Protein 7VB3 (pdb70)

Organism: Linum usitatissimum (NCBI:txid4006)

Solvent-accessible surface area: 60711 Å² total

Structure (mmCIF, N/CA/C/O backbone):
data_7VB3
#
_entry.id   7VB3
#
_cell.length_a   94.120
_cell.length_b   52.180
_cell.length_c   168.510
_cell.angle_alpha   90.000
_cell.angle_beta   95.010
_cell.angle_gamma   90.000
#
_symmetry.space_group_name_H-M   'P 1 21 1'
#
loop_
_entity.id
_entity.type
_entity.pdbx_description
1 polymer 'Aliphatic (R)-hydroxynitrile lyase'
2 non-polymer NICOTINAMIDE-ADENINE-DINUCLEOTIDE
3 non-polymer 'ZINC ION'
4 non-polymer GLYCEROL
5 non-polymer 'MAGNESIUM ION'
6 non-polymer 1,2-ETHANEDIOL
7 non-polymer 2-[BIS-(2-HYDROXY-ETHYL)-AMINO]-2-HYDROXYMETHYL-PROPANE-1,3-DIOL
8 water water
#
loop_
_atom_site.group_PDB
_atom_site.id
_atom_site.type_symbol
_atom_site.label_atom_id
_atom_site.label_alt_id
_atom_site.label_comp_id
_atom_site.label_asym_id
_atom_site.label_entity_id
_atom_site.label_seq_id
_atom_site.pdbx_PDB_ins_code
_atom_site.Cartn_x
_atom_site.Cartn_y
_atom_site.Cartn_z
_atom_site.occupancy
_atom_site.B_iso_or_equiv
_atom_site.auth_seq_id
_atom_site.auth_comp_id
_atom_site.auth_asym_id
_atom_site.auth_atom_id
_atom_site.pdbx_PDB_model_num
ATOM 1 N N . GLY A 1 36 ? 39.305 -3.349 78.037 1.00 30.64 15 GLY A N 1
ATOM 2 C CA . GLY A 1 36 ? 38.328 -3.252 76.890 1.00 24.32 15 GLY A CA 1
ATOM 3 C C . GLY A 1 36 ? 37.573 -1.925 76.921 1.00 22.71 15 GLY A C 1
ATOM 4 O O . GLY A 1 36 ? 36.797 -1.641 76.000 1.00 19.93 15 GLY A O 1
ATOM 5 N N . VAL A 1 37 ? 37.816 -1.083 77.914 1.00 17.43 16 VAL A N 1
ATOM 6 C CA . VAL A 1 37 ? 37.145 0.251 78.002 1.00 16.31 16 VAL A CA 1
ATOM 7 C C . VAL A 1 37 ? 37.827 1.264 77.101 1.00 15.50 16 VAL A C 1
ATOM 8 O O . VAL A 1 37 ? 39.077 1.469 77.186 1.00 15.95 16 VAL A O 1
ATOM 12 N N . ILE A 1 38 ? 37.063 1.937 76.227 1.00 14.76 17 ILE A N 1
ATOM 13 C CA . ILE A 1 38 ? 37.572 3.038 75.378 1.00 15.71 17 ILE A CA 1
ATOM 14 C C . ILE A 1 38 ? 37.370 4.356 76.117 1.00 14.56 17 ILE A C 1
ATOM 15 O O . ILE A 1 38 ? 36.328 4.558 76.697 1.00 14.61 17 ILE A O 1
ATOM 20 N N . THR A 1 39 ? 38.349 5.230 76.088 1.00 14.73 18 THR A N 1
ATOM 21 C CA . THR A 1 39 ? 38.193 6.636 76.474 1.00 13.65 18 THR A CA 1
ATOM 22 C C . THR A 1 39 ? 38.133 7.475 75.195 1.00 12.25 18 THR A C 1
ATOM 23 O O . THR A 1 39 ? 39.014 7.319 74.335 1.00 14.04 18 THR A O 1
ATOM 27 N N . CYS A 1 40 ? 37.128 8.327 75.090 1.00 11.63 19 CYS A N 1
ATOM 28 C CA . CYS A 1 40 ? 36.929 9.147 73.894 1.00 11.83 19 CYS A CA 1
ATOM 29 C C . CYS A 1 40 ? 36.164 10.388 74.228 1.00 12.33 19 CYS A C 1
ATOM 30 O O . CYS A 1 40 ? 35.704 10.566 75.372 1.00 13.13 19 CYS A O 1
ATOM 33 N N . LYS A 1 41 ? 36.043 11.275 73.248 1.00 11.62 20 LYS A N 1
ATOM 34 C CA A LYS A 1 41 ? 35.254 12.502 73.473 0.50 13.02 20 LYS A CA 1
ATOM 35 C CA B LYS A 1 41 ? 35.269 12.528 73.386 0.50 11.90 20 LYS A CA 1
ATOM 36 C C . LYS A 1 41 ? 33.782 12.258 73.177 1.00 11.29 20 LYS A C 1
ATOM 37 O O . LYS A 1 41 ? 33.455 11.469 72.247 1.00 11.00 20 LYS A O 1
ATOM 48 N N . ALA A 1 42 ? 32.957 12.951 73.907 1.00 11.26 21 ALA A N 1
ATOM 49 C CA . ALA A 1 42 ? 31.501 12.882 73.738 1.00 10.68 21 ALA A CA 1
ATOM 50 C C . ALA A 1 42 ? 30.926 14.218 74.125 1.00 11.28 21 ALA A C 1
ATOM 51 O O . ALA A 1 42 ? 31.531 14.979 74.984 1.00 11.33 21 ALA A O 1
ATOM 53 N N . ILE A 1 43 ? 29.714 14.489 73.634 1.00 10.50 22 ILE A N 1
ATOM 54 C CA . ILE A 1 43 ? 29.002 15.720 74.021 1.00 10.41 22 ILE A CA 1
ATOM 55 C C . ILE A 1 43 ? 28.008 15.402 75.096 1.00 10.46 22 ILE A C 1
ATOM 56 O O . ILE A 1 43 ? 26.985 14.759 74.861 1.00 10.47 22 ILE A O 1
ATOM 61 N N . MET A 1 44 ? 28.314 15.898 76.281 1.00 11.30 23 MET A N 1
ATOM 62 C CA A MET A 1 44 ? 27.527 15.665 77.515 0.50 12.41 23 MET A CA 1
ATOM 63 C CA B MET A 1 44 ? 27.500 15.644 77.477 0.50 12.41 23 MET A CA 1
ATOM 64 C C . MET A 1 44 ? 26.538 16.820 77.712 1.00 11.93 23 MET A C 1
ATOM 65 O O . MET A 1 44 ? 26.906 17.971 77.496 1.00 12.27 23 MET A O 1
ATOM 74 N N . LEU A 1 45 ? 25.317 16.502 78.074 1.00 10.69 24 LEU A N 1
ATOM 75 C CA . LEU A 1 45 ? 24.247 17.425 78.522 1.00 11.39 24 LEU A CA 1
ATOM 76 C C . LEU A 1 45 ? 24.093 17.252 80.034 1.00 11.25 24 LEU A C 1
ATOM 77 O O . LEU A 1 45 ? 23.837 16.114 80.482 1.00 12.08 24 LEU A O 1
ATOM 82 N N . LYS A 1 46 ? 24.399 18.296 80.798 1.00 12.01 25 LYS A N 1
ATOM 83 C CA . LYS A 1 46 ? 24.454 18.214 82.286 1.00 13.82 25 LYS A CA 1
ATOM 84 C C . LYS A 1 46 ? 23.038 18.105 82.869 1.00 12.90 25 LYS A C 1
ATOM 85 O O . LYS A 1 46 ? 22.830 17.443 83.884 1.00 14.53 25 LYS A O 1
ATOM 91 N N . GLU A 1 47 ? 22.134 18.859 82.288 1.00 12.43 26 GLU A N 1
ATOM 92 C CA . GLU A 1 47 ? 20.745 19.008 82.715 1.00 12.95 26 GLU A CA 1
ATOM 93 C C . GLU A 1 47 ? 20.002 19.616 81.531 1.00 12.46 26 GLU A C 1
ATOM 94 O O . GLU A 1 47 ? 20.633 20.067 80.587 1.00 12.45 26 GLU A O 1
ATOM 100 N N . ALA A 1 48 ? 18.689 19.679 81.624 1.00 11.85 27 ALA A N 1
ATOM 101 C CA . ALA A 1 48 ? 17.881 20.286 80.548 1.00 11.36 27 ALA A CA 1
ATOM 102 C C . ALA A 1 48 ? 18.206 21.758 80.465 1.00 11.65 27 ALA A C 1
ATOM 103 O O . ALA A 1 48 ? 18.348 22.460 81.490 1.00 12.64 27 ALA A O 1
ATOM 105 N N . LYS A 1 49 ? 18.218 22.268 79.262 1.00 11.30 28 LYS A N 1
ATOM 106 C CA . LYS A 1 49 ? 18.318 23.701 78.930 1.00 12.67 28 LYS A CA 1
ATOM 107 C C . LYS A 1 49 ? 16.891 24.265 78.836 1.00 12.43 28 LYS A C 1
ATOM 108 O O . LYS A 1 49 ? 16.268 24.139 77.820 1.00 12.82 28 LYS A O 1
ATOM 114 N N . LEU A 1 50 ? 16.423 24.825 79.921 1.00 12.50 29 LEU A N 1
ATOM 115 C CA . LEU A 1 50 ? 15.058 25.379 80.009 1.00 14.03 29 LEU A CA 1
ATOM 116 C C . LEU A 1 50 ? 15.103 26.784 79.464 1.00 13.45 29 LEU A C 1
ATOM 117 O O . LEU A 1 50 ? 16.168 27.408 79.302 1.00 12.81 29 LEU A O 1
ATOM 122 N N . PRO A 1 51 ? 13.929 27.357 79.167 1.00 12.66 30 PRO A N 1
ATOM 123 C CA . PRO A 1 51 ? 13.903 28.697 78.600 1.00 13.20 30 PRO A CA 1
ATOM 124 C C . PRO A 1 51 ? 14.618 29.695 79.517 1.00 13.89 30 PRO A C 1
ATOM 125 O O . PRO A 1 51 ? 14.423 29.620 80.725 1.00 16.38 30 PRO A O 1
ATOM 129 N N . GLY A 1 52 ? 15.495 30.501 78.945 1.00 15.36 31 GLY A N 1
ATOM 130 C CA . GLY A 1 52 ? 16.308 31.447 79.715 1.00 16.42 31 GLY A CA 1
ATOM 131 C C . GLY A 1 52 ? 17.742 30.976 79.926 1.00 19.02 31 GLY A C 1
ATOM 132 O O . GLY A 1 52 ? 18.614 31.827 80.210 1.00 19.20 31 GLY A O 1
ATOM 133 N N . MET A 1 53 ? 18.010 29.680 79.783 1.00 14.62 32 MET A N 1
ATOM 134 C CA . MET A 1 53 ? 19.357 29.116 79.927 1.00 15.93 32 MET A CA 1
ATOM 135 C C . MET A 1 53 ? 20.063 29.087 78.586 1.00 15.50 32 MET A C 1
ATOM 136 O O . MET A 1 53 ? 19.419 29.202 77.549 1.00 14.81 32 MET A O 1
ATOM 141 N N . SER A 1 54 ? 21.398 28.953 78.615 1.00 15.52 33 SER A N 1
ATOM 142 C CA . SER A 1 54 ? 22.246 28.983 77.408 1.00 16.13 33 SER A CA 1
ATOM 143 C C . SER A 1 54 ? 22.742 27.570 77.116 1.00 14.00 33 SER A C 1
ATOM 144 O O . SER A 1 54 ? 22.743 26.707 78.014 1.00 13.07 33 SER A O 1
ATOM 147 N N . TYR A 1 55 ? 23.228 27.363 75.915 1.00 12.45 34 TYR A N 1
ATOM 148 C CA . TYR A 1 55 ? 23.989 26.113 75.631 1.00 13.57 34 TYR A CA 1
ATOM 149 C C . TYR A 1 55 ? 25.192 25.984 76.552 1.00 14.22 34 TYR A C 1
ATOM 150 O O . TYR A 1 55 ? 25.493 24.884 77.034 1.00 12.52 34 TYR A O 1
ATOM 159 N N . ALA A 1 56 ? 25.898 27.095 76.843 1.00 14.38 35 ALA A N 1
ATOM 160 C CA . ALA A 1 56 ? 27.072 27.039 77.729 1.00 15.08 35 ALA A CA 1
ATOM 161 C C . ALA A 1 56 ? 26.693 26.496 79.106 1.00 13.75 35 ALA A C 1
ATOM 162 O O . ALA A 1 56 ? 27.476 25.809 79.748 1.00 14.42 35 ALA A O 1
ATOM 164 N N . ASP A 1 57 ? 25.459 26.730 79.536 1.00 13.32 36 ASP A N 1
ATOM 165 C CA . ASP A 1 57 ? 25.012 26.288 80.871 1.00 13.91 36 ASP A CA 1
ATOM 166 C C . ASP A 1 57 ? 24.968 24.764 80.932 1.00 13.64 36 ASP A C 1
ATOM 167 O O . ASP A 1 57 ? 25.067 24.231 82.021 1.00 15.89 36 ASP A O 1
ATOM 172 N N . THR A 1 58 ? 24.704 24.055 79.818 1.00 12.36 37 THR A N 1
ATOM 173 C CA . THR A 1 58 ? 24.403 22.621 79.939 1.00 13.36 37 THR A CA 1
ATOM 174 C C . THR A 1 58 ? 25.220 21.730 79.012 1.00 13.85 37 THR A C 1
ATOM 175 O O . THR A 1 58 ? 25.214 20.537 79.271 1.00 13.71 37 THR A O 1
ATOM 179 N N . VAL A 1 59 ? 25.879 22.245 77.987 1.00 12.68 38 VAL A N 1
ATOM 180 C CA . VAL A 1 59 ? 26.543 21.377 76.971 1.00 12.28 38 VAL A CA 1
ATOM 181 C C . VAL A 1 59 ? 28.066 21.464 77.068 1.00 13.51 38 VAL A C 1
ATOM 182 O O . VAL A 1 59 ? 28.604 22.589 77.106 1.00 13.96 38 VAL A O 1
ATOM 186 N N . GLN A 1 60 ? 28.740 20.329 77.123 1.00 12.20 39 GLN A N 1
ATOM 187 C CA . GLN A 1 60 ? 30.218 20.342 77.213 1.00 12.93 39 GLN A CA 1
ATOM 188 C C . GLN A 1 60 ? 30.739 19.105 76.496 1.00 13.31 39 GLN A C 1
ATOM 189 O O . GLN A 1 60 ? 30.219 17.986 76.685 1.00 13.57 39 GLN A O 1
ATOM 195 N N . ILE A 1 61 ? 31.878 19.262 75.817 1.00 11.78 40 ILE A N 1
ATOM 196 C CA . ILE A 1 61 ? 32.642 18.105 75.299 1.00 12.10 40 ILE A CA 1
ATOM 197 C C . ILE A 1 61 ? 33.547 17.622 76.420 1.00 13.99 40 ILE A C 1
ATOM 198 O O . ILE A 1 61 ? 34.275 18.439 76.981 1.00 14.64 40 ILE A O 1
ATOM 203 N N . ILE A 1 62 ? 33.425 16.362 76.769 1.00 12.41 41 ILE A N 1
ATOM 204 C CA . ILE A 1 62 ? 34.225 15.734 77.857 1.00 14.10 41 ILE A CA 1
ATOM 205 C C . ILE A 1 62 ? 34.801 14.429 77.329 1.00 14.63 41 ILE A C 1
ATOM 206 O O . ILE A 1 62 ? 34.381 13.909 76.303 1.00 13.70 41 ILE A O 1
ATOM 211 N N . ASP A 1 63 ? 35.772 13.902 78.062 1.00 14.72 42 ASP A N 1
ATOM 212 C CA . ASP A 1 63 ? 36.229 12.515 77.926 1.00 15.35 42 ASP A CA 1
ATOM 213 C C . ASP A 1 63 ? 35.330 11.605 78.736 1.00 13.09 42 ASP A C 1
ATOM 214 O O . ASP A 1 63 ? 35.108 11.847 79.940 1.00 15.27 42 ASP A O 1
ATOM 219 N N . ILE A 1 64 ? 34.851 10.595 78.039 1.00 12.51 43 ILE A N 1
ATOM 220 C CA . ILE A 1 64 ? 34.030 9.529 78.623 1.00 11.93 43 ILE A CA 1
ATOM 221 C C . ILE A 1 64 ? 34.717 8.182 78.476 1.00 11.64 43 ILE A C 1
ATOM 222 O O . ILE A 1 64 ? 35.625 8.003 77.620 1.00 11.84 43 ILE A O 1
ATOM 227 N N . GLN A 1 65 ? 34.230 7.243 79.284 1.00 12.30 44 GLN A N 1
ATOM 228 C CA . GLN A 1 65 ? 34.570 5.819 79.197 1.00 11.67 44 GLN A CA 1
ATOM 229 C C . GLN A 1 65 ? 33.412 5.040 78.585 1.00 11.60 44 GLN A C 1
ATOM 230 O O . GLN A 1 65 ? 32.254 5.228 79.000 1.00 11.91 44 GLN A O 1
ATOM 236 N N . VAL A 1 66 ? 33.724 4.254 77.568 1.00 12.42 45 VAL A N 1
ATOM 237 C CA . VAL A 1 66 ? 32.746 3.414 76.846 1.00 12.49 45 VAL A CA 1
ATOM 238 C C . VAL A 1 66 ? 33.115 1.964 77.111 1.00 13.14 45 VAL A C 1
ATOM 239 O O . VAL A 1 66 ? 34.182 1.484 76.691 1.00 12.45 45 VAL A O 1
ATOM 243 N N . ASP A 1 67 ? 32.222 1.269 77.770 1.00 13.74 46 ASP A N 1
ATOM 244 C CA . ASP A 1 67 ? 32.437 -0.130 78.178 1.00 14.93 46 ASP A CA 1
ATOM 245 C C . ASP A 1 67 ? 32.336 -1.012 76.947 1.00 14.37 46 ASP A C 1
ATOM 246 O O . ASP A 1 67 ? 31.752 -0.634 75.911 1.00 13.60 46 ASP A O 1
ATOM 251 N N . PRO A 1 68 ? 32.925 -2.222 76.970 1.00 14.67 47 PRO A N 1
ATOM 252 C CA . PRO A 1 68 ? 32.793 -3.119 75.834 1.00 13.76 47 PRO A CA 1
ATOM 253 C C . PRO A 1 68 ? 31.370 -3.606 75.676 1.00 13.18 47 PRO A C 1
ATOM 254 O O . PRO A 1 68 ? 30.583 -3.662 76.613 1.00 14.84 47 PRO A O 1
ATOM 258 N N . PRO A 1 69 ? 31.019 -4.010 74.447 1.00 13.31 48 PRO A N 1
ATOM 259 C CA . PRO A 1 69 ? 29.669 -4.499 74.189 1.00 13.87 48 PRO A CA 1
ATOM 260 C C . PRO A 1 69 ? 29.416 -5.882 74.831 1.00 14.98 48 PRO A C 1
ATOM 261 O O . PRO A 1 69 ? 30.347 -6.725 74.894 1.00 16.06 48 PRO A O 1
ATOM 265 N N . GLN A 1 70 ? 28.194 -6.076 75.300 1.00 14.48 49 GLN A N 1
ATOM 266 C CA . GLN A 1 70 ? 27.689 -7.327 75.899 1.00 17.14 49 GLN A CA 1
ATOM 267 C C . GLN A 1 70 ? 26.608 -7.903 74.982 1.00 15.31 49 GLN A C 1
ATOM 268 O O . GLN A 1 70 ? 26.194 -7.240 74.033 1.00 14.30 49 GLN A O 1
ATOM 274 N N . ASN A 1 71 ? 26.223 -9.146 75.226 1.00 15.73 50 ASN A N 1
ATOM 275 C CA . ASN A 1 71 ? 25.088 -9.804 74.537 1.00 14.63 50 ASN A CA 1
ATOM 276 C C . ASN A 1 71 ? 25.179 -9.638 72.993 1.00 14.79 50 ASN A C 1
ATOM 277 O O . ASN A 1 71 ? 26.159 -10.097 72.373 1.00 15.11 50 ASN A O 1
ATOM 282 N N . VAL A 1 72 ? 24.197 -8.957 72.393 1.00 13.76 51 VAL A N 1
ATOM 283 C CA . VAL A 1 72 ? 24.107 -8.714 70.931 1.00 14.39 51 VAL A CA 1
ATOM 284 C C . VAL A 1 72 ? 24.460 -7.271 70.588 1.00 12.93 51 VAL A C 1
ATOM 285 O O . VAL A 1 72 ? 24.050 -6.769 69.505 1.00 13.26 51 VAL A O 1
ATOM 289 N N . GLU A 1 73 ? 25.166 -6.560 71.459 1.00 12.71 52 GLU A N 1
ATOM 290 C CA . GLU A 1 73 ? 25.489 -5.140 71.209 1.00 12.48 52 GLU A CA 1
ATOM 291 C C . GLU A 1 73 ? 26.637 -4.962 70.232 1.00 13.22 52 GLU A C 1
ATOM 292 O O . GLU A 1 73 ? 27.531 -5.829 70.101 1.00 14.01 52 GLU A O 1
ATOM 298 N N . LEU A 1 74 ? 26.592 -3.864 69.505 1.00 12.69 53 LEU A N 1
ATOM 299 C CA . LEU A 1 74 ? 27.694 -3.356 68.664 1.00 12.18 53 LEU A CA 1
ATOM 300 C C . LEU A 1 74 ? 28.319 -2.166 69.389 1.00 12.35 53 LEU A C 1
ATOM 301 O O . LEU A 1 74 ? 27.587 -1.313 69.856 1.00 12.24 53 LEU A O 1
ATOM 306 N N . ARG A 1 75 ? 29.651 -2.113 69.429 1.00 12.14 54 ARG A N 1
ATOM 307 C CA . ARG A 1 75 ? 30.381 -0.899 69.838 1.00 13.29 54 ARG A CA 1
ATOM 308 C C . ARG A 1 75 ? 30.907 -0.332 68.527 1.00 12.53 54 ARG A C 1
ATOM 309 O O . ARG A 1 75 ? 31.506 -1.071 67.714 1.00 11.90 54 ARG A O 1
ATOM 317 N N . VAL A 1 76 ? 30.576 0.923 68.279 1.00 10.91 55 VAL A N 1
ATOM 318 C CA . VAL A 1 76 ? 30.641 1.543 66.925 1.00 11.11 55 VAL A CA 1
ATOM 319 C C . VAL A 1 76 ? 31.509 2.762 66.983 1.00 10.95 55 VAL A C 1
ATOM 320 O O . VAL A 1 76 ? 31.281 3.620 67.880 1.00 11.38 55 VAL A O 1
ATOM 324 N N . LYS A 1 77 ? 32.519 2.779 66.139 1.00 12.43 56 LYS A N 1
ATOM 325 C CA . LYS A 1 77 ? 33.334 3.996 65.976 1.00 11.82 56 LYS A CA 1
ATOM 326 C C . LYS A 1 77 ? 32.560 4.957 65.092 1.00 11.36 56 LYS A C 1
ATOM 327 O O . LYS A 1 77 ? 32.383 4.658 63.875 1.00 11.87 56 LYS A O 1
ATOM 333 N N . MET A 1 78 ? 32.175 6.087 65.627 1.00 11.72 57 MET A N 1
ATOM 334 C CA . MET A 1 78 ? 31.282 6.990 64.872 1.00 12.58 57 MET A CA 1
ATOM 335 C C . MET A 1 78 ? 32.087 7.797 63.883 1.00 12.21 57 MET A C 1
ATOM 336 O O . MET A 1 78 ? 33.169 8.312 64.255 1.00 12.81 57 MET A O 1
ATOM 341 N N . LEU A 1 79 ? 31.562 7.998 62.692 1.00 11.41 58 LEU A N 1
ATOM 342 C CA . LEU A 1 79 ? 32.204 8.848 61.678 1.00 11.57 58 LEU A CA 1
ATOM 343 C C . LEU A 1 79 ? 31.724 10.290 61.828 1.00 11.63 58 LEU A C 1
ATOM 344 O O . LEU A 1 79 ? 32.516 11.234 61.997 1.00 11.70 58 LEU A O 1
ATOM 349 N N . CYS A 1 80 ? 30.421 10.480 61.814 1.00 11.06 59 CYS A N 1
ATOM 350 C CA . CYS A 1 80 ? 29.800 11.781 62.119 1.00 10.04 59 CYS A CA 1
ATOM 351 C C . CYS A 1 80 ? 28.396 11.558 62.661 1.00 10.58 59 CYS A C 1
ATOM 352 O O . CYS A 1 80 ? 27.852 10.468 62.517 1.00 10.90 59 CYS A O 1
ATOM 355 N N . ALA A 1 81 ? 27.942 12.563 63.376 1.00 9.68 60 ALA A N 1
ATOM 356 C CA . ALA A 1 81 ? 26.514 12.736 63.710 1.00 9.35 60 ALA A CA 1
ATOM 357 C C . ALA A 1 81 ? 26.046 13.914 62.872 1.00 10.55 60 ALA A C 1
ATOM 358 O O . ALA A 1 81 ? 26.852 14.664 62.315 1.00 13.42 60 ALA A O 1
ATOM 360 N N . SER A 1 82 ? 24.775 14.094 62.813 1.00 11.27 61 SER A N 1
ATOM 361 C CA . SER A 1 82 ? 24.225 15.303 62.198 1.00 11.86 61 SER A CA 1
ATOM 362 C C . SER A 1 82 ? 23.056 15.726 63.077 1.00 13.15 61 SER A C 1
ATOM 363 O O . SER A 1 82 ? 22.499 14.874 63.796 1.00 12.50 61 SER A O 1
ATOM 366 N N . VAL A 1 83 ? 22.756 17.007 63.052 1.00 10.81 62 VAL A N 1
ATOM 367 C CA . VAL A 1 83 ? 21.888 17.607 64.076 1.00 11.50 62 VAL A CA 1
ATOM 368 C C . VAL A 1 83 ? 20.459 17.615 63.558 1.00 10.55 62 VAL A C 1
ATOM 369 O O . VAL A 1 83 ? 20.123 18.329 62.589 1.00 11.19 62 VAL A O 1
ATOM 373 N N . CYS A 1 84 ? 19.634 16.799 64.168 1.00 10.29 63 CYS A N 1
ATOM 374 C CA . CYS A 1 84 ? 18.182 16.765 63.949 1.00 10.56 63 CYS A CA 1
ATOM 375 C C . CYS A 1 84 ? 17.592 17.833 64.880 1.00 10.25 63 CYS A C 1
ATOM 376 O O . CYS A 1 84 ? 18.052 17.961 66.030 1.00 10.13 63 CYS A O 1
ATOM 379 N N . ARG A 1 85 ? 16.484 18.438 64.540 1.00 10.04 64 ARG A N 1
ATOM 380 C CA . ARG A 1 85 ? 15.776 19.332 65.502 1.00 10.94 64 ARG A CA 1
ATOM 381 C C . ARG A 1 85 ? 15.485 18.556 66.785 1.00 10.10 64 ARG A C 1
ATOM 382 O O . ARG A 1 85 ? 15.523 19.185 67.895 1.00 9.40 64 ARG A O 1
ATOM 390 N N . THR A 1 86 ? 15.158 17.272 66.718 1.00 9.15 65 THR A N 1
ATOM 391 C CA . THR A 1 86 ? 14.930 16.505 67.963 1.00 10.66 65 THR A CA 1
ATOM 392 C C . THR A 1 86 ? 16.162 16.514 68.838 1.00 10.59 65 THR A C 1
ATOM 393 O O . THR A 1 86 ? 15.995 16.416 70.094 1.00 9.81 65 THR A O 1
ATOM 397 N N . ASP A 1 87 ? 17.359 16.581 68.280 1.00 9.57 66 ASP A N 1
ATOM 398 C CA . ASP A 1 87 ? 18.568 16.704 69.135 1.00 10.47 66 ASP A CA 1
ATOM 399 C C . ASP A 1 87 ? 18.537 17.998 69.943 1.00 9.71 66 ASP A C 1
ATOM 400 O O . ASP A 1 87 ? 18.983 18.013 71.110 1.00 10.11 66 ASP A O 1
ATOM 405 N N . ILE A 1 88 ? 18.051 19.081 69.362 1.00 9.07 67 ILE A N 1
ATOM 406 C CA . ILE A 1 88 ? 17.969 20.367 70.103 1.00 9.83 67 ILE A CA 1
ATOM 407 C C . ILE A 1 88 ? 16.847 20.231 71.120 1.00 10.38 67 ILE A C 1
ATOM 408 O O . ILE A 1 88 ? 17.042 20.654 72.298 1.00 9.62 67 ILE A O 1
ATOM 413 N N . LEU A 1 89 ? 15.728 19.592 70.809 1.00 9.76 68 LEU A N 1
ATOM 414 C CA . LEU A 1 89 ? 14.661 19.385 71.811 1.00 10.16 68 LEU A CA 1
ATOM 415 C C . LEU A 1 89 ? 15.201 18.574 72.981 1.00 9.88 68 LEU A C 1
ATOM 416 O O . LEU A 1 89 ? 14.819 18.861 74.109 1.00 10.25 68 LEU A O 1
ATOM 421 N N . THR A 1 90 ? 16.072 17.606 72.711 1.00 9.59 69 THR A N 1
ATOM 422 C CA . THR A 1 90 ? 16.654 16.774 73.770 1.00 9.59 69 THR A CA 1
ATOM 423 C C . THR A 1 90 ? 17.467 17.688 74.688 1.00 9.28 69 THR A C 1
ATOM 424 O O . THR A 1 90 ? 17.398 17.532 75.938 1.00 9.94 69 THR A O 1
ATOM 428 N N . ILE A 1 91 ? 18.273 18.541 74.102 1.00 9.00 70 ILE A N 1
ATOM 429 C CA . ILE A 1 91 ? 19.040 19.542 74.917 1.00 9.24 70 ILE A CA 1
ATOM 430 C C . ILE A 1 91 ? 18.071 20.318 75.800 1.00 10.77 70 ILE A C 1
ATOM 431 O O . ILE A 1 91 ? 18.403 20.555 76.990 1.00 10.60 70 ILE A O 1
ATOM 436 N N . GLU A 1 92 ? 16.863 20.584 75.343 1.00 10.16 71 GLU A N 1
ATOM 437 C CA . GLU A 1 92 ? 15.836 21.326 76.126 1.00 11.28 71 GLU A CA 1
ATOM 438 C C . GLU A 1 92 ? 15.028 20.423 77.079 1.00 11.99 71 GLU A C 1
ATOM 439 O O . GLU A 1 92 ? 14.093 20.951 77.748 1.00 13.08 71 GLU A O 1
ATOM 445 N N . GLY A 1 93 ? 15.341 19.128 77.119 1.00 11.65 72 GLY A N 1
ATOM 446 C CA . GLY A 1 93 ? 14.743 18.158 78.067 1.00 11.66 72 GLY A CA 1
ATOM 447 C C . GLY A 1 93 ? 13.675 17.233 77.484 1.00 12.01 72 GLY A C 1
ATOM 448 O O . GLY A 1 93 ? 13.123 16.438 78.237 1.00 11.63 72 GLY A O 1
ATOM 449 N N . PHE A 1 94 ? 13.366 17.352 76.196 1.00 10.79 73 PHE A N 1
ATOM 450 C CA . PHE A 1 94 ? 12.354 16.499 75.533 1.00 11.86 73 PHE A CA 1
ATOM 451 C C . PHE A 1 94 ? 12.632 15.020 75.795 1.00 11.49 73 PHE A C 1
ATOM 452 O O . PHE A 1 94 ? 13.709 14.508 75.528 1.00 10.77 73 PHE A O 1
ATOM 460 N N . MET A 1 95 ? 11.588 14.368 76.319 1.00 12.54 74 MET A N 1
ATOM 461 C CA . MET A 1 95 ? 11.538 12.919 76.596 1.00 11.70 74 MET A CA 1
ATOM 462 C C . MET A 1 95 ? 12.583 12.511 77.627 1.00 12.86 74 MET A C 1
ATOM 463 O O . MET A 1 95 ? 12.792 11.310 77.813 1.00 14.15 74 MET A O 1
ATOM 468 N N . ALA A 1 96 ? 13.095 13.480 78.410 1.00 12.12 75 ALA A N 1
ATOM 469 C CA . ALA A 1 96 ? 14.164 13.167 79.357 1.00 11.97 75 ALA A CA 1
ATOM 470 C C . ALA A 1 96 ? 13.899 13.851 80.672 1.00 12.24 75 ALA A C 1
ATOM 471 O O . ALA A 1 96 ? 14.706 14.648 81.122 1.00 12.79 75 ALA A O 1
ATOM 473 N N . PRO A 1 97 ? 12.761 13.555 81.315 1.00 12.69 76 PRO A N 1
ATOM 474 C CA . PRO A 1 97 ? 12.494 14.213 82.595 1.00 13.75 76 PRO A CA 1
ATOM 475 C C . PRO A 1 97 ? 13.482 13.928 83.736 1.00 13.54 76 PRO A C 1
ATOM 476 O O . PRO A 1 97 ? 13.717 14.831 84.609 1.00 16.03 76 PRO A O 1
ATOM 480 N N . THR A 1 98 ? 14.123 12.785 83.707 1.00 13.06 77 THR A N 1
ATOM 481 C CA . THR A 1 98 ? 15.097 12.397 84.725 1.00 13.28 77 THR A CA 1
ATOM 482 C C . THR A 1 98 ? 16.443 11.991 84.107 1.00 13.85 77 THR A C 1
ATOM 483 O O . THR A 1 98 ? 17.395 11.788 84.870 1.00 15.91 77 THR A O 1
ATOM 487 N N . GLN A 1 99 ? 16.535 11.851 82.785 1.00 11.99 78 GLN A N 1
ATOM 488 C CA . GLN A 1 99 ? 17.629 11.099 82.123 1.00 11.46 78 GLN A CA 1
ATOM 489 C C . GLN A 1 99 ? 18.805 12.019 81.763 1.00 10.80 78 GLN A C 1
ATOM 490 O O . GLN A 1 99 ? 19.237 12.099 80.603 1.00 11.60 78 GLN A O 1
ATOM 496 N N . PHE A 1 100 ? 19.267 12.745 82.769 1.00 10.70 79 PHE A N 1
ATOM 497 C CA . PHE A 1 100 ? 20.485 13.580 82.696 1.00 10.74 79 PHE A CA 1
ATOM 498 C C . PHE A 1 100 ? 21.345 13.236 83.893 1.00 11.25 79 PHE A C 1
ATOM 499 O O . PHE A 1 100 ? 20.861 12.757 84.927 1.00 13.64 79 PHE A O 1
ATOM 507 N N . PRO A 1 101 ? 22.673 13.379 83.763 1.00 10.93 80 PRO A N 1
ATOM 508 C CA . PRO A 1 101 ? 23.368 13.800 82.564 1.00 10.64 80 PRO A CA 1
ATOM 509 C C . PRO A 1 101 ? 23.347 12.716 81.470 1.00 10.25 80 PRO A C 1
ATOM 510 O O . PRO A 1 101 ? 23.286 11.533 81.789 1.00 11.06 80 PRO A O 1
ATOM 514 N N . LYS A 1 102 ? 23.440 13.146 80.216 1.00 9.83 81 LYS A N 1
ATOM 515 C CA . LYS A 1 102 ? 23.371 12.203 79.079 1.00 9.75 81 LYS A CA 1
ATOM 516 C C . LYS A 1 102 ? 24.424 12.571 78.039 1.00 10.42 81 LYS A C 1
ATOM 517 O O . LYS A 1 102 ? 24.909 13.707 78.017 1.00 11.57 81 LYS A O 1
ATOM 523 N N . ILE A 1 103 ? 24.636 11.637 77.126 1.00 10.03 82 ILE A N 1
ATOM 524 C CA . ILE A 1 103 ? 25.279 11.948 75.848 1.00 10.91 82 ILE A CA 1
ATOM 525 C C . ILE A 1 103 ? 24.167 12.083 74.826 1.00 10.73 82 ILE A C 1
ATOM 526 O O . ILE A 1 103 ? 23.272 11.213 74.743 1.00 9.98 82 ILE A O 1
ATOM 531 N N . ASN A 1 104 ? 24.180 13.190 74.102 1.00 10.57 83 ASN A N 1
ATOM 532 C CA . ASN A 1 104 ? 23.126 13.495 73.128 1.00 9.57 83 ASN A CA 1
ATOM 533 C C . ASN A 1 104 ? 23.251 12.677 71.843 1.00 9.31 83 ASN A C 1
ATOM 534 O O . ASN A 1 104 ? 24.337 12.107 71.542 1.00 9.32 83 ASN A O 1
ATOM 539 N N . GLY A 1 105 ? 22.158 12.703 71.088 1.00 9.19 84 GLY A N 1
ATOM 540 C CA . GLY A 1 105 ? 22.177 12.386 69.659 1.00 9.77 84 GLY A CA 1
ATOM 541 C C . GLY A 1 105 ? 21.528 11.074 69.276 1.00 9.61 84 GLY A C 1
ATOM 542 O O . GLY A 1 105 ? 21.830 10.033 69.872 1.00 10.41 84 GLY A O 1
ATOM 543 N N . HIS A 1 106 ? 20.790 11.084 68.181 1.00 9.76 85 HIS A N 1
ATOM 544 C CA . HIS A 1 106 ? 20.216 9.845 67.617 1.00 9.81 85 HIS A CA 1
ATOM 545 C C . HIS A 1 106 ? 20.500 9.734 66.135 1.00 10.09 85 HIS A C 1
ATOM 546 O O . HIS A 1 106 ? 20.182 8.681 65.591 1.00 11.48 85 HIS A O 1
ATOM 553 N N . GLU A 1 107 ? 21.052 10.748 65.489 1.00 9.46 86 GLU A N 1
ATOM 554 C CA . GLU A 1 107 ? 21.274 10.741 64.037 1.00 9.15 86 GLU A CA 1
ATOM 555 C C . GLU A 1 107 ? 22.772 10.659 63.822 1.00 9.50 86 GLU A C 1
ATOM 556 O O . GLU A 1 107 ? 23.492 11.544 64.315 1.00 9.98 86 GLU A O 1
ATOM 562 N N . GLY A 1 108 ? 23.215 9.637 63.135 1.00 9.05 87 GLY A N 1
ATOM 563 C CA . GLY A 1 108 ? 24.654 9.392 62.968 1.00 9.20 87 GLY A CA 1
ATOM 564 C C . GLY A 1 108 ? 24.958 8.093 62.269 1.00 9.73 87 GLY A C 1
ATOM 565 O O . GLY A 1 108 ? 24.063 7.295 62.042 1.00 10.14 87 GLY A O 1
ATOM 566 N N . VAL A 1 109 ? 26.242 7.883 61.971 1.00 9.19 88 VAL A N 1
ATOM 567 C CA . VAL A 1 109 ? 26.678 6.675 61.233 1.00 10.31 88 VAL A CA 1
ATOM 568 C C . VAL A 1 109 ? 28.041 6.285 61.775 1.00 11.00 88 VAL A C 1
ATOM 569 O O . VAL A 1 109 ? 28.852 7.232 62.144 1.00 11.07 88 VAL A O 1
ATOM 573 N N . GLY A 1 110 ? 28.342 5.011 61.818 1.00 10.27 89 GLY A N 1
ATOM 574 C CA . GLY A 1 110 ? 29.711 4.632 62.171 1.00 10.12 89 GLY A CA 1
ATOM 575 C C . GLY A 1 110 ? 30.027 3.225 61.790 1.00 11.62 89 GLY A C 1
ATOM 576 O O . GLY A 1 110 ? 29.290 2.561 61.023 1.00 12.12 89 GLY A O 1
ATOM 577 N N . ILE A 1 111 ? 31.202 2.770 62.232 1.00 12.25 90 ILE A N 1
ATOM 578 C CA . ILE A 1 111 ? 31.803 1.509 61.756 1.00 11.62 90 ILE A CA 1
ATOM 579 C C . ILE A 1 111 ? 31.902 0.585 62.963 1.00 11.52 90 ILE A C 1
ATOM 580 O O . ILE A 1 111 ? 32.338 1.035 64.066 1.00 12.22 90 ILE A O 1
ATOM 585 N N . ILE A 1 112 ? 31.463 -0.640 62.827 1.00 12.34 91 ILE A N 1
ATOM 586 C CA . ILE A 1 112 ? 31.570 -1.586 63.972 1.00 12.01 91 ILE A CA 1
ATOM 587 C C . ILE A 1 112 ? 33.017 -1.838 64.403 1.00 12.54 91 ILE A C 1
ATOM 588 O O . ILE A 1 112 ? 33.811 -2.293 63.578 1.00 13.39 91 ILE A O 1
ATOM 593 N N . GLU A 1 113 ? 33.307 -1.584 65.675 1.00 12.50 92 GLU A N 1
ATOM 594 C CA . GLU A 1 113 ? 34.661 -1.767 66.237 1.00 14.35 92 GLU A CA 1
ATOM 595 C C . GLU A 1 113 ? 34.697 -3.142 66.913 1.00 14.94 92 GLU A C 1
ATOM 596 O O . GLU A 1 113 ? 35.754 -3.815 66.859 1.00 16.44 92 GLU A O 1
ATOM 602 N N . SER A 1 114 ? 33.631 -3.544 67.573 1.00 14.28 93 SER A N 1
ATOM 603 C CA . SER A 1 114 ? 33.546 -4.831 68.288 1.00 14.39 93 SER A CA 1
ATOM 604 C C . SER A 1 114 ? 32.098 -5.191 68.550 1.00 14.66 93 SER A C 1
ATOM 605 O O . SER A 1 114 ? 31.192 -4.307 68.399 1.00 13.49 93 SER A O 1
ATOM 608 N N . MET A 1 115 ? 31.862 -6.428 68.941 1.00 13.87 94 MET A N 1
ATOM 609 C CA . MET A 1 115 ? 30.505 -6.935 69.109 1.00 12.70 94 MET A CA 1
ATOM 610 C C . MET A 1 115 ? 30.437 -7.819 70.333 1.00 14.50 94 MET A C 1
ATOM 611 O O . MET A 1 115 ? 31.431 -8.503 70.648 1.00 17.42 94 MET A O 1
ATOM 616 N N . GLY A 1 116 ? 29.283 -7.834 70.982 1.00 14.57 95 GLY A N 1
ATOM 617 C CA . GLY A 1 116 ? 29.007 -8.787 72.051 1.00 14.47 95 GLY A CA 1
ATOM 618 C C . GLY A 1 116 ? 29.042 -10.220 71.506 1.00 13.74 95 GLY A C 1
ATOM 619 O O . GLY A 1 116 ? 28.900 -10.470 70.315 1.00 15.53 95 GLY A O 1
ATOM 620 N N . PRO A 1 117 ? 29.194 -11.202 72.400 1.00 16.97 96 PRO A N 1
ATOM 621 C CA . PRO A 1 117 ? 29.396 -12.583 71.957 1.00 19.38 96 PRO A CA 1
ATOM 622 C C . PRO A 1 117 ? 28.219 -13.278 71.271 1.00 18.80 96 PRO A C 1
ATOM 623 O O . PRO A 1 117 ? 28.441 -14.235 70.548 1.00 20.67 96 PRO A O 1
ATOM 627 N N . ASP A 1 118 ? 27.018 -12.715 71.388 1.00 18.50 97 ASP A N 1
ATOM 628 C CA . ASP A 1 118 ? 25.769 -13.339 70.880 1.00 18.16 97 ASP A CA 1
ATOM 629 C C . ASP A 1 118 ? 25.322 -12.700 69.550 1.00 17.03 97 ASP A C 1
ATOM 630 O O . ASP A 1 118 ? 24.341 -13.169 68.970 1.00 17.80 97 ASP A O 1
ATOM 635 N N . THR A 1 119 ? 26.061 -11.706 69.055 1.00 16.56 98 THR A N 1
ATOM 636 C CA . THR A 1 119 ? 25.641 -10.922 67.881 1.00 16.60 98 THR A CA 1
ATOM 637 C C . THR A 1 119 ? 25.574 -11.839 66.663 1.00 16.64 98 THR A C 1
ATOM 638 O O . THR A 1 119 ? 26.516 -12.634 66.492 1.00 19.15 98 THR A O 1
ATOM 642 N N . LYS A 1 120 ? 24.570 -11.662 65.804 1.00 17.45 99 LYS A N 1
ATOM 643 C CA . LYS A 1 120 ? 24.469 -12.338 64.491 1.00 17.03 99 LYS A CA 1
ATOM 644 C C . LYS A 1 120 ? 24.289 -11.276 63.421 1.00 16.69 99 LYS A C 1
ATOM 645 O O . LYS A 1 120 ? 23.772 -10.193 63.791 1.00 17.75 99 LYS A O 1
ATOM 651 N N . ASN A 1 121 ? 24.745 -11.569 62.190 1.00 17.06 100 ASN A N 1
ATOM 652 C CA . ASN A 1 121 ? 24.365 -10.836 60.962 1.00 18.76 100 ASN A CA 1
ATOM 653 C C . ASN A 1 121 ? 25.126 -9.516 60.891 1.00 17.69 100 ASN A C 1
ATOM 654 O O . ASN A 1 121 ? 24.792 -8.703 60.009 1.00 17.83 100 ASN A O 1
ATOM 659 N N . PHE A 1 122 ? 26.190 -9.365 61.658 1.00 16.92 101 PHE A N 1
ATOM 660 C CA . PHE A 1 122 ? 27.092 -8.186 61.538 1.00 15.96 101 PHE A CA 1
ATOM 661 C C . PHE A 1 122 ? 28.545 -8.650 61.662 1.00 16.42 101 PHE A C 1
ATOM 662 O O . PHE A 1 122 ? 28.835 -9.654 62.361 1.00 18.89 101 PHE A O 1
ATOM 670 N N . LYS A 1 123 ? 29.434 -7.852 61.103 1.00 16.46 102 LYS A N 1
ATOM 671 C CA . LYS A 1 123 ? 30.899 -8.072 61.120 1.00 18.01 102 LYS A CA 1
ATOM 672 C C . LYS A 1 123 ? 31.582 -6.787 61.602 1.00 17.58 102 LYS A C 1
ATOM 673 O O . LYS A 1 123 ? 31.159 -5.693 61.218 1.00 14.97 102 LYS A O 1
ATOM 679 N N . VAL A 1 124 ? 32.703 -6.917 62.310 1.00 16.55 103 VAL A N 1
ATOM 680 C CA . VAL A 1 124 ? 33.634 -5.790 62.568 1.00 17.20 103 VAL A CA 1
ATOM 681 C C . VAL A 1 124 ? 33.977 -5.152 61.229 1.00 16.56 103 VAL A C 1
ATOM 682 O O . VAL A 1 124 ? 34.226 -5.909 60.232 1.00 17.11 103 VAL A O 1
ATOM 686 N N . GLY A 1 125 ? 33.907 -3.825 61.129 1.00 14.25 104 GLY A N 1
ATOM 687 C CA . GLY A 1 125 ? 34.135 -3.115 59.867 1.00 14.07 104 GLY A CA 1
ATOM 688 C C . GLY A 1 125 ? 32.874 -2.749 59.119 1.00 13.43 104 GLY A C 1
ATOM 689 O O . GLY A 1 125 ? 32.966 -1.893 58.227 1.00 14.90 104 GLY A O 1
ATOM 690 N N . ASP A 1 126 ? 31.736 -3.363 59.431 1.00 12.69 105 ASP A N 1
ATOM 691 C CA . ASP A 1 126 ? 30.460 -2.963 58.781 1.00 13.98 105 ASP A CA 1
ATOM 692 C C . ASP A 1 126 ? 30.151 -1.512 59.136 1.00 12.46 105 ASP A C 1
ATOM 693 O O . ASP A 1 126 ? 30.476 -1.059 60.258 1.00 13.03 105 ASP A O 1
ATOM 698 N N . VAL A 1 127 ? 29.555 -0.799 58.189 1.00 12.24 106 VAL A N 1
ATOM 699 C CA . VAL A 1 127 ? 29.065 0.574 58.384 1.00 11.92 106 VAL A CA 1
ATOM 700 C C . VAL A 1 127 ? 27.582 0.461 58.726 1.00 11.40 106 VAL A C 1
ATOM 701 O O . VAL A 1 127 ? 26.849 -0.185 57.983 1.00 11.64 106 VAL A O 1
ATOM 705 N N . ILE A 1 128 ? 27.184 1.020 59.856 1.00 10.86 107 ILE A N 1
ATOM 706 C CA . ILE A 1 128 ? 25.786 0.878 60.338 1.00 10.08 107 ILE A CA 1
ATOM 707 C C . ILE A 1 128 ? 25.198 2.237 60.693 1.00 9.92 107 ILE A C 1
ATOM 708 O O . ILE A 1 128 ? 25.906 3.156 61.080 1.00 10.65 107 ILE A O 1
ATOM 713 N N . VAL A 1 129 ? 23.872 2.242 60.715 1.00 10.43 108 VAL A N 1
ATOM 714 C CA . VAL A 1 129 ? 23.022 3.241 61.391 1.00 10.46 108 VAL A CA 1
ATOM 715 C C . VAL A 1 129 ? 22.122 2.443 62.343 1.00 11.46 108 VAL A C 1
ATOM 716 O O . VAL A 1 129 ? 21.926 1.206 62.130 1.00 10.97 108 VAL A O 1
ATOM 720 N N . ALA A 1 130 ? 21.609 3.095 63.374 1.00 11.01 109 ALA A N 1
ATOM 721 C CA . ALA A 1 130 ? 20.814 2.409 64.396 1.00 11.53 109 ALA A CA 1
ATOM 722 C C . ALA A 1 130 ? 19.676 3.316 64.819 1.00 11.36 109 ALA A C 1
ATOM 723 O O . ALA A 1 130 ? 19.809 4.085 65.765 1.00 10.73 109 ALA A O 1
ATOM 725 N N . PRO A 1 131 ? 18.573 3.329 64.045 1.00 11.30 110 PRO A N 1
ATOM 726 C CA . PRO A 1 131 ? 17.435 4.167 64.383 1.00 11.35 110 PRO A CA 1
ATOM 727 C C . PRO A 1 131 ? 16.682 3.671 65.602 1.00 11.11 110 PRO A C 1
ATOM 728 O O . PRO A 1 131 ? 17.021 2.679 66.295 1.00 11.61 110 PRO A O 1
ATOM 732 N N . THR A 1 132 ? 15.643 4.406 65.947 1.00 11.38 111 THR A N 1
ATOM 733 C CA . THR A 1 132 ? 14.893 4.254 67.205 1.00 10.68 111 THR A CA 1
ATOM 734 C C . THR A 1 132 ? 14.135 2.927 67.301 1.00 9.60 111 THR A C 1
ATOM 735 O O . THR A 1 132 ? 13.960 2.424 68.404 1.00 10.05 111 THR A O 1
ATOM 739 N N . LEU A 1 133 ? 13.716 2.357 66.175 1.00 9.69 112 LEU A N 1
ATOM 740 C CA . LEU A 1 133 ? 12.817 1.185 66.152 1.00 10.91 112 LEU A CA 1
ATOM 741 C C . LEU A 1 133 ? 13.478 0.031 65.393 1.00 10.25 112 LEU A C 1
ATOM 742 O O . LEU A 1 133 ? 13.826 0.203 64.230 1.00 12.17 112 LEU A O 1
ATOM 747 N N . GLY A 1 134 ? 13.545 -1.141 66.034 1.00 10.47 113 GLY A N 1
ATOM 748 C CA . GLY A 1 134 ? 13.940 -2.355 65.324 1.00 10.20 113 GLY A CA 1
ATOM 749 C C . GLY A 1 134 ? 12.752 -2.993 64.630 1.00 10.75 113 GLY A C 1
ATOM 750 O O . GLY A 1 134 ? 11.647 -2.429 64.578 1.00 9.73 113 GLY A O 1
ATOM 751 N N . GLU A 1 135 ? 12.969 -4.175 64.042 1.00 11.06 114 GLU A N 1
ATOM 752 C CA . GLU A 1 135 ? 11.976 -4.909 63.234 1.00 11.69 114 GLU A CA 1
ATOM 753 C C . GLU A 1 135 ? 12.118 -6.410 63.524 1.00 12.37 114 GLU A C 1
ATOM 754 O O . GLU A 1 135 ? 12.890 -7.065 62.807 1.00 13.09 114 GLU A O 1
ATOM 760 N N . CYS A 1 136 ? 11.324 -6.926 64.453 1.00 12.64 115 CYS A N 1
ATOM 761 C CA . CYS A 1 136 ? 11.447 -8.342 64.873 1.00 12.37 115 CYS A CA 1
ATOM 762 C C . CYS A 1 136 ? 10.877 -9.257 63.789 1.00 12.92 115 CYS A C 1
ATOM 763 O O . CYS A 1 136 ? 11.331 -10.417 63.712 1.00 13.87 115 CYS A O 1
ATOM 766 N N . GLN A 1 137 ? 9.926 -8.770 62.995 1.00 13.64 116 GLN A N 1
ATOM 767 C CA . GLN A 1 137 ? 9.326 -9.464 61.834 1.00 13.56 116 GLN A CA 1
ATOM 768 C C . GLN A 1 137 ? 8.329 -10.526 62.292 1.00 15.06 116 GLN A C 1
ATOM 769 O O . GLN A 1 137 ? 7.751 -11.153 61.371 1.00 15.89 116 GLN A O 1
ATOM 775 N N . THR A 1 138 ? 8.095 -10.736 63.585 1.00 13.86 117 THR A N 1
ATOM 776 C CA . THR A 1 138 ? 7.191 -11.800 64.082 1.00 15.06 117 THR A CA 1
ATOM 777 C C . THR A 1 138 ? 6.013 -11.285 64.915 1.00 14.25 117 THR A C 1
ATOM 778 O O . THR A 1 138 ? 5.087 -12.069 65.136 1.00 15.90 117 THR A O 1
ATOM 782 N N . CYS A 1 139 ? 6.042 -10.053 65.443 1.00 12.93 118 CYS A N 1
ATOM 783 C CA . CYS A 1 139 ? 4.944 -9.530 66.281 1.00 12.04 118 CYS A CA 1
ATOM 784 C C . CYS A 1 139 ? 3.790 -9.147 65.372 1.00 11.64 118 CYS A C 1
ATOM 785 O O . CYS A 1 139 ? 3.961 -9.046 64.127 1.00 12.34 118 CYS A O 1
ATOM 788 N N . SER A 1 140 ? 2.600 -8.897 65.944 1.00 13.20 119 SER A N 1
ATOM 789 C CA . SER A 1 140 ? 1.441 -8.621 65.081 1.00 12.54 119 SER A CA 1
ATOM 790 C C . SER A 1 140 ? 1.575 -7.283 64.357 1.00 10.88 119 SER A C 1
ATOM 791 O O . SER A 1 140 ? 1.002 -7.125 63.287 1.00 12.85 119 SER A O 1
ATOM 794 N N . SER A 1 141 ? 2.344 -6.335 64.900 1.00 10.97 120 SER A N 1
ATOM 795 C CA . SER A 1 141 ? 2.630 -5.036 64.235 1.00 10.54 120 SER A CA 1
ATOM 796 C C . SER A 1 141 ? 3.535 -5.256 63.024 1.00 11.10 120 SER A C 1
ATOM 797 O O . SER A 1 141 ? 3.227 -4.822 61.897 1.00 11.38 120 SER A O 1
ATOM 800 N N . CYS A 1 142 ? 4.651 -5.987 63.186 1.00 10.96 121 CYS A N 1
ATOM 801 C CA . CYS A 1 142 ? 5.539 -6.292 62.047 1.00 11.39 121 CYS A CA 1
ATOM 802 C C . CYS A 1 142 ? 4.746 -7.083 60.997 1.00 11.00 121 CYS A C 1
ATOM 803 O O . CYS A 1 142 ? 4.778 -6.708 59.818 1.00 11.52 121 CYS A O 1
ATOM 806 N N . ARG A 1 143 ? 3.974 -8.070 61.443 1.00 13.02 122 ARG A N 1
ATOM 807 C CA . ARG A 1 143 ? 3.267 -8.968 60.498 1.00 14.03 122 ARG A CA 1
ATOM 808 C C . ARG A 1 143 ? 2.146 -8.257 59.739 1.00 13.67 122 ARG A C 1
ATOM 809 O O . ARG A 1 143 ? 1.764 -8.746 58.681 1.00 14.32 122 ARG A O 1
ATOM 817 N N . SER A 1 144 ? 1.656 -7.123 60.212 1.00 13.47 123 SER A N 1
ATOM 818 C CA . SER A 1 144 ? 0.601 -6.317 59.554 1.00 12.05 123 SER A CA 1
ATOM 819 C C . SER A 1 144 ? 1.121 -5.789 58.233 1.00 13.06 123 SER A C 1
ATOM 820 O O . SER A 1 144 ? 0.286 -5.505 57.352 1.00 14.41 123 SER A O 1
ATOM 823 N N . GLY A 1 145 ? 2.436 -5.571 58.112 1.00 12.56 124 GLY A N 1
ATOM 824 C CA . GLY A 1 145 ? 3.048 -5.004 56.907 1.00 13.37 124 GLY A CA 1
ATOM 825 C C . GLY A 1 145 ? 2.847 -3.517 56.745 1.00 13.69 124 GLY A C 1
ATOM 826 O O . GLY A 1 145 ? 3.250 -2.995 55.713 1.00 13.93 124 GLY A O 1
ATOM 827 N N . ARG A 1 146 ? 2.240 -2.842 57.713 1.00 12.31 125 ARG A N 1
ATOM 828 C CA . ARG A 1 146 ? 1.828 -1.461 57.468 1.00 11.73 125 ARG A CA 1
ATOM 829 C C . ARG A 1 146 ? 2.362 -0.537 58.581 1.00 11.57 125 ARG A C 1
ATOM 830 O O . ARG A 1 146 ? 1.954 0.599 58.649 1.00 12.28 125 ARG A O 1
ATOM 838 N N . THR A 1 147 ? 3.302 -1.002 59.368 1.00 11.13 126 THR A N 1
ATOM 839 C CA . THR A 1 147 ? 3.856 -0.116 60.437 1.00 11.04 126 THR A CA 1
ATOM 840 C C . THR A 1 147 ? 5.285 -0.562 60.778 1.00 10.59 126 THR A C 1
ATOM 841 O O . THR A 1 147 ? 5.643 -1.718 60.562 1.00 11.40 126 THR A O 1
ATOM 845 N N . ASN A 1 148 ? 6.037 0.362 61.350 1.00 10.18 127 ASN A N 1
ATOM 846 C CA . ASN A 1 148 ? 7.394 0.105 61.866 1.00 10.80 127 ASN A CA 1
ATOM 847 C C . ASN A 1 148 ? 7.355 0.102 63.390 1.00 10.05 127 ASN A C 1
ATOM 848 O O . ASN A 1 148 ? 8.427 -0.089 64.003 1.00 10.27 127 ASN A O 1
ATOM 853 N N . PHE A 1 149 ? 6.201 0.283 64.024 1.00 9.71 128 PHE A N 1
ATOM 854 C CA . PHE A 1 149 ? 6.135 0.293 65.505 1.00 9.77 128 PHE A CA 1
ATOM 855 C C . PHE A 1 149 ? 6.179 -1.142 66.059 1.00 9.57 128 PHE A C 1
ATOM 856 O O . PHE A 1 149 ? 5.174 -1.720 66.470 1.00 10.91 128 PHE A O 1
ATOM 864 N N . CYS A 1 150 ? 7.349 -1.738 66.026 1.00 10.69 129 CYS A N 1
ATOM 865 C CA . CYS A 1 150 ? 7.557 -3.124 66.445 1.00 11.03 129 CYS A CA 1
ATOM 866 C C . CYS A 1 150 ? 7.296 -3.251 67.929 1.00 11.36 129 CYS A C 1
ATOM 867 O O . CYS A 1 150 ? 7.672 -2.368 68.741 1.00 12.02 129 CYS A O 1
ATOM 870 N N . GLN A 1 151 ? 6.536 -4.265 68.315 1.00 11.34 130 GLN A N 1
ATOM 871 C CA . GLN A 1 151 ? 6.192 -4.499 69.742 1.00 11.85 130 GLN A CA 1
ATOM 872 C C . GLN A 1 151 ? 7.389 -4.990 70.529 1.00 13.46 130 GLN A C 1
ATOM 873 O O . GLN A 1 151 ? 7.381 -4.802 71.777 1.00 14.26 130 GLN A O 1
ATOM 879 N N . ASN A 1 152 ? 8.379 -5.555 69.879 1.00 11.93 131 ASN A N 1
ATOM 880 C CA . ASN A 1 152 ? 9.497 -6.194 70.617 1.00 13.71 131 ASN A CA 1
ATOM 881 C C . ASN A 1 152 ? 10.736 -5.285 70.652 1.00 13.44 131 ASN A C 1
ATOM 882 O O . ASN A 1 152 ? 11.514 -5.458 71.594 1.00 16.45 131 ASN A O 1
ATOM 887 N N . TYR A 1 153 ? 10.942 -4.437 69.673 1.00 11.69 132 TYR A N 1
ATOM 888 C CA . TYR A 1 153 ? 12.118 -3.547 69.576 1.00 12.12 132 TYR A CA 1
ATOM 889 C C . TYR A 1 153 ? 11.614 -2.125 69.435 1.00 11.90 132 TYR A C 1
ATOM 890 O O . TYR A 1 153 ? 11.894 -1.443 68.425 1.00 11.22 132 TYR A O 1
ATOM 899 N N . GLY A 1 154 ? 10.870 -1.677 70.428 1.00 12.52 133 GLY A N 1
ATOM 900 C CA . GLY A 1 154 ? 10.374 -0.305 70.428 1.00 11.26 133 GLY A CA 1
ATOM 901 C C . GLY A 1 154 ? 11.374 0.674 71.017 1.00 10.63 133 GLY A C 1
ATOM 902 O O . GLY A 1 154 ? 12.568 0.335 71.215 1.00 11.19 133 GLY A O 1
ATOM 903 N N . ALA A 1 155 ? 10.938 1.903 71.124 1.00 11.15 134 ALA A N 1
ATOM 904 C CA . ALA A 1 155 ? 11.854 3.006 71.533 1.00 11.24 134 ALA A CA 1
ATOM 905 C C . ALA A 1 155 ? 12.351 2.754 72.959 1.00 11.72 134 ALA A C 1
ATOM 906 O O . ALA A 1 155 ? 11.570 2.485 73.875 1.00 13.23 134 ALA A O 1
ATOM 908 N N . ASN A 1 156 ? 13.657 2.891 73.157 1.00 10.60 135 ASN A N 1
ATOM 909 C CA . ASN A 1 156 ? 14.255 2.669 74.494 1.00 11.01 135 ASN A CA 1
ATOM 910 C C . ASN A 1 156 ? 14.152 3.955 75.333 1.00 10.67 135 ASN A C 1
ATOM 911 O O . ASN A 1 156 ? 15.146 4.694 75.509 1.00 12.01 135 ASN A O 1
ATOM 916 N N . GLU A 1 157 ? 12.960 4.248 75.821 1.00 10.76 136 GLU A N 1
ATOM 917 C CA . GLU A 1 157 ? 12.683 5.530 76.493 1.00 13.06 136 GLU A CA 1
ATOM 918 C C . GLU A 1 157 ? 13.455 5.614 77.781 1.00 11.36 136 GLU A C 1
ATOM 919 O O . GLU A 1 157 ? 13.590 6.729 78.266 1.00 13.10 136 GLU A O 1
ATOM 925 N N . SER A 1 158 ? 13.877 4.507 78.379 1.00 11.64 137 SER A N 1
ATOM 926 C CA . SER A 1 158 ? 14.610 4.601 79.666 1.00 10.85 137 SER A CA 1
ATOM 927 C C . SER A 1 158 ? 15.971 5.301 79.500 1.00 10.69 137 SER A C 1
ATOM 928 O O . SER A 1 158 ? 16.556 5.767 80.473 1.00 10.90 137 SER A O 1
ATOM 931 N N . ALA A 1 159 ? 16.505 5.333 78.294 1.00 9.98 138 ALA A N 1
ATOM 932 C CA . ALA A 1 159 ? 17.864 5.865 78.025 1.00 10.12 138 ALA A CA 1
ATOM 933 C C . ALA A 1 159 ? 18.928 5.085 78.802 1.00 10.18 138 ALA A C 1
ATOM 934 O O . ALA A 1 159 ? 20.042 5.618 78.985 1.00 10.32 138 ALA A O 1
ATOM 936 N N . LEU A 1 160 ? 18.613 3.827 79.118 1.00 10.96 139 LEU A N 1
ATOM 937 C CA . LEU A 1 160 ? 19.512 2.903 79.847 1.00 10.02 139 LEU A CA 1
ATOM 938 C C . LEU A 1 160 ? 19.520 1.529 79.206 1.00 12.52 139 LEU A C 1
ATOM 939 O O . LEU A 1 160 ? 18.646 1.171 78.393 1.00 11.66 139 LEU A O 1
ATOM 944 N N . GLU A 1 161 ? 20.499 0.739 79.627 1.00 12.41 140 GLU A N 1
ATOM 945 C CA . GLU A 1 161 ? 20.481 -0.716 79.352 1.00 12.02 140 GLU A CA 1
ATOM 946 C C . GLU A 1 161 ? 19.313 -1.324 80.136 1.00 12.47 140 GLU A C 1
ATOM 947 O O . GLU A 1 161 ? 18.831 -0.762 81.124 1.00 12.38 140 GLU A O 1
ATOM 953 N N . PRO A 1 162 ? 18.772 -2.473 79.694 1.00 13.04 141 PRO A N 1
ATOM 954 C CA . PRO A 1 162 ? 17.598 -3.058 80.347 1.00 14.55 141 PRO A CA 1
ATOM 955 C C . PRO A 1 162 ? 17.817 -3.441 81.817 1.00 14.04 141 PRO A C 1
ATOM 956 O O . PRO A 1 162 ? 16.852 -3.543 82.533 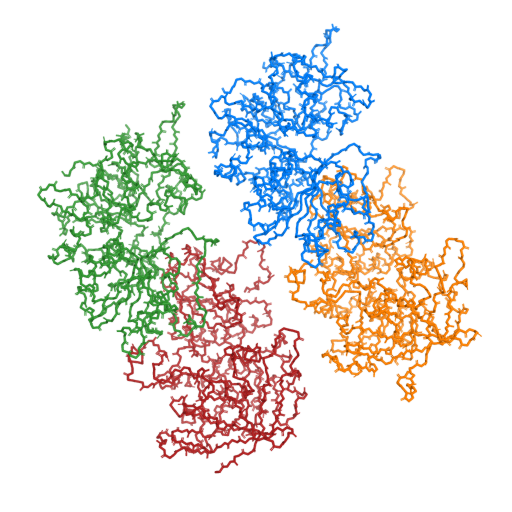1.00 15.57 141 PRO A O 1
ATOM 960 N N . ASP A 1 163 ? 19.060 -3.578 82.251 1.00 13.09 142 ASP A N 1
ATOM 961 C CA . ASP A 1 163 ? 19.387 -3.867 83.672 1.00 12.18 142 ASP A CA 1
ATOM 962 C C . ASP A 1 163 ? 19.536 -2.568 84.485 1.00 11.51 142 ASP A C 1
ATOM 963 O O . ASP A 1 163 ? 19.893 -2.659 85.660 1.00 12.35 142 ASP A O 1
ATOM 968 N N . GLY A 1 164 ? 19.289 -1.397 83.902 1.00 10.75 143 GLY A N 1
ATOM 969 C CA . GLY A 1 164 ? 19.455 -0.136 84.649 1.00 10.46 143 GLY A CA 1
ATOM 970 C C . GLY A 1 164 ? 20.828 0.490 84.572 1.00 10.39 143 GLY A C 1
ATOM 971 O O . GLY A 1 164 ? 21.004 1.509 85.222 1.00 12.11 143 GLY A O 1
ATOM 972 N N . THR A 1 165 ? 21.785 -0.156 83.920 1.00 11.97 144 THR A N 1
ATOM 973 C CA . THR A 1 165 ? 23.169 0.346 83.813 1.00 11.28 144 THR A CA 1
ATOM 974 C C . THR A 1 165 ? 23.332 1.083 82.490 1.00 11.54 144 THR A C 1
ATOM 975 O O . THR A 1 165 ? 22.398 1.201 81.731 1.00 12.45 144 THR A O 1
ATOM 979 N N . SER A 1 166 ? 24.529 1.592 82.262 1.00 12.10 145 SER A N 1
ATOM 980 C CA . SER A 1 166 ? 24.870 2.296 81.024 1.00 11.55 145 SER A CA 1
ATOM 981 C C . SER A 1 166 ? 26.278 1.895 80.621 1.00 13.02 145 SER A C 1
ATOM 982 O O . SER A 1 166 ? 27.147 1.710 81.517 1.00 14.26 145 SER A O 1
ATOM 985 N N . ARG A 1 167 ? 26.520 1.755 79.325 1.00 11.71 146 ARG A N 1
ATOM 986 C CA . ARG A 1 167 ? 27.904 1.507 78.831 1.00 11.23 146 ARG A CA 1
ATOM 987 C C . ARG A 1 167 ? 28.734 2.808 78.897 1.00 11.07 146 ARG A C 1
ATOM 988 O O . ARG A 1 167 ? 29.910 2.728 78.676 1.00 12.37 146 ARG A O 1
ATOM 996 N N . PHE A 1 168 ? 28.137 3.967 79.142 1.00 10.96 147 PHE A N 1
ATOM 997 C CA . PHE A 1 168 ? 28.854 5.246 79.300 1.00 10.77 147 PHE A CA 1
ATOM 998 C C . PHE A 1 168 ? 29.011 5.607 80.774 1.00 10.90 147 PHE A C 1
ATOM 999 O O . PHE A 1 168 ? 28.074 5.537 81.547 1.00 12.82 147 PHE A O 1
ATOM 1007 N N . SER A 1 169 ? 30.169 6.154 81.083 1.00 11.25 148 SER A N 1
ATOM 1008 C CA . SER A 1 169 ? 30.414 6.821 82.372 1.00 11.22 148 SER A CA 1
ATOM 1009 C C . SER A 1 169 ? 31.456 7.925 82.176 1.00 12.72 148 SER A C 1
ATOM 1010 O O . SER A 1 169 ? 32.129 8.001 81.123 1.00 13.42 148 SER A O 1
ATOM 1013 N N . TYR A 1 170 ? 31.624 8.753 83.197 1.00 13.37 149 TYR A N 1
ATOM 1014 C CA . TYR A 1 170 ? 32.743 9.700 83.177 1.00 14.20 149 TYR A CA 1
ATOM 1015 C C . TYR A 1 170 ? 33.219 9.905 84.604 1.00 14.94 149 TYR A C 1
ATOM 1016 O O . TYR A 1 170 ? 32.500 9.567 85.549 1.00 16.72 149 TYR A O 1
ATOM 1025 N N . ILE A 1 171 ? 34.424 10.453 84.662 1.00 16.64 150 ILE A N 1
ATOM 1026 C CA . ILE A 1 171 ? 35.056 10.859 85.946 1.00 19.83 150 ILE A CA 1
ATOM 1027 C C . ILE A 1 171 ? 34.814 12.350 86.113 1.00 22.82 150 ILE A C 1
ATOM 1028 O O . ILE A 1 171 ? 35.279 13.104 85.262 1.00 25.48 150 ILE A O 1
ATOM 1033 N N . ASP A 1 172 ? 34.074 12.736 87.142 1.00 25.83 151 ASP A N 1
ATOM 1034 C CA A ASP A 1 172 ? 33.727 14.160 87.371 0.50 31.04 151 ASP A CA 1
ATOM 1035 C CA B ASP A 1 172 ? 33.703 14.149 87.420 0.50 30.89 151 ASP A CA 1
ATOM 1036 C C . ASP A 1 172 ? 34.924 14.852 88.035 1.00 32.83 151 ASP A C 1
ATOM 1037 O O . ASP A 1 172 ? 35.976 14.173 88.259 1.00 33.82 151 ASP A O 1
ATOM 1046 N N . SER A 1 173 ? 34.811 16.158 88.246 1.00 41.53 152 SER A N 1
ATOM 1047 C CA . SER A 1 173 ? 35.917 16.972 88.817 1.00 44.44 152 SER A CA 1
ATOM 1048 C C . SER A 1 173 ? 36.173 16.541 90.267 1.00 48.02 152 SER A C 1
ATOM 1049 O O . SER A 1 173 ? 37.337 16.628 90.684 1.00 56.91 152 SER A O 1
ATOM 1052 N N . ASP A 1 174 ? 35.153 16.047 90.985 1.00 45.70 153 ASP A N 1
ATOM 1053 C CA . ASP A 1 174 ? 35.311 15.386 92.314 1.00 48.36 153 ASP A CA 1
ATOM 1054 C C . ASP A 1 174 ? 36.118 14.079 92.211 1.00 42.38 153 ASP A C 1
ATOM 1055 O O . ASP A 1 174 ? 36.407 13.514 93.272 1.00 43.30 153 ASP A O 1
ATOM 1060 N N . GLY A 1 175 ? 36.377 13.541 91.011 1.00 39.81 154 GLY A N 1
ATOM 1061 C CA . GLY A 1 175 ? 37.058 12.240 90.813 1.00 32.87 154 GLY A CA 1
ATOM 1062 C C . GLY A 1 175 ? 36.135 11.024 90.981 1.00 32.05 154 GLY A C 1
ATOM 1063 O O . GLY A 1 175 ? 36.647 9.882 90.959 1.00 31.81 154 GLY A O 1
ATOM 1064 N N . LYS A 1 176 ? 34.814 11.230 91.082 1.00 32.12 155 LYS A N 1
ATOM 1065 C CA . LYS A 1 176 ? 33.796 10.147 91.189 1.00 30.27 155 LYS A CA 1
ATOM 1066 C C . LYS A 1 176 ? 33.439 9.657 89.769 1.00 26.03 155 LYS A C 1
ATOM 1067 O O . LYS A 1 176 ? 33.276 10.508 88.892 1.00 23.88 155 LYS A O 1
ATOM 1073 N N . LYS A 1 177 ? 33.311 8.353 89.579 1.00 22.43 156 LYS A N 1
ATOM 1074 C CA . LYS A 1 177 ? 32.776 7.755 88.327 1.00 22.96 156 LYS A CA 1
ATOM 1075 C C . LYS A 1 177 ? 31.247 7.882 88.339 1.00 22.69 156 LYS A C 1
ATOM 1076 O O . LYS A 1 177 ? 30.603 7.355 89.264 1.00 22.71 156 LYS A O 1
ATOM 1082 N N . LYS A 1 178 ? 30.684 8.529 87.313 1.00 19.28 157 LYS A N 1
ATOM 1083 C CA . LYS A 1 178 ? 29.244 8.853 87.258 1.00 17.89 157 LYS A CA 1
ATOM 1084 C C . LYS A 1 178 ? 28.651 8.266 85.977 1.00 15.76 157 LYS A C 1
ATOM 1085 O O . LYS A 1 178 ? 29.314 8.310 84.945 1.00 14.82 157 LYS A O 1
ATOM 1091 N N . LEU A 1 179 ? 27.429 7.768 86.067 1.00 13.67 158 LEU A N 1
ATOM 1092 C CA . LEU A 1 179 ? 26.718 7.207 84.900 1.00 13.11 158 LEU A CA 1
ATOM 1093 C C . LEU A 1 179 ? 26.321 8.342 83.953 1.00 12.06 158 LEU A C 1
ATOM 1094 O O . LEU A 1 179 ? 25.904 9.419 84.408 1.00 13.08 158 LEU A O 1
ATOM 1099 N N . LEU A 1 180 ? 26.322 8.001 82.661 1.00 11.45 159 LEU A N 1
ATOM 1100 C CA . LEU A 1 180 ? 25.706 8.862 81.634 1.00 11.42 159 LEU A CA 1
ATOM 1101 C C . LEU A 1 180 ? 24.588 8.107 80.958 1.00 9.88 159 LEU A C 1
ATOM 1102 O O . LEU A 1 180 ? 24.795 6.968 80.514 1.00 11.20 159 LEU A O 1
ATOM 1107 N N . TYR A 1 181 ? 23.428 8.728 80.837 1.00 9.92 160 TYR A N 1
ATOM 1108 C CA . TYR A 1 181 ? 22.305 8.185 80.050 1.00 10.01 160 TYR A CA 1
ATOM 1109 C C . TYR A 1 181 ? 22.602 8.304 78.550 1.00 9.45 160 TYR A C 1
ATOM 1110 O O . TYR A 1 181 ? 23.410 9.135 78.075 1.00 9.63 160 TYR A O 1
ATOM 1119 N N . TYR A 1 182 ? 21.972 7.404 77.804 1.00 9.49 161 TYR A N 1
ATOM 1120 C CA . TYR A 1 182 ? 21.888 7.523 76.342 1.00 9.92 161 TYR A CA 1
ATOM 1121 C C . TYR A 1 182 ? 20.876 8.615 75.959 1.00 10.06 161 TYR A C 1
ATOM 1122 O O . TYR A 1 182 ? 20.321 9.299 76.785 1.00 10.63 161 TYR A O 1
ATOM 1131 N N . LYS A 1 183 ? 20.664 8.810 74.645 1.00 9.75 162 LYS A N 1
ATOM 1132 C CA . LYS A 1 183 ? 19.483 9.473 74.119 1.00 11.25 162 LYS A CA 1
ATOM 1133 C C . LYS A 1 183 ? 18.320 8.492 74.264 1.00 10.60 162 LYS A C 1
ATOM 1134 O O . LYS A 1 183 ? 17.487 8.721 75.097 1.00 10.71 162 LYS A O 1
ATOM 1140 N N . LEU A 1 184 ? 18.274 7.433 73.446 1.00 10.21 163 LEU A N 1
ATOM 1141 C CA . LEU A 1 184 ? 17.265 6.357 73.677 1.00 10.77 163 LEU A CA 1
ATOM 1142 C C . LEU A 1 184 ? 18.015 5.060 73.853 1.00 11.19 163 LEU A C 1
ATOM 1143 O O . LEU A 1 184 ? 18.383 4.745 75.000 1.00 10.87 163 LEU A O 1
ATOM 1148 N N . GLY A 1 185 ? 18.223 4.291 72.793 1.00 10.76 164 GLY A N 1
ATOM 1149 C CA . GLY A 1 185 ? 19.012 3.027 72.858 1.00 11.06 164 GLY A CA 1
ATOM 1150 C C . GLY A 1 185 ? 20.500 3.229 72.709 1.00 11.33 164 GLY A C 1
ATOM 1151 O O . GLY A 1 185 ? 21.293 2.259 72.798 1.00 11.52 164 GLY A O 1
ATOM 1152 N N . CYS A 1 186 ? 20.913 4.439 72.418 1.00 10.64 165 CYS A N 1
ATOM 1153 C CA . CYS A 1 186 ? 22.320 4.739 72.130 1.00 11.53 165 CYS A CA 1
ATOM 1154 C C . CYS A 1 186 ? 22.450 6.269 72.133 1.00 10.72 165 CYS A C 1
ATOM 1155 O O . CYS A 1 186 ? 21.442 6.992 72.349 1.00 10.08 165 CYS A O 1
ATOM 1158 N N . SER A 1 187 ? 23.665 6.762 71.942 1.00 10.34 166 SER A N 1
ATOM 1159 C CA . SER A 1 187 ? 23.942 8.180 71.708 1.00 10.16 166 SER A CA 1
ATOM 1160 C C . SER A 1 187 ? 24.896 8.303 70.538 1.00 10.63 166 SER A C 1
ATOM 1161 O O . SER A 1 187 ? 25.848 7.570 70.479 1.00 12.16 166 SER A O 1
ATOM 1164 N N . THR A 1 188 ? 24.672 9.237 69.630 1.00 10.42 167 THR A N 1
ATOM 1165 C CA . THR A 1 188 ? 25.534 9.415 68.465 1.00 10.73 167 THR A CA 1
ATOM 1166 C C . THR A 1 188 ? 26.550 10.536 68.623 1.00 10.41 167 THR A C 1
ATOM 1167 O O . THR A 1 188 ? 27.476 10.579 67.810 1.00 10.55 167 THR A O 1
ATOM 1171 N N . TRP A 1 189 ? 26.418 11.423 69.600 1.00 9.78 168 TRP A N 1
ATOM 1172 C CA . TRP A 1 189 ? 27.350 12.592 69.744 1.00 11.15 168 TRP A CA 1
ATOM 1173 C C . TRP A 1 189 ? 28.559 12.154 70.578 1.00 11.01 168 TRP A C 1
ATOM 1174 O O . TRP A 1 189 ? 28.801 12.687 71.658 1.00 10.99 168 TRP A O 1
ATOM 1185 N N . THR A 1 190 ? 29.292 11.216 70.037 1.00 10.52 169 THR A N 1
ATOM 1186 C CA . THR A 1 190 ? 30.360 10.510 70.763 1.00 10.62 169 THR A CA 1
ATOM 1187 C C . THR A 1 190 ? 31.232 9.817 69.750 1.00 10.08 169 THR A C 1
ATOM 1188 O O . THR A 1 190 ? 30.716 9.400 68.661 1.00 10.63 169 THR A O 1
ATOM 1192 N N . GLN A 1 191 ? 32.548 9.759 69.989 1.00 10.40 170 GLN A N 1
ATOM 1193 C CA . GLN A 1 191 ? 33.446 9.066 69.061 1.00 11.57 170 GLN A CA 1
ATOM 1194 C C . GLN A 1 191 ? 33.134 7.576 69.020 1.00 10.17 170 GLN A C 1
ATOM 1195 O O . GLN A 1 191 ? 33.436 6.915 68.001 1.00 9.98 170 GLN A O 1
ATOM 1201 N N . TYR A 1 192 ? 32.613 7.013 70.115 1.00 11.26 171 TYR A N 1
ATOM 1202 C CA . TYR A 1 192 ? 32.211 5.591 70.177 1.00 10.82 171 TYR A CA 1
ATOM 1203 C C . TYR A 1 192 ? 30.875 5.451 70.899 1.00 9.75 171 TYR A C 1
ATOM 1204 O O . TYR A 1 192 ? 30.711 6.054 71.954 1.00 10.57 171 TYR A O 1
ATOM 1213 N N . MET A 1 193 ? 30.007 4.622 70.370 1.00 11.00 172 MET A N 1
ATOM 1214 C CA . MET A 1 193 ? 28.700 4.319 70.983 1.00 12.49 172 MET A CA 1
ATOM 1215 C C . MET A 1 193 ? 28.521 2.823 71.110 1.00 13.23 172 MET A C 1
ATOM 1216 O O . MET A 1 193 ? 29.269 2.034 70.456 1.00 12.21 172 MET A O 1
ATOM 1221 N N . VAL A 1 194 ? 27.538 2.472 71.910 1.00 10.92 173 VAL A N 1
ATOM 1222 C CA . VAL A 1 194 ? 27.137 1.048 72.013 1.00 10.53 173 VAL A CA 1
ATOM 1223 C C . VAL A 1 194 ? 25.644 0.970 71.741 1.00 10.79 173 VAL A C 1
ATOM 1224 O O . VAL A 1 194 ? 24.902 1.779 72.262 1.00 11.52 173 VAL A O 1
ATOM 1228 N N . VAL A 1 195 ? 25.234 -0.001 70.931 1.00 10.82 174 VAL A N 1
ATOM 1229 C CA . VAL A 1 195 ? 23.800 -0.155 70.609 1.00 11.23 174 VAL A CA 1
ATOM 1230 C C . VAL A 1 195 ? 23.476 -1.636 70.452 1.00 11.75 174 VAL A C 1
ATOM 1231 O O . VAL A 1 195 ? 24.271 -2.385 69.852 1.00 12.50 174 VAL A O 1
ATOM 1235 N N . ASP A 1 196 ? 22.276 -1.974 70.852 1.00 10.96 175 ASP A N 1
ATOM 1236 C CA . ASP A 1 196 ? 21.720 -3.326 70.633 1.00 11.01 175 ASP A CA 1
ATOM 1237 C C . ASP A 1 196 ? 21.589 -3.541 69.128 1.00 11.79 175 ASP A C 1
ATOM 1238 O O . ASP A 1 196 ? 20.935 -2.720 68.425 1.00 11.14 175 ASP A O 1
ATOM 1243 N N . SER A 1 197 ? 22.150 -4.635 68.584 1.00 10.99 176 SER A N 1
ATOM 1244 C CA . SER A 1 197 ? 22.201 -4.872 67.121 1.00 11.91 176 SER A CA 1
ATOM 1245 C C . SER A 1 197 ? 20.815 -5.145 66.535 1.00 11.37 176 SER A C 1
ATOM 1246 O O . SER A 1 197 ? 20.729 -5.059 65.285 1.00 11.66 176 SER A O 1
ATOM 1249 N N . ASN A 1 198 ? 19.786 -5.345 67.351 1.00 12.79 177 ASN A N 1
ATOM 1250 C CA . ASN A 1 198 ? 18.402 -5.487 66.830 1.00 12.84 177 ASN A CA 1
ATOM 1251 C C . ASN A 1 198 ? 17.932 -4.141 66.255 1.00 13.11 177 ASN A C 1
ATOM 1252 O O . ASN A 1 198 ? 16.854 -4.113 65.669 1.00 12.78 177 ASN A O 1
ATOM 1257 N N . TYR A 1 199 ? 18.673 -3.055 66.495 1.00 11.68 178 TYR A N 1
ATOM 1258 C CA . TYR A 1 199 ? 18.275 -1.715 65.989 1.00 10.98 178 TYR A CA 1
ATOM 1259 C C . TYR A 1 199 ? 19.169 -1.251 64.844 1.00 11.60 178 TYR A C 1
ATOM 1260 O O . TYR A 1 199 ? 18.938 -0.164 64.320 1.00 12.46 178 TYR A O 1
ATOM 1269 N N . ALA A 1 200 ? 20.170 -2.065 64.435 1.00 11.71 179 ALA A N 1
ATOM 1270 C CA . ALA A 1 200 ? 21.164 -1.668 63.439 1.00 11.30 179 ALA A CA 1
ATOM 1271 C C . ALA A 1 200 ? 20.819 -2.205 62.059 1.00 11.19 179 ALA A C 1
ATOM 1272 O O . ALA A 1 200 ? 20.168 -3.242 61.907 1.00 12.29 179 ALA A O 1
ATOM 1274 N N . THR A 1 201 ? 21.278 -1.491 61.079 1.00 11.22 180 THR A N 1
ATOM 1275 C CA . THR A 1 201 ? 21.139 -1.910 59.670 1.00 11.81 180 THR A CA 1
ATOM 1276 C C . THR A 1 201 ? 22.379 -1.420 58.931 1.00 13.02 180 THR A C 1
ATOM 1277 O O . THR A 1 201 ? 22.858 -0.286 59.189 1.00 11.56 180 THR A O 1
ATOM 1281 N N . LYS A 1 202 ? 22.941 -2.244 58.054 1.00 13.52 181 LYS A N 1
ATOM 1282 C CA . LYS A 1 202 ? 24.257 -1.917 57.482 1.00 12.91 181 LYS A CA 1
ATOM 1283 C C . LYS A 1 202 ? 24.154 -1.174 56.139 1.00 11.93 181 LYS A C 1
ATOM 1284 O O . LYS A 1 202 ? 23.236 -1.455 55.328 1.00 13.57 181 LYS A O 1
ATOM 1290 N N . LEU A 1 203 ? 25.166 -0.362 55.836 1.00 11.48 182 LEU A N 1
ATOM 1291 C CA . LEU A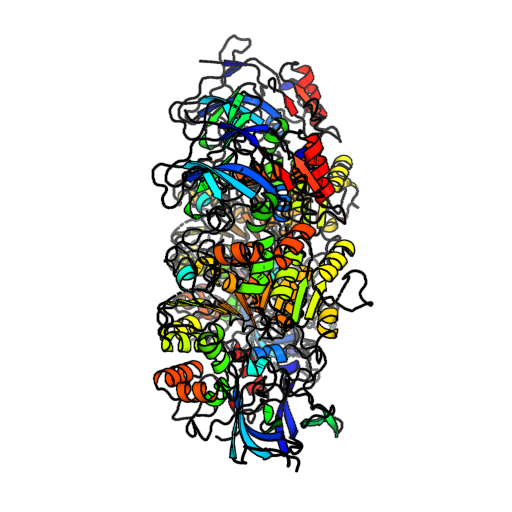 1 203 ? 25.225 0.484 54.616 1.00 12.70 182 LEU A CA 1
ATOM 1292 C C . LEU A 1 203 ? 26.248 -0.111 53.621 1.00 13.22 182 LEU A C 1
ATOM 1293 O O . LEU A 1 203 ? 26.182 0.272 52.434 1.00 12.34 182 LEU A O 1
ATOM 1298 N N . ASN A 1 204 ? 27.211 -0.917 54.080 1.00 13.37 183 ASN A N 1
ATOM 1299 C CA . ASN A 1 204 ? 28.468 -1.119 53.318 1.00 15.12 183 ASN A CA 1
ATOM 1300 C C . ASN A 1 204 ? 28.279 -2.097 52.174 1.00 15.15 183 ASN A C 1
ATOM 1301 O O . ASN A 1 204 ? 29.133 -1.959 51.266 1.00 17.66 183 ASN A O 1
ATOM 1306 N N . GLU A 1 205 ? 27.310 -3.006 52.212 1.00 15.65 184 GLU A N 1
ATOM 1307 C CA . GLU A 1 205 ? 27.107 -3.973 51.092 1.00 16.82 184 GLU A CA 1
ATOM 1308 C C . GLU A 1 205 ? 26.438 -3.253 49.938 1.00 17.59 184 GLU A C 1
ATOM 1309 O O . GLU A 1 205 ? 26.855 -3.462 48.791 1.00 19.38 184 GLU A O 1
ATOM 1315 N N . ILE A 1 206 ? 25.403 -2.456 50.203 1.00 15.51 185 ILE A N 1
ATOM 1316 C CA . ILE A 1 206 ? 24.622 -1.769 49.133 1.00 15.08 185 ILE A CA 1
ATOM 1317 C C . ILE A 1 206 ? 25.297 -0.485 48.680 1.00 16.05 185 ILE A C 1
ATOM 1318 O O . ILE A 1 206 ? 25.212 -0.123 47.499 1.00 18.15 185 ILE A O 1
ATOM 1323 N N . ALA A 1 207 ? 25.874 0.277 49.622 1.00 13.74 186 ALA A N 1
ATOM 1324 C CA . ALA A 1 207 ? 26.353 1.640 49.381 1.00 13.70 186 ALA A CA 1
ATOM 1325 C C . ALA A 1 207 ? 27.768 1.783 49.919 1.00 14.27 186 ALA A C 1
ATOM 1326 O O . ALA A 1 207 ? 28.027 2.599 50.808 1.00 13.31 186 ALA A O 1
ATOM 1328 N N . PRO A 1 208 ? 28.742 0.992 49.446 1.00 14.90 187 PRO A N 1
ATOM 1329 C CA . PRO A 1 208 ? 30.098 1.062 49.959 1.00 16.17 187 PRO A CA 1
ATOM 1330 C C . PRO A 1 208 ? 30.768 2.424 49.846 1.00 15.81 187 PRO A C 1
ATOM 1331 O O . PRO A 1 208 ? 31.557 2.693 50.702 1.00 18.09 187 PRO A O 1
ATOM 1335 N N . GLU A 1 209 ? 30.375 3.264 48.886 1.00 16.48 188 GLU A N 1
ATOM 1336 C CA . GLU A 1 209 ? 31.021 4.579 48.657 1.00 19.32 188 GLU A CA 1
ATOM 1337 C C . GLU A 1 209 ? 30.207 5.704 49.298 1.00 17.76 188 GLU A C 1
ATOM 1338 O O . GLU A 1 209 ? 30.530 6.898 49.009 1.00 18.55 188 GLU A O 1
ATOM 1344 N N . LEU A 1 210 ? 29.176 5.391 50.099 1.00 16.06 189 LEU A N 1
ATOM 1345 C CA . LEU A 1 210 ? 28.315 6.488 50.602 1.00 15.02 189 LEU A CA 1
ATOM 1346 C C . LEU A 1 210 ? 29.112 7.374 51.557 1.00 14.26 189 LEU A C 1
ATOM 1347 O O . LEU A 1 210 ? 29.676 6.886 52.524 1.00 14.90 189 LEU A O 1
ATOM 1352 N N . PRO A 1 211 ? 29.134 8.706 51.378 1.00 11.59 190 PRO A N 1
ATOM 1353 C CA . PRO A 1 211 ? 29.850 9.559 52.321 1.00 11.93 190 PRO A CA 1
ATOM 1354 C C . PRO A 1 211 ? 29.204 9.486 53.708 1.00 11.81 190 PRO A C 1
ATOM 1355 O O . PRO A 1 211 ? 28.012 9.230 53.829 1.00 11.34 190 PRO A O 1
ATOM 1359 N N . PRO A 1 212 ? 29.958 9.742 54.796 1.00 11.72 191 PRO A N 1
ATOM 1360 C CA . PRO A 1 212 ? 29.381 9.702 56.128 1.00 12.94 191 PRO A CA 1
ATOM 1361 C C . PRO A 1 212 ? 28.181 10.605 56.316 1.00 11.55 191 PRO A C 1
ATOM 1362 O O . PRO A 1 212 ? 27.189 10.150 56.894 1.00 12.40 191 PRO A O 1
ATOM 1366 N N . PRO A 1 213 ? 28.188 11.896 55.925 1.00 10.94 192 PRO A N 1
ATOM 1367 C CA . PRO A 1 213 ? 27.046 12.763 56.255 1.00 10.66 192 PRO A CA 1
ATOM 1368 C C . PRO A 1 213 ? 25.746 12.224 55.652 1.00 10.06 192 PRO A C 1
ATOM 1369 O O . PRO A 1 213 ? 24.659 12.400 56.210 1.00 10.57 192 PRO A O 1
ATOM 1373 N N . HIS A 1 214 ? 25.823 11.576 54.494 1.00 10.07 193 HIS A N 1
ATOM 1374 C CA . HIS A 1 214 ? 24.638 11.005 53.825 1.00 9.82 193 HIS A CA 1
ATOM 1375 C C . HIS A 1 214 ? 24.125 9.824 54.611 1.00 9.97 193 HIS A C 1
ATOM 1376 O O . HIS A 1 214 ? 22.913 9.705 54.779 1.00 9.17 193 HIS A O 1
ATOM 1383 N N . GLY A 1 215 ? 25.027 8.988 55.094 1.00 10.57 194 GLY A N 1
ATOM 1384 C CA . GLY A 1 215 ? 24.648 7.898 55.998 1.00 10.59 194 GLY A CA 1
ATOM 1385 C C . GLY A 1 215 ? 24.003 8.421 57.273 1.00 10.28 194 GLY A C 1
ATOM 1386 O O . GLY A 1 215 ? 22.963 7.901 57.717 1.00 9.48 194 GLY A O 1
ATOM 1387 N N . SER A 1 216 ? 24.528 9.520 57.785 1.00 10.53 195 SER A N 1
ATOM 1388 C CA . SER A 1 216 ? 24.018 10.113 59.019 1.00 10.87 195 SER A CA 1
ATOM 1389 C C . SER A 1 216 ? 22.591 10.611 58.764 1.00 9.71 195 SER A C 1
ATOM 1390 O O . SER A 1 216 ? 21.683 10.272 59.510 1.00 10.84 195 SER A O 1
ATOM 1393 N N . ILE A 1 217 ? 22.291 11.297 57.647 1.00 8.54 196 ILE A N 1
ATOM 1394 C CA . ILE A 1 217 ? 20.902 11.803 57.535 1.00 9.50 196 ILE A CA 1
ATOM 1395 C C . ILE A 1 217 ? 19.985 10.635 57.179 1.00 8.77 196 ILE A C 1
ATOM 1396 O O . ILE A 1 217 ? 18.765 10.681 57.517 1.00 8.90 196 ILE A O 1
ATOM 1401 N N . LEU A 1 218 ? 20.482 9.572 56.538 1.00 9.91 197 LEU A N 1
ATOM 1402 C CA . LEU A 1 218 ? 19.667 8.351 56.325 1.00 10.08 197 LEU A CA 1
ATOM 1403 C C . LEU A 1 218 ? 19.236 7.702 57.639 1.00 11.03 197 LEU A C 1
ATOM 1404 O O . LEU A 1 218 ? 18.178 7.012 57.631 1.00 10.71 197 LEU A O 1
ATOM 1409 N N . SER A 1 219 ? 19.933 7.947 58.735 1.00 10.14 198 SER A N 1
ATOM 1410 C CA . SER A 1 219 ? 19.603 7.342 60.027 1.00 10.52 198 SER A CA 1
ATOM 1411 C C . SER A 1 219 ? 18.365 8.000 60.683 1.00 10.04 198 SER A C 1
ATOM 1412 O O . SER A 1 219 ? 17.762 7.374 61.602 1.00 11.38 198 SER A O 1
ATOM 1415 N N . CYS A 1 220 ? 18.031 9.219 60.288 1.00 9.57 199 CYS A N 1
ATOM 1416 C CA . CYS A 1 220 ? 16.816 9.870 60.834 1.00 8.57 199 CYS A CA 1
ATOM 1417 C C . CYS A 1 220 ? 16.220 10.824 59.808 1.00 10.32 199 CYS A C 1
ATOM 1418 O O . CYS A 1 220 ? 15.251 10.441 59.169 1.00 10.27 199 CYS A O 1
ATOM 1421 N N . ALA A 1 221 ? 16.771 12.005 59.634 1.00 10.20 200 ALA A N 1
ATOM 1422 C CA . ALA A 1 221 ? 16.094 13.102 58.874 1.00 9.90 200 ALA A CA 1
ATOM 1423 C C . ALA A 1 221 ? 15.578 12.639 57.493 1.00 10.20 200 ALA A C 1
ATOM 1424 O O . ALA A 1 221 ? 14.437 12.900 57.156 1.00 9.93 200 ALA A O 1
ATOM 1426 N N . PHE A 1 222 ? 16.428 12.022 56.695 1.00 9.29 201 PHE A N 1
ATOM 1427 C CA . PHE A 1 222 ? 16.117 11.737 55.273 1.00 9.57 201 PHE A CA 1
ATOM 1428 C C . PHE A 1 222 ? 15.166 10.576 55.216 1.00 9.92 201 PHE A C 1
ATOM 1429 O O . PHE A 1 222 ? 14.197 10.608 54.478 1.00 11.11 201 PHE A O 1
ATOM 1437 N N . ALA A 1 223 ? 15.365 9.555 56.067 1.00 9.31 202 ALA A N 1
ATOM 1438 C CA . ALA A 1 223 ? 14.431 8.414 56.105 1.00 9.36 202 ALA A CA 1
ATOM 1439 C C . ALA A 1 223 ? 13.046 8.935 56.513 1.00 9.48 202 ALA A C 1
ATOM 1440 O O . ALA A 1 223 ? 12.013 8.455 56.007 1.00 10.47 202 ALA A O 1
ATOM 1442 N N . THR A 1 224 ? 13.009 9.891 57.424 1.00 9.60 203 THR A N 1
ATOM 1443 C CA . THR A 1 224 ? 11.733 10.344 57.986 1.00 8.92 203 THR A CA 1
ATOM 1444 C C . THR A 1 224 ? 10.928 11.080 56.909 1.00 8.78 203 THR A C 1
ATOM 1445 O O . THR A 1 224 ? 9.756 10.744 56.691 1.00 8.78 203 THR A O 1
ATOM 1449 N N . GLY A 1 225 ? 11.523 12.055 56.247 1.00 9.72 204 GLY A N 1
ATOM 1450 C CA . GLY A 1 225 ? 10.811 12.834 55.225 1.00 8.95 204 GLY A CA 1
ATOM 1451 C C . GLY A 1 225 ? 10.476 11.950 54.023 1.00 9.38 204 GLY A C 1
ATOM 1452 O O . GLY A 1 225 ? 9.374 12.024 53.494 1.00 9.80 204 GLY A O 1
ATOM 1453 N N . TYR A 1 226 ? 11.465 11.196 53.571 1.00 9.09 205 TYR A N 1
ATOM 1454 C CA . TYR A 1 226 ? 11.271 10.329 52.383 1.00 9.08 205 TYR A CA 1
ATOM 1455 C C . TYR A 1 226 ? 10.179 9.303 52.679 1.00 9.88 205 TYR A C 1
ATOM 1456 O O . TYR A 1 226 ? 9.254 9.120 51.892 1.00 10.45 205 TYR A O 1
ATOM 1465 N N . GLY A 1 227 ? 10.318 8.568 53.793 1.00 9.44 206 GLY A N 1
ATOM 1466 C CA . GLY A 1 227 ? 9.344 7.538 54.200 1.00 9.42 206 GLY A CA 1
ATOM 1467 C C . GLY A 1 227 ? 7.949 8.082 54.425 1.00 9.10 206 GLY A C 1
ATOM 1468 O O . GLY A 1 227 ? 6.949 7.425 54.104 1.00 10.75 206 GLY A O 1
ATOM 1469 N N . ALA A 1 228 ? 7.828 9.243 55.070 1.00 8.75 207 ALA A N 1
ATOM 1470 C CA . ALA A 1 228 ? 6.516 9.862 55.319 1.00 8.87 207 ALA A CA 1
ATOM 1471 C C . ALA A 1 228 ? 5.731 9.952 54.003 1.00 10.30 207 ALA A C 1
ATOM 1472 O O . ALA A 1 228 ? 4.532 9.658 54.010 1.00 9.99 207 ALA A O 1
ATOM 1474 N N . VAL A 1 229 ? 6.403 10.283 52.923 1.00 10.55 208 VAL A N 1
ATOM 1475 C CA . VAL A 1 229 ? 5.765 10.443 51.599 1.00 9.92 208 VAL A CA 1
ATOM 1476 C C . VAL A 1 229 ? 5.628 9.094 50.913 1.00 10.50 208 VAL A C 1
ATOM 1477 O O . VAL A 1 229 ? 4.507 8.742 50.474 1.00 11.27 208 VAL A O 1
ATOM 1481 N N . TRP A 1 230 ? 6.720 8.346 50.865 1.00 10.39 209 TRP A N 1
ATOM 1482 C CA . TRP A 1 230 ? 6.751 7.050 50.117 1.00 10.67 209 TRP A CA 1
ATOM 1483 C C . TRP A 1 230 ? 5.863 5.978 50.771 1.00 12.26 209 TRP A C 1
ATOM 1484 O O . TRP A 1 230 ? 5.053 5.262 50.062 1.00 13.44 209 TRP A O 1
ATOM 1495 N N . LEU A 1 231 ? 6.025 5.756 52.078 1.00 11.26 210 LEU A N 1
ATOM 1496 C CA . LEU A 1 231 ? 5.387 4.640 52.763 1.00 11.99 210 LEU A CA 1
ATOM 1497 C C . LEU A 1 231 ? 4.103 5.058 53.457 1.00 11.50 210 LEU A C 1
ATOM 1498 O O . LEU A 1 231 ? 3.105 4.341 53.320 1.00 13.50 210 LEU A O 1
ATOM 1503 N N . ASP A 1 232 ? 4.105 6.129 54.242 1.00 11.50 211 ASP A N 1
ATOM 1504 C CA . ASP A 1 232 ? 2.981 6.358 55.174 1.00 11.16 211 ASP A CA 1
ATOM 1505 C C . ASP A 1 232 ? 1.835 7.065 54.441 1.00 11.86 211 ASP A C 1
ATOM 1506 O O . ASP A 1 232 ? 0.696 6.501 54.383 1.00 12.78 211 ASP A O 1
ATOM 1511 N N . ALA A 1 233 ? 2.125 8.149 53.763 1.00 11.72 212 ALA A N 1
ATOM 1512 C CA . ALA A 1 233 ? 1.104 8.840 52.941 1.00 12.19 212 ALA A CA 1
ATOM 1513 C C . ALA A 1 233 ? 0.869 8.019 51.653 1.00 13.65 212 ALA A C 1
ATOM 1514 O O . ALA A 1 233 ? -0.145 8.233 50.969 1.00 13.80 212 ALA A O 1
ATOM 1516 N N . ALA A 1 234 ? 1.815 7.169 51.283 1.00 13.61 213 ALA A N 1
ATOM 1517 C CA . ALA A 1 234 ? 1.685 6.261 50.114 1.00 13.98 213 ALA A CA 1
ATOM 1518 C C . ALA A 1 234 ? 1.394 7.119 48.875 1.00 14.35 213 ALA A C 1
ATOM 1519 O O . ALA A 1 234 ? 0.479 6.772 48.092 1.00 14.26 213 ALA A O 1
ATOM 1521 N N . VAL A 1 235 ? 2.227 8.121 48.634 1.00 12.62 214 VAL A N 1
ATOM 1522 C CA . VAL A 1 235 ? 2.062 9.005 47.443 1.00 11.62 214 VAL A CA 1
ATOM 1523 C C . VAL A 1 235 ? 2.238 8.167 46.162 1.00 12.00 214 VAL A C 1
ATOM 1524 O O . VAL A 1 235 ? 3.228 7.419 46.014 1.00 14.06 214 VAL A O 1
ATOM 1528 N N . GLN A 1 236 ? 1.307 8.393 45.250 1.00 15.29 215 GLN A N 1
ATOM 1529 C CA . GLN A 1 236 ? 1.252 7.730 43.922 1.00 14.94 215 GLN A CA 1
ATOM 1530 C C . GLN A 1 236 ? 1.517 8.792 42.857 1.00 14.75 215 GLN A C 1
ATOM 1531 O O . GLN A 1 236 ? 1.282 9.955 43.074 1.00 13.48 215 GLN A O 1
ATOM 1537 N N . GLU A 1 237 ? 1.955 8.335 41.685 1.00 15.39 216 GLU A N 1
ATOM 1538 C CA . GLU A 1 237 ? 2.028 9.234 40.530 1.00 14.27 216 GLU A CA 1
ATOM 1539 C C . GLU A 1 237 ? 0.688 9.969 40.384 1.00 13.84 216 GLU A C 1
ATOM 1540 O O . GLU A 1 237 ? -0.376 9.314 40.442 1.00 14.81 216 GLU A O 1
ATOM 1546 N N . GLY A 1 238 ? 0.768 11.280 40.235 1.00 13.51 217 GLY A N 1
ATOM 1547 C CA . GLY A 1 238 ? -0.381 12.166 40.015 1.00 13.69 217 GLY A CA 1
ATOM 1548 C C . GLY A 1 238 ? -1.010 12.673 41.284 1.00 13.82 217 GLY A C 1
ATOM 1549 O O . GLY A 1 238 ? -1.950 13.456 41.183 1.00 14.70 217 GLY A O 1
ATOM 1550 N N . ASP A 1 239 ? -0.536 12.247 42.454 1.00 12.65 218 ASP A N 1
ATOM 1551 C CA . ASP A 1 239 ? -1.106 12.790 43.710 1.00 12.48 218 ASP A CA 1
ATOM 1552 C C . ASP A 1 239 ? -0.583 14.189 43.964 1.00 11.14 218 ASP A C 1
ATOM 1553 O O . ASP A 1 239 ? 0.603 14.519 43.603 1.00 12.59 218 ASP A O 1
ATOM 1558 N N . SER A 1 240 ? -1.356 14.977 44.685 1.00 11.01 219 SER A N 1
ATOM 1559 C CA . SER A 1 240 ? -0.883 16.254 45.242 1.00 10.49 219 SER A CA 1
ATOM 1560 C C . SER A 1 240 ? -0.372 16.062 46.660 1.00 10.24 219 SER A C 1
ATOM 1561 O O . SER A 1 240 ? -0.908 15.245 47.396 1.00 11.78 219 SER A O 1
ATOM 1564 N N . VAL A 1 241 ? 0.649 16.832 47.014 1.00 10.72 220 VAL A N 1
ATOM 1565 C CA . VAL A 1 241 ? 1.290 16.717 48.343 1.00 10.14 220 VAL A CA 1
ATOM 1566 C C . VAL A 1 241 ? 1.476 18.104 48.929 1.00 10.42 220 VAL A C 1
ATOM 1567 O O . VAL A 1 241 ? 1.897 19.020 48.210 1.00 10.81 220 VAL A O 1
ATOM 1571 N N . ALA A 1 242 ? 1.182 18.301 50.213 1.00 10.31 221 ALA A N 1
ATOM 1572 C CA . ALA A 1 242 ? 1.544 19.525 50.958 1.00 10.54 221 ALA A CA 1
ATOM 1573 C C . ALA A 1 242 ? 2.511 19.117 52.044 1.00 9.95 221 ALA A C 1
ATOM 1574 O O . ALA A 1 242 ? 2.307 18.058 52.681 1.00 10.34 221 ALA A O 1
ATOM 1576 N N . ILE A 1 243 ? 3.552 19.929 52.215 1.00 9.35 222 ILE A N 1
ATOM 1577 C CA . ILE A 1 243 ? 4.588 19.660 53.256 1.00 9.86 222 ILE A CA 1
ATOM 1578 C C . ILE A 1 243 ? 4.731 20.932 54.104 1.00 9.97 222 ILE A C 1
ATOM 1579 O O . ILE A 1 243 ? 5.041 22.009 53.542 1.00 11.10 222 ILE A O 1
ATOM 1584 N N . PHE A 1 244 ? 4.466 20.804 55.403 1.00 9.25 223 PHE A N 1
ATOM 1585 C CA . PHE A 1 244 ? 4.480 21.909 56.378 1.00 10.31 223 PHE A CA 1
ATOM 1586 C C . PHE A 1 244 ? 5.786 21.840 57.130 1.00 10.28 223 PHE A C 1
ATOM 1587 O O . PHE A 1 244 ? 5.935 20.995 58.055 1.00 10.64 223 PHE A O 1
ATOM 1595 N N . GLY A 1 245 ? 6.719 22.717 56.756 1.00 10.73 224 GLY A N 1
ATOM 1596 C CA . GLY A 1 245 ? 8.073 22.718 57.316 1.00 11.22 224 GLY A CA 1
ATOM 1597 C C . GLY A 1 245 ? 9.076 22.072 56.380 1.00 11.29 224 GLY A C 1
ATOM 1598 O O . GLY A 1 245 ? 9.046 20.849 56.172 1.00 10.84 224 GLY A O 1
ATOM 1599 N N . VAL A 1 246 ? 9.961 22.889 55.783 1.00 10.70 225 VAL A N 1
ATOM 1600 C CA . VAL A 1 246 ? 10.994 22.394 54.858 1.00 10.80 225 VAL A CA 1
ATOM 1601 C C . VAL A 1 246 ? 12.336 22.672 55.514 1.00 11.09 225 VAL A C 1
ATOM 1602 O O . VAL A 1 246 ? 13.241 23.240 54.888 1.00 11.54 225 VAL A O 1
ATOM 1606 N N . GLY A 1 247 ? 12.511 22.123 56.729 1.00 10.65 226 GLY A N 1
ATOM 1607 C CA . GLY A 1 247 ? 13.865 21.780 57.172 1.00 11.37 226 GLY A CA 1
ATOM 1608 C C . GLY A 1 247 ? 14.372 20.538 56.502 1.00 10.04 226 GLY A C 1
ATOM 1609 O O . GLY A 1 247 ? 13.872 20.170 55.375 1.00 9.68 226 GLY A O 1
ATOM 1610 N N . SER A 1 248 ? 15.363 19.849 57.081 1.00 9.01 227 SER A N 1
ATOM 1611 C CA . SER A 1 248 ? 15.937 18.668 56.405 1.00 10.12 227 SER A CA 1
ATOM 1612 C C . SER A 1 248 ? 14.871 17.603 56.170 1.00 9.18 227 SER A C 1
ATOM 1613 O O . SER A 1 248 ? 14.867 16.946 55.099 1.00 9.76 227 SER A O 1
ATOM 1616 N N . VAL A 1 249 ? 13.958 17.389 57.106 1.00 9.44 228 VAL A N 1
ATOM 1617 C CA . VAL A 1 249 ? 12.879 16.372 56.962 1.00 9.90 228 VAL A CA 1
ATOM 1618 C C . VAL A 1 249 ? 11.955 16.762 55.800 1.00 10.09 228 VAL A C 1
ATOM 1619 O O . VAL A 1 249 ? 11.717 15.930 54.886 1.00 8.80 228 VAL A O 1
ATOM 1623 N N . GLY A 1 250 ? 11.436 17.979 55.813 1.00 9.36 229 GLY A N 1
ATOM 1624 C CA . GLY A 1 250 ? 10.533 18.456 54.766 1.00 9.25 229 GLY A CA 1
ATOM 1625 C C . GLY A 1 250 ? 11.163 18.432 53.397 1.00 9.41 229 GLY A C 1
ATOM 1626 O O . GLY A 1 250 ? 10.479 18.072 52.412 1.00 9.71 229 GLY A O 1
ATOM 1627 N N . ILE A 1 251 ? 12.411 18.843 53.282 1.00 10.36 230 ILE A N 1
ATOM 1628 C CA . ILE A 1 251 ? 13.112 18.804 51.967 1.00 10.68 230 ILE A CA 1
ATOM 1629 C C . ILE A 1 251 ? 13.266 17.346 51.508 1.00 10.01 230 ILE A C 1
ATOM 1630 O O . ILE A 1 251 ? 13.077 17.055 50.325 1.00 10.14 230 ILE A O 1
ATOM 1635 N N . SER A 1 252 ? 13.520 16.401 52.414 1.00 9.83 231 SER A N 1
ATOM 1636 C CA . SER A 1 252 ? 13.583 14.966 52.044 1.00 10.40 231 SER A CA 1
ATOM 1637 C C . SER A 1 252 ? 12.216 14.486 51.537 1.00 9.62 231 SER A C 1
ATOM 1638 O O . SER A 1 252 ? 12.148 13.675 50.604 1.00 10.17 231 SER A O 1
ATOM 1641 N N . ALA A 1 253 ? 11.133 15.043 52.058 1.00 10.71 232 ALA A N 1
ATOM 1642 C CA . ALA A 1 253 ? 9.756 14.731 51.638 1.00 9.71 232 ALA A CA 1
ATOM 1643 C C . ALA A 1 253 ? 9.553 15.294 50.223 1.00 9.26 232 ALA A C 1
ATOM 1644 O O . ALA A 1 253 ? 8.923 14.611 49.399 1.00 10.07 232 ALA A O 1
ATOM 1646 N N . VAL A 1 254 ? 10.062 16.489 49.948 1.00 9.86 233 VAL A N 1
ATOM 1647 C CA . VAL A 1 254 ? 9.973 17.074 48.575 1.00 10.38 233 VAL A CA 1
ATOM 1648 C C . VAL A 1 254 ? 10.676 16.112 47.628 1.00 10.09 233 VAL A C 1
ATOM 1649 O O . VAL A 1 254 ? 10.159 15.803 46.528 1.00 10.46 233 VAL A O 1
ATOM 1653 N N . ILE A 1 255 ? 11.898 15.721 47.944 1.00 10.52 234 ILE A N 1
ATOM 1654 C CA . ILE A 1 255 ? 12.699 14.814 47.077 1.00 10.76 234 ILE A CA 1
ATOM 1655 C C . ILE A 1 255 ? 11.892 13.555 46.793 1.00 11.35 234 ILE A C 1
ATOM 1656 O O . ILE A 1 255 ? 11.813 13.126 45.617 1.00 12.07 234 ILE A O 1
ATOM 1661 N N . ALA A 1 256 ? 11.258 12.948 47.783 1.00 10.25 235 ALA A N 1
ATOM 1662 C CA . ALA A 1 256 ? 10.392 11.757 47.584 1.00 11.02 235 ALA A CA 1
ATOM 1663 C C . ALA A 1 256 ? 9.200 12.088 46.677 1.00 12.11 235 ALA A C 1
ATOM 1664 O O . ALA A 1 256 ? 8.907 11.258 45.786 1.00 11.63 235 ALA A O 1
ATOM 1666 N N . ALA A 1 257 ? 8.507 13.199 46.906 1.00 11.61 236 ALA A N 1
ATOM 1667 C CA . ALA A 1 257 ? 7.276 13.541 46.163 1.00 12.10 236 ALA A CA 1
ATOM 1668 C C . ALA A 1 257 ? 7.649 13.721 44.689 1.00 11.64 236 ALA A C 1
ATOM 1669 O O . ALA A 1 257 ? 6.953 13.171 43.849 1.00 11.97 236 ALA A O 1
ATOM 1671 N N . LYS A 1 258 ? 8.807 14.334 44.417 1.00 11.99 237 LYS A N 1
ATOM 1672 C CA . LYS A 1 258 ? 9.278 14.536 43.025 1.00 13.18 237 LYS A CA 1
ATOM 1673 C C . LYS A 1 258 ? 9.617 13.181 42.423 1.00 11.42 237 LYS A C 1
ATOM 1674 O O . LYS A 1 258 ? 9.217 12.863 41.258 1.00 12.82 237 LYS A O 1
ATOM 1680 N N . GLU A 1 259 ? 10.307 12.322 43.172 1.00 11.46 238 GLU A N 1
ATOM 1681 C CA . GLU A 1 259 ? 10.717 10.999 42.666 1.00 12.34 238 GLU A CA 1
ATOM 1682 C C . GLU A 1 259 ? 9.481 10.159 42.325 1.00 12.37 238 GLU A C 1
ATOM 1683 O O . GLU A 1 259 ? 9.489 9.351 41.320 1.00 14.08 238 GLU A O 1
ATOM 1689 N N . LEU A 1 260 ? 8.425 10.278 43.112 1.00 13.01 239 LEU A N 1
ATOM 1690 C CA . LEU A 1 260 ? 7.175 9.501 42.968 1.00 12.85 239 LEU A CA 1
ATOM 1691 C C . LEU A 1 260 ? 6.207 10.193 41.998 1.00 13.72 239 LEU A C 1
ATOM 1692 O O . LEU A 1 260 ? 5.104 9.614 41.792 1.00 14.87 239 LEU A O 1
ATOM 1697 N N . LYS A 1 261 ? 6.604 11.290 41.364 1.00 12.56 240 LYS A N 1
ATOM 1698 C CA . LYS A 1 261 ? 5.890 11.948 40.240 1.00 13.17 240 LYS A CA 1
ATOM 1699 C C . LYS A 1 261 ? 4.534 12.448 40.758 1.00 13.47 240 LYS A C 1
ATOM 1700 O O . LYS A 1 261 ? 3.509 12.372 40.086 1.00 14.13 240 LYS A O 1
ATOM 1706 N N . ALA A 1 262 ? 4.545 13.063 41.935 1.00 12.59 241 ALA A N 1
ATOM 1707 C CA . ALA A 1 262 ? 3.404 13.868 42.394 1.00 11.48 241 ALA A CA 1
ATOM 1708 C C . ALA A 1 262 ? 3.084 14.924 41.332 1.00 13.20 241 ALA A C 1
ATOM 1709 O O . ALA A 1 262 ? 4.007 15.473 40.733 1.00 14.28 241 ALA A O 1
ATOM 1711 N N . LYS A 1 263 ? 1.800 15.249 41.199 1.00 12.98 242 LYS A N 1
ATOM 1712 C CA . LYS A 1 263 ? 1.377 16.273 40.233 1.00 13.48 242 LYS A CA 1
ATOM 1713 C C . LYS A 1 263 ? 1.681 17.645 40.783 1.00 12.70 242 LYS A C 1
ATOM 1714 O O . LYS A 1 263 ? 1.777 18.584 39.975 1.00 15.37 242 LYS A O 1
ATOM 1720 N N . GLN A 1 264 ? 1.751 17.832 42.087 1.00 12.71 243 GLN A N 1
ATOM 1721 C CA . GLN A 1 264 ? 1.818 19.136 42.747 1.00 11.80 243 GLN A CA 1
ATOM 1722 C C . GLN A 1 264 ? 2.456 18.900 44.110 1.00 11.62 243 GLN A C 1
ATOM 1723 O O . GLN A 1 264 ? 2.097 17.928 44.798 1.00 13.14 243 GLN A O 1
ATOM 1729 N N . ILE A 1 265 ? 3.401 19.760 44.450 1.00 11.93 244 ILE A N 1
ATOM 1730 C CA . ILE A 1 265 ? 4.155 19.639 45.724 1.00 10.72 244 ILE A CA 1
ATOM 1731 C C . ILE A 1 265 ? 4.158 21.017 46.299 1.00 11.09 244 ILE A C 1
ATOM 1732 O O . ILE A 1 265 ? 4.886 21.896 45.802 1.00 11.91 244 ILE A O 1
ATOM 1737 N N . ILE A 1 266 ? 3.365 21.235 47.342 1.00 11.18 245 ILE A N 1
ATOM 1738 C CA . ILE A 1 266 ? 3.178 22.543 47.971 1.00 10.71 245 ILE A CA 1
ATOM 1739 C C . ILE A 1 266 ? 3.990 22.552 49.240 1.00 10.81 245 ILE A C 1
ATOM 1740 O O . ILE A 1 266 ? 3.809 21.667 50.083 1.00 12.33 245 ILE A O 1
ATOM 1745 N N . VAL A 1 267 ? 4.818 23.568 49.419 1.00 10.37 246 VAL A N 1
ATOM 1746 C CA . VAL A 1 267 ? 5.634 23.684 50.650 1.00 9.44 246 VAL A CA 1
ATOM 1747 C C . VAL A 1 267 ? 5.277 24.938 51.426 1.00 10.60 246 VAL A C 1
ATOM 1748 O O . VAL A 1 267 ? 4.998 25.970 50.813 1.00 11.84 246 VAL A O 1
ATOM 1752 N N . VAL A 1 268 ? 5.246 24.821 52.748 1.00 10.38 247 VAL A N 1
ATOM 1753 C CA . VAL A 1 268 ? 4.811 25.901 53.637 1.00 10.46 247 VAL A CA 1
ATOM 1754 C C . VAL A 1 268 ? 5.852 26.046 54.728 1.00 10.16 247 VAL A C 1
ATOM 1755 O O . VAL A 1 268 ? 6.220 25.047 55.389 1.00 10.26 247 VAL A O 1
ATOM 1759 N N . ASP A 1 269 ? 6.292 27.277 54.968 1.00 10.80 248 ASP A N 1
ATOM 1760 C CA . ASP A 1 269 ? 7.326 27.576 55.996 1.00 10.58 248 ASP A CA 1
ATOM 1761 C C . ASP A 1 269 ? 7.393 29.095 56.170 1.00 11.25 248 ASP A C 1
ATOM 1762 O O . ASP A 1 269 ? 6.774 29.847 55.315 1.00 12.36 248 ASP A O 1
ATOM 1767 N N . ARG A 1 270 ? 8.094 29.573 57.197 1.00 11.76 249 ARG A N 1
ATOM 1768 C CA A ARG A 1 270 ? 8.447 31.018 57.369 0.50 12.40 249 ARG A CA 1
ATOM 1769 C CA B ARG A 1 270 ? 8.423 31.030 57.306 0.50 13.10 249 ARG A CA 1
ATOM 1770 C C . ARG A 1 270 ? 9.825 31.345 56.755 1.00 13.63 249 ARG A C 1
ATOM 1771 O O . ARG A 1 270 ? 10.167 32.548 56.669 1.00 14.79 249 ARG A O 1
ATOM 1786 N N . ASN A 1 271 ? 10.630 30.343 56.424 1.00 11.62 250 ASN A N 1
ATOM 1787 C CA . ASN A 1 271 ? 12.035 30.542 55.998 1.00 11.41 250 ASN A CA 1
ATOM 1788 C C . ASN A 1 271 ? 12.124 30.551 54.484 1.00 11.97 250 ASN A C 1
ATOM 1789 O O . ASN A 1 271 ? 11.982 29.504 53.853 1.00 12.01 250 ASN A O 1
ATOM 1794 N N . GLU A 1 272 ? 12.296 31.735 53.882 1.00 13.90 251 GLU A N 1
ATOM 1795 C CA . GLU A 1 272 ? 12.314 31.876 52.414 1.00 14.57 251 GLU A CA 1
ATOM 1796 C C . GLU A 1 272 ? 13.515 31.146 51.784 1.00 13.96 251 GLU A C 1
ATOM 1797 O O . GLU A 1 272 ? 13.385 30.620 50.640 1.00 13.09 251 GLU A O 1
ATOM 1803 N N . TYR A 1 273 ? 14.629 31.052 52.478 1.00 13.17 252 TYR A N 1
ATOM 1804 C CA . TYR A 1 273 ? 15.830 30.361 51.943 1.00 13.83 252 TYR A CA 1
ATOM 1805 C C . TYR A 1 273 ? 15.500 28.871 51.726 1.00 13.89 252 TYR A C 1
ATOM 1806 O O . TYR A 1 273 ? 15.824 28.280 50.684 1.00 12.90 252 TYR A O 1
ATOM 1815 N N . LYS A 1 274 ? 14.874 28.262 52.729 1.00 12.81 253 LYS A N 1
ATOM 1816 C CA . LYS A 1 274 ? 14.526 26.832 52.665 1.00 12.68 253 LYS A CA 1
ATOM 1817 C C . LYS A 1 274 ? 13.331 26.590 51.749 1.00 13.14 253 LYS A C 1
ATOM 1818 O O . LYS A 1 274 ? 13.326 25.559 51.043 1.00 11.42 253 LYS A O 1
ATOM 1824 N N . LEU A 1 275 ? 12.385 27.527 51.638 1.00 12.87 254 LEU A N 1
ATOM 1825 C CA . LEU A 1 275 ? 11.330 27.402 50.600 1.00 13.69 254 LEU A CA 1
ATOM 1826 C C . LEU A 1 275 ? 11.958 27.383 49.211 1.00 11.83 254 LEU A C 1
ATOM 1827 O O . LEU A 1 275 ? 11.596 26.558 48.374 1.00 11.26 254 LEU A O 1
ATOM 1832 N N . LYS A 1 276 ? 12.913 28.271 48.957 1.00 13.87 255 LYS A N 1
ATOM 1833 C CA . LYS A 1 276 ? 13.591 28.338 47.642 1.00 14.46 255 LYS A CA 1
ATOM 1834 C C . LYS A 1 276 ? 14.408 27.071 47.375 1.00 11.95 255 LYS A C 1
ATOM 1835 O O . LYS A 1 276 ? 14.327 26.505 46.269 1.00 12.36 255 LYS A O 1
ATOM 1841 N N . MET A 1 277 ? 15.009 26.483 48.409 1.00 11.38 256 MET A N 1
ATOM 1842 C CA . MET A 1 277 ? 15.739 25.213 48.253 1.00 11.50 256 MET A CA 1
ATOM 1843 C C . MET A 1 277 ? 14.754 24.089 47.905 1.00 11.00 256 MET A C 1
ATOM 1844 O O . MET A 1 277 ? 14.996 23.269 47.002 1.00 11.51 256 MET A O 1
ATOM 1849 N N . ALA A 1 278 ? 13.577 24.106 48.522 1.00 10.61 257 ALA A N 1
ATOM 1850 C CA . ALA A 1 278 ? 12.537 23.084 48.239 1.00 10.65 257 ALA A CA 1
ATOM 1851 C C . ALA A 1 278 ? 12.079 23.231 46.791 1.00 11.72 257 ALA A C 1
ATOM 1852 O O . ALA A 1 278 ? 11.905 22.200 46.140 1.00 11.93 257 ALA A O 1
ATOM 1854 N N . MET A 1 279 ? 11.856 24.459 46.338 1.00 12.29 258 MET A N 1
ATOM 1855 C CA . MET A 1 279 ? 11.413 24.699 44.955 1.00 13.61 258 MET A CA 1
ATOM 1856 C C . MET A 1 279 ? 12.489 24.174 44.004 1.00 14.39 258 MET A C 1
ATOM 1857 O O . MET A 1 279 ? 12.151 23.398 43.047 1.00 14.86 258 MET A O 1
ATOM 1862 N N . GLU A 1 280 ? 13.745 24.429 44.301 1.00 13.37 259 GLU A N 1
ATOM 1863 C CA . GLU A 1 280 ? 14.874 23.953 43.448 1.00 14.60 259 GLU A CA 1
ATOM 1864 C C . GLU A 1 280 ? 14.911 22.421 43.361 1.00 14.45 259 GLU A C 1
ATOM 1865 O O . GLU A 1 280 ? 15.313 21.861 42.328 1.00 15.65 259 GLU A O 1
ATOM 1871 N N . LEU A 1 281 ? 14.515 21.695 44.403 1.00 12.96 260 LEU A N 1
ATOM 1872 C CA . LEU A 1 281 ? 14.544 20.235 44.439 1.00 12.72 260 LEU A CA 1
ATOM 1873 C C . LEU A 1 281 ? 13.199 19.635 44.090 1.00 12.13 260 LEU A C 1
ATOM 1874 O O . LEU A 1 281 ? 13.057 18.435 44.237 1.00 13.41 260 LEU A O 1
ATOM 1879 N N . GLY A 1 282 ? 12.246 20.428 43.618 1.00 13.00 261 GLY A N 1
ATOM 1880 C CA . GLY A 1 282 ? 11.096 19.812 42.941 1.00 12.88 261 GLY A CA 1
ATOM 1881 C C . GLY A 1 282 ? 9.768 20.356 43.401 1.00 11.61 261 GLY A C 1
ATOM 1882 O O . GLY A 1 282 ? 8.749 20.002 42.778 1.00 13.90 261 GLY A O 1
ATOM 1883 N N . ALA A 1 283 ? 9.714 21.189 44.440 1.00 11.14 262 ALA A N 1
ATOM 1884 C CA . ALA A 1 283 ? 8.382 21.673 44.873 1.00 11.03 262 ALA A CA 1
ATOM 1885 C C . ALA A 1 283 ? 7.831 22.515 43.719 1.00 12.15 262 ALA A C 1
ATOM 1886 O O . ALA A 1 283 ? 8.634 23.163 42.964 1.00 11.66 262 ALA A O 1
ATOM 1888 N N . THR A 1 284 ? 6.505 22.569 43.629 1.00 11.05 263 THR A N 1
ATOM 1889 C CA . THR A 1 284 ? 5.840 23.310 42.514 1.00 11.58 263 THR A CA 1
ATOM 1890 C C . THR A 1 284 ? 5.253 24.626 43.017 1.00 12.15 263 THR A C 1
ATOM 1891 O O . THR A 1 284 ? 5.070 25.520 42.167 1.00 12.17 263 THR A O 1
ATOM 1895 N N . HIS A 1 285 ? 4.871 24.758 44.290 1.00 12.18 264 HIS A N 1
ATOM 1896 C CA . HIS A 1 285 ? 4.213 25.938 44.852 1.00 11.88 264 HIS A CA 1
ATOM 1897 C C . HIS A 1 285 ? 4.759 26.155 46.239 1.00 11.89 264 HIS A C 1
ATOM 1898 O O . HIS A 1 285 ? 4.954 25.162 46.954 1.00 12.60 264 HIS A O 1
ATOM 1913 N N . ILE A 1 287 ? 4.515 28.689 49.928 1.00 12.79 266 ILE A N 1
ATOM 1914 C CA . ILE A 1 287 ? 3.710 29.584 50.719 1.00 13.34 266 ILE A CA 1
ATOM 1915 C C . ILE A 1 287 ? 4.547 29.980 51.914 1.00 12.67 266 ILE A C 1
ATOM 1916 O O . ILE A 1 287 ? 4.925 29.053 52.736 1.00 12.26 266 ILE A O 1
ATOM 1921 N N . ASN A 1 288 ? 4.808 31.266 52.076 1.00 12.42 267 ASN A N 1
ATOM 1922 C CA . ASN A 1 288 ? 5.411 31.780 53.313 1.00 12.28 267 ASN A CA 1
ATOM 1923 C C . ASN A 1 288 ? 4.301 32.061 54.313 1.00 12.96 267 ASN A C 1
ATOM 1924 O O . ASN A 1 288 ? 3.525 33.010 54.123 1.00 13.45 267 ASN A O 1
ATOM 1929 N N . SER A 1 289 ? 4.163 31.220 55.337 1.00 12.26 268 SER A N 1
ATOM 1930 C CA . SER A 1 289 ? 3.033 31.305 56.274 1.00 12.76 268 SER A CA 1
ATOM 1931 C C . SER A 1 289 ? 3.100 32.613 57.080 1.00 12.97 268 SER A C 1
ATOM 1932 O O . SER A 1 289 ? 2.055 33.057 57.569 1.00 13.66 268 SER A O 1
ATOM 1935 N N . GLU A 1 290 ? 4.264 33.236 57.228 1.00 14.15 269 GLU A N 1
ATOM 1936 C CA . GLU A 1 290 ? 4.372 34.503 57.991 1.00 14.66 269 GLU A CA 1
ATOM 1937 C C . GLU A 1 290 ? 4.040 35.686 57.080 1.00 14.57 269 GLU A C 1
ATOM 1938 O O . GLU A 1 290 ? 3.929 36.805 57.609 1.00 17.92 269 GLU A O 1
ATOM 1944 N N . LYS A 1 291 ? 3.774 35.454 55.811 1.00 15.70 270 LYS A N 1
ATOM 1945 C CA . LYS A 1 291 ? 3.363 36.540 54.907 1.00 17.31 270 LYS A CA 1
ATOM 1946 C C . LYS A 1 291 ? 1.904 36.388 54.496 1.00 17.52 270 LYS A C 1
ATOM 1947 O O . LYS A 1 291 ? 1.453 37.151 53.696 1.00 19.73 270 LYS A O 1
ATOM 1953 N N . LEU A 1 292 ? 1.175 35.435 55.035 1.00 15.11 271 LEU A N 1
ATOM 1954 C CA . LEU A 1 292 ? -0.253 35.264 54.717 1.00 15.53 271 LEU A CA 1
ATOM 1955 C C . LEU A 1 292 ? -0.995 36.417 55.358 1.00 18.42 271 LEU A C 1
ATOM 1956 O O . LEU A 1 292 ? -0.645 36.856 56.460 1.00 19.24 271 LEU A O 1
ATOM 1961 N N . PRO A 1 293 ? -2.094 36.858 54.740 1.00 17.59 272 PRO A N 1
ATOM 1962 C CA . PRO A 1 293 ? -3.039 37.728 55.460 1.00 21.22 272 PRO A CA 1
ATOM 1963 C C . PRO A 1 293 ? -3.487 37.100 56.799 1.00 22.26 272 PRO A C 1
ATOM 1964 O O . PRO A 1 293 ? -3.592 35.897 56.877 1.00 21.94 272 PRO A O 1
ATOM 1968 N N . GLU A 1 294 ? -3.731 37.902 57.844 1.00 26.64 273 GLU A N 1
ATOM 1969 C CA . GLU A 1 294 ? -4.137 37.379 59.184 1.00 27.35 273 GLU A CA 1
ATOM 1970 C C . GLU A 1 294 ? -5.358 36.462 59.073 1.00 26.54 273 GLU A C 1
ATOM 1971 O O . GLU A 1 294 ? -5.385 35.482 59.862 1.00 26.48 273 GLU A O 1
ATOM 1977 N N . GLY A 1 295 ? -6.307 36.726 58.159 1.00 22.96 274 GLY A N 1
ATOM 1978 C CA . GLY A 1 295 ? -7.561 35.946 58.073 1.00 21.82 274 GLY A CA 1
ATOM 1979 C C . GLY A 1 295 ? -7.450 34.703 57.180 1.00 20.94 274 GLY A C 1
ATOM 1980 O O . GLY A 1 295 ? -8.473 34.037 56.935 1.00 23.91 274 GLY A O 1
ATOM 1981 N N . VAL A 1 296 ? -6.270 34.427 56.642 1.00 16.29 275 VAL A N 1
ATOM 1982 C CA . VAL A 1 296 ? -6.049 33.257 55.748 1.00 16.69 275 VAL A CA 1
ATOM 1983 C C . VAL A 1 296 ? -5.164 32.275 56.491 1.00 13.88 275 VAL A C 1
ATOM 1984 O O . VAL A 1 296 ? -3.974 32.572 56.673 1.00 14.81 275 VAL A O 1
ATOM 1988 N N . THR A 1 297 ? -5.716 31.144 56.843 1.00 13.94 276 THR A N 1
ATOM 1989 C CA . THR A 1 297 ? -4.924 30.100 57.532 1.00 13.20 276 THR A CA 1
ATOM 1990 C C . THR A 1 297 ? -3.992 29.427 56.522 1.00 13.24 276 THR A C 1
ATOM 1991 O O . THR A 1 297 ? -4.214 29.387 55.310 1.00 13.90 276 THR A O 1
ATOM 1995 N N . PRO A 1 298 ? -2.905 28.772 56.998 1.00 13.25 277 PRO A N 1
ATOM 1996 C CA . PRO A 1 298 ? -2.082 27.962 56.104 1.00 11.82 277 PRO A CA 1
ATOM 1997 C C . PRO A 1 298 ? -2.889 26.891 55.359 1.00 11.08 277 PRO A C 1
ATOM 1998 O O . PRO A 1 298 ? -2.655 26.708 54.162 1.00 11.54 277 PRO A O 1
ATOM 2002 N N . SER A 1 299 ? -3.837 26.203 56.004 1.00 10.75 278 SER A N 1
ATOM 2003 C CA . SER A 1 299 ? -4.649 25.161 55.284 1.00 11.52 278 SER A CA 1
ATOM 2004 C C . SER A 1 299 ? -5.531 25.807 54.209 1.00 11.81 278 SER A C 1
ATOM 2005 O O . SER A 1 299 ? -5.700 25.206 53.128 1.00 11.69 278 SER A O 1
ATOM 2008 N N . GLN A 1 300 ? -6.092 26.984 54.517 1.00 12.56 279 GLN A N 1
ATOM 2009 C CA . GLN A 1 300 ? -6.897 27.722 53.499 1.00 14.23 279 GLN A CA 1
ATOM 2010 C C . GLN A 1 300 ? -5.993 28.035 52.325 1.00 13.07 279 GLN A C 1
ATOM 2011 O O . GLN A 1 300 ? -6.404 27.840 51.152 1.00 12.21 279 GLN A O 1
ATOM 2017 N N . ALA A 1 301 ? -4.781 28.523 52.590 1.00 12.15 280 ALA A N 1
ATOM 2018 C CA . ALA A 1 301 ? -3.861 28.886 51.491 1.00 12.05 280 ALA A CA 1
ATOM 2019 C C . ALA A 1 301 ? -3.505 27.653 50.655 1.00 11.72 280 ALA A C 1
ATOM 2020 O O . ALA A 1 301 ? -3.487 27.706 49.442 1.00 12.90 280 ALA A O 1
ATOM 2022 N N . VAL A 1 302 ? -3.268 26.524 51.307 1.00 11.51 281 VAL A N 1
ATOM 2023 C CA . VAL A 1 302 ? -2.964 25.286 50.568 1.00 11.70 281 VAL A CA 1
ATOM 2024 C C . VAL A 1 302 ? -4.168 24.874 49.739 1.00 11.56 281 VAL A C 1
ATOM 2025 O O . VAL A 1 302 ? -4.053 24.555 48.488 1.00 11.59 281 VAL A O 1
ATOM 2029 N N . ARG A 1 303 ? -5.341 24.827 50.364 1.00 11.91 282 ARG A N 1
ATOM 2030 C CA A ARG A 1 303 ? -6.552 24.367 49.659 0.50 12.62 282 ARG A CA 1
ATOM 2031 C CA B ARG A 1 303 ? -6.507 24.316 49.622 0.50 11.61 282 ARG A CA 1
ATOM 2032 C C . ARG A 1 303 ? -6.820 25.248 48.437 1.00 11.53 282 ARG A C 1
ATOM 2033 O O . ARG A 1 303 ? -7.266 24.695 47.414 1.00 13.04 282 ARG A O 1
ATOM 2048 N N . LYS A 1 304 ? -6.539 26.547 48.520 1.00 13.07 283 LYS A N 1
ATOM 2049 C CA . LYS A 1 304 ? -6.815 27.470 47.382 1.00 14.28 283 LYS A CA 1
ATOM 2050 C C . LYS A 1 304 ? -5.953 27.096 46.168 1.00 15.92 283 LYS A C 1
ATOM 2051 O O . LYS A 1 304 ? -6.266 27.554 45.037 1.00 14.56 283 LYS A O 1
ATOM 2057 N N . LEU A 1 305 ? -4.877 26.330 46.339 1.00 13.93 284 LEU A N 1
ATOM 2058 C CA . LEU A 1 305 ? -3.987 25.976 45.233 1.00 12.65 284 LEU A CA 1
ATOM 2059 C C . LEU A 1 305 ? -4.514 24.736 44.555 1.00 13.41 284 LEU A C 1
ATOM 2060 O O . LEU A 1 305 ? -3.986 24.345 43.486 1.00 13.19 284 LEU A O 1
ATOM 2065 N N . THR A 1 306 ? -5.490 24.051 45.169 1.00 12.43 285 THR A N 1
ATOM 2066 C CA . THR A 1 306 ? -5.986 22.767 44.654 1.00 12.16 285 THR A CA 1
ATOM 2067 C C . THR A 1 306 ? -7.326 22.981 43.963 1.00 12.44 285 THR A C 1
ATOM 2068 O O . THR A 1 306 ? -8.085 23.874 44.267 1.00 13.40 285 THR A O 1
ATOM 2072 N N . PRO A 1 307 ? -7.658 22.133 42.975 1.00 13.56 286 PRO A N 1
ATOM 2073 C CA . PRO A 1 307 ? -8.866 22.362 42.188 1.00 13.91 286 PRO A CA 1
ATOM 2074 C C . PRO A 1 307 ? -10.097 22.147 43.056 1.00 14.24 286 PRO A C 1
ATOM 2075 O O . PRO A 1 307 ? -10.177 21.182 43.826 1.00 13.45 286 PRO A O 1
ATOM 2079 N N . LYS A 1 308 ? -11.046 23.044 42.901 1.00 14.88 287 LYS A N 1
ATOM 2080 C CA . LYS A 1 308 ? -12.301 23.060 43.690 1.00 14.24 287 LYS A CA 1
ATOM 2081 C C . LYS A 1 308 ? -11.995 23.131 45.198 1.00 13.28 287 LYS A C 1
ATOM 2082 O O . LYS A 1 308 ? -12.852 22.746 45.986 1.00 16.03 287 LYS A O 1
ATOM 2088 N N . GLU A 1 309 ? -10.852 23.688 45.589 1.00 13.83 288 GLU A N 1
ATOM 2089 C CA . GLU A 1 309 ? -10.400 23.830 47.000 1.00 14.38 288 GLU A CA 1
ATOM 2090 C C . GLU A 1 309 ? -10.522 22.466 47.703 1.00 14.33 288 GLU A C 1
ATOM 2091 O O . GLU A 1 309 ? -10.839 22.419 48.885 1.00 14.91 288 GLU A O 1
ATOM 2097 N N . VAL A 1 310 ? -10.260 21.371 47.017 1.00 13.10 289 VAL A N 1
ATOM 2098 C CA . VAL A 1 310 ? -10.506 20.012 47.588 1.00 13.32 289 VAL A CA 1
ATOM 2099 C C . VAL A 1 310 ? -9.408 19.639 48.573 1.00 12.90 289 VAL A C 1
ATOM 2100 O O . VAL A 1 310 ? -9.618 18.744 49.410 1.00 13.29 289 VAL A O 1
ATOM 2104 N N . GLY A 1 311 ? -8.223 20.255 48.497 1.00 11.67 290 GLY A N 1
ATOM 2105 C CA . GLY A 1 311 ? -7.116 19.836 49.371 1.00 12.22 290 GLY A CA 1
ATOM 2106 C C . GLY A 1 311 ? -6.168 18.902 48.669 1.00 13.14 290 GLY A C 1
ATOM 2107 O O . GLY A 1 311 ? -6.296 18.659 47.449 1.00 12.55 290 GLY A O 1
ATOM 2108 N N . VAL A 1 312 ? -5.251 18.324 49.412 1.00 10.41 291 VAL A N 1
ATOM 2109 C CA . VAL A 1 312 ? -4.139 17.504 48.876 1.00 11.37 291 VAL A CA 1
ATOM 2110 C C . VAL A 1 312 ? -4.357 16.023 49.147 1.00 10.81 291 VAL A C 1
ATOM 2111 O O . VAL A 1 312 ? -4.919 15.632 50.172 1.00 11.09 291 VAL A O 1
ATOM 2115 N N . ASP A 1 313 ? -3.845 15.171 48.270 1.00 10.34 292 ASP A N 1
ATOM 2116 C CA . ASP A 1 313 ? -3.865 13.700 48.398 1.00 11.18 292 ASP A CA 1
ATOM 2117 C C . ASP A 1 313 ? -3.055 13.221 49.597 1.00 10.89 292 ASP A C 1
ATOM 2118 O O . ASP A 1 313 ? -3.311 12.146 50.102 1.00 11.92 292 ASP A O 1
ATOM 2123 N N . ALA A 1 314 ? -2.041 13.989 49.998 1.00 11.45 293 ALA A N 1
ATOM 2124 C CA . ALA A 1 314 ? -1.135 13.588 51.098 1.00 10.48 293 ALA A CA 1
ATOM 2125 C C . ALA A 1 314 ? -0.680 14.854 51.783 1.00 10.32 293 ALA A C 1
ATOM 2126 O O . ALA A 1 314 ? -0.272 15.776 51.101 1.00 10.70 293 ALA A O 1
ATOM 2128 N N . SER A 1 315 ? -0.713 14.882 53.094 1.00 10.42 294 SER A N 1
ATOM 2129 C CA . SER A 1 315 ? -0.371 16.091 53.855 1.00 10.34 294 SER A CA 1
ATOM 2130 C C . SER A 1 315 ? 0.675 15.696 54.890 1.00 9.80 294 SER A C 1
ATOM 2131 O O . SER A 1 315 ? 0.463 14.736 55.631 1.00 12.62 294 SER A O 1
ATOM 2134 N N . ILE A 1 316 ? 1.844 16.319 54.840 1.00 9.34 295 ILE A N 1
ATOM 2135 C CA . ILE A 1 316 ? 3.012 15.951 55.658 1.00 9.38 295 ILE A CA 1
ATOM 2136 C C . ILE A 1 316 ? 3.303 17.123 56.573 1.00 8.79 295 ILE A C 1
ATOM 2137 O O . ILE A 1 316 ? 3.464 18.274 56.080 1.00 10.64 295 ILE A O 1
ATOM 2142 N N . GLU A 1 317 ? 3.406 16.850 57.853 1.00 8.89 296 GLU A N 1
ATOM 2143 C CA . GLU A 1 317 ? 3.837 17.892 58.805 1.00 9.39 296 GLU A CA 1
ATOM 2144 C C . GLU A 1 317 ? 5.238 17.517 59.255 1.00 10.15 296 GLU A C 1
ATOM 2145 O O . GLU A 1 317 ? 5.451 16.366 59.699 1.00 10.84 296 GLU A O 1
ATOM 2151 N N . SER A 1 318 ? 6.146 18.473 59.157 1.00 9.08 297 SER A N 1
ATOM 2152 C CA . SER A 1 318 ? 7.594 18.272 59.347 1.00 9.24 297 SER A CA 1
ATOM 2153 C C . SER A 1 318 ? 8.165 19.572 59.908 1.00 9.53 297 SER A C 1
ATOM 2154 O O . SER A 1 318 ? 9.292 19.977 59.516 1.00 10.12 297 SER A O 1
ATOM 2157 N N . SER A 1 319 ? 7.469 20.159 60.871 1.00 9.13 298 SER A N 1
ATOM 2158 C CA . SER A 1 319 ? 7.850 21.482 61.431 1.00 9.20 298 SER A CA 1
ATOM 2159 C C . SER A 1 319 ? 8.109 21.463 62.922 1.00 10.39 298 SER A C 1
ATOM 2160 O O . SER A 1 319 ? 8.960 22.269 63.343 1.00 11.71 298 SER A O 1
ATOM 2163 N N . GLY A 1 320 ? 7.354 20.702 63.695 1.00 10.63 299 GLY A N 1
ATOM 2164 C CA . GLY A 1 320 ? 7.374 20.790 65.157 1.00 10.95 299 GLY A CA 1
ATOM 2165 C C . GLY A 1 320 ? 6.422 21.860 65.675 1.00 11.21 299 GLY A C 1
ATOM 2166 O O . GLY A 1 320 ? 6.320 22.056 66.882 1.00 13.42 299 GLY A O 1
ATOM 2167 N N . TYR A 1 321 ? 5.828 22.660 64.813 1.00 9.55 300 TYR A N 1
ATOM 2168 C CA . TYR A 1 321 ? 4.866 23.718 65.183 1.00 10.00 300 TYR A CA 1
ATOM 2169 C C . TYR A 1 321 ? 3.481 23.106 65.366 1.00 10.33 300 TYR A C 1
ATOM 2170 O O . TYR A 1 321 ? 2.928 22.529 64.373 1.00 10.44 300 TYR A O 1
ATOM 2179 N N . ASP A 1 322 ? 2.986 23.023 66.592 1.00 11.47 301 ASP A N 1
ATOM 2180 C CA . ASP A 1 322 ? 1.669 22.399 66.895 1.00 12.53 301 ASP A CA 1
ATOM 2181 C C . ASP A 1 322 ? 0.570 22.936 65.966 1.00 12.60 301 ASP A C 1
ATOM 2182 O O . ASP A 1 322 ? -0.258 22.121 65.454 1.00 11.91 301 ASP A O 1
ATOM 2187 N N . VAL A 1 323 ? 0.603 24.238 65.656 1.00 13.03 302 VAL A N 1
ATOM 2188 C CA . VAL A 1 323 ? -0.384 24.855 64.726 1.00 11.92 302 VAL A CA 1
ATOM 2189 C C . VAL A 1 323 ? -0.347 24.132 63.360 1.00 10.74 302 VAL A C 1
ATOM 2190 O O . VAL A 1 323 ? -1.418 23.902 62.794 1.00 11.17 302 VAL A O 1
ATOM 2194 N N . PHE A 1 324 ? 0.851 23.844 62.832 1.00 8.99 303 PHE A N 1
ATOM 2195 C CA . PHE A 1 324 ? 0.979 23.190 61.504 1.00 10.00 303 PHE A CA 1
ATOM 2196 C C . PHE A 1 324 ? 0.439 21.774 61.591 1.00 9.52 303 PHE A C 1
ATOM 2197 O O . PHE A 1 324 ? 0.105 21.220 60.540 1.00 10.59 303 PHE A O 1
ATOM 2205 N N . MET A 1 325 ? 0.452 21.119 62.752 1.00 9.98 304 MET A N 1
ATOM 2206 C CA . MET A 1 325 ? -0.140 19.770 62.825 1.00 9.37 304 MET A CA 1
ATOM 2207 C C . MET A 1 325 ? -1.646 19.825 62.548 1.00 8.84 304 MET A C 1
ATOM 2208 O O . MET A 1 325 ? -2.151 19.010 61.742 1.00 9.97 304 MET A O 1
ATOM 2213 N N . ASN A 1 326 ? -2.312 20.829 63.064 1.00 10.85 305 ASN A N 1
ATOM 2214 C CA . ASN A 1 326 ? -3.757 21.065 62.845 1.00 9.64 305 ASN A CA 1
ATOM 2215 C C . ASN A 1 326 ? -3.987 21.583 61.419 1.00 9.24 305 ASN A C 1
ATOM 2216 O O . ASN A 1 326 ? -4.792 21.013 60.694 1.00 10.47 305 ASN A O 1
ATOM 2221 N N . GLU A 1 327 ? -3.097 22.440 60.905 1.00 9.93 306 GLU A N 1
ATOM 2222 C CA . GLU A 1 327 ? -3.257 22.945 59.520 1.00 10.16 306 GLU A CA 1
ATOM 2223 C C . GLU A 1 327 ? -3.059 21.802 58.557 1.00 9.06 306 GLU A C 1
ATOM 2224 O O . GLU A 1 327 ? -3.743 21.782 57.511 1.00 10.19 306 GLU A O 1
ATOM 2230 N N . ALA A 1 328 ? -2.047 20.940 58.791 1.00 8.76 307 ALA A N 1
ATOM 2231 C CA . ALA A 1 328 ? -1.806 19.856 57.833 1.00 8.62 307 ALA A CA 1
ATOM 2232 C C . ALA A 1 328 ? -3.050 18.985 57.811 1.00 9.14 307 ALA A C 1
ATOM 2233 O O . ALA A 1 328 ? -3.447 18.460 56.743 1.00 9.92 307 ALA A O 1
ATOM 2235 N N . MET A 1 329 ? -3.593 18.652 58.964 1.00 9.47 308 MET A N 1
ATOM 2236 C CA . MET A 1 329 ? -4.855 17.850 59.051 1.00 10.00 308 MET A CA 1
ATOM 2237 C C . MET A 1 329 ? -5.972 18.460 58.193 1.00 10.71 308 MET A C 1
ATOM 2238 O O . MET A 1 329 ? -6.579 17.710 57.390 1.00 11.59 308 MET A O 1
ATOM 2243 N N . LYS A 1 330 ? -6.121 19.764 58.218 1.00 10.23 309 LYS A N 1
ATOM 2244 C CA . LYS A 1 330 ? -7.183 20.489 57.500 1.00 11.33 309 LYS A CA 1
ATOM 2245 C C . LYS A 1 330 ? -6.899 20.512 56.010 1.00 10.63 309 LYS A C 1
ATOM 2246 O O . LYS A 1 330 ? -7.864 20.661 55.231 1.00 12.71 309 LYS A O 1
ATOM 2252 N N . ALA A 1 331 ? -5.633 20.518 55.568 1.00 9.81 310 ALA A N 1
ATOM 2253 C CA . ALA A 1 331 ? -5.282 20.696 54.133 1.00 9.80 310 ALA A CA 1
ATOM 2254 C C . ALA A 1 331 ? -5.595 19.440 53.359 1.00 10.61 310 ALA A C 1
ATOM 2255 O O . ALA A 1 331 ? -5.673 19.498 52.178 1.00 10.87 310 ALA A O 1
ATOM 2257 N N . ALA A 1 332 ? -5.646 18.288 54.006 1.00 10.32 311 ALA A N 1
ATOM 2258 C CA . ALA A 1 332 ? -5.874 16.994 53.325 1.00 10.27 311 ALA A CA 1
ATOM 2259 C C . ALA A 1 332 ? -7.272 16.881 52.752 1.00 10.44 311 ALA A C 1
ATOM 2260 O O . ALA A 1 332 ? -8.249 17.390 53.357 1.00 12.09 311 ALA A O 1
ATOM 2262 N N . ILE A 1 333 ? -7.386 16.190 51.604 1.00 10.02 312 ILE A N 1
ATOM 2263 C CA . ILE A 1 333 ? -8.702 15.784 51.075 1.00 10.42 312 ILE A CA 1
ATOM 2264 C C . ILE A 1 333 ? -9.443 14.977 52.137 1.00 10.39 312 ILE A C 1
ATOM 2265 O O . ILE A 1 333 ? -8.939 13.940 52.558 1.00 11.39 312 ILE A O 1
ATOM 2270 N N . HIS A 1 334 ? -10.651 15.433 52.497 1.00 11.04 313 HIS A N 1
ATOM 2271 C CA . HIS A 1 334 ? -11.455 14.764 53.555 1.00 11.75 313 HIS A CA 1
ATOM 2272 C C . HIS A 1 334 ? -11.492 13.265 53.311 1.00 9.81 313 HIS A C 1
ATOM 2273 O O . HIS A 1 334 ? -11.856 12.824 52.231 1.00 9.61 313 HIS A O 1
ATOM 2280 N N . GLY A 1 335 ? -11.229 12.473 54.334 1.00 10.72 314 GLY A N 1
ATOM 2281 C CA . GLY A 1 335 ? -11.396 11.027 54.251 1.00 10.58 314 GLY A CA 1
ATOM 2282 C C . GLY A 1 335 ? -10.287 10.321 53.464 1.00 10.86 314 GLY A C 1
ATOM 2283 O O . GLY A 1 335 ? -9.638 9.419 53.990 1.00 10.78 314 GLY A O 1
ATOM 2284 N N . LYS A 1 336 ? -10.095 10.677 52.198 1.00 10.29 315 LYS A N 1
ATOM 2285 C CA . LYS A 1 336 ? -9.202 9.958 51.278 1.00 10.95 315 LYS A CA 1
ATOM 2286 C C . LYS A 1 336 ? -7.728 10.077 51.655 1.00 10.69 315 LYS A C 1
ATOM 2287 O O . LYS A 1 336 ? -6.991 9.104 51.623 1.00 12.50 315 LYS A O 1
ATOM 2293 N N . ALA A 1 337 ? -7.332 11.296 52.030 1.00 10.81 316 ALA A N 1
ATOM 2294 C CA . ALA A 1 337 ? -5.912 11.615 52.212 1.00 10.59 316 ALA A CA 1
ATOM 2295 C C . ALA A 1 337 ? -5.525 11.342 53.685 1.00 10.66 316 ALA A C 1
ATOM 2296 O O . ALA A 1 337 ? -6.363 11.404 54.562 1.00 13.60 316 ALA A O 1
ATOM 2298 N N . LYS A 1 338 ? -4.249 11.044 53.887 1.00 11.04 317 LYS A N 1
ATOM 2299 C CA . LYS A 1 338 ? -3.672 10.807 55.223 1.00 10.62 317 LYS A CA 1
ATOM 2300 C C . LYS A 1 338 ? -2.796 12.010 55.521 1.00 11.43 317 LYS A C 1
ATOM 2301 O O . LYS A 1 338 ? -2.077 12.529 54.587 1.00 11.25 317 LYS A O 1
ATOM 2307 N N . THR A 1 339 ? -2.860 12.462 56.770 1.00 9.82 318 THR A N 1
ATOM 2308 C CA . THR A 1 339 ? -1.971 13.494 57.332 1.00 10.62 318 THR A CA 1
ATOM 2309 C C . THR A 1 339 ? -0.924 12.762 58.155 1.00 10.00 318 THR A C 1
ATOM 2310 O O . THR A 1 339 ? -1.250 11.988 59.061 1.00 11.26 318 THR A O 1
ATOM 2314 N N . VAL A 1 340 ? 0.348 12.934 57.805 1.00 9.59 319 VAL A N 1
ATOM 2315 C CA . VAL A 1 340 ? 1.453 12.230 58.489 1.00 9.01 319 VAL A CA 1
ATOM 2316 C C . VAL A 1 340 ? 2.178 13.259 59.341 1.00 9.42 319 VAL A C 1
ATOM 2317 O O . VAL A 1 340 ? 2.766 14.197 58.790 1.00 10.57 319 VAL A O 1
ATOM 2321 N N . ILE A 1 341 ? 2.141 13.047 60.637 1.00 9.05 320 ILE A N 1
ATOM 2322 C CA . ILE A 1 341 ? 2.759 13.985 61.609 1.00 9.45 320 ILE A CA 1
ATOM 2323 C C . ILE A 1 341 ? 4.139 13.422 61.942 1.00 9.14 320 ILE A C 1
ATOM 2324 O O . ILE A 1 341 ? 4.235 12.337 62.575 1.00 9.43 320 ILE A O 1
ATOM 2329 N N . THR A 1 342 ? 5.194 14.162 61.611 1.00 10.74 321 THR A N 1
ATOM 2330 C CA . THR A 1 342 ? 6.570 13.779 61.997 1.00 9.53 321 THR A CA 1
ATOM 2331 C C . THR A 1 342 ? 7.084 14.767 63.051 1.00 10.24 321 THR A C 1
ATOM 2332 O O . THR A 1 342 ? 8.059 14.450 63.691 1.00 9.90 321 THR A O 1
ATOM 2336 N N . GLY A 1 343 ? 6.514 15.943 63.157 1.00 9.63 322 GLY A N 1
ATOM 2337 C CA . GLY A 1 343 ? 7.023 16.979 64.060 1.00 9.45 322 GLY A CA 1
ATOM 2338 C C . GLY A 1 343 ? 7.099 16.571 65.510 1.00 9.77 322 GLY A C 1
ATOM 2339 O O . GLY A 1 343 ? 6.250 15.862 65.984 1.00 11.04 322 GLY A O 1
ATOM 2340 N N . GLU A 1 344 ? 8.014 17.223 66.224 1.00 10.63 323 GLU A N 1
ATOM 2341 C CA . GLU A 1 344 ? 8.135 17.120 67.684 1.00 10.87 323 GLU A CA 1
ATOM 2342 C C . GLU A 1 344 ? 8.386 18.500 68.274 1.00 10.75 323 GLU A C 1
ATOM 2343 O O . GLU A 1 344 ? 8.915 19.380 67.579 1.00 10.46 323 GLU A O 1
ATOM 2349 N N . GLY A 1 345 ? 8.039 18.635 69.543 1.00 11.51 324 GLY A N 1
ATOM 2350 C CA . GLY A 1 345 ? 8.218 19.882 70.263 1.00 11.46 324 GLY A CA 1
ATOM 2351 C C . GLY A 1 345 ? 7.871 19.654 71.712 1.00 12.56 324 GLY A C 1
ATOM 2352 O O . GLY A 1 345 ? 7.428 18.564 72.072 1.00 12.91 324 GLY A O 1
ATOM 2353 N N . ILE A 1 346 ? 8.141 20.667 72.506 1.00 13.93 325 ILE A N 1
ATOM 2354 C CA . ILE A 1 346 ? 7.843 20.631 73.953 1.00 15.47 325 ILE A CA 1
ATOM 2355 C C . ILE A 1 346 ? 6.537 21.415 74.116 1.00 14.05 325 ILE A C 1
ATOM 2356 O O . ILE A 1 346 ? 6.492 22.663 73.916 1.00 16.04 325 ILE A O 1
ATOM 2361 N N . TYR A 1 347 ? 5.453 20.668 74.232 1.00 13.78 326 TYR A N 1
ATOM 2362 C CA . TYR A 1 347 ? 4.084 21.231 74.218 1.00 13.74 326 TYR A CA 1
ATOM 2363 C C . TYR A 1 347 ? 3.552 21.283 75.640 1.00 14.13 326 TYR A C 1
ATOM 2364 O O . TYR A 1 347 ? 3.875 20.395 76.443 1.00 14.49 326 TYR A O 1
ATOM 2373 N N . GLU A 1 348 ? 2.738 22.285 75.952 1.00 16.29 327 GLU A N 1
ATOM 2374 C CA . GLU A 1 348 ? 2.150 22.372 77.321 1.00 18.79 327 GLU A CA 1
ATOM 2375 C C . GLU A 1 348 ? 1.325 21.102 77.599 1.00 15.17 327 GLU A C 1
ATOM 2376 O O . GLU A 1 348 ? 0.528 20.699 76.704 1.00 15.73 327 GLU A O 1
ATOM 2382 N N . ASN A 1 349 ? 1.579 20.448 78.735 1.00 15.71 328 ASN A N 1
ATOM 2383 C CA . ASN A 1 349 ? 0.840 19.230 79.155 1.00 15.89 328 ASN A CA 1
ATOM 2384 C C . ASN A 1 349 ? 1.097 18.098 78.141 1.00 15.44 328 ASN A C 1
ATOM 2385 O O . ASN A 1 349 ? 0.287 17.179 78.098 1.00 16.26 328 ASN A O 1
ATOM 2390 N N . ASP A 1 350 ? 2.177 18.192 77.357 1.00 14.26 329 ASP A N 1
ATOM 2391 C CA . ASP A 1 350 ? 2.476 17.191 76.297 1.00 16.18 329 ASP A CA 1
ATOM 2392 C C . ASP A 1 350 ? 1.206 16.913 75.497 1.00 14.98 329 ASP A C 1
ATOM 2393 O O . ASP A 1 350 ? 0.899 15.729 75.225 1.00 15.11 329 ASP A O 1
ATOM 2398 N N . ARG A 1 351 ? 0.521 17.950 75.047 1.00 14.77 330 ARG A N 1
ATOM 2399 C CA . ARG A 1 351 ? -0.714 17.775 74.268 1.00 16.17 330 ARG A CA 1
ATOM 2400 C C . ARG A 1 351 ? -0.730 18.638 73.019 1.00 13.59 330 ARG A C 1
ATOM 2401 O O . ARG A 1 351 ? -0.208 19.746 73.001 1.00 15.36 330 ARG A O 1
ATOM 2409 N N . ILE A 1 352 ? -1.308 18.048 71.978 1.00 13.39 331 ILE A N 1
ATOM 2410 C CA . ILE A 1 352 ? -1.577 18.785 70.730 1.00 12.84 331 ILE A CA 1
ATOM 2411 C C . ILE A 1 352 ? -3.089 18.840 70.525 1.00 13.49 331 ILE A C 1
ATOM 2412 O O . ILE A 1 352 ? -3.837 18.049 71.124 1.00 13.03 331 ILE A O 1
ATOM 2417 N N . PHE A 1 353 ? -3.526 19.660 69.576 1.00 13.02 332 PHE A N 1
ATOM 2418 C CA A PHE A 1 353 ? -4.973 19.953 69.421 0.50 12.87 332 PHE A CA 1
ATOM 2419 C CA B PHE A 1 353 ? -4.947 20.048 69.407 0.50 13.34 332 PHE A CA 1
ATOM 2420 C C . PHE A 1 353 ? -5.341 19.922 67.945 1.00 12.90 332 PHE A C 1
ATOM 2421 O O . PHE A 1 353 ? -4.500 20.195 67.060 1.00 14.53 332 PHE A O 1
ATOM 2436 N N . PHE A 1 354 ? -6.569 19.528 67.701 1.00 10.76 333 PHE A N 1
ATOM 2437 C CA . PHE A 1 354 ? -7.129 19.611 66.348 1.00 10.55 333 PHE A CA 1
ATOM 2438 C C . PHE A 1 354 ? -8.483 20.308 66.445 1.00 10.89 333 PHE A C 1
ATOM 2439 O O . PHE A 1 354 ? -9.267 20.040 67.359 1.00 12.57 333 PHE A O 1
ATOM 2447 N N . ASP A 1 355 ? -8.758 21.094 65.420 1.00 10.97 334 ASP A N 1
ATOM 2448 C CA . ASP A 1 355 ? -10.088 21.718 65.248 1.00 12.19 334 ASP A CA 1
ATOM 2449 C C . ASP A 1 355 ? -11.100 20.586 65.042 1.00 11.31 334 ASP A C 1
ATOM 2450 O O . ASP A 1 355 ? -10.920 19.732 64.162 1.00 11.45 334 ASP A O 1
ATOM 2455 N N . PHE A 1 356 ? -12.136 20.544 65.884 1.00 12.44 335 PHE A N 1
ATOM 2456 C CA . PHE A 1 356 ? -12.982 19.339 66.043 1.00 13.93 335 PHE A CA 1
ATOM 2457 C C . PHE A 1 356 ? -13.816 19.075 64.797 1.00 12.63 335 PHE A C 1
ATOM 2458 O O . PHE A 1 356 ? -13.788 17.974 64.253 1.00 12.02 335 PHE A O 1
ATOM 2466 N N . LYS A 1 357 ? -14.578 20.075 64.303 1.00 13.86 336 LYS A N 1
ATOM 2467 C CA . LYS A 1 357 ? -15.473 19.798 63.165 1.00 14.90 336 LYS A CA 1
ATOM 2468 C C . LYS A 1 357 ? -14.643 19.330 61.974 1.00 13.17 336 LYS A C 1
ATOM 2469 O O . LYS A 1 357 ? -15.010 18.350 61.271 1.00 14.01 336 LYS A O 1
ATOM 2475 N N . ASP A 1 358 ? -13.541 20.024 61.670 1.00 14.05 337 ASP A N 1
ATOM 2476 C CA . ASP A 1 358 ? -12.738 19.670 60.482 1.00 14.79 337 ASP A CA 1
ATOM 2477 C C . ASP A 1 358 ? -12.112 18.274 60.660 1.00 13.39 337 ASP A C 1
ATOM 2478 O O . ASP A 1 358 ? -12.006 17.514 59.693 1.00 14.71 337 ASP A O 1
ATOM 2483 N N . PHE A 1 359 ? -11.828 17.868 61.880 1.00 10.85 338 PHE A N 1
ATOM 2484 C CA . PHE A 1 359 ? -11.287 16.534 62.187 1.00 10.50 338 PHE A CA 1
ATOM 2485 C C . PHE A 1 359 ? -12.370 15.452 62.000 1.00 9.52 338 PHE A C 1
ATOM 2486 O O . PHE A 1 359 ? -12.139 14.420 61.281 1.00 10.04 338 PHE A O 1
ATOM 2494 N N . LEU A 1 360 ? -13.560 15.667 62.541 1.00 9.58 339 LEU A N 1
ATOM 2495 C CA . LEU A 1 360 ? -14.598 14.621 62.403 1.00 10.62 339 LEU A CA 1
ATOM 2496 C C . LEU A 1 360 ? -14.965 14.406 60.942 1.00 10.06 339 LEU A C 1
ATOM 2497 O O . LEU A 1 360 ? -15.101 13.280 60.479 1.00 9.70 339 LEU A O 1
ATOM 2502 N N . PHE A 1 361 ? -15.100 15.501 60.193 1.00 10.20 340 PHE A N 1
ATOM 2503 C CA . PHE A 1 361 ? -15.555 15.473 58.802 1.00 11.68 340 PHE A CA 1
ATOM 2504 C C . PHE A 1 361 ? -14.361 15.212 57.888 1.00 10.79 340 PHE A C 1
ATOM 2505 O O . PHE A 1 361 ? -14.205 15.861 56.839 1.00 12.00 340 PHE A O 1
ATOM 2513 N N . GLY A 1 362 ? -13.606 14.163 58.177 1.00 11.50 341 GLY A N 1
ATOM 2514 C CA . GLY A 1 362 ? -12.660 13.602 57.191 1.00 11.71 341 GLY A CA 1
ATOM 2515 C C . GLY A 1 362 ? -11.216 13.629 57.634 1.00 11.61 341 GLY A C 1
ATOM 2516 O O . GLY A 1 362 ? -10.389 13.302 56.834 1.00 11.18 341 GLY A O 1
ATOM 2517 N N . GLY A 1 363 ? -10.908 14.044 58.861 1.00 10.21 342 GLY A N 1
ATOM 2518 C CA . GLY A 1 363 ? -9.509 14.043 59.326 1.00 10.43 342 GLY A CA 1
ATOM 2519 C C . GLY A 1 363 ? -8.974 12.633 59.417 1.00 9.58 342 GLY A C 1
ATOM 2520 O O . GLY A 1 363 ? -9.734 11.686 59.669 1.00 10.19 342 GLY A O 1
ATOM 2521 N N . ASN A 1 364 ? -7.680 12.519 59.203 1.00 10.35 343 ASN A N 1
ATOM 2522 C CA . ASN A 1 364 ? -7.014 11.215 59.107 1.00 10.39 343 ASN A CA 1
ATOM 2523 C C . ASN A 1 364 ? -5.559 11.481 59.437 1.00 11.11 343 ASN A C 1
ATOM 2524 O O . ASN A 1 364 ? -4.843 11.929 58.566 1.00 11.57 343 ASN A O 1
ATOM 2529 N N . VAL A 1 365 ? -5.178 11.249 60.685 1.00 9.75 344 VAL A N 1
ATOM 2530 C CA . VAL A 1 365 ? -3.868 11.701 61.190 1.00 10.53 344 VAL A CA 1
ATOM 2531 C C . VAL A 1 365 ? -3.140 10.520 61.802 1.00 9.01 344 VAL A C 1
ATOM 2532 O O . VAL A 1 365 ? -3.716 9.801 62.665 1.00 10.04 344 VAL A O 1
ATOM 2536 N N . VAL A 1 366 ? -1.865 10.415 61.466 1.00 8.90 345 VAL A N 1
ATOM 2537 C CA . VAL A 1 366 ? -1.008 9.357 62.047 1.00 9.76 345 VAL A CA 1
ATOM 2538 C C . VAL A 1 366 ? 0.278 9.973 62.579 1.00 9.87 345 VAL A C 1
ATOM 2539 O O . VAL A 1 366 ? 0.816 10.842 61.952 1.00 10.51 345 VAL A O 1
ATOM 2543 N N . GLY A 1 367 ? 0.775 9.399 63.661 1.00 9.14 346 GLY A N 1
ATOM 2544 C CA . GLY A 1 367 ? 2.118 9.702 64.148 1.00 9.21 346 GLY A CA 1
ATOM 2545 C C . GLY A 1 367 ? 3.136 8.834 63.452 1.00 9.84 346 GLY A C 1
ATOM 2546 O O . GLY A 1 367 ? 2.853 7.652 63.119 1.00 9.13 346 GLY A O 1
ATOM 2547 N N . ASN A 1 368 ? 4.242 9.431 63.098 1.00 8.84 347 ASN A N 1
ATOM 2548 C CA . ASN A 1 368 ? 5.279 8.777 62.288 1.00 9.67 347 ASN A CA 1
ATOM 2549 C C . ASN A 1 368 ? 6.628 8.936 62.938 1.00 9.95 347 ASN A C 1
ATOM 2550 O O . ASN A 1 368 ? 6.921 10.039 63.469 1.00 9.81 347 ASN A O 1
ATOM 2555 N N . VAL A 1 369 ? 7.345 7.831 63.041 1.00 9.86 348 VAL A N 1
ATOM 2556 C CA . VAL A 1 369 ? 8.722 7.838 63.548 1.00 9.50 348 VAL A CA 1
ATOM 2557 C C . VAL A 1 369 ? 9.598 7.205 62.455 1.00 10.42 348 VAL A C 1
ATOM 2558 O O . VAL A 1 369 ? 9.319 6.082 61.962 1.00 9.71 348 VAL A O 1
ATOM 2562 N N . THR A 1 370 ? 10.636 7.917 62.024 1.00 10.50 349 THR A N 1
ATOM 2563 C CA . THR A 1 370 ? 11.643 7.459 61.067 1.00 10.35 349 THR A CA 1
ATOM 2564 C C . THR A 1 370 ? 10.961 7.117 59.751 1.00 9.84 349 THR A C 1
ATOM 2565 O O . THR A 1 370 ? 11.441 6.263 59.051 1.00 9.62 349 THR A O 1
ATOM 2569 N N . GLY A 1 371 ? 9.920 7.869 59.377 1.00 9.43 350 GLY A N 1
ATOM 2570 C CA . GLY A 1 371 ? 9.319 7.733 58.041 1.00 10.13 350 GLY A CA 1
ATOM 2571 C C . GLY A 1 371 ? 8.555 6.442 57.865 1.00 9.25 350 GLY A C 1
ATOM 2572 O O . GLY A 1 371 ? 8.251 6.112 56.714 1.00 10.81 350 GLY A O 1
ATOM 2573 N N . ARG A 1 372 ? 8.336 5.652 58.928 1.00 9.82 351 ARG A N 1
ATOM 2574 C CA . ARG A 1 372 ? 7.745 4.285 58.803 1.00 10.53 351 ARG A CA 1
ATOM 2575 C C . ARG A 1 372 ? 8.724 3.373 58.064 1.00 9.77 351 ARG A C 1
ATOM 2576 O O . ARG A 1 372 ? 8.324 2.249 57.714 1.00 10.93 351 ARG A O 1
ATOM 2584 N N . VAL A 1 373 ? 10.019 3.735 57.980 1.00 10.60 352 VAL A N 1
ATOM 2585 C CA . VAL A 1 373 ? 11.020 2.971 57.214 1.00 10.47 352 VAL A CA 1
ATOM 2586 C C . VAL A 1 373 ? 11.546 1.844 58.096 1.00 10.39 352 VAL A C 1
ATOM 2587 O O . VAL A 1 373 ? 12.401 2.084 58.948 1.00 11.59 352 VAL A O 1
ATOM 2591 N N . ARG A 1 374 ? 11.073 0.636 57.874 1.00 10.38 353 ARG A N 1
ATOM 2592 C CA . ARG A 1 374 ? 11.481 -0.518 58.692 1.00 9.48 353 ARG A CA 1
ATOM 2593 C C . ARG A 1 374 ? 12.934 -0.833 58.351 1.00 10.49 353 ARG A C 1
ATOM 2594 O O . ARG A 1 374 ? 13.274 -0.929 57.169 1.00 10.64 353 ARG A O 1
ATOM 2602 N N . ILE A 1 375 ? 13.734 -1.154 59.361 1.00 10.65 354 ILE A N 1
ATOM 2603 C CA . ILE A 1 375 ? 15.201 -1.231 59.155 1.00 11.41 354 ILE A CA 1
ATOM 2604 C C . ILE A 1 375 ? 15.585 -2.414 58.267 1.00 11.93 354 ILE A C 1
ATOM 2605 O O . ILE A 1 375 ? 16.622 -2.301 57.615 1.00 12.08 354 ILE A O 1
ATOM 2610 N N . HIS A 1 376 ? 14.808 -3.491 58.269 1.00 11.65 355 HIS A N 1
ATOM 2611 C CA . HIS A 1 376 ? 15.097 -4.680 57.411 1.00 11.65 355 HIS A CA 1
ATOM 2612 C C . HIS A 1 376 ? 14.280 -4.666 56.146 1.00 12.69 355 HIS A C 1
ATOM 2613 O O . HIS A 1 376 ? 14.842 -4.947 55.090 1.00 13.83 355 HIS A O 1
ATOM 2620 N N . SER A 1 377 ? 12.986 -4.378 56.206 1.00 12.89 356 SER A N 1
ATOM 2621 C CA . SER A 1 377 ? 12.103 -4.548 55.022 1.00 13.08 356 SER A CA 1
ATOM 2622 C C . SER A 1 377 ? 12.201 -3.343 54.101 1.00 13.02 356 SER A C 1
ATOM 2623 O O . SER A 1 377 ? 11.916 -3.510 52.919 1.00 14.72 356 SER A O 1
ATOM 2626 N N . ASP A 1 378 ? 12.416 -2.123 54.601 1.00 11.98 357 ASP A N 1
ATOM 2627 C CA . ASP A 1 378 ? 12.309 -0.915 53.752 1.00 11.49 357 ASP A CA 1
ATOM 2628 C C . ASP A 1 378 ? 13.680 -0.223 53.575 1.00 12.04 357 ASP A C 1
ATOM 2629 O O . ASP A 1 378 ? 13.944 0.417 52.523 1.00 11.87 357 ASP A O 1
ATOM 2634 N N . PHE A 1 379 ? 14.470 -0.163 54.608 1.00 11.92 358 PHE A N 1
ATOM 2635 C CA . PHE A 1 379 ? 15.691 0.684 54.574 1.00 12.28 358 PHE A CA 1
ATOM 2636 C C . PHE A 1 379 ? 16.643 0.252 53.456 1.00 12.80 358 PHE A C 1
ATOM 2637 O O . PHE A 1 379 ? 17.184 1.092 52.748 1.00 11.72 358 PHE A O 1
ATOM 2645 N N . PRO A 1 380 ? 16.856 -1.062 53.184 1.00 12.87 359 PRO A N 1
ATOM 2646 C CA . PRO A 1 380 ? 17.740 -1.438 52.069 1.00 13.68 359 PRO A CA 1
ATOM 2647 C C . PRO A 1 380 ? 17.314 -0.787 50.7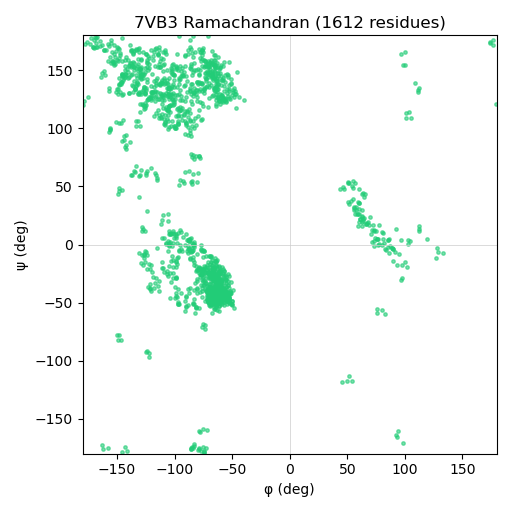49 1.00 13.35 359 PRO A C 1
ATOM 2648 O O . PRO A 1 380 ? 18.121 -0.230 49.998 1.00 13.87 359 PRO A O 1
ATOM 2652 N N . GLY A 1 381 ? 16.008 -0.828 50.467 1.00 13.21 360 GLY A N 1
ATOM 2653 C CA . GLY A 1 381 ? 15.496 -0.169 49.248 1.00 13.67 360 GLY A CA 1
ATOM 2654 C C . GLY A 1 381 ? 15.680 1.324 49.237 1.00 13.88 360 GLY A C 1
ATOM 2655 O O . GLY A 1 381 ? 15.950 1.920 48.171 1.00 15.61 360 GLY A O 1
ATOM 2656 N N . LEU A 1 382 ? 15.505 1.980 50.384 1.00 12.78 361 LEU A N 1
ATOM 2657 C CA . LEU A 1 382 ? 15.727 3.423 50.445 1.00 12.99 361 LEU A CA 1
ATOM 2658 C C . LEU A 1 382 ? 17.204 3.738 50.203 1.00 11.79 361 LEU A C 1
ATOM 2659 O O . LEU A 1 382 ? 17.511 4.687 49.522 1.00 12.28 361 LEU A O 1
ATOM 2664 N N . LEU A 1 383 ? 18.085 2.944 50.776 1.00 11.62 362 LEU A N 1
ATOM 2665 C CA . LEU A 1 383 ? 19.543 3.128 50.596 1.00 11.80 362 LEU A CA 1
ATOM 2666 C C . LEU A 1 383 ? 19.897 3.017 49.111 1.00 12.68 362 LEU A C 1
ATOM 2667 O O . LEU A 1 383 ? 20.715 3.817 48.632 1.00 13.45 362 LEU A O 1
ATOM 2672 N N . ARG A 1 384 ? 19.332 2.038 48.411 1.00 13.52 363 ARG A N 1
ATOM 2673 C CA . ARG A 1 384 ? 19.585 1.911 46.969 1.00 14.98 363 ARG A CA 1
ATOM 2674 C C . ARG A 1 384 ? 19.070 3.151 46.243 1.00 14.69 363 ARG A C 1
ATOM 2675 O O . ARG A 1 384 ? 19.748 3.685 45.363 1.00 14.96 363 ARG A O 1
ATOM 2683 N N . LYS A 1 385 ? 17.865 3.598 46.578 1.00 13.16 364 LYS A N 1
ATOM 2684 C CA . LYS A 1 385 ? 17.273 4.769 45.907 1.00 14.87 364 LYS A CA 1
ATOM 2685 C C . LYS A 1 385 ? 18.170 5.979 46.135 1.00 14.22 364 LYS A C 1
ATOM 2686 O O . LYS A 1 385 ? 18.316 6.820 45.233 1.00 13.92 364 LYS A O 1
ATOM 2692 N N . ALA A 1 386 ? 18.692 6.149 47.341 1.00 13.43 365 ALA A N 1
ATOM 2693 C CA . ALA A 1 386 ? 19.494 7.308 47.744 1.00 14.89 365 ALA A CA 1
ATOM 2694 C C . ALA A 1 386 ? 20.713 7.488 46.848 1.00 16.45 365 ALA A C 1
ATOM 2695 O O . ALA A 1 386 ? 21.179 8.646 46.750 1.00 18.62 365 ALA A O 1
ATOM 2697 N N . GLN A 1 387 ? 21.157 6.415 46.179 1.00 16.52 366 GLN A N 1
ATOM 2698 C CA . GLN A 1 387 ? 22.364 6.454 45.340 1.00 16.91 366 GLN A CA 1
ATOM 2699 C C . GLN A 1 387 ? 22.023 6.870 43.908 1.00 15.64 366 GLN A C 1
ATOM 2700 O O . GLN A 1 387 ? 22.939 7.192 43.203 1.00 15.81 366 GLN A O 1
ATOM 2706 N N . GLU A 1 388 ? 20.764 6.991 43.557 1.00 13.78 367 GLU A N 1
ATOM 2707 C CA . GLU A 1 388 ? 20.410 7.494 42.200 1.00 14.39 367 GLU A CA 1
ATOM 2708 C C . GLU A 1 388 ? 20.791 8.952 42.125 1.00 14.30 367 GLU A C 1
ATOM 2709 O O . GLU A 1 388 ? 20.762 9.704 43.122 1.00 13.80 367 GLU A O 1
ATOM 2715 N N . PRO A 1 389 ? 21.181 9.445 40.950 1.00 13.19 368 PRO A N 1
ATOM 2716 C CA . PRO A 1 389 ? 21.847 10.737 40.908 1.00 13.62 368 PRO A CA 1
ATOM 2717 C C . PRO A 1 389 ? 20.961 11.895 41.399 1.00 12.28 368 PRO A C 1
ATOM 2718 O O . PRO A 1 389 ? 21.479 12.814 42.036 1.00 13.59 368 PRO A O 1
ATOM 2722 N N . VAL A 1 390 ? 19.651 11.899 41.102 1.00 12.27 369 VAL A N 1
ATOM 2723 C CA . VAL A 1 390 ? 18.791 13.041 41.491 1.00 12.09 369 VAL A CA 1
ATOM 2724 C C . VAL A 1 390 ? 18.618 12.980 43.009 1.00 12.20 369 VAL A C 1
ATOM 2725 O O . VAL A 1 390 ? 18.626 14.040 43.660 1.00 13.43 369 VAL A O 1
ATOM 2729 N N . ILE A 1 391 ? 18.545 11.787 43.560 1.00 11.84 370 ILE A N 1
ATOM 2730 C CA . ILE A 1 391 ? 18.360 11.655 45.034 1.00 12.25 370 ILE A CA 1
ATOM 2731 C C . ILE A 1 391 ? 19.639 12.091 45.737 1.00 11.40 370 ILE A C 1
ATOM 2732 O O . ILE A 1 391 ? 19.608 12.905 46.710 1.00 12.06 370 ILE A O 1
ATOM 2737 N N . ARG A 1 392 ? 20.779 11.624 45.283 1.00 10.91 371 ARG A N 1
ATOM 2738 C CA . ARG A 1 392 ? 22.076 12.074 45.806 1.00 12.01 371 ARG A CA 1
ATOM 2739 C C . ARG A 1 392 ? 22.225 13.581 45.668 1.00 11.35 371 ARG A C 1
ATOM 2740 O O . ARG A 1 392 ? 22.656 14.230 46.611 1.00 12.15 371 ARG A O 1
ATOM 2748 N N . ALA A 1 393 ? 21.851 14.168 44.548 1.00 12.09 372 ALA A N 1
ATOM 2749 C CA . ALA A 1 393 ? 21.960 15.620 44.346 1.00 12.71 372 ALA A CA 1
ATOM 2750 C C . ALA A 1 393 ? 21.129 16.330 45.415 1.00 12.23 372 ALA A C 1
ATOM 2751 O O . ALA A 1 393 ? 21.550 17.397 45.950 1.00 13.21 372 ALA A O 1
ATOM 2753 N N . GLY A 1 394 ? 19.966 15.783 45.736 1.00 11.62 373 GLY A N 1
ATOM 2754 C CA . GLY A 1 394 ? 19.096 16.436 46.725 1.00 11.39 373 GLY A CA 1
ATOM 2755 C C . GLY A 1 394 ? 19.696 16.310 48.091 1.00 10.60 373 GLY A C 1
ATOM 2756 O O . GLY A 1 394 ? 19.673 17.297 48.832 1.00 11.61 373 GLY A O 1
ATOM 2757 N N . MET A 1 395 ? 20.277 15.163 48.406 1.00 10.64 374 MET A N 1
ATOM 2758 C CA . MET A 1 395 ? 20.957 15.008 49.710 1.00 11.33 374 MET A CA 1
ATOM 2759 C C . MET A 1 395 ? 22.162 15.952 49.776 1.00 11.27 374 MET A C 1
ATOM 2760 O O . MET A 1 395 ? 22.435 16.596 50.847 1.00 10.91 374 MET A O 1
ATOM 2765 N N . ASP A 1 396 ? 22.895 16.092 48.684 1.00 12.15 375 ASP A N 1
ATOM 2766 C CA . ASP A 1 396 ? 24.052 17.039 48.613 1.00 13.13 375 ASP A CA 1
ATOM 2767 C C . ASP A 1 396 ? 23.579 18.472 48.910 1.00 13.13 375 ASP A C 1
ATOM 2768 O O . ASP A 1 396 ? 24.280 19.247 49.585 1.00 14.10 375 ASP A O 1
ATOM 2773 N N . LYS A 1 397 ? 22.407 18.850 48.406 1.00 12.72 376 LYS A N 1
ATOM 2774 C CA . LYS A 1 397 ? 21.881 20.216 48.577 1.00 14.30 376 LYS A CA 1
ATOM 2775 C C . LYS A 1 397 ? 21.470 20.411 50.035 1.00 12.70 376 LYS A C 1
ATOM 2776 O O . LYS A 1 397 ? 21.771 21.468 50.587 1.00 12.94 376 LYS A O 1
ATOM 2782 N N . ILE A 1 398 ? 20.792 19.419 50.636 1.00 11.78 377 ILE A N 1
ATOM 2783 C CA . ILE A 1 398 ? 20.432 19.456 52.075 1.00 12.44 377 ILE A CA 1
ATOM 2784 C C . ILE A 1 398 ? 21.691 19.727 52.875 1.00 11.58 377 ILE A C 1
ATOM 2785 O O . ILE A 1 398 ? 21.708 20.631 53.754 1.00 11.23 377 ILE A O 1
ATOM 2790 N N . LEU A 1 399 ? 22.754 18.991 52.601 1.00 11.96 378 LEU A N 1
ATOM 2791 C CA . LEU A 1 399 ? 23.978 19.025 53.405 1.00 12.42 378 LEU A CA 1
ATOM 2792 C C . LEU A 1 399 ? 24.895 20.172 53.025 1.00 12.17 378 LEU A C 1
ATOM 2793 O O . LEU A 1 399 ? 25.795 20.501 53.836 1.00 12.70 378 LEU A O 1
ATOM 2798 N N . GLY A 1 400 ? 24.715 20.775 51.841 1.00 11.51 379 GLY A N 1
ATOM 2799 C CA . GLY A 1 400 ? 25.786 21.618 51.261 1.00 12.52 379 GLY A CA 1
ATOM 2800 C C . GLY A 1 400 ? 27.097 20.874 51.160 1.00 13.72 379 GLY A C 1
ATOM 2801 O O . GLY A 1 400 ? 28.159 21.404 51.555 1.00 13.59 379 GLY A O 1
ATOM 2802 N N . TYR A 1 401 ? 27.054 19.680 50.580 1.00 13.25 380 TYR A N 1
ATOM 2803 C CA . TYR A 1 401 ? 28.188 18.731 50.600 1.00 13.99 380 TYR A CA 1
ATOM 2804 C C . TYR A 1 401 ? 29.117 19.030 49.448 1.00 15.36 380 TYR A C 1
ATOM 2805 O O . TYR A 1 401 ? 28.685 19.172 48.273 1.00 15.97 380 TYR A O 1
ATOM 2814 N N . ASP A 1 402 ? 30.402 19.086 49.750 1.00 16.17 381 ASP A N 1
ATOM 2815 C CA . ASP A 1 402 ? 31.488 19.230 48.747 1.00 17.44 381 ASP A CA 1
ATOM 2816 C C . ASP A 1 402 ? 32.214 17.900 48.663 1.00 16.85 381 ASP A C 1
ATOM 2817 O O . ASP A 1 402 ? 32.837 17.511 49.627 1.00 16.51 381 ASP A O 1
ATOM 2822 N N . ALA A 1 403 ? 32.005 17.133 47.592 1.00 16.17 382 ALA A N 1
ATOM 2823 C CA . ALA A 1 403 ? 32.516 15.749 47.503 1.00 18.97 382 ALA A CA 1
ATOM 2824 C C . ALA A 1 403 ? 34.051 15.729 47.460 1.00 20.80 382 ALA A C 1
ATOM 2825 O O . ALA A 1 403 ? 34.594 14.719 47.880 1.00 21.89 382 ALA A O 1
ATOM 2827 N N . ALA A 1 404 ? 34.696 16.788 46.994 1.00 20.42 383 ALA A N 1
ATOM 2828 C CA . ALA A 1 404 ? 36.182 16.811 46.871 1.00 22.53 383 ALA A CA 1
ATOM 2829 C C . ALA A 1 404 ? 36.812 16.890 48.268 1.00 22.30 383 ALA A C 1
ATOM 2830 O O . ALA A 1 404 ? 37.794 16.195 48.529 1.00 25.08 383 ALA A O 1
ATOM 2832 N N . THR A 1 405 ? 36.241 17.694 49.160 1.00 19.77 384 THR A N 1
ATOM 2833 C CA . THR A 1 405 ? 36.761 17.982 50.514 1.00 17.72 384 THR A CA 1
ATOM 2834 C C . THR A 1 405 ? 36.047 17.131 51.565 1.00 17.59 384 THR A C 1
ATOM 2835 O O . THR A 1 405 ? 36.553 17.052 52.706 1.00 16.82 384 THR A O 1
ATOM 2839 N N . MET A 1 406 ? 34.910 16.536 51.196 1.00 15.26 385 MET A N 1
ATOM 2840 C CA . MET A 1 406 ? 33.999 15.780 52.125 1.00 14.81 385 MET A CA 1
ATOM 2841 C C . MET A 1 406 ? 33.509 16.688 53.271 1.00 14.18 385 MET A C 1
ATOM 2842 O O . MET A 1 406 ? 33.259 16.148 54.374 1.00 16.39 385 MET A O 1
ATOM 2847 N N . LYS A 1 407 ? 33.457 17.991 53.041 1.00 15.05 386 LYS A N 1
ATOM 2848 C CA . LYS A 1 407 ? 32.982 18.979 54.048 1.00 16.25 386 LYS A CA 1
ATOM 2849 C C . LYS A 1 407 ? 31.524 19.351 53.709 1.00 14.08 386 LYS A C 1
ATOM 2850 O O . LYS A 1 407 ? 31.159 19.477 52.500 1.00 14.16 386 LYS A O 1
ATOM 2856 N N . CYS A 1 408 ? 30.750 19.601 54.744 1.00 14.15 387 CYS A N 1
ATOM 2857 C CA . CYS A 1 408 ? 29.375 20.139 54.651 1.00 12.95 387 CYS A CA 1
ATOM 2858 C C . CYS A 1 408 ? 29.369 21.629 54.986 1.00 12.91 387 CYS A C 1
ATOM 2859 O O . CYS A 1 408 ? 30.266 22.129 55.719 1.00 13.21 387 CYS A O 1
ATOM 2862 N N . LYS A 1 409 ? 28.376 22.354 54.469 1.00 12.79 388 LYS A N 1
ATOM 2863 C CA . LYS A 1 409 ? 28.305 23.814 54.611 1.00 14.11 388 LYS A CA 1
ATOM 2864 C C . LYS A 1 409 ? 28.416 24.187 56.075 1.00 12.20 388 LYS A C 1
ATOM 2865 O O . LYS A 1 409 ? 29.211 25.072 56.432 1.00 13.36 388 LYS A O 1
ATOM 2871 N N . TYR A 1 410 ? 27.616 23.550 56.922 1.00 11.44 389 TYR A N 1
ATOM 2872 C CA . TYR A 1 410 ? 27.647 23.786 58.383 1.00 11.13 389 TYR A CA 1
ATOM 2873 C C . TYR A 1 410 ? 28.181 22.507 59.020 1.00 11.90 389 TYR A C 1
ATOM 2874 O O . TYR A 1 410 ? 27.590 21.447 58.907 1.00 11.84 389 TYR A O 1
ATOM 2883 N N . GLU A 1 411 ? 29.400 22.584 59.526 1.00 11.95 390 GLU A N 1
ATOM 2884 C CA . GLU A 1 411 ? 30.093 21.419 60.111 1.00 12.43 390 GLU A CA 1
ATOM 2885 C C . GLU A 1 411 ? 30.929 21.904 61.300 1.00 14.15 390 GLU A C 1
ATOM 2886 O O . GLU A 1 411 ? 31.594 22.932 61.191 1.00 16.78 390 GLU A O 1
ATOM 2892 N N . VAL A 1 412 ? 30.996 21.077 62.332 1.00 12.66 391 VAL A N 1
ATOM 2893 C CA . VAL A 1 412 ? 31.847 21.325 63.505 1.00 12.84 391 VAL A CA 1
ATOM 2894 C C . VAL A 1 412 ? 32.468 19.984 63.887 1.00 13.20 391 VAL A C 1
ATOM 2895 O O . VAL A 1 412 ? 31.830 18.964 63.631 1.00 13.42 391 VAL A O 1
ATOM 2899 N N . ASP A 1 413 ? 33.690 19.974 64.351 1.00 12.63 392 ASP A N 1
ATOM 2900 C CA . ASP A 1 413 ? 34.389 18.715 64.681 1.00 11.71 392 ASP A CA 1
ATOM 2901 C C . ASP A 1 413 ? 34.471 18.619 66.200 1.00 11.02 392 ASP A C 1
ATOM 2902 O O . ASP A 1 413 ? 34.867 19.625 66.857 1.00 13.04 392 ASP A O 1
ATOM 2907 N N . ILE A 1 414 ? 34.088 17.496 66.784 1.00 11.35 393 ILE A N 1
ATOM 2908 C CA . ILE A 1 414 ? 34.107 17.271 68.243 1.00 13.08 393 ILE A CA 1
ATOM 2909 C C . ILE A 1 414 ? 35.529 17.437 68.801 1.00 14.71 393 ILE A C 1
ATOM 2910 O O . ILE A 1 414 ? 35.667 17.680 70.036 1.00 15.34 393 ILE A O 1
ATOM 2915 N N . ARG A 1 415 ? 36.564 17.363 67.980 1.00 14.29 394 ARG A N 1
ATOM 2916 C CA . ARG A 1 415 ? 37.949 17.459 68.465 1.00 15.50 394 ARG A CA 1
ATOM 2917 C C . ARG A 1 415 ? 38.344 18.932 68.594 1.00 17.94 394 ARG A C 1
ATOM 2918 O O . ARG A 1 415 ? 39.482 19.194 69.012 1.00 23.39 394 ARG A O 1
ATOM 2926 N N . GLU A 1 416 ? 37.512 19.873 68.199 1.00 15.44 395 GLU A N 1
ATOM 2927 C CA . GLU A 1 416 ? 37.960 21.288 68.115 1.00 18.29 395 GLU A CA 1
ATOM 2928 C C . GLU A 1 416 ? 37.436 22.113 69.279 1.00 16.75 395 GLU A C 1
ATOM 2929 O O . GLU A 1 416 ? 37.636 23.327 69.255 1.00 18.16 395 GLU A O 1
ATOM 2935 N N . GLY A 1 417 ? 36.840 21.465 70.270 1.00 16.21 396 GLY A N 1
ATOM 2936 C CA . GLY A 1 417 ? 36.591 22.078 71.577 1.00 14.64 396 GLY A CA 1
ATOM 2937 C C . GLY A 1 417 ? 35.166 22.569 71.753 1.00 13.61 396 GLY A C 1
ATOM 2938 O O . GLY A 1 417 ? 34.435 22.807 70.778 1.00 13.16 396 GLY A O 1
ATOM 2939 N N . THR A 1 418 ? 34.837 22.856 72.998 1.00 13.79 397 THR A N 1
ATOM 2940 C CA . THR A 1 418 ? 33.450 23.189 73.385 1.00 12.51 397 THR A CA 1
ATOM 2941 C C . THR A 1 418 ? 33.051 24.524 72.777 1.00 13.13 397 THR A C 1
ATOM 2942 O O . THR A 1 418 ? 31.931 24.700 72.324 1.00 13.24 397 THR A O 1
ATOM 2946 N N . PRO A 1 419 ? 33.905 25.592 72.769 1.00 13.58 398 PRO A N 1
ATOM 2947 C CA . PRO A 1 419 ? 33.451 26.868 72.224 1.00 14.43 398 PRO A CA 1
ATOM 2948 C C . PRO A 1 419 ? 32.977 26.787 70.774 1.00 14.61 398 PRO A C 1
ATOM 2949 O O . PRO A 1 419 ? 31.925 27.381 70.493 1.00 14.01 398 PRO A O 1
ATOM 2953 N N . ALA A 1 420 ? 33.655 25.999 69.952 1.00 13.73 399 ALA A N 1
ATOM 2954 C CA . ALA A 1 420 ? 33.299 25.863 68.519 1.00 14.25 399 ALA A CA 1
ATOM 2955 C C . ALA A 1 420 ? 31.927 25.158 68.462 1.00 12.54 399 ALA A C 1
ATOM 2956 O O . ALA A 1 420 ? 31.084 25.540 67.634 1.00 13.45 399 ALA A O 1
ATOM 2958 N N . LEU A 1 421 ? 31.744 24.173 69.320 1.00 11.80 400 LEU A N 1
ATOM 2959 C CA . LEU A 1 421 ? 30.428 23.458 69.347 1.00 11.63 400 LEU A CA 1
ATOM 2960 C C . LEU A 1 421 ? 29.300 24.406 69.759 1.00 13.25 400 LEU A C 1
ATOM 2961 O O . LEU A 1 421 ? 28.224 24.366 69.136 1.00 13.72 400 LEU A O 1
ATOM 2966 N N . LEU A 1 422 ? 29.487 25.199 70.809 1.00 12.36 401 LEU A N 1
ATOM 2967 C CA . LEU A 1 422 ? 28.380 26.071 71.264 1.00 13.36 401 LEU A CA 1
ATOM 2968 C C . LEU A 1 422 ? 28.037 27.047 70.138 1.00 13.33 401 LEU A C 1
ATOM 2969 O O . LEU A 1 422 ? 26.867 27.328 69.960 1.00 13.88 401 LEU A O 1
ATOM 2974 N N . LYS A 1 423 ? 29.051 27.581 69.476 1.00 13.86 402 LYS A N 1
ATOM 2975 C CA . LYS A 1 423 ? 28.774 28.508 68.351 1.00 14.55 402 LYS A CA 1
ATOM 2976 C C . LYS A 1 423 ? 27.982 27.774 67.252 1.00 14.63 402 LYS A C 1
ATOM 2977 O O . LYS A 1 423 ? 26.998 28.353 66.723 1.00 14.36 402 LYS A O 1
ATOM 2983 N N . ALA A 1 424 ? 28.367 26.555 66.929 1.00 13.45 403 ALA A N 1
ATOM 2984 C CA . ALA A 1 424 ? 27.668 25.745 65.888 1.00 12.93 403 ALA A CA 1
ATOM 2985 C C . ALA A 1 424 ? 26.212 25.498 66.314 1.00 11.46 403 ALA A C 1
ATOM 2986 O O . ALA A 1 424 ? 25.349 25.572 65.497 1.00 12.59 403 ALA A O 1
ATOM 2988 N N . LEU A 1 425 ? 25.959 25.201 67.568 1.00 11.46 404 LEU A N 1
ATOM 2989 C CA . LEU A 1 425 ? 24.584 24.938 68.054 1.00 10.75 404 LEU A CA 1
ATOM 2990 C C . LEU A 1 425 ? 23.736 26.192 67.905 1.00 13.20 404 LEU A C 1
ATOM 2991 O O . LEU A 1 425 ? 22.570 26.087 67.519 1.00 13.99 404 LEU A O 1
ATOM 2996 N N . GLU A 1 426 ? 24.299 27.367 68.214 1.00 13.91 405 GLU A N 1
ATOM 2997 C CA . GLU A 1 426 ? 23.567 28.650 67.963 1.00 15.63 405 GLU A CA 1
ATOM 2998 C C . GLU A 1 426 ? 23.279 28.784 66.477 1.00 14.93 405 GLU A C 1
ATOM 2999 O O . GLU A 1 426 ? 22.173 29.255 66.134 1.00 16.79 405 GLU A O 1
ATOM 3005 N N . GLU A 1 427 ? 24.231 28.416 65.619 1.00 14.11 406 GLU A N 1
ATOM 3006 C CA . GLU A 1 427 ? 24.119 28.609 64.154 1.00 15.03 406 GLU A CA 1
ATOM 3007 C C . GLU A 1 427 ? 23.175 27.579 63.523 1.00 14.08 406 GLU A C 1
ATOM 3008 O O . GLU A 1 427 ? 22.824 27.758 62.371 1.00 14.21 406 GLU A O 1
ATOM 3014 N N . VAL A 1 428 ? 22.685 26.612 64.277 1.00 13.80 407 VAL A N 1
ATOM 3015 C CA . VAL A 1 428 ? 21.561 25.753 63.786 1.00 13.96 407 VAL A CA 1
ATOM 3016 C C . VAL A 1 428 ? 20.379 26.666 63.428 1.00 13.66 407 VAL A C 1
ATOM 3017 O O . VAL A 1 428 ? 19.577 26.278 62.575 1.00 15.77 407 VAL A O 1
ATOM 3021 N N . GLU A 1 429 ? 20.245 27.836 64.039 1.00 13.59 408 GLU A N 1
ATOM 3022 C CA . GLU A 1 429 ? 19.104 28.755 63.768 1.00 14.02 408 GLU A CA 1
ATOM 3023 C C . GLU A 1 429 ? 19.416 29.697 62.606 1.00 13.72 408 GLU A C 1
ATOM 3024 O O . GLU A 1 429 ? 18.538 30.496 62.203 1.00 16.33 408 GLU A O 1
ATOM 3030 N N . ASN A 1 430 ? 20.607 29.627 62.014 1.00 14.24 409 ASN A N 1
ATOM 3031 C CA . ASN A 1 430 ? 20.876 30.490 60.846 1.00 13.37 409 ASN A CA 1
ATOM 3032 C C . ASN A 1 430 ? 19.876 30.152 59.743 1.00 14.31 409 ASN A C 1
ATOM 3033 O O . ASN A 1 430 ? 19.622 28.959 59.486 1.00 12.76 409 ASN A O 1
ATOM 3038 N N . VAL A 1 431 ? 19.490 31.156 58.941 1.00 13.38 410 VAL A N 1
ATOM 3039 C CA . VAL A 1 431 ? 18.463 30.957 57.879 1.00 15.29 410 VAL A CA 1
ATOM 3040 C C . VAL A 1 431 ? 18.894 29.888 56.896 1.00 13.86 410 VAL A C 1
ATOM 3041 O O . VAL A 1 431 ? 18.012 29.187 56.366 1.00 13.39 410 VAL A O 1
ATOM 3045 N N . ASP A 1 432 ? 20.200 29.782 56.591 1.00 12.22 411 ASP A N 1
ATOM 3046 C CA . ASP A 1 432 ? 20.687 28.858 55.544 1.00 13.44 411 ASP A CA 1
ATOM 3047 C C . ASP A 1 432 ? 21.318 27.582 56.131 1.00 12.57 411 ASP A C 1
ATOM 3048 O O . ASP A 1 432 ? 21.941 26.846 55.381 1.00 12.68 411 ASP A O 1
ATOM 3053 N N . CYS A 1 433 ? 21.207 27.350 57.434 1.00 12.54 412 CYS A N 1
ATOM 3054 C CA . CYS A 1 433 ? 21.637 26.071 58.042 1.00 12.86 412 CYS A CA 1
ATOM 3055 C C . CYS A 1 433 ? 20.508 25.043 57.969 1.00 12.01 412 CYS A C 1
ATOM 3056 O O . CYS A 1 433 ? 19.466 25.198 58.652 1.00 13.33 412 CYS A O 1
ATOM 3059 N N . VAL A 1 434 ? 20.590 24.172 56.976 1.00 11.51 413 VAL A N 1
ATOM 3060 C CA . VAL A 1 434 ? 19.588 23.101 56.832 1.00 10.74 413 VAL A CA 1
ATOM 3061 C C . VAL A 1 434 ? 19.972 21.931 57.734 1.00 10.79 413 VAL A C 1
ATOM 3062 O O . VAL A 1 434 ? 19.067 21.354 58.394 1.00 12.57 413 VAL A O 1
ATOM 3066 N N . LYS A 1 435 ? 21.232 21.518 57.716 1.00 10.92 414 LYS A N 1
ATOM 3067 C CA . LYS A 1 435 ? 21.688 20.334 58.458 1.00 10.34 414 LYS A CA 1
ATOM 3068 C C . LYS A 1 435 ? 23.126 20.529 58.890 1.00 11.08 414 LYS A C 1
ATOM 3069 O O . LYS A 1 435 ? 24.052 20.426 58.075 1.00 12.60 414 LYS A O 1
ATOM 3075 N N . LEU A 1 436 ? 23.316 20.808 60.177 1.00 10.51 415 LEU A N 1
ATOM 3076 C CA . LEU A 1 436 ? 24.664 20.863 60.797 1.00 10.88 415 LEU A CA 1
ATOM 3077 C C . LEU A 1 436 ? 25.200 19.423 60.985 1.00 11.95 415 LEU A C 1
ATOM 3078 O O . LEU A 1 436 ? 24.482 18.561 61.522 1.00 11.24 415 LEU A O 1
ATOM 3083 N N . VAL A 1 437 ? 26.428 19.194 60.537 1.00 10.35 416 VAL A N 1
ATOM 3084 C CA . VAL A 1 437 ? 27.134 17.918 60.758 1.00 11.49 416 VAL A CA 1
ATOM 3085 C C . VAL A 1 437 ? 28.142 18.079 61.897 1.00 11.14 416 VAL A C 1
ATOM 3086 O O . VAL A 1 437 ? 28.896 19.082 61.929 1.00 11.22 416 VAL A O 1
ATOM 3090 N N . ILE A 1 438 ? 28.205 17.069 62.749 1.00 11.33 417 ILE A N 1
ATOM 3091 C CA . ILE A 1 438 ? 29.209 16.991 63.815 1.00 11.56 417 ILE A CA 1
ATOM 3092 C C . ILE A 1 438 ? 30.181 15.880 63.377 1.00 11.62 417 ILE A C 1
ATOM 3093 O O . ILE A 1 438 ? 29.882 14.696 63.510 1.00 10.38 417 ILE A O 1
ATOM 3098 N N . LYS A 1 439 ? 31.362 16.256 62.913 1.00 10.73 418 LYS A N 1
ATOM 3099 C CA . LYS A 1 439 ? 32.405 15.267 62.584 1.00 11.25 418 LYS A CA 1
ATOM 3100 C C . LYS A 1 439 ? 32.982 14.687 63.861 1.00 10.50 418 LYS A C 1
ATOM 3101 O O . LYS A 1 439 ? 33.329 15.499 64.753 1.00 10.86 418 LYS A O 1
ATOM 3107 N N . LEU A 1 440 ? 33.154 13.389 63.917 1.00 10.02 419 LEU A N 1
ATOM 3108 C CA . LEU A 1 440 ? 33.567 12.727 65.179 1.00 9.46 419 LEU A CA 1
ATOM 3109 C C . LEU A 1 440 ? 34.939 12.064 65.023 1.00 12.17 419 LEU A C 1
ATOM 3110 O O . LEU A 1 440 ? 35.562 11.804 66.018 1.00 11.69 419 LEU A O 1
ATOM 3115 N N . ASN A 1 441 ? 35.289 11.636 63.829 1.00 10.59 420 ASN A N 1
ATOM 3116 C CA . ASN A 1 441 ? 36.543 10.892 63.565 1.00 11.79 420 ASN A CA 1
ATOM 3117 C C . ASN A 1 441 ? 36.949 11.157 62.141 1.00 12.17 420 ASN A C 1
ATOM 3118 O O . ASN A 1 441 ? 36.146 11.656 61.336 1.00 12.38 420 ASN A O 1
ATOM 3123 N N . ASP A 1 442 ? 38.209 10.837 61.838 1.00 12.46 421 ASP A N 1
ATOM 3124 C CA . ASP A 1 442 ? 38.663 10.892 60.437 1.00 11.55 421 ASP A CA 1
ATOM 3125 C C . ASP A 1 442 ? 37.812 9.971 59.579 1.00 11.55 421 ASP A C 1
ATOM 3126 O O . ASP A 1 442 ? 37.503 8.878 59.989 1.00 14.30 421 ASP A O 1
ATOM 3131 N N . TYR A 1 443 ? 37.507 10.407 58.359 1.00 12.91 422 TYR A N 1
ATOM 3132 C CA . TYR A 1 443 ? 36.724 9.564 57.413 1.00 14.28 422 TYR A CA 1
ATOM 3133 C C . TYR A 1 443 ? 37.585 8.508 56.674 1.00 20.41 422 TYR A C 1
ATOM 3134 O O . TYR A 1 443 ? 38.837 8.710 56.724 1.00 20.52 422 TYR A O 1
ATOM 3143 N N . ALA B 1 30 ? -50.626 13.432 54.872 1.00 29.14 9 ALA B N 1
ATOM 3144 C CA . ALA B 1 30 ? -51.292 14.772 54.601 1.00 31.33 9 ALA B CA 1
ATOM 3145 C C . ALA B 1 30 ? -51.426 15.011 53.090 1.00 32.80 9 ALA B C 1
ATOM 3146 O O . ALA B 1 30 ? -50.564 14.566 52.312 1.00 34.32 9 ALA B O 1
ATOM 3148 N N . LYS B 1 31 ? -52.449 15.770 52.697 1.00 30.80 10 LYS B N 1
ATOM 3149 C CA . LYS B 1 31 ? -52.716 16.127 51.279 1.00 30.34 10 LYS B CA 1
ATOM 3150 C C . LYS B 1 31 ? -52.216 17.536 50.974 1.00 27.55 10 LYS B C 1
ATOM 3151 O O . LYS B 1 31 ? -52.497 18.467 51.734 1.00 26.36 10 LYS B O 1
ATOM 3157 N N . PRO B 1 32 ? -51.539 17.742 49.823 1.00 27.79 11 PRO B N 1
ATOM 3158 C CA . PRO B 1 32 ? -51.095 19.079 49.426 1.00 24.02 11 PRO B CA 1
ATOM 3159 C C . PRO B 1 32 ? -52.284 19.973 49.034 1.00 24.82 11 PRO B C 1
ATOM 3160 O O . PRO B 1 32 ? -53.323 19.450 48.662 1.00 26.14 11 PRO B O 1
ATOM 3164 N N . ASP B 1 33 ? -52.131 21.282 49.193 1.00 24.23 12 ASP B N 1
ATOM 3165 C CA . ASP B 1 33 ? -53.122 22.267 48.691 1.00 23.45 12 ASP B CA 1
ATOM 3166 C C . ASP B 1 33 ? -52.966 22.346 47.167 1.00 24.45 12 ASP B C 1
ATOM 3167 O O . ASP B 1 33 ? -52.150 21.591 46.581 1.00 22.78 12 ASP B O 1
ATOM 3172 N N . LYS B 1 34 ? -53.742 23.212 46.505 1.00 27.08 13 LYS B N 1
ATOM 3173 C CA . LYS B 1 34 ? -53.799 23.242 45.013 1.00 30.47 13 LYS B CA 1
ATOM 3174 C C . LYS B 1 34 ? -52.449 23.697 44.423 1.00 31.81 13 LYS B C 1
ATOM 3175 O O . LYS B 1 34 ? -52.214 23.470 43.214 1.00 34.46 13 LYS B O 1
ATOM 3181 N N . ASN B 1 35 ? -51.568 24.291 45.234 1.00 28.21 14 ASN B N 1
ATOM 3182 C CA . ASN B 1 35 ? -50.213 24.746 44.804 1.00 25.88 14 ASN B CA 1
ATOM 3183 C C . ASN B 1 35 ? -49.140 23.721 45.191 1.00 23.17 14 ASN B C 1
ATOM 3184 O O . ASN B 1 35 ? -47.936 24.010 45.042 1.00 21.95 14 ASN B O 1
ATOM 3189 N N . GLY B 1 36 ? -49.553 22.561 45.691 1.00 22.50 15 GLY B N 1
ATOM 3190 C CA . GLY B 1 36 ? -48.639 21.458 46.006 1.00 18.33 15 GLY B CA 1
ATOM 3191 C C . GLY B 1 36 ? -48.033 21.599 47.388 1.00 17.64 15 GLY B C 1
ATOM 3192 O O . GLY B 1 36 ? -47.106 20.840 47.662 1.00 17.40 15 GLY B O 1
ATOM 3193 N N . VAL B 1 37 ? -48.428 22.593 48.165 1.00 15.13 16 VAL B N 1
ATOM 3194 C CA . VAL B 1 37 ? -47.836 22.820 49.498 1.00 14.26 16 VAL B CA 1
ATOM 3195 C C . VAL B 1 37 ? -48.509 21.934 50.523 1.00 14.39 16 VAL B C 1
ATOM 3196 O O . VAL B 1 37 ? -49.749 21.949 50.644 1.00 14.81 16 VAL B O 1
ATOM 3200 N N . ILE B 1 38 ? -47.716 21.236 51.333 1.00 13.31 17 ILE B N 1
ATOM 3201 C CA . ILE B 1 38 ? -48.222 20.416 52.440 1.00 13.51 17 ILE B CA 1
ATOM 3202 C C . ILE B 1 38 ? -48.110 21.224 53.729 1.00 13.51 17 ILE B C 1
ATOM 3203 O O . ILE B 1 38 ? -47.097 21.893 53.935 1.00 14.75 17 ILE B O 1
ATOM 3208 N N . THR B 1 39 ? -49.157 21.188 54.525 1.00 13.97 18 THR B N 1
ATOM 3209 C CA . THR B 1 39 ? -49.122 21.718 55.911 1.00 12.44 18 THR B CA 1
ATOM 3210 C C . THR B 1 39 ? -49.051 20.500 56.839 1.00 13.18 18 THR B C 1
ATOM 3211 O O . THR B 1 39 ? -49.895 19.552 56.732 1.00 13.66 18 THR B O 1
ATOM 3215 N N . CYS B 1 40 ? -48.084 20.502 57.758 1.00 11.88 19 CYS B N 1
ATOM 3216 C CA . CYS B 1 40 ? -47.913 19.347 58.650 1.00 12.15 19 CYS B CA 1
ATOM 3217 C C . CYS B 1 40 ? -47.238 19.791 59.930 1.00 10.74 19 CYS B C 1
ATOM 3218 O O . CYS B 1 40 ? -46.763 20.902 60.035 1.00 13.14 19 CYS B O 1
ATOM 3221 N N . LYS B 1 41 ? -47.093 18.862 60.859 1.00 10.12 20 LYS B N 1
ATOM 3222 C CA . LYS B 1 41 ? -46.380 19.137 62.110 1.00 10.13 20 LYS B CA 1
ATOM 3223 C C . LYS B 1 41 ? -44.865 18.943 61.933 1.00 9.90 20 LYS B C 1
ATOM 3224 O O . LYS B 1 41 ? -44.407 18.075 61.151 1.00 10.05 20 LYS B O 1
ATOM 3230 N N . ALA B 1 42 ? -44.110 19.762 62.635 1.00 9.68 21 ALA B N 1
ATOM 3231 C CA . ALA B 1 42 ? -42.643 19.682 62.616 1.00 9.68 21 ALA B CA 1
ATOM 3232 C C . ALA B 1 42 ? -42.158 20.215 63.947 1.00 9.86 21 ALA B C 1
ATOM 3233 O O . ALA B 1 42 ? -42.840 21.025 64.596 1.00 11.73 21 ALA B O 1
ATOM 3235 N N . ILE B 1 43 ? -40.964 19.758 64.346 1.00 9.77 22 ILE B N 1
ATOM 3236 C CA . ILE B 1 43 ? -40.356 20.224 65.618 1.00 9.10 22 ILE B CA 1
ATOM 3237 C C . ILE B 1 43 ? -39.375 21.336 65.273 1.00 10.92 22 ILE B C 1
ATOM 3238 O O . ILE B 1 43 ? -38.255 21.086 64.765 1.00 9.79 22 ILE B O 1
ATOM 3243 N N . MET B 1 44 ? -39.776 22.530 65.686 1.00 10.60 23 MET B N 1
ATOM 3244 C CA A MET B 1 44 ? -39.035 23.789 65.474 0.50 10.73 23 MET B CA 1
ATOM 3245 C CA B MET B 1 44 ? -38.993 23.734 65.442 0.50 11.65 23 MET B CA 1
ATOM 3246 C C . MET B 1 44 ? -38.099 24.033 66.654 1.00 10.62 23 MET B C 1
ATOM 3247 O O . MET B 1 44 ? -38.507 23.834 67.795 1.00 11.37 23 MET B O 1
ATOM 3256 N N . LEU B 1 45 ? -36.857 24.398 66.341 1.00 11.19 24 LEU B N 1
ATOM 3257 C CA . LEU B 1 45 ? -35.884 24.964 67.292 1.00 11.63 24 LEU B CA 1
ATOM 3258 C C . LEU B 1 45 ? -35.807 26.457 67.005 1.00 11.80 24 LEU B C 1
ATOM 3259 O O . LEU B 1 45 ? -35.445 26.841 65.907 1.00 11.69 24 LEU B O 1
ATOM 3264 N N . LYS B 1 46 ? -36.140 27.270 67.998 1.00 11.83 25 LYS B N 1
ATOM 3265 C CA . LYS B 1 46 ? -36.262 28.734 67.831 1.00 13.37 25 LYS B CA 1
ATOM 3266 C C . LYS B 1 46 ? -34.883 29.379 67.780 1.00 12.59 25 LYS B C 1
ATOM 3267 O O . LYS B 1 46 ? -34.692 30.356 67.083 1.00 13.36 25 LYS B O 1
ATOM 3273 N N . GLU B 1 47 ? -33.990 28.848 68.574 1.00 12.27 26 GLU B N 1
ATOM 3274 C CA . GLU B 1 47 ? -32.616 29.369 68.826 1.00 12.14 26 GLU B CA 1
ATOM 3275 C C . GLU B 1 47 ? -31.872 28.267 69.570 1.00 11.16 26 GLU B C 1
ATOM 3276 O O . GLU B 1 47 ? -32.498 27.356 70.088 1.00 11.39 26 GLU B O 1
ATOM 3282 N N . ALA B 1 48 ? -30.566 28.423 69.724 1.00 11.10 27 ALA B N 1
ATOM 3283 C CA . ALA B 1 48 ? -29.758 27.466 70.475 1.00 11.52 27 ALA B CA 1
ATOM 3284 C C . ALA B 1 48 ? -30.177 27.414 71.943 1.00 12.38 27 ALA B C 1
ATOM 3285 O O . ALA B 1 48 ? -30.409 28.483 72.600 1.00 13.28 27 ALA B O 1
ATOM 3287 N N . LYS B 1 49 ? -30.264 26.203 72.480 1.00 11.96 28 LYS B N 1
ATOM 3288 C CA . LYS B 1 49 ? -30.444 25.955 73.915 1.00 12.55 28 LYS B CA 1
ATOM 3289 C C . LYS B 1 49 ? -29.054 25.962 74.535 1.00 13.28 28 LYS B C 1
ATOM 3290 O O . LYS B 1 49 ? -28.358 24.926 74.584 1.00 12.46 28 LYS B O 1
ATOM 3296 N N . LEU B 1 50 ? -28.669 27.151 75.019 1.00 13.62 29 LEU B N 1
ATOM 3297 C CA . LEU B 1 50 ? -27.366 27.355 75.679 1.00 14.59 29 LEU B CA 1
ATOM 3298 C C . LEU B 1 50 ? -27.422 26.827 77.111 1.00 14.32 29 LEU B C 1
ATOM 3299 O O . LEU B 1 50 ? -28.499 26.503 77.644 1.00 13.80 29 LEU B O 1
ATOM 3304 N N . PRO B 1 51 ? -26.269 26.660 77.769 1.00 14.55 30 PRO B N 1
ATOM 3305 C CA . PRO B 1 51 ? -26.262 26.112 79.122 1.00 15.64 30 PRO B CA 1
ATOM 3306 C C . PRO B 1 51 ? -27.172 26.895 80.072 1.00 14.88 30 PRO B C 1
ATOM 3307 O O . PRO B 1 51 ? -27.201 28.127 80.042 1.00 16.42 30 PRO B O 1
ATOM 3311 N N . GLY B 1 52 ? -27.963 26.154 80.843 1.00 14.83 31 GLY B N 1
ATOM 3312 C CA . GLY B 1 52 ? -28.944 26.725 81.779 1.00 14.61 31 GLY B CA 1
ATOM 3313 C C . GLY B 1 52 ? -30.296 26.957 81.168 1.00 15.17 31 GLY B C 1
ATOM 3314 O O . GLY B 1 52 ? -31.234 27.159 81.941 1.00 16.11 31 GLY B O 1
ATOM 3315 N N . MET B 1 53 ? -30.437 26.921 79.844 1.00 13.21 32 MET B N 1
ATOM 3316 C CA . MET B 1 53 ? -31.768 27.100 79.227 1.00 12.98 32 MET B CA 1
ATOM 3317 C C . MET B 1 53 ? -32.529 25.765 79.215 1.00 11.86 32 MET B C 1
ATOM 3318 O O . MET B 1 53 ? -31.900 24.721 79.335 1.00 12.64 32 MET B O 1
ATOM 3323 N N . SER B 1 54 ? -33.850 25.820 79.160 1.00 12.23 33 SER B N 1
ATOM 3324 C CA . SER B 1 54 ? -34.728 24.633 79.136 1.00 10.98 33 SER B CA 1
ATOM 3325 C C . SER B 1 54 ? -35.006 24.214 77.690 1.00 9.96 33 SER B C 1
ATOM 3326 O O . SER B 1 54 ? -34.906 25.029 76.755 1.00 10.40 33 SER B O 1
ATOM 3329 N N . TYR B 1 55 ? -35.481 22.990 77.527 1.00 10.48 34 TYR B N 1
ATOM 3330 C CA . TYR B 1 55 ? -36.081 22.584 76.238 1.00 10.56 34 TYR B CA 1
ATOM 3331 C C . TYR B 1 55 ? -37.306 23.461 75.917 1.00 10.61 34 TYR B C 1
ATOM 3332 O O . TYR B 1 55 ? -37.502 23.822 74.737 1.00 10.88 34 TYR B O 1
ATOM 3341 N N . ALA B 1 56 ? -38.104 23.818 76.925 1.00 11.11 35 ALA B N 1
ATOM 3342 C CA . ALA B 1 56 ? -39.288 24.663 76.676 1.00 11.36 35 ALA B CA 1
ATOM 3343 C C . ALA B 1 56 ? -38.892 26.006 76.074 1.00 11.20 35 ALA B C 1
ATOM 3344 O O . ALA B 1 56 ? -39.678 26.598 75.326 1.00 12.50 35 ALA B O 1
ATOM 3346 N N . ASP B 1 57 ? -37.704 26.539 76.401 1.00 11.80 36 ASP B N 1
ATOM 3347 C CA . ASP B 1 57 ? -37.241 27.825 75.859 1.00 11.41 36 ASP B CA 1
ATOM 3348 C C . ASP B 1 57 ? -37.151 27.742 74.333 1.00 11.75 36 ASP B C 1
ATOM 3349 O O . ASP B 1 57 ? -37.306 28.805 73.683 1.00 13.81 36 ASP B O 1
ATOM 3354 N N . THR B 1 58 ? -36.780 26.590 73.753 1.00 11.79 37 THR B N 1
ATOM 3355 C CA . THR B 1 58 ? -36.416 26.577 72.319 1.00 11.35 37 THR B CA 1
ATOM 3356 C C . THR B 1 58 ? -37.169 25.577 71.438 1.00 11.93 37 THR B C 1
ATOM 3357 O O . THR B 1 58 ? -37.114 25.793 70.216 1.00 12.31 37 THR B O 1
ATOM 3361 N N . VAL B 1 59 ? -37.851 24.604 72.002 1.00 10.72 38 VAL B N 1
ATOM 3362 C CA . VAL B 1 59 ? -38.392 23.446 71.234 1.00 9.97 38 VAL B CA 1
ATOM 3363 C C . VAL B 1 59 ? -39.914 23.565 71.208 1.00 11.95 38 VAL B C 1
ATOM 3364 O O . VAL B 1 59 ? -40.531 23.679 72.265 1.00 12.56 38 VAL B O 1
ATOM 3368 N N . GLN B 1 60 ? -40.478 23.565 70.002 1.00 11.11 39 GLN B N 1
ATOM 3369 C CA . GLN B 1 60 ? -41.952 23.606 69.912 1.00 11.78 39 GLN B CA 1
ATOM 3370 C C . GLN B 1 60 ? -42.403 22.834 68.680 1.00 11.25 39 GLN B C 1
ATOM 3371 O O . GLN B 1 60 ? -41.844 23.072 67.579 1.00 11.26 39 GLN B O 1
ATOM 3377 N N . ILE B 1 61 ? -43.459 22.071 68.841 1.00 10.53 40 ILE B N 1
ATOM 3378 C CA . ILE B 1 61 ? -44.122 21.446 67.659 1.00 11.64 40 ILE B CA 1
ATOM 3379 C C . ILE B 1 61 ? -45.020 22.509 67.064 1.00 11.40 40 ILE B C 1
ATOM 3380 O O . ILE B 1 61 ? -45.889 23.022 67.817 1.00 13.22 40 ILE B O 1
ATOM 3385 N N . ILE B 1 62 ? -44.933 22.743 65.777 1.00 12.66 41 ILE B N 1
ATOM 3386 C CA . ILE B 1 62 ? -45.754 23.771 65.106 1.00 12.37 41 ILE B CA 1
ATOM 3387 C C . ILE B 1 62 ? -46.241 23.193 63.797 1.00 12.75 41 ILE B C 1
ATOM 3388 O O . ILE B 1 62 ? -45.741 22.164 63.338 1.00 12.65 41 ILE B O 1
ATOM 3393 N N . ASP B 1 63 ? -47.203 23.906 63.212 1.00 12.46 42 ASP B N 1
ATOM 3394 C CA . ASP B 1 63 ? -47.599 23.640 61.816 1.00 13.92 42 ASP B CA 1
ATOM 3395 C C . ASP B 1 63 ? -46.645 24.367 60.890 1.00 13.81 42 ASP B C 1
ATOM 3396 O O . ASP B 1 63 ? -46.427 25.583 61.041 1.00 14.95 42 ASP B O 1
ATOM 3401 N N . ILE B 1 64 ? -46.116 23.643 59.910 1.00 12.44 43 ILE B N 1
ATOM 3402 C CA . ILE B 1 64 ? -45.221 24.222 58.885 1.00 11.48 43 ILE B CA 1
ATOM 3403 C C . ILE B 1 64 ? -45.794 23.954 57.500 1.00 11.27 43 ILE B C 1
ATOM 3404 O O . ILE B 1 64 ? -46.606 23.044 57.347 1.00 11.22 43 ILE B O 1
ATOM 3409 N N . GLN B 1 65 ? -45.306 24.726 56.540 1.00 11.25 44 GLN B N 1
ATOM 3410 C CA . GLN B 1 65 ? -45.576 24.511 55.117 1.00 12.42 44 GLN B CA 1
ATOM 3411 C C . GLN B 1 65 ? -44.332 23.881 54.520 1.00 11.86 44 GLN B C 1
ATOM 3412 O O . GLN B 1 65 ? -43.217 24.424 54.702 1.00 12.96 44 GLN B O 1
ATOM 3418 N N . VAL B 1 66 ? -44.551 22.867 53.723 1.00 12.63 45 VAL B N 1
ATOM 3419 C CA . VAL B 1 66 ? -43.500 22.120 52.993 1.00 12.25 45 VAL B CA 1
ATOM 3420 C C . VAL B 1 66 ? -43.775 22.295 51.499 1.00 13.36 45 VAL B C 1
ATOM 3421 O O . VAL B 1 66 ? -44.780 21.747 51.007 1.00 13.72 45 VAL B O 1
ATOM 3425 N N . ASP B 1 67 ? -42.893 23.037 50.852 1.00 12.35 46 ASP B N 1
ATOM 3426 C CA . ASP B 1 67 ? -43.017 23.355 49.406 1.00 13.72 46 ASP B CA 1
ATOM 3427 C C . ASP B 1 67 ? -42.864 22.062 48.608 1.00 13.11 46 ASP B C 1
ATOM 3428 O O . ASP B 1 67 ? -42.291 21.072 49.054 1.00 13.68 46 ASP B O 1
ATOM 3433 N N . PRO B 1 68 ? -43.356 22.021 47.356 1.00 13.86 47 PRO B N 1
ATOM 3434 C CA . PRO B 1 68 ? -43.106 20.873 46.483 1.00 14.04 47 PRO B CA 1
ATOM 3435 C C . PRO B 1 68 ? -41.628 20.743 46.117 1.00 13.03 47 PRO B C 1
ATOM 3436 O O . PRO B 1 68 ? -40.862 21.732 46.139 1.00 14.74 47 PRO B O 1
ATOM 3440 N N . PRO B 1 69 ? -41.188 19.507 45.790 1.00 13.55 48 PRO B N 1
ATOM 3441 C CA . PRO B 1 69 ? -39.800 19.286 45.421 1.00 13.31 48 PRO B CA 1
ATOM 3442 C C . PRO B 1 69 ? -39.499 19.881 44.055 1.00 13.47 48 PRO B C 1
ATOM 3443 O O . PRO B 1 69 ? -40.344 19.788 43.165 1.00 15.37 48 PRO B O 1
ATOM 3447 N N . GLN B 1 70 ? -38.270 20.350 43.931 1.00 13.07 49 GLN B N 1
ATOM 3448 C CA . GLN B 1 70 ? -37.706 20.911 42.685 1.00 13.97 49 GLN B CA 1
ATOM 3449 C C . GLN B 1 70 ? -36.575 19.990 42.198 1.00 15.34 49 GLN B C 1
ATOM 3450 O O . GLN B 1 70 ? -36.080 19.120 42.976 1.00 13.99 49 GLN B O 1
ATOM 3456 N N . ASN B 1 71 ? -36.184 20.152 40.946 1.00 14.62 50 ASN B N 1
ATOM 3457 C CA . ASN B 1 71 ? -34.924 19.554 40.416 1.00 14.85 50 ASN B CA 1
ATOM 3458 C C . ASN B 1 71 ? -34.956 18.029 40.706 1.00 15.14 50 ASN B C 1
ATOM 3459 O O . ASN B 1 71 ? -35.815 17.308 40.182 1.00 14.55 50 ASN B O 1
ATOM 3464 N N . VAL B 1 72 ? -34.009 17.526 41.507 1.00 14.60 51 VAL B N 1
ATOM 3465 C CA . VAL B 1 72 ? -33.799 16.080 41.802 1.00 14.46 51 VAL B CA 1
ATOM 3466 C C . VAL B 1 72 ? -34.206 15.854 43.244 1.00 13.66 51 VAL B C 1
ATOM 3467 O O . VAL B 1 72 ? -33.799 14.825 43.832 1.00 14.22 51 VAL B O 1
ATOM 3471 N N . GLU B 1 73 ? -35.098 16.676 43.802 1.00 13.59 52 GLU B N 1
ATOM 3472 C CA . GLU B 1 73 ? -35.490 16.497 45.225 1.00 13.61 52 GLU B CA 1
ATOM 3473 C C . GLU B 1 73 ? -36.589 15.437 45.381 1.00 13.55 52 GLU B C 1
ATOM 3474 O O . GLU B 1 73 ? -37.382 15.198 44.490 1.00 13.80 52 GLU B O 1
ATOM 3480 N N . LEU B 1 74 ? -36.588 14.768 46.533 1.00 12.04 53 LEU B N 1
ATOM 3481 C CA . LEU B 1 74 ? -37.683 13.892 46.989 1.00 11.56 53 LEU B CA 1
ATOM 3482 C C . LEU B 1 74 ? -38.410 14.656 48.086 1.00 12.14 53 LEU B C 1
ATOM 3483 O O . LEU B 1 74 ? -37.790 15.198 49.029 1.00 12.19 53 LEU B O 1
ATOM 3488 N N . ARG B 1 75 ? -39.731 14.661 48.035 1.00 11.61 54 ARG B N 1
ATOM 3489 C CA . ARG B 1 75 ? -40.527 15.038 49.213 1.00 12.53 54 ARG B CA 1
ATOM 3490 C C . ARG B 1 75 ? -41.053 13.748 49.826 1.00 11.88 54 ARG B C 1
ATOM 3491 O O . ARG B 1 75 ? -41.564 12.857 49.117 1.00 11.92 54 ARG B O 1
ATOM 3499 N N . VAL B 1 76 ? -40.767 13.584 51.107 1.00 11.99 55 VAL B N 1
ATOM 3500 C CA . VAL B 1 76 ? -40.866 12.287 51.794 1.00 13.10 55 VAL B CA 1
ATOM 3501 C C . VAL B 1 76 ? -41.836 12.370 52.960 1.00 11.31 55 VAL B C 1
ATOM 3502 O O . VAL B 1 76 ? -41.670 13.241 53.864 1.00 11.87 55 VAL B O 1
ATOM 3506 N N . LYS B 1 77 ? -42.822 11.482 52.982 1.00 12.60 56 LYS B N 1
ATOM 3507 C CA . LYS B 1 77 ? -43.723 11.276 54.116 1.00 11.95 56 LYS B CA 1
ATOM 3508 C C . LYS B 1 77 ? -42.967 10.470 55.173 1.00 11.06 56 LYS B C 1
ATOM 3509 O O . LYS B 1 77 ? -42.672 9.303 54.984 1.00 11.98 56 LYS B O 1
ATOM 3515 N N . MET B 1 78 ? -42.591 11.133 56.248 1.00 10.32 57 MET B N 1
ATOM 3516 C CA . MET B 1 78 ? -41.752 10.496 57.270 1.00 10.03 57 MET B CA 1
ATOM 3517 C C . MET B 1 78 ? -42.566 9.538 58.126 1.00 11.12 57 MET B C 1
ATOM 3518 O O . MET B 1 78 ? -43.669 9.889 58.543 1.00 12.39 57 MET B O 1
ATOM 3523 N N . LEU B 1 79 ? -42.001 8.385 58.435 1.00 10.25 58 LEU B N 1
ATOM 3524 C CA . LEU B 1 79 ? -42.644 7.357 59.280 1.00 11.23 58 LEU B CA 1
ATOM 3525 C C . LEU B 1 79 ? -42.250 7.623 60.730 1.00 11.26 58 LEU B C 1
ATOM 3526 O O . LEU B 1 79 ? -43.117 7.815 61.575 1.00 11.20 58 LEU B O 1
ATOM 3531 N N . CYS B 1 80 ? -40.942 7.648 60.970 1.00 11.21 59 CYS B N 1
ATOM 3532 C CA . CYS B 1 80 ? -40.437 8.051 62.292 1.00 10.48 59 CYS B CA 1
ATOM 3533 C C . CYS B 1 80 ? -39.040 8.639 62.141 1.00 10.14 59 CYS B C 1
ATOM 3534 O O . CYS B 1 80 ? -38.411 8.467 61.107 1.00 10.98 59 CYS B O 1
ATOM 3537 N N . ALA B 1 81 ? -38.702 9.439 63.143 1.00 10.60 60 ALA B N 1
ATOM 3538 C CA . ALA B 1 81 ? -37.327 9.913 63.371 1.00 11.42 60 ALA B CA 1
ATOM 3539 C C . ALA B 1 81 ? -36.893 9.183 64.633 1.00 12.07 60 ALA B C 1
ATOM 3540 O O . ALA B 1 81 ? -37.735 8.561 65.328 1.00 12.77 60 ALA B O 1
ATOM 3542 N N . SER B 1 82 ? -35.604 9.109 64.825 1.00 11.78 61 SER B N 1
ATOM 3543 C CA . SER B 1 82 ? -35.126 8.583 66.122 1.00 11.32 61 SER B CA 1
ATOM 3544 C C . SER B 1 82 ? -34.018 9.501 66.568 1.00 11.32 61 SER B C 1
ATOM 3545 O O . SER B 1 82 ? -33.480 10.263 65.718 1.00 12.75 61 SER B O 1
ATOM 3548 N N . VAL B 1 83 ? -33.838 9.587 67.872 1.00 9.50 62 VAL B N 1
ATOM 3549 C CA . VAL B 1 83 ? -33.056 10.653 68.503 1.00 11.29 62 VAL B CA 1
ATOM 3550 C C . VAL B 1 83 ? -31.613 10.178 68.615 1.00 10.05 62 VAL B C 1
ATOM 3551 O O . VAL B 1 83 ? -31.312 9.280 69.432 1.00 11.37 62 VAL B O 1
ATOM 3555 N N . CYS B 1 84 ? -30.761 10.871 67.900 1.00 10.25 63 CYS B N 1
ATOM 3556 C CA . CYS B 1 84 ? -29.286 10.703 67.916 1.00 10.19 63 CYS B CA 1
ATOM 3557 C C . CYS B 1 84 ? -28.740 11.723 68.904 1.00 10.42 63 CYS B C 1
ATOM 3558 O O . CYS B 1 84 ? -29.335 12.798 69.036 1.00 10.27 63 CYS B O 1
ATOM 3561 N N . ARG B 1 85 ? -27.682 11.415 69.655 1.00 9.78 64 ARG B N 1
ATOM 3562 C CA . ARG B 1 85 ? -27.132 12.466 70.569 1.00 9.74 64 ARG B CA 1
ATOM 3563 C C . ARG B 1 85 ? -26.838 13.739 69.749 1.00 9.76 64 ARG B C 1
ATOM 3564 O O . ARG B 1 85 ? -26.950 14.827 70.259 1.00 10.71 64 ARG B O 1
ATOM 3572 N N . THR B 1 86 ? -26.467 13.618 68.471 1.00 9.25 65 THR B N 1
ATOM 3573 C CA . THR B 1 86 ? -26.165 14.809 67.646 1.00 9.15 65 THR B CA 1
ATOM 3574 C C . THR B 1 86 ? -27.427 15.674 67.465 1.00 9.48 65 THR B C 1
ATOM 3575 O O . THR B 1 86 ? -27.333 16.872 67.315 1.00 10.37 65 THR B O 1
ATOM 3579 N N . ASP B 1 87 ? -28.613 15.085 67.548 1.00 9.20 66 ASP B N 1
ATOM 3580 C CA . ASP B 1 87 ? -29.878 15.840 67.572 1.00 8.95 66 ASP B CA 1
ATOM 3581 C C . ASP B 1 87 ? -29.923 16.765 68.794 1.00 9.51 66 ASP B C 1
ATOM 3582 O O . ASP B 1 87 ? -30.448 17.877 68.690 1.00 10.67 66 ASP B O 1
ATOM 3587 N N . ILE B 1 88 ? -29.524 16.257 69.934 1.00 8.71 67 ILE B N 1
ATOM 3588 C CA . ILE B 1 88 ? -29.507 17.059 71.155 1.00 8.78 67 ILE B CA 1
ATOM 3589 C C . ILE B 1 88 ? -28.418 18.115 71.052 1.00 9.72 67 ILE B C 1
ATOM 3590 O O . ILE B 1 88 ? -28.669 19.260 71.430 1.00 10.68 67 ILE B O 1
ATOM 3595 N N . LEU B 1 89 ? -27.254 17.773 70.546 1.00 9.44 68 LEU B N 1
ATOM 3596 C CA . LEU B 1 89 ? -26.214 18.801 70.303 1.00 9.42 68 LEU B CA 1
ATOM 3597 C C . LEU B 1 89 ? -26.789 19.887 69.386 1.00 9.09 68 LEU B C 1
ATOM 3598 O O . LEU B 1 89 ? -26.456 21.076 69.607 1.00 10.52 68 LEU B O 1
ATOM 3603 N N . THR B 1 90 ? -27.547 19.535 68.353 1.00 9.52 69 THR B N 1
ATOM 3604 C CA . THR B 1 90 ? -28.130 20.519 67.418 1.00 9.12 69 THR B CA 1
ATOM 3605 C C . THR B 1 90 ? -29.047 21.460 68.222 1.00 11.21 69 THR B C 1
ATOM 3606 O O . THR B 1 90 ? -29.011 22.700 68.020 1.00 10.59 69 THR B O 1
ATOM 3610 N N . ILE B 1 91 ? -29.860 20.912 69.126 1.00 10.86 70 ILE B N 1
ATOM 3611 C CA . ILE B 1 91 ? -30.705 21.758 69.997 1.00 10.44 70 ILE B CA 1
ATOM 3612 C C . ILE B 1 91 ? -29.817 22.732 70.771 1.00 11.73 70 ILE B C 1
ATOM 3613 O O . ILE B 1 91 ? -30.247 23.865 70.937 1.00 10.32 70 ILE B O 1
ATOM 3618 N N . GLU B 1 92 ? -28.589 22.310 71.122 1.00 10.29 71 GLU B N 1
ATOM 3619 C CA . GLU B 1 92 ? -27.637 23.159 71.918 1.00 11.05 71 GLU B CA 1
ATOM 3620 C C . GLU B 1 92 ? -26.878 24.099 70.985 1.00 11.35 71 GLU B C 1
ATOM 3621 O O . GLU B 1 92 ? -26.040 24.895 71.502 1.00 11.79 71 GLU B O 1
ATOM 3627 N N . GLY B 1 93 ? -27.109 24.057 69.675 1.00 10.91 72 GLY B N 1
ATOM 3628 C CA . GLY B 1 93 ? -26.510 25.004 68.728 1.00 11.62 72 GLY B CA 1
ATOM 3629 C C . GLY B 1 93 ? -25.345 24.434 67.939 1.00 12.87 72 GLY B C 1
ATOM 3630 O O . GLY B 1 93 ? -24.783 25.164 67.101 1.00 11.78 72 GLY B O 1
ATOM 3631 N N . PHE B 1 94 ? -25.037 23.143 68.107 1.00 11.92 73 PHE B N 1
ATOM 3632 C CA . PHE B 1 94 ? -23.921 22.497 67.381 1.00 10.89 73 PHE B CA 1
ATOM 3633 C C . PHE B 1 94 ? -24.050 22.703 65.877 1.00 10.97 73 PHE B C 1
ATOM 3634 O O . PHE B 1 94 ? -25.049 22.336 65.291 1.00 11.11 73 PHE B O 1
ATOM 3642 N N . MET B 1 95 ? -22.956 23.197 65.283 1.00 11.04 74 MET B N 1
ATOM 3643 C CA . MET B 1 95 ? -22.828 23.447 63.829 1.00 11.32 74 MET B CA 1
ATOM 3644 C C . MET B 1 95 ? -23.869 24.423 63.299 1.00 11.89 74 MET B C 1
ATOM 3645 O O . MET B 1 95 ? -24.013 24.465 62.081 1.00 13.07 74 MET B O 1
ATOM 3650 N N . ALA B 1 96 ? -24.548 25.189 64.156 1.00 12.07 75 ALA B N 1
ATOM 3651 C CA . ALA B 1 96 ? -25.599 26.098 63.680 1.00 11.62 75 ALA B CA 1
ATOM 3652 C C . ALA B 1 96 ? -25.410 27.466 64.326 1.00 13.00 75 ALA B C 1
ATOM 3653 O O . ALA B 1 96 ? -26.297 27.922 65.022 1.00 13.13 75 ALA B O 1
ATOM 3655 N N . PRO B 1 97 ? -24.327 28.187 63.973 1.00 12.64 76 PRO B N 1
ATOM 3656 C CA . PRO B 1 97 ? -24.129 29.514 64.549 1.00 14.13 76 PRO B CA 1
ATOM 3657 C C . PRO B 1 97 ? -25.202 30.519 64.098 1.00 14.42 76 PRO B C 1
ATOM 3658 O O . PRO B 1 97 ? -25.526 31.395 64.890 1.00 17.55 76 PRO B O 1
ATOM 3662 N N . THR B 1 98 ? -25.748 30.382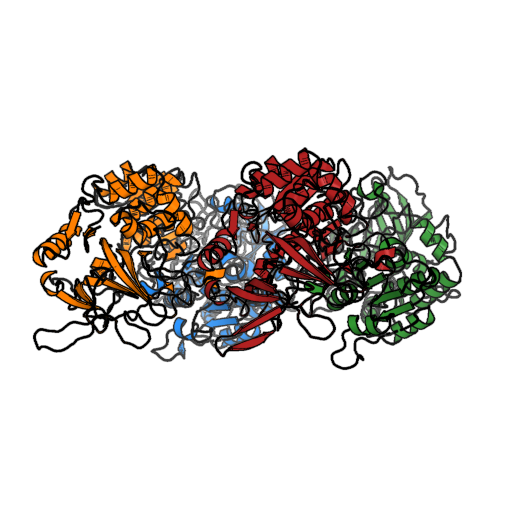 62.886 1.00 12.99 77 THR B N 1
ATOM 3663 C CA . THR B 1 98 ? -26.742 31.338 62.354 1.00 14.21 77 THR B CA 1
ATOM 3664 C C . THR B 1 98 ? -28.024 30.634 61.896 1.00 14.99 77 THR B C 1
ATOM 3665 O O . THR B 1 98 ? -28.998 31.324 61.545 1.00 16.75 77 THR B O 1
ATOM 3669 N N . GLN B 1 99 ? -28.058 29.303 61.908 1.00 12.76 78 GLN B N 1
ATOM 3670 C CA . GLN B 1 99 ? -29.093 28.522 61.169 1.00 12.39 78 GLN B CA 1
ATOM 3671 C C . GLN B 1 99 ? -30.251 28.145 62.100 1.00 12.78 78 GLN B C 1
ATOM 3672 O O . GLN B 1 99 ? -30.682 26.994 62.163 1.00 11.99 78 GLN B O 1
ATOM 3678 N N . PHE B 1 100 ? -30.780 29.141 62.779 1.00 12.03 79 PHE B N 1
ATOM 3679 C CA . PHE B 1 100 ? -32.051 29.076 63.525 1.00 10.94 79 PHE B CA 1
ATOM 3680 C C . PHE B 1 100 ? -32.938 30.192 62.999 1.00 10.82 79 PHE B C 1
ATOM 3681 O O . PHE B 1 100 ? -32.453 31.246 62.574 1.00 12.18 79 PHE B O 1
ATOM 3689 N N . PRO B 1 101 ? -34.267 30.036 63.065 1.00 10.90 80 PRO B N 1
ATOM 3690 C CA . PRO B 1 101 ? -34.919 28.823 63.554 1.00 10.81 80 PRO B CA 1
ATOM 3691 C C . PRO B 1 101 ? -34.805 27.694 62.533 1.00 10.74 80 PRO B C 1
ATOM 3692 O O . PRO B 1 101 ? -34.722 27.962 61.335 1.00 10.70 80 PRO B O 1
ATOM 3696 N N . LYS B 1 102 ? -34.845 26.473 63.022 1.00 10.40 81 LYS B N 1
ATOM 3697 C CA . LYS B 1 102 ? -34.741 25.299 62.116 1.00 10.29 81 LYS B CA 1
ATOM 3698 C C . LYS B 1 102 ? -35.745 24.231 62.520 1.00 10.10 81 LYS B C 1
ATOM 3699 O O . LYS B 1 102 ? -36.284 24.230 63.651 1.00 9.84 81 LYS B O 1
ATOM 3705 N N . ILE B 1 103 ? -35.895 23.270 61.605 1.00 9.25 82 ILE B N 1
ATOM 3706 C CA . ILE B 1 103 ? -36.492 21.959 61.958 1.00 10.39 82 ILE B CA 1
ATOM 3707 C C . ILE B 1 103 ? -35.340 21.015 62.245 1.00 9.44 82 ILE B C 1
ATOM 3708 O O . ILE B 1 103 ? -34.371 20.931 61.483 1.00 10.55 82 ILE B O 1
ATOM 3713 N N . ASN B 1 104 ? -35.385 20.332 63.381 1.00 8.17 83 ASN B N 1
ATOM 3714 C CA . ASN B 1 104 ? -34.309 19.435 63.798 1.00 9.07 83 ASN B CA 1
ATOM 3715 C C . ASN B 1 104 ? -34.344 18.124 63.034 1.00 9.72 83 ASN B C 1
ATOM 3716 O O . ASN B 1 104 ? -35.373 17.761 62.445 1.00 9.97 83 ASN B O 1
ATOM 3721 N N . GLY B 1 105 ? -33.241 17.381 63.168 1.00 10.89 84 GLY B N 1
ATOM 3722 C CA . GLY B 1 105 ? -33.261 15.941 62.891 1.00 10.75 84 GLY B CA 1
ATOM 3723 C C . GLY B 1 105 ? -32.485 15.531 61.673 1.00 9.74 84 GLY B C 1
ATOM 3724 O O . GLY B 1 105 ? -32.705 16.085 60.584 1.00 10.06 84 GLY B O 1
ATOM 3725 N N . HIS B 1 106 ? -31.659 14.487 61.817 1.00 10.31 85 HIS B N 1
ATOM 3726 C CA . HIS B 1 106 ? -30.982 13.854 60.666 1.00 10.73 85 HIS B CA 1
ATOM 3727 C C . HIS B 1 106 ? -31.189 12.346 60.629 1.00 10.43 85 HIS B C 1
ATOM 3728 O O . HIS B 1 106 ? -30.794 11.747 59.571 1.00 11.72 85 HIS B O 1
ATOM 3735 N N . GLU B 1 107 ? -31.765 11.748 61.661 1.00 9.12 86 GLU B N 1
ATOM 3736 C CA . GLU B 1 107 ? -31.969 10.301 61.723 1.00 10.47 86 GLU B CA 1
ATOM 3737 C C . GLU B 1 107 ? -33.452 10.020 61.539 1.00 9.67 86 GLU B C 1
ATOM 3738 O O . GLU B 1 107 ? -34.254 10.498 62.278 1.00 11.17 86 GLU B O 1
ATOM 3744 N N . GLY B 1 108 ? -33.814 9.292 60.476 1.00 9.15 87 GLY B N 1
ATOM 3745 C CA . GLY B 1 108 ? -35.225 8.972 60.245 1.00 9.49 87 GLY B CA 1
ATOM 3746 C C . GLY B 1 108 ? -35.417 8.229 58.952 1.00 9.33 87 GLY B C 1
ATOM 3747 O O . GLY B 1 108 ? -34.448 8.033 58.218 1.00 10.61 87 GLY B O 1
ATOM 3748 N N . VAL B 1 109 ? -36.655 7.815 58.689 1.00 9.01 88 VAL B N 1
ATOM 3749 C CA . VAL B 1 109 ? -36.983 7.017 57.472 1.00 10.06 88 VAL B CA 1
ATOM 3750 C C . VAL B 1 109 ? -38.343 7.472 56.985 1.00 10.15 88 VAL B C 1
ATOM 3751 O O . VAL B 1 109 ? -39.203 7.862 57.785 1.00 10.24 88 VAL B O 1
ATOM 3755 N N . GLY B 1 110 ? -38.578 7.381 55.670 1.00 10.30 89 GLY B N 1
ATOM 3756 C CA . GLY B 1 110 ? -39.901 7.762 55.175 1.00 10.09 89 GLY B CA 1
ATOM 3757 C C . GLY B 1 110 ? -40.157 7.206 53.776 1.00 11.88 89 GLY B C 1
ATOM 3758 O O . GLY B 1 110 ? -39.299 6.482 53.222 1.00 12.19 89 GLY B O 1
ATOM 3759 N N . ILE B 1 111 ? -41.301 7.588 53.237 1.00 11.18 90 ILE B N 1
ATOM 3760 C CA . ILE B 1 111 ? -41.810 7.067 51.946 1.00 12.07 90 ILE B CA 1
ATOM 3761 C C . ILE B 1 111 ? -41.877 8.248 50.989 1.00 13.29 90 ILE B C 1
ATOM 3762 O O . ILE B 1 111 ? -42.456 9.298 51.316 1.00 14.04 90 ILE B O 1
ATOM 3767 N N . ILE B 1 112 ? -41.356 8.066 49.780 1.00 12.55 91 ILE B N 1
ATOM 3768 C CA . ILE B 1 112 ? -41.406 9.154 48.772 1.00 12.34 91 ILE B CA 1
ATOM 3769 C C . ILE B 1 112 ? -42.884 9.447 48.473 1.00 13.34 91 ILE B C 1
ATOM 3770 O O . ILE B 1 112 ? -43.606 8.510 48.014 1.00 14.45 91 ILE B O 1
ATOM 3775 N N . GLU B 1 113 ? -43.277 10.716 48.588 1.00 13.68 92 GLU B N 1
ATOM 3776 C CA . GLU B 1 113 ? -44.635 11.239 48.275 1.00 13.74 92 GLU B CA 1
ATOM 3777 C C . GLU B 1 113 ? -44.627 11.895 46.887 1.00 15.00 92 GLU B C 1
ATOM 3778 O O . GLU B 1 113 ? -45.602 11.733 46.147 1.00 14.73 92 GLU B O 1
ATOM 3784 N N . SER B 1 114 ? -43.546 12.568 46.508 1.00 13.87 93 SER B N 1
ATOM 3785 C CA . SER B 1 114 ? -43.418 13.217 45.200 1.00 14.21 93 SER B CA 1
ATOM 3786 C C . SER B 1 114 ? -41.950 13.482 44.916 1.00 14.92 93 SER B C 1
ATOM 3787 O O . SER B 1 114 ? -41.124 13.383 45.840 1.00 14.04 93 SER B O 1
ATOM 3790 N N . MET B 1 115 ? -41.640 13.824 43.676 1.00 14.71 94 MET B N 1
ATOM 3791 C CA . MET B 1 115 ? -40.243 14.017 43.276 1.00 13.83 94 MET B CA 1
ATOM 3792 C C . MET B 1 115 ? -40.146 15.210 42.324 1.00 13.90 94 MET B C 1
ATOM 3793 O O . MET B 1 115 ? -41.106 15.465 41.565 1.00 16.84 94 MET B O 1
ATOM 3798 N N . GLY B 1 116 ? -38.999 15.888 42.319 1.00 13.31 95 GLY B N 1
ATOM 3799 C CA . GLY B 1 116 ? -38.743 16.926 41.334 1.00 14.39 95 GLY B CA 1
ATOM 3800 C C . GLY B 1 116 ? -38.656 16.313 39.948 1.00 14.07 95 GLY B C 1
ATOM 3801 O O . GLY B 1 116 ? -38.398 15.130 39.758 1.00 16.61 95 GLY B O 1
ATOM 3802 N N . PRO B 1 117 ? -38.783 17.164 38.922 1.00 15.63 96 PRO B N 1
ATOM 3803 C CA . PRO B 1 117 ? -38.879 16.622 37.572 1.00 17.26 96 PRO B CA 1
ATOM 3804 C C . PRO B 1 117 ? -37.631 15.918 37.008 1.00 18.41 96 PRO B C 1
ATOM 3805 O O . PRO B 1 117 ? -37.756 15.134 36.045 1.00 21.54 96 PRO B O 1
ATOM 3809 N N . ASP B 1 118 ? -36.467 16.192 37.576 1.00 17.88 97 ASP B N 1
ATOM 3810 C CA . ASP B 1 118 ? -35.146 15.730 37.093 1.00 18.18 97 ASP B CA 1
ATOM 3811 C C . ASP B 1 118 ? -34.701 14.456 37.825 1.00 17.99 97 ASP B C 1
ATOM 3812 O O . ASP B 1 118 ? -33.617 13.934 37.514 1.00 19.56 97 ASP B O 1
ATOM 3817 N N . THR B 1 119 ? -35.463 14.024 38.831 1.00 16.50 98 THR B N 1
ATOM 3818 C CA . THR B 1 119 ? -35.101 12.863 39.668 1.00 15.81 98 THR B CA 1
ATOM 3819 C C . THR B 1 119 ? -34.909 11.616 38.791 1.00 18.61 98 THR B C 1
ATOM 3820 O O . THR B 1 119 ? -35.781 11.313 37.944 1.00 19.90 98 THR B O 1
ATOM 3824 N N . LYS B 1 120 ? -33.853 10.871 39.088 1.00 18.94 99 LYS B N 1
ATOM 3825 C CA . LYS B 1 120 ? -33.518 9.595 38.428 1.00 19.14 99 LYS B CA 1
ATOM 3826 C C . LYS B 1 120 ? -33.609 8.474 39.478 1.00 20.85 99 LYS B C 1
ATOM 3827 O O . LYS B 1 120 ? -33.229 8.699 40.670 1.00 20.67 99 LYS B O 1
ATOM 3833 N N . ASN B 1 121 ? -34.073 7.298 39.080 1.00 21.45 100 ASN B N 1
ATOM 3834 C CA . ASN B 1 121 ? -33.779 6.061 39.862 1.00 22.58 100 ASN B CA 1
ATOM 3835 C C . ASN B 1 121 ? -34.551 6.005 41.190 1.00 21.59 100 ASN B C 1
ATOM 3836 O O . ASN B 1 121 ? -34.131 5.223 42.096 1.00 20.09 100 ASN B O 1
ATOM 3841 N N . PHE B 1 122 ? -35.596 6.802 41.363 1.00 16.46 101 PHE B N 1
ATOM 3842 C CA . PHE B 1 122 ? -36.509 6.681 42.521 1.00 15.53 101 PHE B CA 1
ATOM 3843 C C . PHE B 1 122 ? -37.953 6.726 42.029 1.00 14.51 101 PHE B C 1
ATOM 3844 O O . PHE B 1 122 ? -38.238 7.341 40.967 1.00 16.99 101 PHE B O 1
ATOM 3852 N N . LYS B 1 123 ? -38.825 6.074 42.780 1.00 15.86 102 LYS B N 1
ATOM 3853 C CA . LYS B 1 123 ? -40.287 6.073 42.510 1.00 18.07 102 LYS B CA 1
ATOM 3854 C C . LYS B 1 123 ? -41.052 6.570 43.725 1.00 17.13 102 LYS B C 1
ATOM 3855 O O . LYS B 1 123 ? -40.686 6.246 44.863 1.00 14.37 102 LYS B O 1
ATOM 3861 N N . VAL B 1 124 ? -42.201 7.184 43.474 1.00 16.17 103 VAL B N 1
ATOM 3862 C CA . VAL B 1 124 ? -43.199 7.443 44.524 1.00 16.00 103 VAL B CA 1
ATOM 3863 C C . VAL B 1 124 ? -43.512 6.104 45.192 1.00 16.87 103 VAL B C 1
ATOM 3864 O O . VAL B 1 124 ? -43.695 5.103 44.493 1.00 16.07 103 VAL B O 1
ATOM 3868 N N . GLY B 1 125 ? -43.473 6.037 46.511 1.00 13.96 104 GLY B N 1
ATOM 3869 C CA . GLY B 1 125 ? -43.709 4.817 47.293 1.00 14.70 104 GLY B CA 1
ATOM 3870 C C . GLY B 1 125 ? -42.455 4.128 47.770 1.00 13.36 104 GLY B C 1
ATOM 3871 O O . GLY B 1 125 ? -42.545 3.296 48.699 1.00 14.95 104 GLY B O 1
ATOM 3872 N N . ASP B 1 126 ? -41.297 4.470 47.229 1.00 13.63 105 ASP B N 1
ATOM 3873 C CA . ASP B 1 126 ? -40.025 3.899 47.721 1.00 13.35 105 ASP B CA 1
ATOM 3874 C C . ASP B 1 126 ? -39.857 4.345 49.178 1.00 11.80 105 ASP B C 1
ATOM 3875 O O . ASP B 1 126 ? -40.206 5.507 49.522 1.00 13.89 105 ASP B O 1
ATOM 3880 N N . VAL B 1 127 ? -39.309 3.468 49.994 1.00 12.33 106 VAL B N 1
ATOM 3881 C CA . VAL B 1 127 ? -38.905 3.776 51.396 1.00 11.97 106 VAL B CA 1
ATOM 3882 C C . VAL B 1 127 ? -37.431 4.176 51.352 1.00 11.40 106 VAL B C 1
ATOM 3883 O O . VAL B 1 127 ? -36.599 3.396 50.831 1.00 12.85 106 VAL B O 1
ATOM 3887 N N . ILE B 1 128 ? -37.094 5.360 51.869 1.00 11.72 107 ILE B N 1
ATOM 3888 C CA . ILE B 1 128 ? -35.708 5.839 51.793 1.00 10.56 107 ILE B CA 1
ATOM 3889 C C . ILE B 1 128 ? -35.222 6.282 53.169 1.00 10.50 107 ILE B C 1
ATOM 3890 O O . ILE B 1 128 ? -36.019 6.673 53.995 1.00 11.44 107 ILE B O 1
ATOM 3895 N N . VAL B 1 129 ? -33.896 6.290 53.239 1.00 10.71 108 VAL B N 1
ATOM 3896 C CA . VAL B 1 129 ? -33.166 7.103 54.246 1.00 11.09 108 VAL B CA 1
ATOM 3897 C C . VAL B 1 129 ? -32.202 8.013 53.492 1.00 10.90 108 VAL B C 1
ATOM 3898 O O . VAL B 1 129 ? -31.939 7.805 52.274 1.00 11.67 108 VAL B O 1
ATOM 3902 N N . ALA B 1 130 ? -31.823 9.112 54.121 1.00 10.85 109 ALA B N 1
ATOM 3903 C CA . ALA B 1 130 ? -30.993 10.125 53.418 1.00 11.58 109 ALA B CA 1
ATOM 3904 C C . ALA B 1 130 ? -29.970 10.711 54.372 1.00 11.19 109 ALA B C 1
ATOM 3905 O O . ALA B 1 130 ? -30.210 11.728 55.008 1.00 12.99 109 ALA B O 1
ATOM 3907 N N . PRO B 1 131 ? -28.809 10.055 54.515 1.00 11.61 110 PRO B N 1
ATOM 3908 C CA . PRO B 1 131 ? -27.809 10.517 55.469 1.00 12.42 110 PRO B CA 1
ATOM 3909 C C . PRO B 1 131 ? -27.041 11.707 54.892 1.00 12.17 110 PRO B C 1
ATOM 3910 O O . PRO B 1 131 ? -27.353 12.224 53.823 1.00 10.91 110 PRO B O 1
ATOM 3914 N N . THR B 1 132 ? -26.044 12.119 55.645 1.00 12.12 111 THR B N 1
ATOM 3915 C CA . THR B 1 132 ? -25.305 13.381 55.456 1.00 12.19 111 THR B CA 1
ATOM 3916 C C . THR B 1 132 ? -24.456 13.364 54.182 1.00 11.94 111 THR B C 1
ATOM 3917 O O . THR B 1 132 ? -24.316 14.434 53.591 1.00 11.33 111 THR B O 1
ATOM 3921 N N . LEU B 1 133 ? -23.937 12.202 53.747 1.00 12.05 112 LEU B N 1
ATOM 3922 C CA . LEU B 1 133 ? -23.022 12.138 52.581 1.00 11.59 112 LEU B CA 1
ATOM 3923 C C . LEU B 1 133 ? -23.571 11.269 51.466 1.00 10.90 112 LEU B C 1
ATOM 3924 O O . LEU B 1 133 ? -23.989 10.144 51.699 1.00 11.90 112 LEU B O 1
ATOM 3929 N N . GLY B 1 134 ? -23.646 11.857 50.276 1.00 10.74 113 GLY B N 1
ATOM 3930 C CA . GLY B 1 134 ? -23.981 11.066 49.092 1.00 10.85 113 GLY B CA 1
ATOM 3931 C C . GLY B 1 134 ? -22.770 10.355 48.514 1.00 12.53 113 GLY B C 1
ATOM 3932 O O . GLY B 1 134 ? -21.727 10.355 49.147 1.00 11.98 113 GLY B O 1
ATOM 3933 N N . GLU B 1 135 ? -22.907 9.700 47.348 1.00 11.69 114 GLU B N 1
ATOM 3934 C CA . GLU B 1 135 ? -21.818 8.890 46.761 1.00 12.68 114 GLU B CA 1
ATOM 3935 C C . GLU B 1 135 ? -21.905 9.075 45.246 1.00 13.15 114 GLU B C 1
ATOM 3936 O O . GLU B 1 135 ? -22.623 8.257 44.587 1.00 15.29 114 GLU B O 1
ATOM 3942 N N . CYS B 1 136 ? -21.168 10.033 44.695 1.00 12.52 115 CYS B N 1
ATOM 3943 C CA . CYS B 1 136 ? -21.204 10.308 43.236 1.00 12.84 115 CYS B CA 1
ATOM 3944 C C . CYS B 1 136 ? -20.582 9.176 42.436 1.00 14.34 115 CYS B C 1
ATOM 3945 O O . CYS B 1 136 ? -20.914 9.098 41.225 1.00 16.75 115 CYS B O 1
ATOM 3948 N N . GLN B 1 137 ? -19.680 8.385 43.014 1.00 14.21 116 GLN B N 1
ATOM 3949 C CA . GLN B 1 137 ? -18.984 7.227 42.398 1.00 16.23 116 GLN B CA 1
ATOM 3950 C C . GLN B 1 137 ? -17.908 7.646 41.376 1.00 17.45 116 GLN B C 1
ATOM 3951 O O . GLN B 1 137 ? -17.242 6.736 40.905 1.00 18.78 116 GLN B O 1
ATOM 3957 N N . THR B 1 138 ? -17.694 8.937 41.095 1.00 17.41 117 THR B N 1
ATOM 3958 C CA . THR B 1 138 ? -16.745 9.399 40.047 1.00 17.27 117 THR B CA 1
ATOM 3959 C C . THR B 1 138 ? -15.654 10.330 40.592 1.00 16.74 117 THR B C 1
ATOM 3960 O O . THR B 1 138 ? -14.657 10.491 39.903 1.00 16.07 117 THR B O 1
ATOM 3964 N N . CYS B 1 139 ? -15.793 10.920 41.769 1.00 13.51 118 CYS B N 1
ATOM 3965 C CA . CYS B 1 139 ? -14.781 11.837 42.326 1.00 14.04 118 CYS B CA 1
ATOM 3966 C C . CYS B 1 139 ? -13.607 10.989 42.885 1.00 11.95 118 CYS B C 1
ATOM 3967 O O . CYS B 1 139 ? -13.710 9.772 43.037 1.00 12.56 118 CYS B O 1
ATOM 3970 N N . SER B 1 140 ? -12.474 11.616 43.159 1.00 12.22 119 SER B N 1
ATOM 3971 C CA . SER B 1 140 ? -11.278 10.816 43.510 1.00 12.43 119 SER B CA 1
ATOM 3972 C C . SER B 1 140 ? -11.435 10.186 44.888 1.00 11.42 119 SER B C 1
ATOM 3973 O O . SER B 1 140 ? -10.830 9.139 45.158 1.00 11.95 119 SER B O 1
ATOM 3976 N N . SER B 1 141 ? -12.260 10.779 45.742 1.00 12.85 120 SER B N 1
ATOM 3977 C CA . SER B 1 141 ? -12.569 10.179 47.054 1.00 11.45 120 SER B CA 1
ATOM 3978 C C . SER B 1 141 ? -13.440 8.930 46.884 1.00 11.88 120 SER B C 1
ATOM 3979 O O . SER B 1 141 ? -13.142 7.869 47.454 1.00 12.12 120 SER B O 1
ATOM 3982 N N . CYS B 1 142 ? -14.519 9.035 46.102 1.00 13.23 121 CYS B N 1
ATOM 3983 C CA . CYS B 1 142 ? -15.347 7.837 45.799 1.00 13.00 121 CYS B CA 1
ATOM 3984 C C . CYS B 1 142 ? -14.481 6.733 45.152 1.00 12.75 121 CYS B C 1
ATOM 3985 O O . CYS B 1 142 ? -14.574 5.580 45.554 1.00 13.49 121 CYS B O 1
ATOM 3988 N N . ARG B 1 143 ? -13.697 7.075 44.128 1.00 14.56 122 ARG B N 1
ATOM 3989 C CA . ARG B 1 143 ? -12.898 6.077 43.347 1.00 16.05 122 ARG B CA 1
ATOM 3990 C C . ARG B 1 143 ? -11.779 5.453 44.187 1.00 14.94 122 ARG B C 1
ATOM 3991 O O . ARG B 1 143 ? -11.333 4.380 43.858 1.00 15.02 122 ARG B O 1
ATOM 3999 N N . SER B 1 144 ? -11.351 6.067 45.304 1.00 14.24 123 SER B N 1
ATOM 4000 C CA . SER B 1 144 ? -10.346 5.492 46.221 1.00 12.67 123 SER B CA 1
ATOM 4001 C C . SER B 1 144 ? -10.862 4.176 46.792 1.00 12.49 123 SER B C 1
ATOM 4002 O O . SER B 1 144 ? -10.015 3.372 47.138 1.00 13.57 123 SER B O 1
ATOM 4005 N N . GLY B 1 145 ? -12.184 4.009 46.936 1.00 11.99 124 GLY B N 1
ATOM 4006 C CA . GLY B 1 145 ? -12.760 2.826 47.558 1.00 13.45 124 GLY B CA 1
ATOM 4007 C C . GLY B 1 145 ? -12.659 2.835 49.069 1.00 12.43 124 GLY B C 1
ATOM 4008 O O . GLY B 1 145 ? -13.088 1.838 49.682 1.00 16.14 124 GLY B O 1
ATOM 4009 N N . ARG B 1 146 ? -12.095 3.868 49.694 1.00 12.40 125 ARG B N 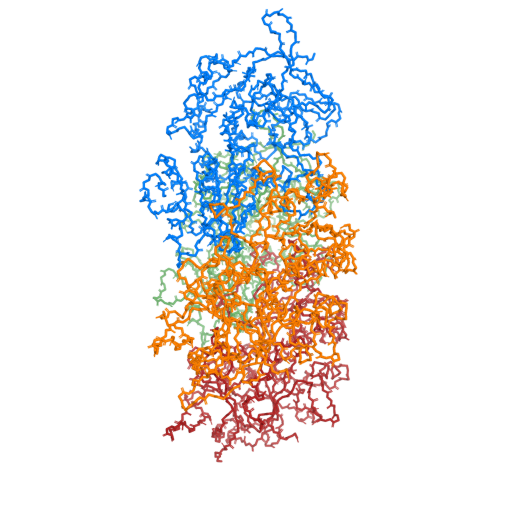1
ATOM 4010 C CA . ARG B 1 146 ? -11.769 3.724 51.147 1.00 11.93 125 ARG B CA 1
ATOM 4011 C C . ARG B 1 146 ? -12.395 4.862 51.956 1.00 11.85 125 ARG B C 1
ATOM 4012 O O . ARG B 1 146 ? -12.041 5.015 53.140 1.00 10.98 125 ARG B O 1
ATOM 4020 N N . THR B 1 147 ? -13.295 5.652 51.365 1.00 10.54 126 THR B N 1
ATOM 4021 C CA . THR B 1 147 ? -13.985 6.701 52.146 1.00 11.72 126 THR B CA 1
ATOM 4022 C C . THR B 1 147 ? -15.386 6.961 51.621 1.00 10.16 126 THR B C 1
ATOM 4023 O O . THR B 1 147 ? -15.640 6.715 50.430 1.00 11.14 126 THR B O 1
ATOM 4027 N N . ASN B 1 148 ? -16.219 7.514 52.471 1.00 10.48 127 ASN B N 1
ATOM 4028 C CA . ASN B 1 148 ? -17.566 8.021 52.137 1.00 10.18 127 ASN B CA 1
ATOM 4029 C C . ASN B 1 148 ? -17.600 9.533 51.988 1.00 10.30 127 ASN B C 1
ATOM 4030 O O . ASN B 1 148 ? -18.693 10.052 51.736 1.00 10.12 127 ASN B O 1
ATOM 4035 N N . PHE B 1 149 ? -16.473 10.221 52.141 1.00 10.37 128 PHE B N 1
ATOM 4036 C CA . PHE B 1 149 ? -16.491 11.693 52.087 1.00 10.53 128 PHE B CA 1
ATOM 4037 C C . PHE B 1 149 ? -16.478 12.154 50.633 1.00 10.94 128 PHE B C 1
ATOM 4038 O O . PHE B 1 149 ? -15.436 12.462 50.080 1.00 11.62 128 PHE B O 1
ATOM 4046 N N . CYS B 1 150 ? -17.611 12.038 49.989 1.00 10.43 129 CYS B N 1
ATOM 4047 C CA . CYS B 1 150 ? -17.757 12.341 48.544 1.00 10.85 129 CYS B CA 1
ATOM 4048 C C . CYS B 1 150 ? -17.476 13.816 48.367 1.00 12.00 129 CYS B C 1
ATOM 4049 O O . CYS B 1 150 ? -17.966 14.657 49.162 1.00 11.76 129 CYS B O 1
ATOM 4052 N N . GLN B 1 151 ? -16.735 14.169 47.323 1.00 11.98 130 GLN B N 1
ATOM 4053 C CA . GLN B 1 151 ? -16.414 15.593 47.058 1.00 12.77 130 GLN B CA 1
ATOM 4054 C C . GLN B 1 151 ? -17.587 16.338 46.404 1.00 12.79 130 GLN B C 1
ATOM 4055 O O . GLN B 1 151 ? -17.648 17.562 46.553 1.00 15.88 130 GLN B O 1
ATOM 4061 N N . ASN B 1 152 ? -18.514 15.608 45.798 1.00 13.02 131 ASN B N 1
ATOM 4062 C CA . ASN B 1 152 ? -19.630 16.290 45.092 1.00 13.77 131 ASN B CA 1
ATOM 4063 C C . ASN B 1 152 ? -20.908 16.349 45.932 1.00 14.54 131 ASN B C 1
ATOM 4064 O O . ASN B 1 152 ? -21.680 17.273 45.750 1.00 16.22 131 ASN B O 1
ATOM 4069 N N . TYR B 1 153 ? -21.103 15.385 46.828 1.00 12.72 132 TYR B N 1
ATOM 4070 C CA . TYR B 1 153 ? -22.287 15.303 47.700 1.00 12.53 132 TYR B CA 1
ATOM 4071 C C . TYR B 1 153 ? -21.841 15.234 49.139 1.00 11.37 132 TYR B C 1
ATOM 4072 O O . TYR B 1 153 ? -22.112 14.266 49.874 1.00 13.33 132 TYR B O 1
ATOM 4081 N N . GLY B 1 154 ? -21.156 16.280 49.557 1.00 12.87 133 GLY B N 1
ATOM 4082 C CA . GLY B 1 154 ? -20.732 16.412 50.955 1.00 12.85 133 GLY B CA 1
ATOM 4083 C C . GLY B 1 154 ? -21.769 16.997 51.872 1.00 13.68 133 GLY B C 1
ATOM 4084 O O . GLY B 1 154 ? -22.942 17.245 51.469 1.00 13.05 133 GLY B O 1
ATOM 4085 N N . ALA B 1 155 ? -21.385 17.235 53.139 1.00 13.51 134 ALA B N 1
ATOM 4086 C CA . ALA B 1 155 ? -22.330 17.695 54.162 1.00 14.32 134 ALA B CA 1
ATOM 4087 C C . ALA B 1 155 ? -22.886 19.062 53.781 1.00 12.72 134 ALA B C 1
ATOM 4088 O O . ALA B 1 155 ? -22.064 19.988 53.476 1.00 14.03 134 ALA B O 1
ATOM 4090 N N . ASN B 1 156 ? -24.191 19.238 53.827 1.00 12.25 135 ASN B N 1
ATOM 4091 C CA . ASN B 1 156 ? -24.797 20.560 53.505 1.00 12.57 135 ASN B CA 1
ATOM 4092 C C . ASN B 1 156 ? -24.810 21.460 54.752 1.00 12.76 135 ASN B C 1
ATOM 4093 O O . ASN B 1 156 ? -25.865 21.656 55.377 1.00 13.08 135 ASN B O 1
ATOM 4098 N N . GLU B 1 157 ? -23.675 22.028 55.066 1.00 12.98 136 GLU B N 1
ATOM 4099 C CA . GLU B 1 157 ? -23.511 22.790 56.333 1.00 12.90 136 GLU B CA 1
ATOM 4100 C C . GLU B 1 157 ? -24.325 24.077 56.296 1.00 13.02 136 GLU B C 1
ATOM 4101 O O . GLU B 1 157 ? -24.526 24.657 57.379 1.00 14.40 136 GLU B O 1
ATOM 4107 N N . SER B 1 158 ? -24.707 24.631 55.144 1.00 11.68 137 SER B N 1
ATOM 4108 C CA . SER B 1 158 ? -25.520 25.862 55.087 1.00 12.83 137 SER B CA 1
ATOM 4109 C C . SER B 1 158 ? -26.925 25.661 55.680 1.00 13.19 137 SER B C 1
ATOM 4110 O O . SER B 1 158 ? -27.540 26.664 56.091 1.00 13.45 137 SER B O 1
ATOM 4113 N N . ALA B 1 159 ? -27.406 24.411 55.760 1.00 11.20 138 ALA B N 1
ATOM 4114 C CA . ALA B 1 159 ? -28.784 24.116 56.225 1.00 10.76 138 ALA B CA 1
ATOM 4115 C C . ALA B 1 159 ? -29.801 24.829 55.363 1.00 11.13 138 ALA B C 1
ATOM 4116 O O . ALA B 1 159 ? -30.944 24.989 55.767 1.00 11.78 138 ALA B O 1
ATOM 4118 N N . LEU B 1 160 ? -29.467 25.048 54.093 1.00 11.95 139 LEU B N 1
ATOM 4119 C CA . LEU B 1 160 ? -30.358 25.695 53.107 1.00 13.53 139 LEU B CA 1
ATOM 4120 C C . LEU B 1 160 ? -30.239 24.963 51.778 1.00 12.90 139 LEU B C 1
ATOM 4121 O O . LEU B 1 160 ? -29.249 24.238 51.534 1.00 13.58 139 LEU B O 1
ATOM 4126 N N . GLU B 1 161 ? -31.108 25.332 50.868 1.00 15.37 140 GLU B N 1
ATOM 4127 C CA . GLU B 1 161 ? -30.975 24.975 49.432 1.00 15.01 140 GLU B CA 1
ATOM 4128 C C . GLU B 1 161 ? -29.822 25.788 48.862 1.00 16.62 140 GLU B C 1
ATOM 4129 O O . GLU B 1 161 ? -29.473 26.805 49.416 1.00 16.76 140 GLU B O 1
ATOM 4135 N N . PRO B 1 162 ? -29.198 25.322 47.777 1.00 17.26 141 PRO B N 1
ATOM 4136 C CA . PRO B 1 162 ? -28.037 26.009 47.209 1.00 17.59 141 PRO B CA 1
ATOM 4137 C C . PRO B 1 162 ? -28.344 27.447 46.760 1.00 18.57 141 PRO B C 1
ATOM 4138 O O . PRO B 1 162 ? -27.412 28.280 46.750 1.00 19.92 141 PRO B O 1
ATOM 4142 N N . ASP B 1 163 ? -29.597 27.753 46.485 1.00 18.82 142 ASP B N 1
ATOM 4143 C CA . ASP B 1 163 ? -29.999 29.129 46.087 1.00 20.67 142 ASP B CA 1
ATOM 4144 C C . ASP B 1 163 ? -30.347 29.951 47.332 1.00 20.79 142 ASP B C 1
ATOM 4145 O O . ASP B 1 163 ? -30.821 31.074 47.190 1.00 22.78 142 ASP B O 1
ATOM 4150 N N . GLY B 1 164 ? -30.174 29.398 48.525 1.00 17.40 143 GLY B N 1
ATOM 4151 C CA . GLY B 1 164 ? -30.442 30.124 49.778 1.00 18.40 143 GLY B CA 1
ATOM 4152 C C . GLY B 1 164 ? -31.899 30.059 50.223 1.00 16.41 143 GLY B C 1
ATOM 4153 O O . GLY B 1 164 ? -32.232 30.694 51.210 1.00 17.86 143 GLY B O 1
ATOM 4154 N N . THR B 1 165 ? -32.741 29.325 49.511 1.00 16.85 144 THR B N 1
ATOM 4155 C CA . THR B 1 165 ? -34.160 29.134 49.888 1.00 16.72 144 THR B CA 1
ATOM 4156 C C . THR B 1 165 ? -34.233 27.955 50.850 1.00 15.62 144 THR B C 1
ATOM 4157 O O . THR B 1 165 ? -33.210 27.261 51.068 1.00 15.31 144 THR B O 1
ATOM 4161 N N . SER B 1 166 ? -35.433 27.712 51.347 1.00 14.44 145 SER B N 1
ATOM 4162 C CA . SER B 1 166 ? -35.725 26.495 52.106 1.00 13.24 145 SER B CA 1
ATOM 4163 C C . SER B 1 166 ? -37.073 26.000 51.631 1.00 14.23 145 SER B C 1
ATOM 4164 O O . SER B 1 166 ? -37.943 26.858 51.382 1.00 14.18 145 SER B O 1
ATOM 4167 N N . ARG B 1 167 ? -37.274 24.692 51.584 1.00 13.20 146 ARG B N 1
ATOM 4168 C CA . ARG B 1 167 ? -38.616 24.122 51.323 1.00 13.68 146 ARG B CA 1
ATOM 4169 C C . ARG B 1 167 ? -39.529 24.256 52.542 1.00 12.75 146 ARG B C 1
ATOM 4170 O O . ARG B 1 167 ? -40.744 24.026 52.408 1.00 13.57 146 ARG B O 1
ATOM 4178 N N . PHE B 1 168 ? -39.022 24.730 53.683 1.00 12.14 147 PHE B N 1
ATOM 4179 C CA . PHE B 1 168 ? -39.836 24.862 54.902 1.00 12.07 147 PHE B CA 1
ATOM 4180 C C . PHE B 1 168 ? -40.053 26.330 55.253 1.00 12.10 147 PHE B C 1
ATOM 4181 O O . PHE B 1 168 ? -39.116 27.095 55.162 1.00 12.96 147 PHE B O 1
ATOM 4189 N N . SER B 1 169 ? -41.265 26.654 55.690 1.00 11.07 148 SER B N 1
ATOM 4190 C CA . SER B 1 169 ? -41.615 27.986 56.234 1.00 12.17 148 SER B CA 1
ATOM 4191 C C . SER B 1 169 ? -42.729 27.794 57.243 1.00 12.58 148 SER B C 1
ATOM 4192 O O . SER B 1 169 ? -43.308 26.671 57.354 1.00 12.75 148 SER B O 1
ATOM 4195 N N . TYR B 1 170 ? -42.968 28.852 58.022 1.00 13.74 149 TYR B N 1
ATOM 4196 C CA . TYR B 1 170 ? -44.131 28.841 58.903 1.00 13.33 149 TYR B CA 1
ATOM 4197 C C . TYR B 1 170 ? -44.714 30.237 58.924 1.00 14.23 149 TYR B C 1
ATOM 4198 O O . TYR B 1 170 ? -44.003 31.234 58.647 1.00 14.50 149 TYR B O 1
ATOM 4207 N N . ILE B 1 171 ? -45.964 30.280 59.358 1.00 15.69 150 ILE B N 1
ATOM 4208 C CA . ILE B 1 171 ? -46.614 31.591 59.666 1.00 19.06 150 ILE B CA 1
ATOM 4209 C C . ILE B 1 171 ? -46.436 31.875 61.149 1.00 19.13 150 ILE B C 1
ATOM 4210 O O . ILE B 1 171 ? -46.913 31.090 61.960 1.00 22.00 150 ILE B O 1
ATOM 4215 N N . ASP B 1 172 ? -45.723 32.956 61.488 1.00 21.76 151 ASP B N 1
ATOM 4216 C CA A ASP B 1 172 ? -45.464 33.298 62.917 0.50 25.30 151 ASP B CA 1
ATOM 4217 C CA B ASP B 1 172 ? -45.432 33.370 62.888 0.50 24.82 151 ASP B CA 1
ATOM 4218 C C . ASP B 1 172 ? -46.684 34.025 63.499 1.00 28.17 151 ASP B C 1
ATOM 4219 O O . ASP B 1 172 ? -47.667 34.212 62.764 1.00 28.30 151 ASP B O 1
ATOM 4228 N N . SER B 1 173 ? -46.621 34.382 64.783 1.00 33.28 152 SER B N 1
ATOM 4229 C CA . SER B 1 173 ? -47.791 34.903 65.543 1.00 37.71 152 SER B CA 1
ATOM 4230 C C . SER B 1 173 ? -48.204 36.275 64.996 1.00 40.93 152 SER B C 1
ATOM 4231 O O . SER B 1 173 ? -49.363 36.667 65.217 1.00 41.83 152 SER B O 1
ATOM 4234 N N . ASP B 1 174 ? -47.310 36.937 64.255 1.00 42.07 153 ASP B N 1
ATOM 4235 C CA . ASP B 1 174 ? -47.535 38.263 63.629 1.00 42.02 153 ASP B CA 1
ATOM 4236 C C . ASP B 1 174 ? -48.167 38.081 62.247 1.00 37.86 153 ASP B C 1
ATOM 4237 O O . ASP B 1 174 ? -48.447 39.104 61.622 1.00 34.90 153 ASP B O 1
ATOM 4242 N N . GLY B 1 175 ? -48.373 36.835 61.781 1.00 34.89 154 GLY B N 1
ATOM 4243 C CA . GLY B 1 175 ? -48.973 36.518 60.469 1.00 31.85 154 GLY B CA 1
ATOM 4244 C C . GLY B 1 175 ? -47.975 36.474 59.322 1.00 30.22 154 GLY B C 1
ATOM 4245 O O . GLY B 1 175 ? -48.405 36.267 58.159 1.00 29.25 154 GLY B O 1
ATOM 4246 N N . LYS B 1 176 ? -46.676 36.623 59.602 1.00 30.77 155 LYS B N 1
ATOM 4247 C CA . LYS B 1 176 ? -45.627 36.710 58.552 1.00 28.74 155 LYS B CA 1
ATOM 4248 C C . LYS B 1 176 ? -45.062 35.314 58.258 1.00 22.78 155 LYS B C 1
ATOM 4249 O O . LYS B 1 176 ? -44.791 34.547 59.226 1.00 23.92 155 LYS B O 1
ATOM 4255 N N . LYS B 1 177 ? -44.885 35.032 56.982 1.00 22.88 156 LYS B N 1
ATOM 4256 C CA . LYS B 1 177 ? -44.179 33.826 56.481 1.00 22.94 156 LYS B CA 1
ATOM 4257 C C . LYS B 1 177 ? -42.678 33.939 56.754 1.00 23.37 156 LYS B C 1
ATOM 4258 O O . LYS B 1 177 ? -42.034 34.847 56.213 1.00 22.62 156 LYS B O 1
ATOM 4264 N N . LYS B 1 178 ? -42.138 33.012 57.556 1.00 17.50 157 LYS B N 1
ATOM 4265 C CA . LYS B 1 178 ? -40.699 32.999 57.898 1.00 17.52 157 LYS B CA 1
ATOM 4266 C C . LYS B 1 178 ? -40.042 31.688 57.430 1.00 13.47 157 LYS B C 1
ATOM 4267 O O . LYS B 1 178 ? -40.676 30.605 57.490 1.00 14.86 157 LYS B O 1
ATOM 4273 N N . LEU B 1 179 ? -38.789 31.800 57.050 1.00 14.28 158 LEU B N 1
ATOM 4274 C CA . LEU B 1 179 ? -37.975 30.656 56.618 1.00 14.33 158 LEU B CA 1
ATOM 4275 C C . LEU B 1 179 ? -37.620 29.796 57.833 1.00 13.39 158 LEU B C 1
ATOM 4276 O O . LEU B 1 179 ? -37.332 30.325 58.941 1.00 13.73 158 LEU B O 1
ATOM 4281 N N . LEU B 1 180 ? -37.508 28.501 57.598 1.00 12.25 159 LEU B N 1
ATOM 4282 C CA . LEU B 1 180 ? -36.928 27.550 58.565 1.00 11.77 159 LEU B CA 1
ATOM 4283 C C . LEU B 1 180 ? -35.740 26.896 57.893 1.00 11.25 159 LEU B C 1
ATOM 4284 O O . LEU B 1 180 ? -35.856 26.353 56.744 1.00 13.46 159 LEU B O 1
ATOM 4289 N N . TYR B 1 181 ? -34.637 26.867 58.602 1.00 11.40 160 TYR B N 1
ATOM 4290 C CA . TYR B 1 181 ? -33.440 26.130 58.152 1.00 10.92 160 TYR B CA 1
ATOM 4291 C C . TYR B 1 181 ? -33.685 24.611 58.311 1.00 10.64 160 TYR B C 1
ATOM 4292 O O . TYR B 1 181 ? -34.554 24.168 59.103 1.00 11.02 160 TYR B O 1
ATOM 4301 N N . TYR B 1 182 ? -32.924 23.830 57.545 1.00 11.08 161 TYR B N 1
ATOM 4302 C CA . TYR B 1 182 ? -32.798 22.377 57.733 1.00 10.74 161 TYR B CA 1
ATOM 4303 C C . TYR B 1 182 ? -31.875 22.079 58.897 1.00 10.57 161 TYR B C 1
ATOM 4304 O O . TYR B 1 182 ? -31.396 23.036 59.573 1.00 10.29 161 TYR B O 1
ATOM 4313 N N . LYS B 1 183 ? -31.625 20.803 59.167 1.00 11.20 162 LYS B N 1
ATOM 4314 C CA . LYS B 1 183 ? -30.472 20.384 59.972 1.00 10.59 162 LYS B CA 1
ATOM 4315 C C . LYS B 1 183 ? -29.241 20.556 59.088 1.00 10.41 162 LYS B C 1
ATOM 4316 O O . LYS B 1 183 ? -28.444 21.444 59.300 1.00 11.33 162 LYS B O 1
ATOM 4322 N N . LEU B 1 184 ? -29.114 19.718 58.052 1.00 10.58 163 LEU B N 1
ATOM 4323 C CA . LEU B 1 184 ? -28.036 19.857 57.036 1.00 11.33 163 LEU B CA 1
ATOM 4324 C C . LEU B 1 184 ? -28.691 19.955 55.678 1.00 11.36 163 LEU B C 1
ATOM 4325 O O . LEU B 1 184 ? -29.066 21.087 55.301 1.00 12.45 163 LEU B O 1
ATOM 4330 N N . GLY B 1 185 ? -28.887 18.837 54.998 1.00 10.56 164 GLY B N 1
ATOM 4331 C CA . GLY B 1 185 ? -29.543 18.873 53.677 1.00 11.94 164 GLY B CA 1
ATOM 4332 C C . GLY B 1 185 ? -31.052 18.636 53.762 1.00 12.13 164 GLY B C 1
ATOM 4333 O O . GLY B 1 185 ? -31.716 18.577 52.756 1.00 13.64 164 GLY B O 1
ATOM 4334 N N . CYS B 1 186 ? -31.539 18.328 54.951 1.00 10.66 165 CYS B N 1
ATOM 4335 C CA . CYS B 1 186 ? -32.925 17.972 55.224 1.00 10.99 165 CYS B CA 1
ATOM 4336 C C . CYS B 1 186 ? -33.139 18.072 56.733 1.00 10.60 165 CYS B C 1
ATOM 4337 O O . CYS B 1 186 ? -32.228 18.419 57.454 1.00 11.81 165 CYS B O 1
ATOM 4340 N N . SER B 1 187 ? -34.369 17.881 57.152 1.00 9.84 166 SER B N 1
ATOM 4341 C CA . SER B 1 187 ? -34.712 17.720 58.582 1.00 10.30 166 SER B CA 1
ATOM 4342 C C . SER B 1 187 ? -35.641 16.507 58.677 1.00 10.12 166 SER B C 1
ATOM 4343 O O . SER B 1 187 ? -36.544 16.391 57.881 1.00 11.05 166 SER B O 1
ATOM 4346 N N . THR B 1 188 ? -35.466 15.672 59.685 1.00 9.37 167 THR B N 1
ATOM 4347 C CA . THR B 1 188 ? -36.290 14.472 59.859 1.00 9.63 167 THR B CA 1
ATOM 4348 C C . THR B 1 188 ? -37.413 14.664 60.870 1.00 9.38 167 THR B C 1
ATOM 4349 O O . THR B 1 188 ? -38.285 13.793 60.929 1.00 10.07 167 THR B O 1
ATOM 4353 N N . TRP B 1 189 ? -37.350 15.668 61.773 1.00 8.94 168 TRP B N 1
ATOM 4354 C CA . TRP B 1 189 ? -38.343 15.818 62.863 1.00 9.35 168 TRP B CA 1
ATOM 4355 C C . TRP B 1 189 ? -39.571 16.570 62.303 1.00 10.17 168 TRP B C 1
ATOM 4356 O O . TRP B 1 189 ? -39.886 17.634 62.768 1.00 9.83 168 TRP B O 1
ATOM 4367 N N . THR B 1 190 ? -40.214 15.980 61.302 1.00 9.55 169 THR B N 1
ATOM 4368 C CA . THR B 1 190 ? -41.274 16.614 60.525 1.00 10.17 169 THR B CA 1
ATOM 4369 C C . THR B 1 190 ? -42.051 15.496 59.864 1.00 10.10 169 THR B C 1
ATOM 4370 O O . THR B 1 190 ? -41.489 14.492 59.450 1.00 10.47 169 THR B O 1
ATOM 4374 N N . GLN B 1 191 ? -43.355 15.697 59.723 1.00 10.93 170 GLN B N 1
ATOM 4375 C CA . GLN B 1 191 ? -44.162 14.678 59.024 1.00 10.05 170 GLN B CA 1
ATOM 4376 C C . GLN B 1 191 ? -43.790 14.598 57.542 1.00 9.67 170 GLN B C 1
ATOM 4377 O O . GLN B 1 191 ? -43.991 13.473 56.925 1.00 9.97 170 GLN B O 1
ATOM 4383 N N . TYR B 1 192 ? -43.248 15.665 56.944 1.00 10.40 171 TYR B N 1
ATOM 4384 C CA . TYR B 1 192 ? -42.799 15.699 55.541 1.00 11.07 171 TYR B CA 1
ATOM 4385 C C . TYR B 1 192 ? -41.489 16.465 55.407 1.00 10.76 171 TYR B C 1
ATOM 4386 O O . TYR B 1 192 ? -41.378 17.543 56.018 1.00 11.69 171 TYR B O 1
ATOM 4395 N N . MET B 1 193 ? -40.537 15.862 54.739 1.00 11.60 172 MET B N 1
ATOM 4396 C CA . MET B 1 193 ? -39.204 16.424 54.507 1.00 12.98 172 MET B CA 1
ATOM 4397 C C . MET B 1 193 ? -38.938 16.513 53.012 1.00 12.05 172 MET B C 1
ATOM 4398 O O . MET B 1 193 ? -39.564 15.813 52.223 1.00 12.66 172 MET B O 1
ATOM 4403 N N . VAL B 1 194 ? -37.971 17.348 52.654 1.00 12.25 173 VAL B N 1
ATOM 4404 C CA . VAL B 1 194 ? -37.474 17.452 51.273 1.00 11.93 173 VAL B CA 1
ATOM 4405 C C . VAL B 1 194 ? -35.980 17.217 51.319 1.00 12.53 173 VAL B C 1
ATOM 4406 O O . VAL B 1 194 ? -35.289 17.887 52.142 1.00 12.56 173 VAL B O 1
ATOM 4410 N N . VAL B 1 195 ? -35.489 16.381 50.439 1.00 10.27 174 VAL B N 1
ATOM 4411 C CA . VAL B 1 195 ? -34.034 16.153 50.366 1.00 9.68 174 VAL B CA 1
ATOM 4412 C C . VAL B 1 195 ? -33.593 15.915 48.936 1.00 10.97 174 VAL B C 1
ATOM 4413 O O . VAL B 1 195 ? -34.325 15.258 48.175 1.00 12.69 174 VAL B O 1
ATOM 4417 N N . ASP B 1 196 ? -32.386 16.362 48.610 1.00 11.21 175 ASP B N 1
ATOM 4418 C CA . ASP B 1 196 ? -31.751 16.075 47.319 1.00 11.26 175 ASP B CA 1
ATOM 4419 C C . ASP B 1 196 ? -31.601 14.570 47.172 1.00 10.68 175 ASP B C 1
ATOM 4420 O O . ASP B 1 196 ? -31.037 13.913 48.053 1.00 10.15 175 ASP B O 1
ATOM 4425 N N . SER B 1 197 ? -32.094 13.949 46.089 1.00 11.64 176 SER B N 1
ATOM 4426 C CA . SER B 1 197 ? -32.094 12.488 45.862 1.00 12.52 176 SER B CA 1
ATOM 4427 C C . SER B 1 197 ? -30.675 11.913 45.749 1.00 11.23 176 SER B C 1
ATOM 4428 O O . SER B 1 197 ? -30.555 10.691 45.938 1.00 13.22 176 SER B O 1
ATOM 4431 N N . ASN B 1 198 ? -29.654 12.738 45.573 1.00 11.79 177 ASN B N 1
ATOM 4432 C CA . ASN B 1 198 ? -28.258 12.274 45.559 1.00 12.30 177 ASN B CA 1
ATOM 4433 C C . ASN B 1 198 ? -27.805 11.834 46.956 1.00 12.62 177 ASN B C 1
ATOM 4434 O O . ASN B 1 198 ? -26.765 11.247 47.073 1.00 12.96 177 ASN B O 1
ATOM 4439 N N . TYR B 1 199 ? -28.599 12.116 47.955 1.00 12.05 178 TYR B N 1
ATOM 4440 C CA . TYR B 1 199 ? -28.312 11.670 49.341 1.00 10.80 178 TYR B CA 1
ATOM 4441 C C . TYR B 1 199 ? -29.200 10.506 49.782 1.00 12.64 178 TYR B C 1
ATOM 4442 O O . TYR B 1 199 ? -28.990 10.022 50.910 1.00 12.33 178 TYR B O 1
ATOM 4451 N N . ALA B 1 200 ? -30.117 10.001 48.954 1.00 11.57 179 ALA B N 1
ATOM 4452 C CA . ALA B 1 200 ? -31.092 8.973 49.349 1.00 12.07 179 ALA B CA 1
ATOM 4453 C C . ALA B 1 200 ? -30.654 7.572 48.911 1.00 12.09 179 ALA B C 1
ATOM 4454 O O . ALA B 1 200 ? -29.965 7.387 47.920 1.00 11.52 179 ALA B O 1
ATOM 4456 N N . THR B 1 201 ? -31.091 6.583 49.681 1.00 12.03 180 THR B N 1
ATOM 4457 C CA . THR B 1 201 ? -30.897 5.172 49.344 1.00 12.71 180 THR B CA 1
ATOM 4458 C C . THR B 1 201 ? -32.131 4.394 49.807 1.00 14.01 180 THR B C 1
ATOM 4459 O O . THR B 1 201 ? -32.711 4.711 50.866 1.00 13.73 180 THR B O 1
ATOM 4463 N N . LYS B 1 202 ? -32.554 3.423 49.014 1.00 12.74 181 LYS B N 1
ATOM 4464 C CA . LYS B 1 202 ? -33.870 2.810 49.206 1.00 13.93 181 LYS B CA 1
ATOM 4465 C C . LYS B 1 202 ? -33.777 1.536 50.061 1.00 12.65 181 LYS B C 1
ATOM 4466 O O . LYS B 1 202 ? -32.808 0.719 49.962 1.00 13.22 181 LYS B O 1
ATOM 4472 N N . LEU B 1 203 ? -34.850 1.287 50.804 1.00 12.63 182 LEU B N 1
ATOM 4473 C CA . LEU B 1 203 ? -34.926 0.119 51.726 1.00 13.22 182 LEU B CA 1
ATOM 4474 C C . LEU B 1 203 ? -35.904 -0.942 51.190 1.00 13.62 182 LEU B C 1
ATOM 4475 O O . LEU B 1 203 ? -35.797 -2.091 51.654 1.00 14.10 182 LEU B O 1
ATOM 4480 N N . ASN B 1 204 ? -36.871 -0.566 50.343 1.00 14.79 183 ASN B N 1
ATOM 4481 C CA . ASN B 1 204 ? -38.091 -1.392 50.160 1.00 15.76 183 ASN B CA 1
ATOM 4482 C C . ASN B 1 204 ? -37.794 -2.548 49.185 1.00 17.72 183 ASN B C 1
ATOM 4483 O O . ASN B 1 204 ? -38.562 -3.486 49.182 1.00 18.08 183 ASN B O 1
ATOM 4488 N N . GLU B 1 205 ? -36.746 -2.471 48.391 1.00 18.11 184 GLU B N 1
ATOM 4489 C CA . GLU B 1 205 ? -36.464 -3.570 47.432 1.00 20.00 184 GLU B CA 1
ATOM 4490 C C . GLU B 1 205 ? -35.768 -4.697 48.184 1.00 20.34 184 GLU B C 1
ATOM 4491 O O . GLU B 1 205 ? -36.084 -5.881 47.990 1.00 21.16 184 GLU B O 1
ATOM 4497 N N . ILE B 1 206 ? -34.842 -4.362 49.059 1.00 17.02 185 ILE B N 1
ATOM 4498 C CA . ILE B 1 206 ? -34.006 -5.364 49.742 1.00 18.34 185 ILE B CA 1
ATOM 4499 C C . ILE B 1 206 ? -34.741 -5.786 51.000 1.00 20.34 185 ILE B C 1
ATOM 4500 O O . ILE B 1 206 ? -34.687 -6.982 51.373 1.00 21.81 185 ILE B O 1
ATOM 4505 N N . ALA B 1 207 ? -35.402 -4.835 51.678 1.00 18.56 186 ALA B N 1
ATOM 4506 C CA . ALA B 1 207 ? -35.936 -5.091 53.029 1.00 16.94 186 ALA B CA 1
ATOM 4507 C C . ALA B 1 207 ? -37.365 -4.570 53.138 1.00 17.79 186 ALA B C 1
ATOM 4508 O O . ALA B 1 207 ? -37.684 -3.759 54.002 1.00 17.56 186 ALA B O 1
ATOM 4510 N N . PRO B 1 208 ? -38.318 -5.101 52.351 1.00 17.88 187 PRO B N 1
ATOM 4511 C CA . PRO B 1 208 ? -39.690 -4.600 52.378 1.00 18.88 187 PRO B CA 1
ATOM 4512 C C . PRO B 1 208 ? -40.397 -4.743 53.735 1.00 19.00 187 PRO B C 1
ATOM 4513 O O . PRO B 1 208 ? -41.272 -3.960 53.981 1.00 20.72 187 PRO B O 1
ATOM 4517 N N . GLU B 1 209 ? -39.999 -5.686 54.591 1.00 20.45 188 GLU B N 1
ATOM 4518 C CA . GLU B 1 209 ? -40.721 -5.917 55.860 1.00 23.01 188 GLU B CA 1
ATOM 4519 C C . GLU B 1 209 ? -40.004 -5.186 56.999 1.00 19.33 188 GLU B C 1
ATOM 4520 O O . GLU B 1 209 ? -40.366 -5.397 58.158 1.00 20.32 188 GLU B O 1
ATOM 4526 N N . LEU B 1 210 ? -38.921 -4.473 56.727 1.00 18.46 189 LEU B N 1
ATOM 4527 C CA . LEU B 1 210 ? -38.177 -3.875 57.861 1.00 16.77 189 LEU B CA 1
ATOM 4528 C C . LEU B 1 210 ? -39.051 -2.850 58.563 1.00 15.81 189 LEU B C 1
ATOM 4529 O O . LEU B 1 210 ? -39.571 -1.955 57.910 1.00 16.84 189 LEU B O 1
ATOM 4534 N N . PRO B 1 211 ? -39.203 -2.892 59.900 1.00 12.05 190 PRO B N 1
ATOM 4535 C CA . PRO B 1 211 ? -40.057 -1.890 60.542 1.00 12.87 190 PRO B CA 1
ATOM 4536 C C . PRO B 1 211 ? -39.453 -0.501 60.500 1.00 11.84 190 PRO B C 1
ATOM 4537 O O . PRO B 1 211 ? -38.216 -0.352 60.385 1.00 11.87 190 PRO B O 1
ATOM 4541 N N . PRO B 1 212 ? -40.248 0.578 60.613 1.00 11.52 191 PRO B N 1
ATOM 4542 C CA . PRO B 1 212 ? -39.712 1.947 60.540 1.00 12.05 191 PRO B CA 1
ATOM 4543 C C . PRO B 1 212 ? -38.593 2.269 61.535 1.00 12.52 191 PRO B C 1
ATOM 4544 O O . PRO B 1 212 ? -37.578 2.810 61.110 1.00 10.92 191 PRO B O 1
ATOM 4548 N N . PRO B 1 213 ? -38.649 1.925 62.848 1.00 10.72 192 PRO B N 1
ATOM 4549 C CA . PRO B 1 213 ? -37.597 2.399 63.743 1.00 11.15 192 PRO B CA 1
ATOM 4550 C C . PRO B 1 213 ? -36.227 1.781 63.399 1.00 11.04 192 PRO B C 1
ATOM 4551 O O . PRO B 1 213 ? -35.196 2.405 63.556 1.00 10.52 192 PRO B O 1
ATOM 4555 N N . HIS B 1 214 ? -36.233 0.564 62.834 1.00 10.03 193 HIS B N 1
ATOM 4556 C CA . HIS B 1 214 ? -34.985 -0.097 62.401 1.00 10.23 193 HIS B CA 1
ATOM 4557 C C . HIS B 1 214 ? -34.444 0.662 61.213 1.00 10.26 193 HIS B C 1
ATOM 4558 O O . HIS B 1 214 ? -33.201 0.907 61.110 1.00 9.49 193 HIS B O 1
ATOM 4565 N N . GLY B 1 215 ? -35.310 1.043 60.295 1.00 11.18 194 GLY B N 1
ATOM 4566 C CA . GLY B 1 215 ? -34.864 1.868 59.161 1.00 10.68 194 GLY B CA 1
ATOM 4567 C C . GLY B 1 215 ? -34.262 3.189 59.643 1.00 10.21 194 GLY B C 1
ATOM 4568 O O . GLY B 1 215 ? -33.223 3.667 59.126 1.00 10.20 194 GLY B O 1
ATOM 4569 N N . SER B 1 216 ? -34.935 3.806 60.608 1.00 9.48 195 SER B N 1
ATOM 4570 C CA . SER B 1 216 ? -34.472 5.073 61.213 1.00 9.92 195 SER B CA 1
ATOM 4571 C C . SER B 1 216 ? -33.063 4.893 61.776 1.00 9.53 195 SER B C 1
ATOM 4572 O O . SER B 1 216 ? -32.153 5.752 61.472 1.00 9.89 195 SER B O 1
ATOM 4575 N N . ILE B 1 217 ? -32.814 3.888 62.600 1.00 8.89 196 ILE B N 1
ATOM 4576 C CA . ILE B 1 217 ? -31.437 3.754 63.143 1.00 9.79 196 ILE B CA 1
ATOM 4577 C C . ILE B 1 217 ? -30.454 3.361 62.057 1.00 9.48 196 ILE B C 1
ATOM 4578 O O . ILE B 1 217 ? -29.293 3.818 62.146 1.00 9.89 196 ILE B O 1
ATOM 4583 N N . LEU B 1 218 ? -30.854 2.695 60.959 1.00 9.81 197 LEU B N 1
ATOM 4584 C CA . LEU B 1 218 ? -29.932 2.454 59.865 1.00 11.08 197 LEU B CA 1
ATOM 4585 C C . LEU B 1 218 ? -29.517 3.755 59.176 1.00 10.56 197 LEU B C 1
ATOM 4586 O O . LEU B 1 218 ? -28.396 3.798 58.609 1.00 10.84 197 LEU B O 1
ATOM 4591 N N . SER B 1 219 ? -30.278 4.848 59.336 1.00 11.08 198 SER B N 1
ATOM 4592 C CA . SER B 1 219 ? -29.949 6.115 58.642 1.00 10.37 198 SER B CA 1
ATOM 4593 C C . SER B 1 219 ? -28.792 6.829 59.368 1.00 10.94 198 SER B C 1
ATOM 4594 O O . SER B 1 219 ? -28.208 7.693 58.762 1.00 11.46 198 SER B O 1
ATOM 4597 N N . CYS B 1 220 ? -28.556 6.532 60.656 1.00 9.99 199 CYS B N 1
ATOM 4598 C CA . CYS B 1 220 ? -27.403 7.164 61.345 1.00 10.31 199 CYS B CA 1
ATOM 4599 C C . CYS B 1 220 ? -26.810 6.233 62.415 1.00 9.57 199 CYS B C 1
ATOM 4600 O O . CYS B 1 220 ? -25.756 5.602 62.135 1.00 9.48 199 CYS B O 1
ATOM 4603 N N . ALA B 1 221 ? -27.431 6.124 63.567 1.00 9.67 200 ALA B N 1
ATOM 4604 C CA . ALA B 1 221 ? -26.821 5.449 64.750 1.00 10.84 200 ALA B CA 1
ATOM 4605 C C . ALA B 1 221 ? -26.273 4.075 64.409 1.00 10.65 200 ALA B C 1
ATOM 4606 O O . ALA B 1 221 ? -25.087 3.773 64.742 1.00 11.08 200 ALA B O 1
ATOM 4608 N N . PHE B 1 222 ? -27.070 3.230 63.774 1.00 10.51 201 PHE B N 1
ATOM 4609 C CA . PHE B 1 222 ? -26.639 1.824 63.593 1.00 11.56 201 PHE B CA 1
ATOM 4610 C C . PHE B 1 222 ? -25.545 1.751 62.524 1.00 10.11 201 PHE B C 1
ATOM 4611 O O . PHE B 1 222 ? -24.579 1.011 62.661 1.00 11.05 201 PHE B O 1
ATOM 4619 N N . ALA B 1 223 ? -25.755 2.386 61.378 1.00 9.57 202 ALA B N 1
ATOM 4620 C CA . ALA B 1 223 ? -24.732 2.467 60.328 1.00 9.18 202 ALA B CA 1
ATOM 4621 C C . ALA B 1 223 ? -23.424 2.964 60.917 1.00 8.97 202 ALA B C 1
ATOM 4622 O O . ALA B 1 223 ? -22.351 2.470 60.571 1.00 10.08 202 ALA B O 1
ATOM 4624 N N . THR B 1 224 ? -23.501 3.963 61.804 1.00 9.06 203 THR B N 1
ATOM 4625 C CA . THR B 1 224 ? -22.270 4.576 62.340 1.00 9.66 203 THR B CA 1
ATOM 4626 C C . THR B 1 224 ? -21.502 3.544 63.177 1.00 8.61 203 THR B C 1
ATOM 4627 O O . THR B 1 224 ? -20.309 3.384 62.920 1.00 9.31 203 THR B O 1
ATOM 4631 N N . GLY B 1 225 ? -22.114 2.940 64.183 1.00 9.30 204 GLY B N 1
ATOM 4632 C CA . GLY B 1 225 ? -21.379 1.998 65.040 1.00 9.35 204 GLY B CA 1
ATOM 4633 C C . GLY B 1 225 ? -20.979 0.769 64.251 1.00 9.90 204 GLY B C 1
ATOM 4634 O O . GLY B 1 225 ? -19.824 0.286 64.396 1.00 9.77 204 GLY B O 1
ATOM 4635 N N . TYR B 1 226 ? -21.895 0.250 63.461 1.00 10.64 205 TYR B N 1
ATOM 4636 C CA . TYR B 1 226 ? -21.634 -1.004 62.727 1.00 11.12 205 TYR B CA 1
ATOM 4637 C C . TYR B 1 226 ? -20.481 -0.756 61.739 1.00 10.92 205 TYR B C 1
ATOM 4638 O O . TYR B 1 226 ? -19.493 -1.488 61.637 1.00 11.03 205 TYR B O 1
ATOM 4647 N N . GLY B 1 227 ? -20.601 0.310 60.948 1.00 10.61 206 GLY B N 1
ATOM 4648 C CA . GLY B 1 227 ? -19.600 0.662 59.936 1.00 11.03 206 GLY B CA 1
ATOM 4649 C C . GLY B 1 227 ? -18.269 1.046 60.545 1.00 10.63 206 GLY B C 1
ATOM 4650 O O . GLY B 1 227 ? -17.210 0.735 59.942 1.00 11.36 206 GLY B O 1
ATOM 4651 N N . ALA B 1 228 ? -18.247 1.731 61.685 1.00 10.58 207 ALA B N 1
ATOM 4652 C CA . ALA B 1 228 ? -16.955 2.104 62.309 1.00 10.60 207 ALA B CA 1
ATOM 4653 C C . ALA B 1 228 ? -16.099 0.837 62.546 1.00 11.26 207 ALA B C 1
ATOM 4654 O O . ALA B 1 228 ? -14.875 0.867 62.345 1.00 10.92 207 ALA B O 1
ATOM 4656 N N . VAL B 1 229 ? -16.747 -0.254 62.940 1.00 10.08 208 VAL B N 1
ATOM 4657 C CA . VAL B 1 229 ? -16.098 -1.566 63.167 1.00 10.63 208 VAL B CA 1
ATOM 4658 C C . VAL B 1 229 ? -15.848 -2.298 61.857 1.00 11.68 208 VAL B C 1
ATOM 4659 O O . VAL B 1 229 ? -14.700 -2.737 61.631 1.00 11.19 208 VAL B O 1
ATOM 4663 N N . TRP B 1 230 ? -16.878 -2.479 61.068 1.00 12.06 209 TRP B N 1
ATOM 4664 C CA . TRP B 1 230 ? -16.826 -3.274 59.820 1.00 12.92 209 TRP B CA 1
ATOM 4665 C C . TRP B 1 230 ? -15.890 -2.641 58.786 1.00 13.69 209 TRP B C 1
ATOM 4666 O O . TRP B 1 230 ? -15.030 -3.352 58.216 1.00 13.98 209 TRP B O 1
ATOM 4677 N N . LEU B 1 231 ? -16.071 -1.362 58.444 1.00 12.41 210 LEU B N 1
ATOM 4678 C CA . LEU B 1 231 ? -15.403 -0.699 57.311 1.00 11.85 210 LEU B CA 1
ATOM 4679 C C . LEU B 1 231 ? -14.180 0.059 57.771 1.00 12.23 210 LEU B C 1
ATOM 4680 O O . LEU B 1 231 ? -13.103 -0.123 57.179 1.00 14.76 210 LEU B O 1
ATOM 4685 N N . ASP B 1 232 ? -14.306 0.908 58.786 1.00 11.24 211 ASP B N 1
ATOM 4686 C CA . ASP B 1 232 ? -13.241 1.904 59.042 1.00 11.20 211 ASP B CA 1
ATOM 4687 C C . ASP B 1 232 ? -12.106 1.239 59.824 1.00 12.80 211 ASP B C 1
ATOM 4688 O O . ASP B 1 232 ? -10.935 1.241 59.379 1.00 13.04 211 ASP B O 1
ATOM 4693 N N . ALA B 1 233 ? -12.414 0.626 60.954 1.00 11.89 212 ALA B N 1
ATOM 4694 C CA . ALA B 1 233 ? -11.439 -0.117 61.763 1.00 12.67 212 ALA B CA 1
ATOM 4695 C C . ALA B 1 233 ? -11.114 -1.443 61.097 1.00 12.69 212 ALA B C 1
ATOM 4696 O O . ALA B 1 233 ? -10.057 -2.006 61.444 1.00 14.12 212 ALA B O 1
ATOM 4698 N N . ALA B 1 234 ? -11.945 -1.907 60.178 1.00 13.31 213 ALA B N 1
ATOM 4699 C CA . ALA B 1 234 ? -11.750 -3.154 59.391 1.00 14.28 213 ALA B CA 1
ATOM 4700 C C . ALA B 1 234 ? -11.431 -4.310 60.349 1.00 13.73 213 ALA B C 1
ATOM 4701 O O . ALA B 1 234 ? -10.403 -5.032 60.156 1.00 15.36 213 ALA B O 1
ATOM 4703 N N . VAL B 1 235 ? -12.286 -4.501 61.331 1.00 11.81 214 VAL B N 1
ATOM 4704 C CA . VAL B 1 235 ? -12.134 -5.557 62.366 1.00 12.22 214 VAL B CA 1
ATOM 4705 C C . VAL B 1 235 ? -12.186 -6.907 61.640 1.00 13.99 214 VAL B C 1
ATOM 4706 O O . VAL B 1 235 ? -13.057 -7.133 60.852 1.00 14.45 214 VAL B O 1
ATOM 4710 N N . GLN B 1 236 ? -11.236 -7.759 62.004 1.00 15.28 215 GLN B N 1
ATOM 4711 C CA . GLN B 1 236 ? -11.074 -9.139 61.483 1.00 16.16 215 GLN B CA 1
ATOM 4712 C C . GLN B 1 236 ? -11.422 -10.136 62.587 1.00 13.27 215 GLN B C 1
ATOM 4713 O O . GLN B 1 236 ? -11.278 -9.867 63.777 1.00 13.46 215 GLN B O 1
ATOM 4719 N N . GLU B 1 237 ? -11.834 -11.334 62.178 1.00 14.19 216 GLU B N 1
ATOM 4720 C CA . GLU B 1 237 ? -11.919 -12.470 63.118 1.00 15.06 216 GLU B CA 1
ATOM 4721 C C . GLU B 1 237 ? -10.642 -12.565 63.947 1.00 14.86 216 GLU B C 1
ATOM 4722 O O . GLU B 1 237 ? -9.559 -12.548 63.391 1.00 14.78 216 GLU B O 1
ATOM 4728 N N . GLY B 1 238 ? -10.785 -12.655 65.261 1.00 15.41 217 GLY B N 1
ATOM 4729 C CA . GLY B 1 238 ? -9.682 -12.823 66.214 1.00 14.92 217 GLY B CA 1
ATOM 4730 C C . GLY B 1 238 ? -9.142 -11.488 66.729 1.00 15.78 217 GLY B C 1
ATOM 4731 O O . GLY B 1 238 ? -8.307 -11.542 67.592 1.00 16.66 217 GLY B O 1
ATOM 4732 N N . ASP B 1 239 ? -9.607 -10.338 66.187 1.00 13.52 218 ASP B N 1
ATOM 4733 C CA . ASP B 1 239 ? -9.103 -9.022 66.664 1.00 13.04 218 ASP B CA 1
ATOM 4734 C C . ASP B 1 239 ? -9.649 -8.696 68.026 1.00 12.80 218 ASP B C 1
ATOM 4735 O O . ASP B 1 239 ? -10.770 -9.141 68.429 1.00 12.95 218 ASP B O 1
ATOM 4740 N N . SER B 1 240 ? -8.931 -7.866 68.752 1.00 12.08 219 SER B N 1
ATOM 4741 C CA . SER B 1 240 ? -9.432 -7.226 69.978 1.00 13.09 219 SER B CA 1
ATOM 4742 C C . SER B 1 240 ? -9.958 -5.831 69.615 1.00 12.46 219 SER B C 1
ATOM 4743 O O . SER B 1 240 ? -9.397 -5.177 68.743 1.00 12.35 219 SER B O 1
ATOM 4746 N N . VAL B 1 241 ? -11.047 -5.431 70.288 1.00 11.88 220 VAL B N 1
ATOM 4747 C CA . VAL B 1 241 ? -11.793 -4.183 69.983 1.00 12.95 220 VAL B CA 1
ATOM 4748 C C . VAL B 1 241 ? -12.068 -3.486 71.300 1.00 12.67 220 VAL B C 1
ATOM 4749 O O . VAL B 1 241 ? -12.493 -4.151 72.226 1.00 12.68 220 VAL B O 1
ATOM 4753 N N . ALA B 1 242 ? -11.833 -2.185 71.390 1.00 11.59 221 ALA B N 1
ATOM 4754 C CA . ALA B 1 242 ? -12.348 -1.362 72.487 1.00 10.63 221 ALA B CA 1
ATOM 4755 C C . ALA B 1 242 ? -13.347 -0.377 71.948 1.00 10.21 221 ALA B C 1
ATOM 4756 O O . ALA B 1 242 ? -13.110 0.169 70.872 1.00 11.15 221 ALA B O 1
ATOM 4758 N N . ILE B 1 243 ? -14.438 -0.204 72.675 1.00 9.75 222 ILE B N 1
ATOM 4759 C CA . ILE B 1 243 ? -15.528 0.739 72.330 1.00 9.13 222 ILE B CA 1
ATOM 4760 C C . ILE B 1 243 ? -15.748 1.646 73.515 1.00 10.35 222 ILE B C 1
ATOM 4761 O O . ILE B 1 243 ? -16.098 1.141 74.616 1.00 10.35 222 ILE B O 1
ATOM 4766 N N . PHE B 1 244 ? -15.522 2.935 73.321 1.00 10.42 223 PHE B N 1
ATOM 4767 C CA . PHE B 1 244 ? -15.658 3.980 74.347 1.00 9.64 223 PHE B CA 1
ATOM 4768 C C . PHE B 1 244 ? -17.019 4.646 74.149 1.00 10.08 223 PHE B C 1
ATOM 4769 O O . PHE B 1 244 ? -17.157 5.485 73.214 1.00 10.68 223 PHE B O 1
ATOM 4777 N N . GLY B 1 245 ? -17.990 4.263 74.965 1.00 10.73 224 GLY B N 1
ATOM 4778 C CA . GLY B 1 245 ? -19.366 4.783 74.935 1.00 10.65 224 GLY B CA 1
ATOM 4779 C C . GLY B 1 245 ? -20.241 3.743 74.294 1.00 10.25 224 GLY B C 1
ATOM 4780 O O . GLY B 1 245 ? -20.174 3.536 73.072 1.00 10.65 224 GLY B O 1
ATOM 4781 N N . VAL B 1 246 ? -21.162 3.182 75.066 1.00 9.48 225 VAL B N 1
ATOM 4782 C CA . VAL B 1 246 ? -22.135 2.174 74.557 1.00 10.32 225 VAL B CA 1
ATOM 4783 C C . VAL B 1 246 ? -23.512 2.798 74.723 1.00 10.72 225 VAL B C 1
ATOM 4784 O O . VAL B 1 246 ? -24.427 2.208 75.274 1.00 11.19 225 VAL B O 1
ATOM 4788 N N . GLY B 1 247 ? -23.703 3.928 74.025 1.00 10.63 226 GLY B N 1
ATOM 4789 C CA . GLY B 1 247 ? -25.049 4.380 73.623 1.00 10.40 226 GLY B CA 1
ATOM 4790 C C . GLY B 1 247 ? -25.484 3.582 72.404 1.00 10.59 226 GLY B C 1
ATOM 4791 O O . GLY B 1 247 ? -24.888 2.565 72.109 1.00 10.48 226 GLY B O 1
ATOM 4792 N N . SER B 1 248 ? -26.452 4.057 71.632 1.00 9.80 227 SER B N 1
ATOM 4793 C CA . SER B 1 248 ? -26.920 3.274 70.454 1.00 9.77 227 SER B CA 1
ATOM 4794 C C . SER B 1 248 ? -25.748 3.026 69.500 1.00 9.88 227 SER B C 1
ATOM 4795 O O . SER B 1 248 ? -25.698 1.940 68.857 1.00 10.12 227 SER B O 1
ATOM 4798 N N . VAL B 1 249 ? -24.898 4.016 69.255 1.00 10.26 228 VAL B N 1
ATOM 4799 C CA . VAL B 1 249 ? -23.765 3.850 68.330 1.00 9.42 228 VAL B CA 1
ATOM 4800 C C . VAL B 1 249 ? -22.834 2.756 68.852 1.00 9.06 228 VAL B C 1
ATOM 4801 O O . VAL B 1 249 ? -22.534 1.854 68.086 1.00 9.59 228 VAL B O 1
ATOM 4805 N N . GLY B 1 250 ? -22.389 2.823 70.087 1.00 9.35 229 GLY B N 1
ATOM 4806 C CA . GLY B 1 250 ? -21.424 1.835 70.579 1.00 10.46 229 GLY B CA 1
ATOM 4807 C C . GLY B 1 250 ? -22.035 0.451 70.658 1.00 9.66 229 GLY B C 1
ATOM 4808 O O . GLY B 1 250 ? -21.320 -0.500 70.411 1.00 9.93 229 GLY B O 1
ATOM 4809 N N . ILE B 1 251 ? -23.306 0.360 70.961 1.00 9.95 230 ILE B N 1
ATOM 4810 C CA . ILE B 1 251 ? -23.923 -0.982 71.026 1.00 11.06 230 ILE B CA 1
ATOM 4811 C C . ILE B 1 251 ? -23.976 -1.532 69.599 1.00 9.81 230 ILE B C 1
ATOM 4812 O O . ILE B 1 251 ? -23.791 -2.731 69.375 1.00 11.90 230 ILE B O 1
ATOM 4817 N N . SER B 1 252 ? -24.210 -0.694 68.600 1.00 9.65 231 SER B N 1
ATOM 4818 C CA . SER B 1 252 ? -24.185 -1.157 67.189 1.00 9.24 231 SER B CA 1
ATOM 4819 C C . SER B 1 252 ? -22.766 -1.657 66.872 1.00 9.65 231 SER B C 1
ATOM 4820 O O . SER B 1 252 ? -22.617 -2.594 66.062 1.00 10.63 231 SER B O 1
ATOM 4823 N N . ALA B 1 253 ? -21.744 -0.976 67.352 1.00 9.44 232 ALA B N 1
ATOM 4824 C CA . ALA B 1 253 ? -20.335 -1.410 67.190 1.00 9.23 232 ALA B CA 1
ATOM 4825 C C . ALA B 1 253 ? -20.140 -2.786 67.850 1.00 9.89 232 ALA B C 1
ATOM 4826 O O . ALA B 1 253 ? -19.419 -3.621 67.261 1.00 10.42 232 ALA B O 1
ATOM 4828 N N . VAL B 1 254 ? -20.720 -3.015 69.015 1.00 11.53 233 VAL B N 1
ATOM 4829 C CA . VAL B 1 254 ? -20.591 -4.319 69.704 1.00 11.02 233 VAL B CA 1
ATOM 4830 C C . VAL B 1 254 ? -21.198 -5.374 68.766 1.00 10.80 233 VAL B C 1
ATOM 4831 O O . VAL B 1 254 ? -20.594 -6.450 68.566 1.00 11.43 233 VAL B O 1
ATOM 4835 N N . ILE B 1 255 ? -22.403 -5.123 68.268 1.00 10.95 234 ILE B N 1
ATOM 4836 C CA . ILE B 1 255 ? -23.106 -6.087 67.369 1.00 11.11 234 ILE B CA 1
ATOM 4837 C C . ILE B 1 255 ? -22.184 -6.399 66.192 1.00 13.18 234 ILE B C 1
ATOM 4838 O O . ILE B 1 255 ? -22.053 -7.607 65.770 1.00 11.72 234 ILE B O 1
ATOM 4843 N N . ALA B 1 256 ? -21.592 -5.394 65.538 1.00 10.65 235 ALA B N 1
ATOM 4844 C CA . ALA B 1 256 ? -20.664 -5.665 64.433 1.00 11.17 235 ALA B CA 1
ATOM 4845 C C . ALA B 1 256 ? -19.480 -6.517 64.902 1.00 11.33 235 ALA B C 1
ATOM 4846 O O . ALA B 1 256 ? -19.091 -7.423 64.177 1.00 11.78 235 ALA B O 1
ATOM 4848 N N . ALA B 1 257 ? -18.861 -6.167 66.025 1.00 11.46 236 ALA B N 1
ATOM 4849 C CA . ALA B 1 257 ? -17.607 -6.824 66.456 1.00 11.01 236 ALA B CA 1
ATOM 4850 C C . ALA B 1 257 ? -17.925 -8.306 66.750 1.00 12.50 236 ALA B C 1
ATOM 4851 O O . ALA B 1 257 ? -17.105 -9.150 66.422 1.00 12.48 236 ALA B O 1
ATOM 4853 N N . LYS B 1 258 ? -19.099 -8.568 67.296 1.00 11.83 237 LYS B N 1
ATOM 4854 C CA . LYS B 1 258 ? -19.584 -9.957 67.535 1.00 13.65 237 LYS B CA 1
ATOM 4855 C C . LYS B 1 258 ? -19.843 -10.664 66.220 1.00 13.13 237 LYS B C 1
ATOM 4856 O O . LYS B 1 258 ? -19.383 -11.818 66.047 1.00 13.92 237 LYS B O 1
ATOM 4862 N N . GLU B 1 259 ? -20.483 -9.990 65.282 1.00 12.56 238 GLU B N 1
ATOM 4863 C CA . GLU B 1 259 ? -20.757 -10.606 63.971 1.00 12.41 238 GLU B CA 1
ATOM 4864 C C . GLU B 1 259 ? -19.418 -10.990 63.309 1.00 12.73 238 GLU B C 1
ATOM 4865 O O . GLU B 1 259 ? -19.375 -12.047 62.569 1.00 13.46 238 GLU B O 1
ATOM 4871 N N . LEU B 1 260 ? -18.412 -10.124 63.441 1.00 11.61 239 LEU B N 1
ATOM 4872 C CA . LEU B 1 260 ? -17.118 -10.305 62.777 1.00 12.64 239 LEU B CA 1
ATOM 4873 C C . LEU B 1 260 ? -16.199 -11.230 63.570 1.00 12.59 239 LEU B C 1
ATOM 4874 O O . LEU B 1 260 ? -15.065 -11.433 63.062 1.00 13.87 239 LEU B O 1
ATOM 4879 N N . LYS B 1 261 ? -16.660 -11.775 64.683 1.00 12.89 240 LYS B N 1
ATOM 4880 C CA . LYS B 1 261 ? -15.980 -12.812 65.497 1.00 14.49 240 LYS B CA 1
ATOM 4881 C C . LYS B 1 261 ? -14.679 -12.227 66.069 1.00 15.16 240 LYS B C 1
ATOM 4882 O O . LYS B 1 261 ? -13.639 -12.922 66.150 1.00 14.65 240 LYS B O 1
ATOM 4888 N N . ALA B 1 262 ? -14.723 -10.974 66.517 1.00 13.08 241 ALA B N 1
ATOM 4889 C CA . ALA B 1 262 ? -13.672 -10.430 67.372 1.00 13.33 241 ALA B CA 1
ATOM 4890 C C . ALA B 1 262 ? -13.428 -11.391 68.552 1.00 13.98 241 ALA B C 1
ATOM 4891 O O . ALA B 1 262 ? -14.368 -11.960 69.097 1.00 15.51 241 ALA B O 1
ATOM 4893 N N . LYS B 1 263 ? -12.196 -11.549 68.963 1.00 15.33 242 LYS B N 1
ATOM 4894 C CA . LYS B 1 263 ? -11.833 -12.374 70.150 1.00 14.78 242 LYS B CA 1
ATOM 4895 C C . LYS B 1 263 ? -12.211 -11.658 71.424 1.00 15.05 242 LYS B C 1
ATOM 4896 O O . LYS B 1 263 ? -12.446 -12.325 72.431 1.00 16.85 242 LYS B O 1
ATOM 4902 N N . GLN B 1 264 ? -12.135 -10.319 71.447 1.00 12.87 243 GLN B N 1
ATOM 4903 C CA . GLN B 1 264 ? -12.256 -9.543 72.678 1.00 13.95 243 GLN B CA 1
ATOM 4904 C C . GLN B 1 264 ? -12.956 -8.245 72.313 1.00 12.13 243 GLN B C 1
ATOM 4905 O O . GLN B 1 264 ? -12.587 -7.654 71.271 1.00 12.28 243 GLN B O 1
ATOM 4911 N N . ILE B 1 265 ? -14.006 -7.924 73.053 1.00 11.66 244 ILE B N 1
ATOM 4912 C CA . ILE B 1 265 ? -14.786 -6.677 72.820 1.00 11.74 244 ILE B CA 1
ATOM 4913 C C . ILE B 1 265 ? -14.925 -5.991 74.164 1.00 10.56 244 ILE B C 1
ATOM 4914 O O . ILE B 1 265 ? -15.712 -6.444 75.037 1.00 12.27 244 ILE B O 1
ATOM 4919 N N . ILE B 1 266 ? -14.136 -4.970 74.381 1.00 10.02 245 ILE B N 1
ATOM 4920 C CA . ILE B 1 266 ? -14.041 -4.269 75.684 1.00 10.45 245 ILE B CA 1
ATOM 4921 C C . ILE B 1 266 ? -14.859 -2.992 75.595 1.00 11.82 245 ILE B C 1
ATOM 4922 O O . ILE B 1 266 ? -14.597 -2.170 74.677 1.00 11.45 245 ILE B O 1
ATOM 4927 N N . VAL B 1 267 ? -15.830 -2.821 76.473 1.00 11.37 246 VAL B N 1
ATOM 4928 C CA . VAL B 1 267 ? -16.706 -1.649 76.447 1.00 9.96 246 VAL B CA 1
ATOM 4929 C C . VAL B 1 267 ? -16.437 -0.785 77.669 1.00 10.28 246 VAL B C 1
ATOM 4930 O O . VAL B 1 267 ? -16.227 -1.282 78.767 1.00 11.08 246 VAL B O 1
ATOM 4934 N N . VAL B 1 268 ? -16.423 0.510 77.451 1.00 10.36 247 VAL B N 1
ATOM 4935 C CA . VAL B 1 268 ? -16.110 1.527 78.492 1.00 9.76 247 VAL B CA 1
ATOM 4936 C C . VAL B 1 268 ? -17.258 2.537 78.528 1.00 10.47 247 VAL B C 1
ATOM 4937 O O . VAL B 1 268 ? -17.556 3.132 77.476 1.00 11.71 247 VAL B O 1
ATOM 4941 N N . ASP B 1 269 ? -17.728 2.863 79.710 1.00 10.54 248 ASP B N 1
ATOM 4942 C CA . ASP B 1 269 ? -18.875 3.791 79.889 1.00 10.91 248 ASP B CA 1
ATOM 4943 C C . ASP B 1 269 ? -19.001 4.069 81.377 1.00 11.42 248 ASP B C 1
ATOM 4944 O O . ASP B 1 269 ? -18.325 3.390 82.178 1.00 12.74 248 ASP B O 1
ATOM 4949 N N . ARG B 1 270 ? -19.940 4.921 81.762 1.00 13.17 249 ARG B N 1
ATOM 4950 C CA . ARG B 1 270 ? -20.302 5.042 83.184 1.00 12.49 249 ARG B CA 1
ATOM 4951 C C . ARG B 1 270 ? -21.751 4.591 83.439 1.00 12.77 249 ARG B C 1
ATOM 4952 O O . ARG B 1 270 ? -22.172 4.590 84.612 1.00 13.09 249 ARG B O 1
ATOM 4960 N N . ASN B 1 271 ? -22.476 4.236 82.388 1.00 11.24 250 ASN B N 1
ATOM 4961 C CA . ASN B 1 271 ? -23.899 3.818 82.528 1.00 11.73 250 ASN B CA 1
ATOM 4962 C C . ASN B 1 271 ? -23.925 2.295 82.654 1.00 12.77 250 ASN B C 1
ATOM 4963 O O . ASN B 1 271 ? -23.722 1.597 81.675 1.00 11.57 250 ASN B O 1
ATOM 4968 N N . GLU B 1 272 ? -24.197 1.792 83.853 1.00 13.82 251 GLU B N 1
ATOM 4969 C CA A GLU B 1 272 ? -24.174 0.332 84.121 0.50 14.22 251 GLU B CA 1
ATOM 4970 C CA B GLU B 1 272 ? -24.205 0.345 84.160 0.50 14.11 251 GLU B CA 1
ATOM 4971 C C . GLU B 1 272 ? -25.251 -0.374 83.296 1.00 12.96 251 GLU B C 1
ATOM 4972 O O . GLU B 1 272 ? -25.009 -1.502 82.844 1.00 13.52 251 GLU B O 1
ATOM 4983 N N . TYR B 1 273 ? -26.412 0.265 83.054 1.00 12.47 252 TYR B N 1
ATOM 4984 C CA . TYR B 1 273 ? -27.470 -0.380 82.259 1.00 11.93 252 TYR B CA 1
ATOM 4985 C C . TYR B 1 273 ? -26.966 -0.656 80.843 1.00 12.00 252 TYR B C 1
ATOM 4986 O O . TYR B 1 273 ? -27.202 -1.729 80.293 1.00 12.06 252 TYR B O 1
ATOM 4995 N N . LYS B 1 274 ? -26.313 0.346 80.231 1.00 11.74 253 LYS B N 1
ATOM 4996 C CA . LYS B 1 274 ? -25.903 0.155 78.825 1.00 11.32 253 LYS B CA 1
ATOM 4997 C C . LYS B 1 274 ? -24.651 -0.731 78.732 1.00 11.13 253 LYS B C 1
ATOM 4998 O O . LYS B 1 274 ? -24.537 -1.494 77.772 1.00 10.76 253 LYS B O 1
ATOM 5004 N N . LEU B 1 275 ? -23.806 -0.746 79.747 1.00 11.75 254 LEU B N 1
ATOM 5005 C CA . LEU B 1 275 ? -22.675 -1.717 79.810 1.00 12.44 254 LEU B CA 1
ATOM 5006 C C . LEU B 1 275 ? -23.273 -3.115 79.839 1.00 12.07 254 LEU B C 1
ATOM 5007 O O . LEU B 1 275 ? -22.791 -3.979 79.152 1.00 11.40 254 LEU B O 1
ATOM 5012 N N . LYS B 1 276 ? -24.337 -3.308 80.626 1.00 12.80 255 LYS B N 1
ATOM 5013 C CA . LYS B 1 276 ? -24.923 -4.659 80.713 1.00 13.43 255 LYS B CA 1
ATOM 5014 C C . LYS B 1 276 ? -25.559 -5.040 79.405 1.00 12.09 255 LYS B C 1
ATOM 5015 O O . LYS B 1 276 ? -25.387 -6.186 78.956 1.00 13.61 255 LYS B O 1
ATOM 5021 N N . MET B 1 277 ? -26.238 -4.084 78.735 1.00 10.76 256 MET B N 1
ATOM 5022 C CA . MET B 1 277 ? -26.829 -4.404 77.419 1.00 11.40 256 MET B CA 1
ATOM 5023 C C . MET B 1 277 ? -25.706 -4.805 76.445 1.00 12.37 256 MET B C 1
ATOM 5024 O O . MET B 1 277 ? -25.839 -5.768 75.662 1.00 12.08 256 MET B O 1
ATOM 5029 N N . ALA B 1 278 ? -24.605 -4.066 76.466 1.00 11.47 257 ALA B N 1
ATOM 5030 C CA . ALA B 1 278 ? -23.444 -4.377 75.619 1.00 12.28 257 ALA B CA 1
ATOM 5031 C C . ALA B 1 278 ? -22.939 -5.806 75.862 1.00 12.52 257 ALA B C 1
ATOM 5032 O O . ALA B 1 278 ? -22.668 -6.523 74.920 1.00 13.06 257 ALA B O 1
ATOM 5034 N N . MET B 1 279 ? -22.832 -6.197 77.117 1.00 12.98 258 MET B N 1
ATOM 5035 C CA . MET B 1 279 ? -22.391 -7.556 77.469 1.00 14.40 258 MET B CA 1
ATOM 5036 C C . MET B 1 279 ? -23.381 -8.588 76.950 1.00 15.76 258 MET B C 1
ATOM 5037 O O . MET B 1 279 ? -22.940 -9.573 76.325 1.00 16.57 258 MET B O 1
ATOM 5042 N N . GLU B 1 280 ? -24.670 -8.288 77.004 1.00 13.74 259 GLU B N 1
ATOM 5043 C CA . GLU B 1 280 ? -25.687 -9.230 76.518 1.00 13.82 259 GLU B CA 1
ATOM 5044 C C . GLU B 1 280 ? -25.598 -9.400 75.022 1.00 15.51 259 GLU B C 1
ATOM 5045 O O . GLU B 1 280 ? -26.038 -10.433 74.531 1.00 19.25 259 GLU B O 1
ATOM 5051 N N . LEU B 1 281 ? -25.094 -8.392 74.303 1.00 12.76 260 LEU B N 1
ATOM 5052 C CA . LEU B 1 281 ? -25.070 -8.433 72.831 1.00 13.01 260 LEU B CA 1
ATOM 5053 C C . LEU B 1 281 ? -23.691 -8.787 72.287 1.00 14.33 260 LEU B C 1
ATOM 5054 O O . LEU B 1 281 ? -23.506 -8.728 71.053 1.00 14.06 260 LEU B O 1
ATOM 5059 N N . GLY B 1 282 ? -22.778 -9.210 73.157 1.00 14.30 261 GLY B N 1
ATOM 5060 C CA . GLY B 1 282 ? -21.512 -9.762 72.649 1.00 15.37 261 GLY B CA 1
ATOM 5061 C C . GLY B 1 282 ? -20.275 -9.156 73.255 1.00 13.51 261 GLY B C 1
ATOM 5062 O O . GLY B 1 282 ? -19.191 -9.789 73.055 1.00 14.92 261 GLY B O 1
ATOM 5063 N N . ALA B 1 283 ? -20.340 -8.117 74.078 1.00 13.91 262 ALA B N 1
ATOM 5064 C CA . ALA B 1 283 ? -19.087 -7.589 74.663 1.00 13.59 262 ALA B CA 1
ATOM 5065 C C . ALA B 1 283 ? -18.533 -8.658 75.621 1.00 13.13 262 ALA B C 1
ATOM 5066 O O . ALA B 1 283 ? -19.351 -9.438 76.206 1.00 13.83 262 ALA B O 1
ATOM 5068 N N . THR B 1 284 ? -17.208 -8.739 75.711 1.00 12.88 263 THR B N 1
ATOM 5069 C CA . THR B 1 284 ? -16.519 -9.752 76.556 1.00 12.52 263 THR B CA 1
ATOM 5070 C C . THR B 1 284 ? -16.088 -9.187 77.886 1.00 12.60 263 THR B C 1
ATOM 5071 O O . THR B 1 284 ? -15.942 -9.945 78.858 1.00 13.57 263 THR B O 1
ATOM 5075 N N . HIS B 1 285 ? -15.806 -7.895 77.972 1.00 11.22 264 HIS B N 1
ATOM 5076 C CA . HIS B 1 285 ? -15.266 -7.200 79.161 1.00 12.66 264 HIS B CA 1
ATOM 5077 C C . HIS B 1 285 ? -15.900 -5.826 79.234 1.00 12.96 264 HIS B C 1
ATOM 5078 O O . HIS B 1 285 ? -16.089 -5.177 78.187 1.00 12.36 264 HIS B O 1
ATOM 5093 N N . ILE B 1 287 ? -15.760 -2.049 81.467 1.00 12.06 266 ILE B N 1
ATOM 5094 C CA . ILE B 1 287 ? -15.107 -1.121 82.367 1.00 12.41 266 ILE B CA 1
ATOM 5095 C C . ILE B 1 287 ? -16.034 0.058 82.653 1.00 12.67 266 ILE B C 1
ATOM 5096 O O . ILE B 1 287 ? -16.452 0.749 81.731 1.00 12.36 266 ILE B O 1
ATOM 5101 N N . ASN B 1 288 ? -16.254 0.325 83.911 1.00 13.68 267 ASN B N 1
ATOM 5102 C CA . ASN B 1 288 ? -16.957 1.537 84.398 1.00 14.28 267 ASN B CA 1
ATOM 5103 C C . ASN B 1 288 ? -15.902 2.605 84.651 1.00 14.40 267 ASN B C 1
ATOM 5104 O O . ASN B 1 288 ? -15.152 2.505 85.594 1.00 14.57 267 ASN B O 1
ATOM 5109 N N . SER B 1 289 ? -15.835 3.605 83.773 1.00 11.74 268 SER B N 1
ATOM 5110 C CA . SER B 1 289 ? -14.796 4.655 83.830 1.00 13.09 268 SER B CA 1
ATOM 5111 C C . SER B 1 289 ? -14.900 5.493 85.114 1.00 15.34 268 SER B C 1
ATOM 5112 O O . SER B 1 289 ? -13.921 6.139 85.455 1.00 17.01 268 SER B O 1
ATOM 5115 N N . GLU B 1 290 ? -16.033 5.494 85.810 1.00 15.88 269 GLU B N 1
ATOM 5116 C CA . GLU B 1 290 ? -16.186 6.226 87.103 1.00 17.83 269 GLU B CA 1
ATOM 5117 C C . GLU B 1 290 ? -15.840 5.328 88.285 1.00 17.75 269 GLU B C 1
ATOM 5118 O O . GLU B 1 290 ? -15.901 5.849 89.410 1.00 21.71 269 GLU B O 1
ATOM 5124 N N . LYS B 1 291 ? -15.471 4.055 88.095 1.00 17.66 270 LYS B N 1
ATOM 5125 C CA . LYS B 1 291 ? -15.144 3.128 89.216 1.00 20.16 270 LYS B CA 1
ATOM 5126 C C . LYS B 1 291 ? -13.739 2.534 89.062 1.00 23.77 270 LYS B C 1
ATOM 5127 O O . LYS B 1 291 ? -13.496 1.415 89.556 1.00 24.27 270 LYS B O 1
ATOM 5133 N N . LEU B 1 292 ? -12.822 3.268 88.426 1.00 21.61 271 LEU B N 1
ATOM 5134 C CA . LEU B 1 292 ? -11.455 2.748 88.169 1.00 22.82 271 LEU B CA 1
ATOM 5135 C C . LEU B 1 292 ? -10.598 2.845 89.425 1.00 25.25 271 LEU B C 1
ATOM 5136 O O . LEU B 1 292 ? -10.772 3.791 90.169 1.00 23.97 271 LEU B O 1
ATOM 5141 N N . PRO B 1 293 ? -9.659 1.892 89.628 1.00 24.93 272 PRO B N 1
ATOM 5142 C CA . PRO B 1 293 ? -8.707 1.953 90.737 1.00 29.87 272 PRO B CA 1
ATOM 5143 C C . PRO B 1 293 ? -7.993 3.309 90.727 1.00 29.50 272 PRO B C 1
ATOM 5144 O O . PRO B 1 293 ? -7.912 4.004 89.691 1.00 28.06 272 PRO B O 1
ATOM 5148 N N . GLU B 1 294 ? -7.494 3.680 91.893 1.00 31.34 273 GLU B N 1
ATOM 5149 C CA . GLU B 1 294 ? -6.624 4.865 92.045 1.00 34.64 273 GLU B CA 1
ATOM 5150 C C . GLU B 1 294 ? -5.416 4.661 91.127 1.00 29.21 273 GLU B C 1
ATOM 5151 O O . GLU B 1 294 ? -4.791 3.551 91.177 1.00 30.33 273 GLU B O 1
ATOM 5157 N N . GLY B 1 295 ? -5.164 5.634 90.261 1.00 26.76 274 GLY B N 1
ATOM 5158 C CA . GLY B 1 295 ? -3.957 5.679 89.416 1.00 28.15 274 GLY B CA 1
ATOM 5159 C C . GLY B 1 295 ? -4.141 5.025 88.051 1.00 28.15 274 GLY B C 1
ATOM 5160 O O . GLY B 1 295 ? -3.109 4.791 87.393 1.00 27.47 274 GLY B O 1
ATOM 5161 N N . VAL B 1 296 ? -5.374 4.735 87.626 1.00 23.88 275 VAL B N 1
ATOM 5162 C CA . VAL B 1 296 ? -5.665 3.941 86.392 1.00 21.91 275 VAL B CA 1
ATOM 5163 C C . VAL B 1 296 ? -6.593 4.723 85.440 1.00 20.33 275 VAL B C 1
ATOM 5164 O O . VAL B 1 296 ? -7.761 5.019 85.761 1.00 20.09 275 VAL B O 1
ATOM 5168 N N . THR B 1 297 ? -6.116 4.989 84.239 1.00 16.76 276 THR B N 1
ATOM 5169 C CA . THR B 1 297 ? -6.893 5.735 83.226 1.00 17.47 276 THR B CA 1
ATOM 5170 C C . THR B 1 297 ? -7.707 4.717 82.458 1.00 16.76 276 THR B C 1
ATOM 5171 O O . THR B 1 297 ? -7.388 3.537 82.469 1.00 14.67 276 THR B O 1
ATOM 5175 N N . PRO B 1 298 ? -8.738 5.145 81.707 1.00 15.19 277 PRO B N 1
ATOM 5176 C CA . PRO B 1 298 ? -9.466 4.193 80.866 1.00 14.29 277 PRO B CA 1
ATOM 5177 C C . PRO B 1 298 ? -8.584 3.422 79.868 1.00 14.16 277 PRO B C 1
ATOM 5178 O O . PRO B 1 298 ? -8.731 2.218 79.778 1.00 13.52 277 PRO B O 1
ATOM 5182 N N . SER B 1 299 ? -7.593 4.085 79.238 1.00 13.38 278 SER B N 1
ATOM 5183 C CA . SER B 1 299 ? -6.683 3.415 78.285 1.00 13.33 278 SER B CA 1
ATOM 5184 C C . SER B 1 299 ? -5.816 2.376 79.019 1.00 13.59 278 SER B C 1
ATOM 5185 O O . SER B 1 299 ? -5.665 1.282 78.503 1.00 13.04 278 SER B O 1
ATOM 5188 N N . GLN B 1 300 ? -5.342 2.704 80.209 1.00 12.80 279 GLN B N 1
ATOM 5189 C CA . GLN B 1 300 ? -4.588 1.724 80.999 1.00 14.11 279 GLN B CA 1
ATOM 5190 C C . GLN B 1 300 ? -5.485 0.537 81.345 1.00 12.78 279 GLN B C 1
ATOM 5191 O O . GLN B 1 300 ? -5.012 -0.585 81.289 1.00 12.58 279 GLN B O 1
ATOM 5197 N N . ALA B 1 301 ? -6.716 0.788 81.759 1.00 12.01 280 ALA B N 1
ATOM 5198 C CA . ALA B 1 301 ? -7.663 -0.276 82.140 1.00 12.76 280 ALA B CA 1
ATOM 5199 C C . ALA B 1 301 ? -7.879 -1.191 80.930 1.00 11.78 280 ALA B C 1
ATOM 5200 O O . ALA B 1 301 ? -7.918 -2.391 81.055 1.00 15.09 280 ALA B O 1
ATOM 5202 N N . VAL B 1 302 ? -8.064 -0.607 79.765 1.00 11.09 281 VAL B N 1
ATOM 5203 C CA . VAL B 1 302 ? -8.219 -1.420 78.536 1.00 11.11 281 VAL B CA 1
ATOM 5204 C C . VAL B 1 302 ? -6.939 -2.214 78.275 1.00 12.54 281 VAL B C 1
ATOM 5205 O O . VAL B 1 302 ? -7.014 -3.441 78.025 1.00 12.69 281 VAL B O 1
ATOM 5209 N N . ARG B 1 303 ? -5.774 -1.562 78.284 1.00 12.75 282 ARG B N 1
ATOM 5210 C CA . ARG B 1 303 ? -4.527 -2.299 77.968 1.00 13.28 282 ARG B CA 1
ATOM 5211 C C . ARG B 1 303 ? -4.285 -3.438 78.963 1.00 13.88 282 ARG B C 1
ATOM 5212 O O . ARG B 1 303 ? -3.756 -4.429 78.523 1.00 14.29 282 ARG B O 1
ATOM 5220 N N . LYS B 1 304 ? -4.641 -3.255 80.222 1.00 13.81 283 LYS B N 1
ATOM 5221 C CA . LYS B 1 304 ? -4.456 -4.305 81.261 1.00 16.03 283 LYS B CA 1
ATOM 5222 C C . LYS B 1 304 ? -5.150 -5.610 80.845 1.00 16.21 283 LYS B C 1
ATOM 5223 O O . LYS B 1 304 ? -4.770 -6.698 81.370 1.00 16.36 283 LYS B O 1
ATOM 5229 N N . LEU B 1 305 ? -6.191 -5.564 80.024 1.00 15.50 284 LEU B N 1
ATOM 5230 C CA . LEU B 1 305 ? -6.951 -6.775 79.601 1.00 14.56 284 LEU B CA 1
ATOM 5231 C C . LEU B 1 305 ? -6.350 -7.437 78.370 1.00 14.19 284 LEU B C 1
ATOM 5232 O O . LEU B 1 305 ? -6.939 -8.402 77.865 1.00 15.37 284 LEU B O 1
ATOM 5237 N N . THR B 1 306 ? -5.215 -6.938 77.854 1.00 14.95 285 THR B N 1
ATOM 5238 C CA . THR B 1 306 ? -4.613 -7.408 76.588 1.00 15.03 285 THR B CA 1
ATOM 5239 C C . THR B 1 306 ? -3.241 -8.009 76.893 1.00 14.78 285 THR B C 1
ATOM 5240 O O . THR B 1 306 ? -2.576 -7.611 77.843 1.00 15.97 285 THR B O 1
ATOM 5244 N N . PRO B 1 307 ? -2.757 -8.950 76.059 1.00 18.51 286 PRO B N 1
ATOM 5245 C CA . PRO B 1 307 ? -1.462 -9.618 76.302 1.00 18.24 286 PRO B CA 1
ATOM 5246 C C . PRO B 1 307 ? -0.295 -8.623 76.310 1.00 19.78 286 PRO B C 1
ATOM 5247 O O . PRO B 1 307 ? -0.175 -7.816 75.398 1.00 15.98 286 PRO B O 1
ATOM 5251 N N . LYS B 1 308 ? 0.471 -8.594 77.401 1.00 19.53 287 LYS B N 1
ATOM 5252 C CA . LYS B 1 308 ? 1.636 -7.692 77.572 1.00 19.78 287 LYS B CA 1
ATOM 5253 C C . LYS B 1 308 ? 1.211 -6.227 77.498 1.00 17.39 287 LYS B C 1
ATOM 5254 O O . LYS B 1 308 ? 2.033 -5.362 77.191 1.00 18.75 287 LYS B O 1
ATOM 5260 N N . GLU B 1 309 ? -0.071 -5.978 77.747 1.00 16.92 288 GLU B N 1
ATOM 5261 C CA . GLU B 1 309 ? -0.633 -4.615 77.806 1.00 17.45 288 GLU B CA 1
ATOM 5262 C C . GLU B 1 309 ? -0.424 -3.909 76.469 1.00 15.64 288 GLU B C 1
ATOM 5263 O O . GLU B 1 309 ? -0.241 -2.693 76.456 1.00 15.00 288 GLU B O 1
ATOM 5269 N N . VAL B 1 310 ? -0.520 -4.651 75.381 1.00 13.14 289 VAL B N 1
ATOM 5270 C CA . VAL B 1 310 ? -0.233 -4.109 74.026 1.00 14.17 289 VAL B CA 1
ATOM 5271 C C . VAL B 1 310 ? -1.385 -3.228 73.551 1.00 13.20 289 VAL B C 1
ATOM 5272 O O . VAL B 1 310 ? -1.180 -2.476 72.626 1.00 12.27 289 VAL B O 1
ATOM 5276 N N . GLY B 1 311 ? -2.584 -3.394 74.095 1.00 12.50 290 GLY B N 1
ATOM 5277 C CA . GLY B 1 311 ? -3.776 -2.648 73.647 1.00 13.05 290 GLY B CA 1
ATOM 5278 C C . GLY B 1 311 ? -4.561 -3.437 72.605 1.00 12.62 290 GLY B C 1
ATOM 5279 O O . GLY B 1 311 ? -4.346 -4.653 72.412 1.00 11.64 290 GLY B O 1
ATOM 5280 N N . VAL B 1 312 ? -5.407 -2.738 71.832 1.00 10.71 291 VAL B N 1
ATOM 5281 C CA . VAL B 1 312 ? -6.422 -3.396 70.970 1.00 11.33 291 VAL B CA 1
ATOM 5282 C C . VAL B 1 312 ? -6.110 -3.206 69.498 1.00 11.62 291 VAL B C 1
ATOM 5283 O O . VAL B 1 312 ? -5.559 -2.170 69.059 1.00 12.12 291 VAL B O 1
ATOM 5287 N N . ASP B 1 313 ? -6.568 -4.148 68.711 1.00 11.29 292 ASP B N 1
ATOM 5288 C CA . ASP B 1 313 ? -6.452 -4.073 67.247 1.00 11.38 292 ASP B CA 1
ATOM 5289 C C . ASP B 1 313 ? -7.269 -2.935 66.657 1.00 10.74 292 ASP B C 1
ATOM 5290 O O . ASP B 1 313 ? -6.971 -2.497 65.509 1.00 11.54 292 ASP B O 1
ATOM 5295 N N . ALA B 1 314 ? -8.362 -2.537 67.323 1.00 10.75 293 ALA B N 1
ATOM 5296 C CA . ALA B 1 314 ? -9.321 -1.556 66.790 1.00 11.40 293 ALA B CA 1
ATOM 5297 C C . ALA B 1 314 ? -9.900 -0.802 67.970 1.00 10.88 293 ALA B C 1
ATOM 5298 O O . ALA B 1 314 ? -10.265 -1.424 68.994 1.00 11.08 293 ALA B O 1
ATOM 5300 N N . SER B 1 315 ? -9.893 0.509 67.917 1.00 10.58 294 SER B N 1
ATOM 5301 C CA . SER B 1 315 ? -10.381 1.353 69.012 1.00 10.79 294 SER B CA 1
ATOM 5302 C C . SER B 1 315 ? -11.427 2.311 68.461 1.00 9.68 294 SER B C 1
ATOM 5303 O O . SER B 1 315 ? -11.170 3.006 67.457 1.00 11.77 294 SER B O 1
ATOM 5306 N N . ILE B 1 316 ? -12.628 2.204 68.993 1.00 9.71 295 ILE B N 1
ATOM 5307 C CA . ILE B 1 316 ? -13.814 2.952 68.533 1.00 9.73 295 ILE B CA 1
ATOM 5308 C C . ILE B 1 316 ? -14.192 3.931 69.635 1.00 9.51 295 ILE B C 1
ATOM 5309 O O . ILE B 1 316 ? -14.337 3.535 70.795 1.00 10.48 295 ILE B O 1
ATOM 5314 N N . GLU B 1 317 ? -14.364 5.180 69.279 1.00 9.17 296 GLU B N 1
ATOM 5315 C CA . GLU B 1 317 ? -14.892 6.201 70.213 1.00 10.17 296 GLU B CA 1
ATOM 5316 C C . GLU B 1 317 ? -16.290 6.564 69.760 1.00 9.66 296 GLU B C 1
ATOM 5317 O O . GLU B 1 317 ? -16.454 6.918 68.587 1.00 10.22 296 GLU B O 1
ATOM 5323 N N . SER B 1 318 ? -17.266 6.440 70.613 1.00 9.15 297 SER B N 1
ATOM 5324 C CA . SER B 1 318 ? -18.702 6.644 70.338 1.00 9.64 297 SER B CA 1
ATOM 5325 C C . SER B 1 318 ? -19.350 7.220 71.578 1.00 9.84 297 SER B C 1
ATOM 5326 O O . SER B 1 318 ? -20.440 6.747 71.995 1.00 10.28 297 SER B O 1
ATOM 5329 N N . SER B 1 319 ? -18.738 8.235 72.186 1.00 10.32 298 SER B N 1
ATOM 5330 C CA . SER B 1 319 ? -19.171 8.800 73.484 1.00 11.01 298 SER B CA 1
ATOM 5331 C C . SER B 1 319 ? -19.513 10.274 73.356 1.00 10.94 298 SER B C 1
ATOM 5332 O O . SER B 1 319 ? -20.412 10.763 74.082 1.00 12.17 298 SER B O 1
ATOM 5335 N N . GLY B 1 320 ? -18.713 11.025 72.579 1.00 11.40 299 GLY B N 1
ATOM 5336 C CA . GLY B 1 320 ? -18.753 12.490 72.523 1.00 11.54 299 GLY B CA 1
ATOM 5337 C C . GLY B 1 320 ? -18.001 13.124 73.678 1.00 11.77 299 GLY B C 1
ATOM 5338 O O . GLY B 1 320 ? -17.989 14.338 73.743 1.00 13.60 299 GLY B O 1
ATOM 5339 N N . TYR B 1 321 ? -17.334 12.310 74.503 1.00 11.09 300 TYR B N 1
ATOM 5340 C CA . TYR B 1 321 ? -16.494 12.821 75.605 1.00 11.29 300 TYR B CA 1
ATOM 5341 C C . TYR B 1 321 ? -15.071 13.031 75.063 1.00 10.92 300 TYR B C 1
ATOM 5342 O O . TYR B 1 321 ? -14.406 12.059 74.667 1.00 11.58 300 TYR B O 1
ATOM 5351 N N . ASP B 1 322 ? -14.620 14.283 75.020 1.00 10.70 301 ASP B N 1
ATOM 5352 C CA . ASP B 1 322 ? -13.268 14.580 74.495 1.00 11.17 301 ASP B CA 1
ATOM 5353 C C . ASP B 1 322 ? -12.210 13.723 75.181 1.00 10.55 301 ASP B C 1
ATOM 5354 O O . ASP B 1 322 ? -11.287 13.234 74.477 1.00 12.10 301 ASP B O 1
ATOM 5359 N N . VAL B 1 323 ? -12.280 13.533 76.487 1.00 11.09 302 VAL B N 1
ATOM 5360 C CA . VAL B 1 323 ? -11.326 12.665 77.197 1.00 11.13 302 VAL B CA 1
ATOM 5361 C C . VAL B 1 323 ? -11.270 11.282 76.535 1.00 11.20 302 VAL B C 1
ATOM 5362 O O . VAL B 1 323 ? -10.149 10.724 76.386 1.00 10.79 302 VAL B O 1
ATOM 5366 N N . PHE B 1 324 ? -12.408 10.682 76.215 1.00 10.59 303 PHE B N 1
ATOM 5367 C CA . PHE B 1 324 ? -12.433 9.342 75.599 1.00 10.38 303 PHE B CA 1
ATOM 5368 C C . PHE B 1 324 ? -11.840 9.324 74.198 1.00 11.36 303 PHE B C 1
ATOM 5369 O O . PHE B 1 324 ? -11.398 8.250 73.777 1.00 11.10 303 PHE B O 1
ATOM 5377 N N . MET B 1 325 ? -11.853 10.410 73.437 1.00 10.82 304 MET B N 1
ATOM 5378 C CA . MET B 1 325 ? -11.188 10.391 72.125 1.00 11.21 304 MET B CA 1
ATOM 5379 C C . MET B 1 325 ? -9.692 10.155 72.342 1.00 10.81 304 MET B C 1
ATOM 5380 O O . MET B 1 325 ? -9.110 9.411 71.631 1.00 11.20 304 MET B O 1
ATOM 5385 N N . ASN B 1 326 ? -9.113 10.808 73.352 1.00 10.91 305 ASN B N 1
ATOM 5386 C CA . ASN B 1 326 ? -7.672 10.644 73.634 1.00 10.42 305 ASN B CA 1
ATOM 5387 C C . ASN B 1 326 ? -7.457 9.239 74.239 1.00 10.21 305 ASN B C 1
ATOM 5388 O O . ASN B 1 326 ? -6.502 8.546 73.863 1.00 10.28 305 ASN B O 1
ATOM 5393 N N . GLU B 1 327 ? -8.304 8.782 75.174 1.00 11.08 306 GLU B N 1
ATOM 5394 C CA . GLU B 1 327 ? -8.143 7.428 75.781 1.00 11.31 306 GLU B CA 1
ATOM 5395 C C . GLU B 1 327 ? -8.267 6.392 74.671 1.00 10.78 306 GLU B C 1
ATOM 5396 O O . GLU B 1 327 ? -7.479 5.407 74.707 1.00 10.85 306 GLU B O 1
ATOM 5402 N N . ALA B 1 328 ? -9.164 6.579 73.710 1.00 9.67 307 ALA B N 1
ATOM 5403 C CA . ALA B 1 328 ? -9.3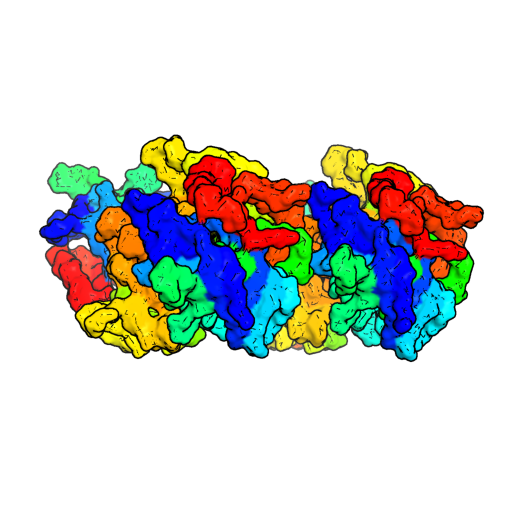34 5.577 72.633 1.00 8.96 307 ALA B CA 1
ATOM 5404 C C . ALA B 1 328 ? -8.028 5.525 71.823 1.00 10.84 307 ALA B C 1
ATOM 5405 O O . ALA B 1 328 ? -7.597 4.450 71.441 1.00 10.45 307 ALA B O 1
ATOM 5407 N N . MET B 1 329 ? -7.478 6.697 71.462 1.00 9.61 308 MET B N 1
ATOM 5408 C CA . MET B 1 329 ? -6.197 6.766 70.738 1.00 10.05 308 MET B CA 1
ATOM 5409 C C . MET B 1 329 ? -5.148 5.960 71.501 1.00 10.60 308 MET B C 1
ATOM 5410 O O . MET B 1 329 ? -4.411 5.209 70.838 1.00 10.72 308 MET B O 1
ATOM 5415 N N . LYS B 1 330 ? -5.044 6.146 72.806 1.00 10.34 309 LYS B N 1
ATOM 5416 C CA A LYS B 1 330 ? -3.971 5.516 73.613 0.50 11.13 309 LYS B CA 1
ATOM 5417 C CA B LYS B 1 330 ? -3.988 5.518 73.642 0.50 11.34 309 LYS B CA 1
ATOM 5418 C C . LYS B 1 330 ? -4.229 4.018 73.800 1.00 12.04 309 LYS B C 1
ATOM 5419 O O . LYS B 1 330 ? -3.234 3.272 74.017 1.00 12.69 309 LYS B O 1
ATOM 5430 N N . ALA B 1 331 ? -5.467 3.557 73.674 1.00 11.21 310 ALA B N 1
ATOM 5431 C CA . ALA B 1 331 ? -5.742 2.123 73.897 1.00 11.45 310 ALA B CA 1
ATOM 5432 C C . ALA B 1 331 ? -5.340 1.250 72.710 1.00 10.99 310 ALA B C 1
ATOM 5433 O O . ALA B 1 331 ? -5.215 0.034 72.855 1.00 12.81 310 ALA B O 1
ATOM 5435 N N . ALA B 1 332 ? -5.204 1.867 71.548 1.00 11.78 311 ALA B N 1
ATOM 5436 C CA . ALA B 1 332 ? -4.933 1.163 70.295 1.00 10.69 311 ALA B CA 1
ATOM 5437 C C . ALA B 1 332 ? -3.477 0.668 70.240 1.00 10.76 311 ALA B C 1
ATOM 5438 O O . ALA B 1 332 ? -2.560 1.344 70.721 1.00 11.87 311 ALA B O 1
ATOM 5440 N N . ILE B 1 333 ? -3.266 -0.517 69.639 1.00 9.16 312 ILE B N 1
ATOM 5441 C CA . ILE B 1 333 ? -1.889 -0.997 69.404 1.00 9.57 312 ILE B CA 1
ATOM 5442 C C . ILE B 1 333 ? -1.173 0.047 68.553 1.00 10.83 312 ILE B C 1
ATOM 5443 O O . ILE B 1 333 ? -1.613 0.342 67.423 1.00 11.46 312 ILE B O 1
ATOM 5448 N N . HIS B 1 334 ? -0.014 0.507 69.033 1.00 11.13 313 HIS B N 1
ATOM 5449 C CA . HIS B 1 334 ? 0.728 1.597 68.349 1.00 12.23 313 HIS B CA 1
ATOM 5450 C C . HIS B 1 334 ? 0.913 1.201 66.885 1.00 10.50 313 HIS B C 1
ATOM 5451 O O . HIS B 1 334 ? 1.431 0.086 66.609 1.00 11.51 313 HIS B O 1
ATOM 5458 N N . GLY B 1 335 ? 0.653 2.123 65.961 1.00 9.75 314 GLY B N 1
ATOM 5459 C CA . GLY B 1 335 ? 0.920 1.958 64.537 1.00 10.60 314 GLY B CA 1
ATOM 5460 C C . GLY B 1 335 ? -0.064 1.065 63.810 1.00 11.74 314 GLY B C 1
ATOM 5461 O O . GLY B 1 335 ? -0.668 1.470 62.829 1.00 12.95 314 GLY B O 1
ATOM 5462 N N . LYS B 1 336 ? -0.226 -0.148 64.297 1.00 10.68 315 LYS B N 1
ATOM 5463 C CA . LYS B 1 336 ? -1.032 -1.198 63.626 1.00 10.67 315 LYS B CA 1
ATOM 5464 C C . LYS B 1 336 ? -2.535 -0.866 63.634 1.00 10.64 315 LYS B C 1
ATOM 5465 O O . LYS B 1 336 ? -3.199 -1.054 62.600 1.00 11.44 315 LYS B O 1
ATOM 5471 N N . ALA B 1 337 ? -3.035 -0.447 64.769 1.00 9.98 316 ALA B N 1
ATOM 5472 C CA . ALA B 1 337 ? -4.474 -0.277 65.029 1.00 10.65 316 ALA B CA 1
ATOM 5473 C C . ALA B 1 337 ? -4.899 1.115 64.550 1.00 12.02 316 ALA B C 1
ATOM 5474 O O . ALA B 1 337 ? -4.124 2.072 64.614 1.00 12.78 316 ALA B O 1
ATOM 5476 N N . LYS B 1 338 ? -6.165 1.255 64.237 1.00 11.98 317 LYS B N 1
ATOM 5477 C CA . LYS B 1 338 ? -6.818 2.539 63.901 1.00 12.95 317 LYS B CA 1
ATOM 5478 C C . LYS B 1 338 ? -7.769 2.868 65.030 1.00 12.38 317 LYS B C 1
ATOM 5479 O O . LYS B 1 338 ? -8.440 1.954 65.589 1.00 10.83 317 LYS B O 1
ATOM 5485 N N . THR B 1 339 ? -7.788 4.155 65.401 1.00 11.31 318 THR B N 1
ATOM 5486 C CA . THR B 1 339 ? -8.788 4.718 66.303 1.00 10.01 318 THR B CA 1
ATOM 5487 C C . THR B 1 339 ? -9.813 5.472 65.486 1.00 9.87 318 THR B C 1
ATOM 5488 O O . THR B 1 339 ? -9.434 6.396 64.732 1.00 11.19 318 THR B O 1
ATOM 5492 N N . VAL B 1 340 ? -11.071 5.049 65.573 1.00 10.18 319 VAL B N 1
ATOM 5493 C CA . VAL B 1 340 ? -12.173 5.619 64.776 1.00 10.66 319 VAL B CA 1
ATOM 5494 C C . VAL B 1 340 ? -12.996 6.527 65.697 1.00 11.59 319 VAL B C 1
ATOM 5495 O O . VAL B 1 340 ? -13.604 6.009 66.667 1.00 11.19 319 VAL B O 1
ATOM 5499 N N . ILE B 1 341 ? -12.998 7.822 65.439 1.00 9.72 320 ILE B N 1
ATOM 5500 C CA . ILE B 1 341 ? -13.725 8.807 66.289 1.00 10.54 320 ILE B CA 1
ATOM 5501 C C . ILE B 1 341 ? -15.072 9.094 65.630 1.00 9.64 320 ILE B C 1
ATOM 5502 O O . ILE B 1 341 ? -15.072 9.627 64.501 1.00 9.80 320 ILE B O 1
ATOM 5507 N N . THR B 1 342 ? -16.178 8.664 66.240 1.00 9.35 321 THR B N 1
ATOM 5508 C CA . THR B 1 342 ? -17.533 9.021 65.834 1.00 9.49 321 THR B CA 1
ATOM 5509 C C . THR B 1 342 ? -18.131 10.101 66.716 1.00 10.39 321 THR B C 1
ATOM 5510 O O . THR B 1 342 ? -19.127 10.717 66.301 1.00 10.65 321 THR B O 1
ATOM 5514 N N . GLY B 1 343 ? -17.610 10.329 67.911 1.00 9.87 322 GLY B N 1
ATOM 5515 C CA . GLY B 1 343 ? -18.213 11.246 68.865 1.00 10.87 322 GLY B CA 1
ATOM 5516 C C . GLY B 1 343 ? -18.315 12.666 68.353 1.00 11.48 322 GLY B C 1
ATOM 5517 O O . GLY B 1 343 ? -17.416 13.104 67.647 1.00 11.84 322 GLY B O 1
ATOM 5518 N N . GLU B 1 344 ? -19.303 13.377 68.890 1.00 11.27 323 GLU B N 1
ATOM 5519 C CA . GLU B 1 344 ? -19.481 14.826 68.646 1.00 11.51 323 GLU B CA 1
ATOM 5520 C C . GLU B 1 344 ? -19.804 15.498 69.967 1.00 11.68 323 GLU B C 1
ATOM 5521 O O . GLU B 1 344 ? -20.358 14.852 70.857 1.00 11.12 323 GLU B O 1
ATOM 5527 N N . GLY B 1 345 ? -19.525 16.786 70.020 1.00 12.22 324 GLY B N 1
ATOM 5528 C CA . GLY B 1 345 ? -19.769 17.598 71.212 1.00 11.39 324 GLY B CA 1
ATOM 5529 C C . GLY B 1 345 ? -19.444 19.035 70.932 1.00 11.76 324 GLY B C 1
ATOM 5530 O O . GLY B 1 345 ? -18.909 19.383 69.856 1.00 13.16 324 GLY B O 1
ATOM 5531 N N . ILE B 1 346 ? -19.766 19.818 71.939 1.00 13.50 325 ILE B N 1
ATOM 5532 C CA . ILE B 1 346 ? -19.468 21.267 71.946 1.00 15.19 325 ILE B CA 1
ATOM 5533 C C . ILE B 1 346 ? -18.302 21.449 72.910 1.00 14.23 325 ILE B C 1
ATOM 5534 O O . ILE B 1 346 ? -18.448 21.291 74.139 1.00 16.16 325 ILE B O 1
ATOM 5539 N N . TYR B 1 347 ? -17.103 21.560 72.349 1.00 15.44 326 TYR B N 1
ATOM 5540 C CA . TYR B 1 347 ? -15.846 21.499 73.105 1.00 15.69 326 TYR B CA 1
ATOM 5541 C C . TYR B 1 347 ? -15.292 22.930 73.303 1.00 16.48 326 TYR B C 1
ATOM 5542 O O . TYR B 1 347 ? -15.543 23.760 72.410 1.00 18.08 326 TYR B O 1
ATOM 5551 N N . GLU B 1 348 ? -14.562 23.070 74.411 1.00 21.29 327 GLU B N 1
ATOM 5552 C CA . GLU B 1 348 ? -13.739 24.274 74.786 1.00 25.01 327 GLU B CA 1
ATOM 5553 C C . GLU B 1 348 ? -12.929 24.656 73.532 1.00 24.79 327 GLU B C 1
ATOM 5554 O O . GLU B 1 348 ? -12.145 23.810 73.045 1.00 22.97 327 GLU B O 1
ATOM 5560 N N . ASN B 1 349 ? -13.151 25.855 72.970 1.00 25.28 328 ASN B N 1
ATOM 5561 C CA . ASN B 1 349 ? -12.347 26.411 71.856 1.00 25.60 328 ASN B CA 1
ATOM 5562 C C . ASN B 1 349 ? -12.529 25.534 70.600 1.00 24.81 328 ASN B C 1
ATOM 5563 O O . ASN B 1 349 ? -11.655 25.562 69.740 1.00 22.52 328 ASN B O 1
ATOM 5568 N N . ASP B 1 350 ? -13.630 24.762 70.499 1.00 20.23 329 ASP B N 1
ATOM 5569 C CA . ASP B 1 350 ? -14.014 23.988 69.306 1.00 19.30 329 ASP B CA 1
ATOM 5570 C C . ASP B 1 350 ? -12.852 23.064 68.889 1.00 15.23 329 ASP B C 1
ATOM 5571 O O . ASP B 1 350 ? -12.623 22.842 67.713 1.00 16.48 329 ASP B O 1
ATOM 5576 N N . ARG B 1 351 ? -12.192 22.503 69.878 1.00 15.21 330 ARG B N 1
ATOM 5577 C CA . ARG B 1 351 ? -11.052 21.611 69.578 1.00 14.91 330 ARG B CA 1
ATOM 5578 C C . ARG B 1 351 ? -11.020 20.417 70.508 1.00 14.58 330 ARG B C 1
ATOM 5579 O O . ARG B 1 351 ? -11.566 20.462 71.620 1.00 14.92 330 ARG B O 1
ATOM 5587 N N . ILE B 1 352 ? -10.326 19.394 70.024 1.00 11.81 331 ILE B N 1
ATOM 5588 C CA . ILE B 1 352 ? -10.024 18.201 70.850 1.00 11.94 331 ILE B CA 1
ATOM 5589 C C . ILE B 1 352 ? -8.527 18.032 70.952 1.00 11.85 331 ILE B C 1
ATOM 5590 O O . ILE B 1 352 ? -7.766 18.722 70.280 1.00 12.55 331 ILE B O 1
ATOM 5595 N N . PHE B 1 353 ? -8.128 17.154 71.870 1.00 13.55 332 PHE B N 1
ATOM 5596 C CA . PHE B 1 353 ? -6.720 17.048 72.264 1.00 13.24 332 PHE B CA 1
ATOM 5597 C C . PHE B 1 353 ? -6.248 15.596 72.218 1.00 12.76 332 PHE B C 1
ATOM 5598 O O . PHE B 1 353 ? -7.022 14.593 72.393 1.00 14.10 332 PHE B O 1
ATOM 5606 N N . PHE B 1 354 ? -4.945 15.453 71.975 1.00 11.05 333 PHE B N 1
ATOM 5607 C CA . PHE B 1 354 ? -4.298 14.142 72.089 1.00 12.04 333 PHE B CA 1
ATOM 5608 C C . PHE B 1 354 ? -2.985 14.290 72.824 1.00 11.59 333 PHE B C 1
ATOM 5609 O O . PHE B 1 354 ? -2.262 15.302 72.637 1.00 12.92 333 PHE B O 1
ATOM 5617 N N . ASP B 1 355 ? -2.684 13.315 73.677 1.00 12.23 334 ASP B N 1
ATOM 5618 C CA . ASP B 1 355 ? -1.361 13.196 74.308 1.00 11.84 334 ASP B CA 1
ATOM 5619 C C . ASP B 1 355 ? -0.307 13.011 73.231 1.00 10.72 334 ASP B C 1
ATOM 5620 O O . ASP B 1 355 ? -0.435 12.118 72.393 1.00 10.64 334 ASP B O 1
ATOM 5625 N N . PHE B 1 356 ? 0.657 13.909 73.156 1.00 11.42 335 PHE B N 1
ATOM 5626 C CA . PHE B 1 356 ? 1.570 14.016 71.998 1.00 12.02 335 PHE B CA 1
ATOM 5627 C C . PHE B 1 356 ? 2.520 12.818 71.886 1.00 12.22 335 PHE B C 1
ATOM 5628 O O . PHE B 1 356 ? 2.649 12.245 70.809 1.00 11.44 335 PHE B O 1
ATOM 5636 N N . LYS B 1 357 ? 3.157 12.393 72.959 1.00 13.14 336 LYS B N 1
ATOM 5637 C CA . LYS B 1 357 ? 4.164 11.310 72.862 1.00 15.55 336 LYS B CA 1
ATOM 5638 C C . LYS B 1 357 ? 3.491 10.024 72.393 1.00 13.98 336 LYS B C 1
ATOM 5639 O O . LYS B 1 357 ? 3.926 9.440 71.398 1.00 13.72 336 LYS B O 1
ATOM 5645 N N . ASP B 1 358 ? 2.351 9.649 72.988 1.00 13.05 337 ASP B N 1
ATOM 5646 C CA . ASP B 1 358 ? 1.608 8.453 72.545 1.00 13.82 337 ASP B CA 1
ATOM 5647 C C . ASP B 1 358 ? 1.102 8.645 71.119 1.00 11.77 337 ASP B C 1
ATOM 5648 O O . ASP B 1 358 ? 1.081 7.683 70.299 1.00 13.34 337 ASP B O 1
ATOM 5653 N N . PHE B 1 359 ? 0.698 9.859 70.749 1.00 10.20 338 PHE B N 1
ATOM 5654 C CA . PHE B 1 359 ? 0.253 10.105 69.374 1.00 11.16 338 PHE B CA 1
ATOM 5655 C C . PHE B 1 359 ? 1.391 9.930 68.381 1.00 10.23 338 PHE B C 1
ATOM 5656 O O . PHE B 1 359 ? 1.193 9.242 67.328 1.00 9.71 338 PHE B O 1
ATOM 5664 N N . LEU B 1 360 ? 2.527 10.579 68.609 1.00 10.67 339 LEU B N 1
ATOM 5665 C CA . LEU B 1 360 ? 3.641 10.472 67.634 1.00 11.02 339 LEU B CA 1
ATOM 5666 C C . LEU B 1 360 ? 4.105 9.007 67.506 1.00 10.14 339 LEU B C 1
ATOM 5667 O O . LEU B 1 360 ? 4.253 8.486 66.364 1.00 9.91 339 LEU B O 1
ATOM 5672 N N . PHE B 1 361 ? 4.228 8.314 68.628 1.00 9.67 340 PHE B N 1
ATOM 5673 C CA . PHE B 1 361 ? 4.707 6.929 68.671 1.00 10.86 340 PHE B CA 1
ATOM 5674 C C . PHE B 1 361 ? 3.536 5.953 68.428 1.00 10.44 340 PHE B C 1
ATOM 5675 O O . PHE B 1 361 ? 3.410 4.996 69.189 1.00 12.13 340 PHE B O 1
ATOM 5683 N N . GLY B 1 362 ? 2.822 6.152 67.327 1.00 10.15 341 GLY B N 1
ATOM 5684 C CA . GLY B 1 362 ? 1.927 5.138 66.753 1.00 10.04 341 GLY B CA 1
ATOM 5685 C C . GLY B 1 362 ? 0.438 5.472 66.827 1.00 10.12 341 GLY B C 1
ATOM 5686 O O . GLY B 1 362 ? -0.369 4.585 66.446 1.00 9.74 341 GLY B O 1
ATOM 5687 N N . GLY B 1 363 ? 0.081 6.724 67.089 1.00 10.39 342 GLY B N 1
ATOM 5688 C CA . GLY B 1 363 ? -1.343 7.095 67.033 1.00 9.61 342 GLY B CA 1
ATOM 5689 C C . GLY B 1 363 ? -1.852 7.063 65.598 1.00 9.66 342 GLY B C 1
ATOM 5690 O O . GLY B 1 363 ? -1.094 7.307 64.664 1.00 10.23 342 GLY B O 1
ATOM 5691 N N . ASN B 1 364 ? -3.129 6.785 65.460 1.00 10.27 343 ASN B N 1
ATOM 5692 C CA . ASN B 1 364 ? -3.736 6.650 64.124 1.00 10.74 343 ASN B CA 1
ATOM 5693 C C . ASN B 1 364 ? -5.216 6.936 64.329 1.00 10.69 343 ASN B C 1
ATOM 5694 O O . ASN B 1 364 ? -5.920 6.011 64.843 1.00 12.40 343 ASN B O 1
ATOM 5699 N N . VAL B 1 365 ? -5.640 8.145 63.997 1.00 9.65 344 VAL B N 1
ATOM 5700 C CA . VAL B 1 365 ? -6.977 8.606 64.389 1.00 9.90 344 VAL B CA 1
ATOM 5701 C C . VAL B 1 365 ? -7.682 9.092 63.141 1.00 10.31 344 VAL B C 1
ATOM 5702 O O . VAL B 1 365 ? -7.126 9.913 62.413 1.00 10.46 344 VAL B O 1
ATOM 5706 N N . VAL B 1 366 ? -8.931 8.650 62.979 1.00 9.21 345 VAL B N 1
ATOM 5707 C CA . VAL B 1 366 ? -9.716 9.133 61.839 1.00 9.31 345 VAL B CA 1
ATOM 5708 C C . VAL B 1 366 ? -11.068 9.644 62.325 1.00 9.67 345 VAL B C 1
ATOM 5709 O O . VAL B 1 366 ? -11.672 9.044 63.210 1.00 10.89 345 VAL B O 1
ATOM 5713 N N . GLY B 1 367 ? -11.526 10.681 61.665 1.00 9.19 346 GLY B N 1
ATOM 5714 C CA . GLY B 1 367 ? -12.912 11.141 61.809 1.00 8.70 346 GLY B CA 1
ATOM 5715 C C . GLY B 1 367 ? -13.831 10.291 60.966 1.00 9.50 346 GLY B C 1
ATOM 5716 O O . GLY B 1 367 ? -13.523 9.966 59.803 1.00 10.12 346 GLY B O 1
ATOM 5717 N N . ASN B 1 368 ? -14.992 9.977 61.518 1.00 9.16 347 ASN B N 1
ATOM 5718 C CA . ASN B 1 368 ? -15.927 9.020 60.889 1.00 8.88 347 ASN B CA 1
ATOM 5719 C C . ASN B 1 368 ? -17.312 9.676 60.908 1.00 9.22 347 ASN B C 1
ATOM 5720 O O . ASN B 1 368 ? -17.720 10.193 61.941 1.00 9.78 347 ASN B O 1
ATOM 5725 N N . VAL B 1 369 ? -17.961 9.692 59.764 1.00 9.11 348 VAL B N 1
ATOM 5726 C CA . VAL B 1 369 ? -19.380 10.115 59.635 1.00 8.69 348 VAL B CA 1
ATOM 5727 C C . VAL B 1 369 ? -20.145 8.943 59.063 1.00 9.61 348 VAL B C 1
ATOM 5728 O O . VAL B 1 369 ? -19.833 8.427 57.979 1.00 10.28 348 VAL B O 1
ATOM 5732 N N . THR B 1 370 ? -21.212 8.598 59.759 1.00 9.83 349 THR B N 1
ATOM 5733 C CA . THR B 1 370 ? -22.154 7.530 59.323 1.00 10.40 349 THR B CA 1
ATOM 5734 C C . THR B 1 370 ? -21.432 6.199 59.088 1.00 10.23 349 THR B C 1
ATOM 5735 O O . THR B 1 370 ? -21.790 5.406 58.137 1.00 9.78 349 THR B O 1
ATOM 5739 N N . GLY B 1 371 ? -20.379 5.930 59.834 1.00 9.76 350 GLY B N 1
ATOM 5740 C CA . GLY B 1 371 ? -19.721 4.605 59.810 1.00 10.33 350 GLY B CA 1
ATOM 5741 C C . GLY B 1 371 ? -18.903 4.328 58.560 1.00 10.22 350 GLY B C 1
ATOM 5742 O O . GLY B 1 371 ? -18.494 3.155 58.358 1.00 11.44 350 GLY B O 1
ATOM 5743 N N . ARG B 1 372 ? -18.659 5.355 57.726 1.00 9.82 351 ARG B N 1
ATOM 5744 C CA . ARG B 1 372 ? -17.999 5.211 56.418 1.00 11.15 351 ARG B CA 1
ATOM 5745 C C . ARG B 1 372 ? -18.918 4.411 55.520 1.00 11.23 351 ARG B C 1
ATOM 5746 O O . ARG B 1 372 ? -18.439 3.940 54.515 1.00 12.13 351 ARG B O 1
ATOM 5754 N N . VAL B 1 373 ? -20.218 4.283 55.849 1.00 10.43 352 VAL B N 1
ATOM 5755 C CA . VAL B 1 373 ? -21.099 3.389 55.042 1.00 10.45 352 VAL B CA 1
ATOM 5756 C C . VAL B 1 373 ? -21.579 4.194 53.828 1.00 11.30 352 VAL B C 1
ATOM 5757 O O . VAL B 1 373 ? -22.496 5.022 53.958 1.00 11.23 352 VAL B O 1
ATOM 5761 N N . ARG B 1 374 ? -21.030 3.885 52.670 1.00 11.34 353 ARG B N 1
ATOM 5762 C CA . ARG B 1 374 ? -21.371 4.601 51.422 1.00 12.33 353 ARG B CA 1
ATOM 5763 C C . ARG B 1 374 ? -22.800 4.215 51.040 1.00 11.84 353 ARG B C 1
ATOM 5764 O O . ARG B 1 374 ? -23.150 2.995 51.052 1.00 12.68 353 ARG B O 1
ATOM 5772 N N . ILE B 1 375 ? -23.618 5.186 50.656 1.00 11.69 354 ILE B N 1
ATOM 5773 C CA . ILE B 1 375 ? -25.068 4.889 50.500 1.00 11.52 354 ILE B CA 1
ATOM 5774 C C . ILE B 1 375 ? -25.339 3.948 49.309 1.00 11.74 354 ILE B C 1
ATOM 5775 O O . ILE B 1 375 ? -26.379 3.291 49.368 1.00 12.00 354 ILE B O 1
ATOM 5780 N N . HIS B 1 376 ? -24.511 3.886 48.270 1.00 11.94 355 HIS B N 1
ATOM 5781 C CA . HIS B 1 376 ? -24.756 2.941 47.163 1.00 12.49 355 HIS B CA 1
ATOM 5782 C C . HIS B 1 376 ? -23.899 1.687 47.322 1.00 13.84 355 HIS B C 1
ATOM 5783 O O . HIS B 1 376 ? -24.379 0.575 47.073 1.00 14.33 355 HIS B O 1
ATOM 5790 N N . SER B 1 377 ? -22.636 1.851 47.656 1.00 13.77 356 SER B N 1
ATOM 5791 C CA . SER B 1 377 ? -21.648 0.759 47.627 1.00 12.96 356 SER B CA 1
ATOM 5792 C C . SER B 1 377 ? -21.748 -0.111 48.879 1.00 14.52 356 SER B C 1
ATOM 5793 O O . SER B 1 377 ? -21.442 -1.319 48.771 1.00 16.81 356 SER B O 1
ATOM 5796 N N . ASP B 1 378 ? -22.124 0.440 50.031 1.00 12.71 357 ASP B N 1
ATOM 5797 C CA . ASP B 1 378 ? -22.025 -0.337 51.305 1.00 12.43 357 ASP B CA 1
ATOM 5798 C C . ASP B 1 378 ? -23.404 -0.541 51.950 1.00 12.26 357 ASP B C 1
ATOM 5799 O O . ASP B 1 378 ? -23.601 -1.554 52.654 1.00 12.89 357 ASP B O 1
ATOM 5804 N N . PHE B 1 379 ? -24.279 0.456 51.871 1.00 13.01 358 PHE B N 1
ATOM 5805 C CA . PHE B 1 379 ? -25.574 0.424 52.569 1.00 13.57 358 PHE B CA 1
ATOM 5806 C C . PHE B 1 379 ? -26.362 -0.817 52.179 1.00 12.00 358 PHE B C 1
ATOM 5807 O O . PHE B 1 379 ? -26.949 -1.416 53.082 1.00 13.37 358 PHE B O 1
ATOM 5815 N N . PRO B 1 380 ? -26.481 -1.198 50.893 1.00 13.65 359 PRO B N 1
ATOM 5816 C CA . PRO B 1 380 ? -27.286 -2.374 50.547 1.00 14.53 359 PRO B CA 1
ATOM 5817 C C . PRO B 1 380 ? -26.817 -3.599 51.329 1.00 14.71 359 PRO B C 1
ATOM 5818 O O . PRO B 1 380 ? -27.643 -4.364 51.846 1.00 15.21 359 PRO B O 1
ATOM 5822 N N . GLY B 1 381 ? -25.509 -3.796 51.399 1.00 13.52 360 GLY B N 1
ATOM 5823 C CA . GLY B 1 381 ? -24.945 -4.921 52.173 1.00 14.37 360 GLY B CA 1
ATOM 5824 C C . GLY B 1 381 ? -25.317 -4.797 53.633 1.00 14.49 360 GLY B C 1
ATOM 5825 O O . GLY B 1 381 ? -25.578 -5.844 54.328 1.00 15.72 360 GLY B O 1
ATOM 5826 N N . LEU B 1 382 ? -25.225 -3.599 54.201 1.00 14.67 361 LEU B N 1
ATOM 5827 C CA . LEU B 1 382 ? -25.565 -3.442 55.623 1.00 14.75 361 LEU B CA 1
ATOM 5828 C C . LEU B 1 382 ? -27.059 -3.787 55.847 1.00 13.98 361 LEU B C 1
ATOM 5829 O O . LEU B 1 382 ? -27.396 -4.400 56.838 1.00 14.62 361 LEU B O 1
ATOM 5834 N N . LEU B 1 383 ? -27.911 -3.366 54.926 1.00 14.20 362 LEU B N 1
ATOM 5835 C CA . LEU B 1 383 ? -29.368 -3.604 55.023 1.00 14.20 362 LEU B CA 1
ATOM 5836 C C . LEU B 1 383 ? -29.630 -5.115 54.945 1.00 15.55 362 LEU B C 1
ATOM 5837 O O . LEU B 1 383 ? -30.497 -5.612 55.696 1.00 16.41 362 LEU B O 1
ATOM 5842 N N . ARG B 1 384 ? -28.913 -5.846 54.099 1.00 15.20 363 ARG B N 1
ATOM 5843 C CA . ARG B 1 384 ? -29.032 -7.324 54.069 1.00 17.78 363 ARG B CA 1
ATOM 5844 C C . ARG B 1 384 ? -28.578 -7.911 55.390 1.00 17.16 363 ARG B C 1
ATOM 5845 O O . ARG B 1 384 ? -29.275 -8.737 55.936 1.00 15.98 363 ARG B O 1
ATOM 5853 N N . LYS B 1 385 ? -27.474 -7.398 55.950 1.00 16.20 364 LYS B N 1
ATOM 5854 C CA . LYS B 1 385 ? -26.957 -7.924 57.246 1.00 16.20 364 LYS B CA 1
ATOM 5855 C C . LYS B 1 385 ? -27.987 -7.667 58.355 1.00 17.09 364 LYS B C 1
ATOM 5856 O O . LYS B 1 385 ? -28.193 -8.545 59.262 1.00 16.94 364 LYS B O 1
ATOM 5862 N N . ALA B 1 386 ? -28.656 -6.510 58.318 1.00 17.40 365 ALA B N 1
ATOM 5863 C CA . ALA B 1 386 ? -29.632 -6.090 59.332 1.00 18.42 365 ALA B CA 1
ATOM 5864 C C . ALA B 1 386 ? -30.794 -7.080 59.411 1.00 20.29 365 ALA B C 1
ATOM 5865 O O . ALA B 1 386 ? -31.372 -7.160 60.465 1.00 22.53 365 ALA B O 1
ATOM 5867 N N . GLN B 1 387 ? -31.070 -7.826 58.352 1.00 17.12 366 GLN B N 1
ATOM 5868 C CA . GLN B 1 387 ? -32.203 -8.796 58.292 1.00 19.55 366 GLN B CA 1
ATOM 5869 C C . GLN B 1 387 ? -31.795 -10.170 58.860 1.00 18.89 366 GLN B C 1
ATOM 5870 O O . GLN B 1 387 ? -32.671 -11.006 59.086 1.00 19.15 366 GLN B O 1
ATOM 5876 N N . GLU B 1 388 ? -30.512 -10.414 59.075 1.00 16.06 367 GLU B N 1
ATOM 5877 C CA . GLU B 1 388 ? -30.065 -11.670 59.711 1.00 16.23 367 GLU B CA 1
ATOM 5878 C C . GLU B 1 388 ? -30.552 -11.715 61.149 1.00 16.40 367 GLU B C 1
ATOM 5879 O O . GLU B 1 388 ? -30.573 -10.733 61.895 1.00 15.21 367 GLU B O 1
ATOM 5885 N N . PRO B 1 389 ? -30.935 -12.899 61.653 1.00 15.79 368 PRO B N 1
ATOM 5886 C CA . PRO B 1 389 ? -31.625 -12.982 62.931 1.00 15.77 368 PRO B CA 1
ATOM 5887 C C . PRO B 1 389 ? -30.878 -12.357 64.124 1.00 14.25 368 PRO B C 1
ATOM 5888 O O . PRO B 1 389 ? -31.488 -11.690 64.877 1.00 14.58 368 PRO B O 1
ATOM 5892 N N . VAL B 1 390 ? -29.566 -12.605 64.260 1.00 13.22 369 VAL B N 1
ATOM 5893 C CA . VAL B 1 390 ? -28.829 -12.113 65.452 1.00 13.66 369 VAL B CA 1
ATOM 5894 C C . VAL B 1 390 ? -28.750 -10.574 65.350 1.00 12.85 369 VAL B C 1
ATOM 5895 O O . VAL B 1 390 ? -28.856 -9.884 66.376 1.00 13.17 369 VAL B O 1
ATOM 5899 N N . ILE B 1 391 ? -28.590 -10.073 64.135 1.00 13.68 370 ILE B N 1
ATOM 5900 C CA . ILE B 1 391 ? -28.426 -8.588 63.917 1.00 13.50 370 ILE B CA 1
ATOM 5901 C C . ILE B 1 391 ? -29.777 -7.912 64.203 1.00 12.48 370 ILE B C 1
ATOM 5902 O O . ILE B 1 391 ? -29.833 -6.905 64.983 1.00 12.70 370 ILE B O 1
ATOM 5907 N N . ARG B 1 392 ? -30.858 -8.461 63.672 1.00 12.96 371 ARG B N 1
ATOM 5908 C CA . ARG B 1 392 ? -32.222 -7.963 63.987 1.00 12.43 371 ARG B CA 1
ATOM 5909 C C . ARG B 1 392 ? -32.469 -8.048 65.493 1.00 11.84 371 ARG B C 1
ATOM 5910 O O . ARG B 1 392 ? -33.037 -7.078 66.102 1.00 13.04 371 ARG B O 1
ATOM 5918 N N . ALA B 1 393 ? -32.052 -9.123 66.174 1.00 13.60 372 ALA B N 1
ATOM 5919 C CA . ALA B 1 393 ? -32.272 -9.250 67.617 1.00 14.01 372 ALA B CA 1
ATOM 5920 C C . ALA B 1 393 ? -31.555 -8.101 68.332 1.00 13.35 372 ALA B C 1
ATOM 5921 O O . ALA B 1 393 ? -32.089 -7.537 69.343 1.00 14.22 372 ALA B O 1
ATOM 5923 N N . GLY B 1 394 ? -30.344 -7.789 67.864 1.00 11.74 373 GLY B N 1
ATOM 5924 C CA . GLY B 1 394 ? -29.611 -6.684 68.506 1.00 11.73 373 GLY B CA 1
ATOM 5925 C C . GLY B 1 394 ? -30.296 -5.344 68.253 1.00 9.99 373 GLY B C 1
ATOM 5926 O O . GLY B 1 394 ? -30.282 -4.522 69.161 1.00 10.73 373 GLY B O 1
ATOM 5927 N N . MET B 1 395 ? -30.729 -5.073 67.039 1.00 10.48 374 MET B N 1
ATOM 5928 C CA . MET B 1 395 ? -31.501 -3.841 66.731 1.00 11.67 374 MET B CA 1
ATOM 5929 C C . MET B 1 395 ? -32.763 -3.760 67.600 1.00 12.10 374 MET B C 1
ATOM 5930 O O . MET B 1 395 ? -33.059 -2.728 68.179 1.00 11.14 374 MET B O 1
ATOM 5935 N N . ASP B 1 396 ? -33.448 -4.888 67.820 1.00 12.38 375 ASP B N 1
ATOM 5936 C CA . ASP B 1 396 ? -34.656 -4.913 68.659 1.00 12.32 375 ASP B CA 1
ATOM 5937 C C . ASP B 1 396 ? -34.301 -4.535 70.094 1.00 12.17 375 ASP B C 1
ATOM 5938 O O . ASP B 1 396 ? -35.107 -3.863 70.766 1.00 13.61 375 ASP B O 1
ATOM 5943 N N . LYS B 1 397 ? -33.170 -5.054 70.580 1.00 12.07 376 LYS B N 1
ATOM 5944 C CA . LYS B 1 397 ? -32.703 -4.732 71.931 1.00 13.57 376 LYS B CA 1
ATOM 5945 C C . LYS B 1 397 ? -32.355 -3.235 72.061 1.00 13.52 376 LYS B C 1
ATOM 5946 O O . LYS B 1 397 ? -32.701 -2.613 73.062 1.00 13.68 376 LYS B O 1
ATOM 5952 N N . ILE B 1 398 ? -31.657 -2.640 71.077 1.00 12.70 377 ILE B N 1
ATOM 5953 C CA . ILE B 1 398 ? -31.311 -1.185 71.128 1.00 13.27 377 ILE B CA 1
ATOM 5954 C C . ILE B 1 398 ? -32.631 -0.399 71.268 1.00 12.06 377 ILE B C 1
ATOM 5955 O O . ILE B 1 398 ? -32.719 0.530 72.062 1.00 11.57 377 ILE B O 1
ATOM 5960 N N . LEU B 1 399 ? -33.606 -0.745 70.423 1.00 11.49 378 LEU B N 1
ATOM 5961 C CA . LEU B 1 399 ? -34.886 -0.016 70.325 1.00 11.74 378 LEU B CA 1
ATOM 5962 C C . LEU B 1 399 ? -35.850 -0.384 71.439 1.00 11.94 378 LEU B C 1
ATOM 5963 O O . LEU B 1 399 ? -36.825 0.343 71.624 1.00 13.16 378 LEU B O 1
ATOM 5968 N N . GLY B 1 400 ? -35.662 -1.526 72.114 1.00 12.56 379 GLY B N 1
ATOM 5969 C CA . GLY B 1 400 ? -36.742 -2.139 72.900 1.00 13.34 379 GLY B CA 1
ATOM 5970 C C . GLY B 1 400 ? -38.003 -2.266 72.077 1.00 13.67 379 GLY B C 1
ATOM 5971 O O . GLY B 1 400 ? -39.122 -1.810 72.506 1.00 15.43 379 GLY B O 1
ATOM 5972 N N . TYR B 1 401 ? -37.891 -2.879 70.912 1.00 13.44 380 TYR B N 1
ATOM 5973 C CA . TYR B 1 401 ? -38.984 -2.941 69.940 1.00 14.91 380 TYR B CA 1
ATOM 5974 C C . TYR B 1 401 ? -39.984 -4.060 70.280 1.00 16.47 380 TYR B C 1
ATOM 5975 O O . TYR B 1 401 ? -39.560 -5.174 70.550 1.00 17.20 380 TYR B O 1
ATOM 5984 N N . ASP B 1 402 ? -41.261 -3.737 70.243 1.00 16.00 381 ASP B N 1
ATOM 5985 C CA . ASP B 1 402 ? -42.376 -4.722 70.398 1.00 17.28 381 ASP B CA 1
ATOM 5986 C C . ASP B 1 402 ? -43.005 -4.917 69.026 1.00 17.83 381 ASP B C 1
ATOM 5987 O O . ASP B 1 402 ? -43.667 -3.943 68.582 1.00 18.69 381 ASP B O 1
ATOM 5992 N N . ALA B 1 403 ? -42.807 -6.071 68.376 1.00 18.40 382 ALA B N 1
ATOM 5993 C CA . ALA B 1 403 ? -43.294 -6.343 67.006 1.00 19.82 382 ALA B CA 1
ATOM 5994 C C . ALA B 1 403 ? -44.839 -6.316 66.977 1.00 19.23 382 ALA B C 1
ATOM 5995 O O . ALA B 1 403 ? -45.382 -5.884 65.958 1.00 23.76 382 ALA B O 1
ATOM 5997 N N . ALA B 1 404 ? -45.494 -6.629 68.085 1.00 22.99 383 ALA B N 1
ATOM 5998 C CA . ALA B 1 404 ? -46.975 -6.742 68.172 1.00 24.79 383 ALA B CA 1
ATOM 5999 C C . ALA B 1 404 ? -47.592 -5.355 68.021 1.00 25.62 383 ALA B C 1
ATOM 6000 O O . ALA B 1 404 ? -48.550 -5.211 67.254 1.00 31.71 383 ALA B O 1
ATOM 6002 N N . THR B 1 405 ? -47.017 -4.350 68.686 1.00 20.66 384 THR B N 1
ATOM 6003 C CA . THR B 1 405 ? -47.553 -2.973 68.718 1.00 19.00 384 THR B CA 1
ATOM 6004 C C . THR B 1 405 ? -46.795 -2.051 67.755 1.00 17.70 384 THR B C 1
ATOM 6005 O O . THR B 1 405 ? -47.284 -0.949 67.532 1.00 18.35 384 THR B O 1
ATOM 6009 N N . MET B 1 406 ? -45.632 -2.496 67.258 1.00 16.12 385 MET B N 1
ATOM 6010 C CA . MET B 1 406 ? -44.656 -1.693 66.467 1.00 14.38 385 MET B CA 1
ATOM 6011 C C . MET B 1 406 ? -44.233 -0.465 67.289 1.00 15.08 385 MET B C 1
ATOM 6012 O O . MET B 1 406 ? -43.882 0.555 66.695 1.00 16.13 385 MET B O 1
ATOM 6017 N N . LYS B 1 407 ? -44.190 -0.606 68.597 1.00 13.97 386 LYS B N 1
ATOM 6018 C CA . LYS B 1 407 ? -43.826 0.504 69.524 1.00 15.68 386 LYS B CA 1
ATOM 6019 C C . LYS B 1 407 ? -42.450 0.214 70.123 1.00 16.15 386 LYS B C 1
ATOM 6020 O O . LYS B 1 407 ? -42.133 -0.945 70.458 1.00 15.67 386 LYS B O 1
ATOM 6026 N N . CYS B 1 408 ? -41.668 1.266 70.279 1.00 14.13 387 CYS B N 1
ATOM 6027 C CA . CYS B 1 408 ? -40.358 1.195 70.968 1.00 13.39 387 CYS B CA 1
ATOM 6028 C C . CYS B 1 408 ? -40.475 1.586 72.441 1.00 13.92 387 CYS B C 1
ATOM 6029 O O . CYS B 1 408 ? -41.424 2.290 72.831 1.00 13.83 387 CYS B O 1
ATOM 6032 N N . LYS B 1 409 ? -39.561 1.067 73.253 1.00 12.94 388 LYS B N 1
ATOM 6033 C CA . LYS B 1 409 ? -39.600 1.283 74.713 1.00 13.54 388 LYS B CA 1
ATOM 6034 C C . LYS B 1 409 ? -39.747 2.766 75.058 1.00 13.16 388 LYS B C 1
ATOM 6035 O O . LYS B 1 409 ? -40.632 3.109 75.857 1.00 13.46 388 LYS B O 1
ATOM 6041 N N . TYR B 1 410 ? -38.935 3.625 74.442 1.00 12.65 389 TYR B N 1
ATOM 6042 C CA . TYR B 1 410 ? -39.020 5.094 74.559 1.00 11.36 389 TYR B CA 1
ATOM 6043 C C . TYR B 1 410 ? -39.468 5.659 73.212 1.00 11.45 389 TYR B C 1
ATOM 6044 O O . TYR B 1 410 ? -38.775 5.553 72.190 1.00 12.36 389 TYR B O 1
ATOM 6053 N N . GLU B 1 411 ? -40.713 6.148 73.202 1.00 11.58 390 GLU B N 1
ATOM 6054 C CA . GLU B 1 411 ? -41.348 6.622 71.955 1.00 11.15 390 GLU B CA 1
ATOM 6055 C C . GLU B 1 411 ? -42.246 7.797 72.317 1.00 11.40 390 GLU B C 1
ATOM 6056 O O . GLU B 1 411 ? -42.980 7.726 73.319 1.00 15.17 390 GLU B O 1
ATOM 6062 N N . VAL B 1 412 ? -42.250 8.802 71.484 1.00 10.75 391 VAL B N 1
ATOM 6063 C CA . VAL B 1 412 ? -43.158 9.965 71.601 1.00 11.22 391 VAL B CA 1
ATOM 6064 C C . VAL B 1 412 ? -43.687 10.225 70.201 1.00 12.13 391 VAL B C 1
ATOM 6065 O O . VAL B 1 412 ? -43.050 9.813 69.228 1.00 12.61 391 VAL B O 1
ATOM 6069 N N . ASP B 1 413 ? -44.902 10.759 70.110 1.00 11.71 392 ASP B N 1
ATOM 6070 C CA . ASP B 1 413 ? -45.565 10.981 68.814 1.00 12.01 392 ASP B CA 1
ATOM 6071 C C . ASP B 1 413 ? -45.686 12.472 68.604 1.00 11.18 392 ASP B C 1
ATOM 6072 O O . ASP B 1 413 ? -46.223 13.206 69.493 1.00 11.62 392 ASP B O 1
ATOM 6077 N N . ILE B 1 414 ? -45.280 12.960 67.453 1.00 11.07 393 ILE B N 1
ATOM 6078 C CA . ILE B 1 414 ? -45.312 14.399 67.089 1.00 11.99 393 ILE B CA 1
ATOM 6079 C C . ILE B 1 414 ? -46.750 14.909 67.125 1.00 13.21 393 ILE B C 1
ATOM 6080 O O . ILE B 1 414 ? -46.942 16.098 67.219 1.00 14.39 393 ILE B O 1
ATOM 6085 N N . ARG B 1 415 ? -47.717 14.013 67.010 1.00 11.39 394 ARG B N 1
ATOM 6086 C CA . ARG B 1 415 ? -49.141 14.416 66.955 1.00 12.79 394 ARG B CA 1
ATOM 6087 C C . ARG B 1 415 ? -49.729 14.626 68.342 1.00 14.17 394 ARG B C 1
ATOM 6088 O O . ARG B 1 415 ? -50.923 15.055 68.423 1.00 14.93 394 ARG B O 1
ATOM 6096 N N . GLU B 1 416 ? -48.959 14.447 69.409 1.00 14.51 395 GLU B N 1
ATOM 6097 C CA A GLU B 1 416 ? -49.518 14.419 70.776 0.50 15.18 395 GLU B CA 1
ATOM 6098 C CA B GLU B 1 416 ? -49.491 14.425 70.780 0.50 14.76 395 GLU B CA 1
ATOM 6099 C C . GLU B 1 416 ? -49.019 15.620 71.583 1.00 15.03 395 GLU B C 1
ATOM 6100 O O . GLU B 1 416 ? -49.203 15.579 72.809 1.00 16.59 395 GLU B O 1
ATOM 6111 N N . GLY B 1 417 ? -48.473 16.631 70.925 1.00 14.16 396 GLY B N 1
ATOM 6112 C CA . GLY B 1 417 ? -48.281 17.896 71.663 1.00 14.92 396 GLY B CA 1
ATOM 6113 C C . GLY B 1 417 ? -46.855 18.124 72.165 1.00 13.25 396 GLY B C 1
ATOM 6114 O O . GLY B 1 417 ? -46.109 17.176 72.479 1.00 12.29 396 GLY B O 1
ATOM 6115 N N . THR B 1 418 ? -46.535 19.400 72.332 1.00 13.11 397 THR B N 1
ATOM 6116 C CA . THR B 1 418 ? -45.199 19.835 72.783 1.00 12.30 397 THR B CA 1
ATOM 6117 C C . THR B 1 418 ? -44.886 19.348 74.205 1.00 12.03 397 THR B C 1
ATOM 6118 O O . THR B 1 418 ? -43.776 18.883 74.456 1.00 11.10 397 THR B O 1
ATOM 6122 N N . PRO B 1 419 ? -45.784 19.385 75.204 1.00 11.86 398 PRO B N 1
ATOM 6123 C CA . PRO B 1 419 ? -45.451 18.936 76.562 1.00 12.41 398 PRO B CA 1
ATOM 6124 C C . PRO B 1 419 ? -44.903 17.506 76.581 1.00 12.62 398 PRO B C 1
ATOM 6125 O O . PRO B 1 419 ? -43.885 17.266 77.239 1.00 13.43 398 PRO B O 1
ATOM 6129 N N . ALA B 1 420 ? -45.491 16.587 75.824 1.00 12.20 399 ALA B N 1
ATOM 6130 C CA . ALA B 1 420 ? -45.039 15.171 75.820 1.00 12.44 399 ALA B CA 1
ATOM 6131 C C . ALA B 1 420 ? -43.634 15.095 75.200 1.00 10.66 399 ALA B C 1
ATOM 6132 O O . ALA B 1 420 ? -42.798 14.325 75.653 1.00 12.82 399 ALA B O 1
ATOM 6134 N N . LEU B 1 421 ? -43.401 15.905 74.181 1.00 10.40 400 LEU B N 1
ATOM 6135 C CA . LEU B 1 421 ? -42.055 15.954 73.545 1.00 10.91 400 LEU B CA 1
ATOM 6136 C C . LEU B 1 421 ? -41.023 16.468 74.534 1.00 11.47 400 LEU B C 1
ATOM 6137 O O . LEU B 1 421 ? -39.918 15.899 74.557 1.00 12.24 400 LEU B O 1
ATOM 6142 N N . LEU B 1 422 ? -41.325 17.537 75.254 1.00 12.02 401 LEU B N 1
ATOM 6143 C CA . LEU B 1 422 ? -40.340 18.114 76.187 1.00 12.72 401 LEU B CA 1
ATOM 6144 C C . LEU B 1 422 ? -40.000 17.055 77.236 1.00 12.03 401 LEU B C 1
ATOM 6145 O O . LEU B 1 422 ? -38.833 16.937 77.599 1.00 12.32 401 LEU B O 1
ATOM 6150 N N . LYS B 1 423 ? -40.982 16.303 77.691 1.00 11.67 402 LYS B N 1
ATOM 6151 C CA . LYS B 1 423 ? -40.712 15.277 78.741 1.00 12.11 402 LYS B CA 1
ATOM 6152 C C . LYS B 1 423 ? -39.811 14.209 78.111 1.00 12.01 402 LYS B C 1
ATOM 6153 O O . LYS B 1 423 ? -38.848 13.747 78.772 1.00 12.91 402 LYS B O 1
ATOM 6159 N N . ALA B 1 424 ? -40.119 13.794 76.888 1.00 12.31 403 ALA B N 1
ATOM 6160 C CA . ALA B 1 424 ? -39.345 12.729 76.227 1.00 11.38 403 ALA B CA 1
ATOM 6161 C C . ALA B 1 424 ? -37.892 13.200 76.067 1.00 12.49 403 ALA B C 1
ATOM 6162 O O . ALA B 1 424 ? -36.955 12.411 76.224 1.00 12.19 403 ALA B O 1
ATOM 6164 N N . LEU B 1 425 ? -37.688 14.468 75.700 1.00 11.84 404 LEU B N 1
ATOM 6165 C CA . LEU B 1 425 ? -36.298 14.979 75.550 1.00 11.68 404 LEU B CA 1
ATOM 6166 C C . LEU B 1 425 ? -35.536 14.943 76.880 1.00 12.39 404 LEU B C 1
ATOM 6167 O O . LEU B 1 425 ? -34.322 14.593 76.882 1.00 12.67 404 LEU B O 1
ATOM 6172 N N . GLU B 1 426 ? -36.199 15.277 77.979 1.00 13.58 405 GLU B N 1
ATOM 6173 C CA . GLU B 1 426 ? -35.555 15.146 79.284 1.00 15.70 405 GLU B CA 1
ATOM 6174 C C . GLU B 1 426 ? -35.219 13.689 79.532 1.00 15.72 405 GLU B C 1
ATOM 6175 O O . GLU B 1 426 ? -34.085 13.408 79.992 1.00 15.56 405 GLU B O 1
ATOM 6181 N N . GLU B 1 427 ? -36.115 12.779 79.125 1.00 14.37 406 GLU B N 1
ATOM 6182 C CA . GLU B 1 427 ? -35.983 11.324 79.407 1.00 15.83 406 GLU B CA 1
ATOM 6183 C C . GLU B 1 427 ? -34.952 10.657 78.471 1.00 14.66 406 GLU B C 1
ATOM 6184 O O . GLU B 1 427 ? -34.606 9.521 78.711 1.00 14.79 406 GLU B O 1
ATOM 6190 N N . VAL B 1 428 ? -34.380 11.366 77.511 1.00 12.98 407 VAL B N 1
ATOM 6191 C CA . VAL B 1 428 ? -33.199 10.876 76.745 1.00 13.21 407 VAL B CA 1
ATOM 6192 C C . VAL B 1 428 ? -32.110 10.524 77.756 1.00 14.88 407 VAL B C 1
ATOM 6193 O O . VAL B 1 428 ? -31.291 9.650 77.426 1.00 14.97 407 VAL B O 1
ATOM 6197 N N . GLU B 1 429 ? -32.049 11.201 78.917 1.00 14.73 408 GLU B N 1
ATOM 6198 C CA . GLU B 1 429 ? -30.989 10.973 79.921 1.00 14.53 408 GLU B CA 1
ATOM 6199 C C . GLU B 1 429 ? -31.340 9.798 80.843 1.00 14.16 408 GLU B C 1
ATOM 6200 O O . GLU B 1 429 ? -30.507 9.444 81.663 1.00 15.98 408 GLU B O 1
ATOM 6206 N N . ASN B 1 430 ? -32.535 9.224 80.737 1.00 12.77 409 ASN B N 1
ATOM 6207 C CA . ASN B 1 430 ? -32.857 8.038 81.581 1.00 13.21 409 ASN B CA 1
ATOM 6208 C C . ASN B 1 430 ? -31.812 6.948 81.282 1.00 11.57 409 ASN B C 1
ATOM 6209 O O . ASN B 1 430 ? -31.480 6.743 80.116 1.00 11.74 409 ASN B O 1
ATOM 6214 N N . VAL B 1 431 ? -31.409 6.184 82.307 1.00 11.64 410 VAL B N 1
ATOM 6215 C CA . VAL B 1 431 ? -30.286 5.229 82.123 1.00 11.61 410 VAL B CA 1
ATOM 6216 C C . VAL B 1 431 ? -30.633 4.157 81.093 1.00 12.14 410 VAL B C 1
ATOM 6217 O O . VAL B 1 431 ? -29.727 3.612 80.512 1.00 12.93 410 VAL B O 1
ATOM 6221 N N . ASP B 1 432 ? -31.913 3.793 80.991 1.00 12.28 411 ASP B N 1
ATOM 6222 C CA . ASP B 1 432 ? -32.366 2.702 80.117 1.00 12.84 411 ASP B CA 1
ATOM 6223 C C . ASP B 1 432 ? -32.960 3.272 78.841 1.00 11.75 411 ASP B C 1
ATOM 6224 O O . ASP B 1 432 ? -33.492 2.460 78.082 1.00 13.15 411 ASP B O 1
ATOM 6229 N N . CYS B 1 433 ? -32.808 4.564 78.549 1.00 10.60 412 CYS B N 1
ATOM 6230 C CA . CYS B 1 433 ? -33.191 5.069 77.206 1.00 10.75 412 CYS B CA 1
ATOM 6231 C C . CYS B 1 433 ? -31.970 4.965 76.311 1.00 11.43 412 CYS B C 1
ATOM 6232 O O . CYS B 1 433 ? -31.024 5.790 76.425 1.00 13.02 412 CYS B O 1
ATOM 6235 N N . VAL B 1 434 ? -31.983 3.982 75.440 1.00 10.89 413 VAL B N 1
ATOM 6236 C CA . VAL B 1 434 ? -30.883 3.782 74.484 1.00 11.81 413 VAL B CA 1
ATOM 6237 C C . VAL B 1 434 ? -31.218 4.577 73.211 1.00 11.32 413 VAL B C 1
ATOM 6238 O O . VAL B 1 434 ? -30.317 5.268 72.686 1.00 11.05 413 VAL B O 1
ATOM 6242 N N . LYS B 1 435 ? -32.461 4.487 72.740 1.00 10.61 414 LYS B N 1
ATOM 6243 C CA . LYS B 1 435 ? -32.858 5.174 71.487 1.00 9.69 414 LYS B CA 1
ATOM 6244 C C . LYS B 1 435 ? -34.314 5.621 71.602 1.00 10.70 414 LYS B C 1
ATOM 6245 O O . LYS B 1 435 ? -35.217 4.777 71.509 1.00 11.67 414 LYS B O 1
ATOM 6251 N N . LEU B 1 436 ? -34.544 6.913 71.809 1.00 10.43 415 LEU B N 1
ATOM 6252 C CA . LEU B 1 436 ? -35.916 7.491 71.760 1.00 9.32 415 LEU B CA 1
ATOM 6253 C C . LEU B 1 436 ? -36.352 7.573 70.292 1.00 10.37 415 LEU B C 1
ATOM 6254 O O . LEU B 1 436 ? -35.603 8.089 69.465 1.00 10.92 415 LEU B O 1
ATOM 6259 N N . VAL B 1 437 ? -37.573 7.121 70.003 1.00 9.52 416 VAL B N 1
ATOM 6260 C CA . VAL B 1 437 ? -38.178 7.207 68.665 1.00 10.49 416 VAL B CA 1
ATOM 6261 C C . VAL B 1 437 ? -39.238 8.280 68.704 1.00 9.98 416 VAL B C 1
ATOM 6262 O O . VAL B 1 437 ? -40.059 8.287 69.619 1.00 11.06 416 VAL B O 1
ATOM 6266 N N . ILE B 1 438 ? -39.265 9.064 67.632 1.00 9.62 417 ILE B N 1
ATOM 6267 C CA . ILE B 1 438 ? -40.305 10.077 67.437 1.00 10.48 417 ILE B CA 1
ATOM 6268 C C . ILE B 1 438 ? -41.165 9.549 66.308 1.00 10.49 417 ILE B C 1
ATOM 6269 O O . ILE B 1 438 ? -40.761 9.631 65.152 1.00 10.89 417 ILE B O 1
ATOM 6274 N N . LYS B 1 439 ? -42.379 9.104 66.632 1.00 10.59 418 LYS B N 1
ATOM 6275 C CA . LYS B 1 439 ? -43.299 8.645 65.575 1.00 11.22 418 LYS B CA 1
ATOM 6276 C C . LYS B 1 439 ? -43.855 9.895 64.901 1.00 10.84 418 LYS B C 1
ATOM 6277 O O . LYS B 1 439 ? -44.251 10.881 65.596 1.00 11.29 418 LYS B O 1
ATOM 6283 N N . LEU B 1 440 ? -43.957 9.856 63.590 1.00 9.46 419 LEU B N 1
ATOM 6284 C CA . LEU B 1 440 ? -44.348 11.023 62.817 1.00 10.40 419 LEU B CA 1
ATOM 6285 C C . LEU B 1 440 ? -45.664 10.792 62.067 1.00 11.86 419 LEU B C 1
ATOM 6286 O O . LEU B 1 440 ? -46.344 11.777 61.746 1.00 12.36 419 LEU B O 1
ATOM 6291 N N . ASN B 1 441 ? -45.924 9.569 61.627 1.00 11.23 420 ASN B N 1
ATOM 6292 C CA . ASN B 1 441 ? -47.098 9.226 60.806 1.00 11.32 420 ASN B CA 1
ATOM 6293 C C . ASN B 1 441 ? -47.477 7.795 61.166 1.00 12.68 420 ASN B C 1
ATOM 6294 O O . ASN B 1 441 ? -46.665 7.022 61.702 1.00 12.60 420 ASN B O 1
ATOM 6299 N N . ASP B 1 442 ? -48.723 7.443 60.852 1.00 12.45 421 ASP B N 1
ATOM 6300 C CA . ASP B 1 442 ? -49.159 6.036 60.836 1.00 13.89 421 ASP B CA 1
ATOM 6301 C C . ASP B 1 442 ? -48.157 5.242 59.992 1.00 12.79 421 ASP B C 1
ATOM 6302 O O . ASP B 1 442 ? -47.796 5.693 58.874 1.00 15.11 421 ASP B O 1
ATOM 6307 N N . TYR B 1 443 ? -47.831 4.052 60.465 1.00 14.56 422 TYR B N 1
ATOM 6308 C CA . TYR B 1 443 ? -46.947 3.088 59.749 1.00 15.53 422 TYR B CA 1
ATOM 6309 C C . TYR B 1 443 ? -47.662 2.238 58.654 1.00 19.71 422 TYR B C 1
ATOM 6310 O O . TYR B 1 443 ? -48.966 2.154 58.810 1.00 21.38 422 TYR B O 1
ATOM 6319 N N . ASN C 1 35 ? 45.892 -21.925 41.152 1.00 44.59 14 ASN C N 1
ATOM 6320 C CA . ASN C 1 35 ? 44.481 -22.342 41.433 1.00 42.64 14 ASN C CA 1
ATOM 6321 C C . ASN C 1 35 ? 43.578 -22.200 40.193 1.00 39.33 14 ASN C C 1
ATOM 6322 O O . ASN C 1 35 ? 42.348 -22.320 40.383 1.00 41.46 14 ASN C O 1
ATOM 6327 N N . GLY C 1 36 ? 44.140 -21.988 38.992 1.00 35.70 15 GLY C N 1
ATOM 6328 C CA . GLY C 1 36 ? 43.430 -21.971 37.688 1.00 31.34 15 GLY C CA 1
ATOM 6329 C C . GLY C 1 36 ? 42.723 -20.648 37.411 1.00 32.34 15 GLY C C 1
ATOM 6330 O O . GLY C 1 36 ? 41.931 -20.593 36.441 1.00 31.82 15 GLY C O 1
ATOM 6331 N N . VAL C 1 37 ? 42.987 -19.624 38.223 1.00 28.43 16 VAL C N 1
ATOM 6332 C CA . VAL C 1 37 ? 42.348 -18.291 38.096 1.00 27.72 16 VAL C CA 1
ATOM 6333 C C . VAL C 1 37 ? 43.063 -17.521 36.990 1.00 27.60 16 VAL C C 1
ATOM 6334 O O . VAL C 1 37 ? 44.314 -17.468 37.018 1.00 31.82 16 VAL C O 1
ATOM 6338 N N . ILE C 1 38 ? 42.302 -16.909 36.076 1.00 25.48 17 ILE C N 1
ATOM 6339 C CA . ILE C 1 38 ? 42.827 -16.084 34.959 1.00 25.16 17 ILE C CA 1
ATOM 6340 C C . ILE C 1 38 ? 42.635 -14.623 35.345 1.00 25.11 17 ILE C C 1
ATOM 6341 O O . ILE C 1 38 ? 41.565 -14.269 35.863 1.00 27.03 17 ILE C O 1
ATOM 6346 N N . THR C 1 39 ? 43.638 -13.797 35.105 1.00 24.04 18 THR C N 1
ATOM 6347 C CA . THR C 1 39 ? 43.532 -12.326 35.236 1.00 23.48 18 THR C CA 1
ATOM 6348 C C . THR C 1 39 ? 43.441 -11.783 33.818 1.00 22.57 18 THR C C 1
ATOM 6349 O O . THR C 1 39 ? 44.283 -12.155 32.964 1.00 23.56 18 THR C O 1
ATOM 6353 N N . CYS C 1 40 ? 42.437 -10.976 33.536 1.00 20.22 19 CYS C N 1
ATOM 6354 C CA . CYS C 1 40 ? 42.253 -10.448 32.174 1.00 20.11 19 CYS C CA 1
ATOM 6355 C C . CYS C 1 40 ? 41.529 -9.107 32.246 1.00 17.80 19 CYS C C 1
ATOM 6356 O O . CYS C 1 40 ? 41.042 -8.740 33.301 1.00 19.29 19 CYS C O 1
ATOM 6359 N N . LYS C 1 41 ? 41.443 -8.440 31.126 1.00 18.66 20 LYS C N 1
ATOM 6360 C CA . LYS C 1 41 ? 40.643 -7.209 31.020 1.00 20.08 20 LYS C CA 1
ATOM 6361 C C . LYS C 1 41 ? 39.160 -7.542 30.882 1.00 19.70 20 LYS C C 1
ATOM 6362 O O . LYS C 1 41 ? 38.800 -8.516 30.163 1.00 20.07 20 LYS C O 1
ATOM 6368 N N . ALA C 1 42 ? 38.328 -6.688 31.461 1.00 18.15 21 ALA C N 1
ATOM 6369 C CA . ALA C 1 42 ? 36.847 -6.750 31.325 1.00 17.65 21 ALA C CA 1
ATOM 6370 C C . ALA C 1 42 ? 36.275 -5.356 31.473 1.00 19.52 21 ALA C C 1
ATOM 6371 O O . ALA C 1 42 ? 36.933 -4.484 32.084 1.00 17.71 21 ALA C O 1
ATOM 6373 N N . ILE C 1 43 ? 35.091 -5.157 30.897 1.00 17.40 22 ILE C N 1
ATOM 6374 C CA . ILE C 1 43 ? 34.416 -3.844 30.935 1.00 17.77 22 ILE C CA 1
ATOM 6375 C C . ILE C 1 43 ? 33.408 -3.862 32.059 1.00 17.52 22 ILE C C 1
ATOM 6376 O O . ILE C 1 43 ? 32.371 -4.553 32.003 1.00 18.23 22 ILE C O 1
ATOM 6381 N N . MET C 1 44 ? 33.790 -3.192 33.148 1.00 17.67 23 MET C N 1
ATOM 6382 C CA A MET C 1 44 ? 32.980 -3.138 34.387 0.50 18.09 23 MET C CA 1
ATOM 6383 C CA B MET C 1 44 ? 32.974 -3.155 34.370 0.50 19.26 23 MET C CA 1
ATOM 6384 C C . MET C 1 44 ? 32.017 -1.949 34.311 1.00 17.00 23 MET C C 1
ATOM 6385 O O . MET C 1 44 ? 32.425 -0.834 33.861 1.00 18.82 23 MET C O 1
ATOM 6394 N N . LEU C 1 45 ? 30.790 -2.199 34.730 1.00 16.63 24 LEU C N 1
ATOM 6395 C CA . LEU C 1 45 ? 29.749 -1.182 34.985 1.00 18.22 24 LEU C CA 1
ATOM 6396 C C . LEU C 1 45 ? 29.615 -1.038 36.487 1.00 16.28 24 LEU C C 1
ATOM 6397 O O . LEU C 1 45 ? 29.257 -2.037 37.139 1.00 17.22 24 LEU C O 1
ATOM 6402 N N . LYS C 1 46 ? 29.930 0.141 37.016 1.00 19.04 25 LYS C N 1
ATOM 6403 C CA . LYS C 1 46 ? 30.012 0.319 38.486 1.00 20.17 25 LYS C CA 1
ATOM 6404 C C . LYS C 1 46 ? 28.601 0.369 39.085 1.00 19.63 25 LYS C C 1
ATOM 6405 O O . LYS C 1 46 ? 28.401 -0.071 40.228 1.00 20.86 25 LYS C O 1
ATOM 6411 N N . GLU C 1 47 ? 27.669 0.949 38.345 1.00 17.45 26 GLU C N 1
ATOM 6412 C CA . GLU C 1 47 ? 26.274 1.161 38.744 1.00 17.65 26 GLU C CA 1
ATOM 6413 C C . GLU C 1 47 ? 25.495 1.561 37.496 1.00 17.20 26 GLU C C 1
ATOM 6414 O O . GLU C 1 47 ? 26.124 1.850 36.496 1.00 16.99 26 GLU C O 1
ATOM 6420 N N . ALA C 1 48 ? 24.182 1.608 37.580 1.00 15.66 27 ALA C N 1
ATOM 6421 C CA . ALA C 1 48 ? 23.375 2.010 36.415 1.00 15.46 27 ALA C CA 1
ATOM 6422 C C . ALA C 1 48 ? 23.690 3.451 36.039 1.00 15.48 27 ALA C C 1
ATOM 6423 O O . ALA C 1 48 ? 23.835 4.365 36.921 1.00 16.81 27 ALA C O 1
ATOM 6425 N N . LYS C 1 49 ? 23.740 3.690 34.732 1.00 14.95 28 LYS C N 1
ATOM 6426 C CA . LYS C 1 49 ? 23.875 5.026 34.154 1.00 15.36 28 LYS C CA 1
ATOM 6427 C C . LYS C 1 49 ? 22.455 5.551 33.988 1.00 17.32 28 LYS C C 1
ATOM 6428 O O . LYS C 1 49 ? 21.834 5.322 32.899 1.00 16.71 28 LYS C O 1
ATOM 6434 N N . LEU C 1 50 ? 21.953 6.298 34.971 1.00 15.97 29 LEU C N 1
ATOM 6435 C CA . LEU C 1 50 ? 20.579 6.833 34.954 1.00 16.72 29 LEU C CA 1
ATOM 6436 C C . LEU C 1 50 ? 20.627 8.155 34.217 1.00 16.23 29 LEU C C 1
ATOM 6437 O O . LEU C 1 50 ? 21.710 8.674 33.906 1.00 17.82 29 LEU C O 1
ATOM 6442 N N . PRO C 1 51 ? 19.473 8.748 33.877 1.00 19.22 30 PRO C N 1
ATOM 6443 C CA . PRO C 1 51 ? 19.528 9.986 33.104 1.00 19.12 30 PRO C CA 1
ATOM 6444 C C . PRO C 1 51 ? 20.322 11.100 33.808 1.00 21.43 30 PRO C C 1
ATOM 6445 O O . PRO C 1 51 ? 20.224 11.254 35.025 1.00 21.02 30 PRO C O 1
ATOM 6449 N N . GLY C 1 52 ? 21.081 11.859 33.036 1.00 22.28 31 GLY C N 1
ATOM 6450 C CA . GLY C 1 52 ? 22.012 12.871 33.575 1.00 23.48 31 GLY C CA 1
ATOM 6451 C C . GLY C 1 52 ? 23.434 12.348 33.654 1.00 25.15 31 GLY C C 1
ATOM 6452 O O . GLY C 1 52 ? 24.372 13.163 33.516 1.00 27.76 31 GLY C O 1
ATOM 6453 N N . MET C 1 53 ? 23.624 11.036 33.831 1.00 21.08 32 MET C N 1
ATOM 6454 C CA . MET C 1 53 ? 24.984 10.481 34.034 1.00 19.76 32 MET C CA 1
ATOM 6455 C C . MET C 1 53 ? 25.673 10.250 32.692 1.00 21.15 32 MET C C 1
ATOM 6456 O O . MET C 1 53 ? 24.997 10.169 31.622 1.00 21.79 32 MET C O 1
ATOM 6461 N N . SER C 1 54 ? 27.004 10.133 32.714 1.00 19.71 33 SER C N 1
ATOM 6462 C CA . SER C 1 54 ? 27.836 9.948 31.512 1.00 20.56 33 SER C CA 1
ATOM 6463 C C . SER C 1 54 ? 28.356 8.515 31.514 1.00 18.96 33 SER C C 1
ATOM 6464 O O . SER C 1 54 ? 28.360 7.806 32.575 1.00 18.08 33 SER C O 1
ATOM 6467 N N . TYR C 1 55 ? 28.884 8.060 30.388 1.00 19.25 34 TYR C N 1
ATOM 6468 C CA . TYR C 1 55 ? 29.579 6.751 30.356 1.00 18.90 34 TYR C CA 1
ATOM 6469 C C . TYR C 1 55 ? 30.792 6.744 31.294 1.00 16.94 34 TYR C C 1
ATOM 6470 O O . TYR C 1 55 ? 31.036 5.709 31.969 1.00 18.06 34 TYR C O 1
ATOM 6479 N N . ALA C 1 56 ? 31.515 7.868 31.372 1.00 19.96 35 ALA C N 1
ATOM 6480 C CA . ALA C 1 56 ? 32.715 7.955 32.233 1.00 19.82 35 ALA C CA 1
ATOM 6481 C C . ALA C 1 56 ? 32.300 7.731 33.685 1.00 19.52 35 ALA C C 1
ATOM 6482 O O . ALA C 1 56 ? 33.087 7.170 34.447 1.00 18.86 35 ALA C O 1
ATOM 6484 N N . ASP C 1 57 ? 31.072 8.066 34.074 1.00 19.39 36 ASP C N 1
ATOM 6485 C CA . ASP C 1 57 ? 30.614 7.850 35.472 1.00 19.07 36 ASP C CA 1
ATOM 6486 C C . ASP C 1 57 ? 30.591 6.366 35.818 1.00 20.15 36 ASP C C 1
ATOM 6487 O O . ASP C 1 57 ? 30.739 6.039 36.986 1.00 22.70 36 ASP C O 1
ATOM 6492 N N . THR C 1 58 ? 30.296 5.451 34.881 1.00 18.09 37 THR C N 1
ATOM 6493 C CA . THR C 1 58 ? 29.965 4.065 35.284 1.00 17.18 37 THR C CA 1
ATOM 6494 C C . THR C 1 58 ? 30.802 3.012 34.543 1.00 15.99 37 THR C C 1
ATOM 6495 O O . THR C 1 58 ? 30.858 1.890 35.053 1.00 19.35 37 THR C O 1
ATOM 6499 N N . VAL C 1 59 ? 31.438 3.341 33.424 1.00 16.40 38 VAL C N 1
ATOM 6500 C CA . VAL C 1 59 ? 32.106 2.317 32.566 1.00 15.69 38 VAL C CA 1
ATOM 6501 C C . VAL C 1 59 ? 33.625 2.394 32.711 1.00 16.30 38 VAL C C 1
ATOM 6502 O O . VAL C 1 59 ? 34.175 3.468 32.492 1.00 18.39 38 VAL C O 1
ATOM 6506 N N . GLN C 1 60 ? 34.270 1.269 33.001 1.00 17.94 39 GLN C N 1
ATOM 6507 C CA . GLN C 1 60 ? 35.750 1.233 33.164 1.00 20.39 39 GLN C CA 1
ATOM 6508 C C . GLN C 1 60 ? 36.272 -0.127 32.702 1.00 18.08 39 GLN C C 1
ATOM 6509 O O . GLN C 1 60 ? 35.758 -1.138 33.164 1.00 19.29 39 GLN C O 1
ATOM 6515 N N . ILE C 1 61 ? 37.390 -0.144 31.973 1.00 18.62 40 ILE C N 1
ATOM 6516 C CA . ILE C 1 61 ? 38.142 -1.398 31.685 1.00 19.72 40 ILE C CA 1
ATOM 6517 C C . ILE C 1 61 ? 39.052 -1.623 32.891 1.00 19.02 40 ILE C C 1
ATOM 6518 O O . ILE C 1 61 ? 39.819 -0.717 33.242 1.00 20.56 40 ILE C O 1
ATOM 6523 N N . ILE C 1 62 ? 38.903 -2.750 33.553 1.00 20.44 41 ILE C N 1
ATOM 6524 C CA . ILE C 1 62 ? 39.755 -3.113 34.708 1.00 21.77 41 ILE C CA 1
ATOM 6525 C C . ILE C 1 62 ? 40.256 -4.533 34.521 1.00 23.76 41 ILE C C 1
ATOM 6526 O O . ILE C 1 62 ? 39.773 -5.282 33.607 1.00 20.82 41 ILE C O 1
ATOM 6531 N N . ASP C 1 63 ? 41.222 -4.913 35.349 1.00 23.20 42 ASP C N 1
ATOM 6532 C CA . ASP C 1 63 ? 41.651 -6.321 35.449 1.00 22.10 42 ASP C CA 1
ATOM 6533 C C . ASP C 1 63 ? 40.716 -7.024 36.410 1.00 20.85 42 ASP C C 1
ATOM 6534 O O . ASP C 1 63 ? 40.486 -6.561 37.519 1.00 20.91 42 ASP C O 1
ATOM 6539 N N . ILE C 1 64 ? 40.224 -8.175 35.985 1.00 20.48 43 ILE C N 1
ATOM 6540 C CA . ILE C 1 64 ? 39.341 -9.011 36.810 1.00 21.13 43 ILE C CA 1
ATOM 6541 C C . ILE C 1 64 ? 39.967 -10.390 36.915 1.00 20.40 43 ILE C C 1
ATOM 6542 O O . ILE C 1 64 ? 40.830 -10.735 36.075 1.00 22.05 43 ILE C O 1
ATOM 6547 N N . GLN C 1 65 ? 39.558 -11.118 37.934 1.00 22.00 44 GLN C N 1
ATOM 6548 C CA . GLN C 1 65 ? 39.857 -12.548 38.134 1.00 24.05 44 GLN C CA 1
ATOM 6549 C C . GLN C 1 65 ? 38.667 -13.382 37.649 1.00 23.00 44 GLN C C 1
ATOM 6550 O O . GLN C 1 65 ? 37.516 -13.160 38.087 1.00 23.42 44 GLN C O 1
ATOM 6556 N N . VAL C 1 66 ? 38.956 -14.359 36.812 1.00 21.98 45 VAL C N 1
ATOM 6557 C CA . VAL C 1 66 ? 37.967 -15.341 36.301 1.00 21.88 45 VAL C CA 1
ATOM 6558 C C . VAL C 1 66 ? 38.340 -16.700 36.863 1.00 23.53 45 VAL C C 1
ATOM 6559 O O . VAL C 1 66 ? 39.391 -17.214 36.478 1.00 24.35 45 VAL C O 1
ATOM 6563 N N . ASP C 1 67 ? 37.517 -17.220 37.750 1.00 23.06 46 ASP C N 1
ATOM 6564 C CA . ASP C 1 67 ? 37.679 -18.551 38.379 1.00 23.20 46 ASP C CA 1
ATOM 6565 C C . ASP C 1 67 ? 37.551 -19.643 37.330 1.00 23.14 46 ASP C C 1
ATOM 6566 O O . ASP C 1 67 ? 36.988 -19.449 36.237 1.00 24.43 46 ASP C O 1
ATOM 6571 N N . PRO C 1 68 ? 38.090 -20.839 37.638 1.00 27.18 47 PRO C N 1
ATOM 6572 C CA . PRO C 1 68 ? 37.980 -21.981 36.738 1.00 26.36 47 PRO C CA 1
ATOM 6573 C C . PRO C 1 68 ? 36.534 -22.468 36.643 1.00 23.57 47 PRO C C 1
ATOM 6574 O O . PRO C 1 68 ? 35.733 -22.230 37.540 1.00 24.98 47 PRO C O 1
ATOM 6578 N N . PRO C 1 69 ? 36.162 -23.132 35.528 1.00 23.62 48 PRO C N 1
ATOM 6579 C CA . PRO C 1 69 ? 34.805 -23.612 35.340 1.00 22.28 48 PRO C CA 1
ATOM 6580 C C . PRO C 1 69 ? 34.479 -24.760 36.300 1.00 27.20 48 PRO C C 1
ATOM 6581 O O . PRO C 1 69 ? 35.376 -25.509 36.609 1.00 26.74 48 PRO C O 1
ATOM 6585 N N . GLN C 1 70 ? 33.229 -24.824 36.750 1.00 26.45 49 GLN C N 1
ATOM 6586 C CA . GLN C 1 70 ? 32.679 -25.900 37.607 1.00 26.23 49 GLN C CA 1
ATOM 6587 C C . GLN C 1 70 ? 31.614 -26.674 36.824 1.00 24.21 49 GLN C C 1
ATOM 6588 O O . GLN C 1 70 ? 31.200 -26.222 35.736 1.00 23.89 49 GLN C O 1
ATOM 6594 N N . ASN C 1 71 ? 31.246 -27.858 37.311 1.00 25.56 50 ASN C N 1
ATOM 6595 C CA . ASN C 1 71 ? 30.055 -28.625 36.841 1.00 22.82 50 ASN C CA 1
ATOM 6596 C C . ASN C 1 71 ? 30.089 -28.769 35.305 1.00 27.07 50 ASN C C 1
ATOM 6597 O O . ASN C 1 71 ? 30.992 -29.470 34.765 1.00 22.20 50 ASN C O 1
ATOM 6602 N N . VAL C 1 72 ? 29.152 -28.147 34.585 1.00 25.14 51 VAL C N 1
ATOM 6603 C CA . VAL C 1 72 ? 29.083 -28.251 33.102 1.00 25.05 51 VAL C CA 1
ATOM 6604 C C . VAL C 1 72 ? 29.441 -26.904 32.471 1.00 24.35 51 VAL C C 1
ATOM 6605 O O . VAL C 1 72 ? 29.038 -26.671 31.309 1.00 22.40 51 VAL C O 1
ATOM 6609 N N . GLU C 1 73 ? 30.150 -26.042 33.201 1.00 22.32 52 GLU C N 1
ATOM 6610 C CA . GLU C 1 73 ? 30.557 -24.708 32.694 1.00 23.16 52 GLU C CA 1
ATOM 6611 C C . GLU C 1 73 ? 31.695 -24.774 31.660 1.00 23.65 52 GLU C C 1
ATOM 6612 O O . GLU C 1 73 ? 32.584 -25.652 31.741 1.00 23.91 52 GLU C O 1
ATOM 6618 N N . LEU C 1 74 ? 31.666 -23.829 30.714 1.00 21.24 53 LEU C N 1
ATOM 6619 C CA . LEU C 1 74 ? 32.740 -23.556 29.746 1.00 19.92 53 LEU C CA 1
ATOM 6620 C C . LEU C 1 74 ? 33.429 -22.271 30.175 1.00 20.78 53 LEU C C 1
ATOM 6621 O O . LEU C 1 74 ? 32.715 -21.275 30.436 1.00 19.45 53 LEU C O 1
ATOM 6626 N N . ARG C 1 75 ? 34.756 -22.267 30.221 1.00 20.22 54 ARG C N 1
ATOM 6627 C CA . ARG C 1 75 ? 35.518 -21.010 30.292 1.00 22.21 54 ARG C CA 1
ATOM 6628 C C . ARG C 1 75 ? 36.043 -20.753 28.884 1.00 20.55 54 ARG C C 1
ATOM 6629 O O . ARG C 1 75 ? 36.552 -21.676 28.250 1.00 21.14 54 ARG C O 1
ATOM 6637 N N . VAL C 1 76 ? 35.730 -19.580 28.359 1.00 18.60 55 VAL C N 1
ATOM 6638 C CA . VAL C 1 76 ? 35.804 -19.242 26.925 1.00 19.36 55 VAL C CA 1
ATOM 6639 C C . VAL C 1 76 ? 36.716 -18.030 26.793 1.00 21.11 55 VAL C C 1
ATOM 6640 O O . VAL C 1 76 ? 36.468 -16.974 27.481 1.00 21.19 55 VAL C O 1
ATOM 6644 N N . LYS C 1 77 ? 37.737 -18.164 25.954 1.00 20.05 56 LYS C N 1
ATOM 6645 C CA . LYS C 1 77 ? 38.573 -17.038 25.517 1.00 20.87 56 LYS C CA 1
ATOM 6646 C C . LYS C 1 77 ? 37.823 -16.296 24.424 1.00 19.64 56 LYS C C 1
ATOM 6647 O O . LYS C 1 77 ? 37.594 -16.868 23.344 1.00 19.00 56 LYS C O 1
ATOM 6653 N N . MET C 1 78 ? 37.379 -15.090 24.719 1.00 19.65 57 MET C N 1
ATOM 6654 C CA . MET C 1 78 ? 36.489 -14.361 23.798 1.00 20.25 57 MET C CA 1
ATOM 6655 C C . MET C 1 78 ? 37.317 -13.766 22.677 1.00 21.03 57 MET C C 1
ATOM 6656 O O . MET C 1 78 ? 38.422 -13.274 22.935 1.00 21.78 57 MET C O 1
ATOM 6661 N N . LEU C 1 79 ? 36.810 -13.834 21.457 1.00 19.93 58 LEU C N 1
ATOM 6662 C CA . LEU C 1 79 ? 37.470 -13.213 20.304 1.00 19.62 58 LEU C CA 1
ATOM 6663 C C . LEU C 1 79 ? 36.974 -11.774 20.182 1.00 18.33 58 LEU C C 1
ATOM 6664 O O . LEU C 1 79 ? 37.784 -10.823 20.139 1.00 18.18 58 LEU C O 1
ATOM 6669 N N . CYS C 1 80 ? 35.653 -11.585 20.158 1.00 16.59 59 CYS C N 1
ATOM 6670 C CA . CYS C 1 80 ? 35.107 -10.223 20.135 1.00 15.86 59 CYS C CA 1
ATOM 6671 C C . CYS C 1 80 ? 33.704 -10.272 20.709 1.00 17.41 59 CYS C C 1
ATOM 6672 O O . CYS C 1 80 ? 33.168 -11.386 20.814 1.00 17.98 59 CYS C O 1
ATOM 6675 N N . ALA C 1 81 ? 33.254 -9.122 21.217 1.00 17.34 60 ALA C N 1
ATOM 6676 C CA . ALA C 1 81 ? 31.835 -8.892 21.518 1.00 15.92 60 ALA C CA 1
ATOM 6677 C C . ALA C 1 81 ? 31.390 -7.875 20.473 1.00 17.40 60 ALA C C 1
ATOM 6678 O O . ALA C 1 81 ? 32.224 -7.270 19.739 1.00 20.77 60 ALA C O 1
ATOM 6680 N N . SER C 1 82 ? 30.116 -7.704 20.313 1.00 15.91 61 SER C N 1
ATOM 6681 C CA . SER C 1 82 ? 29.597 -6.649 19.443 1.00 16.33 61 SER C CA 1
ATOM 6682 C C . SER C 1 82 ? 28.450 -6.029 20.235 1.00 17.28 61 SER C C 1
ATOM 6683 O O . SER C 1 82 ? 27.899 -6.692 21.141 1.00 18.30 61 SER C O 1
ATOM 6686 N N . VAL C 1 83 ? 28.175 -4.795 19.949 1.00 15.84 62 VAL C N 1
ATOM 6687 C CA . VAL C 1 83 ? 27.299 -3.965 20.818 1.00 16.83 62 VAL C CA 1
ATOM 6688 C C . VAL C 1 83 ? 25.890 -4.024 20.250 1.00 15.69 62 VAL C C 1
ATOM 6689 O O . VAL C 1 83 ? 25.595 -3.481 19.156 1.00 16.32 62 VAL C O 1
ATOM 6693 N N . CYS C 1 84 ? 25.039 -4.603 21.063 1.00 15.33 63 CYS C N 1
ATOM 6694 C CA . CYS C 1 84 ? 23.595 -4.686 20.855 1.00 13.60 63 CYS C CA 1
ATOM 6695 C C . CYS C 1 84 ? 23.015 -3.471 21.555 1.00 15.66 63 CYS C C 1
ATOM 6696 O O . CYS C 1 84 ? 23.560 -3.087 22.631 1.00 14.43 63 CYS C O 1
ATOM 6699 N N . ARG C 1 85 ? 21.916 -2.916 21.070 1.00 15.67 64 ARG C N 1
ATOM 6700 C CA . ARG C 1 85 ? 21.256 -1.813 21.815 1.00 14.03 64 ARG C CA 1
ATOM 6701 C C . ARG C 1 85 ? 20.953 -2.294 23.226 1.00 15.03 64 ARG C C 1
ATOM 6702 O O . ARG C 1 85 ? 21.016 -1.467 24.162 1.00 14.06 64 ARG C O 1
ATOM 6710 N N . THR C 1 86 ? 20.648 -3.551 23.441 1.00 14.61 65 THR C N 1
ATOM 6711 C CA . THR C 1 86 ? 20.376 -4.074 24.813 1.00 13.97 65 THR C CA 1
ATOM 6712 C C . THR C 1 86 ? 21.612 -3.932 25.726 1.00 14.77 65 THR C C 1
ATOM 6713 O O . THR C 1 86 ? 21.420 -3.742 26.957 1.00 15.27 65 THR C O 1
ATOM 6717 N N . ASP C 1 87 ? 22.819 -3.957 25.177 1.00 13.69 66 ASP C N 1
ATOM 6718 C CA . ASP C 1 87 ? 24.036 -3.737 25.989 1.00 13.44 66 ASP C CA 1
ATOM 6719 C C . ASP C 1 87 ? 24.051 -2.294 26.490 1.00 14.13 66 ASP C C 1
ATOM 6720 O O . ASP C 1 87 ? 24.498 -2.086 27.638 1.00 15.41 66 ASP C O 1
ATOM 6725 N N . ILE C 1 88 ? 23.593 -1.319 25.711 1.00 14.33 67 ILE C N 1
ATOM 6726 C CA . ILE C 1 88 ? 23.487 0.102 26.171 1.00 14.64 67 ILE C CA 1
ATOM 6727 C C . ILE C 1 88 ? 22.346 0.235 27.179 1.00 14.99 67 ILE C C 1
ATOM 6728 O O . ILE C 1 88 ? 22.552 0.844 28.256 1.00 16.61 67 ILE C O 1
ATOM 6733 N N . LEU C 1 89 ? 21.217 -0.420 26.969 1.00 15.03 68 LEU C N 1
ATOM 6734 C CA . LEU C 1 89 ? 20.167 -0.450 28.007 1.00 14.97 68 LEU C CA 1
ATOM 6735 C C . LEU C 1 89 ? 20.707 -1.012 29.325 1.00 14.99 68 LEU C C 1
ATOM 6736 O O . LEU C 1 89 ? 20.284 -0.486 30.374 1.00 15.95 68 LEU C O 1
ATOM 6741 N N . THR C 1 90 ? 21.562 -2.027 29.277 1.00 14.68 69 THR C N 1
ATOM 6742 C CA . THR C 1 90 ? 22.098 -2.686 30.483 1.00 14.70 69 THR C CA 1
ATOM 6743 C C . THR C 1 90 ? 22.938 -1.630 31.202 1.00 14.59 69 THR C C 1
ATOM 6744 O O . THR C 1 90 ? 22.822 -1.467 32.450 1.00 15.72 69 THR C O 1
ATOM 6748 N N . ILE C 1 91 ? 23.711 -0.865 30.440 1.00 13.99 70 ILE C N 1
ATOM 6749 C CA . ILE C 1 91 ? 24.514 0.241 31.024 1.00 14.52 70 ILE C CA 1
ATOM 6750 C C . ILE C 1 91 ? 23.557 1.180 31.747 1.00 14.52 70 ILE C C 1
ATOM 6751 O O . ILE C 1 91 ? 23.925 1.682 32.854 1.00 14.82 70 ILE C O 1
ATOM 6756 N N . GLU C 1 92 ? 22.364 1.409 31.198 1.00 13.69 71 GLU C N 1
ATOM 6757 C CA . GLU C 1 92 ? 21.306 2.269 31.782 1.00 14.97 71 GLU C CA 1
ATOM 6758 C C . GLU C 1 92 ? 20.544 1.585 32.930 1.00 15.17 71 GLU C C 1
ATOM 6759 O O . GLU C 1 92 ? 19.585 2.225 33.472 1.00 16.09 71 GLU C O 1
ATOM 6765 N N . GLY C 1 93 ? 20.847 0.340 33.300 1.00 14.84 72 GLY C N 1
ATOM 6766 C CA . GLY C 1 93 ? 20.205 -0.394 34.416 1.00 15.40 72 GLY C CA 1
ATOM 6767 C C . GLY C 1 93 ? 19.081 -1.332 34.027 1.00 14.61 72 GLY C C 1
ATOM 6768 O O . GLY C 1 93 ? 18.498 -2.027 34.901 1.00 16.60 72 GLY C O 1
ATOM 6769 N N . PHE C 1 94 ? 18.820 -1.475 32.723 1.00 15.88 73 PHE C N 1
ATOM 6770 C CA . PHE C 1 94 ? 17.772 -2.401 32.230 1.00 15.99 73 PHE C CA 1
ATOM 6771 C C . PHE C 1 94 ? 17.979 -3.807 32.811 1.00 15.01 73 PHE C C 1
ATOM 6772 O O . PHE C 1 94 ? 19.039 -4.409 32.637 1.00 16.63 73 PHE C O 1
ATOM 6780 N N . MET C 1 95 ? 16.930 -4.315 33.435 1.00 14.77 74 MET C N 1
ATOM 6781 C CA . MET C 1 95 ? 16.836 -5.659 34.002 1.00 15.59 74 MET C CA 1
ATOM 6782 C C . MET C 1 95 ? 17.890 -5.887 35.081 1.00 16.01 74 MET C C 1
ATOM 6783 O O . MET C 1 95 ? 18.037 -7.026 35.497 1.00 18.08 74 MET C O 1
ATOM 6788 N N . ALA C 1 96 ? 18.461 -4.825 35.655 1.00 17.10 75 ALA C N 1
ATOM 6789 C CA . ALA C 1 96 ? 19.500 -4.965 36.692 1.00 16.03 75 ALA C CA 1
ATOM 6790 C C . ALA C 1 96 ? 19.262 -4.022 37.868 1.00 16.05 75 ALA C C 1
ATOM 6791 O O . ALA C 1 96 ? 20.059 -3.130 38.113 1.00 17.73 75 ALA C O 1
ATOM 6793 N N . PRO C 1 97 ? 18.145 -4.180 38.595 1.00 17.40 76 PRO C N 1
ATOM 6794 C CA . PRO C 1 97 ? 17.858 -3.291 39.717 1.00 18.36 76 PRO C CA 1
ATOM 6795 C C . PRO C 1 97 ? 18.898 -3.391 40.841 1.00 19.72 76 PRO C C 1
ATOM 6796 O O . PRO C 1 97 ? 19.113 -2.371 41.530 1.00 22.18 76 PRO C O 1
ATOM 6800 N N . THR C 1 98 ? 19.505 -4.558 41.062 1.00 18.04 77 THR C N 1
ATOM 6801 C CA . THR C 1 98 ? 20.481 -4.761 42.164 1.00 18.90 77 THR C CA 1
ATOM 6802 C C . THR C 1 98 ? 21.825 -5.268 41.634 1.00 20.57 77 THR C C 1
ATOM 6803 O O . THR C 1 98 ? 22.786 -5.337 42.429 1.00 21.67 77 THR C O 1
ATOM 6807 N N . GLN C 1 99 ? 21.914 -5.638 40.354 1.00 18.90 78 GLN C N 1
ATOM 6808 C CA . GLN C 1 99 ? 22.983 -6.548 39.881 1.00 18.99 78 GLN C CA 1
ATOM 6809 C C . GLN C 1 99 ? 24.143 -5.729 39.331 1.00 18.10 78 GLN C C 1
ATOM 6810 O O . GLN C 1 99 ? 24.585 -5.917 38.199 1.00 17.72 78 GLN C O 1
ATOM 6816 N N . PHE C 1 100 ? 24.651 -4.831 40.154 1.00 16.83 79 PHE C N 1
ATOM 6817 C CA . PHE C 1 100 ? 25.879 -4.056 39.902 1.00 16.94 79 PHE C CA 1
ATOM 6818 C C . PHE C 1 100 ? 26.767 -4.151 41.131 1.00 18.20 79 PHE C C 1
ATOM 6819 O O . PHE C 1 100 ? 26.250 -4.395 42.231 1.00 19.96 79 PHE C O 1
ATOM 6827 N N . PRO C 1 101 ? 28.103 -4.056 40.978 1.00 18.79 80 PRO C N 1
ATOM 6828 C CA . PRO C 1 101 ? 28.784 -3.846 39.695 1.00 17.01 80 PRO C CA 1
ATOM 6829 C C . PRO C 1 101 ? 28.766 -5.143 38.876 1.00 16.14 80 PRO C C 1
ATOM 6830 O O . PRO C 1 101 ? 28.688 -6.217 39.449 1.00 17.73 80 PRO C O 1
ATOM 6834 N N . LYS C 1 102 ? 28.817 -5.005 37.551 1.00 16.26 81 LYS C N 1
ATOM 6835 C CA . LYS C 1 102 ? 28.737 -6.176 36.626 1.00 16.82 81 LYS C CA 1
ATOM 6836 C C . LYS C 1 102 ? 29.773 -6.040 35.512 1.00 16.60 81 LYS C C 1
ATOM 6837 O O . LYS C 1 102 ? 30.283 -4.942 35.253 1.00 17.63 81 LYS C O 1
ATOM 6843 N N . ILE C 1 103 ? 30.020 -7.151 34.823 1.00 15.82 82 ILE C N 1
ATOM 6844 C CA . ILE C 1 103 ? 30.634 -7.082 33.479 1.00 17.38 82 ILE C CA 1
ATOM 6845 C C . ILE C 1 103 ? 29.481 -7.115 32.477 1.00 16.35 82 ILE C C 1
ATOM 6846 O O . ILE C 1 103 ? 28.600 -7.965 32.621 1.00 16.92 82 ILE C O 1
ATOM 6851 N N . ASN C 1 104 ? 29.538 -6.219 31.510 1.00 16.04 83 ASN C N 1
ATOM 6852 C CA . ASN C 1 104 ? 28.453 -6.061 30.535 1.00 15.82 83 ASN C CA 1
ATOM 6853 C C . ASN C 1 104 ? 28.558 -7.172 29.486 1.00 14.97 83 ASN C C 1
ATOM 6854 O O . ASN C 1 104 ? 29.622 -7.812 29.340 1.00 15.75 83 ASN C O 1
ATOM 6859 N N . GLY C 1 105 ? 27.505 -7.290 28.694 1.00 15.06 84 GLY C N 1
ATOM 6860 C CA . GLY C 1 105 ? 27.613 -7.912 27.361 1.00 14.44 84 GLY C CA 1
ATOM 6861 C C . GLY C 1 105 ? 26.912 -9.242 27.249 1.00 13.39 84 GLY C C 1
ATOM 6862 O O . GLY C 1 105 ? 27.165 -10.193 28.042 1.00 15.08 84 GLY C O 1
ATOM 6863 N N . HIS C 1 106 ? 26.116 -9.412 26.198 1.00 14.11 85 HIS C N 1
ATOM 6864 C CA . HIS C 1 106 ? 25.494 -10.738 25.916 1.00 14.28 85 HIS C CA 1
ATOM 6865 C C . HIS C 1 106 ? 25.785 -11.184 24.487 1.00 15.34 85 HIS C C 1
ATOM 6866 O O . HIS C 1 106 ? 25.465 -12.355 24.196 1.00 17.00 85 HIS C O 1
ATOM 6873 N N . GLU C 1 107 ? 26.310 -10.305 23.637 1.00 15.71 86 GLU C N 1
ATOM 6874 C CA . GLU C 1 107 ? 26.572 -10.599 22.203 1.00 15.16 86 GLU C CA 1
ATOM 6875 C C . GLU C 1 107 ? 28.077 -10.805 22.049 1.00 16.00 86 GLU C C 1
ATOM 6876 O O . GLU C 1 107 ? 28.829 -9.848 22.286 1.00 16.13 86 GLU C O 1
ATOM 6882 N N . GLY C 1 108 ? 28.494 -11.975 21.611 1.00 14.31 87 GLY C N 1
ATOM 6883 C CA . GLY C 1 108 ? 29.912 -12.280 21.496 1.00 15.55 87 GLY C CA 1
ATOM 6884 C C . GLY C 1 108 ? 30.180 -13.677 21.052 1.00 16.03 87 GLY C C 1
ATOM 6885 O O . GLY C 1 108 ? 29.250 -14.512 21.016 1.00 15.24 87 GLY C O 1
ATOM 6886 N N . VAL C 1 109 ? 31.444 -13.959 20.774 1.00 16.07 88 VAL C N 1
ATOM 6887 C CA . VAL C 1 109 ? 31.874 -15.317 20.331 1.00 17.08 88 VAL C CA 1
ATOM 6888 C C . VAL C 1 109 ? 33.234 -15.604 20.937 1.00 17.66 88 VAL C C 1
ATOM 6889 O O . VAL C 1 109 ? 34.025 -14.653 21.109 1.00 17.14 88 VAL C O 1
ATOM 6893 N N . GLY C 1 110 ? 33.512 -16.854 21.259 1.00 19.92 89 GLY C N 1
ATOM 6894 C CA . GLY C 1 110 ? 34.838 -17.201 21.780 1.00 20.72 89 GLY C CA 1
ATOM 6895 C C . GLY C 1 110 ? 35.198 -18.658 21.614 1.00 21.75 89 GLY C C 1
ATOM 6896 O O . GLY C 1 110 ? 34.427 -19.411 20.990 1.00 21.51 89 GLY C O 1
ATOM 6897 N N . ILE C 1 111 ? 36.351 -19.026 22.170 1.00 21.86 90 ILE C N 1
ATOM 6898 C CA . ILE C 1 111 ? 36.953 -20.375 21.985 1.00 19.28 90 ILE C CA 1
ATOM 6899 C C . ILE C 1 111 ? 37.059 -21.007 23.367 1.00 18.89 90 ILE C C 1
ATOM 6900 O O . ILE C 1 111 ? 37.541 -20.353 24.317 1.00 20.26 90 ILE C O 1
ATOM 6905 N N . ILE C 1 112 ? 36.596 -22.251 23.504 1.00 19.93 91 ILE C N 1
ATOM 6906 C CA . ILE C 1 112 ? 36.600 -22.950 24.813 1.00 21.01 91 ILE C CA 1
ATOM 6907 C C . ILE C 1 112 ? 38.055 -23.150 25.258 1.00 23.59 91 ILE C C 1
ATOM 6908 O O . ILE C 1 112 ? 38.838 -23.690 24.442 1.00 23.64 91 ILE C O 1
ATOM 6913 N N . GLU C 1 113 ? 38.393 -22.609 26.424 1.00 24.55 92 GLU C N 1
ATOM 6914 C CA . GLU C 1 113 ? 39.739 -22.692 27.034 1.00 25.79 92 GLU C CA 1
ATOM 6915 C C . GLU C 1 113 ? 39.785 -23.872 28.014 1.00 26.64 92 GLU C C 1
ATOM 6916 O O . GLU C 1 113 ? 40.792 -24.589 28.029 1.00 24.66 92 GLU C O 1
ATOM 6922 N N . SER C 1 114 ? 38.738 -24.082 28.809 1.00 25.94 93 SER C N 1
ATOM 6923 C CA . SER C 1 114 ? 38.624 -25.227 29.739 1.00 25.86 93 SER C CA 1
ATOM 6924 C C . SER C 1 114 ? 37.139 -25.477 30.028 1.00 25.60 93 SER C C 1
ATOM 6925 O O . SER C 1 114 ? 36.285 -24.624 29.605 1.00 23.09 93 SER C O 1
ATOM 6928 N N . MET C 1 115 ? 36.841 -26.590 30.700 1.00 24.40 94 MET C N 1
ATOM 6929 C CA . MET C 1 115 ? 35.463 -27.085 30.904 1.00 24.53 94 MET C CA 1
ATOM 6930 C C . MET C 1 115 ? 35.396 -27.680 32.294 1.00 23.77 94 MET C C 1
ATOM 6931 O O . MET C 1 115 ? 36.405 -28.303 32.722 1.00 25.22 94 MET C O 1
ATOM 6936 N N . GLY C 1 116 ? 34.256 -27.522 32.963 1.00 22.52 95 GLY C N 1
ATOM 6937 C CA . GLY C 1 116 ? 34.035 -28.207 34.231 1.00 23.43 95 GLY C CA 1
ATOM 6938 C C . GLY C 1 116 ? 33.990 -29.709 33.996 1.00 23.79 95 GLY C C 1
ATOM 6939 O O . GLY C 1 116 ? 33.846 -30.167 32.871 1.00 23.34 95 GLY C O 1
ATOM 6940 N N . PRO C 1 117 ? 34.144 -30.510 35.065 1.00 27.15 96 PRO C N 1
ATOM 6941 C CA . PRO C 1 117 ? 34.337 -31.952 34.924 1.00 29.40 96 PRO C CA 1
ATOM 6942 C C . PRO C 1 117 ? 33.132 -32.732 34.372 1.00 32.51 96 PRO C C 1
ATOM 6943 O O . PRO C 1 117 ? 33.353 -33.793 33.794 1.00 30.27 96 PRO C O 1
ATOM 6947 N N . ASP C 1 118 ? 31.920 -32.176 34.477 1.00 29.39 97 ASP C N 1
ATOM 6948 C CA . ASP C 1 118 ? 30.659 -32.855 34.080 1.00 30.73 97 ASP C CA 1
ATOM 6949 C C . ASP C 1 118 ? 30.251 -32.483 32.647 1.00 30.32 97 ASP C C 1
ATOM 6950 O O . ASP C 1 118 ? 29.278 -33.094 32.157 1.00 30.36 97 ASP C O 1
ATOM 6955 N N . THR C 1 119 ? 30.976 -31.577 31.976 1.00 27.34 98 THR C N 1
ATOM 6956 C CA . THR C 1 119 ? 30.604 -31.087 30.627 1.00 28.08 98 THR C CA 1
ATOM 6957 C C . THR C 1 119 ? 30.569 -32.267 29.659 1.00 29.28 98 THR C C 1
ATOM 6958 O O . THR C 1 119 ? 31.500 -33.081 29.734 1.00 30.75 98 THR C O 1
ATOM 6962 N N . LYS C 1 120 ? 29.559 -32.321 28.791 1.00 29.64 99 LYS C N 1
ATOM 6963 C CA . LYS C 1 120 ? 29.436 -33.256 27.647 1.00 28.53 99 LYS C CA 1
ATOM 6964 C C . LYS C 1 120 ? 29.285 -32.458 26.358 1.00 28.86 99 LYS C C 1
ATOM 6965 O O . LYS C 1 120 ? 28.822 -31.310 26.436 1.00 27.20 99 LYS C O 1
ATOM 6971 N N . ASN C 1 121 ? 29.662 -33.044 25.220 1.00 27.61 100 ASN C N 1
ATOM 6972 C CA . ASN C 1 121 ? 29.278 -32.562 23.867 1.00 28.76 100 ASN C CA 1
ATOM 6973 C C . ASN C 1 121 ? 30.072 -31.302 23.488 1.00 27.67 100 ASN C C 1
ATOM 6974 O O . ASN C 1 121 ? 29.745 -30.695 22.453 1.00 28.98 100 ASN C O 1
ATOM 6979 N N . PHE C 1 122 ? 31.119 -30.952 24.236 1.00 23.36 101 PHE C N 1
ATOM 6980 C CA . PHE C 1 122 ? 32.024 -29.827 23.884 1.00 23.24 101 PHE C CA 1
ATOM 6981 C C . PHE C 1 122 ? 33.478 -30.248 24.076 1.00 23.53 101 PHE C C 1
ATOM 6982 O O . PHE C 1 122 ? 33.772 -31.078 24.951 1.00 25.34 101 PHE C O 1
ATOM 6990 N N . LYS C 1 123 ? 34.369 -29.573 23.365 1.00 25.87 102 LYS C N 1
ATOM 6991 C CA . LYS C 1 123 ? 35.825 -29.834 23.442 1.00 29.01 102 LYS C CA 1
ATOM 6992 C C . LYS C 1 123 ? 36.535 -28.491 23.567 1.00 28.61 102 LYS C C 1
ATOM 6993 O O . LYS C 1 123 ? 36.068 -27.501 22.944 1.00 24.30 102 LYS C O 1
ATOM 6999 N N . VAL C 1 124 ? 37.636 -28.477 24.305 1.00 27.15 103 VAL C N 1
ATOM 7000 C CA . VAL C 1 124 ? 38.623 -27.355 24.272 1.00 28.12 103 VAL C CA 1
ATOM 7001 C C . VAL C 1 124 ? 38.942 -27.037 22.802 1.00 28.82 103 VAL C C 1
ATOM 7002 O O . VAL C 1 124 ? 39.083 -27.992 21.989 1.00 25.02 103 VAL C O 1
ATOM 7006 N N . GLY C 1 125 ? 38.955 -25.747 22.418 1.00 26.14 104 GLY C N 1
ATOM 7007 C CA . GLY C 1 125 ? 39.163 -25.299 21.032 1.00 24.75 104 GLY C CA 1
ATOM 7008 C C . GLY C 1 125 ? 37.897 -25.080 20.238 1.00 21.21 104 GLY C C 1
ATOM 7009 O O . GLY C 1 125 ? 37.969 -24.396 19.159 1.00 22.72 104 GLY C O 1
ATOM 7010 N N . ASP C 1 126 ? 36.755 -25.632 20.682 1.00 23.71 105 ASP C N 1
ATOM 7011 C CA . ASP C 1 126 ? 35.468 -25.346 19.987 1.00 23.58 105 ASP C CA 1
ATOM 7012 C C . ASP C 1 126 ? 35.186 -23.838 20.029 1.00 20.44 105 ASP C C 1
ATOM 7013 O O . ASP C 1 126 ? 35.529 -23.168 21.029 1.00 21.27 105 ASP C O 1
ATOM 7018 N N . VAL C 1 127 ? 34.645 -23.310 18.945 1.00 21.38 106 VAL C N 1
ATOM 7019 C CA . VAL C 1 127 ? 34.163 -21.902 18.854 1.00 19.00 106 VAL C CA 1
ATOM 7020 C C . VAL C 1 127 ? 32.685 -21.927 19.262 1.00 20.46 106 VAL C C 1
ATOM 7021 O O . VAL C 1 127 ? 31.911 -22.684 18.645 1.00 20.46 106 VAL C O 1
ATOM 7025 N N . ILE C 1 128 ? 32.298 -21.149 20.276 1.00 19.82 107 ILE C N 1
ATOM 7026 C CA . ILE C 1 128 ? 30.888 -21.194 20.768 1.00 19.36 107 ILE C CA 1
ATOM 7027 C C . ILE C 1 128 ? 30.301 -19.784 20.851 1.00 18.67 107 ILE C C 1
ATOM 7028 O O . ILE C 1 128 ? 31.036 -18.812 21.034 1.00 17.84 107 ILE C O 1
ATOM 7033 N N . VAL C 1 129 ? 28.980 -19.710 20.716 1.00 19.10 108 VAL C N 1
ATOM 7034 C CA . VAL C 1 129 ? 28.147 -18.572 21.191 1.00 18.82 108 VAL C CA 1
ATOM 7035 C C . VAL C 1 129 ? 27.244 -19.112 22.294 1.00 18.37 108 VAL C C 1
ATOM 7036 O O . VAL C 1 129 ? 26.987 -20.342 22.356 1.00 17.72 108 VAL C O 1
ATOM 7040 N N . ALA C 1 130 ? 26.833 -18.245 23.221 1.00 16.17 109 ALA C N 1
ATOM 7041 C CA . ALA C 1 130 ? 25.962 -18.712 24.322 1.00 17.04 109 ALA C CA 1
ATOM 7042 C C . ALA C 1 130 ? 24.870 -17.668 24.568 1.00 17.10 109 ALA C C 1
ATOM 7043 O O . ALA C 1 130 ? 25.033 -16.755 25.401 1.00 18.12 109 ALA C O 1
ATOM 7045 N N . PRO C 1 131 ? 23.743 -17.769 23.849 1.00 17.85 110 PRO C N 1
ATOM 7046 C CA . PRO C 1 131 ? 22.643 -16.830 24.023 1.00 18.44 110 PRO C CA 1
ATOM 7047 C C . PRO C 1 131 ? 21.865 -17.038 25.327 1.00 18.36 110 PRO C C 1
ATOM 7048 O O . PRO C 1 131 ? 22.197 -17.886 26.128 1.00 16.62 110 PRO C O 1
ATOM 7052 N N . THR C 1 132 ? 20.791 -16.276 25.476 1.00 16.10 111 THR C N 1
ATOM 7053 C CA . THR C 1 132 ? 20.034 -16.141 26.735 1.00 17.13 111 THR C CA 1
ATOM 7054 C C . THR C 1 132 ? 19.297 -17.426 27.068 1.00 15.98 111 THR C C 1
ATOM 7055 O O . THR C 1 132 ? 19.131 -17.679 28.258 1.00 18.88 111 THR C O 1
ATOM 7059 N N . LEU C 1 133 ? 18.809 -18.167 26.065 1.00 15.81 112 LEU C N 1
ATOM 7060 C CA . LEU C 1 133 ? 17.912 -19.307 26.336 1.00 15.49 112 LEU C CA 1
ATOM 7061 C C . LEU C 1 133 ? 18.584 -20.584 25.805 1.00 16.46 112 LEU C C 1
ATOM 7062 O O . LEU C 1 133 ? 19.038 -20.614 24.606 1.00 17.21 112 LEU C O 1
ATOM 7067 N N . GLY C 1 134 ? 18.605 -21.608 26.653 1.00 16.55 113 GLY C N 1
ATOM 7068 C CA . GLY C 1 134 ? 19.011 -22.971 26.277 1.00 16.72 113 GLY C CA 1
ATOM 7069 C C . GLY C 1 134 ? 17.860 -23.762 25.693 1.00 17.58 113 GLY C C 1
ATOM 7070 O O . GLY C 1 134 ? 16.768 -23.196 25.502 1.00 18.59 113 GLY C O 1
ATOM 7071 N N . GLU C 1 135 ? 18.086 -25.043 25.394 1.00 17.76 114 GLU C N 1
ATOM 7072 C CA . GLU C 1 135 ? 17.065 -25.878 24.739 1.00 17.98 114 GLU C CA 1
ATOM 7073 C C . GLU C 1 135 ? 17.158 -27.293 25.307 1.00 20.46 114 GLU C C 1
ATOM 7074 O O . GLU C 1 135 ? 17.951 -28.073 24.782 1.00 20.40 114 GLU C O 1
ATOM 7080 N N . CYS C 1 136 ? 16.415 -27.568 26.370 1.00 19.18 115 CYS C N 1
ATOM 7081 C CA . CYS C 1 136 ? 16.511 -28.849 27.124 1.00 19.19 115 CYS C CA 1
ATOM 7082 C C . CYS C 1 136 ? 15.958 -29.994 26.262 1.00 20.18 115 CYS C C 1
ATOM 7083 O O . CYS C 1 136 ? 16.391 -31.148 26.489 1.00 22.90 115 CYS C O 1
ATOM 7086 N N . GLN C 1 137 ? 15.053 -29.699 25.325 1.00 18.58 116 GLN C N 1
ATOM 7087 C CA . GLN C 1 137 ? 14.406 -30.628 24.372 1.00 20.28 116 GLN C CA 1
ATOM 7088 C C . GLN C 1 137 ? 13.408 -31.554 25.079 1.00 21.57 116 GLN C C 1
ATOM 7089 O O . GLN C 1 137 ? 12.819 -32.361 24.348 1.00 23.89 116 GLN C O 1
ATOM 7095 N N . THR C 1 138 ? 13.175 -31.449 26.384 1.00 20.94 117 THR C N 1
ATOM 7096 C CA . THR C 1 138 ? 12.229 -32.361 27.085 1.00 22.66 117 THR C CA 1
ATOM 7097 C C . THR C 1 138 ? 11.045 -31.631 27.754 1.00 21.39 117 THR C C 1
ATOM 7098 O O . THR C 1 138 ? 10.057 -32.320 28.036 1.00 21.10 117 THR C O 1
ATOM 7102 N N . CYS C 1 139 ? 11.147 -30.337 28.091 1.00 18.57 118 CYS C N 1
ATOM 7103 C CA . CYS C 1 139 ? 10.031 -29.585 28.718 1.00 16.90 118 CYS C CA 1
ATOM 7104 C C . CYS C 1 139 ? 8.873 -29.416 27.706 1.00 16.27 118 CYS C C 1
ATOM 7105 O O . CYS C 1 139 ? 9.042 -29.605 26.442 1.00 16.05 118 CYS C O 1
ATOM 7108 N N . SER C 1 140 ? 7.684 -29.015 28.194 1.00 16.82 119 SER C N 1
ATOM 7109 C CA . SER C 1 140 ? 6.516 -28.906 27.297 1.00 16.00 119 SER C CA 1
ATOM 7110 C C . SER C 1 140 ? 6.666 -27.775 26.316 1.00 14.29 119 SER C C 1
ATOM 7111 O O . SER C 1 140 ? 6.063 -27.838 25.230 1.00 17.18 119 SER C O 1
ATOM 7114 N N . SER C 1 141 ? 7.403 -26.744 26.688 1.00 15.36 120 SER C N 1
ATOM 7115 C CA . SER C 1 141 ? 7.716 -25.617 25.765 1.00 14.92 120 SER C CA 1
ATOM 7116 C C . SER C 1 141 ? 8.631 -26.114 24.633 1.00 15.35 120 SER C C 1
ATOM 7117 O O . SER C 1 141 ? 8.366 -25.883 23.419 1.00 15.56 120 SER C O 1
ATOM 7120 N N . CYS C 1 142 ? 9.720 -26.786 24.964 1.00 15.24 121 CYS C N 1
ATOM 7121 C CA . CYS C 1 142 ? 10.626 -27.347 23.914 1.00 16.84 121 CYS C CA 1
ATOM 7122 C C . CYS C 1 142 ? 9.862 -28.360 23.050 1.00 15.78 121 CYS C C 1
ATOM 7123 O O . CYS C 1 142 ? 9.947 -28.278 21.798 1.00 17.81 121 CYS C O 1
ATOM 7126 N N . ARG C 1 143 ? 9.053 -29.219 23.675 1.00 17.78 122 ARG C N 1
ATOM 7127 C CA . ARG C 1 143 ? 8.335 -30.297 22.926 1.00 18.63 122 ARG C CA 1
ATOM 7128 C C . ARG C 1 143 ? 7.249 -29.710 22.007 1.00 18.77 122 ARG C C 1
ATOM 7129 O O . ARG C 1 143 ? 6.906 -30.361 20.995 1.00 19.38 122 ARG C O 1
ATOM 7137 N N . SER C 1 144 ? 6.749 -28.506 22.272 1.00 16.98 123 SER C N 1
ATOM 7138 C CA . SER C 1 144 ? 5.729 -27.828 21.438 1.00 16.50 123 SER C CA 1
ATOM 7139 C C . SER C 1 144 ? 6.234 -27.620 20.007 1.00 17.15 123 SER C C 1
ATOM 7140 O O . SER C 1 144 ? 5.391 -27.541 19.100 1.00 18.78 123 SER C O 1
ATOM 7143 N N . GLY C 1 145 ? 7.545 -27.458 19.819 1.00 17.50 124 GLY C N 1
ATOM 7144 C CA . GLY C 1 145 ? 8.173 -27.177 18.511 1.00 17.78 124 GLY C CA 1
ATOM 7145 C C . GLY C 1 145 ? 7.984 -25.739 18.049 1.00 18.88 124 GLY C C 1
ATOM 7146 O O . GLY C 1 145 ? 8.408 -25.466 16.904 1.00 19.31 124 GLY C O 1
ATOM 7147 N N . ARG C 1 146 ? 7.384 -24.823 18.853 1.00 16.67 125 ARG C N 1
ATOM 7148 C CA . ARG C 1 146 ? 6.997 -23.481 18.337 1.00 16.50 125 ARG C CA 1
ATOM 7149 C C . ARG C 1 146 ? 7.560 -22.362 19.243 1.00 15.52 125 ARG C C 1
ATOM 7150 O O . ARG C 1 146 ? 7.192 -21.228 19.046 1.00 15.90 125 ARG C O 1
ATOM 7158 N N . THR C 1 147 ? 8.483 -22.675 20.141 1.00 14.16 126 THR C N 1
ATOM 7159 C CA . THR C 1 147 ? 9.085 -21.615 20.986 1.00 14.38 126 THR C CA 1
ATOM 7160 C C . THR C 1 147 ? 10.480 -22.014 21.433 1.00 14.65 126 THR C C 1
ATOM 7161 O O . THR C 1 147 ? 10.807 -23.192 21.578 1.00 15.39 126 THR C O 1
ATOM 7165 N N . ASN C 1 148 ? 11.272 -21.003 21.742 1.00 14.47 127 ASN C N 1
ATOM 7166 C CA . ASN C 1 148 ? 12.598 -21.205 22.345 1.00 14.13 127 ASN C CA 1
ATOM 7167 C C . ASN C 1 148 ? 12.593 -20.879 23.847 1.00 13.62 127 ASN C C 1
ATOM 7168 O O . ASN C 1 148 ? 13.657 -20.901 24.431 1.00 14.56 127 ASN C O 1
ATOM 7173 N N . PHE C 1 149 ? 11.458 -20.521 24.434 1.00 13.65 128 PHE C N 1
ATOM 7174 C CA . PHE C 1 149 ? 11.410 -20.183 25.882 1.00 13.59 128 PHE C CA 1
ATOM 7175 C C . PHE C 1 149 ? 11.398 -21.466 26.709 1.00 14.15 128 PHE C C 1
ATOM 7176 O O . PHE C 1 149 ? 10.396 -21.924 27.180 1.00 14.13 128 PHE C O 1
ATOM 7184 N N . CYS C 1 150 ? 12.550 -22.094 26.826 1.00 14.80 129 CYS C N 1
ATOM 7185 C CA . CYS C 1 150 ? 12.744 -23.343 27.574 1.00 15.75 129 CYS C CA 1
ATOM 7186 C C . CYS C 1 150 ? 12.494 -23.095 29.054 1.00 15.57 129 CYS C C 1
ATOM 7187 O O . CYS C 1 150 ? 12.941 -22.090 29.607 1.00 15.40 129 CYS C O 1
ATOM 7190 N N . GLN C 1 151 ? 11.749 -23.992 29.685 1.00 15.28 130 GLN C N 1
ATOM 7191 C CA . GLN C 1 151 ? 11.400 -23.918 31.094 1.00 15.05 130 GLN C CA 1
ATOM 7192 C C . GLN C 1 151 ? 12.589 -24.302 31.971 1.00 16.37 130 GLN C C 1
ATOM 7193 O O . GLN C 1 151 ? 12.624 -23.852 33.103 1.00 18.04 130 GLN C O 1
ATOM 7199 N N . ASN C 1 152 ? 13.543 -25.060 31.457 1.00 17.37 131 ASN C N 1
ATOM 7200 C CA . ASN C 1 152 ? 14.648 -25.542 32.314 1.00 19.11 131 ASN C CA 1
ATOM 7201 C C . ASN C 1 152 ? 15.895 -24.666 32.136 1.00 18.83 131 ASN C C 1
ATOM 7202 O O . ASN C 1 152 ? 16.614 -24.491 33.130 1.00 20.58 131 ASN C O 1
ATOM 7207 N N . TYR C 1 153 ? 16.089 -24.054 30.969 1.00 16.20 132 TYR C N 1
ATOM 7208 C CA . TYR C 1 153 ? 17.268 -23.201 30.673 1.00 17.15 132 TYR C CA 1
ATOM 7209 C C . TYR C 1 153 ? 16.765 -21.830 30.237 1.00 17.09 132 TYR C C 1
ATOM 7210 O O . TYR C 1 153 ? 17.002 -21.408 29.080 1.00 16.99 132 TYR C O 1
ATOM 7219 N N . GLY C 1 154 ? 16.085 -21.154 31.157 1.00 17.98 133 GLY C N 1
ATOM 7220 C CA . GLY C 1 154 ? 15.501 -19.824 30.938 1.00 19.14 133 GLY C CA 1
ATOM 7221 C C . GLY C 1 154 ? 16.546 -18.746 31.165 1.00 17.83 133 GLY C C 1
ATOM 7222 O O . GLY C 1 154 ? 17.707 -19.064 31.491 1.00 17.40 133 GLY C O 1
ATOM 7223 N N . ALA C 1 155 ? 16.150 -17.494 30.979 1.00 17.19 134 ALA C N 1
ATOM 7224 C CA . ALA C 1 155 ? 16.993 -16.324 31.165 1.00 18.43 134 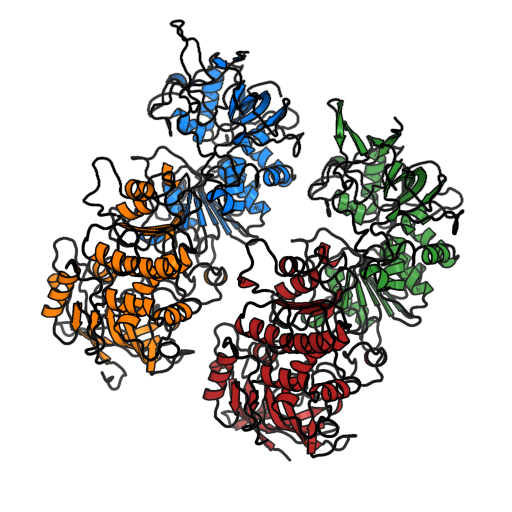ALA C CA 1
ATOM 7225 C C . ALA C 1 155 ? 17.489 -16.336 32.606 1.00 18.30 134 ALA C C 1
ATOM 7226 O O . ALA C 1 155 ? 16.640 -16.462 33.514 1.00 19.56 134 ALA C O 1
ATOM 7228 N N . ASN C 1 156 ? 18.792 -16.230 32.793 1.00 18.73 135 ASN C N 1
ATOM 7229 C CA . ASN C 1 156 ? 19.393 -16.181 34.154 1.00 17.78 135 ASN C CA 1
ATOM 7230 C C . ASN C 1 156 ? 19.361 -14.748 34.703 1.00 18.10 135 ASN C C 1
ATOM 7231 O O . ASN C 1 156 ? 20.403 -14.103 34.803 1.00 17.52 135 ASN C O 1
ATOM 7236 N N . GLU C 1 157 ? 18.202 -14.301 35.159 1.00 19.25 136 GLU C N 1
ATOM 7237 C CA . GLU C 1 157 ? 17.983 -12.898 35.576 1.00 20.43 136 GLU C CA 1
ATOM 7238 C C . GLU C 1 157 ? 18.750 -12.553 36.845 1.00 18.90 136 GLU C C 1
ATOM 7239 O O . GLU C 1 157 ? 18.980 -11.364 37.103 1.00 20.76 136 GLU C O 1
ATOM 7245 N N . SER C 1 158 ? 19.101 -13.534 37.667 1.00 19.25 137 SER C N 1
ATOM 7246 C CA . SER C 1 158 ? 19.873 -13.244 38.894 1.00 19.08 137 SER C CA 1
ATOM 7247 C C . SER C 1 158 ? 21.243 -12.630 38.574 1.00 19.50 137 SER C C 1
ATOM 7248 O O . SER C 1 158 ? 21.844 -12.008 39.428 1.00 19.48 137 SER C O 1
ATOM 7251 N N . ALA C 1 159 ? 21.782 -12.891 37.395 1.00 17.79 138 ALA C N 1
ATOM 7252 C CA . ALA C 1 159 ? 23.120 -12.453 36.965 1.00 18.29 138 ALA C CA 1
ATOM 7253 C C . ALA C 1 159 ? 24.182 -13.081 37.869 1.00 17.93 138 ALA C C 1
ATOM 7254 O O . ALA C 1 159 ? 25.270 -12.511 37.963 1.00 19.54 138 ALA C O 1
ATOM 7256 N N . LEU C 1 160 ? 23.855 -14.217 38.486 1.00 20.35 139 LEU C N 1
ATOM 7257 C CA . LEU C 1 160 ? 24.766 -14.998 39.360 1.00 20.65 139 LEU C CA 1
ATOM 7258 C C . LEU C 1 160 ? 24.723 -16.481 39.021 1.00 21.36 139 LEU C C 1
ATOM 7259 O O . LEU C 1 160 ? 23.838 -16.947 38.298 1.00 21.22 139 LEU C O 1
ATOM 7264 N N . GLU C 1 161 ? 25.672 -17.217 39.577 1.00 21.33 140 GLU C N 1
ATOM 7265 C CA . GLU C 1 161 ? 25.632 -18.690 39.654 1.00 24.54 140 GLU C CA 1
ATOM 7266 C C . GLU C 1 161 ? 24.452 -19.063 40.547 1.00 23.57 140 GLU C C 1
ATOM 7267 O O . GLU C 1 161 ? 24.079 -18.296 41.441 1.00 27.12 140 GLU C O 1
ATOM 7273 N N . PRO C 1 162 ? 23.836 -20.242 40.351 1.00 24.70 141 PRO C N 1
ATOM 7274 C CA . PRO C 1 162 ? 22.693 -20.662 41.170 1.00 26.22 141 PRO C CA 1
ATOM 7275 C C . PRO C 1 162 ? 22.975 -20.718 42.687 1.00 26.77 141 PRO C C 1
ATOM 7276 O O . PRO C 1 162 ? 22.058 -20.562 43.473 1.00 26.61 141 PRO C O 1
ATOM 7280 N N . ASP C 1 163 ? 24.240 -20.818 43.083 1.00 28.25 142 ASP C N 1
ATOM 7281 C CA . ASP C 1 163 ? 24.651 -20.851 44.514 1.00 28.36 142 ASP C CA 1
ATOM 7282 C C . ASP C 1 163 ? 24.981 -19.454 45.020 1.00 28.79 142 ASP C C 1
ATOM 7283 O O . ASP C 1 163 ? 25.427 -19.375 46.141 1.00 30.12 142 ASP C O 1
ATOM 7288 N N . GLY C 1 164 ? 24.754 -18.395 44.228 1.00 26.60 143 GLY C N 1
ATOM 7289 C CA . GLY C 1 164 ? 24.927 -16.998 44.667 1.00 25.47 143 GLY C CA 1
ATOM 7290 C C . GLY C 1 164 ? 26.340 -16.490 44.445 1.00 25.65 143 GLY C C 1
ATOM 7291 O O . GLY C 1 164 ? 26.584 -15.299 44.718 1.00 28.47 143 GLY C O 1
ATOM 7292 N N . THR C 1 165 ? 27.246 -17.341 43.955 1.00 26.58 144 THR C N 1
ATOM 7293 C CA . THR C 1 165 ? 28.648 -16.962 43.666 1.00 25.74 144 THR C CA 1
ATOM 7294 C C . THR C 1 165 ? 28.672 -16.366 42.254 1.00 25.82 144 THR C C 1
ATOM 7295 O O . THR C 1 165 ? 27.655 -16.484 41.518 1.00 24.08 144 THR C O 1
ATOM 7299 N N . SER C 1 166 ? 29.797 -15.756 41.912 1.00 24.77 145 SER C N 1
ATOM 7300 C CA . SER C 1 166 ? 30.151 -15.401 40.525 1.00 22.15 145 SER C CA 1
ATOM 7301 C C . SER C 1 166 ? 31.541 -15.949 40.242 1.00 23.86 145 SER C C 1
ATOM 7302 O O . SER C 1 166 ? 32.366 -16.003 41.194 1.00 25.04 145 SER C O 1
ATOM 7305 N N . ARG C 1 167 ? 31.783 -16.360 39.008 1.00 21.47 146 ARG C N 1
ATOM 7306 C CA . ARG C 1 167 ? 33.152 -16.691 38.547 1.00 21.06 146 ARG C CA 1
ATOM 7307 C C . ARG C 1 167 ? 33.981 -15.420 38.368 1.00 21.02 146 ARG C C 1
ATOM 7308 O O . ARG C 1 167 ? 35.188 -15.567 38.097 1.00 21.38 146 ARG C O 1
ATOM 7316 N N . PHE C 1 168 ? 33.376 -14.224 38.433 1.00 20.61 147 PHE C N 1
ATOM 7317 C CA . PHE C 1 168 ? 34.104 -12.947 38.279 1.00 19.95 147 PHE C CA 1
ATOM 7318 C C . PHE C 1 168 ? 34.265 -12.240 39.637 1.00 18.65 147 PHE C C 1
ATOM 7319 O O . PHE C 1 168 ? 33.334 -12.197 40.433 1.00 20.34 147 PHE C O 1
ATOM 7327 N N . SER C 1 169 ? 35.451 -11.685 39.865 1.00 21.81 148 SER C N 1
ATOM 7328 C CA . SER C 1 169 ? 35.742 -10.772 40.994 1.00 22.06 148 SER C CA 1
ATOM 7329 C C . SER C 1 169 ? 36.821 -9.777 40.611 1.00 24.82 148 SER C C 1
ATOM 7330 O O . SER C 1 169 ? 37.457 -9.933 39.564 1.00 22.81 148 SER C O 1
ATOM 7333 N N . TYR C 1 170 ? 37.018 -8.760 41.441 1.00 24.43 149 TYR C N 1
ATOM 7334 C CA . TYR C 1 170 ? 38.098 -7.777 41.239 1.00 25.12 149 TYR C CA 1
ATOM 7335 C C . TYR C 1 170 ? 38.583 -7.356 42.625 1.00 27.07 149 TYR C C 1
ATOM 7336 O O . TYR C 1 170 ? 37.846 -7.557 43.609 1.00 28.70 149 TYR C O 1
ATOM 7345 N N . ILE C 1 171 ? 39.806 -6.850 42.667 1.00 30.26 150 ILE C N 1
ATOM 7346 C CA . ILE C 1 171 ? 40.437 -6.254 43.882 1.00 31.23 150 ILE C CA 1
ATOM 7347 C C . ILE C 1 171 ? 40.093 -4.756 43.898 1.00 32.34 150 ILE C C 1
ATOM 7348 O O . ILE C 1 171 ? 40.483 -4.061 42.961 1.00 36.89 150 ILE C O 1
ATOM 7353 N N . ASP C 1 172 ? 39.309 -4.309 44.883 1.00 41.49 151 ASP C N 1
ATOM 7354 C CA . ASP C 1 172 ? 38.876 -2.891 45.045 1.00 44.07 151 ASP C CA 1
ATOM 7355 C C . ASP C 1 172 ? 40.060 -2.083 45.587 1.00 47.80 151 ASP C C 1
ATOM 7356 O O . ASP C 1 172 ? 41.070 -2.707 45.947 1.00 48.06 151 ASP C O 1
ATOM 7361 N N . SER C 1 173 ? 39.943 -0.751 45.587 1.00 48.23 152 SER C N 1
ATOM 7362 C CA . SER C 1 173 ? 40.998 0.204 46.018 1.00 52.04 152 SER C CA 1
ATOM 7363 C C . SER C 1 173 ? 41.495 -0.141 47.430 1.00 47.57 152 SER C C 1
ATOM 7364 O O . SER C 1 173 ? 42.643 0.183 47.732 1.00 51.36 152 SER C O 1
ATOM 7367 N N . ASP C 1 174 ? 40.682 -0.800 48.256 1.00 47.75 153 ASP C N 1
ATOM 7368 C CA . ASP C 1 174 ? 41.069 -1.181 49.644 1.00 52.19 153 ASP C CA 1
ATOM 7369 C C . ASP C 1 174 ? 41.732 -2.564 49.663 1.00 49.07 153 ASP C C 1
ATOM 7370 O O . ASP C 1 174 ? 41.934 -3.086 50.776 1.00 49.58 153 ASP C O 1
ATOM 7375 N N . GLY C 1 175 ? 42.045 -3.130 48.489 1.00 46.58 154 GLY C N 1
ATOM 7376 C CA . GLY C 1 175 ? 42.640 -4.471 48.329 1.00 42.41 154 GLY C CA 1
ATOM 7377 C C . GLY C 1 175 ? 41.693 -5.599 48.710 1.00 42.12 154 GLY C C 1
ATOM 7378 O O . GLY C 1 175 ? 42.189 -6.722 48.934 1.00 45.89 154 GLY C O 1
ATOM 7379 N N . LYS C 1 176 ? 40.380 -5.339 48.756 1.00 41.45 155 LYS C N 1
ATOM 7380 C CA . LYS C 1 176 ? 39.327 -6.355 49.045 1.00 42.81 155 LYS C CA 1
ATOM 7381 C C . LYS C 1 176 ? 38.881 -6.999 47.726 1.00 37.35 155 LYS C C 1
ATOM 7382 O O . LYS C 1 176 ? 38.809 -6.285 46.734 1.00 33.75 155 LYS C O 1
ATOM 7388 N N . LYS C 1 177 ? 38.644 -8.308 47.746 1.00 35.44 156 LYS C N 1
ATOM 7389 C CA . LYS C 1 177 ? 38.058 -9.080 46.618 1.00 36.71 156 LYS C CA 1
ATOM 7390 C C . LYS C 1 177 ? 36.546 -8.796 46.589 1.00 34.37 156 LYS C C 1
ATOM 7391 O O . LYS C 1 177 ? 35.867 -9.029 47.602 1.00 30.67 156 LYS C O 1
ATOM 7397 N N . LYS C 1 178 ? 36.034 -8.277 45.462 1.00 32.06 157 LYS C N 1
ATOM 7398 C CA . LYS C 1 178 ? 34.610 -7.848 45.344 1.00 30.67 157 LYS C CA 1
ATOM 7399 C C . LYS C 1 178 ? 33.957 -8.661 44.219 1.00 27.32 157 LYS C C 1
ATOM 7400 O O . LYS C 1 178 ? 34.603 -8.842 43.169 1.00 24.41 157 LYS C O 1
ATOM 7406 N N . LEU C 1 179 ? 32.740 -9.145 44.451 1.00 25.31 158 LEU C N 1
ATOM 7407 C CA . LEU C 1 179 ? 31.960 -9.880 43.435 1.00 24.96 158 LEU C CA 1
ATOM 7408 C C . LEU C 1 179 ? 31.615 -8.938 42.272 1.00 22.08 158 LEU C C 1
ATOM 7409 O O . LEU C 1 179 ? 31.391 -7.715 42.500 1.00 22.72 158 LEU C O 1
ATOM 7414 N N . LEU C 1 180 ? 31.594 -9.508 41.056 1.00 19.15 159 LEU C N 1
ATOM 7415 C CA . LEU C 1 180 ? 31.039 -8.836 39.838 1.00 19.03 159 LEU C CA 1
ATOM 7416 C C . LEU C 1 180 ? 29.887 -9.704 39.325 1.00 18.74 159 LEU C C 1
ATOM 7417 O O . LEU C 1 180 ? 30.080 -10.900 39.152 1.00 17.80 159 LEU C O 1
ATOM 7422 N N . TYR C 1 181 ? 28.724 -9.100 39.083 1.00 16.54 160 TYR C N 1
ATOM 7423 C CA . TYR C 1 181 ? 27.594 -9.790 38.436 1.00 17.75 160 TYR C CA 1
ATOM 7424 C C . TYR C 1 181 ? 27.915 -10.033 36.949 1.00 17.43 160 TYR C C 1
ATOM 7425 O O . TYR C 1 181 ? 28.745 -9.331 36.331 1.00 16.81 160 TYR C O 1
ATOM 7434 N N . TYR C 1 182 ? 27.218 -11.014 36.389 1.00 17.67 161 TYR C N 1
ATOM 7435 C CA . TYR C 1 182 ? 27.142 -11.246 34.927 1.00 15.42 161 TYR C CA 1
ATOM 7436 C C . TYR C 1 182 ? 26.168 -10.259 34.325 1.00 16.98 161 TYR C C 1
ATOM 7437 O O . TYR C 1 182 ? 25.629 -9.394 35.053 1.00 15.58 161 TYR C O 1
ATOM 7446 N N . LYS C 1 183 ? 25.927 -10.394 33.015 1.00 15.27 162 LYS C N 1
ATOM 7447 C CA . LYS C 1 183 ? 24.752 -9.769 32.369 1.00 16.31 162 LYS C CA 1
ATOM 7448 C C . LYS C 1 183 ? 23.556 -10.651 32.765 1.00 16.08 162 LYS C C 1
ATOM 7449 O O . LYS C 1 183 ? 22.683 -10.228 33.551 1.00 17.19 162 LYS C O 1
ATOM 7455 N N . LEU C 1 184 ? 23.486 -11.861 32.206 1.00 16.49 163 LEU C N 1
ATOM 7456 C CA . LEU C 1 184 ? 22.487 -12.864 32.615 1.00 16.70 163 LEU C CA 1
ATOM 7457 C C . LEU C 1 184 ? 23.273 -14.087 33.056 1.00 18.65 163 LEU C C 1
ATOM 7458 O O . LEU C 1 184 ? 23.655 -14.135 34.237 1.00 17.75 163 LEU C O 1
ATOM 7463 N N . GLY C 1 185 ? 23.449 -15.068 32.187 1.00 17.90 164 GLY C N 1
ATOM 7464 C CA . GLY C 1 185 ? 24.162 -16.314 32.523 1.00 18.54 164 GLY C CA 1
ATOM 7465 C C . GLY C 1 185 ? 25.664 -16.180 32.303 1.00 18.49 164 GLY C C 1
ATOM 7466 O O . GLY C 1 185 ? 26.392 -17.107 32.630 1.00 19.11 164 GLY C O 1
ATOM 7467 N N . CYS C 1 186 ? 26.120 -15.049 31.781 1.00 17.85 165 CYS C N 1
ATOM 7468 C CA . CYS C 1 186 ? 27.541 -14.813 31.413 1.00 18.23 165 CYS C CA 1
ATOM 7469 C C . CYS C 1 186 ? 27.724 -13.330 31.096 1.00 17.26 165 CYS C C 1
ATOM 7470 O O . CYS C 1 186 ? 26.725 -12.564 31.163 1.00 15.67 165 CYS C O 1
ATOM 7473 N N . SER C 1 187 ? 28.941 -12.898 30.768 1.00 17.25 166 SER C N 1
ATOM 7474 C CA . SER C 1 187 ? 29.196 -11.537 30.252 1.00 16.14 166 SER C CA 1
ATOM 7475 C C . SER C 1 187 ? 30.162 -11.674 29.091 1.00 17.57 166 SER C C 1
ATOM 7476 O O . SER C 1 187 ? 31.110 -12.457 29.225 1.00 18.94 166 SER C O 1
ATOM 7479 N N . THR C 1 188 ? 29.917 -10.973 27.996 1.00 16.43 167 THR C N 1
ATOM 7480 C CA . THR C 1 188 ? 30.794 -11.077 26.810 1.00 15.24 167 THR C CA 1
ATOM 7481 C C . THR C 1 188 ? 31.837 -9.941 26.751 1.00 16.15 167 THR C C 1
ATOM 7482 O O . THR C 1 188 ? 32.772 -10.099 25.994 1.00 18.12 167 THR C O 1
ATOM 7486 N N . TRP C 1 189 ? 31.760 -8.886 27.571 1.00 16.50 168 TRP C N 1
ATOM 7487 C CA . TRP C 1 189 ? 32.696 -7.739 27.428 1.00 16.50 168 TRP C CA 1
ATOM 7488 C C . TRP C 1 189 ? 33.911 -8.013 28.308 1.00 16.00 168 TRP C C 1
ATOM 7489 O O . TRP C 1 189 ? 34.161 -7.264 29.278 1.00 17.13 168 TRP C O 1
ATOM 7500 N N . THR C 1 190 ? 34.611 -9.073 27.992 1.00 17.51 169 THR C N 1
ATOM 7501 C CA . THR C 1 190 ? 35.661 -9.650 28.840 1.00 17.68 169 THR C CA 1
ATOM 7502 C C . THR C 1 190 ? 36.526 -10.534 27.961 1.00 17.99 169 THR C C 1
ATOM 7503 O O . THR C 1 190 ? 36.007 -11.163 27.023 1.00 16.24 169 THR C O 1
ATOM 7507 N N . GLN C 1 191 ? 37.795 -10.635 28.294 1.00 19.28 170 GLN C N 1
ATOM 7508 C CA . GLN C 1 191 ? 38.709 -11.494 27.511 1.00 19.26 170 GLN C CA 1
ATOM 7509 C C . GLN C 1 191 ? 38.384 -12.951 27.763 1.00 19.61 170 GLN C C 1
ATOM 7510 O O . GLN C 1 191 ? 38.699 -13.757 26.857 1.00 19.44 170 GLN C O 1
ATOM 7516 N N . TYR C 1 192 ? 37.836 -13.273 28.933 1.00 17.09 171 TYR C N 1
ATOM 7517 C CA . TYR C 1 192 ? 37.471 -14.648 29.325 1.00 20.06 171 TYR C CA 1
ATOM 7518 C C . TYR C 1 192 ? 36.142 -14.607 30.055 1.00 19.09 171 TYR C C 1
ATOM 7519 O O . TYR C 1 192 ? 35.989 -13.757 30.969 1.00 19.74 171 TYR C O 1
ATOM 7528 N N . MET C 1 193 ? 35.229 -15.466 29.641 1.00 22.17 172 MET C N 1
ATOM 7529 C CA . MET C 1 193 ? 33.905 -15.547 30.294 1.00 21.85 172 MET C CA 1
ATOM 7530 C C . MET C 1 193 ? 33.673 -16.987 30.743 1.00 23.15 172 MET C C 1
ATOM 7531 O O . MET C 1 193 ? 34.347 -17.920 30.259 1.00 20.69 172 MET C O 1
ATOM 7536 N N . VAL C 1 194 ? 32.707 -17.172 31.624 1.00 19.48 173 VAL C N 1
ATOM 7537 C CA . VAL C 1 194 ? 32.281 -18.529 32.060 1.00 19.49 173 VAL C CA 1
ATOM 7538 C C . VAL C 1 194 ? 30.789 -18.647 31.850 1.00 18.75 173 VAL C C 1
ATOM 7539 O O . VAL C 1 194 ? 30.069 -17.712 32.211 1.00 21.31 173 VAL C O 1
ATOM 7543 N N . VAL C 1 195 ? 30.365 -19.728 31.208 1.00 18.05 174 VAL C N 1
ATOM 7544 C CA . VAL C 1 195 ? 28.920 -19.924 30.963 1.00 19.33 174 VAL C CA 1
ATOM 7545 C C . VAL C 1 195 ? 28.537 -21.395 31.107 1.00 21.13 174 VAL C C 1
ATOM 7546 O O . VAL C 1 195 ? 29.295 -22.292 30.701 1.00 21.80 174 VAL C O 1
ATOM 7550 N N . ASP C 1 196 ? 27.334 -21.615 31.596 1.00 18.83 175 ASP C N 1
ATOM 7551 C CA . ASP C 1 196 ? 26.711 -22.964 31.623 1.00 20.14 175 ASP C CA 1
ATOM 7552 C C . ASP C 1 196 ? 26.633 -23.510 30.199 1.00 18.39 175 ASP C C 1
ATOM 7553 O O . ASP C 1 196 ? 26.012 -22.851 29.301 1.00 17.56 175 ASP C O 1
ATOM 7558 N N . SER C 1 197 ? 27.232 -24.683 29.963 1.00 19.95 176 SER C N 1
ATOM 7559 C CA . SER C 1 197 ? 27.262 -25.300 28.607 1.00 18.89 176 SER C CA 1
ATOM 7560 C C . SER C 1 197 ? 25.869 -25.649 28.074 1.00 18.18 176 SER C C 1
ATOM 7561 O O . SER C 1 197 ? 25.742 -25.865 26.837 1.00 18.54 176 SER C O 1
ATOM 7564 N N . ASN C 1 198 ? 24.821 -25.651 28.907 1.00 19.69 177 ASN C N 1
ATOM 7565 C CA . ASN C 1 198 ? 23.428 -25.857 28.392 1.00 19.01 177 ASN C CA 1
ATOM 7566 C C . ASN C 1 198 ? 22.961 -24.647 27.567 1.00 16.92 177 ASN C C 1
ATOM 7567 O O . ASN C 1 198 ? 21.904 -24.743 26.943 1.00 18.24 177 ASN C O 1
ATOM 7572 N N . TYR C 1 199 ? 23.710 -23.537 27.572 1.00 16.96 178 TYR C N 1
ATOM 7573 C CA . TYR C 1 199 ? 23.364 -22.317 26.797 1.00 17.71 178 TYR C CA 1
ATOM 7574 C C . TYR C 1 199 ? 24.244 -22.154 25.556 1.00 18.00 178 TYR C C 1
ATOM 7575 O O . TYR C 1 199 ? 24.073 -21.190 24.800 1.00 17.45 178 TYR C O 1
ATOM 7584 N N . ALA C 1 200 ? 25.155 -23.101 25.331 1.00 20.08 179 ALA C N 1
ATOM 7585 C CA . ALA C 1 200 ? 26.234 -22.996 24.328 1.00 19.55 179 ALA C CA 1
ATOM 7586 C C . ALA C 1 200 ? 25.886 -23.773 23.062 1.00 19.02 179 ALA C C 1
ATOM 7587 O O . ALA C 1 200 ? 25.207 -24.808 23.129 1.00 19.18 179 ALA C O 1
ATOM 7589 N N . THR C 1 201 ? 26.314 -23.276 21.920 1.00 17.95 180 THR C N 1
ATOM 7590 C CA . THR C 1 201 ? 26.193 -24.035 20.649 1.00 18.48 180 THR C CA 1
ATOM 7591 C C . THR C 1 201 ? 27.442 -23.689 19.823 1.00 22.30 180 THR C C 1
ATOM 7592 O O . THR C 1 201 ? 27.930 -22.524 19.905 1.00 19.83 180 THR C O 1
ATOM 7596 N N . LYS C 1 202 ? 27.968 -24.650 19.061 1.00 22.68 181 LYS C N 1
ATOM 7597 C CA . LYS C 1 202 ? 29.321 -24.512 18.461 1.00 22.23 181 LYS C CA 1
ATOM 7598 C C . LYS C 1 202 ? 29.234 -24.119 16.985 1.00 20.42 181 LYS C C 1
ATOM 7599 O O . LYS C 1 202 ? 28.288 -24.526 16.294 1.00 21.43 181 LYS C O 1
ATOM 7605 N N . LEU C 1 203 ? 30.213 -23.324 16.521 1.00 20.70 182 LEU C N 1
ATOM 7606 C CA . LEU C 1 203 ? 30.293 -22.790 15.132 1.00 22.32 182 LEU C CA 1
ATOM 7607 C C . LEU C 1 203 ? 31.352 -23.535 14.322 1.00 22.21 182 LEU C C 1
ATOM 7608 O O . LEU C 1 203 ? 31.296 -23.472 13.059 1.00 24.38 182 LEU C O 1
ATOM 7613 N N . ASN C 1 204 ? 32.257 -24.215 14.982 1.00 22.33 183 ASN C N 1
ATOM 7614 C CA . ASN C 1 204 ? 33.532 -24.584 14.307 1.00 27.54 183 ASN C CA 1
ATOM 7615 C C . ASN C 1 204 ? 33.309 -25.787 13.377 1.00 27.52 183 ASN C C 1
ATOM 7616 O O . ASN C 1 204 ? 34.062 -25.882 12.393 1.00 29.59 183 ASN C O 1
ATOM 7621 N N . GLU C 1 205 ? 32.310 -26.643 13.627 1.00 29.86 184 GLU C N 1
ATOM 7622 C CA . GLU C 1 205 ? 32.095 -27.860 12.780 1.00 27.87 184 GLU C CA 1
ATOM 7623 C C . GLU C 1 205 ? 31.420 -27.473 11.477 1.00 30.25 184 GLU C C 1
ATOM 7624 O O . GLU C 1 205 ? 31.819 -27.999 10.410 1.00 31.47 184 GLU C O 1
ATOM 7630 N N . ILE C 1 206 ? 30.459 -26.573 11.526 1.00 23.46 185 ILE C N 1
ATOM 7631 C CA . ILE C 1 206 ? 29.679 -26.145 10.345 1.00 26.95 185 ILE C CA 1
ATOM 7632 C C . ILE C 1 206 ? 30.397 -25.008 9.617 1.00 28.82 185 ILE C C 1
ATOM 7633 O O . ILE C 1 206 ? 30.237 -24.907 8.374 1.00 29.73 185 ILE C O 1
ATOM 7638 N N . ALA C 1 207 ? 31.035 -24.092 10.360 1.00 28.69 186 ALA C N 1
ATOM 7639 C CA . ALA C 1 207 ? 31.543 -22.817 9.812 1.00 27.93 186 ALA C CA 1
ATOM 7640 C C . ALA C 1 207 ? 32.932 -22.527 10.373 1.00 27.81 186 ALA C C 1
ATOM 7641 O O . ALA C 1 207 ? 33.146 -21.481 10.990 1.00 24.00 186 ALA C O 1
ATOM 7643 N N . PRO C 1 208 ? 33.929 -23.411 10.139 1.00 28.98 187 PRO C N 1
ATOM 7644 C CA . PRO C 1 208 ? 35.264 -23.252 10.720 1.00 28.64 187 PRO C CA 1
ATOM 7645 C C . PRO C 1 208 ? 35.955 -21.953 10.274 1.00 27.13 187 PRO C C 1
ATOM 7646 O O . PRO C 1 208 ? 36.746 -21.454 11.037 1.00 30.57 187 PRO C O 1
ATOM 7650 N N . GLU C 1 209 ? 35.564 -21.400 9.129 1.00 27.80 188 GLU C N 1
ATOM 7651 C CA . GLU C 1 209 ? 36.197 -20.195 8.527 1.00 31.25 188 GLU C CA 1
ATOM 7652 C C . GLU C 1 209 ? 35.388 -18.929 8.833 1.00 27.48 188 GLU C C 1
ATOM 7653 O O . GLU C 1 209 ? 35.644 -17.902 8.195 1.00 27.93 188 GLU C O 1
ATOM 7659 N N . LEU C 1 210 ? 34.333 -19.003 9.646 1.00 24.45 189 LEU C N 1
ATOM 7660 C CA . LEU C 1 210 ? 33.513 -17.800 9.880 1.00 22.88 189 LEU C CA 1
ATOM 7661 C C . LEU C 1 210 ? 34.337 -16.771 10.659 1.00 20.23 189 LEU C C 1
ATOM 7662 O O . LEU C 1 210 ? 34.864 -17.087 11.705 1.00 21.53 189 LEU C O 1
ATOM 7667 N N . PRO C 1 211 ? 34.443 -15.511 10.200 1.00 18.76 190 PRO C N 1
ATOM 7668 C CA . PRO C 1 211 ? 35.131 -14.477 10.979 1.00 19.26 190 PRO C CA 1
ATOM 7669 C C . PRO C 1 211 ? 34.467 -14.225 12.334 1.00 19.68 190 PRO C C 1
ATOM 7670 O O . PRO C 1 211 ? 33.245 -14.392 12.490 1.00 18.67 190 PRO C O 1
ATOM 7674 N N . PRO C 1 212 ? 35.223 -13.792 13.363 1.00 20.84 191 PRO C N 1
ATOM 7675 C CA . PRO C 1 212 ? 34.638 -13.494 14.673 1.00 20.75 191 PRO C CA 1
ATOM 7676 C C . PRO C 1 212 ? 33.466 -12.527 14.704 1.00 19.76 191 PRO C C 1
ATOM 7677 O O . PRO C 1 212 ? 32.479 -12.844 15.387 1.00 18.10 191 PRO C O 1
ATOM 7681 N N . PRO C 1 213 ? 33.480 -11.325 14.060 1.00 18.13 192 PRO C N 1
ATOM 7682 C CA . PRO C 1 213 ? 32.366 -10.392 14.228 1.00 18.33 192 PRO C CA 1
ATOM 7683 C C . PRO C 1 213 ? 31.063 -11.033 13.727 1.00 18.31 192 PRO C C 1
ATOM 7684 O O . PRO C 1 213 ? 29.972 -10.730 14.235 1.00 16.99 192 PRO C O 1
ATOM 7688 N N . HIS C 1 214 ? 31.163 -11.879 12.688 1.00 17.56 193 HIS C N 1
ATOM 7689 C CA . HIS C 1 214 ? 29.984 -12.593 12.138 1.00 18.24 193 HIS C CA 1
ATOM 7690 C C . HIS C 1 214 ? 29.426 -13.542 13.213 1.00 15.92 193 HIS C C 1
ATOM 7691 O O . HIS C 1 214 ? 28.181 -13.600 13.353 1.00 14.44 193 HIS C O 1
ATOM 7698 N N . GLY C 1 215 ? 30.259 -14.342 13.846 1.00 16.62 194 GLY C N 1
ATOM 7699 C CA . GLY C 1 215 ? 29.870 -15.226 14.955 1.00 16.81 194 GLY C CA 1
ATOM 7700 C C . GLY C 1 215 ? 29.204 -14.398 16.059 1.00 16.69 194 GLY C C 1
ATOM 7701 O O . GLY C 1 215 ? 28.147 -14.771 16.602 1.00 15.78 194 GLY C O 1
ATOM 7702 N N . SER C 1 216 ? 29.796 -13.269 16.368 1.00 16.58 195 SER C N 1
ATOM 7703 C CA . SER C 1 216 ? 29.257 -12.398 17.441 1.00 16.73 195 SER C CA 1
ATOM 7704 C C . SER C 1 216 ? 27.858 -11.933 17.086 1.00 14.91 195 SER C C 1
ATOM 7705 O O . SER C 1 216 ? 26.917 -12.063 17.901 1.00 15.80 195 SER C O 1
ATOM 7708 N N . ILE C 1 217 ? 27.610 -11.414 15.888 1.00 14.71 196 ILE C N 1
ATOM 7709 C CA . ILE C 1 217 ? 26.218 -10.996 15.601 1.00 14.34 196 ILE C CA 1
ATOM 7710 C C . ILE C 1 217 ? 25.272 -12.205 15.527 1.00 14.64 196 ILE C C 1
ATOM 7711 O O . ILE C 1 217 ? 24.056 -12.049 15.819 1.00 14.24 196 ILE C O 1
ATOM 7716 N N . LEU C 1 218 ? 25.744 -13.385 15.116 1.00 15.38 197 LEU C N 1
ATOM 7717 C CA . LEU C 1 218 ? 24.899 -14.608 15.165 1.00 16.47 197 LEU C CA 1
ATOM 7718 C C . LEU C 1 218 ? 24.480 -14.928 16.610 1.00 15.66 197 LEU C C 1
ATOM 7719 O O . LEU C 1 218 ? 23.424 -15.538 16.779 1.00 16.26 197 LEU C O 1
ATOM 7724 N N . SER C 1 219 ? 25.168 -14.412 17.640 1.00 15.76 198 SER C N 1
ATOM 7725 C CA . SER C 1 219 ? 24.829 -14.763 19.044 1.00 17.35 198 SER C CA 1
ATOM 7726 C C . SER C 1 219 ? 23.627 -13.933 19.500 1.00 15.47 198 SER C C 1
ATOM 7727 O O . SER C 1 219 ? 22.976 -14.338 20.504 1.00 16.83 198 SER C O 1
ATOM 7730 N N . CYS C 1 220 ? 23.350 -12.797 18.865 1.00 15.13 199 CYS C N 1
ATOM 7731 C CA . CYS C 1 220 ? 22.152 -12.008 19.214 1.00 12.95 199 CYS C CA 1
ATOM 7732 C C . CYS C 1 220 ? 21.577 -11.301 17.983 1.00 14.67 199 CYS C C 1
ATOM 7733 O O . CYS C 1 220 ? 20.531 -11.773 17.481 1.00 14.58 199 CYS C O 1
ATOM 7736 N N . ALA C 1 221 ? 22.101 -10.158 17.566 1.00 12.73 200 ALA C N 1
ATOM 7737 C CA . ALA C 1 221 ? 21.440 -9.242 16.624 1.00 13.31 200 ALA C CA 1
ATOM 7738 C C . ALA C 1 221 ? 20.966 -10.017 15.377 1.00 13.48 200 ALA C C 1
ATOM 7739 O O . ALA C 1 221 ? 19.793 -9.819 14.978 1.00 13.67 200 ALA C O 1
ATOM 7741 N N . PHE C 1 222 ? 21.842 -10.799 14.752 1.00 13.97 201 PHE C N 1
ATOM 7742 C CA . PHE C 1 222 ? 21.512 -11.410 13.431 1.00 14.60 201 PHE C CA 1
ATOM 7743 C C . PHE C 1 222 ? 20.477 -12.514 13.610 1.00 15.11 201 PHE C C 1
ATOM 7744 O O . PHE C 1 222 ? 19.515 -12.565 12.838 1.00 14.88 201 PHE C O 1
ATOM 7752 N N . ALA C 1 223 ? 20.676 -13.352 14.601 1.00 13.95 202 ALA C N 1
ATOM 7753 C CA . ALA C 1 223 ? 19.713 -14.404 14.954 1.00 14.84 202 ALA C CA 1
ATOM 7754 C C . ALA C 1 223 ? 18.344 -13.763 15.209 1.00 14.42 202 ALA C C 1
ATOM 7755 O O . ALA C 1 223 ? 17.320 -14.324 14.816 1.00 14.84 202 ALA C O 1
ATOM 7757 N N . THR C 1 224 ? 18.309 -12.637 15.909 1.00 14.49 203 THR C N 1
ATOM 7758 C CA . THR C 1 224 ? 17.056 -12.031 16.326 1.00 12.95 203 THR C CA 1
ATOM 7759 C C . THR C 1 224 ? 16.266 -11.571 15.106 1.00 12.83 203 THR C C 1
ATOM 7760 O O . THR C 1 224 ? 15.071 -11.939 15.023 1.00 13.51 203 THR C O 1
ATOM 7764 N N . GLY C 1 225 ? 16.867 -10.738 14.254 1.00 13.47 204 GLY C N 1
ATOM 7765 C CA . GLY C 1 225 ? 16.187 -10.198 13.076 1.00 12.36 204 GLY C CA 1
ATOM 7766 C C . GLY C 1 225 ? 15.830 -11.318 12.123 1.00 12.26 204 GLY C C 1
ATOM 7767 O O . GLY C 1 225 ? 14.708 -11.321 11.638 1.00 14.38 204 GLY C O 1
ATOM 7768 N N . TYR C 1 226 ? 16.776 -12.187 11.851 1.00 14.32 205 TYR C N 1
ATOM 7769 C CA . TYR C 1 226 ? 16.580 -13.266 10.848 1.00 15.16 205 TYR C CA 1
ATOM 7770 C C . TYR C 1 226 ? 15.472 -14.197 11.357 1.00 15.01 205 TYR C C 1
ATOM 7771 O O . TYR C 1 226 ? 14.513 -14.455 10.631 1.00 15.72 205 TYR C O 1
ATOM 7780 N N . GLY C 1 227 ? 15.583 -14.666 12.607 1.00 15.15 206 GLY C N 1
ATOM 7781 C CA . GLY C 1 227 ? 14.607 -15.582 13.202 1.00 15.15 206 GLY C CA 1
ATOM 7782 C C . GLY C 1 227 ? 13.240 -14.956 13.332 1.00 14.35 206 GLY C C 1
ATOM 7783 O O . GLY C 1 227 ? 12.245 -15.672 13.175 1.00 14.69 206 GLY C O 1
ATOM 7784 N N . ALA C 1 228 ? 13.117 -13.658 13.654 1.00 14.31 207 ALA C N 1
ATOM 7785 C CA . ALA C 1 228 ? 11.814 -12.988 13.821 1.00 14.73 207 ALA C CA 1
ATOM 7786 C C . ALA C 1 228 ? 11.010 -13.155 12.514 1.00 15.78 207 ALA C C 1
ATOM 7787 O O . ALA C 1 228 ? 9.833 -13.450 12.555 1.00 14.54 207 ALA C O 1
ATOM 7789 N N . VAL C 1 229 ? 11.698 -13.086 11.390 1.00 15.63 208 VAL C N 1
ATOM 7790 C CA . VAL C 1 229 ? 11.074 -13.207 10.040 1.00 16.80 208 VAL C CA 1
ATOM 7791 C C . VAL C 1 229 ? 10.899 -14.688 9.688 1.00 15.17 208 VAL C C 1
ATOM 7792 O O . VAL C 1 229 ? 9.771 -15.076 9.288 1.00 15.48 208 VAL C O 1
ATOM 7796 N N . TRP C 1 230 ? 11.972 -15.447 9.822 1.00 17.22 209 TRP C N 1
ATOM 7797 C CA . TRP C 1 230 ? 12.017 -16.859 9.351 1.00 16.25 209 TRP C CA 1
ATOM 7798 C C . TRP C 1 230 ? 11.135 -17.746 10.212 1.00 18.78 209 TRP C C 1
ATOM 7799 O O . TRP C 1 230 ? 10.326 -18.542 9.653 1.00 17.21 209 TRP C O 1
ATOM 7810 N N . LEU C 1 231 ? 11.308 -17.693 11.529 1.00 15.78 210 LEU C N 1
ATOM 7811 C CA . LEU C 1 231 ? 10.633 -18.641 12.432 1.00 17.11 210 LEU C CA 1
ATOM 7812 C C . LEU C 1 231 ? 9.346 -18.063 13.006 1.00 16.49 210 LEU C C 1
ATOM 7813 O O . LEU C 1 231 ? 8.339 -18.742 13.007 1.00 18.06 210 LEU C O 1
ATOM 7818 N N . ASP C 1 232 ? 9.395 -16.871 13.581 1.00 15.57 211 ASP C N 1
ATOM 7819 C CA . ASP C 1 232 ? 8.262 -16.413 14.415 1.00 15.01 211 ASP C CA 1
ATOM 7820 C C . ASP C 1 232 ? 7.141 -15.853 13.535 1.00 15.94 211 ASP C C 1
ATOM 7821 O O . ASP C 1 232 ? 5.958 -16.309 13.665 1.00 16.36 211 ASP C O 1
ATOM 7826 N N . ALA C 1 233 ? 7.405 -14.893 12.652 1.00 14.94 212 ALA C N 1
ATOM 7827 C CA . ALA C 1 233 ? 6.376 -14.409 11.702 1.00 16.62 212 ALA C CA 1
ATOM 7828 C C . ALA C 1 233 ? 6.140 -15.459 10.596 1.00 17.11 212 ALA C C 1
ATOM 7829 O O . ALA C 1 233 ? 5.164 -15.304 9.884 1.00 18.75 212 ALA C O 1
ATOM 7831 N N . ALA C 1 234 ? 7.078 -16.376 10.408 1.00 18.22 213 ALA C N 1
ATOM 7832 C CA . ALA C 1 234 ? 6.950 -17.476 9.418 1.00 17.87 213 ALA C CA 1
ATOM 7833 C C . ALA C 1 234 ? 6.658 -16.869 8.038 1.00 19.59 213 ALA C C 1
ATOM 7834 O O . ALA C 1 234 ? 5.633 -17.236 7.381 1.00 18.67 213 ALA C O 1
ATOM 7836 N N . VAL C 1 235 ? 7.516 -15.959 7.592 1.00 17.30 214 VAL C N 1
ATOM 7837 C CA . VAL C 1 235 ? 7.353 -15.272 6.276 1.00 17.29 214 VAL C CA 1
ATOM 7838 C C . VAL C 1 235 ? 7.505 -16.320 5.165 1.00 17.23 214 VAL C C 1
ATOM 7839 O O . VAL C 1 235 ? 8.404 -17.195 5.218 1.00 18.55 214 VAL C O 1
ATOM 7843 N N . GLN C 1 236 ? 6.578 -16.239 4.212 1.00 20.53 215 GLN C N 1
ATOM 7844 C CA . GLN C 1 236 ? 6.514 -17.182 3.066 1.00 20.31 215 GLN C CA 1
ATOM 7845 C C . GLN C 1 236 ? 6.855 -16.421 1.800 1.00 21.16 215 GLN C C 1
ATOM 7846 O O . GLN C 1 236 ? 6.629 -15.212 1.739 1.00 18.01 215 GLN C O 1
ATOM 7852 N N . GLU C 1 237 ? 7.240 -17.127 0.743 1.00 21.59 216 GLU C N 1
ATOM 7853 C CA . GLU C 1 237 ? 7.390 -16.443 -0.573 1.00 22.82 216 GLU C CA 1
ATOM 7854 C C . GLU C 1 237 ? 6.104 -15.681 -0.929 1.00 20.17 216 GLU C C 1
ATOM 7855 O O . GLU C 1 237 ? 4.990 -16.259 -0.789 1.00 22.45 216 GLU C O 1
ATOM 7861 N N . GLY C 1 238 ? 6.219 -14.448 -1.439 1.00 18.90 217 GLY C N 1
ATOM 7862 C CA . GLY C 1 238 ? 5.131 -13.559 -1.865 1.00 20.31 217 GLY C CA 1
ATOM 7863 C C . GLY C 1 238 ? 4.468 -12.769 -0.756 1.00 19.56 217 GLY C C 1
ATOM 7864 O O . GLY C 1 238 ? 3.580 -11.985 -1.044 1.00 21.01 217 GLY C O 1
ATOM 7865 N N . ASP C 1 239 ? 4.868 -12.993 0.499 1.00 19.66 218 ASP C N 1
ATOM 7866 C CA . ASP C 1 239 ? 4.366 -12.201 1.649 1.00 19.50 218 ASP C CA 1
ATOM 7867 C C . ASP C 1 239 ? 4.798 -10.730 1.577 1.00 17.83 218 ASP C C 1
ATOM 7868 O O . ASP C 1 239 ? 5.900 -10.414 1.008 1.00 19.82 218 ASP C O 1
ATOM 7873 N N . SER C 1 240 ? 4.022 -9.856 2.225 1.00 18.90 219 SER C N 1
ATOM 7874 C CA . SER C 1 240 ? 4.417 -8.470 2.544 1.00 17.10 219 SER C CA 1
ATOM 7875 C C . SER C 1 240 ? 4.946 -8.476 3.982 1.00 18.20 219 SER C C 1
ATOM 7876 O O . SER C 1 240 ? 4.392 -9.176 4.854 1.00 17.40 219 SER C O 1
ATOM 7879 N N . VAL C 1 241 ? 5.984 -7.704 4.215 1.00 16.98 220 VAL C N 1
ATOM 7880 C CA . VAL C 1 241 ? 6.654 -7.652 5.547 1.00 17.14 220 VAL C CA 1
ATOM 7881 C C . VAL C 1 241 ? 6.875 -6.177 5.848 1.00 19.14 220 VAL C C 1
ATOM 7882 O O . VAL C 1 241 ? 7.360 -5.463 4.941 1.00 16.97 220 VAL C O 1
ATOM 7886 N N . ALA C 1 242 ? 6.560 -5.719 7.057 1.00 15.82 221 ALA C N 1
ATOM 7887 C CA . ALA C 1 242 ? 6.939 -4.380 7.564 1.00 16.81 221 ALA C CA 1
ATOM 7888 C C . ALA C 1 242 ? 7.936 -4.570 8.705 1.00 15.85 221 ALA C C 1
ATOM 7889 O O . ALA C 1 242 ? 7.786 -5.481 9.487 1.00 17.94 221 ALA C O 1
ATOM 7891 N N . ILE C 1 243 ? 8.969 -3.750 8.719 1.00 16.33 222 ILE C N 1
ATOM 7892 C CA . ILE C 1 243 ? 10.081 -3.825 9.707 1.00 15.51 222 ILE C CA 1
ATOM 7893 C C . ILE C 1 243 ? 10.261 -2.426 10.251 1.00 15.52 222 ILE C C 1
ATOM 7894 O O . ILE C 1 243 ? 10.549 -1.513 9.480 1.00 15.00 222 ILE C O 1
ATOM 7899 N N . PHE C 1 244 ? 9.976 -2.249 11.533 1.00 15.25 223 PHE C N 1
ATOM 7900 C CA . PHE C 1 244 ? 10.008 -0.958 12.228 1.00 14.99 223 PHE C CA 1
ATOM 7901 C C . PHE C 1 244 ? 11.329 -0.893 12.989 1.00 15.02 223 PHE C C 1
ATOM 7902 O O . PHE C 1 244 ? 11.532 -1.572 14.032 1.00 14.62 223 PHE C O 1
ATOM 7910 N N . GLY C 1 245 ? 12.286 -0.157 12.449 1.00 15.43 224 GLY C N 1
ATOM 7911 C CA . GLY C 1 245 ? 13.618 -0.040 13.046 1.00 14.93 224 GLY C CA 1
ATOM 7912 C C . GLY C 1 245 ? 14.632 -0.841 12.255 1.00 14.48 224 GLY C C 1
ATOM 7913 O O . GLY C 1 245 ? 14.596 -2.080 12.283 1.00 14.22 224 GLY C O 1
ATOM 7914 N N . VAL C 1 246 ? 15.547 -0.186 11.522 1.00 14.84 225 VAL C N 1
ATOM 7915 C CA . VAL C 1 246 ? 16.573 -0.911 10.735 1.00 16.40 225 VAL C CA 1
ATOM 7916 C C . VAL C 1 246 ? 17.945 -0.600 11.305 1.00 16.05 225 VAL C C 1
ATOM 7917 O O . VAL C 1 246 ? 18.869 -0.175 10.600 1.00 16.45 225 VAL C O 1
ATOM 7921 N N . GLY C 1 247 ? 18.099 -0.863 12.611 1.00 14.97 226 GLY C N 1
ATOM 7922 C CA . GLY C 1 247 ? 19.404 -1.138 13.193 1.00 15.30 226 GLY C CA 1
ATOM 7923 C C . GLY C 1 247 ? 19.890 -2.494 12.762 1.00 15.70 226 GLY C C 1
ATOM 7924 O O . GLY C 1 247 ? 19.368 -3.063 11.726 1.00 15.01 226 GLY C O 1
ATOM 7925 N N . SER C 1 248 ? 20.834 -3.089 13.478 1.00 15.62 227 SER C N 1
ATOM 7926 C CA . SER C 1 248 ? 21.412 -4.375 13.048 1.00 15.71 227 SER C CA 1
ATOM 7927 C C . SER C 1 248 ? 20.312 -5.445 13.055 1.00 16.43 227 SER C C 1
ATOM 7928 O O . SER C 1 248 ? 20.318 -6.358 12.161 1.00 14.28 227 SER C O 1
ATOM 7931 N N . VAL C 1 249 ? 19.406 -5.398 14.014 1.00 13.89 228 VAL C N 1
ATOM 7932 C CA . VAL C 1 249 ? 18.300 -6.403 14.074 1.00 14.77 228 VAL C CA 1
ATOM 7933 C C . VAL C 1 249 ? 17.417 -6.278 12.831 1.00 14.52 228 VAL C C 1
ATOM 7934 O O . VAL C 1 249 ? 17.141 -7.345 12.137 1.00 13.93 228 VAL C O 1
ATOM 7938 N N . GLY C 1 250 ? 16.885 -5.100 12.584 1.00 14.26 229 GLY C N 1
ATOM 7939 C CA . GLY C 1 250 ? 15.951 -4.826 11.481 1.00 15.22 229 GLY C CA 1
ATOM 7940 C C . GLY C 1 250 ? 16.620 -5.115 10.144 1.00 16.02 229 GLY C C 1
ATOM 7941 O O . GLY C 1 250 ? 15.921 -5.691 9.243 1.00 15.69 229 GLY C O 1
ATOM 7942 N N . ILE C 1 251 ? 17.905 -4.789 9.976 1.00 16.36 230 ILE C N 1
ATOM 7943 C CA . ILE C 1 251 ? 18.603 -5.106 8.687 1.00 16.31 230 ILE C CA 1
ATOM 7944 C C . ILE C 1 251 ? 18.723 -6.625 8.534 1.00 16.98 230 ILE C C 1
ATOM 7945 O O . ILE C 1 251 ? 18.527 -7.140 7.382 1.00 17.43 230 ILE C O 1
ATOM 7950 N N . SER C 1 252 ? 18.984 -7.390 9.602 1.00 14.89 231 SER C N 1
ATOM 7951 C CA . SER C 1 252 ? 18.992 -8.865 9.607 1.00 14.25 231 SER C CA 1
ATOM 7952 C C . SER C 1 252 ? 17.610 -9.390 9.178 1.00 15.03 231 SER C C 1
ATOM 7953 O O . SER C 1 252 ? 17.539 -10.400 8.410 1.00 16.11 231 SER C O 1
ATOM 7956 N N . ALA C 1 253 ? 16.540 -8.740 9.607 1.00 15.04 232 ALA C N 1
ATOM 7957 C CA . ALA C 1 253 ? 15.161 -9.099 9.219 1.00 15.29 232 ALA C CA 1
ATOM 7958 C C . ALA C 1 253 ? 15.002 -8.877 7.707 1.00 16.47 232 ALA C C 1
ATOM 7959 O O . ALA C 1 253 ? 14.330 -9.734 7.048 1.00 15.54 232 ALA C O 1
ATOM 7961 N N . VAL C 1 254 ? 15.547 -7.785 7.179 1.00 16.08 233 VAL C N 1
ATOM 7962 C CA . VAL C 1 254 ? 15.445 -7.452 5.725 1.00 16.64 233 VAL C CA 1
ATOM 7963 C C . VAL C 1 254 ? 16.131 -8.595 4.995 1.00 17.74 233 VAL C C 1
ATOM 7964 O O . VAL C 1 254 ? 15.596 -9.096 3.963 1.00 16.91 233 VAL C O 1
ATOM 7968 N N . ILE C 1 255 ? 17.312 -8.993 5.434 1.00 17.36 234 ILE C N 1
ATOM 7969 C CA . ILE C 1 255 ? 18.082 -10.065 4.754 1.00 18.66 234 ILE C CA 1
ATOM 7970 C C . ILE C 1 255 ? 17.248 -11.358 4.747 1.00 20.10 234 ILE C C 1
ATOM 7971 O O . ILE C 1 255 ? 17.186 -12.006 3.696 1.00 17.13 234 ILE C O 1
ATOM 7976 N N . ALA C 1 256 ? 16.592 -11.738 5.852 1.00 17.36 235 ALA C N 1
ATOM 7977 C CA . ALA C 1 256 ? 15.725 -12.935 5.918 1.00 17.44 235 ALA C CA 1
ATOM 7978 C C . ALA C 1 256 ? 14.553 -12.767 4.956 1.00 18.83 235 ALA C C 1
ATOM 7979 O O . ALA C 1 256 ? 14.265 -13.770 4.250 1.00 19.41 235 ALA C O 1
ATOM 7981 N N . ALA C 1 257 ? 13.886 -11.609 4.946 1.00 17.48 236 ALA C N 1
ATOM 7982 C CA . ALA C 1 257 ? 12.668 -11.383 4.141 1.00 18.56 236 ALA C CA 1
ATOM 7983 C C . ALA C 1 257 ? 13.093 -11.519 2.661 1.00 17.30 236 ALA C C 1
ATOM 7984 O O . ALA C 1 257 ? 12.311 -12.070 1.844 1.00 19.19 236 ALA C O 1
ATOM 7986 N N . LYS C 1 258 ? 14.271 -11.022 2.315 1.00 18.84 237 LYS C N 1
ATOM 7987 C CA . LYS C 1 258 ? 14.735 -11.089 0.893 1.00 19.71 237 LYS C CA 1
ATOM 7988 C C . LYS C 1 258 ? 15.066 -12.542 0.576 1.00 18.89 237 LYS C C 1
ATOM 7989 O O . LYS C 1 258 ? 14.656 -13.049 -0.524 1.00 19.40 237 LYS C O 1
ATOM 7995 N N . GLU C 1 259 ? 15.698 -13.267 1.469 1.00 20.06 238 GLU C N 1
ATOM 7996 C CA . GLU C 1 259 ? 16.088 -14.678 1.256 1.00 19.90 238 GLU C CA 1
ATOM 7997 C C . GLU C 1 259 ? 14.842 -15.544 1.094 1.00 21.64 238 GLU C C 1
ATOM 7998 O O . GLU C 1 259 ? 14.868 -16.509 0.221 1.00 20.68 238 GLU C O 1
ATOM 8004 N N . LEU C 1 260 ? 13.772 -15.193 1.814 1.00 20.06 239 LEU C N 1
ATOM 8005 C CA . LEU C 1 260 ? 12.511 -15.972 1.782 1.00 19.63 239 LEU C CA 1
ATOM 8006 C C . LEU C 1 260 ? 11.610 -15.487 0.646 1.00 22.37 239 LEU C C 1
ATOM 8007 O O . LEU C 1 260 ? 10.480 -15.997 0.563 1.00 21.60 239 LEU C O 1
ATOM 8012 N N . LYS C 1 261 ? 12.057 -14.539 -0.184 1.00 21.47 240 LYS C N 1
ATOM 8013 C CA . LYS C 1 261 ? 11.340 -14.055 -1.389 1.00 22.76 240 LYS C CA 1
ATOM 8014 C C . LYS C 1 261 ? 9.997 -13.404 -1.012 1.00 22.82 240 LYS C C 1
ATOM 8015 O O . LYS C 1 261 ? 8.949 -13.618 -1.690 1.00 21.38 240 LYS C O 1
ATOM 8021 N N . ALA C 1 262 ? 9.973 -12.578 0.045 1.00 18.31 241 ALA C N 1
ATOM 8022 C CA . ALA C 1 262 ? 8.854 -11.657 0.269 1.00 17.70 241 ALA C CA 1
ATOM 8023 C C . ALA C 1 262 ? 8.646 -10.832 -0.997 1.00 18.77 241 ALA C C 1
ATOM 8024 O O . ALA C 1 262 ? 9.665 -10.484 -1.656 1.00 21.52 241 ALA C O 1
ATOM 8026 N N . LYS C 1 263 ? 7.405 -10.518 -1.309 1.00 21.29 242 LYS C N 1
ATOM 8027 C CA . LYS C 1 263 ? 7.013 -9.638 -2.441 1.00 23.23 242 LYS C CA 1
ATOM 8028 C C . LYS C 1 263 ? 7.316 -8.197 -2.075 1.00 24.61 242 LYS C C 1
ATOM 8029 O O . LYS C 1 263 ? 7.628 -7.414 -2.967 1.00 25.57 242 LYS C O 1
ATOM 8035 N N . GLN C 1 264 ? 7.159 -7.835 -0.800 1.00 20.57 243 GLN C N 1
ATOM 8036 C CA . GLN C 1 264 ? 7.197 -6.428 -0.385 1.00 19.20 243 GLN C CA 1
ATOM 8037 C C . GLN C 1 264 ? 7.863 -6.398 0.987 1.00 18.10 243 GLN C C 1
ATOM 8038 O O . GLN C 1 264 ? 7.496 -7.214 1.839 1.00 17.50 243 GLN C O 1
ATOM 8044 N N . ILE C 1 265 ? 8.858 -5.537 1.132 1.00 19.40 244 ILE C N 1
ATOM 8045 C CA . ILE C 1 265 ? 9.595 -5.410 2.423 1.00 17.31 244 ILE C CA 1
ATOM 8046 C C . ILE C 1 265 ? 9.654 -3.919 2.723 1.00 18.67 244 ILE C C 1
ATOM 8047 O O . ILE C 1 265 ? 10.420 -3.199 2.026 1.00 18.86 244 ILE C O 1
ATOM 8052 N N . ILE C 1 266 ? 8.867 -3.465 3.689 1.00 18.00 245 ILE C N 1
ATOM 8053 C CA . ILE C 1 266 ? 8.666 -2.035 3.989 1.00 17.32 245 ILE C CA 1
ATOM 8054 C C . ILE C 1 266 ? 9.458 -1.737 5.249 1.00 16.86 245 ILE C C 1
ATOM 8055 O O . ILE C 1 266 ? 9.217 -2.419 6.260 1.00 17.47 245 ILE C O 1
ATOM 8060 N N . VAL C 1 267 ? 10.428 -0.838 5.160 1.00 16.76 246 VAL C N 1
ATOM 8061 C CA . VAL C 1 267 ? 11.260 -0.492 6.348 1.00 16.80 246 VAL C CA 1
ATOM 8062 C C . VAL C 1 267 ? 10.911 0.908 6.811 1.00 17.70 246 VAL C C 1
ATOM 8063 O O . VAL C 1 267 ? 10.654 1.826 5.988 1.00 15.82 246 VAL C O 1
ATOM 8067 N N . VAL C 1 268 ? 10.821 1.070 8.137 1.00 16.36 247 VAL C N 1
ATOM 8068 C CA . VAL C 1 268 ? 10.414 2.324 8.788 1.00 17.35 247 VAL C CA 1
ATOM 8069 C C . VAL C 1 268 ? 11.508 2.709 9.786 1.00 17.36 247 VAL C C 1
ATOM 8070 O O . VAL C 1 268 ? 11.906 1.858 10.620 1.00 17.15 247 VAL C O 1
ATOM 8074 N N . ASP C 1 269 ? 11.948 3.948 9.731 1.00 18.16 248 ASP C N 1
ATOM 8075 C CA . ASP C 1 269 ? 13.007 4.432 10.665 1.00 17.87 248 ASP C CA 1
ATOM 8076 C C . ASP C 1 269 ? 13.116 5.943 10.484 1.00 19.70 248 ASP C C 1
ATOM 8077 O O . ASP C 1 269 ? 12.402 6.498 9.635 1.00 17.71 248 ASP C O 1
ATOM 8082 N N . ARG C 1 270 ? 13.847 6.636 11.351 1.00 19.47 249 ARG C N 1
ATOM 8083 C CA . ARG C 1 270 ? 14.166 8.063 11.116 1.00 18.36 249 ARG C CA 1
ATOM 8084 C C . ARG C 1 270 ? 15.596 8.207 10.619 1.00 17.70 249 ARG C C 1
ATOM 8085 O O . ARG C 1 270 ? 15.966 9.333 10.274 1.00 20.02 249 ARG C O 1
ATOM 8093 N N . ASN C 1 271 ? 16.396 7.151 10.646 1.00 17.03 250 ASN C N 1
ATOM 8094 C CA . ASN C 1 271 ? 17.798 7.198 10.183 1.00 17.23 250 ASN C CA 1
ATOM 8095 C C . ASN C 1 271 ? 17.847 6.845 8.690 1.00 19.01 250 ASN C C 1
ATOM 8096 O O . ASN C 1 271 ? 17.747 5.636 8.331 1.00 18.92 250 ASN C O 1
ATOM 8101 N N . GLU C 1 272 ? 17.995 7.861 7.831 1.00 19.69 251 GLU C N 1
ATOM 8102 C CA . GLU C 1 272 ? 17.931 7.607 6.359 1.00 19.75 251 GLU C CA 1
ATOM 8103 C C . GLU C 1 272 ? 19.144 6.813 5.862 1.00 20.29 251 GLU C C 1
ATOM 8104 O O . GLU C 1 272 ? 19.009 6.082 4.846 1.00 19.78 251 GLU C O 1
ATOM 8110 N N . TYR C 1 273 ? 20.308 6.886 6.510 1.00 18.17 252 TYR C N 1
ATOM 8111 C CA . TYR C 1 273 ? 21.476 6.066 6.161 1.00 19.71 252 TYR C CA 1
ATOM 8112 C C . TYR C 1 273 ? 21.100 4.588 6.283 1.00 21.01 252 TYR C C 1
ATOM 8113 O O . TYR C 1 273 ? 21.434 3.773 5.417 1.00 19.49 252 TYR C O 1
ATOM 8122 N N . LYS C 1 274 ? 20.508 4.213 7.403 1.00 19.40 253 LYS C N 1
ATOM 8123 C CA . LYS C 1 274 ? 20.190 2.778 7.623 1.00 18.54 253 LYS C CA 1
ATOM 8124 C C . LYS C 1 274 ? 18.981 2.366 6.772 1.00 18.40 253 LYS C C 1
ATOM 8125 O O . LYS C 1 274 ? 19.006 1.228 6.305 1.00 17.46 253 LYS C O 1
ATOM 8131 N N . LEU C 1 275 ? 18.046 3.270 6.502 1.00 17.18 254 LEU C N 1
ATOM 8132 C CA . LEU C 1 275 ? 16.942 2.985 5.540 1.00 19.28 254 LEU C CA 1
ATOM 8133 C C . LEU C 1 275 ? 17.576 2.679 4.179 1.00 21.03 254 LEU C C 1
ATOM 8134 O O . LEU C 1 275 ? 17.184 1.649 3.540 1.00 18.60 254 LEU C O 1
ATOM 8139 N N . LYS C 1 276 ? 18.573 3.458 3.749 1.00 22.26 255 LYS C N 1
ATOM 8140 C CA . LYS C 1 276 ? 19.152 3.240 2.394 1.00 22.69 255 LYS C CA 1
ATOM 8141 C C . LYS C 1 276 ? 19.980 1.964 2.409 1.00 21.86 255 LYS C C 1
ATOM 8142 O O . LYS C 1 276 ? 19.936 1.194 1.448 1.00 20.56 255 LYS C O 1
ATOM 8148 N N . MET C 1 277 ? 20.626 1.629 3.509 1.00 19.04 256 MET C N 1
ATOM 8149 C CA . MET C 1 277 ? 21.308 0.335 3.601 1.00 18.49 256 MET C CA 1
ATOM 8150 C C . MET C 1 277 ? 20.286 -0.803 3.445 1.00 21.65 256 MET C C 1
ATOM 8151 O O . MET C 1 277 ? 20.578 -1.785 2.717 1.00 20.49 256 MET C O 1
ATOM 8156 N N . ALA C 1 278 ? 19.129 -0.694 4.105 1.00 18.69 257 ALA C N 1
ATOM 8157 C CA . ALA C 1 278 ? 18.098 -1.739 4.017 1.00 18.84 257 ALA C CA 1
ATOM 8158 C C . ALA C 1 278 ? 17.658 -1.879 2.562 1.00 19.31 257 ALA C C 1
ATOM 8159 O O . ALA C 1 278 ? 17.430 -3.028 2.149 1.00 21.93 257 ALA C O 1
ATOM 8161 N N . MET C 1 279 ? 17.413 -0.762 1.883 1.00 21.00 258 MET C N 1
ATOM 8162 C CA . MET C 1 279 ? 17.018 -0.782 0.439 1.00 20.42 258 MET C CA 1
ATOM 8163 C C . MET C 1 279 ? 18.109 -1.514 -0.355 1.00 23.99 258 MET C C 1
ATOM 8164 O O . MET C 1 279 ? 17.755 -2.389 -1.212 1.00 23.09 258 MET C O 1
ATOM 8169 N N . GLU C 1 280 ? 19.384 -1.287 -0.063 1.00 23.48 259 GLU C N 1
ATOM 8170 C CA . GLU C 1 280 ? 20.491 -1.957 -0.790 1.00 26.24 259 GLU C CA 1
ATOM 8171 C C . GLU C 1 280 ? 20.425 -3.458 -0.582 1.00 25.26 259 GLU C C 1
ATOM 8172 O O . GLU C 1 280 ? 20.818 -4.168 -1.489 1.00 23.22 259 GLU C O 1
ATOM 8178 N N . LEU C 1 281 ? 19.948 -3.935 0.584 1.00 22.96 260 LEU C N 1
ATOM 8179 C CA . LEU C 1 281 ? 19.989 -5.370 0.960 1.00 21.63 260 LEU C CA 1
ATOM 8180 C C . LEU C 1 281 ? 18.636 -6.059 0.745 1.00 20.35 260 LEU C C 1
ATOM 8181 O O . LEU C 1 281 ? 18.541 -7.201 1.178 1.00 22.12 260 LEU C O 1
ATOM 8186 N N . GLY C 1 282 ? 17.678 -5.392 0.111 1.00 23.89 261 GLY C N 1
ATOM 8187 C CA . GLY C 1 282 ? 16.475 -6.064 -0.424 1.00 23.71 261 GLY C CA 1
ATOM 8188 C C . GLY C 1 282 ? 15.158 -5.464 -0.014 1.00 22.11 261 GLY C C 1
ATOM 8189 O O . GLY C 1 282 ? 14.125 -5.965 -0.514 1.00 24.53 261 GLY C O 1
ATOM 8190 N N . ALA C 1 283 ? 15.111 -4.427 0.839 1.00 20.00 262 ALA C N 1
ATOM 8191 C CA . ALA C 1 283 ? 13.836 -3.753 1.164 1.00 17.85 262 ALA C CA 1
ATOM 8192 C C . ALA C 1 283 ? 13.285 -3.116 -0.132 1.00 19.26 262 ALA C C 1
ATOM 8193 O O . ALA C 1 283 ? 14.082 -2.775 -1.019 1.00 21.52 262 ALA C O 1
ATOM 8195 N N . THR C 1 284 ? 11.979 -3.045 -0.283 1.00 19.83 263 THR C N 1
ATOM 8196 C CA . THR C 1 284 ? 11.325 -2.567 -1.527 1.00 20.39 263 THR C CA 1
ATOM 8197 C C . THR C 1 284 ? 10.784 -1.154 -1.346 1.00 21.81 263 THR C C 1
ATOM 8198 O O . THR C 1 284 ? 10.609 -0.431 -2.355 1.00 21.53 263 THR C O 1
ATOM 8202 N N . HIS C 1 285 ? 10.499 -0.730 -0.110 1.00 20.04 264 HIS C N 1
ATOM 8203 C CA . HIS C 1 285 ? 9.823 0.525 0.210 1.00 19.15 264 HIS C CA 1
ATOM 8204 C C . HIS C 1 285 ? 10.422 1.022 1.515 1.00 18.98 264 HIS C C 1
ATOM 8205 O O . HIS C 1 285 ? 10.672 0.196 2.409 1.00 21.11 264 HIS C O 1
ATOM 8220 N N . ILE C 1 287 ? 10.220 4.219 4.529 1.00 18.79 266 ILE C N 1
ATOM 8221 C CA . ILE C 1 287 ? 9.460 5.280 5.123 1.00 19.99 266 ILE C CA 1
ATOM 8222 C C . ILE C 1 287 ? 10.318 5.927 6.202 1.00 18.84 266 ILE C C 1
ATOM 8223 O O . ILE C 1 287 ? 10.749 5.181 7.129 1.00 19.50 266 ILE C O 1
ATOM 8228 N N . ASN C 1 288 ? 10.530 7.226 6.104 1.00 19.10 267 ASN C N 1
ATOM 8229 C CA . ASN C 1 288 ? 11.093 8.040 7.209 1.00 18.25 267 ASN C CA 1
ATOM 8230 C C . ASN C 1 288 ? 9.920 8.513 8.052 1.00 15.82 267 ASN C C 1
ATOM 8231 O O . ASN C 1 288 ? 9.096 9.327 7.606 1.00 19.60 267 ASN C O 1
ATOM 8236 N N . SER C 1 289 ? 9.782 7.969 9.269 1.00 17.48 268 SER C N 1
ATOM 8237 C CA . SER C 1 289 ? 8.664 8.244 10.184 1.00 18.12 268 SER C CA 1
ATOM 8238 C C . SER C 1 289 ? 8.650 9.712 10.641 1.00 20.09 268 SER C C 1
ATOM 8239 O O . SER C 1 289 ? 7.599 10.175 11.140 1.00 21.17 268 SER C O 1
ATOM 8242 N N . GLU C 1 290 ? 9.750 10.440 10.409 1.00 21.07 269 GLU C N 1
ATOM 8243 C CA . GLU C 1 290 ? 9.831 11.895 10.706 1.00 23.56 269 GLU C CA 1
ATOM 8244 C C . GLU C 1 290 ? 9.517 12.719 9.454 1.00 24.95 269 GLU C C 1
ATOM 8245 O O . GLU C 1 290 ? 9.469 13.943 9.558 1.00 25.11 269 GLU C O 1
ATOM 8251 N N . LYS C 1 291 ? 9.233 12.085 8.320 1.00 23.21 270 LYS C N 1
ATOM 8252 C CA . LYS C 1 291 ? 8.916 12.838 7.067 1.00 25.20 270 LYS C CA 1
ATOM 8253 C C . LYS C 1 291 ? 7.644 12.295 6.431 1.00 28.97 270 LYS C C 1
ATOM 8254 O O . LYS C 1 291 ? 7.607 12.171 5.184 1.00 29.69 270 LYS C O 1
ATOM 8260 N N . LEU C 1 292 ? 6.652 11.992 7.261 1.00 27.11 271 LEU C N 1
ATOM 8261 C CA . LEU C 1 292 ? 5.329 11.533 6.768 1.00 29.18 271 LEU C CA 1
ATOM 8262 C C . LEU C 1 292 ? 4.419 12.740 6.619 1.00 30.10 271 LEU C C 1
ATOM 8263 O O . LEU C 1 292 ? 4.438 13.667 7.433 1.00 29.68 271 LEU C O 1
ATOM 8268 N N . PRO C 1 293 ? 3.528 12.720 5.603 1.00 35.41 272 PRO C N 1
ATOM 8269 C CA . PRO C 1 293 ? 2.544 13.782 5.464 1.00 36.86 272 PRO C CA 1
ATOM 8270 C C . PRO C 1 293 ? 1.943 14.035 6.851 1.00 35.86 272 PRO C C 1
ATOM 8271 O O . PRO C 1 293 ? 1.849 13.084 7.631 1.00 34.75 272 PRO C O 1
ATOM 8275 N N . GLU C 1 294 ? 1.556 15.278 7.135 1.00 38.64 273 GLU C N 1
ATOM 8276 C CA . GLU C 1 294 ? 0.847 15.693 8.380 1.00 42.90 273 GLU C CA 1
ATOM 8277 C C . GLU C 1 294 ? -0.317 14.723 8.640 1.00 43.22 273 GLU C C 1
ATOM 8278 O O . GLU C 1 294 ? -1.083 14.435 7.688 1.00 37.01 273 GLU C O 1
ATOM 8284 N N . GLY C 1 295 ? -0.403 14.184 9.861 1.00 37.49 274 GLY C N 1
ATOM 8285 C CA . GLY C 1 295 ? -1.539 13.365 10.325 1.00 35.27 274 GLY C CA 1
ATOM 8286 C C . GLY C 1 295 ? -1.456 11.889 9.926 1.00 35.09 274 GLY C C 1
ATOM 8287 O O . GLY C 1 295 ? -2.346 11.153 10.340 1.00 38.50 274 GLY C O 1
ATOM 8288 N N . VAL C 1 296 ? -0.467 11.471 9.132 1.00 33.06 275 VAL C N 1
ATOM 8289 C CA . VAL C 1 296 ? -0.312 10.069 8.654 1.00 28.39 275 VAL C CA 1
ATOM 8290 C C . VAL C 1 296 ? 0.641 9.344 9.615 1.00 26.13 275 VAL C C 1
ATOM 8291 O O . VAL C 1 296 ? 1.818 9.726 9.705 1.00 26.82 275 VAL C O 1
ATOM 8295 N N . THR C 1 297 ? 0.128 8.339 10.305 1.00 23.64 276 THR C N 1
ATOM 8296 C CA . THR C 1 297 ? 0.914 7.532 11.257 1.00 20.33 276 THR C CA 1
ATOM 8297 C C . THR C 1 297 ? 1.754 6.541 10.471 1.00 20.29 276 THR C C 1
ATOM 8298 O O . THR C 1 297 ? 1.435 6.179 9.334 1.00 19.46 276 THR C O 1
ATOM 8302 N N . PRO C 1 298 ? 2.823 5.994 11.085 1.00 19.04 277 PRO C N 1
ATOM 8303 C CA . PRO C 1 298 ? 3.597 4.938 10.446 1.00 17.53 277 PRO C CA 1
ATOM 8304 C C . PRO C 1 298 ? 2.715 3.770 9.982 1.00 16.35 277 PRO C C 1
ATOM 8305 O O . PRO C 1 298 ? 2.938 3.306 8.872 1.00 17.90 277 PRO C O 1
ATOM 8309 N N . SER C 1 299 ? 1.785 3.282 10.826 1.00 16.77 278 SER C N 1
ATOM 8310 C CA . SER C 1 299 ? 0.927 2.143 10.390 1.00 17.84 278 SER C CA 1
ATOM 8311 C C . SER C 1 299 ? 0.080 2.549 9.173 1.00 19.65 278 SER C C 1
ATOM 8312 O O . SER C 1 299 ? -0.047 1.705 8.257 1.00 18.01 278 SER C O 1
ATOM 8315 N N . GLN C 1 300 ? -0.458 3.752 9.136 1.00 20.67 279 GLN C N 1
ATOM 8316 C CA . GLN C 1 300 ? -1.291 4.180 7.954 1.00 20.98 279 GLN C CA 1
ATOM 8317 C C . GLN C 1 300 ? -0.382 4.230 6.736 1.00 24.10 279 GLN C C 1
ATOM 8318 O O . GLN C 1 300 ? -0.787 3.773 5.662 1.00 21.17 279 GLN C O 1
ATOM 8324 N N . ALA C 1 301 ? 0.832 4.743 6.899 1.00 20.68 280 ALA C N 1
ATOM 8325 C CA . ALA C 1 301 ? 1.779 4.832 5.759 1.00 20.28 280 ALA C CA 1
ATOM 8326 C C . ALA C 1 301 ? 2.078 3.430 5.239 1.00 22.18 280 ALA C C 1
ATOM 8327 O O . ALA C 1 301 ? 2.134 3.225 4.031 1.00 19.11 280 ALA C O 1
ATOM 8329 N N . VAL C 1 302 ? 2.265 2.444 6.118 1.00 17.73 281 VAL C N 1
ATOM 8330 C CA . VAL C 1 302 ? 2.565 1.069 5.647 1.00 16.72 281 VAL C CA 1
ATOM 8331 C C . VAL C 1 302 ? 1.333 0.511 4.947 1.00 18.09 281 VAL C C 1
ATOM 8332 O O . VAL C 1 302 ? 1.488 -0.103 3.861 1.00 18.70 281 VAL C O 1
ATOM 8336 N N . ARG C 1 303 ? 0.170 0.667 5.559 1.00 18.30 282 ARG C N 1
ATOM 8337 C CA . ARG C 1 303 ? -1.090 0.105 5.001 1.00 19.26 282 ARG C CA 1
ATOM 8338 C C . ARG C 1 303 ? -1.310 0.714 3.606 1.00 19.22 282 ARG C C 1
ATOM 8339 O O . ARG C 1 303 ? -1.733 -0.058 2.698 1.00 20.42 282 ARG C O 1
ATOM 8347 N N . LYS C 1 304 ? -1.054 2.009 3.437 1.00 19.57 283 LYS C N 1
ATOM 8348 C CA . LYS C 1 304 ? -1.229 2.707 2.114 1.00 21.12 283 LYS C CA 1
ATOM 8349 C C . LYS C 1 304 ? -0.472 1.964 0.998 1.00 22.43 283 LYS C C 1
ATOM 8350 O O . LYS C 1 304 ? -0.863 2.106 -0.188 1.00 23.57 283 LYS C O 1
ATOM 8356 N N . LEU C 1 305 ? 0.592 1.240 1.298 1.00 18.91 284 LEU C N 1
ATOM 8357 C CA . LEU C 1 305 ? 1.442 0.571 0.289 1.00 20.07 284 LEU C CA 1
ATOM 8358 C C . LEU C 1 305 ? 0.915 -0.812 -0.092 1.00 20.35 284 LEU C C 1
ATOM 8359 O O . LEU C 1 305 ? 1.550 -1.474 -0.915 1.00 22.39 284 LEU C O 1
ATOM 8364 N N . THR C 1 306 ? -0.135 -1.303 0.572 1.00 20.65 285 THR C N 1
ATOM 8365 C CA . THR C 1 306 ? -0.593 -2.711 0.424 1.00 22.18 285 THR C CA 1
ATOM 8366 C C . THR C 1 306 ? -1.913 -2.702 -0.342 1.00 21.65 285 THR C C 1
ATOM 8367 O O . THR C 1 306 ? -2.656 -1.740 -0.290 1.00 22.13 285 THR C O 1
ATOM 8371 N N . PRO C 1 307 ? -2.265 -3.800 -1.032 1.00 24.30 286 PRO C N 1
ATOM 8372 C CA . PRO C 1 307 ? -3.541 -3.869 -1.769 1.00 28.50 286 PRO C CA 1
ATOM 8373 C C . PRO C 1 307 ? -4.761 -3.637 -0.853 1.00 26.91 286 PRO C C 1
ATOM 8374 O O . PRO C 1 307 ? -4.865 -4.314 0.158 1.00 25.52 286 PRO C O 1
ATOM 8378 N N . LYS C 1 308 ? -5.609 -2.658 -1.178 1.00 26.71 287 LYS C N 1
ATOM 8379 C CA . LYS C 1 308 ? -6.828 -2.293 -0.415 1.00 29.92 287 LYS C CA 1
ATOM 8380 C C . LYS C 1 308 ? -6.477 -1.986 1.044 1.00 28.47 287 LYS C C 1
ATOM 8381 O O . LYS C 1 308 ? -7.379 -2.088 1.875 1.00 26.39 287 LYS C O 1
ATOM 8387 N N . GLU C 1 309 ? -5.257 -1.489 1.293 1.00 26.78 288 GLU C N 1
ATOM 8388 C CA . GLU C 1 309 ? -4.772 -1.020 2.621 1.00 25.89 288 GLU C CA 1
ATOM 8389 C C . GLU C 1 309 ? -5.007 -2.093 3.682 1.00 20.35 288 GLU C C 1
ATOM 8390 O O . GLU C 1 309 ? -5.259 -1.755 4.814 1.00 21.84 288 GLU C O 1
ATOM 8396 N N . VAL C 1 310 ? -4.879 -3.341 3.284 1.00 21.90 289 VAL C N 1
ATOM 8397 C CA . VAL C 1 310 ? -5.097 -4.505 4.174 1.00 19.60 289 VAL C CA 1
ATOM 8398 C C . VAL C 1 310 ? -3.948 -4.625 5.178 1.00 20.50 289 VAL C C 1
ATOM 8399 O O . VAL C 1 310 ? -4.140 -5.252 6.234 1.00 21.07 289 VAL C O 1
ATOM 8403 N N . GLY C 1 311 ? -2.798 -4.013 4.927 1.00 19.51 290 GLY C N 1
ATOM 8404 C CA . GLY C 1 311 ? -1.614 -4.225 5.786 1.00 16.96 290 GLY C CA 1
ATOM 8405 C C . GLY C 1 311 ? -0.700 -5.335 5.320 1.00 18.59 290 GLY C C 1
ATOM 8406 O O . GLY C 1 311 ? -0.838 -5.887 4.194 1.00 16.60 290 GLY C O 1
ATOM 8407 N N . VAL C 1 312 ? 0.180 -5.777 6.213 1.00 15.52 291 VAL C N 1
ATOM 8408 C CA . VAL C 1 312 ? 1.272 -6.713 5.890 1.00 16.62 291 VAL C CA 1
ATOM 8409 C C . VAL C 1 312 ? 1.032 -8.096 6.506 1.00 17.52 291 VAL C C 1
ATOM 8410 O O . VAL C 1 312 ? 0.410 -8.183 7.565 1.00 16.96 291 VAL C O 1
ATOM 8414 N N . ASP C 1 313 ? 1.536 -9.120 5.817 1.00 15.97 292 ASP C N 1
ATOM 8415 C CA . ASP C 1 313 ? 1.469 -10.538 6.210 1.00 16.50 292 ASP C CA 1
ATOM 8416 C C . ASP C 1 313 ? 2.307 -10.756 7.475 1.00 16.86 292 ASP C C 1
ATOM 8417 O O . ASP C 1 313 ? 2.067 -11.726 8.188 1.00 16.27 292 ASP C O 1
ATOM 8422 N N . ALA C 1 314 ? 3.304 -9.900 7.727 1.00 15.81 293 ALA C N 1
ATOM 8423 C CA . ALA C 1 314 ? 4.255 -10.089 8.852 1.00 15.00 293 ALA C CA 1
ATOM 8424 C C . ALA C 1 314 ? 4.703 -8.694 9.271 1.00 16.21 293 ALA C C 1
ATOM 8425 O O . ALA C 1 314 ? 5.085 -7.883 8.418 1.00 14.46 293 ALA C O 1
ATOM 8427 N N . SER C 1 315 ? 4.676 -8.387 10.563 1.00 15.31 294 SER C N 1
ATOM 8428 C CA . SER C 1 315 ? 5.065 -7.062 11.066 1.00 14.90 294 SER C CA 1
ATOM 8429 C C . SER C 1 315 ? 6.124 -7.253 12.144 1.00 14.67 294 SER C C 1
ATOM 8430 O O . SER C 1 315 ? 5.849 -7.994 13.096 1.00 17.20 294 SER C O 1
ATOM 8433 N N . ILE C 1 316 ? 7.311 -6.700 11.931 1.00 14.41 295 ILE C N 1
ATOM 8434 C CA . ILE C 1 316 ? 8.479 -6.930 12.814 1.00 14.37 295 ILE C CA 1
ATOM 8435 C C . ILE C 1 316 ? 8.802 -5.610 13.498 1.00 14.87 295 ILE C C 1
ATOM 8436 O O . ILE C 1 316 ? 8.926 -4.600 12.805 1.00 14.84 295 ILE C O 1
ATOM 8441 N N . GLU C 1 317 ? 8.863 -5.592 14.827 1.00 12.73 296 GLU C N 1
ATOM 8442 C CA . GLU C 1 317 ? 9.282 -4.352 15.529 1.00 13.55 296 GLU C CA 1
ATOM 8443 C C . GLU C 1 317 ? 10.679 -4.655 16.022 1.00 12.83 296 GLU C C 1
ATOM 8444 O O . GLU C 1 317 ? 10.908 -5.704 16.709 1.00 14.04 296 GLU C O 1
ATOM 8450 N N . SER C 1 318 ? 11.619 -3.773 15.704 1.00 13.26 297 SER C N 1
ATOM 8451 C CA . SER C 1 318 ? 13.060 -3.967 15.986 1.00 13.85 297 SER C CA 1
ATOM 8452 C C . SER C 1 318 ? 13.665 -2.573 16.237 1.00 14.05 297 SER C C 1
ATOM 8453 O O . SER C 1 318 ? 14.756 -2.277 15.766 1.00 15.78 297 SER C O 1
ATOM 8456 N N . SER C 1 319 ? 13.013 -1.758 17.035 1.00 14.99 298 SER C N 1
ATOM 8457 C CA . SER C 1 319 ? 13.356 -0.334 17.250 1.00 13.78 298 SER C CA 1
ATOM 8458 C C . SER C 1 319 ? 13.606 -0.039 18.724 1.00 14.79 298 SER C C 1
ATOM 8459 O O . SER C 1 319 ? 14.459 0.781 18.995 1.00 15.56 298 SER C O 1
ATOM 8462 N N . GLY C 1 320 ? 12.852 -0.672 19.608 1.00 14.54 299 GLY C N 1
ATOM 8463 C CA . GLY C 1 320 ? 12.856 -0.279 21.028 1.00 14.88 299 GLY C CA 1
ATOM 8464 C C . GLY C 1 320 ? 11.999 0.933 21.282 1.00 15.09 299 GLY C C 1
ATOM 8465 O O . GLY C 1 320 ? 11.892 1.379 22.431 1.00 17.27 299 GLY C O 1
ATOM 8466 N N . TYR C 1 321 ? 11.372 1.505 20.262 1.00 14.02 300 TYR C N 1
ATOM 8467 C CA . TYR C 1 321 ? 10.480 2.660 20.433 1.00 14.34 300 TYR C CA 1
ATOM 8468 C C . TYR C 1 321 ? 9.083 2.134 20.742 1.00 14.56 300 TYR C C 1
ATOM 8469 O O . TYR C 1 321 ? 8.480 1.476 19.882 1.00 14.54 300 TYR C O 1
ATOM 8478 N N . ASP C 1 322 ? 8.521 2.405 21.922 1.00 15.43 301 ASP C N 1
ATOM 8479 C CA . ASP C 1 322 ? 7.204 1.886 22.345 1.00 16.11 301 ASP C CA 1
ATOM 8480 C C . ASP C 1 322 ? 6.140 2.256 21.322 1.00 16.10 301 ASP C C 1
ATOM 8481 O O . ASP C 1 322 ? 5.275 1.402 21.032 1.00 15.73 301 ASP C O 1
ATOM 8486 N N . VAL C 1 323 ? 6.227 3.446 20.719 1.00 15.59 302 VAL C N 1
ATOM 8487 C CA . VAL C 1 323 ? 5.201 3.900 19.752 1.00 15.64 302 VAL C CA 1
ATOM 8488 C C . VAL C 1 323 ? 5.180 2.909 18.593 1.00 14.89 302 VAL C C 1
ATOM 8489 O O . VAL C 1 323 ? 4.083 2.609 18.045 1.00 15.11 302 VAL C O 1
ATOM 8493 N N . PHE C 1 324 ? 6.361 2.471 18.177 1.00 13.73 303 PHE C N 1
ATOM 8494 C CA . PHE C 1 324 ? 6.465 1.568 17.003 1.00 13.09 303 PHE C CA 1
ATOM 8495 C C . PHE C 1 324 ? 5.939 0.191 17.354 1.00 14.31 303 PHE C C 1
ATOM 8496 O O . PHE C 1 324 ? 5.606 -0.575 16.436 1.00 15.57 303 PHE C O 1
ATOM 8504 N N . MET C 1 325 ? 5.927 -0.226 18.613 1.00 13.77 304 MET C N 1
ATOM 8505 C CA . MET C 1 325 ? 5.346 -1.547 18.932 1.00 13.54 304 MET C CA 1
ATOM 8506 C C . MET C 1 325 ? 3.836 -1.507 18.639 1.00 13.26 304 MET C C 1
ATOM 8507 O O . MET C 1 325 ? 3.344 -2.438 18.020 1.00 13.60 304 MET C O 1
ATOM 8512 N N . ASN C 1 326 ? 3.164 -0.405 18.940 1.00 13.97 305 ASN C N 1
ATOM 8513 C CA . ASN C 1 326 ? 1.734 -0.183 18.644 1.00 13.82 305 ASN C CA 1
ATOM 8514 C C . ASN C 1 326 ? 1.577 -0.008 17.121 1.00 14.63 305 ASN C C 1
ATOM 8515 O O . ASN C 1 326 ? 0.655 -0.612 16.558 1.00 14.08 305 ASN C O 1
ATOM 8520 N N . GLU C 1 327 ? 2.422 0.797 16.466 1.00 14.99 306 GLU C N 1
ATOM 8521 C CA . GLU C 1 327 ? 2.299 0.967 14.986 1.00 15.56 306 GLU C CA 1
ATOM 8522 C C . GLU C 1 327 ? 2.492 -0.392 14.323 1.00 15.10 306 GLU C C 1
ATOM 8523 O O . GLU C 1 327 ? 1.743 -0.706 13.334 1.00 15.55 306 GLU C O 1
ATOM 8529 N N . ALA C 1 328 ? 3.447 -1.205 14.788 1.00 13.14 307 ALA C N 1
ATOM 8530 C CA . ALA C 1 328 ? 3.694 -2.528 14.168 1.00 14.05 307 ALA C CA 1
ATOM 8531 C C . ALA C 1 328 ? 2.425 -3.380 14.288 1.00 14.04 307 ALA C C 1
ATOM 8532 O O . ALA C 1 328 ? 2.043 -4.045 13.300 1.00 14.49 307 ALA C O 1
ATOM 8534 N N . MET C 1 329 ? 1.803 -3.423 15.458 1.00 14.75 308 MET C N 1
ATOM 8535 C CA . MET C 1 329 ? 0.542 -4.164 15.687 1.00 13.95 308 MET C CA 1
ATOM 8536 C C . MET C 1 329 ? -0.526 -3.712 14.691 1.00 15.27 308 MET C C 1
ATOM 8537 O O . MET C 1 329 ? -1.131 -4.581 14.064 1.00 15.21 308 MET C O 1
ATOM 8542 N N . LYS C 1 330 ? -0.660 -2.412 14.479 1.00 13.88 309 LYS C N 1
ATOM 8543 C CA . LYS C 1 330 ? -1.700 -1.792 13.629 1.00 15.34 309 LYS C CA 1
ATOM 8544 C C . LYS C 1 330 ? -1.404 -2.088 12.160 1.00 15.23 309 LYS C C 1
ATOM 8545 O O . LYS C 1 330 ? -2.408 -2.094 11.405 1.00 17.76 309 LYS C O 1
ATOM 8551 N N . ALA C 1 331 ? -0.145 -2.277 11.762 1.00 14.09 310 ALA C N 1
ATOM 8552 C CA . ALA C 1 331 ? 0.250 -2.456 10.340 1.00 15.38 310 ALA C CA 1
ATOM 8553 C C . ALA C 1 331 ? -0.123 -3.846 9.850 1.00 16.92 310 ALA C C 1
ATOM 8554 O O . ALA C 1 331 ? -0.227 -4.056 8.649 1.00 17.51 310 ALA C O 1
ATOM 8556 N N . ALA C 1 332 ? -0.172 -4.836 10.734 1.00 15.01 311 ALA C N 1
ATOM 8557 C CA . ALA C 1 332 ? -0.433 -6.238 10.374 1.00 14.34 311 ALA C CA 1
ATOM 8558 C C . ALA C 1 332 ? -1.863 -6.441 9.864 1.00 13.50 311 ALA C C 1
ATOM 8559 O O . ALA C 1 332 ? -2.776 -5.787 10.311 1.00 16.46 311 ALA C O 1
ATOM 8561 N N . ILE C 1 333 ? -2.000 -7.344 8.880 1.00 13.59 312 ILE C N 1
ATOM 8562 C CA . ILE C 1 333 ? -3.334 -7.825 8.457 1.00 14.99 312 ILE C CA 1
ATOM 8563 C C . ILE C 1 333 ? -4.032 -8.400 9.690 1.00 14.39 312 ILE C C 1
ATOM 8564 O O . ILE C 1 333 ? -3.509 -9.347 10.299 1.00 16.24 312 ILE C O 1
ATOM 8569 N N . HIS C 1 334 ? -5.211 -7.863 9.959 1.00 17.25 313 HIS C N 1
ATOM 8570 C CA . HIS C 1 334 ? -6.008 -8.247 11.146 1.00 17.46 313 HIS C CA 1
ATOM 8571 C C . HIS C 1 334 ? -6.080 -9.776 11.169 1.00 15.80 313 HIS C C 1
ATOM 8572 O O . HIS C 1 334 ? -6.492 -10.391 10.161 1.00 15.91 313 HIS C O 1
ATOM 8579 N N . GLY C 1 335 ? -5.749 -10.404 12.292 1.00 15.15 314 GLY C N 1
ATOM 8580 C CA . GLY C 1 335 ? -5.981 -11.845 12.494 1.00 15.34 314 GLY C CA 1
ATOM 8581 C C . GLY C 1 335 ? -4.894 -12.702 11.892 1.00 15.92 314 GLY C C 1
ATOM 8582 O O . GLY C 1 335 ? -4.287 -13.525 12.602 1.00 15.91 314 GLY C O 1
ATOM 8583 N N . LYS C 1 336 ? -4.715 -12.569 10.576 1.00 15.90 315 LYS C N 1
ATOM 8584 C CA . LYS C 1 336 ? -3.874 -13.466 9.780 1.00 17.22 315 LYS C CA 1
ATOM 8585 C C . LYS C 1 336 ? -2.413 -13.274 10.175 1.00 16.14 315 LYS C C 1
ATOM 8586 O O . LYS C 1 336 ? -1.710 -14.276 10.299 1.00 15.87 315 LYS C O 1
ATOM 8592 N N . ALA C 1 337 ? -1.963 -12.017 10.270 1.00 15.34 316 ALA C N 1
ATOM 8593 C CA . ALA C 1 337 ? -0.535 -11.671 10.417 1.00 14.75 316 ALA C CA 1
ATOM 8594 C C . ALA C 1 337 ? -0.164 -11.689 11.908 1.00 15.11 316 ALA C C 1
ATOM 8595 O O . ALA C 1 337 ? -1.009 -11.341 12.713 1.00 15.70 316 ALA C O 1
ATOM 8597 N N . LYS C 1 338 ? 1.099 -11.967 12.156 1.00 14.99 317 LYS C N 1
ATOM 8598 C CA . LYS C 1 338 ? 1.700 -11.861 13.499 1.00 14.15 317 LYS C CA 1
ATOM 8599 C C . LYS C 1 338 ? 2.555 -10.604 13.530 1.00 14.23 317 LYS C C 1
ATOM 8600 O O . LYS C 1 338 ? 3.272 -10.327 12.561 1.00 15.37 317 LYS C O 1
ATOM 8606 N N . THR C 1 339 ? 2.559 -9.920 14.669 1.00 12.94 318 THR C N 1
ATOM 8607 C CA . THR C 1 339 ? 3.435 -8.790 14.989 1.00 14.07 318 THR C CA 1
ATOM 8608 C C . THR C 1 339 ? 4.467 -9.339 15.952 1.00 13.05 318 THR C C 1
ATOM 8609 O O . THR C 1 339 ? 4.042 -9.871 17.008 1.00 15.24 318 THR C O 1
ATOM 8613 N N . VAL C 1 340 ? 5.736 -9.292 15.576 1.00 13.72 319 VAL C N 1
ATOM 8614 C CA . VAL C 1 340 ? 6.813 -9.905 16.397 1.00 13.38 319 VAL C CA 1
ATOM 8615 C C . VAL C 1 340 ? 7.555 -8.743 17.032 1.00 13.68 319 VAL C C 1
ATOM 8616 O O . VAL C 1 340 ? 8.176 -7.968 16.261 1.00 14.72 319 VAL C O 1
ATOM 8620 N N . ILE C 1 341 ? 7.503 -8.646 18.358 1.00 12.73 320 ILE C N 1
ATOM 8621 C CA . ILE C 1 341 ? 8.173 -7.546 19.088 1.00 12.76 320 ILE C CA 1
ATOM 8622 C C . ILE C 1 341 ? 9.527 -8.044 19.545 1.00 11.33 320 ILE C C 1
ATOM 8623 O O . ILE C 1 341 ? 9.580 -8.952 20.405 1.00 13.54 320 ILE C O 1
ATOM 8628 N N . THR C 1 342 ? 10.595 -7.415 19.080 1.00 13.61 321 THR C N 1
ATOM 8629 C CA . THR C 1 342 ? 11.975 -7.698 19.535 1.00 12.81 321 THR C CA 1
ATOM 8630 C C . THR C 1 342 ? 12.494 -6.524 20.358 1.00 14.25 321 THR C C 1
ATOM 8631 O O . THR C 1 342 ? 13.475 -6.728 21.066 1.00 14.03 321 THR C O 1
ATOM 8635 N N . GLY C 1 343 ? 11.909 -5.351 20.217 1.00 14.31 322 GLY C N 1
ATOM 8636 C CA . GLY C 1 343 ? 12.504 -4.144 20.808 1.00 13.53 322 GLY C CA 1
ATOM 8637 C C . GLY C 1 343 ? 12.515 -4.199 22.317 1.00 15.61 322 GLY C C 1
ATOM 8638 O O . GLY C 1 343 ? 11.633 -4.839 22.911 1.00 14.41 322 GLY C O 1
ATOM 8639 N N . GLU C 1 344 ? 13.480 -3.499 22.897 1.00 15.71 323 GLU C N 1
ATOM 8640 C CA . GLU C 1 344 ? 13.590 -3.304 24.356 1.00 15.57 323 GLU C CA 1
ATOM 8641 C C . GLU C 1 344 ? 13.828 -1.830 24.643 1.00 14.69 323 GLU C C 1
ATOM 8642 O O . GLU C 1 344 ? 14.386 -1.110 23.804 1.00 15.54 323 GLU C O 1
ATOM 8648 N N . GLY C 1 345 ? 13.538 -1.441 25.873 1.00 15.64 324 GLY C N 1
ATOM 8649 C CA . GLY C 1 345 ? 13.719 -0.056 26.286 1.00 14.76 324 GLY C CA 1
ATOM 8650 C C . GLY C 1 345 ? 13.365 0.065 27.744 1.00 14.72 324 GLY C C 1
ATOM 8651 O O . GLY C 1 345 ? 12.865 -0.913 28.334 1.00 16.45 324 GLY C O 1
ATOM 8652 N N . ILE C 1 346 ? 13.625 1.238 28.302 1.00 17.36 325 ILE C N 1
ATOM 8653 C CA . ILE C 1 346 ? 13.276 1.509 29.722 1.00 18.43 325 ILE C CA 1
ATOM 8654 C C . ILE C 1 346 ? 12.056 2.398 29.658 1.00 16.46 325 ILE C C 1
ATOM 8655 O O . ILE C 1 346 ? 12.170 3.548 29.175 1.00 21.36 325 ILE C O 1
ATOM 8660 N N . TYR C 1 347 ? 10.921 1.804 29.875 1.00 17.37 326 TYR C N 1
ATOM 8661 C CA . TYR C 1 347 ? 9.609 2.436 29.614 1.00 19.69 326 TYR C CA 1
ATOM 8662 C C . TYR C 1 347 ? 9.076 2.985 30.934 1.00 18.49 326 TYR C C 1
ATOM 8663 O O . TYR C 1 347 ? 9.296 2.333 31.932 1.00 18.66 326 TYR C O 1
ATOM 8672 N N . GLU C 1 348 ? 8.265 4.033 30.854 1.00 26.21 327 GLU C N 1
ATOM 8673 C CA . GLU C 1 348 ? 7.526 4.556 32.039 1.00 29.49 327 GLU C CA 1
ATOM 8674 C C . GLU C 1 348 ? 6.694 3.403 32.624 1.00 24.88 327 GLU C C 1
ATOM 8675 O O . GLU C 1 348 ? 6.009 2.744 31.847 1.00 23.14 327 GLU C O 1
ATOM 8681 N N . ASN C 1 349 ? 6.841 3.113 33.918 1.00 25.56 328 ASN C N 1
ATOM 8682 C CA . ASN C 1 349 ? 6.071 2.085 34.659 1.00 25.94 328 ASN C CA 1
ATOM 8683 C C . ASN C 1 349 ? 6.280 0.700 34.018 1.00 24.14 328 ASN C C 1
ATOM 8684 O O . ASN C 1 349 ? 5.461 -0.170 34.255 1.00 21.19 328 ASN C O 1
ATOM 8689 N N . ASP C 1 350 ? 7.419 0.478 33.345 1.00 22.82 329 ASP C N 1
ATOM 8690 C CA . ASP C 1 350 ? 7.770 -0.797 32.662 1.00 21.13 329 ASP C CA 1
ATOM 8691 C C . ASP C 1 350 ? 6.550 -1.307 31.908 1.00 20.08 329 ASP C C 1
ATOM 8692 O O . ASP C 1 350 ? 6.235 -2.492 32.044 1.00 19.79 329 ASP C O 1
ATOM 8697 N N . ARG C 1 351 ? 5.892 -0.453 31.147 1.00 17.41 330 ARG C N 1
ATOM 8698 C CA . ARG C 1 351 ? 4.755 -0.973 30.382 1.00 20.61 330 ARG C CA 1
ATOM 8699 C C . ARG C 1 351 ? 4.740 -0.359 29.003 1.00 18.00 330 ARG C C 1
ATOM 8700 O O . ARG C 1 351 ? 5.276 0.722 28.786 1.00 19.42 330 ARG C O 1
ATOM 8708 N N . ILE C 1 352 ? 4.131 -1.113 28.114 1.00 17.73 331 ILE C N 1
ATOM 8709 C CA . ILE C 1 352 ? 3.813 -0.658 26.750 1.00 17.78 331 ILE C CA 1
ATOM 8710 C C . ILE C 1 352 ? 2.294 -0.660 26.562 1.00 17.80 331 ILE C C 1
ATOM 8711 O O . ILE C 1 352 ? 1.557 -1.276 27.336 1.00 18.09 331 ILE C O 1
ATOM 8716 N N . PHE C 1 353 ? 1.846 -0.058 25.480 1.00 18.60 332 PHE C N 1
ATOM 8717 C CA . PHE C 1 353 ? 0.425 0.234 25.234 1.00 19.20 332 PHE C CA 1
ATOM 8718 C C . PHE C 1 353 ? 0.080 -0.226 23.811 1.00 16.91 332 PHE C C 1
ATOM 8719 O O . PHE C 1 353 ? 0.922 -0.196 22.907 1.00 20.15 332 PHE C O 1
ATOM 8727 N N . PHE C 1 354 ? -1.157 -0.622 23.633 1.00 16.05 333 PHE C N 1
ATOM 8728 C CA . PHE C 1 354 ? -1.766 -0.903 22.314 1.00 15.75 333 PHE C CA 1
ATOM 8729 C C . PHE C 1 354 ? -3.124 -0.224 22.235 1.00 15.98 333 PHE C C 1
ATOM 8730 O O . PHE C 1 354 ? -3.892 -0.152 23.229 1.00 17.03 333 PHE C O 1
ATOM 8738 N N . ASP C 1 355 ? -3.421 0.337 21.068 1.00 15.15 334 ASP C N 1
ATOM 8739 C CA . ASP C 1 355 ? -4.762 0.836 20.752 1.00 17.42 334 ASP C CA 1
ATOM 8740 C C . ASP C 1 355 ? -5.764 -0.314 20.864 1.00 16.93 334 ASP C C 1
ATOM 8741 O O . ASP C 1 355 ? -5.635 -1.309 20.174 1.00 15.36 334 ASP C O 1
ATOM 8746 N N . PHE C 1 356 ? -6.786 -0.162 21.692 1.00 16.58 335 PHE C N 1
ATOM 8747 C CA . PHE C 1 356 ? -7.652 -1.300 22.090 1.00 17.14 335 PHE C CA 1
ATOM 8748 C C . PHE C 1 356 ? -8.496 -1.797 20.920 1.00 18.68 335 PHE C C 1
ATOM 8749 O O . PHE C 1 356 ? -8.502 -2.996 20.690 1.00 16.72 335 PHE C O 1
ATOM 8757 N N . LYS C 1 357 ? -9.219 -0.909 20.222 1.00 21.36 336 LYS C N 1
ATOM 8758 C CA . LYS C 1 357 ? -10.139 -1.378 19.148 1.00 21.72 336 LYS C CA 1
ATOM 8759 C C . LYS C 1 357 ? -9.328 -2.139 18.089 1.00 22.30 336 LYS C C 1
ATOM 8760 O O . LYS C 1 357 ? -9.727 -3.266 17.704 1.00 18.80 336 LYS C O 1
ATOM 8766 N N . ASP C 1 358 ? -8.190 -1.583 17.621 1.00 21.91 337 ASP C N 1
ATOM 8767 C CA . ASP C 1 358 ? -7.374 -2.257 16.586 1.00 20.35 337 ASP C CA 1
ATOM 8768 C C . ASP C 1 358 ? -6.854 -3.587 17.133 1.00 19.48 337 ASP C C 1
ATOM 8769 O O . ASP C 1 358 ? -6.805 -4.555 16.405 1.00 19.23 337 ASP C O 1
ATOM 8774 N N . PHE C 1 359 ? -6.503 -3.633 18.410 1.00 14.86 338 PHE C N 1
ATOM 8775 C CA . PHE C 1 359 ? -5.976 -4.858 19.043 1.00 16.19 338 PHE C CA 1
ATOM 8776 C C . PHE C 1 359 ? -7.077 -5.918 19.101 1.00 14.87 338 PHE C C 1
ATOM 8777 O O . PHE C 1 359 ? -6.824 -7.059 18.653 1.00 14.95 338 PHE C O 1
ATOM 8785 N N . LEU C 1 360 ? -8.249 -5.576 19.587 1.00 14.50 339 LEU C N 1
ATOM 8786 C CA . LEU C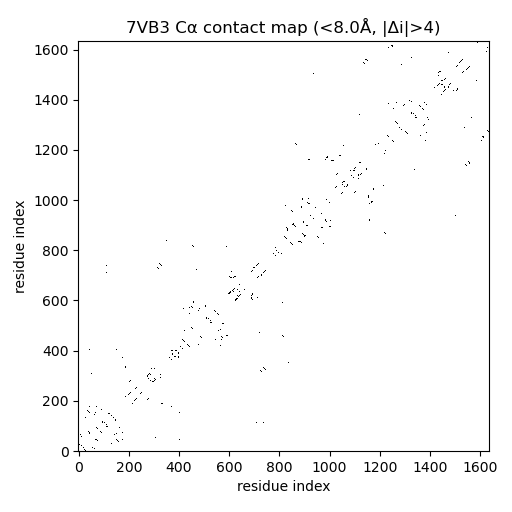 1 360 ? -9.290 -6.606 19.721 1.00 15.13 339 LEU C CA 1
ATOM 8787 C C . LEU C 1 360 ? -9.627 -7.161 18.348 1.00 15.03 339 LEU C C 1
ATOM 8788 O O . LEU C 1 360 ? -9.790 -8.363 18.201 1.00 14.22 339 LEU C O 1
ATOM 8793 N N . PHE C 1 361 ? -9.828 -6.274 17.366 1.00 13.93 340 PHE C N 1
ATOM 8794 C CA . PHE C 1 361 ? -10.249 -6.695 16.002 1.00 14.26 340 PHE C CA 1
ATOM 8795 C C . PHE C 1 361 ? -9.058 -7.181 15.184 1.00 14.80 340 PHE C C 1
ATOM 8796 O O . PHE C 1 361 ? -8.868 -6.706 14.022 1.00 16.93 340 PHE C O 1
ATOM 8804 N N . GLY C 1 362 ? -8.287 -8.147 15.696 1.00 14.04 341 GLY C N 1
ATOM 8805 C CA . GLY C 1 362 ? -7.301 -8.904 14.918 1.00 14.45 341 GLY C CA 1
ATOM 8806 C C . GLY C 1 362 ? -5.866 -8.636 15.300 1.00 12.94 341 GLY C C 1
ATOM 8807 O O . GLY C 1 362 ? -5.012 -9.146 14.618 1.00 14.38 341 GLY C O 1
ATOM 8808 N N . GLY C 1 363 ? -5.580 -7.983 16.428 1.00 13.31 342 GLY C N 1
ATOM 8809 C CA . GLY C 1 363 ? -4.180 -7.848 16.850 1.00 13.85 342 GLY C CA 1
ATOM 8810 C C . GLY C 1 363 ? -3.593 -9.177 17.238 1.00 13.26 342 GLY C C 1
ATOM 8811 O O . GLY C 1 363 ? -4.313 -10.067 17.703 1.00 14.73 342 GLY C O 1
ATOM 8812 N N . ASN C 1 364 ? -2.304 -9.318 17.035 1.00 13.24 343 ASN C N 1
ATOM 8813 C CA . ASN C 1 364 ? -1.638 -10.604 17.269 1.00 13.12 343 ASN C CA 1
ATOM 8814 C C . ASN C 1 364 ? -0.182 -10.289 17.536 1.00 14.92 343 ASN C C 1
ATOM 8815 O O . ASN C 1 364 ? 0.550 -9.963 16.624 1.00 14.89 343 ASN C O 1
ATOM 8820 N N . VAL C 1 365 ? 0.177 -10.248 18.820 1.00 13.79 344 VAL C N 1
ATOM 8821 C CA . VAL C 1 365 ? 1.485 -9.693 19.194 1.00 13.90 344 VAL C CA 1
ATOM 8822 C C . VAL C 1 365 ? 2.232 -10.739 20.002 1.00 13.20 344 VAL C C 1
ATOM 8823 O O . VAL C 1 365 ? 1.644 -11.261 20.972 1.00 14.15 344 VAL C O 1
ATOM 8827 N N . VAL C 1 366 ? 3.498 -10.931 19.682 1.00 13.71 345 VAL C N 1
ATOM 8828 C CA . VAL C 1 366 ? 4.330 -11.884 20.461 1.00 13.05 345 VAL C CA 1
ATOM 8829 C C . VAL C 1 366 ? 5.636 -11.226 20.885 1.00 14.20 345 VAL C C 1
ATOM 8830 O O . VAL C 1 366 ? 6.237 -10.487 20.100 1.00 14.86 345 VAL C O 1
ATOM 8834 N N . GLY C 1 367 ? 6.096 -11.558 22.093 1.00 11.83 346 GLY C N 1
ATOM 8835 C CA . GLY C 1 367 ? 7.447 -11.225 22.544 1.00 13.17 346 GLY C CA 1
ATOM 8836 C C . GLY C 1 367 ? 8.436 -12.219 21.958 1.00 12.57 346 GLY C C 1
ATOM 8837 O O . GLY C 1 367 ? 8.107 -13.434 21.898 1.00 13.68 346 GLY C O 1
ATOM 8838 N N . ASN C 1 368 ? 9.583 -11.724 21.497 1.00 12.55 347 ASN C N 1
ATOM 8839 C CA . ASN C 1 368 ? 10.605 -12.568 20.830 1.00 12.94 347 ASN C CA 1
ATOM 8840 C C . ASN C 1 368 ? 11.937 -12.291 21.495 1.00 13.93 347 ASN C C 1
ATOM 8841 O O . ASN C 1 368 ? 12.251 -11.100 21.738 1.00 13.56 347 ASN C O 1
ATOM 8846 N N . VAL C 1 369 ? 12.619 -13.357 21.891 1.00 13.75 348 VAL C N 1
ATOM 8847 C CA . VAL C 1 369 ? 14.033 -13.315 22.351 1.00 13.89 348 VAL C CA 1
ATOM 8848 C C . VAL C 1 369 ? 14.885 -14.144 21.400 1.00 13.75 348 VAL C C 1
ATOM 8849 O O . VAL C 1 369 ? 14.569 -15.314 21.142 1.00 13.26 348 VAL C O 1
ATOM 8853 N N . THR C 1 370 ? 15.920 -13.493 20.826 1.00 14.94 349 THR C N 1
ATOM 8854 C CA . THR C 1 370 ? 16.931 -14.145 19.961 1.00 13.67 349 THR C CA 1
ATOM 8855 C C . THR C 1 370 ? 16.206 -14.772 18.762 1.00 13.48 349 THR C C 1
ATOM 8856 O O . THR C 1 370 ? 16.675 -15.810 18.255 1.00 14.20 349 THR C O 1
ATOM 8860 N N . GLY C 1 371 ? 15.169 -14.124 18.250 1.00 14.03 350 GLY C N 1
ATOM 8861 C CA . GLY C 1 371 ? 14.605 -14.553 16.953 1.00 13.88 350 GLY C CA 1
ATOM 8862 C C . GLY C 1 371 ? 13.821 -15.838 17.067 1.00 14.23 350 GLY C C 1
ATOM 8863 O O . GLY C 1 371 ? 13.506 -16.404 16.001 1.00 13.70 350 GLY C O 1
ATOM 8864 N N . ARG C 1 372 ? 13.605 -16.391 18.264 1.00 13.92 351 ARG C N 1
ATOM 8865 C CA . ARG C 1 372 ? 12.975 -17.727 18.476 1.00 14.83 351 ARG C CA 1
ATOM 8866 C C . ARG C 1 372 ? 13.966 -18.798 17.974 1.00 14.28 351 ARG C C 1
ATOM 8867 O O . ARG C 1 372 ? 13.555 -19.960 17.804 1.00 15.94 351 ARG C O 1
ATOM 8875 N N . VAL C 1 373 ? 15.241 -18.455 17.787 1.00 13.10 352 VAL C N 1
ATOM 8876 C CA . VAL C 1 373 ? 16.213 -19.386 17.159 1.00 14.84 352 VAL C CA 1
ATOM 8877 C C . VAL C 1 373 ? 16.736 -20.329 18.259 1.00 14.54 352 VAL C C 1
ATOM 8878 O O . VAL C 1 373 ? 17.581 -19.965 19.067 1.00 15.43 352 VAL C O 1
ATOM 8882 N N . ARG C 1 374 ? 16.206 -21.523 18.329 1.00 14.56 353 ARG C N 1
ATOM 8883 C CA . ARG C 1 374 ? 16.606 -22.533 19.331 1.00 14.09 353 ARG C CA 1
ATOM 8884 C C . ARG C 1 374 ? 18.057 -22.977 19.084 1.00 17.05 353 ARG C C 1
ATOM 8885 O O . ARG C 1 374 ? 18.381 -23.282 17.907 1.00 16.96 353 ARG C O 1
ATOM 8893 N N . ILE C 1 375 ? 18.856 -23.060 20.138 1.00 16.27 354 ILE C N 1
ATOM 8894 C CA . ILE C 1 375 ? 20.336 -23.195 19.998 1.00 17.38 354 ILE C CA 1
ATOM 8895 C C . ILE C 1 375 ? 20.681 -24.544 19.363 1.00 18.31 354 ILE C C 1
ATOM 8896 O O . ILE C 1 375 ? 21.755 -24.622 18.732 1.00 19.01 354 ILE C O 1
ATOM 8901 N N . HIS C 1 376 ? 19.863 -25.584 19.520 1.00 17.91 355 HIS C N 1
ATOM 8902 C CA . HIS C 1 376 ? 20.184 -26.923 18.957 1.00 20.52 355 HIS C CA 1
ATOM 8903 C C . HIS C 1 376 ? 19.342 -27.156 17.731 1.00 22.37 355 HIS C C 1
ATOM 8904 O O . HIS C 1 376 ? 19.895 -27.632 16.718 1.00 20.55 355 HIS C O 1
ATOM 8911 N N . SER C 1 377 ? 18.045 -26.873 17.793 1.00 19.59 356 SER C N 1
ATOM 8912 C CA . SER C 1 377 ? 17.154 -27.227 16.670 1.00 19.59 356 SER C CA 1
ATOM 8913 C C . SER C 1 377 ? 17.287 -26.264 15.496 1.00 19.69 356 SER C C 1
ATOM 8914 O O . SER C 1 377 ? 17.030 -26.721 14.366 1.00 22.63 356 SER C O 1
ATOM 8917 N N . ASP C 1 378 ? 17.517 -24.964 15.706 1.00 17.20 357 ASP C N 1
ATOM 8918 C CA . ASP C 1 378 ? 17.415 -23.949 14.619 1.00 17.99 357 ASP C CA 1
ATOM 8919 C C . ASP C 1 378 ? 18.775 -23.313 14.307 1.00 18.73 357 ASP C C 1
ATOM 8920 O O . ASP C 1 378 ? 18.995 -22.925 13.139 1.00 18.02 357 ASP C O 1
ATOM 8925 N N . PHE C 1 379 ? 19.621 -23.108 15.315 1.00 18.09 358 PHE C N 1
ATOM 8926 C CA . PHE C 1 379 ? 20.882 -22.338 15.144 1.00 17.90 358 PHE C CA 1
ATOM 8927 C C . PHE C 1 379 ? 21.781 -22.979 14.081 1.00 20.94 358 PHE C C 1
ATOM 8928 O O . PHE C 1 379 ? 22.304 -22.279 13.223 1.00 19.81 358 PHE C O 1
ATOM 8936 N N . PRO C 1 380 ? 21.974 -24.308 14.052 1.00 19.65 359 PRO C N 1
ATOM 8937 C CA . PRO C 1 380 ? 22.822 -24.883 12.987 1.00 21.98 359 PRO C CA 1
ATOM 8938 C C . PRO C 1 380 ? 22.366 -24.533 11.565 1.00 22.83 359 PRO C C 1
ATOM 8939 O O . PRO C 1 380 ? 23.218 -24.182 10.711 1.00 21.48 359 PRO C O 1
ATOM 8943 N N . GLY C 1 381 ? 21.057 -24.580 11.306 1.00 21.62 360 GLY C N 1
ATOM 8944 C CA . GLY C 1 381 ? 20.493 -24.142 10.024 1.00 20.67 360 GLY C CA 1
ATOM 8945 C C . GLY C 1 381 ? 20.771 -22.689 9.749 1.00 21.05 360 GLY C C 1
ATOM 8946 O O . GLY C 1 381 ? 21.057 -22.316 8.600 1.00 22.43 360 GLY C O 1
ATOM 8947 N N . LEU C 1 382 ? 20.648 -21.836 10.772 1.00 19.61 361 LEU C N 1
ATOM 8948 C CA . LEU C 1 382 ? 20.947 -20.402 10.588 1.00 20.20 361 LEU C CA 1
ATOM 8949 C C . LEU C 1 382 ? 22.427 -20.256 10.246 1.00 18.29 361 LEU C C 1
ATOM 8950 O O . LEU C 1 382 ? 22.750 -19.423 9.432 1.00 19.57 361 LEU C O 1
ATOM 8955 N N . LEU C 1 383 ? 23.276 -20.949 10.976 1.00 16.96 362 LEU C N 1
ATOM 8956 C CA . LEU C 1 383 ? 24.744 -20.869 10.760 1.00 19.43 362 LEU C CA 1
ATOM 8957 C C . LEU C 1 383 ? 25.100 -21.274 9.317 1.00 21.70 362 LEU C C 1
ATOM 8958 O O . LEU C 1 383 ? 25.929 -20.554 8.690 1.00 21.77 362 LEU C O 1
ATOM 8963 N N . ARG C 1 384 ? 24.465 -22.317 8.774 1.00 22.29 363 ARG C N 1
ATOM 8964 C CA . ARG C 1 384 ? 24.691 -22.703 7.354 1.00 23.57 363 ARG C CA 1
ATOM 8965 C C . ARG C 1 384 ? 24.198 -21.618 6.409 1.00 25.80 363 ARG C C 1
ATOM 8966 O O . ARG C 1 384 ? 24.877 -21.339 5.408 1.00 24.26 363 ARG C O 1
ATOM 8974 N N . LYS C 1 385 ? 23.028 -21.043 6.684 1.00 23.00 364 LYS C N 1
ATOM 8975 C CA . LYS C 1 385 ? 22.439 -19.978 5.857 1.00 25.31 364 LYS C CA 1
ATOM 8976 C C . LYS C 1 385 ? 23.428 -18.821 5.804 1.00 28.11 364 LYS C C 1
ATOM 8977 O O . LYS C 1 385 ? 23.595 -18.229 4.723 1.00 29.01 364 LYS C O 1
ATOM 8983 N N . ALA C 1 386 ? 24.059 -18.517 6.928 1.00 25.08 365 ALA C N 1
ATOM 8984 C CA . ALA C 1 386 ? 24.916 -17.327 7.084 1.00 28.76 365 ALA C CA 1
ATOM 8985 C C . ALA C 1 386 ? 26.067 -17.414 6.100 1.00 27.75 365 ALA C C 1
ATOM 8986 O O . ALA C 1 386 ? 26.575 -16.347 5.737 1.00 29.87 365 ALA C O 1
ATOM 8988 N N . GLN C 1 387 ? 26.436 -18.637 5.687 1.00 26.55 366 GLN C N 1
ATOM 8989 C CA . GLN C 1 387 ? 27.614 -18.904 4.809 1.00 28.25 366 GLN C CA 1
ATOM 8990 C C . GLN C 1 387 ? 27.261 -18.712 3.332 1.00 27.03 366 GLN C C 1
ATOM 8991 O O . GLN C 1 387 ? 28.182 -18.602 2.522 1.00 30.00 366 GLN C O 1
ATOM 8997 N N . GLU C 1 388 ? 26.000 -18.572 2.977 1.00 26.48 367 GLU C N 1
ATOM 8998 C CA . GLU C 1 388 ? 25.592 -18.376 1.566 1.00 26.30 367 GLU C CA 1
ATOM 8999 C C . GLU C 1 388 ? 25.990 -16.961 1.166 1.00 29.80 367 GLU C C 1
ATOM 9000 O O . GLU C 1 388 ? 25.999 -16.024 1.978 1.00 23.47 367 GLU C O 1
ATOM 9006 N N . PRO C 1 389 ? 26.452 -16.765 -0.080 1.00 26.87 368 PRO C N 1
ATOM 9007 C CA . PRO C 1 389 ? 27.085 -15.507 -0.446 1.00 29.82 368 PRO C CA 1
ATOM 9008 C C . PRO C 1 389 ? 26.207 -14.269 -0.220 1.00 25.21 368 PRO C C 1
ATOM 9009 O O . PRO C 1 389 ? 26.782 -13.272 0.202 1.00 25.90 368 PRO C O 1
ATOM 9013 N N . VAL C 1 390 ? 24.898 -14.308 -0.483 1.00 24.83 369 VAL C N 1
ATOM 9014 C CA . VAL C 1 390 ? 24.040 -13.095 -0.382 1.00 25.32 369 VAL C CA 1
ATOM 9015 C C . VAL C 1 390 ? 23.901 -12.779 1.118 1.00 23.88 369 VAL C C 1
ATOM 9016 O O . VAL C 1 390 ? 23.931 -11.564 1.471 1.00 25.38 369 VAL C O 1
ATOM 9020 N N . ILE C 1 391 ? 23.814 -13.823 1.949 1.00 20.14 370 ILE C N 1
ATOM 9021 C CA . ILE C 1 391 ? 23.633 -13.631 3.420 1.00 21.41 370 ILE C CA 1
ATOM 9022 C C . ILE C 1 391 ? 24.950 -13.089 3.996 1.00 21.56 370 ILE C C 1
ATOM 9023 O O . ILE C 1 391 ? 24.924 -12.099 4.794 1.00 19.90 370 ILE C O 1
ATOM 9028 N N . ARG C 1 392 ? 26.074 -13.726 3.680 1.00 19.76 371 ARG C N 1
ATOM 9029 C CA . ARG C 1 392 ? 27.420 -13.238 4.080 1.00 20.05 371 ARG C CA 1
ATOM 9030 C C . ARG C 1 392 ? 27.630 -11.785 3.621 1.00 20.49 371 ARG C C 1
ATOM 9031 O O . ARG C 1 392 ? 28.112 -10.947 4.448 1.00 21.90 371 ARG C O 1
ATOM 9039 N N . ALA C 1 393 ? 27.216 -11.400 2.402 1.00 20.91 372 ALA C N 1
ATOM 9040 C CA . ALA C 1 393 ? 27.334 -10.020 1.895 1.00 23.42 372 ALA C CA 1
ATOM 9041 C C . ALA C 1 393 ? 26.530 -9.077 2.801 1.00 21.22 372 ALA C C 1
ATOM 9042 O O . ALA C 1 393 ? 27.000 -7.955 3.074 1.00 20.20 372 ALA C O 1
ATOM 9044 N N . GLY C 1 394 ? 25.349 -9.515 3.252 1.00 21.29 373 GLY C N 1
ATOM 9045 C CA . GLY C 1 394 ? 24.483 -8.653 4.066 1.00 20.88 373 GLY C CA 1
ATOM 9046 C C . GLY C 1 394 ? 25.125 -8.446 5.426 1.00 19.29 373 GLY C C 1
ATOM 9047 O O . GLY C 1 394 ? 25.033 -7.309 5.937 1.00 20.73 373 GLY C O 1
ATOM 9048 N N . MET C 1 395 ? 25.658 -9.510 6.004 1.00 18.56 374 MET C N 1
ATOM 9049 C CA . MET C 1 395 ? 26.380 -9.475 7.296 1.00 19.33 374 MET C CA 1
ATOM 9050 C C . MET C 1 395 ? 27.592 -8.557 7.179 1.00 22.55 374 MET C C 1
ATOM 9051 O O . MET C 1 395 ? 27.813 -7.705 8.089 1.00 20.10 374 MET C O 1
ATOM 9056 N N . ASP C 1 396 ? 28.303 -8.622 6.051 1.00 20.47 375 ASP C N 1
ATOM 9057 C CA . ASP C 1 396 ? 29.460 -7.729 5.819 1.00 20.51 375 ASP C CA 1
ATOM 9058 C C . ASP C 1 396 ? 28.985 -6.275 5.816 1.00 19.54 375 ASP C C 1
ATOM 9059 O O . ASP C 1 396 ? 29.767 -5.422 6.284 1.00 20.83 375 ASP C O 1
ATOM 9064 N N . LYS C 1 397 ? 27.830 -5.965 5.224 1.00 20.64 376 LYS C N 1
ATOM 9065 C CA . LYS C 1 397 ? 27.331 -4.583 5.093 1.00 21.62 376 LYS C CA 1
ATOM 9066 C C . LYS C 1 397 ? 26.941 -4.109 6.494 1.00 21.98 376 LYS C C 1
ATOM 9067 O O . LYS C 1 397 ? 27.300 -2.972 6.818 1.00 22.33 376 LYS C O 1
ATOM 9073 N N . ILE C 1 398 ? 26.258 -4.950 7.298 1.00 19.72 377 ILE C N 1
ATOM 9074 C CA . ILE C 1 398 ? 25.899 -4.583 8.707 1.00 18.82 377 ILE C CA 1
ATOM 9075 C C . ILE C 1 398 ? 27.186 -4.181 9.418 1.00 18.09 377 ILE C C 1
ATOM 9076 O O . ILE C 1 398 ? 27.224 -3.105 10.106 1.00 19.01 377 ILE C O 1
ATOM 9081 N N . LEU C 1 399 ? 28.201 -5.030 9.329 1.00 18.96 378 LEU C N 1
ATOM 9082 C CA . LEU C 1 399 ? 29.456 -4.867 10.097 1.00 18.99 378 LEU C CA 1
ATOM 9083 C C . LEU C 1 399 ? 30.388 -3.849 9.424 1.00 19.17 378 LEU C C 1
ATOM 9084 O O . LEU C 1 399 ? 31.323 -3.391 10.111 1.00 18.64 378 LEU C O 1
ATOM 9089 N N . GLY C 1 400 ? 30.246 -3.581 8.124 1.00 19.33 379 GLY C N 1
ATOM 9090 C CA . GLY C 1 400 ? 31.308 -2.857 7.414 1.00 21.68 379 GLY C CA 1
ATOM 9091 C C . GLY C 1 400 ? 32.607 -3.634 7.490 1.00 23.30 379 GLY C C 1
ATOM 9092 O O . GLY C 1 400 ? 33.640 -3.058 7.810 1.00 23.26 379 GLY C O 1
ATOM 9093 N N . TYR C 1 401 ? 32.558 -4.938 7.203 1.00 22.64 380 TYR C N 1
ATOM 9094 C CA . TYR C 1 401 ? 33.669 -5.871 7.402 1.00 22.90 380 TYR C CA 1
ATOM 9095 C C . TYR C 1 401 ? 34.616 -5.799 6.197 1.00 25.06 380 TYR C C 1
ATOM 9096 O O . TYR C 1 401 ? 34.148 -5.786 5.015 1.00 25.74 380 TYR C O 1
ATOM 9105 N N . ASP C 1 402 ? 35.893 -5.738 6.514 1.00 27.24 381 ASP C N 1
ATOM 9106 C CA . ASP C 1 402 ? 37.024 -5.786 5.549 1.00 31.06 381 ASP C CA 1
ATOM 9107 C C . ASP C 1 402 ? 37.692 -7.152 5.719 1.00 26.86 381 ASP C C 1
ATOM 9108 O O . ASP C 1 402 ? 38.393 -7.328 6.704 1.00 26.88 381 ASP C O 1
ATOM 9113 N N . ALA C 1 403 ? 37.459 -8.109 4.816 1.00 28.30 382 ALA C N 1
ATOM 9114 C CA . ALA C 1 403 ? 37.988 -9.485 4.973 1.00 30.95 382 ALA C CA 1
ATOM 9115 C C . ALA C 1 403 ? 39.527 -9.453 4.994 1.00 34.22 382 ALA C C 1
ATOM 9116 O O . ALA C 1 403 ? 40.148 -10.237 5.748 1.00 32.45 382 ALA C O 1
ATOM 9118 N N . ALA C 1 404 ? 40.131 -8.542 4.233 1.00 36.61 383 ALA C N 1
ATOM 9119 C CA . ALA C 1 404 ? 41.606 -8.425 4.108 1.00 38.32 383 ALA C CA 1
ATOM 9120 C C . ALA C 1 404 ? 42.215 -8.147 5.486 1.00 35.20 383 ALA C C 1
ATOM 9121 O O . ALA C 1 404 ? 43.173 -8.815 5.837 1.00 35.39 383 ALA C O 1
ATOM 9123 N N . THR C 1 405 ? 41.651 -7.217 6.261 1.00 31.71 384 THR C N 1
ATOM 9124 C CA . THR C 1 405 ? 42.223 -6.755 7.556 1.00 30.02 384 THR C CA 1
ATOM 9125 C C . THR C 1 405 ? 41.471 -7.358 8.754 1.00 30.01 384 THR C C 1
ATOM 9126 O O . THR C 1 405 ? 41.978 -7.247 9.874 1.00 29.49 384 THR C O 1
ATOM 9130 N N . MET C 1 406 ? 40.290 -7.948 8.532 1.00 28.13 385 MET C N 1
ATOM 9131 C CA . MET C 1 406 ? 39.423 -8.499 9.613 1.00 26.46 385 MET C CA 1
ATOM 9132 C C . MET C 1 406 ? 38.984 -7.364 10.555 1.00 26.00 385 MET C C 1
ATOM 9133 O O . MET C 1 406 ? 38.683 -7.659 11.747 1.00 25.84 385 MET C O 1
ATOM 9138 N N . LYS C 1 407 ? 38.859 -6.146 10.020 1.00 29.22 386 LYS C N 1
ATOM 9139 C CA . LYS C 1 407 ? 38.410 -4.935 10.765 1.00 27.62 386 LYS C CA 1
ATOM 9140 C C . LYS C 1 407 ? 36.988 -4.595 10.343 1.00 27.03 386 LYS C C 1
ATOM 9141 O O . LYS C 1 407 ? 36.686 -4.691 9.146 1.00 26.59 386 LYS C O 1
ATOM 9147 N N . CYS C 1 408 ? 36.170 -4.161 11.298 1.00 23.10 387 CYS C N 1
ATOM 9148 C CA . CYS C 1 408 ? 34.811 -3.618 11.062 1.00 20.89 387 CYS C CA 1
ATOM 9149 C C . CYS C 1 408 ? 34.864 -2.091 11.064 1.00 21.21 387 CYS C C 1
ATOM 9150 O O . CYS C 1 408 ? 35.786 -1.551 11.723 1.00 22.83 387 CYS C O 1
ATOM 9153 N N . LYS C 1 409 ? 33.930 -1.431 10.371 1.00 21.22 388 LYS C N 1
ATOM 9154 C CA . LYS C 1 409 ? 33.878 0.049 10.202 1.00 20.60 388 LYS C CA 1
ATOM 9155 C C . LYS C 1 409 ? 34.007 0.710 11.583 1.00 21.47 388 LYS C C 1
ATOM 9156 O O . LYS C 1 409 ? 34.868 1.603 11.772 1.00 21.94 388 LYS C O 1
ATOM 9162 N N . TYR C 1 410 ? 33.222 0.235 12.541 1.00 18.43 389 TYR C N 1
ATOM 9163 C CA . TYR C 1 410 ? 33.217 0.743 13.926 1.00 16.69 389 TYR C CA 1
ATOM 9164 C C . TYR C 1 410 ? 33.736 -0.387 14.804 1.00 17.29 389 TYR C C 1
ATOM 9165 O O . TYR C 1 410 ? 33.086 -1.429 14.956 1.00 16.05 389 TYR C O 1
ATOM 9174 N N . GLU C 1 411 ? 34.948 -0.216 15.313 1.00 17.81 390 GLU C N 1
ATOM 9175 C CA . GLU C 1 411 ? 35.641 -1.239 16.104 1.00 17.66 390 GLU C CA 1
ATOM 9176 C C . GLU C 1 411 ? 36.504 -0.553 17.162 1.00 18.84 390 GLU C C 1
ATOM 9177 O O . GLU C 1 411 ? 37.169 0.418 16.846 1.00 23.65 390 GLU C O 1
ATOM 9183 N N . VAL C 1 412 ? 36.521 -1.130 18.346 1.00 18.39 391 VAL C N 1
ATOM 9184 C CA . VAL C 1 412 ? 37.351 -0.663 19.494 1.00 19.14 391 VAL C CA 1
ATOM 9185 C C . VAL C 1 412 ? 37.933 -1.912 20.106 1.00 19.17 391 VAL C C 1
ATOM 9186 O O . VAL C 1 412 ? 37.285 -2.958 20.053 1.00 18.75 391 VAL C O 1
ATOM 9190 N N . ASP C 1 413 ? 39.145 -1.823 20.639 1.00 19.94 392 ASP C N 1
ATOM 9191 C CA . ASP C 1 413 ? 39.864 -2.977 21.222 1.00 19.42 392 ASP C CA 1
ATOM 9192 C C . ASP C 1 413 ? 39.944 -2.744 22.727 1.00 18.33 392 ASP C C 1
ATOM 9193 O O . ASP C 1 413 ? 40.397 -1.639 23.119 1.00 19.94 392 ASP C O 1
ATOM 9198 N N . ILE C 1 414 ? 39.518 -3.715 23.521 1.00 18.79 393 ILE C N 1
ATOM 9199 C CA . ILE C 1 414 ? 39.488 -3.630 25.014 1.00 20.15 393 ILE C CA 1
ATOM 9200 C C . ILE C 1 414 ? 40.911 -3.331 25.529 1.00 22.76 393 ILE C C 1
ATOM 9201 O O . ILE C 1 414 ? 41.045 -2.829 26.698 1.00 19.89 393 ILE C O 1
ATOM 9206 N N . ARG C 1 415 ? 41.941 -3.653 24.744 1.00 22.72 394 ARG C N 1
ATOM 9207 C CA . ARG C 1 415 ? 43.361 -3.543 25.207 1.00 25.17 394 ARG C CA 1
ATOM 9208 C C . ARG C 1 415 ? 43.842 -2.099 25.033 1.00 27.46 394 ARG C C 1
ATOM 9209 O O . ARG C 1 415 ? 44.991 -1.825 25.431 1.00 28.50 394 ARG C O 1
ATOM 9217 N N . GLU C 1 416 ? 43.015 -1.198 24.490 1.00 25.91 395 GLU C N 1
ATOM 9218 C CA . GLU C 1 416 ? 43.455 0.162 24.086 1.00 27.37 395 GLU C CA 1
ATOM 9219 C C . GLU C 1 416 ? 42.964 1.212 25.078 1.00 26.39 395 GLU C C 1
ATOM 9220 O O . GLU C 1 416 ? 43.100 2.378 24.755 1.00 25.90 395 GLU C O 1
ATOM 9226 N N . GLY C 1 417 ? 42.409 0.785 26.206 1.00 24.27 396 GLY C N 1
ATOM 9227 C CA . GLY C 1 417 ? 42.100 1.689 27.320 1.00 25.71 396 GLY C CA 1
ATOM 9228 C C . GLY C 1 417 ? 40.662 2.193 27.366 1.00 23.09 396 GLY C C 1
ATOM 9229 O O . GLY C 1 417 ? 39.939 2.268 26.323 1.00 21.76 396 GLY C O 1
ATOM 9230 N N . THR C 1 418 ? 40.333 2.722 28.539 1.00 22.05 397 THR C N 1
ATOM 9231 C CA . THR C 1 418 ? 38.980 3.219 28.847 1.00 20.36 397 THR C CA 1
ATOM 9232 C C . THR C 1 418 ? 38.651 4.387 27.920 1.00 20.94 397 THR C C 1
ATOM 9233 O O . THR C 1 418 ? 37.536 4.473 27.418 1.00 21.06 397 THR C O 1
ATOM 9237 N N . PRO C 1 419 ? 39.491 5.432 27.752 1.00 23.05 398 PRO C N 1
ATOM 9238 C CA . PRO C 1 419 ? 39.076 6.578 26.943 1.00 19.97 398 PRO C CA 1
ATOM 9239 C C . PRO C 1 419 ? 38.614 6.205 25.516 1.00 22.35 398 PRO C C 1
ATOM 9240 O O . PRO C 1 419 ? 37.610 6.799 25.045 1.00 22.13 398 PRO C O 1
ATOM 9244 N N . ALA C 1 420 ? 39.310 5.274 24.854 1.00 21.93 399 ALA C N 1
ATOM 9245 C CA . ALA C 1 420 ? 38.935 4.803 23.492 1.00 22.51 399 ALA C CA 1
ATOM 9246 C C . ALA C 1 420 ? 37.535 4.194 23.552 1.00 18.86 399 ALA C C 1
ATOM 9247 O O . ALA C 1 420 ? 36.762 4.391 22.608 1.00 19.74 399 ALA C O 1
ATOM 9249 N N . LEU C 1 421 ? 37.300 3.386 24.573 1.00 18.32 400 LEU C N 1
ATOM 9250 C CA . LEU C 1 421 ? 36.006 2.692 24.736 1.00 16.99 400 LEU C CA 1
ATOM 9251 C C . LEU C 1 421 ? 34.893 3.727 24.940 1.00 19.67 400 LEU C C 1
ATOM 9252 O O . LEU C 1 421 ? 33.794 3.567 24.370 1.00 18.84 400 LEU C O 1
ATOM 9257 N N . LEU C 1 422 ? 35.095 4.708 25.833 1.00 19.49 401 LEU C N 1
ATOM 9258 C CA . LEU C 1 422 ? 34.032 5.708 26.076 1.00 19.85 401 LEU C CA 1
ATOM 9259 C C . LEU C 1 422 ? 33.688 6.436 24.771 1.00 17.67 401 LEU C C 1
ATOM 9260 O O . LEU C 1 422 ? 32.494 6.697 24.525 1.00 19.41 401 LEU C O 1
ATOM 9265 N N . LYS C 1 423 ? 34.679 6.788 23.967 1.00 18.39 402 LYS C N 1
ATOM 9266 C CA . LYS C 1 423 ? 34.440 7.477 22.671 1.00 19.05 402 LYS C CA 1
ATOM 9267 C C . LYS C 1 423 ? 33.633 6.517 21.770 1.00 19.34 402 LYS C C 1
ATOM 9268 O O . LYS C 1 423 ? 32.683 6.984 21.126 1.00 19.58 402 LYS C O 1
ATOM 9274 N N . ALA C 1 424 ? 34.027 5.257 21.714 1.00 18.88 403 ALA C N 1
ATOM 9275 C CA . ALA C 1 424 ? 33.335 4.260 20.863 1.00 18.69 403 ALA C CA 1
ATOM 9276 C C . ALA C 1 424 ? 31.881 4.116 21.330 1.00 18.67 403 ALA C C 1
ATOM 9277 O O . ALA C 1 424 ? 30.989 4.058 20.476 1.00 19.74 403 ALA C O 1
ATOM 9279 N N . LEU C 1 425 ? 31.626 4.107 22.643 1.00 18.73 404 LEU C N 1
ATOM 9280 C CA . LEU C 1 425 ? 30.233 4.039 23.166 1.00 16.74 404 LEU C CA 1
ATOM 9281 C C . LEU C 1 425 ? 29.414 5.270 22.760 1.00 19.14 404 LEU C C 1
ATOM 9282 O O . LEU C 1 425 ? 28.266 5.101 22.365 1.00 18.58 404 LEU C O 1
ATOM 9287 N N . GLU C 1 426 ? 29.985 6.487 22.753 1.00 19.18 405 GLU C N 1
ATOM 9288 C CA . GLU C 1 426 ? 29.283 7.670 22.206 1.00 20.15 405 GLU C CA 1
ATOM 9289 C C . GLU C 1 426 ? 29.022 7.435 20.720 1.00 18.26 405 GLU C C 1
ATOM 9290 O O . GLU C 1 426 ? 27.952 7.835 20.255 1.00 19.55 405 GLU C O 1
ATOM 9296 N N . GLU C 1 427 ? 29.978 6.870 19.989 1.00 17.93 406 GLU C N 1
ATOM 9297 C CA . GLU C 1 427 ? 29.881 6.740 18.506 1.00 20.02 406 GLU C CA 1
ATOM 9298 C C . GLU C 1 427 ? 28.899 5.640 18.102 1.00 20.02 406 GLU C C 1
ATOM 9299 O O . GLU C 1 427 ? 28.581 5.576 16.922 1.00 18.58 406 GLU C O 1
ATOM 9305 N N . VAL C 1 428 ? 28.355 4.870 19.044 1.00 19.48 407 VAL C N 1
ATOM 9306 C CA . VAL C 1 428 ? 27.199 3.962 18.769 1.00 18.18 407 VAL C CA 1
ATOM 9307 C C . VAL C 1 428 ? 26.037 4.764 18.180 1.00 19.32 407 VAL C C 1
ATOM 9308 O O . VAL C 1 428 ? 25.228 4.199 17.386 1.00 19.54 407 VAL C O 1
ATOM 9312 N N . GLU C 1 429 ? 25.915 6.033 18.528 1.00 15.93 408 GLU C N 1
ATOM 9313 C CA . GLU C 1 429 ? 24.823 6.933 18.092 1.00 17.89 408 GLU C CA 1
ATOM 9314 C C . GLU C 1 429 ? 25.156 7.545 16.716 1.00 17.64 408 GLU C C 1
ATOM 9315 O O . GLU C 1 429 ? 24.353 8.346 16.253 1.00 19.35 408 GLU C O 1
ATOM 9321 N N . ASN C 1 430 ? 26.344 7.313 16.153 1.00 18.58 409 ASN C N 1
ATOM 9322 C CA . ASN C 1 430 ? 26.709 7.907 14.844 1.00 18.68 409 ASN C CA 1
ATOM 9323 C C . ASN C 1 430 ? 25.737 7.350 13.812 1.00 19.38 409 ASN C C 1
ATOM 9324 O O . ASN C 1 430 ? 25.405 6.156 13.908 1.00 18.21 409 ASN C O 1
ATOM 9329 N N . VAL C 1 431 ? 25.327 8.201 12.883 1.00 18.16 410 VAL C N 1
ATOM 9330 C CA . VAL C 1 431 ? 24.311 7.866 11.853 1.00 19.05 410 VAL C CA 1
ATOM 9331 C C . VAL C 1 431 ? 24.695 6.578 11.119 1.00 17.54 410 VAL C C 1
ATOM 9332 O O . VAL C 1 431 ? 23.761 5.849 10.755 1.00 18.74 410 VAL C O 1
ATOM 9336 N N . ASP C 1 432 ? 25.979 6.327 10.835 1.00 17.98 411 ASP C N 1
ATOM 9337 C CA . ASP C 1 432 ? 26.433 5.181 10.001 1.00 18.58 411 ASP C CA 1
ATOM 9338 C C . ASP C 1 432 ? 27.019 4.059 10.855 1.00 17.50 411 ASP C C 1
ATOM 9339 O O . ASP C 1 432 ? 27.646 3.141 10.320 1.00 20.47 411 ASP C O 1
ATOM 9344 N N . CYS C 1 433 ? 26.875 4.119 12.176 1.00 17.41 412 CYS C N 1
ATOM 9345 C CA . CYS C 1 433 ? 27.271 3.004 13.046 1.00 16.61 412 CYS C CA 1
ATOM 9346 C C . CYS C 1 433 ? 26.087 2.066 13.170 1.00 17.45 412 CYS C C 1
ATOM 9347 O O . CYS C 1 433 ? 25.133 2.333 13.897 1.00 18.85 412 CYS C O 1
ATOM 9350 N N . VAL C 1 434 ? 26.174 0.988 12.415 1.00 15.92 413 VAL C N 1
ATOM 9351 C CA . VAL C 1 434 ? 25.157 -0.087 12.508 1.00 16.19 413 VAL C CA 1
ATOM 9352 C C . VAL C 1 434 ? 25.548 -1.073 13.593 1.00 15.37 413 VAL C C 1
ATOM 9353 O O . VAL C 1 434 ? 24.654 -1.450 14.374 1.00 17.32 413 VAL C O 1
ATOM 9357 N N . LYS C 1 435 ? 26.810 -1.434 13.700 1.00 14.57 414 LYS C N 1
ATOM 9358 C CA . LYS C 1 435 ? 27.232 -2.463 14.675 1.00 15.15 414 LYS C CA 1
ATOM 9359 C C . LYS C 1 435 ? 28.651 -2.191 15.109 1.00 16.18 414 LYS C C 1
ATOM 9360 O O . LYS C 1 435 ? 29.596 -2.484 14.353 1.00 18.30 414 LYS C O 1
ATOM 9366 N N . LEU C 1 436 ? 28.800 -1.678 16.333 1.00 16.48 415 LEU C N 1
ATOM 9367 C CA . LEU C 1 436 ? 30.129 -1.508 16.935 1.00 15.13 415 LEU C CA 1
ATOM 9368 C C . LEU C 1 436 ? 30.641 -2.858 17.408 1.00 14.27 415 LEU C C 1
ATOM 9369 O O . LEU C 1 436 ? 29.928 -3.563 18.105 1.00 16.83 415 LEU C O 1
ATOM 9374 N N . VAL C 1 437 ? 31.889 -3.190 17.072 1.00 15.35 416 VAL C N 1
ATOM 9375 C CA . VAL C 1 437 ? 32.557 -4.440 17.510 1.00 16.02 416 VAL C CA 1
ATOM 9376 C C . VAL C 1 437 ? 33.588 -4.094 18.580 1.00 17.21 416 VAL C C 1
ATOM 9377 O O . VAL C 1 437 ? 34.368 -3.099 18.415 1.00 18.12 416 VAL C O 1
ATOM 9381 N N . ILE C 1 438 ? 33.596 -4.887 19.651 1.00 16.66 417 ILE C N 1
ATOM 9382 C CA . ILE C 1 438 ? 34.633 -4.793 20.703 1.00 17.91 417 ILE C CA 1
ATOM 9383 C C . ILE C 1 438 ? 35.563 -5.989 20.537 1.00 16.96 417 ILE C C 1
ATOM 9384 O O . ILE C 1 438 ? 35.215 -7.103 20.984 1.00 18.28 417 ILE C O 1
ATOM 9389 N N . LYS C 1 439 ? 36.780 -5.722 20.027 1.00 18.31 418 LYS C N 1
ATOM 9390 C CA . LYS C 1 439 ? 37.813 -6.760 19.880 1.00 19.20 418 LYS C CA 1
ATOM 9391 C C . LYS C 1 439 ? 38.387 -7.071 21.255 1.00 16.82 418 LYS C C 1
ATOM 9392 O O . LYS C 1 439 ? 38.705 -6.140 22.011 1.00 17.57 418 LYS C O 1
ATOM 9398 N N . LEU C 1 440 ? 38.536 -8.332 21.554 1.00 16.61 419 LEU C N 1
ATOM 9399 C CA . LEU C 1 440 ? 38.897 -8.772 22.918 1.00 18.08 419 LEU C CA 1
ATOM 9400 C C . LEU C 1 440 ? 40.230 -9.511 22.926 1.00 21.12 419 LEU C C 1
ATOM 9401 O O . LEU C 1 440 ? 40.869 -9.512 23.959 1.00 21.60 419 LEU C O 1
ATOM 9406 N N . ASN C 1 441 ? 40.586 -10.149 21.826 1.00 19.30 420 ASN C N 1
ATOM 9407 C CA . ASN C 1 441 ? 41.823 -10.965 21.730 1.00 20.25 420 ASN C CA 1
ATOM 9408 C C . ASN C 1 441 ? 42.243 -11.011 20.266 1.00 20.97 420 ASN C C 1
ATOM 9409 O O . ASN C 1 441 ? 41.424 -10.704 19.398 1.00 21.33 420 ASN C O 1
ATOM 9414 N N . ASP C 1 442 ? 43.478 -11.433 19.976 1.00 20.95 421 ASP C N 1
ATOM 9415 C CA . ASP C 1 442 ? 43.890 -11.612 18.562 1.00 19.54 421 ASP C CA 1
ATOM 9416 C C . ASP C 1 442 ? 43.067 -12.750 17.931 1.00 18.97 421 ASP C C 1
ATOM 9417 O O . ASP C 1 442 ? 42.829 -13.747 18.602 1.00 23.23 421 ASP C O 1
ATOM 9422 N N . TYR C 1 443 ? 42.744 -12.632 16.658 1.00 21.63 422 TYR C N 1
ATOM 9423 C CA . TYR C 1 443 ? 41.870 -13.586 15.931 1.00 24.38 422 TYR C CA 1
ATOM 9424 C C . TYR C 1 443 ? 42.649 -14.819 15.433 1.00 32.49 422 TYR C C 1
ATOM 9425 O O . TYR C 1 443 ? 43.901 -14.676 15.360 1.00 34.75 422 TYR C O 1
ATOM 9434 N N . GLY D 1 36 ? -43.213 -5.529 1.459 1.00 41.94 15 GLY D N 1
ATOM 9435 C CA . GLY D 1 36 ? -43.528 -4.134 1.943 1.00 36.30 15 GLY D CA 1
ATOM 9436 C C . GLY D 1 36 ? -42.965 -3.845 3.329 1.00 32.61 15 GLY D C 1
ATOM 9437 O O . GLY D 1 36 ? -42.166 -4.640 3.859 1.00 27.74 15 GLY D O 1
ATOM 9438 N N . VAL D 1 37 ? -43.391 -2.750 3.935 1.00 28.80 16 VAL D N 1
ATOM 9439 C CA . VAL D 1 37 ? -42.813 -2.212 5.197 1.00 26.30 16 VAL D CA 1
ATOM 9440 C C . VAL D 1 37 ? -43.479 -2.888 6.396 1.00 27.09 16 VAL D C 1
ATOM 9441 O O . VAL D 1 37 ? -44.726 -2.881 6.509 1.00 25.30 16 VAL D O 1
ATOM 9445 N N . ILE D 1 38 ? -42.673 -3.397 7.334 1.00 25.33 17 ILE D N 1
ATOM 9446 C CA . ILE D 1 38 ? -43.190 -3.928 8.621 1.00 24.09 17 ILE D CA 1
ATOM 9447 C C . ILE D 1 38 ? -43.107 -2.865 9.724 1.00 21.30 17 ILE D C 1
ATOM 9448 O O . ILE D 1 38 ? -42.155 -2.097 9.812 1.00 22.62 17 ILE D O 1
ATOM 9453 N N . THR D 1 39 ? -44.155 -2.776 10.528 1.00 21.57 18 THR D N 1
ATOM 9454 C CA . THR D 1 39 ? -44.140 -1.972 11.778 1.00 21.05 18 THR D CA 1
ATOM 9455 C C . THR D 1 39 ? -44.063 -2.957 12.937 1.00 19.80 18 THR D C 1
ATOM 9456 O O . THR D 1 39 ? -44.893 -3.881 13.004 1.00 21.33 18 THR D O 1
ATOM 9460 N N . CYS D 1 40 ? -43.127 -2.720 13.833 1.00 20.75 19 CYS D N 1
ATOM 9461 C CA . CYS D 1 40 ? -42.894 -3.650 14.962 1.00 19.37 19 CYS D CA 1
ATOM 9462 C C . CYS D 1 40 ? -42.201 -2.930 16.100 1.00 18.91 19 CYS D C 1
ATOM 9463 O O . CYS D 1 40 ? -41.957 -1.718 16.029 1.00 21.34 19 CYS D O 1
ATOM 9466 N N . LYS D 1 41 ? -42.076 -3.636 17.220 1.00 18.95 20 LYS D N 1
ATOM 9467 C CA . LYS D 1 41 ? -41.425 -3.059 18.411 1.00 17.20 20 LYS D CA 1
ATOM 9468 C C . LYS D 1 41 ? -39.916 -3.240 18.280 1.00 18.04 20 LYS D C 1
ATOM 9469 O O . LYS D 1 41 ? -39.454 -4.249 17.750 1.00 17.79 20 LYS D O 1
ATOM 9475 N N . ALA D 1 42 ? -39.189 -2.310 18.829 1.00 16.77 21 ALA D N 1
ATOM 9476 C CA . ALA D 1 42 ? -37.722 -2.363 18.860 1.00 18.54 21 ALA D CA 1
ATOM 9477 C C . ALA D 1 42 ? -37.250 -1.478 19.989 1.00 18.72 21 ALA D C 1
ATOM 9478 O O . ALA D 1 42 ? -37.969 -0.585 20.425 1.00 18.32 21 ALA D O 1
ATOM 9480 N N . ILE D 1 43 ? -36.034 -1.754 20.438 1.00 17.22 22 ILE D N 1
ATOM 9481 C CA . ILE D 1 43 ? -35.407 -1.061 21.587 1.00 15.52 22 ILE D CA 1
ATOM 9482 C C . ILE D 1 43 ? -34.522 0.019 21.032 1.00 18.53 22 ILE D C 1
ATOM 9483 O O . ILE D 1 43 ? -33.391 -0.272 20.607 1.00 18.56 22 ILE D O 1
ATOM 9488 N N . MET D 1 44 ? -35.021 1.247 21.122 1.00 18.92 23 MET D N 1
ATOM 9489 C CA . MET D 1 44 ? -34.284 2.432 20.641 1.00 19.64 23 MET D CA 1
ATOM 9490 C C . MET D 1 44 ? -33.374 2.939 21.755 1.00 17.62 23 MET D C 1
ATOM 9491 O O . MET D 1 44 ? -33.795 2.976 22.940 1.00 20.47 23 MET D O 1
ATOM 9496 N N . LEU D 1 45 ? -32.127 3.247 21.409 1.00 18.01 24 LEU D N 1
ATOM 9497 C CA . LEU D 1 45 ? -31.193 4.043 22.244 1.00 16.99 24 LEU D CA 1
ATOM 9498 C C . LEU D 1 45 ? -31.164 5.478 21.686 1.00 20.05 24 LEU D C 1
ATOM 9499 O O . LEU D 1 45 ? -30.776 5.653 20.513 1.00 20.13 24 LEU D O 1
ATOM 9504 N N . LYS D 1 46 ? -31.472 6.483 22.499 1.00 21.64 25 LYS D N 1
ATOM 9505 C CA . LYS D 1 46 ? -31.618 7.874 21.973 1.00 22.50 25 LYS D CA 1
ATOM 9506 C C . LYS D 1 46 ? -30.232 8.516 21.796 1.00 23.51 25 LYS D C 1
ATOM 9507 O O . LYS D 1 46 ? -30.017 9.286 20.836 1.00 23.17 25 LYS D O 1
ATOM 9513 N N . GLU D 1 47 ? -29.315 8.247 22.721 1.00 22.28 26 GLU D N 1
ATOM 9514 C CA . GLU D 1 47 ? -27.982 8.841 22.810 1.00 22.45 26 GLU D CA 1
ATOM 9515 C C . GLU D 1 47 ? -27.186 7.969 23.768 1.00 22.30 26 GLU D C 1
ATOM 9516 O O . GLU D 1 47 ? -27.807 7.114 24.418 1.00 20.47 26 GLU D O 1
ATOM 9522 N N . ALA D 1 48 ? -25.880 8.191 23.876 1.00 22.33 27 ALA D N 1
ATOM 9523 C CA . ALA D 1 48 ? -25.024 7.428 24.809 1.00 21.25 27 ALA D CA 1
ATOM 9524 C C . ALA D 1 48 ? -25.497 7.677 26.241 1.00 25.25 27 ALA D C 1
ATOM 9525 O O . ALA D 1 48 ? -25.818 8.848 26.603 1.00 23.12 27 ALA D O 1
ATOM 9527 N N . LYS D 1 49 ? -25.537 6.606 27.039 1.00 21.11 28 LYS D N 1
ATOM 9528 C CA . LYS D 1 49 ? -25.789 6.689 28.491 1.00 23.41 28 LYS D CA 1
ATOM 9529 C C . LYS D 1 49 ? -24.436 6.924 29.154 1.00 23.16 28 LYS D C 1
ATOM 9530 O O . LYS D 1 49 ? -23.654 5.957 29.354 1.00 22.76 28 LYS D O 1
ATOM 9536 N N . LEU D 1 50 ? -24.108 8.178 29.437 1.00 24.30 29 LEU D N 1
ATOM 9537 C CA . LEU D 1 50 ? -22.790 8.528 30.003 1.00 25.13 29 LEU D CA 1
ATOM 9538 C C . LEU D 1 50 ? -22.878 8.450 31.522 1.00 29.39 29 LEU D C 1
ATOM 9539 O O . LEU D 1 50 ? -23.961 8.319 32.088 1.00 26.11 29 LEU D O 1
ATOM 9544 N N . PRO D 1 51 ? -21.750 8.474 32.253 1.00 28.79 30 PRO D N 1
ATOM 9545 C CA . PRO D 1 51 ? -21.820 8.388 33.709 1.00 29.96 30 PRO D CA 1
ATOM 9546 C C . PRO D 1 51 ? -22.815 9.434 34.257 1.00 31.30 30 PRO D C 1
ATOM 9547 O O . PRO D 1 51 ? -22.878 10.510 33.719 1.00 31.67 30 PRO D O 1
ATOM 9551 N N . GLY D 1 52 ? -23.628 9.043 35.240 1.00 27.38 31 GLY D N 1
ATOM 9552 C CA . GLY D 1 52 ? -24.673 9.886 35.847 1.00 29.70 31 GLY D CA 1
ATOM 9553 C C . GLY D 1 52 ? -26.025 9.625 35.228 1.00 31.37 31 GLY D C 1
ATOM 9554 O O . GLY D 1 52 ? -27.051 9.831 35.910 1.00 29.32 31 GLY D O 1
ATOM 9555 N N . MET D 1 53 ? -26.045 9.251 33.954 1.00 25.62 32 MET D N 1
ATOM 9556 C CA . MET D 1 53 ? -27.321 9.058 33.236 1.00 26.73 32 MET D CA 1
ATOM 9557 C C . MET D 1 53 ? -27.921 7.696 33.601 1.00 24.08 32 MET D C 1
ATOM 9558 O O . MET D 1 53 ? -27.191 6.785 33.978 1.00 25.45 32 MET D O 1
ATOM 9563 N N . SER D 1 54 ? -29.243 7.608 33.549 1.00 23.03 33 SER D N 1
ATOM 9564 C CA . SER D 1 54 ? -30.018 6.384 33.833 1.00 22.43 33 SER D CA 1
ATOM 9565 C C . SER D 1 54 ? -30.371 5.699 32.519 1.00 20.71 33 SER D C 1
ATOM 9566 O O . SER D 1 54 ? -30.340 6.348 31.446 1.00 20.75 33 SER D O 1
ATOM 9569 N N . TYR D 1 55 ? -30.767 4.442 32.602 1.00 19.60 34 TYR D N 1
ATOM 9570 C CA . TYR D 1 55 ? -31.344 3.726 31.443 1.00 19.39 34 TYR D CA 1
ATOM 9571 C C . TYR D 1 55 ? -32.608 4.470 30.975 1.00 21.30 34 TYR D C 1
ATOM 9572 O O . TYR D 1 55 ? -32.817 4.523 29.756 1.00 18.68 34 TYR D O 1
ATOM 9581 N N . ALA D 1 56 ? -33.432 5.018 31.895 1.00 21.19 35 ALA D N 1
ATOM 9582 C CA . ALA D 1 56 ? -34.656 5.748 31.495 1.00 20.75 35 ALA D CA 1
ATOM 9583 C C . ALA D 1 56 ? -34.297 6.926 30.610 1.00 22.60 35 ALA D C 1
ATOM 9584 O O . ALA D 1 56 ? -35.113 7.279 29.773 1.00 22.76 35 ALA D O 1
ATOM 9586 N N . ASP D 1 57 ? -33.145 7.535 30.832 1.00 22.50 36 ASP D N 1
ATOM 9587 C CA . ASP D 1 57 ? -32.688 8.667 29.984 1.00 21.03 36 ASP D CA 1
ATOM 9588 C C . ASP D 1 57 ? -32.557 8.254 28.510 1.00 22.64 36 ASP D C 1
ATOM 9589 O O . ASP D 1 57 ? -32.807 9.127 27.648 1.00 22.71 36 ASP D O 1
ATOM 9594 N N . THR D 1 58 ? -32.145 7.028 28.189 1.00 22.53 37 THR D N 1
ATOM 9595 C CA . THR D 1 58 ? -31.723 6.710 26.798 1.00 19.75 37 THR D CA 1
ATOM 9596 C C . THR D 1 58 ? -32.468 5.553 26.158 1.00 20.23 37 THR D C 1
ATOM 9597 O O . THR D 1 58 ? -32.423 5.476 24.934 1.00 19.75 37 THR D O 1
ATOM 9601 N N . VAL D 1 59 ? -33.085 4.668 26.932 1.00 17.51 38 VAL D N 1
ATOM 9602 C CA . VAL D 1 59 ? -33.643 3.405 26.379 1.00 18.41 38 VAL D CA 1
ATOM 9603 C C . VAL D 1 59 ? -35.165 3.511 26.295 1.00 20.60 38 VAL D C 1
ATOM 9604 O O . VAL D 1 59 ? -35.814 3.750 27.329 1.00 21.09 38 VAL D O 1
ATOM 9608 N N . GLN D 1 60 ? -35.745 3.193 25.138 1.00 20.87 39 GLN D N 1
ATOM 9609 C CA . GLN D 1 60 ? -37.214 3.170 25.022 1.00 20.79 39 GLN D CA 1
ATOM 9610 C C . GLN D 1 60 ? -37.626 2.115 24.011 1.00 21.48 39 GLN D C 1
ATOM 9611 O O . GLN D 1 60 ? -37.043 2.078 22.893 1.00 21.59 39 GLN D O 1
ATOM 9617 N N . ILE D 1 61 ? -38.667 1.354 24.332 1.00 18.99 40 ILE D N 1
ATOM 9618 C CA . ILE D 1 61 ? -39.323 0.480 23.325 1.00 19.87 40 ILE D CA 1
ATOM 9619 C C . ILE D 1 61 ? -40.260 1.364 22.501 1.00 21.17 40 ILE D C 1
ATOM 9620 O O . ILE D 1 61 ? -41.084 2.061 23.124 1.00 22.05 40 ILE D O 1
ATOM 9625 N N . ILE D 1 62 ? -40.085 1.385 21.181 1.00 20.21 41 ILE D N 1
ATOM 9626 C CA . ILE D 1 62 ? -40.925 2.196 20.263 1.00 19.89 41 ILE D CA 1
ATOM 9627 C C . ILE D 1 62 ? -41.397 1.325 19.116 1.00 23.73 41 ILE D C 1
ATOM 9628 O O . ILE D 1 62 ? -40.917 0.196 18.924 1.00 22.79 41 ILE D O 1
ATOM 9633 N N . ASP D 1 63 ? -42.340 1.866 18.350 1.00 22.21 42 ASP D N 1
ATOM 9634 C CA . ASP D 1 63 ? -42.766 1.243 17.091 1.00 21.77 42 ASP D CA 1
ATOM 9635 C C . ASP D 1 63 ? -41.809 1.777 16.037 1.00 22.20 42 ASP D C 1
ATOM 9636 O O . ASP D 1 63 ? -41.597 3.018 16.008 1.00 22.24 42 ASP D O 1
ATOM 9641 N N . ILE D 1 64 ? -41.274 0.872 15.220 1.00 19.85 43 ILE D N 1
ATOM 9642 C CA . ILE D 1 64 ? -40.389 1.266 14.103 1.00 20.07 43 ILE D CA 1
ATOM 9643 C C . ILE D 1 64 ? -40.979 0.681 12.838 1.00 18.98 43 ILE D C 1
ATOM 9644 O O . ILE D 1 64 ? -41.788 -0.270 12.878 1.00 21.03 43 ILE D O 1
ATOM 9649 N N . GLN D 1 65 ? -40.490 1.217 11.733 1.00 20.96 44 GLN D N 1
ATOM 9650 C CA . GLN D 1 65 ? -40.737 0.680 10.385 1.00 20.44 44 GLN D CA 1
ATOM 9651 C C . GLN D 1 65 ? -39.485 -0.043 9.906 1.00 17.67 44 GLN D C 1
ATOM 9652 O O . GLN D 1 65 ? -38.414 0.498 10.006 1.00 21.48 44 GLN D O 1
ATOM 9658 N N . VAL D 1 66 ? -39.686 -1.230 9.365 1.00 20.10 45 VAL D N 1
ATOM 9659 C CA . VAL D 1 66 ? -38.588 -2.063 8.820 1.00 21.38 45 VAL D CA 1
ATOM 9660 C C . VAL D 1 66 ? -38.853 -2.205 7.327 1.00 21.50 45 VAL D C 1
ATOM 9661 O O . VAL D 1 66 ? -39.836 -2.867 6.952 1.00 21.46 45 VAL D O 1
ATOM 9665 N N . ASP D 1 67 ? -37.962 -1.601 6.538 1.00 21.33 46 ASP D N 1
ATOM 9666 C CA . ASP D 1 67 ? -38.073 -1.575 5.054 1.00 22.34 46 ASP D CA 1
ATOM 9667 C C . ASP D 1 67 ? -37.845 -2.995 4.566 1.00 23.40 46 ASP D C 1
ATOM 9668 O O . ASP D 1 67 ? -37.290 -3.831 5.270 1.00 23.75 46 ASP D O 1
ATOM 9673 N N . PRO D 1 68 ? -38.300 -3.325 3.356 1.00 21.40 47 PRO D N 1
ATOM 9674 C CA . PRO D 1 68 ? -38.123 -4.657 2.807 1.00 21.63 47 PRO D CA 1
ATOM 9675 C C . PRO D 1 68 ? -36.662 -4.892 2.458 1.00 22.72 47 PRO D C 1
ATOM 9676 O O . PRO D 1 68 ? -35.928 -3.935 2.226 1.00 21.09 47 PRO D O 1
ATOM 9680 N N . PRO D 1 69 ? -36.218 -6.169 2.424 1.00 22.17 48 PRO D N 1
ATOM 9681 C CA . PRO D 1 69 ? -34.833 -6.489 2.083 1.00 24.40 48 PRO D CA 1
ATOM 9682 C C . PRO D 1 69 ? -34.507 -6.141 0.620 1.00 22.85 48 PRO D C 1
ATOM 9683 O O . PRO D 1 69 ? -35.317 -6.421 -0.238 1.00 23.93 48 PRO D O 1
ATOM 9687 N N . GLN D 1 70 ? -33.312 -5.640 0.376 1.00 22.50 49 GLN D N 1
ATOM 9688 C CA . GLN D 1 70 ? -32.765 -5.363 -0.979 1.00 23.47 49 GLN D CA 1
ATOM 9689 C C . GLN D 1 70 ? -31.580 -6.309 -1.254 1.00 26.34 49 GLN D C 1
ATOM 9690 O O . GLN D 1 70 ? -31.114 -6.989 -0.311 1.00 24.37 49 GLN D O 1
ATOM 9696 N N . ASN D 1 71 ? -31.086 -6.343 -2.497 1.00 24.37 50 ASN D N 1
ATOM 9697 C CA . ASN D 1 71 ? -29.840 -7.081 -2.873 1.00 21.61 50 ASN D CA 1
ATOM 9698 C C . ASN D 1 71 ? -29.849 -8.486 -2.240 1.00 19.32 50 ASN D C 1
ATOM 9699 O O . ASN D 1 71 ? -30.726 -9.307 -2.599 1.00 20.09 50 ASN D O 1
ATOM 9704 N N . VAL D 1 72 ? -28.870 -8.799 -1.368 1.00 21.04 51 VAL D N 1
ATOM 9705 C CA . VAL D 1 72 ? -28.745 -10.159 -0.743 1.00 18.60 51 VAL D CA 1
ATOM 9706 C C . VAL D 1 72 ? -29.190 -10.125 0.723 1.00 21.41 51 VAL D C 1
ATOM 9707 O O . VAL D 1 72 ? -28.787 -11.037 1.508 1.00 20.55 51 VAL D O 1
ATOM 9711 N N . GLU D 1 73 ? -30.065 -9.191 1.085 1.00 19.56 52 GLU D N 1
ATOM 9712 C CA . GLU D 1 73 ? -30.453 -9.050 2.508 1.00 20.75 52 GLU D CA 1
ATOM 9713 C C . GLU D 1 73 ? -31.512 -10.078 2.876 1.00 20.37 52 GLU D C 1
ATOM 9714 O O . GLU D 1 73 ? -32.289 -10.541 2.043 1.00 19.18 52 GLU D O 1
ATOM 9720 N N . LEU D 1 74 ? -31.485 -10.460 4.157 1.00 19.16 53 LEU D N 1
ATOM 9721 C CA . LEU D 1 74 ? -32.559 -11.197 4.821 1.00 18.61 53 LEU D CA 1
ATOM 9722 C C . LEU D 1 74 ? -33.321 -10.235 5.726 1.00 18.74 53 LEU D C 1
ATOM 9723 O O . LEU D 1 74 ? -32.674 -9.465 6.505 1.00 18.90 53 LEU D O 1
ATOM 9728 N N . ARG D 1 75 ? -34.644 -10.305 5.660 1.00 19.03 54 ARG D N 1
ATOM 9729 C CA . ARG D 1 75 ? -35.487 -9.736 6.725 1.00 19.70 54 ARG D CA 1
ATOM 9730 C C . ARG D 1 75 ? -35.920 -10.913 7.581 1.00 17.11 54 ARG D C 1
ATOM 9731 O O . ARG D 1 75 ? -36.380 -11.994 7.062 1.00 20.24 54 ARG D O 1
ATOM 9739 N N . VAL D 1 76 ? -35.742 -10.737 8.881 1.00 19.23 55 VAL D N 1
ATOM 9740 C CA . VAL D 1 76 ? -35.708 -11.854 9.854 1.00 16.70 55 VAL D CA 1
ATOM 9741 C C . VAL D 1 76 ? -36.659 -11.526 10.994 1.00 17.48 55 VAL D C 1
ATOM 9742 O O . VAL D 1 76 ? -36.464 -10.442 11.635 1.00 17.67 55 VAL D O 1
ATOM 9746 N N . LYS D 1 77 ? -37.648 -12.400 11.194 1.00 18.52 56 LYS D N 1
ATOM 9747 C CA . LYS D 1 77 ? -38.557 -12.353 12.353 1.00 17.70 56 LYS D CA 1
ATOM 9748 C C . LYS D 1 77 ? -37.777 -12.884 13.553 1.00 16.65 56 LYS D C 1
ATOM 9749 O O . LYS D 1 77 ? -37.458 -14.059 13.569 1.00 18.29 56 LYS D O 1
ATOM 9755 N N . MET D 1 78 ? -37.412 -12.002 14.467 1.00 16.27 57 MET D N 1
ATOM 9756 C CA . MET D 1 78 ? -36.517 -12.387 15.579 1.00 15.75 57 MET D CA 1
ATOM 9757 C C . MET D 1 78 ? -37.303 -13.159 16.629 1.00 16.91 57 MET D C 1
ATOM 9758 O O . MET D 1 78 ? -38.425 -12.767 16.956 1.00 18.31 57 MET D O 1
ATOM 9763 N N . LEU D 1 79 ? -36.712 -14.211 17.182 1.00 16.11 58 LEU D N 1
ATOM 9764 C CA . LEU D 1 79 ? -37.330 -15.025 18.249 1.00 16.35 58 LEU D CA 1
ATOM 9765 C C . LEU D 1 79 ? -36.945 -14.435 19.597 1.00 17.45 58 LEU D C 1
ATOM 9766 O O . LEU D 1 79 ? -37.824 -14.059 20.406 1.00 17.67 58 LEU D O 1
ATOM 9771 N N . CYS D 1 80 ? -35.653 -14.242 19.823 1.00 15.79 59 CYS D N 1
ATOM 9772 C CA . CYS D 1 80 ? -35.188 -13.553 21.025 1.00 15.41 59 CYS D CA 1
ATOM 9773 C C . CYS D 1 80 ? -33.825 -12.970 20.743 1.00 15.42 59 CYS D C 1
ATOM 9774 O O . CYS D 1 80 ? -33.141 -13.411 19.778 1.00 15.75 59 CYS D O 1
ATOM 9777 N N . ALA D 1 81 ? -33.480 -12.028 21.591 1.00 13.42 60 ALA D N 1
ATOM 9778 C CA . ALA D 1 81 ? -32.115 -11.478 21.725 1.00 15.22 60 ALA D CA 1
ATOM 9779 C C . ALA D 1 81 ? -31.664 -11.894 23.107 1.00 17.49 60 ALA D C 1
ATOM 9780 O O . ALA D 1 81 ? -32.475 -12.404 23.903 1.00 17.58 60 ALA D O 1
ATOM 9782 N N . SER D 1 82 ? -30.372 -11.818 23.329 1.00 16.48 61 SER D N 1
ATOM 9783 C CA . SER D 1 82 ? -29.856 -12.036 24.690 1.00 16.50 61 SER D CA 1
ATOM 9784 C C . SER D 1 82 ? -28.787 -11.000 24.929 1.00 16.02 61 SER D C 1
ATOM 9785 O O . SER D 1 82 ? -28.233 -10.414 23.958 1.00 16.99 61 SER D O 1
ATOM 9788 N N . VAL D 1 83 ? -28.607 -10.656 26.186 1.00 14.89 62 VAL D N 1
ATOM 9789 C CA . VAL D 1 83 ? -27.868 -9.461 26.571 1.00 15.82 62 VAL D CA 1
ATOM 9790 C C . VAL D 1 83 ? -26.417 -9.843 26.785 1.00 15.67 62 VAL D C 1
ATOM 9791 O O . VAL D 1 83 ? -26.085 -10.573 27.725 1.00 15.30 62 VAL D O 1
ATOM 9795 N N . CYS D 1 84 ? -25.575 -9.359 25.913 1.00 16.70 63 CYS D N 1
ATOM 9796 C CA . CYS D 1 84 ? -24.103 -9.495 26.018 1.00 14.93 63 CYS D CA 1
ATOM 9797 C C . CYS D 1 84 ? -23.576 -8.259 26.734 1.00 16.54 63 CYS D C 1
ATOM 9798 O O . CYS D 1 84 ? -24.140 -7.165 26.573 1.00 14.34 63 CYS D O 1
ATOM 9801 N N . ARG D 1 85 ? -22.542 -8.382 27.548 1.00 15.46 64 ARG D N 1
ATOM 9802 C CA . ARG D 1 85 ? -21.984 -7.170 28.172 1.00 15.37 64 ARG D CA 1
ATOM 9803 C C . ARG D 1 85 ? -21.704 -6.111 27.079 1.00 15.37 64 ARG D C 1
ATOM 9804 O O . ARG D 1 85 ? -21.790 -4.901 27.367 1.00 15.49 64 ARG D O 1
ATOM 9812 N N . THR D 1 86 ? -21.346 -6.498 25.860 1.00 14.55 65 THR D N 1
ATOM 9813 C CA . THR D 1 86 ? -21.092 -5.466 24.816 1.00 15.65 65 THR D CA 1
ATOM 9814 C C . THR D 1 86 ? -22.362 -4.666 24.487 1.00 16.70 65 THR D C 1
ATOM 9815 O O . THR D 1 86 ? -22.237 -3.488 24.074 1.00 16.24 65 THR D O 1
ATOM 9819 N N . ASP D 1 87 ? -23.532 -5.237 24.678 1.00 16.27 66 ASP D N 1
ATOM 9820 C CA . ASP D 1 87 ? -24.806 -4.503 24.497 1.00 15.35 66 ASP D CA 1
ATOM 9821 C C . ASP D 1 87 ? -24.918 -3.378 25.519 1.00 16.32 66 ASP D C 1
ATOM 9822 O O . ASP D 1 87 ? -25.461 -2.306 25.192 1.00 16.31 66 ASP D O 1
ATOM 9827 N N . ILE D 1 88 ? -24.437 -3.593 26.734 1.00 15.56 67 ILE D N 1
ATOM 9828 C CA . ILE D 1 88 ? -24.463 -2.558 27.786 1.00 16.52 67 ILE D CA 1
ATOM 9829 C C . ILE D 1 88 ? -23.439 -1.512 27.401 1.00 16.98 67 ILE D C 1
ATOM 9830 O O . ILE D 1 88 ? -23.768 -0.287 27.489 1.00 17.44 67 ILE D O 1
ATOM 9835 N N . LEU D 1 89 ? -22.236 -1.932 27.018 1.00 16.65 68 LEU D N 1
ATOM 9836 C CA . LEU D 1 89 ? -21.211 -0.958 26.566 1.00 15.59 68 LEU D CA 1
ATOM 9837 C C . LEU D 1 89 ? -21.819 -0.096 25.436 1.00 15.46 68 LEU D C 1
ATOM 9838 O O . LEU D 1 89 ? -21.520 1.078 25.431 1.00 19.01 68 LEU D O 1
ATOM 9843 N N . THR D 1 90 ? -22.547 -0.697 24.490 1.00 16.78 69 THR D N 1
ATOM 9844 C CA . THR D 1 90 ? -23.204 0.049 23.368 1.00 16.70 69 THR D CA 1
ATOM 9845 C C . THR D 1 90 ? -24.173 1.100 23.923 1.00 19.13 69 THR D C 1
ATOM 9846 O O . THR D 1 90 ? -24.174 2.267 23.435 1.00 17.97 69 THR D O 1
ATOM 9850 N N . ILE D 1 91 ? -24.928 0.759 24.961 1.00 17.68 70 ILE D N 1
ATOM 9851 C CA . ILE D 1 91 ? -25.865 1.704 25.627 1.00 17.43 70 ILE D CA 1
ATOM 9852 C C . ILE D 1 91 ? -25.030 2.862 26.173 1.00 18.15 70 ILE D C 1
ATOM 9853 O O . ILE D 1 91 ? -25.451 4.023 25.991 1.00 21.15 70 ILE D O 1
ATOM 9858 N N . GLU D 1 92 ? -23.816 2.598 26.635 1.00 17.54 71 GLU D N 1
ATOM 9859 C CA . GLU D 1 92 ? -22.873 3.612 27.197 1.00 18.79 71 GLU D CA 1
ATOM 9860 C C . GLU D 1 92 ? -22.069 4.343 26.101 1.00 17.86 71 GLU D C 1
ATOM 9861 O O . GLU D 1 92 ? -21.254 5.192 26.452 1.00 19.63 71 GLU D O 1
ATOM 9867 N N . GLY D 1 93 ? -22.281 4.007 24.815 1.00 19.09 72 GLY D N 1
ATOM 9868 C CA . GLY D 1 93 ? -21.697 4.734 23.671 1.00 20.25 72 GLY D CA 1
ATOM 9869 C C . GLY D 1 93 ? -20.536 4.002 23.021 1.00 20.44 72 GLY D C 1
ATOM 9870 O O . GLY D 1 93 ? -19.990 4.539 22.067 1.00 18.55 72 GLY D O 1
ATOM 9871 N N . PHE D 1 94 ? -20.176 2.788 23.467 1.00 17.71 73 PHE D N 1
ATOM 9872 C CA . PHE D 1 94 ? -19.030 2.019 22.916 1.00 18.57 73 PHE D CA 1
ATOM 9873 C C . PHE D 1 94 ? -19.170 1.833 21.400 1.00 17.33 73 PHE D C 1
ATOM 9874 O O . PHE D 1 94 ? -20.197 1.305 20.900 1.00 17.51 73 PHE D O 1
ATOM 9882 N N . MET D 1 95 ? -18.134 2.315 20.701 1.00 19.81 74 MET D N 1
ATOM 9883 C CA . MET D 1 95 ? -17.960 2.251 19.231 1.00 19.88 74 MET D CA 1
ATOM 9884 C C . MET D 1 95 ? -19.046 3.022 18.472 1.00 20.34 74 MET D C 1
ATOM 9885 O O . MET D 1 95 ? -19.199 2.730 17.274 1.00 21.34 74 MET D O 1
ATOM 9890 N N . ALA D 1 96 ? -19.793 3.900 19.124 1.00 21.60 75 ALA D N 1
ATOM 9891 C CA . ALA D 1 96 ? -20.891 4.659 18.487 1.00 21.83 75 ALA D CA 1
ATOM 9892 C C . ALA D 1 96 ? -20.720 6.150 18.793 1.00 22.69 75 ALA D C 1
ATOM 9893 O O . ALA D 1 96 ? -21.541 6.755 19.469 1.00 21.89 75 ALA D O 1
ATOM 9895 N N . PRO D 1 97 ? -19.628 6.777 18.306 1.00 23.48 76 PRO D N 1
ATOM 9896 C CA . PRO D 1 97 ? -19.397 8.200 18.564 1.00 24.91 76 PRO D CA 1
ATOM 9897 C C . PRO D 1 97 ? -20.507 9.089 17.963 1.00 24.59 76 PRO D C 1
ATOM 9898 O O . PRO D 1 97 ? -20.881 10.047 18.604 1.00 27.21 76 PRO D O 1
ATOM 9902 N N . THR D 1 98 ? -21.070 8.707 16.826 1.00 26.22 77 THR D N 1
ATOM 9903 C CA . THR D 1 98 ? -22.143 9.464 16.134 1.00 25.32 77 THR D CA 1
ATOM 9904 C C . THR D 1 98 ? -23.404 8.626 15.871 1.00 27.16 77 THR D C 1
ATOM 9905 O O . THR D 1 98 ? -24.393 9.209 15.364 1.00 25.69 77 THR D O 1
ATOM 9909 N N . GLN D 1 99 ? -23.400 7.311 16.138 1.00 21.19 78 GLN D N 1
ATOM 9910 C CA . GLN D 1 99 ? -24.392 6.401 15.520 1.00 20.87 78 GLN D CA 1
ATOM 9911 C C . GLN D 1 99 ? -25.607 6.245 16.439 1.00 21.01 78 GLN D C 1
ATOM 9912 O O . GLN D 1 99 ? -25.972 5.088 16.800 1.00 20.64 78 GLN D O 1
ATOM 9918 N N . PHE D 1 100 ? -26.205 7.377 16.824 1.00 20.80 79 PHE D N 1
ATOM 9919 C CA . PHE D 1 100 ? -27.437 7.453 17.629 1.00 18.98 79 PHE D CA 1
ATOM 9920 C C . PHE D 1 100 ? -28.390 8.396 16.903 1.00 20.84 79 PHE D C 1
ATOM 9921 O O . PHE D 1 100 ? -27.935 9.279 16.186 1.00 21.93 79 PHE D O 1
ATOM 9929 N N . PRO D 1 101 ? -29.713 8.212 17.021 1.00 20.70 80 PRO D N 1
ATOM 9930 C CA . PRO D 1 101 ? -30.296 7.074 17.725 1.00 21.81 80 PRO D CA 1
ATOM 9931 C C . PRO D 1 101 ? -30.129 5.745 16.975 1.00 21.58 80 PRO D C 1
ATOM 9932 O O . PRO D 1 101 ? -30.015 5.682 15.731 1.00 20.70 80 PRO D O 1
ATOM 9936 N N . LYS D 1 102 ? -30.098 4.642 17.726 1.00 20.25 81 LYS D N 1
ATOM 9937 C CA . LYS D 1 102 ? -29.928 3.304 17.100 1.00 18.27 81 LYS D CA 1
ATOM 9938 C C . LYS D 1 102 ? -30.899 2.292 17.721 1.00 18.24 81 LYS D C 1
ATOM 9939 O O . LYS D 1 102 ? -31.448 2.537 18.789 1.00 18.61 81 LYS D O 1
ATOM 9945 N N . ILE D 1 103 ? -31.081 1.175 17.034 1.00 17.56 82 ILE D N 1
ATOM 9946 C CA . ILE D 1 103 ? -31.610 -0.064 17.664 1.00 16.34 82 ILE D CA 1
ATOM 9947 C C . ILE D 1 103 ? -30.410 -0.860 18.166 1.00 16.62 82 ILE D C 1
ATOM 9948 O O . ILE D 1 103 ? -29.436 -1.101 17.449 1.00 17.54 82 ILE D O 1
ATOM 9953 N N . ASN D 1 104 ? -30.458 -1.214 19.440 1.00 17.12 83 ASN D N 1
ATOM 9954 C CA . ASN D 1 104 ? -29.370 -1.988 20.058 1.00 16.62 83 ASN D CA 1
ATOM 9955 C C . ASN D 1 104 ? -29.405 -3.456 19.654 1.00 14.96 83 ASN D C 1
ATOM 9956 O O . ASN D 1 104 ? -30.365 -3.979 19.039 1.00 15.44 83 ASN D O 1
ATOM 9961 N N . GLY D 1 105 ? -28.267 -4.104 19.889 1.00 15.83 84 GLY D N 1
ATOM 9962 C CA . GLY D 1 105 ? -28.198 -5.571 19.986 1.00 16.48 84 GLY D CA 1
ATOM 9963 C C . GLY D 1 105 ? -27.426 -6.237 18.853 1.00 15.83 84 GLY D C 1
ATOM 9964 O O . GLY D 1 105 ? -27.630 -5.909 17.643 1.00 15.22 84 GLY D O 1
ATOM 9965 N N . HIS D 1 106 ? -26.547 -7.189 19.194 1.00 15.37 85 HIS D N 1
ATOM 9966 C CA . HIS D 1 106 ? -25.830 -8.028 18.205 1.00 15.81 85 HIS D CA 1
ATOM 9967 C C . HIS D 1 106 ? -25.999 -9.519 18.474 1.00 14.84 85 HIS D C 1
ATOM 9968 O O . HIS D 1 106 ? -25.643 -10.337 17.575 1.00 17.17 85 HIS D O 1
ATOM 9975 N N . GLU D 1 107 ? -26.601 -9.887 19.610 1.00 15.05 86 GLU D N 1
ATOM 9976 C CA . GLU D 1 107 ? -26.745 -11.303 20.018 1.00 14.48 86 GLU D CA 1
ATOM 9977 C C . GLU D 1 107 ? -28.229 -11.657 19.901 1.00 15.14 86 GLU D C 1
ATOM 9978 O O . GLU D 1 107 ? -29.071 -10.980 20.516 1.00 17.08 86 GLU D O 1
ATOM 9984 N N . GLY D 1 108 ? -28.554 -12.603 19.038 1.00 14.74 87 GLY D N 1
ATOM 9985 C CA . GLY D 1 108 ? -29.959 -13.000 18.843 1.00 14.52 87 GLY D CA 1
ATOM 9986 C C . GLY D 1 108 ? -30.136 -13.986 17.723 1.00 13.68 87 GLY D C 1
ATOM 9987 O O . GLY D 1 108 ? -29.151 -14.350 17.065 1.00 16.39 87 GLY D O 1
ATOM 9988 N N . VAL D 1 109 ? -31.355 -14.491 17.552 1.00 13.34 88 VAL D N 1
ATOM 9989 C CA . VAL D 1 109 ? -31.651 -15.540 16.554 1.00 14.26 88 VAL D CA 1
ATOM 9990 C C . VAL D 1 109 ? -33.043 -15.254 15.975 1.00 15.16 88 VAL D C 1
ATOM 9991 O O . VAL D 1 109 ? -33.891 -14.731 16.676 1.00 15.32 88 VAL D O 1
ATOM 9995 N N . GLY D 1 110 ? -33.301 -15.685 14.751 1.00 16.44 89 GLY D N 1
ATOM 9996 C CA . GLY D 1 110 ? -34.610 -15.411 14.132 1.00 15.67 89 GLY D CA 1
ATOM 9997 C C . GLY D 1 110 ? -34.819 -16.242 12.879 1.00 16.59 89 GLY D C 1
ATOM 9998 O O . GLY D 1 110 ? -33.949 -17.016 12.506 1.00 18.39 89 GLY D O 1
ATOM 9999 N N . ILE D 1 111 ? -35.991 -16.066 12.274 1.00 16.72 90 ILE D N 1
ATOM 10000 C CA . ILE D 1 111 ? -36.473 -16.876 11.133 1.00 16.54 90 ILE D CA 1
ATOM 10001 C C . ILE D 1 111 ? -36.596 -15.963 9.920 1.00 18.82 90 ILE D C 1
ATOM 10002 O O . ILE D 1 111 ? -37.169 -14.884 10.038 1.00 20.13 90 ILE D O 1
ATOM 10007 N N . ILE D 1 112 ? -36.050 -16.381 8.799 1.00 18.42 91 ILE D N 1
ATOM 10008 C CA . ILE D 1 112 ? -36.147 -15.545 7.576 1.00 17.85 91 ILE D CA 1
ATOM 10009 C C . ILE D 1 112 ? -37.630 -15.407 7.221 1.00 19.88 91 ILE D C 1
ATOM 10010 O O . ILE D 1 112 ? -38.291 -16.468 6.973 1.00 20.77 91 ILE D O 1
ATOM 10015 N N . GLU D 1 113 ? -38.044 -14.149 7.063 1.00 21.19 92 GLU D N 1
ATOM 10016 C CA . GLU D 1 113 ? -39.412 -13.703 6.664 1.00 21.03 92 GLU D CA 1
ATOM 10017 C C . GLU D 1 113 ? -39.376 -13.408 5.160 1.00 21.39 92 GLU D C 1
ATOM 10018 O O . GLU D 1 113 ? -40.352 -13.801 4.459 1.00 22.86 92 GLU D O 1
ATOM 10024 N N . SER D 1 114 ? -38.320 -12.767 4.668 1.00 21.92 93 SER D N 1
ATOM 10025 C CA . SER D 1 114 ? -38.187 -12.426 3.230 1.00 24.37 93 SER D CA 1
ATOM 10026 C C . SER D 1 114 ? -36.730 -12.164 2.881 1.00 25.58 93 SER D C 1
ATOM 10027 O O . SER D 1 114 ? -35.878 -12.035 3.789 1.00 21.93 93 SER D O 1
ATOM 10030 N N . MET D 1 115 ? -36.438 -12.110 1.589 1.00 22.78 94 MET D N 1
ATOM 10031 C CA . MET D 1 115 ? -35.042 -11.975 1.126 1.00 21.96 94 MET D CA 1
ATOM 10032 C C . MET D 1 115 ? -35.012 -11.072 -0.099 1.00 23.25 94 MET D C 1
ATOM 10033 O O . MET D 1 115 ? -36.016 -11.060 -0.870 1.00 23.44 94 MET D O 1
ATOM 10038 N N . GLY D 1 116 ? -33.928 -10.319 -0.231 1.00 21.36 95 GLY D N 1
ATOM 10039 C CA . GLY D 1 116 ? -33.604 -9.524 -1.417 1.00 24.29 95 GLY D CA 1
ATOM 10040 C C . GLY D 1 116 ? -33.542 -10.421 -2.645 1.00 23.27 95 GLY D C 1
ATOM 10041 O O . GLY D 1 116 ? -33.358 -11.627 -2.562 1.00 23.26 95 GLY D O 1
ATOM 10042 N N . PRO D 1 117 ? -33.721 -9.867 -3.850 1.00 24.24 96 PRO D N 1
ATOM 10043 C CA . PRO D 1 117 ? -33.861 -10.738 -5.024 1.00 23.13 96 PRO D CA 1
ATOM 10044 C C . PRO D 1 117 ? -32.576 -11.465 -5.479 1.00 25.60 96 PRO D C 1
ATOM 10045 O O . PRO D 1 117 ? -32.637 -12.412 -6.256 1.00 27.21 96 PRO D O 1
ATOM 10049 N N . ASP D 1 118 ? -31.428 -11.011 -4.989 1.00 23.15 97 ASP D N 1
ATOM 10050 C CA . ASP D 1 118 ? -30.085 -11.503 -5.374 1.00 23.37 97 ASP D CA 1
ATOM 10051 C C . ASP D 1 118 ? -29.608 -12.561 -4.372 1.00 23.37 97 ASP D C 1
ATOM 10052 O O . ASP D 1 118 ? -28.528 -13.133 -4.608 1.00 24.37 97 ASP D O 1
ATOM 10057 N N . THR D 1 119 ? -30.368 -12.812 -3.309 1.00 25.24 98 THR D N 1
ATOM 10058 C CA . THR D 1 119 ? -29.974 -13.748 -2.226 1.00 24.58 98 THR D CA 1
ATOM 10059 C C . THR D 1 119 ? -29.816 -15.160 -2.789 1.00 24.97 98 THR D C 1
ATOM 10060 O O . THR D 1 119 ? -30.676 -15.563 -3.581 1.00 24.65 98 THR D O 1
ATOM 10064 N N . LYS D 1 120 ? -28.776 -15.879 -2.372 1.00 23.92 99 LYS D N 1
ATOM 10065 C CA . LYS D 1 120 ? -28.540 -17.304 -2.707 1.00 25.89 99 LYS D CA 1
ATOM 10066 C C . LYS D 1 120 ? -28.357 -18.075 -1.401 1.00 24.68 99 LYS D C 1
ATOM 10067 O O . LYS D 1 120 ? -27.851 -17.455 -0.440 1.00 25.72 99 LYS D O 1
ATOM 10073 N N . ASN D 1 121 ? -28.768 -19.343 -1.404 1.00 27.67 100 ASN D N 1
ATOM 10074 C CA . ASN D 1 121 ? -28.472 -20.387 -0.376 1.00 27.56 100 ASN D CA 1
ATOM 10075 C C . ASN D 1 121 ? -29.185 -20.108 0.946 1.00 27.01 100 ASN D C 1
ATOM 10076 O O . ASN D 1 121 ? -28.741 -20.626 1.970 1.00 24.81 100 ASN D O 1
ATOM 10081 N N . PHE D 1 122 ? -30.272 -19.354 0.913 1.00 24.09 101 PHE D N 1
ATOM 10082 C CA . PHE D 1 122 ? -31.191 -19.194 2.065 1.00 21.82 101 PHE D CA 1
ATOM 10083 C C . PHE D 1 122 ? -32.612 -19.368 1.554 1.00 22.74 101 PHE D C 1
ATOM 10084 O O . PHE D 1 122 ? -32.870 -18.988 0.389 1.00 21.87 101 PHE D O 1
ATOM 10092 N N . LYS D 1 123 ? -33.483 -19.784 2.447 1.00 22.96 102 LYS D N 1
ATOM 10093 C CA . LYS D 1 123 ? -34.930 -19.959 2.201 1.00 26.48 102 LYS D CA 1
ATOM 10094 C C . LYS D 1 123 ? -35.686 -19.205 3.274 1.00 25.60 102 LYS D C 1
ATOM 10095 O O . LYS D 1 123 ? -35.316 -19.254 4.479 1.00 23.35 102 LYS D O 1
ATOM 10101 N N . VAL D 1 124 ? -36.800 -18.619 2.879 1.00 23.61 103 VAL D N 1
ATOM 10102 C CA . VAL D 1 124 ? -37.815 -18.195 3.872 1.00 21.90 103 VAL D CA 1
ATOM 10103 C C . VAL D 1 124 ? -38.078 -19.366 4.818 1.00 20.63 103 VAL D C 1
ATOM 10104 O O . VAL D 1 124 ? -38.278 -20.534 4.345 1.00 24.12 103 VAL D O 1
ATOM 10108 N N . GLY D 1 125 ? -38.081 -19.085 6.126 1.00 19.33 104 GLY D N 1
ATOM 10109 C CA . GLY D 1 125 ? -38.328 -20.077 7.186 1.00 20.06 104 GLY D CA 1
ATOM 10110 C C . GLY D 1 125 ? -37.044 -20.652 7.755 1.00 20.68 104 GLY D C 1
ATOM 10111 O O . GLY D 1 125 ? -37.105 -21.347 8.795 1.00 21.46 104 GLY D O 1
ATOM 10112 N N . ASP D 1 126 ? -35.888 -20.355 7.157 1.00 22.10 105 ASP D N 1
ATOM 10113 C CA . ASP D 1 126 ? -34.603 -20.816 7.754 1.00 20.63 105 ASP D CA 1
ATOM 10114 C C . ASP D 1 126 ? -34.395 -20.064 9.061 1.00 19.54 105 ASP D C 1
ATOM 10115 O O . ASP D 1 126 ? -34.838 -18.940 9.150 1.00 18.08 105 ASP D O 1
ATOM 10120 N N . VAL D 1 127 ? -33.804 -20.735 10.055 1.00 17.22 106 VAL D N 1
ATOM 10121 C CA . VAL D 1 127 ? -33.446 -20.078 11.344 1.00 16.59 106 VAL D CA 1
ATOM 10122 C C . VAL D 1 127 ? -31.998 -19.642 11.219 1.00 14.60 106 VAL D C 1
ATOM 10123 O O . VAL D 1 127 ? -31.165 -20.476 10.830 1.00 16.51 106 VAL D O 1
ATOM 10127 N N . ILE D 1 128 ? -31.729 -18.384 11.500 1.00 15.84 107 ILE D N 1
ATOM 10128 C CA . ILE D 1 128 ? -30.359 -17.870 11.276 1.00 14.78 107 ILE D CA 1
ATOM 10129 C C . ILE D 1 128 ? -29.887 -17.104 12.505 1.00 14.53 107 ILE D C 1
ATOM 10130 O O . ILE D 1 128 ? -30.680 -16.518 13.239 1.00 15.92 107 ILE D O 1
ATOM 10135 N N . VAL D 1 129 ? -28.558 -17.056 12.623 1.00 14.45 108 VAL D N 1
ATOM 10136 C CA . VAL D 1 129 ? -27.838 -16.018 13.389 1.00 15.48 108 VAL D CA 1
ATOM 10137 C C . VAL D 1 129 ? -26.936 -15.285 12.405 1.00 15.54 108 VAL D C 1
ATOM 10138 O O . VAL D 1 129 ? -26.657 -15.837 11.341 1.00 16.04 108 VAL D O 1
ATOM 10142 N N . ALA D 1 130 ? -26.535 -14.075 12.754 1.00 16.27 109 ALA D N 1
ATOM 10143 C CA . ALA D 1 130 ? -25.759 -13.195 11.876 1.00 16.16 109 ALA D CA 1
ATOM 10144 C C . ALA D 1 130 ? -24.769 -12.434 12.724 1.00 16.72 109 ALA D C 1
ATOM 10145 O O . ALA D 1 130 ? -25.053 -11.319 13.154 1.00 16.90 109 ALA D O 1
ATOM 10147 N N . PRO D 1 131 ? -23.602 -13.036 13.016 1.00 17.39 110 PRO D N 1
ATOM 10148 C CA . PRO D 1 131 ? -22.623 -12.338 13.848 1.00 17.46 110 PRO D CA 1
ATOM 10149 C C . PRO D 1 131 ? -21.810 -11.291 13.079 1.00 18.45 110 PRO D C 1
ATOM 10150 O O . PRO D 1 131 ? -22.135 -10.912 11.929 1.00 15.73 110 PRO D O 1
ATOM 10154 N N . THR D 1 132 ? -20.869 -10.691 13.784 1.00 16.07 111 THR D N 1
ATOM 10155 C CA . THR D 1 132 ? -20.158 -9.471 13.324 1.00 16.81 111 THR D CA 1
ATOM 10156 C C . THR D 1 132 ? -19.386 -9.728 12.018 1.00 14.52 111 THR D C 1
ATOM 10157 O O . THR D 1 132 ? -19.209 -8.741 11.223 1.00 14.02 111 THR D O 1
ATOM 10161 N N . LEU D 1 133 ? -18.813 -10.914 11.839 1.00 15.56 112 LEU D N 1
ATOM 10162 C CA . LEU D 1 133 ? -17.816 -11.161 10.766 1.00 14.23 112 LEU D CA 1
ATOM 10163 C C . LEU D 1 133 ? -18.304 -12.259 9.824 1.00 13.80 112 LEU D C 1
ATOM 10164 O O . LEU D 1 133 ? -18.741 -13.349 10.290 1.00 15.82 112 LEU D O 1
ATOM 10169 N N . GLY D 1 134 ? -18.360 -11.943 8.529 1.00 14.44 113 GLY D N 1
ATOM 10170 C CA . GLY D 1 134 ? -18.676 -12.966 7.531 1.00 15.38 113 GLY D CA 1
ATOM 10171 C C . GLY D 1 134 ? -17.453 -13.750 7.139 1.00 16.52 113 GLY D C 1
ATOM 10172 O O . GLY D 1 134 ? -16.384 -13.512 7.719 1.00 15.88 113 GLY D O 1
ATOM 10173 N N . GLU D 1 135 ? -17.567 -14.604 6.114 1.00 15.69 114 GLU D N 1
ATOM 10174 C CA . GLU D 1 135 ? -16.455 -15.479 5.702 1.00 15.74 114 GLU D CA 1
ATOM 10175 C C . GLU D 1 135 ? -16.520 -15.623 4.180 1.00 16.42 114 GLU D C 1
ATOM 10176 O O . GLU D 1 135 ? -17.194 -16.580 3.708 1.00 16.40 114 GLU D O 1
ATOM 10182 N N . CYS D 1 136 ? -15.844 -14.699 3.489 1.00 16.53 115 CYS D N 1
ATOM 10183 C CA . CYS D 1 136 ? -15.939 -14.641 2.004 1.00 16.65 115 CYS D CA 1
ATOM 10184 C C . CYS D 1 136 ? -15.274 -15.895 1.402 1.00 18.12 115 CYS D C 1
ATOM 10185 O O . CYS D 1 136 ? -15.584 -16.275 0.234 1.00 20.79 115 CYS D O 1
ATOM 10188 N N . GLN D 1 137 ? -14.338 -16.517 2.094 1.00 16.65 116 GLN D N 1
ATOM 10189 C CA . GLN D 1 137 ? -13.632 -17.757 1.697 1.00 16.81 116 GLN D CA 1
ATOM 10190 C C . GLN D 1 137 ? -12.604 -17.519 0.566 1.00 19.47 116 GLN D C 1
ATOM 10191 O O . GLN D 1 137 ? -11.947 -18.519 0.208 1.00 19.78 116 GLN D O 1
ATOM 10197 N N . THR D 1 138 ? -12.392 -16.276 0.104 1.00 18.07 117 THR D N 1
ATOM 10198 C CA . THR D 1 138 ? -11.433 -15.988 -1.010 1.00 19.35 117 THR D CA 1
ATOM 10199 C C . THR D 1 138 ? -10.332 -15.011 -0.614 1.00 18.93 117 THR D C 1
ATOM 10200 O O . THR D 1 138 ? -9.308 -14.956 -1.309 1.00 21.57 117 THR D O 1
ATOM 10204 N N . CYS D 1 139 ? -10.503 -14.203 0.427 1.00 18.99 118 CYS D N 1
ATOM 10205 C CA . CYS D 1 139 ? -9.469 -13.240 0.834 1.00 17.92 118 CYS D CA 1
ATOM 10206 C C . CYS D 1 139 ? -8.347 -13.996 1.550 1.00 18.46 118 CYS D C 1
ATOM 10207 O O . CYS D 1 139 ? -8.533 -15.162 1.929 1.00 18.43 118 CYS D O 1
ATOM 10210 N N . SER D 1 140 ? -7.150 -13.406 1.635 1.00 17.80 119 SER D N 1
ATOM 10211 C CA . SER D 1 140 ? -5.993 -14.166 2.159 1.00 18.29 119 SER D CA 1
ATOM 10212 C C . SER D 1 140 ? -6.212 -14.530 3.627 1.00 15.59 119 SER D C 1
ATOM 10213 O O . SER D 1 140 ? -5.607 -15.504 4.091 1.00 18.62 119 SER D O 1
ATOM 10216 N N . SER D 1 141 ? -7.025 -13.761 4.342 1.00 17.09 120 SER D N 1
ATOM 10217 C CA . SER D 1 141 ? -7.336 -14.059 5.769 1.00 15.40 120 SER D CA 1
ATOM 10218 C C . SER D 1 141 ? -8.210 -15.298 5.844 1.00 17.72 120 SER D C 1
ATOM 10219 O O . SER D 1 141 ? -7.890 -16.258 6.601 1.00 16.44 120 SER D O 1
ATOM 10222 N N . CYS D 1 142 ? -9.284 -15.336 5.059 1.00 17.10 121 CYS D N 1
ATOM 10223 C CA . CYS D 1 142 ? -10.148 -16.532 4.976 1.00 17.18 121 CYS D CA 1
ATOM 10224 C C . CYS D 1 142 ? -9.307 -17.734 4.523 1.00 18.05 121 CYS D C 1
ATOM 10225 O O . CYS D 1 142 ? -9.443 -18.802 5.124 1.00 18.59 121 CYS D O 1
ATOM 10228 N N . ARG D 1 143 ? -8.482 -17.573 3.487 1.00 19.17 122 ARG D N 1
ATOM 10229 C CA . ARG D 1 143 ? -7.771 -18.723 2.903 1.00 18.86 122 ARG D CA 1
ATOM 10230 C C . ARG D 1 143 ? -6.674 -19.195 3.863 1.00 20.34 122 ARG D C 1
ATOM 10231 O O . ARG D 1 143 ? -6.282 -20.332 3.730 1.00 21.45 122 ARG D O 1
ATOM 10239 N N . SER D 1 144 ? -6.246 -18.379 4.843 1.00 19.98 123 SER D N 1
ATOM 10240 C CA . SER D 1 144 ? -5.166 -18.802 5.783 1.00 16.95 123 SER D CA 1
ATOM 10241 C C . SER D 1 144 ? -5.628 -19.979 6.624 1.00 16.94 123 SER D C 1
ATOM 10242 O O . SER D 1 144 ? -4.775 -20.755 7.099 1.00 16.99 123 SER D O 1
ATOM 10245 N N . GLY D 1 145 ? -6.927 -20.103 6.894 1.00 17.27 124 GLY D N 1
ATOM 10246 C CA . GLY D 1 145 ? -7.426 -21.219 7.704 1.00 16.75 124 GLY D CA 1
ATOM 10247 C C . GLY D 1 145 ? -7.275 -20.969 9.188 1.00 17.30 124 GLY D C 1
ATOM 10248 O O . GLY D 1 145 ? -7.684 -21.828 9.987 1.00 20.54 124 GLY D O 1
ATOM 10249 N N . ARG D 1 146 ? -6.772 -19.822 9.582 1.00 16.05 125 ARG D N 1
ATOM 10250 C CA . ARG D 1 146 ? -6.443 -19.617 11.014 1.00 16.12 125 ARG D CA 1
ATOM 10251 C C . ARG D 1 146 ? -7.056 -18.343 11.579 1.00 16.27 125 ARG D C 1
ATOM 10252 O O . ARG D 1 146 ? -6.657 -17.957 12.696 1.00 16.91 125 ARG D O 1
ATOM 10260 N N . THR D 1 147 ? -7.972 -17.677 10.875 1.00 16.06 126 THR D N 1
ATOM 10261 C CA . THR D 1 147 ? -8.656 -16.518 11.465 1.00 15.41 126 THR D CA 1
ATOM 10262 C C . THR D 1 147 ? -10.051 -16.323 10.885 1.00 15.64 126 THR D C 1
ATOM 10263 O O . THR D 1 147 ? -10.300 -16.808 9.756 1.00 14.80 126 THR D O 1
ATOM 10267 N N . ASN D 1 148 ? -10.889 -15.567 11.604 1.00 14.49 127 ASN D N 1
ATOM 10268 C CA . ASN D 1 148 ? -12.249 -15.196 11.148 1.00 14.29 127 ASN D CA 1
ATOM 10269 C C . ASN D 1 148 ? -12.293 -13.740 10.722 1.00 15.42 127 ASN D C 1
ATOM 10270 O O . ASN D 1 148 ? -13.402 -13.278 10.338 1.00 14.06 127 ASN D O 1
ATOM 10275 N N . PHE D 1 149 ? -11.157 -13.039 10.749 1.00 14.99 128 PHE D N 1
ATOM 10276 C CA . PHE D 1 149 ? -11.126 -11.607 10.371 1.00 15.49 128 PHE D CA 1
ATOM 10277 C C . PHE D 1 149 ? -11.142 -11.461 8.850 1.00 14.64 128 PHE D C 1
ATOM 10278 O O . PHE D 1 149 ? -10.094 -11.175 8.265 1.00 15.53 128 PHE D O 1
ATOM 10286 N N . CYS D 1 150 ? -12.314 -11.656 8.268 1.00 15.32 129 CYS D N 1
ATOM 10287 C CA . CYS D 1 150 ? -12.509 -11.574 6.795 1.00 16.25 129 CYS D CA 1
ATOM 10288 C C . CYS D 1 150 ? -12.222 -10.151 6.327 1.00 17.79 129 CYS D C 1
ATOM 10289 O O . CYS D 1 150 ? -12.672 -9.216 6.971 1.00 17.27 129 CYS D O 1
ATOM 10292 N N . GLN D 1 151 ? -11.492 -9.996 5.214 1.00 16.27 130 GLN D N 1
ATOM 10293 C CA . GLN D 1 151 ? -11.192 -8.649 4.683 1.00 17.81 130 GLN D CA 1
ATOM 10294 C C . GLN D 1 151 ? -12.400 -8.075 3.964 1.00 18.68 130 GLN D C 1
ATOM 10295 O O . GLN D 1 151 ? -12.384 -6.890 3.771 1.00 21.60 130 GLN D O 1
ATOM 10301 N N . ASN D 1 152 ? -13.350 -8.887 3.526 1.00 18.22 131 ASN D N 1
ATOM 10302 C CA . ASN D 1 152 ? -14.442 -8.394 2.659 1.00 18.37 131 ASN D CA 1
ATOM 10303 C C . ASN D 1 152 ? -15.732 -8.235 3.457 1.00 19.25 131 ASN D C 1
ATOM 10304 O O . ASN D 1 152 ? -16.493 -7.312 3.148 1.00 18.68 131 ASN D O 1
ATOM 10309 N N . TYR D 1 153 ? -15.958 -9.083 4.467 1.00 17.68 132 TYR D N 1
ATOM 10310 C CA . TYR D 1 153 ? -17.149 -9.018 5.337 1.00 17.71 132 TYR D CA 1
ATOM 10311 C C . TYR D 1 153 ? -16.676 -8.814 6.760 1.00 16.98 132 TYR D C 1
ATOM 10312 O O . TYR D 1 153 ? -16.923 -9.646 7.624 1.00 17.85 132 TYR D O 1
ATOM 10321 N N . GLY D 1 154 ? -16.076 -7.671 6.992 1.00 16.77 133 GLY D N 1
ATOM 10322 C CA . GLY D 1 154 ? -15.645 -7.255 8.332 1.00 17.63 133 GLY D CA 1
ATOM 10323 C C . GLY D 1 154 ? -16.749 -6.576 9.094 1.00 18.25 133 GLY D C 1
ATOM 10324 O O . GLY D 1 154 ? -17.880 -6.452 8.601 1.00 17.90 133 GLY D O 1
ATOM 10325 N N . ALA D 1 155 ? -16.410 -6.091 10.292 1.00 17.13 134 ALA D N 1
ATOM 10326 C CA . ALA D 1 155 ? -17.356 -5.388 11.163 1.00 18.34 134 ALA D CA 1
ATOM 10327 C C . ALA D 1 155 ? -17.915 -4.147 10.456 1.00 17.52 134 ALA D C 1
ATOM 10328 O O . ALA D 1 155 ? -17.110 -3.337 9.985 1.00 20.00 134 ALA D O 1
ATOM 10330 N N . ASN D 1 156 ? -19.232 -4.021 10.428 1.00 18.29 135 ASN D N 1
ATOM 10331 C CA . ASN D 1 156 ? -19.946 -2.859 9.826 1.00 17.97 135 ASN D CA 1
ATOM 10332 C C . ASN D 1 156 ? -19.987 -1.723 10.842 1.00 20.06 135 ASN D C 1
ATOM 10333 O O . ASN D 1 156 ? -21.093 -1.403 11.304 1.00 20.32 135 ASN D O 1
ATOM 10338 N N . GLU D 1 157 ? -18.847 -1.058 11.072 1.00 20.39 136 GLU D N 1
ATOM 10339 C CA . GLU D 1 157 ? -18.725 0.035 12.071 1.00 23.02 136 GLU D CA 1
ATOM 10340 C C . GLU D 1 157 ? -19.543 1.286 11.715 1.00 22.70 136 GLU D C 1
ATOM 10341 O O . GLU D 1 157 ? -19.804 2.069 12.660 1.00 25.42 136 GLU D O 1
ATOM 10347 N N . SER D 1 158 ? -19.925 1.495 10.451 1.00 20.58 137 SER D N 1
ATOM 10348 C CA . SER D 1 158 ? -20.786 2.644 10.056 1.00 23.56 137 SER D CA 1
ATOM 10349 C C . SER D 1 158 ? -22.171 2.557 10.718 1.00 22.43 137 SER D C 1
ATOM 10350 O O . SER D 1 158 ? -22.848 3.577 10.857 1.00 21.25 137 SER D O 1
ATOM 10353 N N . ALA D 1 159 ? -22.624 1.352 11.058 1.00 22.74 138 ALA D N 1
ATOM 10354 C CA . ALA D 1 159 ? -23.972 1.078 11.609 1.00 21.00 138 ALA D CA 1
ATOM 10355 C C . ALA D 1 159 ? -25.037 1.472 10.573 1.00 22.60 138 ALA D C 1
ATOM 10356 O O . ALA D 1 159 ? -26.183 1.694 10.959 1.00 20.75 138 ALA D O 1
ATOM 10358 N N . LEU D 1 160 ? -24.658 1.494 9.284 1.00 21.77 139 LEU D N 1
ATOM 10359 C CA . LEU D 1 160 ? -25.583 1.787 8.165 1.00 22.82 139 LEU D CA 1
ATOM 10360 C C . LEU D 1 160 ? -25.392 0.774 7.051 1.00 21.14 139 LEU D C 1
ATOM 10361 O O . LEU D 1 160 ? -24.405 0.036 7.068 1.00 22.03 139 LEU D O 1
ATOM 10366 N N . GLU D 1 161 ? -26.342 0.794 6.127 1.00 23.00 140 GLU D N 1
ATOM 10367 C CA . GLU D 1 161 ? -26.191 0.179 4.790 1.00 22.33 140 GLU D CA 1
ATOM 10368 C C . GLU D 1 161 ? -25.013 0.860 4.101 1.00 25.87 140 GLU D C 1
ATOM 10369 O O . GLU D 1 161 ? -24.663 1.983 4.425 1.00 25.14 140 GLU D O 1
ATOM 10375 N N . PRO D 1 162 ? -24.349 0.188 3.141 1.00 26.54 141 PRO D N 1
ATOM 10376 C CA . PRO D 1 162 ? -23.289 0.813 2.340 1.00 28.92 141 PRO D CA 1
ATOM 10377 C C . PRO D 1 162 ? -23.705 2.090 1.587 1.00 31.04 141 PRO D C 1
ATOM 10378 O O . PRO D 1 162 ? -22.831 2.891 1.331 1.00 36.99 141 PRO D O 1
ATOM 10382 N N . ASP D 1 163 ? -24.981 2.209 1.205 1.00 32.38 142 ASP D N 1
ATOM 10383 C CA . ASP D 1 163 ? -25.509 3.370 0.435 1.00 30.03 142 ASP D CA 1
ATOM 10384 C C . ASP D 1 163 ? -25.890 4.494 1.405 1.00 34.36 142 ASP D C 1
ATOM 10385 O O . ASP D 1 163 ? -26.513 5.447 0.934 1.00 30.81 142 ASP D O 1
ATOM 10390 N N . GLY D 1 164 ? -25.606 4.355 2.717 1.00 30.41 143 GLY D N 1
ATOM 10391 C CA . GLY D 1 164 ? -25.860 5.395 3.739 1.00 29.60 143 GLY D CA 1
ATOM 10392 C C . GLY D 1 164 ? -27.280 5.346 4.269 1.00 26.04 143 GLY D C 1
ATOM 10393 O O . GLY D 1 164 ? -27.620 6.185 5.118 1.00 31.00 143 GLY D O 1
ATOM 10394 N N . THR D 1 165 ? -28.117 4.447 3.754 1.00 25.81 144 THR D N 1
ATOM 10395 C CA . THR D 1 165 ? -29.516 4.249 4.144 1.00 24.56 144 THR D CA 1
ATOM 10396 C C . THR D 1 165 ? -29.513 3.365 5.395 1.00 25.27 144 THR D C 1
ATOM 10397 O O . THR D 1 165 ? -28.458 2.787 5.700 1.00 24.92 144 THR D O 1
ATOM 10401 N N . SER D 1 166 ? -30.647 3.313 6.073 1.00 22.62 145 SER D N 1
ATOM 10402 C CA . SER D 1 166 ? -30.945 2.263 7.091 1.00 20.83 145 SER D CA 1
ATOM 10403 C C . SER D 1 166 ? -32.282 1.608 6.738 1.00 23.28 145 SER D C 1
ATOM 10404 O O . SER D 1 166 ? -33.174 2.299 6.170 1.00 22.56 145 SER D O 1
ATOM 10407 N N . ARG D 1 167 ? -32.453 0.315 7.010 1.00 21.82 146 ARG D N 1
ATOM 10408 C CA . ARG D 1 167 ? -33.758 -0.348 6.821 1.00 20.77 146 ARG D CA 1
ATOM 10409 C C . ARG D 1 167 ? -34.718 0.048 7.952 1.00 19.47 146 ARG D C 1
ATOM 10410 O O . ARG D 1 167 ? -35.896 -0.322 7.864 1.00 22.41 146 ARG D O 1
ATOM 10418 N N . PHE D 1 168 ? -34.229 0.797 8.925 1.00 19.99 147 PHE D N 1
ATOM 10419 C CA . PHE D 1 168 ? -35.017 1.152 10.127 1.00 22.12 147 PHE D CA 1
ATOM 10420 C C . PHE D 1 168 ? -35.305 2.653 10.121 1.00 20.68 147 PHE D C 1
ATOM 10421 O O . PHE D 1 168 ? -34.369 3.474 9.910 1.00 22.97 147 PHE D O 1
ATOM 10429 N N . SER D 1 169 ? -36.539 2.984 10.483 1.00 21.07 148 SER D N 1
ATOM 10430 C CA . SER D 1 169 ? -36.927 4.393 10.751 1.00 23.44 148 SER D CA 1
ATOM 10431 C C . SER D 1 169 ? -38.013 4.414 11.813 1.00 22.44 148 SER D C 1
ATOM 10432 O O . SER D 1 169 ? -38.616 3.364 12.102 1.00 23.54 148 SER D O 1
ATOM 10435 N N . TYR D 1 170 ? -38.297 5.599 12.328 1.00 24.01 149 TYR D N 1
ATOM 10436 C CA . TYR D 1 170 ? -39.459 5.794 13.218 1.00 24.06 149 TYR D CA 1
ATOM 10437 C C . TYR D 1 170 ? -40.081 7.164 12.917 1.00 25.42 149 TYR D C 1
ATOM 10438 O O . TYR D 1 170 ? -39.425 7.996 12.290 1.00 25.30 149 TYR D O 1
ATOM 10447 N N . ILE D 1 171 ? -41.342 7.318 13.287 1.00 24.76 150 ILE D N 1
ATOM 10448 C CA . ILE D 1 171 ? -42.069 8.613 13.228 1.00 27.37 150 ILE D CA 1
ATOM 10449 C C . ILE D 1 171 ? -41.878 9.252 14.596 1.00 29.14 150 ILE D C 1
ATOM 10450 O O . ILE D 1 171 ? -42.345 8.633 15.565 1.00 29.83 150 ILE D O 1
ATOM 10455 N N . ASP D 1 172 ? -41.143 10.366 14.679 1.00 32.31 151 ASP D N 1
ATOM 10456 C CA . ASP D 1 172 ? -40.844 11.073 15.955 1.00 35.37 151 ASP D CA 1
ATOM 10457 C C . ASP D 1 172 ? -42.095 11.846 16.409 1.00 40.40 151 ASP D C 1
ATOM 10458 O O . ASP D 1 172 ? -43.146 11.721 15.740 1.00 37.53 151 ASP D O 1
ATOM 10463 N N . SER D 1 173 ? -41.965 12.631 17.486 1.00 43.27 152 SER D N 1
ATOM 10464 C CA . SER D 1 173 ? -43.061 13.392 18.147 1.00 48.84 152 SER D CA 1
ATOM 10465 C C . SER D 1 173 ? -43.653 14.436 17.190 1.00 46.54 152 SER D C 1
ATOM 10466 O O . SER D 1 173 ? -44.817 14.772 17.377 1.00 52.44 152 SER D O 1
ATOM 10469 N N . ASP D 1 174 ? -42.911 14.893 16.178 1.00 47.11 153 ASP D N 1
ATOM 10470 C CA . ASP D 1 174 ? -43.389 15.913 15.205 1.00 46.03 153 ASP D CA 1
ATOM 10471 C C . ASP D 1 174 ? -43.967 15.271 13.938 1.00 46.12 153 ASP D C 1
ATOM 10472 O O . ASP D 1 174 ? -44.173 16.025 12.965 1.00 46.54 153 ASP D O 1
ATOM 10477 N N . GLY D 1 175 ? -44.215 13.950 13.924 1.00 41.71 154 GLY D N 1
ATOM 10478 C CA . GLY D 1 175 ? -44.740 13.227 12.745 1.00 38.90 154 GLY D CA 1
ATOM 10479 C C . GLY D 1 175 ? -43.685 13.059 11.656 1.00 37.70 154 GLY D C 1
ATOM 10480 O O . GLY D 1 175 ? -44.030 12.630 10.545 1.00 37.32 154 GLY D O 1
ATOM 10481 N N . LYS D 1 176 ? -42.424 13.329 11.990 1.00 39.92 155 LYS D N 1
ATOM 10482 C CA . LYS D 1 176 ? -41.250 13.336 11.080 1.00 41.94 155 LYS D CA 1
ATOM 10483 C C . LYS D 1 176 ? -40.645 11.920 11.042 1.00 38.43 155 LYS D C 1
ATOM 10484 O O . LYS D 1 176 ? -40.454 11.343 12.137 1.00 32.61 155 LYS D O 1
ATOM 10490 N N . LYS D 1 177 ? -40.375 11.392 9.841 1.00 34.10 156 LYS D N 1
ATOM 10491 C CA . LYS D 1 177 ? -39.680 10.091 9.618 1.00 33.70 156 LYS D CA 1
ATOM 10492 C C . LYS D 1 177 ? -38.177 10.251 9.886 1.00 32.99 156 LYS D C 1
ATOM 10493 O O . LYS D 1 177 ? -37.512 11.030 9.180 1.00 29.27 156 LYS D O 1
ATOM 10499 N N . LYS D 1 178 ? -37.630 9.506 10.861 1.00 29.24 157 LYS D N 1
ATOM 10500 C CA . LYS D 1 178 ? -36.236 9.695 11.330 1.00 28.71 157 LYS D CA 1
ATOM 10501 C C . LYS D 1 178 ? -35.465 8.375 11.208 1.00 27.00 157 LYS D C 1
ATOM 10502 O O . LYS D 1 178 ? -36.037 7.317 11.510 1.00 26.26 157 LYS D O 1
ATOM 10508 N N . LEU D 1 179 ? -34.211 8.462 10.783 1.00 25.57 158 LEU D N 1
ATOM 10509 C CA . LEU D 1 179 ? -33.353 7.272 10.567 1.00 24.27 158 LEU D CA 1
ATOM 10510 C C . LEU D 1 179 ? -32.944 6.672 11.916 1.00 22.27 158 LEU D C 1
ATOM 10511 O O . LEU D 1 179 ? -32.689 7.428 12.830 1.00 20.51 158 LEU D O 1
ATOM 10516 N N . LEU D 1 180 ? -32.864 5.352 11.992 1.00 21.11 159 LEU D N 1
ATOM 10517 C CA . LEU D 1 180 ? -32.262 4.612 13.145 1.00 20.05 159 LEU D CA 1
ATOM 10518 C C . LEU D 1 180 ? -31.042 3.844 12.627 1.00 19.78 159 LEU D C 1
ATOM 10519 O O . LEU D 1 180 ? -31.140 3.118 11.600 1.00 22.07 159 LEU D O 1
ATOM 10524 N N . TYR D 1 181 ? -29.930 4.059 13.288 1.00 17.15 160 TYR D N 1
ATOM 10525 C CA . TYR D 1 181 ? -28.719 3.251 13.062 1.00 19.02 160 TYR D CA 1
ATOM 10526 C C . TYR D 1 181 ? -28.934 1.823 13.561 1.00 20.56 160 TYR D C 1
ATOM 10527 O O . TYR D 1 181 ? -29.780 1.547 14.454 1.00 18.95 160 TYR D O 1
ATOM 10536 N N . TYR D 1 182 ? -28.177 0.928 12.949 1.00 17.93 161 TYR D N 1
ATOM 10537 C CA . TYR D 1 182 ? -27.950 -0.443 13.456 1.00 19.42 161 TYR D CA 1
ATOM 10538 C C . TYR D 1 182 ? -26.998 -0.395 14.654 1.00 18.53 161 TYR D C 1
ATOM 10539 O O . TYR D 1 182 ? -26.551 0.635 15.153 1.00 17.31 161 TYR D O 1
ATOM 10548 N N . LYS D 1 183 ? -26.717 -1.585 15.192 1.00 17.76 162 LYS D N 1
ATOM 10549 C CA . LYS D 1 183 ? -25.572 -1.783 16.085 1.00 16.53 162 LYS D CA 1
ATOM 10550 C C . LYS D 1 183 ? -24.320 -1.806 15.194 1.00 17.08 162 LYS D C 1
ATOM 10551 O O . LYS D 1 183 ? -23.537 -0.871 15.266 1.00 18.48 162 LYS D O 1
ATOM 10557 N N . LEU D 1 184 ? -24.173 -2.845 14.376 1.00 15.94 163 LEU D N 1
ATOM 10558 C CA . LEU D 1 184 ? -23.101 -2.889 13.340 1.00 18.34 163 LEU D CA 1
ATOM 10559 C C . LEU D 1 184 ? -23.754 -3.129 11.978 1.00 18.71 163 LEU D C 1
ATOM 10560 O O . LEU D 1 184 ? -24.181 -2.110 11.362 1.00 19.30 163 LEU D O 1
ATOM 10565 N N . GLY D 1 185 ? -23.896 -4.365 11.527 1.00 17.80 164 GLY D N 1
ATOM 10566 C CA . GLY D 1 185 ? -24.557 -4.709 10.255 1.00 20.05 164 GLY D CA 1
ATOM 10567 C C . GLY D 1 185 ? -26.042 -4.929 10.417 1.00 18.66 164 GLY D C 1
ATOM 10568 O O . GLY D 1 185 ? -26.724 -5.262 9.431 1.00 21.36 164 GLY D O 1
ATOM 10569 N N . CYS D 1 186 ? -26.522 -4.902 11.658 1.00 18.11 165 CYS D N 1
ATOM 10570 C CA . CYS D 1 186 ? -27.905 -5.241 12.007 1.00 17.85 165 CYS D CA 1
ATOM 10571 C C . CYS D 1 186 ? -28.138 -4.847 13.468 1.00 17.80 165 CYS D C 1
ATOM 10572 O O . CYS D 1 186 ? -27.228 -4.326 14.137 1.00 16.55 165 CYS D O 1
ATOM 10575 N N . SER D 1 187 ? -29.374 -5.027 13.900 1.00 15.38 166 SER D N 1
ATOM 10576 C CA . SER D 1 187 ? -29.778 -4.864 15.324 1.00 16.84 166 SER D CA 1
ATOM 10577 C C . SER D 1 187 ? -30.643 -6.048 15.692 1.00 16.01 166 SER D C 1
ATOM 10578 O O . SER D 1 187 ? -31.534 -6.439 14.876 1.00 17.31 166 SER D O 1
ATOM 10581 N N . THR D 1 188 ? -30.394 -6.670 16.852 1.00 15.66 167 THR D N 1
ATOM 10582 C CA . THR D 1 188 ? -31.205 -7.831 17.273 1.00 15.17 167 THR D CA 1
ATOM 10583 C C . THR D 1 188 ? -32.320 -7.437 18.263 1.00 15.32 167 THR D C 1
ATOM 10584 O O . THR D 1 188 ? -33.198 -8.255 18.471 1.00 15.96 167 THR D O 1
ATOM 10588 N N . TRP D 1 189 ? -32.255 -6.262 18.889 1.00 16.19 168 TRP D N 1
ATOM 10589 C CA . TRP D 1 189 ? -33.283 -5.846 19.872 1.00 17.75 168 TRP D CA 1
ATOM 10590 C C . TRP D 1 189 ? -34.520 -5.323 19.122 1.00 16.24 168 TRP D C 1
ATOM 10591 O O . TRP D 1 189 ? -34.881 -4.172 19.367 1.00 18.21 168 TRP D O 1
ATOM 10602 N N . THR D 1 190 ? -35.159 -6.162 18.314 1.00 16.61 169 THR D N 1
ATOM 10603 C CA . THR D 1 190 ? -36.271 -5.720 17.454 1.00 17.52 169 THR D CA 1
ATOM 10604 C C . THR D 1 190 ? -37.009 -6.969 17.025 1.00 17.05 169 THR D C 1
ATOM 10605 O O . THR D 1 190 ? -36.368 -7.986 16.860 1.00 17.37 169 THR D O 1
ATOM 10609 N N . GLN D 1 191 ? -38.323 -6.880 16.832 1.00 15.53 170 GLN D N 1
ATOM 10610 C CA . GLN D 1 191 ? -39.107 -8.032 16.367 1.00 15.56 170 GLN D CA 1
ATOM 10611 C C . GLN D 1 191 ? -38.660 -8.458 14.963 1.00 15.25 170 GLN D C 1
ATOM 10612 O O . GLN D 1 191 ? -38.893 -9.601 14.604 1.00 16.72 170 GLN D O 1
ATOM 10618 N N . TYR D 1 192 ? -38.191 -7.516 14.142 1.00 17.35 171 TYR D N 1
ATOM 10619 C CA . TYR D 1 192 ? -37.743 -7.758 12.755 1.00 19.05 171 TYR D CA 1
ATOM 10620 C C . TYR D 1 192 ? -36.438 -7.008 12.490 1.00 19.50 171 TYR D C 1
ATOM 10621 O O . TYR D 1 192 ? -36.283 -5.832 12.861 1.00 20.37 171 TYR D O 1
ATOM 10630 N N . MET D 1 193 ? -35.478 -7.734 11.926 1.00 21.10 172 MET D N 1
ATOM 10631 C CA . MET D 1 193 ? -34.101 -7.242 11.648 1.00 22.29 172 MET D CA 1
ATOM 10632 C C . MET D 1 193 ? -33.879 -7.418 10.145 1.00 18.47 172 MET D C 1
ATOM 10633 O O . MET D 1 193 ? -34.500 -8.334 9.574 1.00 19.44 172 MET D O 1
ATOM 10638 N N . VAL D 1 194 ? -33.028 -6.592 9.549 1.00 20.64 173 VAL D N 1
ATOM 10639 C CA . VAL D 1 194 ? -32.468 -6.838 8.202 1.00 17.76 173 VAL D CA 1
ATOM 10640 C C . VAL D 1 194 ? -30.951 -6.973 8.302 1.00 18.76 173 VAL D C 1
ATOM 10641 O O . VAL D 1 194 ? -30.300 -6.136 8.988 1.00 17.61 173 VAL D O 1
ATOM 10645 N N . VAL D 1 195 ? -30.416 -7.981 7.618 1.00 16.52 174 VAL D N 1
ATOM 10646 C CA . VAL D 1 195 ? -28.959 -8.222 7.624 1.00 16.85 174 VAL D CA 1
ATOM 10647 C C . VAL D 1 195 ? -28.545 -8.758 6.253 1.00 16.32 174 VAL D C 1
ATOM 10648 O O . VAL D 1 195 ? -29.257 -9.601 5.675 1.00 18.86 174 VAL D O 1
ATOM 10652 N N . ASP D 1 196 ? -27.348 -8.358 5.838 1.00 19.08 175 ASP D N 1
ATOM 10653 C CA . ASP D 1 196 ? -26.670 -8.872 4.632 1.00 17.28 175 ASP D CA 1
ATOM 10654 C C . ASP D 1 196 ? -26.467 -10.378 4.828 1.00 17.86 175 ASP D C 1
ATOM 10655 O O . ASP D 1 196 ? -25.857 -10.743 5.833 1.00 17.00 175 ASP D O 1
ATOM 10660 N N . SER D 1 197 ? -26.922 -11.228 3.899 1.00 17.67 176 SER D N 1
ATOM 10661 C CA . SER D 1 197 ? -26.871 -12.701 4.037 1.00 17.16 176 SER D CA 1
ATOM 10662 C C . SER D 1 197 ? -25.424 -13.181 4.090 1.00 17.48 176 SER D C 1
ATOM 10663 O O . SER D 1 197 ? -25.226 -14.349 4.472 1.00 16.72 176 SER D O 1
ATOM 10666 N N . ASN D 1 198 ? -24.455 -12.353 3.710 1.00 17.01 177 ASN D N 1
ATOM 10667 C CA . ASN D 1 198 ? -23.019 -12.756 3.786 1.00 16.54 177 ASN D CA 1
ATOM 10668 C C . ASN D 1 198 ? -22.607 -12.899 5.263 1.00 15.38 177 ASN D C 1
ATOM 10669 O O . ASN D 1 198 ? -21.513 -13.408 5.503 1.00 15.64 177 ASN D O 1
ATOM 10674 N N . TYR D 1 199 ? -23.409 -12.409 6.185 1.00 17.19 178 TYR D N 1
ATOM 10675 C CA . TYR D 1 199 ? -23.073 -12.514 7.638 1.00 16.57 178 TYR D CA 1
ATOM 10676 C C . TYR D 1 199 ? -23.913 -13.588 8.324 1.00 17.53 178 TYR D C 1
ATOM 10677 O O . TYR D 1 199 ? -23.708 -13.818 9.540 1.00 16.40 178 TYR D O 1
ATOM 10686 N N . ALA D 1 200 ? -24.820 -14.259 7.616 1.00 15.89 179 ALA D N 1
ATOM 10687 C CA . ALA D 1 200 ? -25.803 -15.190 8.183 1.00 15.96 179 ALA D CA 1
ATOM 10688 C C . ALA D 1 200 ? -25.317 -16.628 8.082 1.00 16.03 179 ALA D C 1
ATOM 10689 O O . ALA D 1 200 ? -24.668 -16.992 7.101 1.00 16.72 179 ALA D O 1
ATOM 10691 N N . THR D 1 201 ? -25.751 -17.455 9.029 1.00 16.50 180 THR D N 1
ATOM 10692 C CA . THR D 1 201 ? -25.494 -18.913 9.034 1.00 17.87 180 THR D CA 1
ATOM 10693 C C . THR D 1 201 ? -26.704 -19.605 9.659 1.00 18.28 180 THR D C 1
ATOM 10694 O O . THR D 1 201 ? -27.324 -19.049 10.629 1.00 17.03 180 THR D O 1
ATOM 10698 N N . LYS D 1 202 ? -27.099 -20.734 9.088 1.00 19.66 181 LYS D N 1
ATOM 10699 C CA . LYS D 1 202 ? -28.413 -21.334 9.402 1.00 20.53 181 LYS D CA 1
ATOM 10700 C C . LYS D 1 202 ? -28.293 -22.411 10.493 1.00 19.39 181 LYS D C 1
ATOM 10701 O O . LYS D 1 202 ? -27.288 -23.151 10.539 1.00 20.80 181 LYS D O 1
ATOM 10707 N N . LEU D 1 203 ? -29.291 -22.475 11.373 1.00 17.67 182 LEU D N 1
ATOM 10708 C CA . LEU D 1 203 ? -29.356 -23.475 12.479 1.00 18.88 182 LEU D CA 1
ATOM 10709 C C . LEU D 1 203 ? -30.325 -24.622 12.125 1.00 19.13 182 LEU D C 1
ATOM 10710 O O . LEU D 1 203 ? -30.246 -25.667 12.746 1.00 19.05 182 LEU D O 1
ATOM 10715 N N . ASN D 1 204 ? -31.310 -24.431 11.241 1.00 21.33 183 ASN D N 1
ATOM 10716 C CA . ASN D 1 204 ? -32.477 -25.362 11.154 1.00 22.12 183 ASN D CA 1
ATOM 10717 C C . ASN D 1 204 ? -32.143 -26.694 10.462 1.00 23.81 183 ASN D C 1
ATOM 10718 O O . ASN D 1 204 ? -32.905 -27.619 10.655 1.00 23.71 183 ASN D O 1
ATOM 10723 N N . GLU D 1 205 ? -31.102 -26.808 9.638 1.00 23.29 184 GLU D N 1
ATOM 10724 C CA . GLU D 1 205 ? -30.800 -28.091 8.939 1.00 26.76 184 GLU D CA 1
ATOM 10725 C C . GLU D 1 205 ? -30.073 -29.010 9.922 1.00 26.70 184 GLU D C 1
ATOM 10726 O O . GLU D 1 205 ? -30.339 -30.228 9.972 1.00 27.89 184 GLU D O 1
ATOM 10732 N N . ILE D 1 206 ? -29.211 -28.425 10.746 1.00 23.13 185 ILE D N 1
ATOM 10733 C CA . ILE D 1 206 ? -28.365 -29.219 11.675 1.00 23.43 185 ILE D CA 1
ATOM 10734 C C . ILE D 1 206 ? -29.120 -29.374 12.988 1.00 25.66 185 ILE D C 1
ATOM 10735 O O . ILE D 1 206 ? -29.108 -30.483 13.541 1.00 25.71 185 ILE D O 1
ATOM 10740 N N . ALA D 1 207 ? -29.730 -28.298 13.482 1.00 22.21 186 ALA D N 1
ATOM 10741 C CA . ALA D 1 207 ? -30.271 -28.252 14.859 1.00 23.95 186 ALA D CA 1
ATOM 10742 C C . ALA D 1 207 ? -31.710 -27.752 14.844 1.00 23.54 186 ALA D C 1
ATOM 10743 O O . ALA D 1 207 ? -32.047 -26.756 15.481 1.00 20.32 186 ALA D O 1
ATOM 10745 N N . PRO D 1 208 ? -32.635 -28.444 14.149 1.00 23.89 187 PRO D N 1
ATOM 10746 C CA . PRO D 1 208 ? -33.997 -27.931 14.042 1.00 25.66 187 PRO D CA 1
ATOM 10747 C C . PRO D 1 208 ? -34.689 -27.827 15.408 1.00 22.79 187 PRO D C 1
ATOM 10748 O O . PRO D 1 208 ? -35.591 -27.027 15.494 1.00 27.15 187 PRO D O 1
ATOM 10752 N N . GLU D 1 209 ? -34.241 -28.584 16.419 1.00 23.86 188 GLU D N 1
ATOM 10753 C CA . GLU D 1 209 ? -34.939 -28.619 17.731 1.00 26.03 188 GLU D CA 1
ATOM 10754 C C . GLU D 1 209 ? -34.245 -27.739 18.765 1.00 24.25 188 GLU D C 1
ATOM 10755 O O . GLU D 1 209 ? -34.710 -27.683 19.923 1.00 25.06 188 GLU D O 1
ATOM 10761 N N . LEU D 1 210 ? -33.225 -26.994 18.365 1.00 22.99 189 LEU D N 1
ATOM 10762 C CA . LEU D 1 210 ? -32.522 -26.111 19.321 1.00 22.03 189 LEU D CA 1
ATOM 10763 C C . LEU D 1 210 ? -33.427 -24.957 19.711 1.00 21.51 189 LEU D C 1
ATOM 10764 O O . LEU D 1 210 ? -33.959 -24.238 18.860 1.00 20.90 189 LEU D O 1
ATOM 10769 N N . PRO D 1 211 ? -33.653 -24.745 21.022 1.00 18.11 190 PRO D N 1
ATOM 10770 C CA . PRO D 1 211 ? -34.485 -23.634 21.465 1.00 18.50 190 PRO D CA 1
ATOM 10771 C C . PRO D 1 211 ? -33.914 -22.262 21.114 1.00 17.10 190 PRO D C 1
ATOM 10772 O O . PRO D 1 211 ? -32.704 -22.085 20.951 1.00 16.64 190 PRO D O 1
ATOM 10776 N N . PRO D 1 212 ? -34.755 -21.226 21.015 1.00 17.77 191 PRO D N 1
ATOM 10777 C CA . PRO D 1 212 ? -34.260 -19.893 20.679 1.00 16.98 191 PRO D CA 1
ATOM 10778 C C . PRO D 1 212 ? -33.188 -19.303 21.596 1.00 17.06 191 PRO D C 1
ATOM 10779 O O . PRO D 1 212 ? -32.196 -18.777 21.121 1.00 16.39 191 PRO D O 1
ATOM 10783 N N . PRO D 1 213 ? -33.253 -19.361 22.934 1.00 16.94 192 PRO D N 1
ATOM 10784 C CA . PRO D 1 213 ? -32.191 -18.694 23.671 1.00 15.23 192 PRO D CA 1
ATOM 10785 C C . PRO D 1 213 ? -30.812 -19.364 23.464 1.00 15.24 192 PRO D C 1
ATOM 10786 O O . PRO D 1 213 ? -29.785 -18.690 23.486 1.00 14.46 192 PRO D O 1
ATOM 10790 N N . HIS D 1 214 ? -30.782 -20.681 23.173 1.00 15.18 193 HIS D N 1
ATOM 10791 C CA . HIS D 1 214 ? -29.533 -21.416 22.851 1.00 15.24 193 HIS D CA 1
ATOM 10792 C C . HIS D 1 214 ? -28.964 -20.876 21.545 1.00 14.52 193 HIS D C 1
ATOM 10793 O O . HIS D 1 214 ? -27.755 -20.583 21.490 1.00 14.95 193 HIS D O 1
ATOM 10800 N N . GLY D 1 215 ? -29.820 -20.650 20.549 1.00 14.81 194 GLY D N 1
ATOM 10801 C CA . GLY D 1 215 ? -29.336 -20.134 19.261 1.00 14.98 194 GLY D CA 1
ATOM 10802 C C . GLY D 1 215 ? -28.835 -18.721 19.453 1.00 14.89 194 GLY D C 1
ATOM 10803 O O . GLY D 1 215 ? -27.797 -18.348 18.881 1.00 14.06 194 GLY D O 1
ATOM 10804 N N . SER D 1 216 ? -29.506 -17.940 20.308 1.00 15.29 195 SER D N 1
ATOM 10805 C CA . SER D 1 216 ? -29.135 -16.554 20.615 1.00 15.35 195 SER D CA 1
ATOM 10806 C C . SER D 1 216 ? -27.727 -16.529 21.228 1.00 14.46 195 SER D C 1
ATOM 10807 O O . SER D 1 216 ? -26.828 -15.789 20.784 1.00 15.69 195 SER D O 1
ATOM 10810 N N . ILE D 1 217 ? -27.440 -17.353 22.232 1.00 14.42 196 ILE D N 1
ATOM 10811 C CA . ILE D 1 217 ? -26.057 -17.288 22.766 1.00 14.33 196 ILE D CA 1
ATOM 10812 C C . ILE D 1 217 ? -25.042 -17.884 21.801 1.00 13.47 196 ILE D C 1
ATOM 10813 O O . ILE D 1 217 ? -23.887 -17.407 21.848 1.00 13.70 196 ILE D O 1
ATOM 10818 N N . LEU D 1 218 ? -25.408 -18.790 20.893 1.00 13.44 197 LEU D N 1
ATOM 10819 C CA . LEU D 1 218 ? -24.491 -19.300 19.859 1.00 14.51 197 LEU D CA 1
ATOM 10820 C C . LEU D 1 218 ? -24.087 -18.142 18.929 1.00 14.93 197 LEU D C 1
ATOM 10821 O O . LEU D 1 218 ? -22.993 -18.188 18.356 1.00 14.64 197 LEU D O 1
ATOM 10826 N N . SER D 1 219 ? -24.913 -17.107 18.809 1.00 13.76 198 SER D N 1
ATOM 10827 C CA . SER D 1 219 ? -24.635 -15.957 17.906 1.00 13.65 198 SER D CA 1
ATOM 10828 C C . SER D 1 219 ? -23.478 -15.092 18.446 1.00 13.67 198 SER D C 1
ATOM 10829 O O . SER D 1 219 ? -22.840 -14.393 17.681 1.00 14.61 198 SER D O 1
ATOM 10832 N N . CYS D 1 220 ? -23.187 -15.099 19.750 1.00 13.60 199 CYS D N 1
ATOM 10833 C CA . CYS D 1 220 ? -22.092 -14.300 20.330 1.00 14.07 199 CYS D CA 1
ATOM 10834 C C . CYS D 1 220 ? -21.470 -14.977 21.571 1.00 13.93 199 CYS D C 1
ATOM 10835 O O . CYS D 1 220 ? -20.403 -15.632 21.408 1.00 13.90 199 CYS D O 1
ATOM 10838 N N . ALA D 1 221 ? -22.074 -14.829 22.736 1.00 14.43 200 ALA D N 1
ATOM 10839 C CA . ALA D 1 221 ? -21.462 -15.227 24.023 1.00 15.21 200 ALA D CA 1
ATOM 10840 C C . ALA D 1 221 ? -20.881 -16.650 23.983 1.00 14.49 200 ALA D C 1
ATOM 10841 O O . ALA D 1 221 ? -19.697 -16.860 24.345 1.00 13.93 200 ALA D O 1
ATOM 10843 N N . PHE D 1 222 ? -21.674 -17.650 23.605 1.00 14.14 201 PHE D N 1
ATOM 10844 C CA . PHE D 1 222 ? -21.246 -19.062 23.674 1.00 14.15 201 PHE D CA 1
ATOM 10845 C C . PHE D 1 222 ? -20.168 -19.298 22.623 1.00 13.73 201 PHE D C 1
ATOM 10846 O O . PHE D 1 222 ? -19.175 -19.985 22.906 1.00 13.51 201 PHE D O 1
ATOM 10854 N N . ALA D 1 223 ? -20.345 -18.843 21.384 1.00 13.55 202 ALA D N 1
ATOM 10855 C CA . ALA D 1 223 ? -19.315 -19.011 20.348 1.00 12.63 202 ALA D CA 1
ATOM 10856 C C . ALA D 1 223 ? -18.004 -18.361 20.779 1.00 11.95 202 ALA D C 1
ATOM 10857 O O . ALA D 1 223 ? -16.916 -18.940 20.541 1.00 12.82 202 ALA D O 1
ATOM 10859 N N . THR D 1 224 ? -18.079 -17.213 21.476 1.00 12.38 203 THR D N 1
ATOM 10860 C CA . THR D 1 224 ? -16.877 -16.452 21.866 1.00 13.02 203 THR D CA 1
ATOM 10861 C C . THR D 1 224 ? -16.086 -17.279 22.895 1.00 11.99 203 THR D C 1
ATOM 10862 O O . THR D 1 224 ? -14.891 -17.554 22.654 1.00 12.01 203 THR D O 1
ATOM 10866 N N . GLY D 1 225 ? -16.701 -17.616 24.024 1.00 13.31 204 GLY D N 1
ATOM 10867 C CA . GLY D 1 225 ? -15.985 -18.400 25.048 1.00 12.49 204 GLY D CA 1
ATOM 10868 C C . GLY D 1 225 ? -15.588 -19.787 24.592 1.00 11.98 204 GLY D C 1
ATOM 10869 O O . GLY D 1 225 ? -14.397 -20.207 24.785 1.00 12.33 204 GLY D O 1
ATOM 10870 N N . TYR D 1 226 ? -16.467 -20.491 23.872 1.00 12.89 205 TYR D N 1
ATOM 10871 C CA . TYR D 1 226 ? -16.156 -21.839 23.401 1.00 13.20 205 TYR D CA 1
ATOM 10872 C C . TYR D 1 226 ? -15.016 -21.772 22.403 1.00 12.90 205 TYR D C 1
ATOM 10873 O O . TYR D 1 226 ? -14.065 -22.579 22.466 1.00 13.71 205 TYR D O 1
ATOM 10882 N N . GLY D 1 227 ? -15.180 -20.930 21.375 1.00 13.42 206 GLY D N 1
ATOM 10883 C CA . GLY D 1 227 ? -14.181 -20.834 20.306 1.00 14.22 206 GLY D CA 1
ATOM 10884 C C . GLY D 1 227 ? -12.847 -20.314 20.816 1.00 13.06 206 GLY D C 1
ATOM 10885 O O . GLY D 1 227 ? -11.787 -20.710 20.292 1.00 13.17 206 GLY D O 1
ATOM 10886 N N . ALA D 1 228 ? -12.847 -19.385 21.785 1.00 12.40 207 ALA D N 1
ATOM 10887 C CA . ALA D 1 228 ? -11.598 -18.851 22.346 1.00 13.55 207 ALA D CA 1
ATOM 10888 C C . ALA D 1 228 ? -10.728 -20.029 22.829 1.00 12.28 207 ALA D C 1
ATOM 10889 O O . ALA D 1 228 ? -9.507 -19.982 22.616 1.00 12.15 207 ALA D O 1
ATOM 10891 N N . VAL D 1 229 ? -11.353 -21.020 23.439 1.00 15.06 208 VAL D N 1
ATOM 10892 C CA . VAL D 1 229 ? -10.633 -22.216 23.961 1.00 13.05 208 VAL D CA 1
ATOM 10893 C C . VAL D 1 229 ? -10.377 -23.204 22.832 1.00 12.55 208 VAL D C 1
ATOM 10894 O O . VAL D 1 229 ? -9.233 -23.697 22.695 1.00 13.17 208 VAL D O 1
ATOM 10898 N N . TRP D 1 230 ? -11.424 -23.598 22.113 1.00 12.90 209 TRP D N 1
ATOM 10899 C CA . TRP D 1 230 ? -11.373 -24.657 21.072 1.00 14.23 209 TRP D CA 1
ATOM 10900 C C . TRP D 1 230 ? -10.475 -24.277 19.876 1.00 14.75 209 TRP D C 1
ATOM 10901 O O . TRP D 1 230 ? -9.592 -25.062 19.514 1.00 16.38 209 TRP D O 1
ATOM 10912 N N . LEU D 1 231 ? -10.678 -23.100 19.297 1.00 13.83 210 LEU D N 1
ATOM 10913 C CA . LEU D 1 231 ? -10.025 -22.695 18.038 1.00 14.68 210 LEU D CA 1
ATOM 10914 C C . LEU D 1 231 ? -8.794 -21.856 18.325 1.00 14.84 210 LEU D C 1
ATOM 10915 O O . LEU D 1 231 ? -7.738 -22.137 17.729 1.00 16.08 210 LEU D O 1
ATOM 10920 N N . ASP D 1 232 ? -8.924 -20.817 19.150 1.00 16.34 211 ASP D N 1
ATOM 10921 C CA . ASP D 1 232 ? -7.888 -19.757 19.183 1.00 15.22 211 ASP D CA 1
ATOM 10922 C C . ASP D 1 232 ? -6.748 -20.222 20.083 1.00 13.91 211 ASP D C 1
ATOM 10923 O O . ASP D 1 232 ? -5.587 -20.259 19.626 1.00 15.46 211 ASP D O 1
ATOM 10928 N N . ALA D 1 233 ? -7.012 -20.523 21.362 1.00 14.31 212 ALA D N 1
ATOM 10929 C CA . ALA D 1 233 ? -6.023 -21.139 22.265 1.00 14.94 212 ALA D CA 1
ATOM 10930 C C . ALA D 1 233 ? -5.697 -22.580 21.885 1.00 15.68 212 ALA D C 1
ATOM 10931 O O . ALA D 1 233 ? -4.652 -23.084 22.337 1.00 15.54 212 ALA D O 1
ATOM 10933 N N . ALA D 1 234 ? -6.518 -23.237 21.064 1.00 14.56 213 ALA D N 1
ATOM 10934 C CA . ALA D 1 234 ? -6.281 -24.608 20.573 1.00 17.20 213 ALA D CA 1
ATOM 10935 C C . ALA D 1 234 ? -5.991 -25.504 21.778 1.00 15.66 213 ALA D C 1
ATOM 10936 O O . ALA D 1 234 ? -4.996 -26.256 21.777 1.00 17.57 213 ALA D O 1
ATOM 10938 N N . VAL D 1 235 ? -6.874 -25.480 22.758 1.00 14.07 214 VAL D N 1
ATOM 10939 C CA . VAL D 1 235 ? -6.703 -26.329 23.972 1.00 14.41 214 VAL D CA 1
ATOM 10940 C C . VAL D 1 235 ? -6.794 -27.809 23.583 1.00 16.75 214 VAL D C 1
ATOM 10941 O O . VAL D 1 235 ? -7.713 -28.208 22.818 1.00 17.15 214 VAL D O 1
ATOM 10945 N N . GLN D 1 236 ? -5.826 -28.593 24.076 1.00 17.42 215 GLN D N 1
ATOM 10946 C CA . GLN D 1 236 ? -5.650 -30.047 23.811 1.00 19.10 215 GLN D CA 1
ATOM 10947 C C . GLN D 1 236 ? -5.884 -30.788 25.118 1.00 17.68 215 GLN D C 1
ATOM 10948 O O . GLN D 1 236 ? -5.732 -30.198 26.204 1.00 16.96 215 GLN D O 1
ATOM 10954 N N . GLU D 1 237 ? -6.268 -32.047 25.019 1.00 18.09 216 GLU D N 1
ATOM 10955 C CA . GLU D 1 237 ? -6.319 -32.958 26.181 1.00 18.35 216 GLU D CA 1
ATOM 10956 C C . GLU D 1 237 ? -5.057 -32.806 27.034 1.00 18.03 216 GLU D C 1
ATOM 10957 O O . GLU D 1 237 ? -3.944 -32.878 26.491 1.00 18.11 216 GLU D O 1
ATOM 10963 N N . GLY D 1 238 ? -5.239 -32.567 28.332 1.00 15.93 217 GLY D N 1
ATOM 10964 C CA . GLY D 1 238 ? -4.156 -32.478 29.309 1.00 16.75 217 GLY D CA 1
ATOM 10965 C C . GLY D 1 238 ? -3.604 -31.059 29.455 1.00 17.07 217 GLY D C 1
ATOM 10966 O O . GLY D 1 238 ? -2.731 -30.849 30.311 1.00 17.50 217 GLY D O 1
ATOM 10967 N N . ASP D 1 239 ? -4.074 -30.088 28.654 1.00 16.11 218 ASP D N 1
ATOM 10968 C CA . ASP D 1 239 ? -3.629 -28.682 28.822 1.00 14.63 218 ASP D CA 1
ATOM 10969 C C . ASP D 1 239 ? -4.227 -28.081 30.086 1.00 14.97 218 ASP D C 1
ATOM 10970 O O . ASP D 1 239 ? -5.363 -28.426 30.470 1.00 15.07 218 ASP D O 1
ATOM 10975 N N . SER D 1 240 ? -3.545 -27.154 30.737 1.00 14.75 219 SER D N 1
ATOM 10976 C CA . SER D 1 240 ? -4.125 -26.247 31.760 1.00 14.32 219 SER D CA 1
ATOM 10977 C C . SER D 1 240 ? -4.662 -24.962 31.141 1.00 13.70 219 SER D C 1
ATOM 10978 O O . SER D 1 240 ? -4.093 -24.511 30.148 1.00 13.70 219 SER D O 1
ATOM 10981 N N . VAL D 1 241 ? -5.757 -24.440 31.692 1.00 12.89 220 VAL D N 1
ATOM 10982 C CA . VAL D 1 241 ? -6.452 -23.235 31.168 1.00 12.96 220 VAL D CA 1
ATOM 10983 C C . VAL D 1 241 ? -6.701 -22.296 32.341 1.00 13.53 220 VAL D C 1
ATOM 10984 O O . VAL D 1 241 ? -7.199 -22.809 33.406 1.00 13.88 220 VAL D O 1
ATOM 10988 N N . ALA D 1 242 ? -6.496 -21.007 32.149 1.00 12.99 221 ALA D N 1
ATOM 10989 C CA . ALA D 1 242 ? -7.019 -19.996 33.071 1.00 11.98 221 ALA D CA 1
ATOM 10990 C C . ALA D 1 242 ? -8.016 -19.139 32.356 1.00 12.64 221 ALA D C 1
ATOM 10991 O O . ALA D 1 242 ? -7.753 -18.781 31.180 1.00 14.36 221 ALA D O 1
ATOM 10993 N N . ILE D 1 243 ? -9.108 -18.804 33.030 1.00 11.57 222 ILE D N 1
ATOM 10994 C CA . ILE D 1 243 ? -10.178 -17.961 32.447 1.00 12.26 222 ILE D CA 1
ATOM 10995 C C . ILE D 1 243 ? -10.391 -16.796 33.400 1.00 13.22 222 ILE D C 1
ATOM 10996 O O . ILE D 1 243 ? -10.742 -17.017 34.599 1.00 13.13 222 ILE D O 1
ATOM 11001 N N . PHE D 1 244 ? -10.226 -15.580 32.910 1.00 12.41 223 PHE D N 1
ATOM 11002 C CA . PHE D 1 244 ? -10.344 -14.334 33.695 1.00 12.11 223 PHE D CA 1
ATOM 11003 C C . PHE D 1 244 ? -11.695 -13.729 33.353 1.00 13.85 223 PHE D C 1
ATOM 11004 O O . PHE D 1 244 ? -11.828 -13.085 32.248 1.00 13.52 223 PHE D O 1
ATOM 11012 N N . GLY D 1 245 ? -12.668 -13.898 34.232 1.00 13.78 224 GLY D N 1
ATOM 11013 C CA . GLY D 1 245 ? -14.066 -13.473 34.055 1.00 13.55 224 GLY D CA 1
ATOM 11014 C C . GLY D 1 245 ? -14.946 -14.624 33.665 1.00 13.15 224 GLY D C 1
ATOM 11015 O O . GLY D 1 245 ? -14.828 -15.164 32.525 1.00 13.31 224 GLY D O 1
ATOM 11016 N N . VAL D 1 246 ? -15.865 -15.009 34.568 1.00 13.62 225 VAL D N 1
ATOM 11017 C CA . VAL D 1 246 ? -16.833 -16.093 34.296 1.00 13.55 225 VAL D CA 1
ATOM 11018 C C . VAL D 1 246 ? -18.231 -15.513 34.301 1.00 14.17 225 VAL D C 1
ATOM 11019 O O . VAL D 1 246 ? -19.115 -15.987 35.024 1.00 15.74 225 VAL D O 1
ATOM 11023 N N . GLY D 1 247 ? -18.442 -14.562 33.395 1.00 14.52 226 GLY D N 1
ATOM 11024 C CA . GLY D 1 247 ? -19.784 -14.275 32.889 1.00 13.91 226 GLY D CA 1
ATOM 11025 C C . GLY D 1 247 ? -20.163 -15.328 31.859 1.00 13.45 226 GLY D C 1
ATOM 11026 O O . GLY D 1 247 ? -19.531 -16.362 31.819 1.00 14.48 226 GLY D O 1
ATOM 11027 N N . SER D 1 248 ? -21.151 -15.081 31.000 1.00 14.32 227 SER D N 1
ATOM 11028 C CA . SER D 1 248 ? -21.577 -16.105 30.011 1.00 12.75 227 SER D CA 1
ATOM 11029 C C . SER D 1 248 ? -20.422 -16.534 29.101 1.00 13.11 227 SER D C 1
ATOM 11030 O O . SER D 1 248 ? -20.316 -17.694 28.767 1.00 13.13 227 SER D O 1
ATOM 11033 N N . VAL D 1 249 ? -19.569 -15.599 28.684 1.00 13.30 228 VAL D N 1
ATOM 11034 C CA . VAL D 1 249 ? -18.408 -15.934 27.832 1.00 12.99 228 VAL D CA 1
ATOM 11035 C C . VAL D 1 249 ? -17.472 -16.892 28.578 1.00 12.32 228 VAL D C 1
ATOM 11036 O O . VAL D 1 249 ? -17.094 -17.899 28.043 1.00 11.83 228 VAL D O 1
ATOM 11040 N N . GLY D 1 250 ? -16.999 -16.506 29.744 1.00 11.91 229 GLY D N 1
ATOM 11041 C CA . GLY D 1 250 ? -16.021 -17.318 30.457 1.00 12.52 229 GLY D CA 1
ATOM 11042 C C . GLY D 1 250 ? -16.630 -18.669 30.839 1.00 12.99 229 GLY D C 1
ATOM 11043 O O . GLY D 1 250 ? -15.896 -19.625 30.859 1.00 12.05 229 GLY D O 1
ATOM 11044 N N . ILE D 1 251 ? -17.919 -18.752 31.154 1.00 13.54 230 ILE D N 1
ATOM 11045 C CA . ILE D 1 251 ? -18.487 -20.079 31.503 1.00 13.92 230 ILE D CA 1
ATOM 11046 C C . ILE D 1 251 ? -18.539 -20.927 30.234 1.00 12.32 230 ILE D C 1
ATOM 11047 O O . ILE D 1 251 ? -18.323 -22.125 30.294 1.00 12.76 230 ILE D O 1
ATOM 11052 N N . SER D 1 252 ? -18.781 -20.293 29.087 1.00 12.13 231 SER D N 1
ATOM 11053 C CA . SER D 1 252 ? -18.724 -21.030 27.808 1.00 12.02 231 SER D CA 1
ATOM 11054 C C . SER D 1 252 ? -17.300 -21.608 27.609 1.00 11.71 231 SER D C 1
ATOM 11055 O O . SER D 1 252 ? -17.152 -22.712 27.020 1.00 12.89 231 SER D O 1
ATOM 11058 N N . ALA D 1 253 ? -16.281 -20.856 27.981 1.00 12.17 232 ALA D N 1
ATOM 11059 C CA . ALA D 1 253 ? -14.867 -21.272 27.896 1.00 11.98 232 ALA D CA 1
ATOM 11060 C C . ALA D 1 253 ? -14.630 -22.441 28.865 1.00 12.07 232 ALA D C 1
ATOM 11061 O O . ALA D 1 253 ? -13.924 -23.373 28.491 1.00 12.65 232 ALA D O 1
ATOM 11063 N N . VAL D 1 254 ? -15.240 -22.396 30.042 1.00 12.79 233 VAL D N 1
ATOM 11064 C CA . VAL D 1 254 ? -15.131 -23.554 30.975 1.00 13.03 233 VAL D CA 1
ATOM 11065 C C . VAL D 1 254 ? -15.713 -24.782 30.281 1.00 13.78 233 VAL D C 1
ATOM 11066 O O . VAL D 1 254 ? -15.114 -25.878 30.289 1.00 14.06 233 VAL D O 1
ATOM 11070 N N . ILE D 1 255 ? -16.916 -24.646 29.756 1.00 14.19 234 ILE D N 1
ATOM 11071 C CA . ILE D 1 255 ? -17.593 -25.777 29.070 1.00 14.85 234 ILE D CA 1
ATOM 11072 C C . ILE D 1 255 ? -16.689 -26.362 27.980 1.00 14.91 234 ILE D C 1
ATOM 11073 O O . ILE D 1 255 ? -16.489 -27.603 27.940 1.00 14.18 234 ILE D O 1
ATOM 11078 N N . ALA D 1 256 ? -16.041 -25.540 27.152 1.00 12.48 235 ALA D N 1
ATOM 11079 C CA . ALA D 1 256 ? -15.109 -26.015 26.112 1.00 13.42 235 ALA D CA 1
ATOM 11080 C C . ALA D 1 256 ? -13.936 -26.743 26.759 1.00 14.03 235 ALA D C 1
ATOM 11081 O O . ALA D 1 256 ? -13.489 -27.766 26.254 1.00 14.20 235 ALA D O 1
ATOM 11083 N N . ALA D 1 257 ? -13.322 -26.109 27.750 1.00 13.72 236 ALA D N 1
ATOM 11084 C CA . ALA D 1 257 ? -12.098 -26.667 28.353 1.00 13.22 236 ALA D CA 1
ATOM 11085 C C . ALA D 1 257 ? -12.397 -28.046 28.937 1.00 13.48 236 ALA D C 1
ATOM 11086 O O . ALA D 1 257 ? -11.538 -28.936 28.802 1.00 13.62 236 ALA D O 1
ATOM 11088 N N . LYS D 1 258 ? -13.571 -28.231 29.526 1.00 14.01 237 LYS D N 1
ATOM 11089 C CA . LYS D 1 258 ? -13.993 -29.544 30.064 1.00 15.42 237 LYS D CA 1
ATOM 11090 C C . LYS D 1 258 ? -14.217 -30.537 28.923 1.00 15.40 237 LYS D C 1
ATOM 11091 O O . LYS D 1 258 ? -13.725 -31.694 28.998 1.00 16.85 237 LYS D O 1
ATOM 11097 N N . GLU D 1 259 ? -14.907 -30.100 27.868 1.00 14.17 238 GLU D N 1
ATOM 11098 C CA . GLU D 1 259 ? -15.169 -30.949 26.690 1.00 14.91 238 GLU D CA 1
ATOM 11099 C C . GLU D 1 259 ? -13.830 -31.420 26.118 1.00 16.30 238 GLU D C 1
ATOM 11100 O O . GLU D 1 259 ? -13.752 -32.583 25.639 1.00 16.19 238 GLU D O 1
ATOM 11106 N N . LEU D 1 260 ? -12.823 -30.541 26.100 1.00 15.01 239 LEU D N 1
ATOM 11107 C CA . LEU D 1 260 ? -11.498 -30.830 25.496 1.00 15.80 239 LEU D CA 1
ATOM 11108 C C . LEU D 1 260 ? -10.541 -31.509 26.483 1.00 15.35 239 LEU D C 1
ATOM 11109 O O . LEU D 1 260 ? -9.394 -31.808 26.093 1.00 17.52 239 LEU D O 1
ATOM 11114 N N . LYS D 1 261 ? -11.017 -31.830 27.675 1.00 15.44 240 LYS D N 1
ATOM 11115 C CA . LYS D 1 261 ? -10.308 -32.680 28.663 1.00 16.17 240 LYS D CA 1
ATOM 11116 C C . LYS D 1 261 ? -9.048 -31.943 29.121 1.00 15.91 240 LYS D C 1
ATOM 11117 O O . LYS D 1 261 ? -7.972 -32.583 29.306 1.00 15.41 240 LYS D O 1
ATOM 11123 N N . ALA D 1 262 ? -9.185 -30.641 29.388 1.00 15.29 241 ALA D N 1
ATOM 11124 C CA . ALA D 1 262 ? -8.127 -29.880 30.076 1.00 14.28 241 ALA D CA 1
ATOM 11125 C C . ALA D 1 262 ? -7.831 -30.580 31.406 1.00 16.24 241 ALA D C 1
ATOM 11126 O O . ALA D 1 262 ? -8.772 -31.082 32.042 1.00 16.98 241 ALA D O 1
ATOM 11128 N N . LYS D 1 263 ? -6.565 -30.547 31.823 1.00 14.75 242 LYS D N 1
ATOM 11129 C CA . LYS D 1 263 ? -6.157 -31.163 33.109 1.00 14.62 242 LYS D CA 1
ATOM 11130 C C . LYS D 1 263 ? -6.545 -30.275 34.279 1.00 15.05 242 LYS D C 1
ATOM 11131 O O . LYS D 1 263 ? -6.607 -30.738 35.439 1.00 17.07 242 LYS D O 1
ATOM 11137 N N . GLN D 1 264 ? -6.668 -28.986 34.051 1.00 14.16 243 GLN D N 1
ATOM 11138 C CA . GLN D 1 264 ? -6.790 -27.975 35.110 1.00 12.80 243 GLN D CA 1
ATOM 11139 C C . GLN D 1 264 ? -7.478 -26.760 34.450 1.00 13.02 243 GLN D C 1
ATOM 11140 O O . GLN D 1 264 ? -7.121 -26.369 33.303 1.00 14.57 243 GLN D O 1
ATOM 11146 N N . ILE D 1 265 ? -8.489 -26.255 35.123 1.00 12.95 244 ILE D N 1
ATOM 11147 C CA . ILE D 1 265 ? -9.331 -25.144 34.628 1.00 12.27 244 ILE D CA 1
ATOM 11148 C C . ILE D 1 265 ? -9.466 -24.161 35.779 1.00 12.96 244 ILE D C 1
ATOM 11149 O O . ILE D 1 265 ? -10.245 -24.415 36.732 1.00 13.93 244 ILE D O 1
ATOM 11154 N N . ILE D 1 266 ? -8.704 -23.082 35.719 1.00 12.21 245 ILE D N 1
ATOM 11155 C CA . ILE D 1 266 ? -8.613 -22.071 36.792 1.00 11.33 245 ILE D CA 1
ATOM 11156 C C . ILE D 1 266 ? -9.493 -20.895 36.411 1.00 12.86 245 ILE D C 1
ATOM 11157 O O . ILE D 1 266 ? -9.346 -20.378 35.298 1.00 13.31 245 ILE D O 1
ATOM 11162 N N . VAL D 1 267 ? -10.426 -20.504 37.264 1.00 12.81 246 VAL D N 1
ATOM 11163 C CA . VAL D 1 267 ? -11.336 -19.385 36.980 1.00 12.55 246 VAL D CA 1
ATOM 11164 C C . VAL D 1 267 ? -11.076 -18.281 37.977 1.00 13.25 246 VAL D C 1
ATOM 11165 O O . VAL D 1 267 ? -10.900 -18.528 39.150 1.00 14.75 246 VAL D O 1
ATOM 11169 N N . VAL D 1 268 ? -11.149 -17.057 37.479 1.00 12.76 247 VAL D N 1
ATOM 11170 C CA . VAL D 1 268 ? -10.812 -15.836 38.252 1.00 12.90 247 VAL D CA 1
ATOM 11171 C C . VAL D 1 268 ? -11.944 -14.841 38.088 1.00 14.15 247 VAL D C 1
ATOM 11172 O O . VAL D 1 268 ? -12.255 -14.531 36.940 1.00 14.08 247 VAL D O 1
ATOM 11176 N N . ASP D 1 269 ? -12.465 -14.287 39.185 1.00 13.88 248 ASP D N 1
ATOM 11177 C CA . ASP D 1 269 ? -13.611 -13.348 39.137 1.00 13.57 248 ASP D CA 1
ATOM 11178 C C . ASP D 1 269 ? -13.732 -12.711 40.527 1.00 16.23 248 ASP D C 1
ATOM 11179 O O . ASP D 1 269 ? -13.099 -13.236 41.462 1.00 14.98 248 ASP D O 1
ATOM 11184 N N . ARG D 1 270 ? -14.613 -11.735 40.661 1.00 16.34 249 ARG D N 1
ATOM 11185 C CA . ARG D 1 270 ? -14.971 -11.241 42.010 1.00 17.45 249 ARG D CA 1
ATOM 11186 C C . ARG D 1 270 ? -16.363 -11.748 42.381 1.00 17.86 249 ARG D C 1
ATOM 11187 O O . ARG D 1 270 ? -16.768 -11.523 43.512 1.00 17.94 249 ARG D O 1
ATOM 11195 N N . ASN D 1 271 ? -17.069 -12.405 41.469 1.00 17.25 250 ASN D N 1
ATOM 11196 C CA . ASN D 1 271 ? -18.460 -12.851 41.687 1.00 16.82 250 ASN D CA 1
ATOM 11197 C C . ASN D 1 271 ? -18.430 -14.321 42.119 1.00 17.39 250 ASN D C 1
ATOM 11198 O O . ASN D 1 271 ? -18.198 -15.225 41.302 1.00 15.45 250 ASN D O 1
ATOM 11203 N N . GLU D 1 272 ? -18.676 -14.571 43.400 1.00 17.61 251 GLU D N 1
ATOM 11204 C CA . GLU D 1 272 ? -18.619 -15.948 43.961 1.00 18.32 251 GLU D CA 1
ATOM 11205 C C . GLU D 1 272 ? -19.704 -16.828 43.352 1.00 17.08 251 GLU D C 1
ATOM 11206 O O . GLU D 1 272 ? -19.490 -18.015 43.197 1.00 16.98 251 GLU D O 1
ATOM 11212 N N . TYR D 1 273 ? -20.881 -16.289 43.080 1.00 16.05 252 TYR D N 1
ATOM 11213 C CA . TYR D 1 273 ? -21.981 -17.078 42.487 1.00 15.42 252 TYR D CA 1
ATOM 11214 C C . TYR D 1 273 ? -21.510 -17.658 41.147 1.00 14.61 252 TYR D C 1
ATOM 11215 O O . TYR D 1 273 ? -21.739 -18.842 40.835 1.00 14.84 252 TYR D O 1
ATOM 11224 N N . LYS D 1 274 ? -20.889 -16.819 40.292 1.00 15.44 253 LYS D N 1
ATOM 11225 C CA . LYS D 1 274 ? -20.511 -17.301 38.949 1.00 15.21 253 LYS D CA 1
ATOM 11226 C C . LYS D 1 274 ? -19.257 -18.193 39.019 1.00 13.72 253 LYS D C 1
ATOM 11227 O O . LYS D 1 274 ? -19.176 -19.133 38.260 1.00 14.60 253 LYS D O 1
ATOM 11233 N N . LEU D 1 275 ? -18.364 -17.951 39.957 1.00 15.13 254 LEU D N 1
ATOM 11234 C CA . LEU D 1 275 ? -17.221 -18.872 40.227 1.00 15.86 254 LEU D CA 1
ATOM 11235 C C . LEU D 1 275 ? -17.769 -20.264 40.571 1.00 15.96 254 LEU D C 1
ATOM 11236 O O . LEU D 1 275 ? -17.290 -21.270 40.016 1.00 15.20 254 LEU D O 1
ATOM 11241 N N . LYS D 1 276 ? -18.819 -20.317 41.390 1.00 17.50 255 LYS D N 1
ATOM 11242 C CA . LYS D 1 276 ? -19.403 -21.603 41.823 1.00 17.46 255 LYS D CA 1
ATOM 11243 C C . LYS D 1 276 ? -20.077 -22.275 40.626 1.00 15.95 255 LYS D C 1
ATOM 11244 O O . LYS D 1 276 ? -19.909 -23.472 40.457 1.00 17.16 255 LYS D O 1
ATOM 11250 N N . MET D 1 277 ? -20.779 -21.505 39.781 1.00 14.68 256 MET D N 1
ATOM 11251 C CA . MET D 1 277 ? -21.375 -22.080 38.540 1.00 15.46 256 MET D CA 1
ATOM 11252 C C . MET D 1 277 ? -20.246 -22.635 37.666 1.00 13.85 256 MET D C 1
ATOM 11253 O O . MET D 1 277 ? -20.373 -23.725 37.074 1.00 13.78 256 MET D O 1
ATOM 11258 N N . ALA D 1 278 ? -19.140 -21.914 37.501 1.00 14.03 257 ALA D N 1
ATOM 11259 C CA . ALA D 1 278 ? -17.993 -22.391 36.715 1.00 14.37 257 ALA D CA 1
ATOM 11260 C C . ALA D 1 278 ? -17.415 -23.709 37.266 1.00 13.54 257 ALA D C 1
ATOM 11261 O O . ALA D 1 278 ? -17.195 -24.616 36.491 1.00 13.44 257 ALA D O 1
ATOM 11263 N N . MET D 1 279 ? -17.244 -23.806 38.561 1.00 15.02 258 MET D N 1
ATOM 11264 C CA . MET D 1 279 ? -16.800 -25.058 39.220 1.00 16.58 258 MET D CA 1
ATOM 11265 C C . MET D 1 279 ? -17.780 -26.208 38.923 1.00 14.86 258 MET D C 1
ATOM 11266 O O . MET D 1 279 ? -17.356 -27.296 38.464 1.00 17.35 258 MET D O 1
ATOM 11271 N N . GLU D 1 280 ? -19.083 -25.935 38.987 1.00 15.80 259 GLU D N 1
ATOM 11272 C CA . GLU D 1 280 ? -20.129 -26.960 38.740 1.00 15.71 259 GLU D CA 1
ATOM 11273 C C . GLU D 1 280 ? -20.073 -27.445 37.299 1.00 16.56 259 GLU D C 1
ATOM 11274 O O . GLU D 1 280 ? -20.414 -28.593 37.046 1.00 20.09 259 GLU D O 1
ATOM 11280 N N . LEU D 1 281 ? -19.658 -26.581 36.360 1.00 14.40 260 LEU D N 1
ATOM 11281 C CA . LEU D 1 281 ? -19.565 -26.959 34.944 1.00 14.34 260 LEU D CA 1
ATOM 11282 C C . LEU D 1 281 ? -18.175 -27.441 34.515 1.00 15.87 260 LEU D C 1
ATOM 11283 O O . LEU D 1 281 ? -17.987 -27.711 33.307 1.00 15.18 260 LEU D O 1
ATOM 11288 N N . GLY D 1 282 ? -17.269 -27.693 35.448 1.00 15.93 261 GLY D N 1
ATOM 11289 C CA . GLY D 1 282 ? -15.980 -28.320 35.124 1.00 16.29 261 GLY D CA 1
ATOM 11290 C C . GLY D 1 282 ? -14.747 -27.571 35.628 1.00 14.86 261 GLY D C 1
ATOM 11291 O O . GLY D 1 282 ? -13.691 -28.183 35.535 1.00 15.31 261 GLY D O 1
ATOM 11292 N N . ALA D 1 283 ? -14.816 -26.341 36.112 1.00 13.79 262 ALA D N 1
ATOM 11293 C CA . ALA D 1 283 ? -13.621 -25.629 36.610 1.00 14.50 262 ALA D CA 1
ATOM 11294 C C . ALA D 1 283 ? -13.087 -26.443 37.800 1.00 13.91 262 ALA D C 1
ATOM 11295 O O . ALA D 1 283 ? -13.870 -27.107 38.521 1.00 15.91 262 ALA D O 1
ATOM 11297 N N . THR D 1 284 ? -11.785 -26.429 37.976 1.00 13.74 263 THR D N 1
ATOM 11298 C CA . THR D 1 284 ? -11.091 -27.242 39.013 1.00 14.36 263 THR D CA 1
ATOM 11299 C C . THR D 1 284 ? -10.604 -26.375 40.154 1.00 14.18 263 THR D C 1
ATOM 11300 O O . THR D 1 284 ? -10.455 -26.865 41.270 1.00 14.22 263 THR D O 1
ATOM 11304 N N . HIS D 1 285 ? -10.357 -25.111 39.921 1.00 12.76 264 HIS D N 1
ATOM 11305 C CA . HIS D 1 285 ? -9.778 -24.156 40.895 1.00 12.77 264 HIS D CA 1
ATOM 11306 C C . HIS D 1 285 ? -10.375 -22.796 40.657 1.00 14.67 264 HIS D C 1
ATOM 11307 O O . HIS D 1 285 ? -10.515 -22.360 39.523 1.00 14.33 264 HIS D O 1
ATOM 11322 N N . ILE D 1 287 ? -10.516 -18.594 42.017 1.00 14.76 266 ILE D N 1
ATOM 11323 C CA . ILE D 1 287 ? -9.832 -17.505 42.689 1.00 15.01 266 ILE D CA 1
ATOM 11324 C C . ILE D 1 287 ? -10.733 -16.285 42.678 1.00 15.11 266 ILE D C 1
ATOM 11325 O O . ILE D 1 287 ? -11.077 -15.808 41.556 1.00 15.60 266 ILE D O 1
ATOM 11330 N N . ASN D 1 288 ? -11.076 -15.768 43.853 1.00 15.51 267 ASN D N 1
ATOM 11331 C CA . ASN D 1 288 ? -11.794 -14.490 43.992 1.00 17.88 267 ASN D CA 1
ATOM 11332 C C . ASN D 1 288 ? -10.737 -13.387 44.003 1.00 17.86 267 ASN D C 1
ATOM 11333 O O . ASN D 1 288 ? -9.993 -13.246 44.997 1.00 17.92 267 ASN D O 1
ATOM 11338 N N . SER D 1 289 ? -10.631 -12.625 42.927 1.00 15.17 268 SER D N 1
ATOM 11339 C CA . SER D 1 289 ? -9.580 -11.617 42.753 1.00 15.37 268 SER D CA 1
ATOM 11340 C C . SER D 1 289 ? -9.738 -10.532 43.826 1.00 18.46 268 SER D C 1
ATOM 11341 O O . SER D 1 289 ? -8.771 -9.840 44.100 1.00 18.65 268 SER D O 1
ATOM 11344 N N . GLU D 1 290 ? -10.938 -10.320 44.358 1.00 17.46 269 GLU D N 1
ATOM 11345 C CA . GLU D 1 290 ? -11.112 -9.218 45.346 1.00 20.50 269 GLU D CA 1
ATOM 11346 C C . GLU D 1 290 ? -10.646 -9.651 46.738 1.00 24.26 269 GLU D C 1
ATOM 11347 O O . GLU D 1 290 ? -10.623 -8.785 47.640 1.00 25.75 269 GLU D O 1
ATOM 11353 N N . LYS D 1 291 ? -10.335 -10.928 46.930 1.00 21.67 270 LYS D N 1
ATOM 11354 C CA . LYS D 1 291 ? -9.949 -11.475 48.260 1.00 23.53 270 LYS D CA 1
ATOM 11355 C C . LYS D 1 291 ? -8.473 -11.822 48.270 1.00 23.28 270 LYS D C 1
ATOM 11356 O O . LYS D 1 291 ? -8.018 -12.396 49.261 1.00 24.84 270 LYS D O 1
ATOM 11362 N N . LEU D 1 292 ? -7.741 -11.508 47.204 1.00 21.21 271 LEU D N 1
ATOM 11363 C CA . LEU D 1 292 ? -6.300 -11.813 47.131 1.00 20.68 271 LEU D CA 1
ATOM 11364 C C . LEU D 1 292 ? -5.591 -10.947 48.167 1.00 24.33 271 LEU D C 1
ATOM 11365 O O . LEU D 1 292 ? -5.944 -9.793 48.369 1.00 26.80 271 LEU D O 1
ATOM 11370 N N . PRO D 1 293 ? -4.561 -11.487 48.819 1.00 25.40 272 PRO D N 1
ATOM 11371 C CA . PRO D 1 293 ? -3.746 -10.693 49.719 1.00 30.57 272 PRO D CA 1
ATOM 11372 C C . PRO D 1 293 ? -3.081 -9.526 48.997 1.00 36.34 272 PRO D C 1
ATOM 11373 O O . PRO D 1 293 ? -2.810 -9.608 47.790 1.00 29.88 272 PRO D O 1
ATOM 11377 N N . GLU D 1 294 ? -2.842 -8.476 49.776 1.00 37.90 273 GLU D N 1
ATOM 11378 C CA . GLU D 1 294 ? -1.925 -7.364 49.461 1.00 41.20 273 GLU D CA 1
ATOM 11379 C C . GLU D 1 294 ? -0.685 -7.943 48.788 1.00 35.15 273 GLU D C 1
ATOM 11380 O O . GLU D 1 294 ? -0.047 -8.886 49.341 1.00 37.38 273 GLU D O 1
ATOM 11386 N N . GLY D 1 295 ? -0.396 -7.432 47.603 1.00 31.23 274 GLY D N 1
ATOM 11387 C CA . GLY D 1 295 ? 0.867 -7.721 46.921 1.00 29.00 274 GLY D CA 1
ATOM 11388 C C . GLY D 1 295 ? 0.795 -8.977 46.080 1.00 25.06 274 GLY D C 1
ATOM 11389 O O . GLY D 1 295 ? 1.838 -9.306 45.527 1.00 28.42 274 GLY D O 1
ATOM 11390 N N . VAL D 1 296 ? -0.339 -9.696 46.043 1.00 21.83 275 VAL D N 1
ATOM 11391 C CA . VAL D 1 296 ? -0.512 -10.886 45.149 1.00 19.98 275 VAL D CA 1
ATOM 11392 C C . VAL D 1 296 ? -1.413 -10.522 43.977 1.00 19.26 275 VAL D C 1
ATOM 11393 O O . VAL D 1 296 ? -2.623 -10.260 44.163 1.00 19.85 275 VAL D O 1
ATOM 11397 N N . THR D 1 297 ? -0.825 -10.474 42.788 1.00 18.59 276 THR D N 1
ATOM 11398 C CA . THR D 1 297 ? -1.592 -10.201 41.562 1.00 18.76 276 THR D CA 1
ATOM 11399 C C . THR D 1 297 ? -2.362 -11.442 41.133 1.00 17.34 276 THR D C 1
ATOM 11400 O O . THR D 1 297 ? -2.028 -12.564 41.505 1.00 15.70 276 THR D O 1
ATOM 11404 N N . PRO D 1 298 ? -3.429 -11.261 40.335 1.00 16.43 277 PRO D N 1
ATOM 11405 C CA . PRO D 1 298 ? -4.179 -12.400 39.791 1.00 15.35 277 PRO D CA 1
ATOM 11406 C C . PRO D 1 298 ? -3.282 -13.391 39.041 1.00 16.02 277 PRO D C 1
ATOM 11407 O O . PRO D 1 298 ? -3.437 -14.620 39.192 1.00 14.15 277 PRO D O 1
ATOM 11411 N N . SER D 1 299 ? -2.325 -12.886 38.251 1.00 15.24 278 SER D N 1
ATOM 11412 C CA . SER D 1 299 ? -1.415 -13.774 37.508 1.00 13.49 278 SER D CA 1
ATOM 11413 C C . SER D 1 299 ? -0.537 -14.583 38.482 1.00 14.39 278 SER D C 1
ATOM 11414 O O . SER D 1 299 ? -0.302 -15.769 38.240 1.00 14.49 278 SER D O 1
ATOM 11417 N N . GLN D 1 300 ? -0.029 -13.933 39.517 1.00 14.46 279 GLN D N 1
ATOM 11418 C CA . GLN D 1 300 ? 0.767 -14.654 40.549 1.00 15.10 279 GLN D CA 1
ATOM 11419 C C . GLN D 1 300 ? -0.095 -15.759 41.175 1.00 15.66 279 GLN D C 1
ATOM 11420 O O . GLN D 1 300 ? 0.411 -16.896 41.346 1.00 15.50 279 GLN D O 1
ATOM 11426 N N . ALA D 1 301 ? -1.351 -15.452 41.508 1.00 14.34 280 ALA D N 1
ATOM 11427 C CA . ALA D 1 301 ? -2.261 -16.430 42.148 1.00 14.52 280 ALA D CA 1
ATOM 11428 C C . ALA D 1 301 ? -2.450 -17.589 41.177 1.00 15.14 280 ALA D C 1
ATOM 11429 O O . ALA D 1 301 ? -2.456 -18.749 41.579 1.00 15.50 280 ALA D O 1
ATOM 11431 N N . VAL D 1 302 ? -2.651 -17.301 39.899 1.00 14.29 281 VAL D N 1
ATOM 11432 C CA . VAL D 1 302 ? -2.858 -18.394 38.919 1.00 12.81 281 VAL D CA 1
ATOM 11433 C C . VAL D 1 302 ? -1.593 -19.252 38.811 1.00 12.89 281 VAL D C 1
ATOM 11434 O O . VAL D 1 302 ? -1.670 -20.501 38.816 1.00 13.93 281 VAL D O 1
ATOM 11438 N N . ARG D 1 303 ? -0.437 -18.619 38.655 1.00 12.74 282 ARG D N 1
ATOM 11439 C CA A ARG D 1 303 ? 0.859 -19.323 38.496 0.50 14.33 282 ARG D CA 1
ATOM 11440 C CA B ARG D 1 303 ? 0.839 -19.350 38.475 0.50 13.56 282 ARG D CA 1
ATOM 11441 C C . ARG D 1 303 ? 1.144 -20.196 39.719 1.00 14.36 282 ARG D C 1
ATOM 11442 O O . ARG D 1 303 ? 1.655 -21.282 39.545 1.00 15.65 282 ARG D O 1
ATOM 11457 N N . LYS D 1 304 ? 0.769 -19.723 40.913 1.00 14.12 283 LYS D N 1
ATOM 11458 C CA . LYS D 1 304 ? 1.008 -20.551 42.143 1.00 15.92 283 LYS D CA 1
ATOM 11459 C C . LYS D 1 304 ? 0.199 -21.854 42.120 1.00 14.09 283 LYS D C 1
ATOM 11460 O O . LYS D 1 304 ? 0.531 -22.766 42.874 1.00 15.55 283 LYS D O 1
ATOM 11466 N N . LEU D 1 305 ? -0.842 -22.005 41.294 1.00 13.40 284 LEU D N 1
ATOM 11467 C CA . LEU D 1 305 ? -1.622 -23.244 41.189 1.00 13.45 284 LEU D CA 1
ATOM 11468 C C . LEU D 1 305 ? -0.947 -24.208 40.242 1.00 13.46 284 LEU D C 1
ATOM 11469 O O . LEU D 1 305 ? -1.367 -25.358 40.198 1.00 13.28 284 LEU D O 1
ATOM 11474 N N . THR D 1 306 ? 0.049 -23.744 39.458 1.00 13.03 285 THR D N 1
ATOM 11475 C CA . THR D 1 306 ? 0.643 -24.587 38.405 1.00 12.52 285 THR D CA 1
ATOM 11476 C C . THR D 1 306 ? 1.989 -25.095 38.909 1.00 12.34 285 THR D C 1
ATOM 11477 O O . THR D 1 306 ? 2.638 -24.418 39.741 1.00 13.17 285 THR D O 1
ATOM 11481 N N . PRO D 1 307 ? 2.397 -26.289 38.491 1.00 13.75 286 PRO D N 1
ATOM 11482 C CA . PRO D 1 307 ? 3.669 -26.863 38.953 1.00 12.28 286 PRO D CA 1
ATOM 11483 C C . PRO D 1 307 ? 4.878 -26.007 38.580 1.00 14.91 286 PRO D C 1
ATOM 11484 O O . PRO D 1 307 ? 4.971 -25.478 37.458 1.00 13.15 286 PRO D O 1
ATOM 11488 N N . LYS D 1 308 ? 5.725 -25.713 39.561 1.00 14.01 287 LYS D N 1
ATOM 11489 C CA . LYS D 1 308 ? 6.957 -24.903 39.349 1.00 15.86 287 LYS D CA 1
ATOM 11490 C C . LYS D 1 308 ? 6.585 -23.475 38.901 1.00 15.81 287 LYS D C 1
ATOM 11491 O O . LYS D 1 308 ? 7.427 -22.793 38.362 1.00 17.06 287 LYS D O 1
ATOM 11497 N N . GLU D 1 309 ? 5.359 -23.027 39.183 1.00 15.90 288 GLU D N 1
ATOM 11498 C CA . GLU D 1 309 ? 4.844 -21.679 38.866 1.00 17.04 288 GLU D CA 1
ATOM 11499 C C . GLU D 1 309 ? 5.068 -21.411 37.382 1.00 15.68 288 GLU D C 1
ATOM 11500 O O . GLU D 1 309 ? 5.352 -20.275 37.003 1.00 18.26 288 GLU D O 1
ATOM 11506 N N . VAL D 1 310 ? 4.913 -22.424 36.563 1.00 15.42 289 VAL D N 1
ATOM 11507 C CA . VAL D 1 310 ? 5.149 -22.317 35.105 1.00 15.31 289 VAL D CA 1
ATOM 11508 C C . VAL D 1 310 ? 4.031 -21.556 34.397 1.00 14.58 289 VAL D C 1
ATOM 11509 O O . VAL D 1 310 ? 4.289 -21.003 33.284 1.00 15.58 289 VAL D O 1
ATOM 11513 N N . GLY D 1 311 ? 2.817 -21.521 34.948 1.00 13.37 290 GLY D N 1
ATOM 11514 C CA . GLY D 1 311 ? 1.655 -20.897 34.311 1.00 13.03 290 GLY D CA 1
ATOM 11515 C C . GLY D 1 311 ? 0.854 -21.904 33.503 1.00 13.22 290 GLY D C 1
ATOM 11516 O O . GLY D 1 311 ? 1.031 -23.109 33.667 1.00 14.59 290 GLY D O 1
ATOM 11517 N N . VAL D 1 312 ? -0.044 -21.408 32.634 1.00 12.60 291 VAL D N 1
ATOM 11518 C CA . VAL D 1 312 ? -1.060 -22.261 31.971 1.00 11.86 291 VAL D CA 1
ATOM 11519 C C . VAL D 1 312 ? -0.790 -22.360 30.477 1.00 13.24 291 VAL D C 1
ATOM 11520 O O . VAL D 1 312 ? -0.244 -21.425 29.876 1.00 12.78 291 VAL D O 1
ATOM 11524 N N . ASP D 1 313 ? -1.231 -23.469 29.918 1.00 12.30 292 ASP D N 1
ATOM 11525 C CA . ASP D 1 313 ? -1.113 -23.741 28.472 1.00 12.10 292 ASP D CA 1
ATOM 11526 C C . ASP D 1 313 ? -1.952 -22.775 27.662 1.00 13.75 292 ASP D C 1
ATOM 11527 O O . ASP D 1 313 ? -1.687 -22.652 26.466 1.00 14.28 292 ASP D O 1
ATOM 11532 N N . ALA D 1 314 ? -3.023 -22.246 28.236 1.00 13.03 293 ALA D N 1
ATOM 11533 C CA . ALA D 1 314 ? -4.007 -21.394 27.555 1.00 13.15 293 ALA D CA 1
ATOM 11534 C C . ALA D 1 314 ? -4.531 -20.393 28.544 1.00 13.55 293 ALA D C 1
ATOM 11535 O O . ALA D 1 314 ? -4.967 -20.788 29.628 1.00 13.85 293 ALA D O 1
ATOM 11537 N N . SER D 1 315 ? -4.562 -19.123 28.167 1.00 13.05 294 SER D N 1
ATOM 11538 C CA . SER D 1 315 ? -4.997 -18.025 29.046 1.00 12.48 294 SER D CA 1
ATOM 11539 C C . SER D 1 315 ? -6.090 -17.240 28.322 1.00 13.17 294 SER D C 1
ATOM 11540 O O . SER D 1 315 ? -5.849 -16.776 27.219 1.00 14.24 294 SER D O 1
ATOM 11543 N N . ILE D 1 316 ? -7.299 -17.237 28.868 1.00 11.54 295 ILE D N 1
ATOM 11544 C CA . ILE D 1 316 ? -8.511 -16.594 28.291 1.00 11.94 295 ILE D CA 1
ATOM 11545 C C . ILE D 1 316 ? -8.879 -15.411 29.144 1.00 12.83 295 ILE D C 1
ATOM 11546 O O . ILE D 1 316 ? -9.041 -15.548 30.347 1.00 13.94 295 ILE D O 1
ATOM 11551 N N . GLU D 1 317 ? -9.042 -14.256 28.514 1.00 12.63 296 GLU D N 1
ATOM 11552 C CA . GLU D 1 317 ? -9.592 -13.095 29.210 1.00 13.26 296 GLU D CA 1
ATOM 11553 C C . GLU D 1 317 ? -10.977 -12.844 28.643 1.00 14.01 296 GLU D C 1
ATOM 11554 O O . GLU D 1 317 ? -11.122 -12.811 27.388 1.00 13.68 296 GLU D O 1
ATOM 11560 N N . SER D 1 318 ? -11.960 -12.767 29.527 1.00 12.35 297 SER D N 1
ATOM 11561 C CA . SER D 1 318 ? -13.393 -12.685 29.188 1.00 12.95 297 SER D CA 1
ATOM 11562 C C . SER D 1 318 ? -14.060 -11.862 30.284 1.00 13.22 297 SER D C 1
ATOM 11563 O O . SER D 1 318 ? -15.149 -12.259 30.712 1.00 14.08 297 SER D O 1
ATOM 11566 N N . SER D 1 319 ? -13.485 -10.717 30.620 1.00 12.79 298 SER D N 1
ATOM 11567 C CA . SER D 1 319 ? -13.925 -9.873 31.752 1.00 13.88 298 SER D CA 1
ATOM 11568 C C . SER D 1 319 ? -14.301 -8.473 31.286 1.00 14.95 298 SER D C 1
ATOM 11569 O O . SER D 1 319 ? -15.199 -7.889 31.897 1.00 15.38 298 SER D O 1
ATOM 11572 N N . GLY D 1 320 ? -13.537 -7.941 30.327 1.00 14.62 299 GLY D N 1
ATOM 11573 C CA . GLY D 1 320 ? -13.557 -6.526 29.972 1.00 15.16 299 GLY D CA 1
ATOM 11574 C C . GLY D 1 320 ? -12.811 -5.649 30.957 1.00 16.35 299 GLY D C 1
ATOM 11575 O O . GLY D 1 320 ? -12.778 -4.449 30.740 1.00 19.06 299 GLY D O 1
ATOM 11576 N N . TYR D 1 321 ? -12.145 -6.238 31.960 1.00 15.31 300 TYR D N 1
ATOM 11577 C CA . TYR D 1 321 ? -11.290 -5.488 32.901 1.00 14.59 300 TYR D CA 1
ATOM 11578 C C . TYR D 1 321 ? -9.894 -5.364 32.298 1.00 16.70 300 TYR D C 1
ATOM 11579 O O . TYR D 1 321 ? -9.228 -6.386 32.142 1.00 15.44 300 TYR D O 1
ATOM 11588 N N . ASP D 1 322 ? -9.441 -4.160 31.934 1.00 15.59 301 ASP D N 1
ATOM 11589 C CA . ASP D 1 322 ? -8.094 -4.004 31.326 1.00 16.89 301 ASP D CA 1
ATOM 11590 C C . ASP D 1 322 ? -6.975 -4.662 32.160 1.00 15.33 301 ASP D C 1
ATOM 11591 O O . ASP D 1 322 ? -6.059 -5.293 31.595 1.00 16.86 301 ASP D O 1
ATOM 11596 N N . VAL D 1 323 ? -7.013 -4.536 33.489 1.00 15.90 302 VAL D N 1
ATOM 11597 C CA . VAL D 1 323 ? -6.045 -5.191 34.396 1.00 16.83 302 VAL D CA 1
ATOM 11598 C C . VAL D 1 323 ? -5.985 -6.697 34.090 1.00 14.14 302 VAL D C 1
ATOM 11599 O O . VAL D 1 323 ? -4.859 -7.236 34.017 1.00 14.33 302 VAL D O 1
ATOM 11603 N N . PHE D 1 324 ? -7.118 -7.369 33.915 1.00 13.06 303 PHE D N 1
ATOM 11604 C CA . PHE D 1 324 ? -7.147 -8.827 33.620 1.00 13.84 303 PHE D CA 1
ATOM 11605 C C . PHE D 1 324 ? -6.548 -9.138 32.252 1.00 13.87 303 PHE D C 1
ATOM 11606 O O . PHE D 1 324 ? -6.106 -10.268 32.045 1.00 14.22 303 PHE D O 1
ATOM 11614 N N . MET D 1 325 ? -6.509 -8.178 31.332 1.00 13.75 304 MET D N 1
ATOM 11615 C CA . MET D 1 325 ? -5.913 -8.501 30.031 1.00 13.07 304 MET D CA 1
ATOM 11616 C C . MET D 1 325 ? -4.399 -8.686 30.257 1.00 12.29 304 MET D C 1
ATOM 11617 O O . MET D 1 325 ? -3.813 -9.629 29.725 1.00 13.08 304 MET D O 1
ATOM 11622 N N . ASN D 1 326 ? -3.809 -7.811 31.070 1.00 12.59 305 ASN D N 1
ATOM 11623 C CA . ASN D 1 326 ? -2.379 -7.896 31.386 1.00 11.86 305 ASN D CA 1
ATOM 11624 C C . ASN D 1 326 ? -2.133 -9.110 32.299 1.00 12.61 305 ASN D C 1
ATOM 11625 O O . ASN D 1 326 ? -1.139 -9.792 32.072 1.00 13.19 305 ASN D O 1
ATOM 11630 N N . GLU D 1 327 ? -3.029 -9.361 33.246 1.00 13.35 306 GLU D N 1
ATOM 11631 C CA . GLU D 1 327 ? -2.822 -10.519 34.149 1.00 13.36 306 GLU D CA 1
ATOM 11632 C C . GLU D 1 327 ? -2.925 -11.808 33.324 1.00 12.62 306 GLU D C 1
ATOM 11633 O O . GLU D 1 327 ? -2.144 -12.741 33.586 1.00 12.68 306 GLU D O 1
ATOM 11639 N N . ALA D 1 328 ? -3.835 -11.890 32.356 1.00 12.12 307 ALA D N 1
ATOM 11640 C CA . ALA D 1 328 ? -4.013 -13.104 31.537 1.00 11.83 307 ALA D CA 1
ATOM 11641 C C . ALA D 1 328 ? -2.726 -13.301 30.736 1.00 13.17 307 ALA D C 1
ATOM 11642 O O . ALA D 1 328 ? -2.252 -14.428 30.622 1.00 12.00 307 ALA D O 1
ATOM 11644 N N . MET D 1 329 ? -2.138 -12.227 30.209 1.00 12.00 308 MET D N 1
ATOM 11645 C CA . MET D 1 329 ? -0.882 -12.351 29.433 1.00 13.73 308 MET D CA 1
ATOM 11646 C C . MET D 1 329 ? 0.195 -12.968 30.322 1.00 12.87 308 MET D C 1
ATOM 11647 O O . MET D 1 329 ? 0.921 -13.836 29.884 1.00 15.37 308 MET D O 1
ATOM 11652 N N . LYS D 1 330 ? 0.311 -12.482 31.557 1.00 12.81 309 LYS D N 1
ATOM 11653 C CA . LYS D 1 330 ? 1.373 -12.919 32.501 1.00 13.22 309 LYS D CA 1
ATOM 11654 C C . LYS D 1 330 ? 1.133 -14.323 33.050 1.00 14.18 309 LYS D C 1
ATOM 11655 O O . LYS D 1 330 ? 2.124 -14.960 33.398 1.00 14.66 309 LYS D O 1
ATOM 11661 N N . ALA D 1 331 ? -0.096 -14.816 33.022 1.00 13.07 310 ALA D N 1
ATOM 11662 C CA . ALA D 1 331 ? -0.394 -16.141 33.592 1.00 13.88 310 ALA D CA 1
ATOM 11663 C C . ALA D 1 331 ? 0.015 -17.269 32.629 1.00 13.19 310 ALA D C 1
ATOM 11664 O O . ALA D 1 331 ? 0.130 -18.436 33.054 1.00 13.27 310 ALA D O 1
ATOM 11666 N N . ALA D 1 332 ? 0.146 -16.962 31.328 1.00 11.86 311 ALA D N 1
ATOM 11667 C CA . ALA D 1 332 ? 0.446 -17.941 30.274 1.00 11.70 311 ALA D CA 1
ATOM 11668 C C . ALA D 1 332 ? 1.867 -18.500 30.432 1.00 11.19 311 ALA D C 1
ATOM 11669 O O . ALA D 1 332 ? 2.802 -17.749 30.775 1.00 12.71 311 ALA D O 1
ATOM 11671 N N . ILE D 1 333 ? 2.086 -19.755 30.054 1.00 12.62 312 ILE D N 1
ATOM 11672 C CA . ILE D 1 333 ? 3.441 -20.338 29.924 1.00 11.93 312 ILE D CA 1
ATOM 11673 C C . ILE D 1 333 ? 4.171 -19.514 28.860 1.00 11.56 312 ILE D C 1
ATOM 11674 O O . ILE D 1 333 ? 3.716 -19.475 27.698 1.00 13.46 312 ILE D O 1
ATOM 11679 N N . HIS D 1 334 ? 5.315 -18.958 29.197 1.00 13.71 313 HIS D N 1
ATOM 11680 C CA . HIS D 1 334 ? 6.133 -18.115 28.288 1.00 13.84 313 HIS D CA 1
ATOM 11681 C C . HIS D 1 334 ? 6.296 -18.827 26.943 1.00 12.48 313 HIS D C 1
ATOM 11682 O O . HIS D 1 334 ? 6.746 -20.010 26.897 1.00 14.92 313 HIS D O 1
ATOM 11689 N N . GLY D 1 335 ? 5.963 -18.127 25.871 1.00 11.42 314 GLY D N 1
ATOM 11690 C CA . GLY D 1 335 ? 6.224 -18.577 24.497 1.00 11.85 314 GLY D CA 1
ATOM 11691 C C . GLY D 1 335 ? 5.213 -19.567 23.997 1.00 13.02 314 GLY D C 1
ATOM 11692 O O . GLY D 1 335 ? 4.568 -19.343 22.947 1.00 15.04 314 GLY D O 1
ATOM 11693 N N . LYS D 1 336 ? 5.064 -20.655 24.734 1.00 12.95 315 LYS D N 1
ATOM 11694 C CA . LYS D 1 336 ? 4.257 -21.826 24.324 1.00 12.95 315 LYS D CA 1
ATOM 11695 C C . LYS D 1 336 ? 2.759 -21.478 24.253 1.00 13.13 315 LYS D C 1
ATOM 11696 O O . LYS D 1 336 ? 2.065 -21.883 23.297 1.00 14.15 315 LYS D O 1
ATOM 11702 N N . ALA D 1 337 ? 2.271 -20.814 25.277 1.00 12.54 316 ALA D N 1
ATOM 11703 C CA . ALA D 1 337 ? 0.846 -20.541 25.502 1.00 12.64 316 ALA D CA 1
ATOM 11704 C C . ALA D 1 337 ? 0.432 -19.275 24.748 1.00 13.80 316 ALA D C 1
ATOM 11705 O O . ALA D 1 337 ? 1.257 -18.315 24.566 1.00 14.81 316 ALA D O 1
ATOM 11707 N N . LYS D 1 338 ? -0.862 -19.221 24.414 1.00 13.79 317 LYS D N 1
ATOM 11708 C CA . LYS D 1 338 ? -1.504 -18.041 23.801 1.00 14.32 317 LYS D CA 1
ATOM 11709 C C . LYS D 1 338 ? -2.458 -17.470 24.845 1.00 14.04 317 LYS D C 1
ATOM 11710 O O . LYS D 1 338 ? -3.137 -18.245 25.559 1.00 13.63 317 LYS D O 1
ATOM 11716 N N . THR D 1 339 ? -2.522 -16.141 24.893 1.00 13.29 318 THR D N 1
ATOM 11717 C CA . THR D 1 339 ? -3.495 -15.350 25.662 1.00 12.19 318 THR D CA 1
ATOM 11718 C C . THR D 1 339 ? -4.515 -14.851 24.676 1.00 13.35 318 THR D C 1
ATOM 11719 O O . THR D 1 339 ? -4.140 -14.160 23.730 1.00 13.61 318 THR D O 1
ATOM 11723 N N . VAL D 1 340 ? -5.754 -15.226 24.884 1.00 12.47 319 VAL D N 1
ATOM 11724 C CA . VAL D 1 340 ? -6.862 -14.834 23.992 1.00 13.91 319 VAL D CA 1
ATOM 11725 C C . VAL D 1 340 ? -7.672 -13.759 24.713 1.00 14.65 319 VAL D C 1
ATOM 11726 O O . VAL D 1 340 ? -8.292 -14.059 25.738 1.00 13.72 319 VAL D O 1
ATOM 11730 N N . ILE D 1 341 ? -7.684 -12.556 24.157 1.00 13.16 320 ILE D N 1
ATOM 11731 C CA . ILE D 1 341 ? -8.403 -11.388 24.728 1.00 14.29 320 ILE D CA 1
ATOM 11732 C C . ILE D 1 341 ? -9.751 -11.302 24.029 1.00 14.60 320 ILE D C 1
ATOM 11733 O O . ILE D 1 341 ? -9.763 -11.066 22.791 1.00 13.60 320 ILE D O 1
ATOM 11738 N N . THR D 1 342 ? -10.855 -11.491 24.755 1.00 13.57 321 THR D N 1
ATOM 11739 C CA . THR D 1 342 ? -12.226 -11.287 24.226 1.00 13.58 321 THR D CA 1
ATOM 11740 C C . THR D 1 342 ? -12.896 -10.083 24.864 1.00 13.57 321 THR D C 1
ATOM 11741 O O . THR D 1 342 ? -13.870 -9.585 24.294 1.00 14.51 321 THR D O 1
ATOM 11745 N N . GLY D 1 343 ? -12.366 -9.573 25.961 1.00 14.00 322 GLY D N 1
ATOM 11746 C CA . GLY D 1 343 ? -12.985 -8.475 26.702 1.00 15.15 322 GLY D CA 1
ATOM 11747 C C . GLY D 1 343 ? -13.088 -7.177 25.911 1.00 15.66 322 GLY D C 1
ATOM 11748 O O . GLY D 1 343 ? -12.189 -6.877 25.119 1.00 16.42 322 GLY D O 1
ATOM 11749 N N . GLU D 1 344 ? -14.091 -6.384 26.272 1.00 15.99 323 GLU D N 1
ATOM 11750 C CA . GLU D 1 344 ? -14.320 -5.027 25.709 1.00 16.85 323 GLU D CA 1
ATOM 11751 C C . GLU D 1 344 ? -14.675 -4.097 26.851 1.00 17.24 323 GLU D C 1
ATOM 11752 O O . GLU D 1 344 ? -15.248 -4.541 27.873 1.00 16.66 323 GLU D O 1
ATOM 11758 N N . GLY D 1 345 ? -14.388 -2.825 26.651 1.00 17.08 324 GLY D N 1
ATOM 11759 C CA . GLY D 1 345 ? -14.614 -1.826 27.701 1.00 17.09 324 GLY D CA 1
ATOM 11760 C C . GLY D 1 345 ? -14.399 -0.452 27.117 1.00 19.59 324 GLY D C 1
ATOM 11761 O O . GLY D 1 345 ? -13.859 -0.344 25.998 1.00 18.17 324 GLY D O 1
ATOM 11762 N N . ILE D 1 346 ? -14.777 0.550 27.893 1.00 20.60 325 ILE D N 1
ATOM 11763 C CA . ILE D 1 346 ? -14.484 1.960 27.534 1.00 22.70 325 ILE D CA 1
ATOM 11764 C C . ILE D 1 346 ? -13.247 2.358 28.347 1.00 20.26 325 ILE D C 1
ATOM 11765 O O . ILE D 1 346 ? -13.332 2.553 29.585 1.00 25.17 325 ILE D O 1
ATOM 11770 N N . TYR D 1 347 ? -12.088 2.340 27.719 1.00 20.45 326 TYR D N 1
ATOM 11771 C CA . TYR D 1 347 ? -10.770 2.557 28.364 1.00 20.41 326 TYR D CA 1
ATOM 11772 C C . TYR D 1 347 ? -10.252 3.972 28.090 1.00 22.10 326 TYR D C 1
ATOM 11773 O O . TYR D 1 347 ? -10.548 4.524 27.034 1.00 23.04 326 TYR D O 1
ATOM 11782 N N . GLU D 1 348 ? -9.488 4.506 29.041 1.00 24.95 327 GLU D N 1
ATOM 11783 C CA . GLU D 1 348 ? -8.878 5.856 28.912 1.00 29.21 327 GLU D CA 1
ATOM 11784 C C . GLU D 1 348 ? -8.057 5.849 27.619 1.00 26.77 327 GLU D C 1
ATOM 11785 O O . GLU D 1 348 ? -7.260 4.934 27.447 1.00 25.52 327 GLU D O 1
ATOM 11791 N N . ASN D 1 349 ? -8.312 6.790 26.722 1.00 26.84 328 ASN D N 1
ATOM 11792 C CA . ASN D 1 349 ? -7.549 6.973 25.466 1.00 27.42 328 ASN D CA 1
ATOM 11793 C C . ASN D 1 349 ? -7.649 5.728 24.576 1.00 23.78 328 ASN D C 1
ATOM 11794 O O . ASN D 1 349 ? -6.776 5.589 23.734 1.00 22.90 328 ASN D O 1
ATOM 11799 N N . ASP D 1 350 ? -8.668 4.890 24.753 1.00 22.13 329 ASP D N 1
ATOM 11800 C CA . ASP D 1 350 ? -8.866 3.640 23.976 1.00 22.44 329 ASP D CA 1
ATOM 11801 C C . ASP D 1 350 ? -7.553 2.868 23.915 1.00 21.57 329 ASP D C 1
ATOM 11802 O O . ASP D 1 350 ? -7.214 2.359 22.864 1.00 19.48 329 ASP D O 1
ATOM 11807 N N . ARG D 1 351 ? -6.882 2.692 25.049 1.00 20.63 330 ARG D N 1
ATOM 11808 C CA . ARG D 1 351 ? -5.612 1.951 25.106 1.00 22.40 330 ARG D CA 1
ATOM 11809 C C . ARG D 1 351 ? -5.701 0.924 26.220 1.00 20.03 330 ARG D C 1
ATOM 11810 O O . ARG D 1 351 ? -6.263 1.243 27.296 1.00 20.67 330 ARG D O 1
ATOM 11818 N N . ILE D 1 352 ? -5.011 -0.175 25.980 1.00 17.67 331 ILE D N 1
ATOM 11819 C CA . ILE D 1 352 ? -4.689 -1.161 27.043 1.00 18.33 331 ILE D CA 1
ATOM 11820 C C . ILE D 1 352 ? -3.178 -1.255 27.203 1.00 18.57 331 ILE D C 1
ATOM 11821 O O . ILE D 1 352 ? -2.416 -0.752 26.347 1.00 17.16 331 ILE D O 1
ATOM 11826 N N . PHE D 1 353 ? -2.738 -1.863 28.316 1.00 18.46 332 PHE D N 1
ATOM 11827 C CA A PHE D 1 353 ? -1.327 -1.881 28.757 0.50 17.52 332 PHE D CA 1
ATOM 11828 C CA B PHE D 1 353 ? -1.295 -1.884 28.684 0.50 17.73 332 PHE D CA 1
ATOM 11829 C C . PHE D 1 353 ? -0.856 -3.315 29.034 1.00 17.36 332 PHE D C 1
ATOM 11830 O O . PHE D 1 353 ? -1.679 -4.151 29.467 1.00 18.35 332 PHE D O 1
ATOM 11845 N N . PHE D 1 354 ? 0.421 -3.571 28.780 1.00 14.98 333 PHE D N 1
ATOM 11846 C CA . PHE D 1 354 ? 1.085 -4.826 29.171 1.00 15.02 333 PHE D CA 1
ATOM 11847 C C . PHE D 1 354 ? 2.365 -4.466 29.901 1.00 15.44 333 PHE D C 1
ATOM 11848 O O . PHE D 1 354 ? 3.125 -3.576 29.500 1.00 17.65 333 PHE D O 1
ATOM 11856 N N . ASP D 1 355 ? 2.658 -5.256 30.925 1.00 15.48 334 ASP D N 1
ATOM 11857 C CA . ASP D 1 355 ? 3.957 -5.214 31.617 1.00 16.85 334 ASP D CA 1
ATOM 11858 C C . ASP D 1 355 ? 5.028 -5.644 30.620 1.00 16.05 334 ASP D C 1
ATOM 11859 O O . ASP D 1 355 ? 4.911 -6.750 30.038 1.00 14.59 334 ASP D O 1
ATOM 11864 N N . PHE D 1 356 ? 5.981 -4.776 30.340 1.00 15.68 335 PHE D N 1
ATOM 11865 C CA . PHE D 1 356 ? 6.886 -4.943 29.166 1.00 16.46 335 PHE D CA 1
ATOM 11866 C C . PHE D 1 356 ? 7.810 -6.164 29.297 1.00 17.25 335 PHE D C 1
ATOM 11867 O O . PHE D 1 356 ? 7.905 -7.018 28.365 1.00 15.05 335 PHE D O 1
ATOM 11875 N N . LYS D 1 357 ? 8.481 -6.345 30.425 1.00 15.96 336 LYS D N 1
ATOM 11876 C CA . LYS D 1 357 ? 9.506 -7.420 30.521 1.00 18.81 336 LYS D CA 1
ATOM 11877 C C . LYS D 1 357 ? 8.804 -8.775 30.396 1.00 18.23 336 LYS D C 1
ATOM 11878 O O . LYS D 1 357 ? 9.259 -9.669 29.618 1.00 15.58 336 LYS D O 1
ATOM 11884 N N . ASP D 1 358 ? 7.696 -8.958 31.100 1.00 15.64 337 ASP D N 1
ATOM 11885 C CA . ASP D 1 358 ? 6.959 -10.235 31.015 1.00 16.79 337 ASP D CA 1
ATOM 11886 C C . ASP D 1 358 ? 6.478 -10.419 29.576 1.00 16.71 337 ASP D C 1
ATOM 11887 O O . ASP D 1 358 ? 6.406 -11.556 29.124 1.00 17.72 337 ASP D O 1
ATOM 11892 N N . PHE D 1 359 ? 6.099 -9.344 28.885 1.00 14.20 338 PHE D N 1
ATOM 11893 C CA . PHE D 1 359 ? 5.587 -9.478 27.505 1.00 13.65 338 PHE D CA 1
ATOM 11894 C C . PHE D 1 359 ? 6.737 -9.920 26.612 1.00 13.37 338 PHE D C 1
ATOM 11895 O O . PHE D 1 359 ? 6.582 -10.814 25.761 1.00 12.83 338 PHE D O 1
ATOM 11903 N N . LEU D 1 360 ? 7.854 -9.233 26.689 1.00 13.58 339 LEU D N 1
ATOM 11904 C CA . LEU D 1 360 ? 8.977 -9.565 25.782 1.00 15.47 339 LEU D CA 1
ATOM 11905 C C . LEU D 1 360 ? 9.413 -11.002 26.001 1.00 13.87 339 LEU D C 1
ATOM 11906 O O . LEU D 1 360 ? 9.613 -11.765 25.014 1.00 13.42 339 LEU D O 1
ATOM 11911 N N . PHE D 1 361 ? 9.530 -11.438 27.231 1.00 13.26 340 PHE D N 1
ATOM 11912 C CA . PHE D 1 361 ? 10.014 -12.793 27.556 1.00 14.22 340 PHE D CA 1
ATOM 11913 C C . PHE D 1 361 ? 8.876 -13.816 27.520 1.00 14.60 340 PHE D C 1
ATOM 11914 O O . PHE D 1 361 ? 8.725 -14.606 28.470 1.00 15.89 340 PHE D O 1
ATOM 11922 N N . GLY D 1 362 ? 8.171 -13.880 26.391 1.00 14.94 341 GLY D N 1
ATOM 11923 C CA . GLY D 1 362 ? 7.236 -14.985 26.078 1.00 13.48 341 GLY D CA 1
ATOM 11924 C C . GLY D 1 362 ? 5.769 -14.632 26.032 1.00 13.97 341 GLY D C 1
ATOM 11925 O O . GLY D 1 362 ? 4.985 -15.566 25.896 1.00 13.84 341 GLY D O 1
ATOM 11926 N N . GLY D 1 363 ? 5.414 -13.352 26.039 1.00 15.15 342 GLY D N 1
ATOM 11927 C CA . GLY D 1 363 ? 4.019 -12.946 25.890 1.00 13.93 342 GLY D CA 1
ATOM 11928 C C . GLY D 1 363 ? 3.516 -13.328 24.508 1.00 14.26 342 GLY D C 1
ATOM 11929 O O . GLY D 1 363 ? 4.263 -13.303 23.533 1.00 13.06 342 GLY D O 1
ATOM 11930 N N . ASN D 1 364 ? 2.236 -13.624 24.426 1.00 12.62 343 ASN D N 1
ATOM 11931 C CA . ASN D 1 364 ? 1.664 -14.057 23.132 1.00 13.67 343 ASN D CA 1
ATOM 11932 C C . ASN D 1 364 ? 0.187 -13.729 23.238 1.00 13.65 343 ASN D C 1
ATOM 11933 O O . ASN D 1 364 ? -0.543 -14.505 23.908 1.00 15.43 343 ASN D O 1
ATOM 11938 N N . VAL D 1 365 ? -0.227 -12.622 22.663 1.00 12.34 344 VAL D N 1
ATOM 11939 C CA . VAL D 1 365 ? -1.563 -12.043 22.925 1.00 13.16 344 VAL D CA 1
ATOM 11940 C C . VAL D 1 365 ? -2.305 -11.830 21.611 1.00 13.01 344 VAL D C 1
ATOM 11941 O O . VAL D 1 365 ? -1.741 -11.196 20.713 1.00 12.86 344 VAL D O 1
ATOM 11945 N N . VAL D 1 366 ? -3.542 -12.315 21.531 1.00 11.65 345 VAL D N 1
ATOM 11946 C CA . VAL D 1 366 ? -4.357 -12.054 20.326 1.00 13.03 345 VAL D CA 1
ATOM 11947 C C . VAL D 1 366 ? -5.704 -11.463 20.730 1.00 12.24 345 VAL D C 1
ATOM 11948 O O . VAL D 1 366 ? -6.329 -11.838 21.715 1.00 14.39 345 VAL D O 1
ATOM 11952 N N . GLY D 1 367 ? -6.210 -10.586 19.881 1.00 12.31 346 GLY D N 1
ATOM 11953 C CA . GLY D 1 367 ? -7.600 -10.157 19.904 1.00 11.88 346 GLY D CA 1
ATOM 11954 C C . GLY D 1 367 ? -8.485 -11.184 19.270 1.00 13.25 346 GLY D C 1
ATOM 11955 O O . GLY D 1 367 ? -8.144 -11.729 18.193 1.00 13.90 346 GLY D O 1
ATOM 11956 N N . ASN D 1 368 ? -9.645 -11.384 19.879 1.00 11.92 347 ASN D N 1
ATOM 11957 C CA . ASN D 1 368 ? -10.615 -12.397 19.465 1.00 12.86 347 ASN D CA 1
ATOM 11958 C C . ASN D 1 368 ? -12.001 -11.781 19.371 1.00 12.36 347 ASN D C 1
ATOM 11959 O O . ASN D 1 368 ? -12.429 -11.051 20.263 1.00 12.92 347 ASN D O 1
ATOM 11964 N N . VAL D 1 369 ? -12.651 -12.031 18.245 1.00 13.17 348 VAL D N 1
ATOM 11965 C CA . VAL D 1 369 ? -14.080 -11.681 18.046 1.00 12.55 348 VAL D CA 1
ATOM 11966 C C . VAL D 1 369 ? -14.880 -12.942 17.707 1.00 12.73 348 VAL D C 1
ATOM 11967 O O . VAL D 1 369 ? -14.497 -13.693 16.796 1.00 12.77 348 VAL D O 1
ATOM 11971 N N . THR D 1 370 ? -15.944 -13.207 18.467 1.00 13.02 349 THR D N 1
ATOM 11972 C CA . THR D 1 370 ? -16.858 -14.353 18.219 1.00 13.42 349 THR D CA 1
ATOM 11973 C C . THR D 1 370 ? -16.077 -15.676 18.292 1.00 14.55 349 THR D C 1
ATOM 11974 O O . THR D 1 370 ? -16.372 -16.616 17.548 1.00 12.99 349 THR D O 1
ATOM 11978 N N . GLY D 1 371 ? -15.024 -15.734 19.112 1.00 13.50 350 GLY D N 1
ATOM 11979 C CA . GLY D 1 371 ? -14.337 -16.999 19.421 1.00 14.42 350 GLY D CA 1
ATOM 11980 C C . GLY D 1 371 ? -13.528 -17.519 18.235 1.00 13.64 350 GLY D C 1
ATOM 11981 O O . GLY D 1 371 ? -13.143 -18.679 18.211 1.00 14.32 350 GLY D O 1
ATOM 11982 N N . ARG D 1 372 ? -13.326 -16.682 17.216 1.00 12.56 351 ARG D N 1
ATOM 11983 C CA . ARG D 1 372 ? -12.665 -17.080 15.956 1.00 14.65 351 ARG D CA 1
ATOM 11984 C C . ARG D 1 372 ? -13.529 -18.092 15.219 1.00 15.20 351 ARG D C 1
ATOM 11985 O O . ARG D 1 372 ? -13.016 -18.738 14.251 1.00 16.75 351 ARG D O 1
ATOM 11993 N N . VAL D 1 373 ? -14.810 -18.179 15.578 1.00 13.59 352 VAL D N 1
ATOM 11994 C CA . VAL D 1 373 ? -15.728 -19.178 14.972 1.00 14.14 352 VAL D CA 1
ATOM 11995 C C . VAL D 1 373 ? -16.238 -18.658 13.616 1.00 14.40 352 VAL D C 1
ATOM 11996 O O . VAL D 1 373 ? -17.190 -17.840 13.588 1.00 15.24 352 VAL D O 1
ATOM 12000 N N . ARG D 1 374 ? -15.669 -19.187 12.535 1.00 15.54 353 ARG D N 1
ATOM 12001 C CA . ARG D 1 374 ? -16.046 -18.744 11.153 1.00 15.10 353 ARG D CA 1
ATOM 12002 C C . ARG D 1 374 ? -17.440 -19.276 10.839 1.00 15.45 353 ARG D C 1
ATOM 12003 O O . ARG D 1 374 ? -17.746 -20.458 11.110 1.00 15.64 353 ARG D O 1
ATOM 12011 N N . ILE D 1 375 ? -18.282 -18.438 10.247 1.00 14.28 354 ILE D N 1
ATOM 12012 C CA . ILE D 1 375 ? -19.734 -18.776 10.168 1.00 13.92 354 ILE D CA 1
ATOM 12013 C C . ILE D 1 375 ? -19.943 -19.944 9.202 1.00 14.54 354 ILE D C 1
ATOM 12014 O O . ILE D 1 375 ? -20.958 -20.611 9.362 1.00 17.08 354 ILE D O 1
ATOM 12019 N N . HIS D 1 376 ? -19.066 -20.176 8.234 1.00 16.07 355 HIS D N 1
ATOM 12020 C CA . HIS D 1 376 ? -19.268 -21.318 7.305 1.00 14.48 355 HIS D CA 1
ATOM 12021 C C . HIS D 1 376 ? -18.398 -22.494 7.733 1.00 16.83 355 HIS D C 1
ATOM 12022 O O . HIS D 1 376 ? -18.905 -23.607 7.806 1.00 17.78 355 HIS D O 1
ATOM 12029 N N . SER D 1 377 ? -17.130 -22.228 8.037 1.00 16.67 356 SER D N 1
ATOM 12030 C CA . SER D 1 377 ? -16.144 -23.298 8.250 1.00 16.76 356 SER D CA 1
ATOM 12031 C C . SER D 1 377 ? -16.241 -23.905 9.650 1.00 17.01 356 SER D C 1
ATOM 12032 O O . SER D 1 377 ? -15.859 -25.068 9.793 1.00 19.82 356 SER D O 1
ATOM 12035 N N . ASP D 1 378 ? -16.662 -23.161 10.664 1.00 16.82 357 ASP D N 1
ATOM 12036 C CA . ASP D 1 378 ? -16.553 -23.645 12.071 1.00 15.38 357 ASP D CA 1
ATOM 12037 C C . ASP D 1 378 ? -17.917 -23.708 12.754 1.00 15.72 357 ASP D C 1
ATOM 12038 O O . ASP D 1 378 ? -18.107 -24.521 13.662 1.00 17.25 357 ASP D O 1
ATOM 12043 N N . PHE D 1 379 ? -18.814 -22.800 12.419 1.00 15.73 358 PHE D N 1
ATOM 12044 C CA . PHE D 1 379 ? -20.074 -22.683 13.157 1.00 14.95 358 PHE D CA 1
ATOM 12045 C C . PHE D 1 379 ? -20.868 -23.987 13.033 1.00 14.85 358 PHE D C 1
ATOM 12046 O O . PHE D 1 379 ? -21.422 -24.402 14.020 1.00 15.11 358 PHE D O 1
ATOM 12054 N N . PRO D 1 380 ? -20.974 -24.669 11.861 1.00 16.51 359 PRO D N 1
ATOM 12055 C CA . PRO D 1 380 ? -21.691 -25.942 11.795 1.00 16.58 359 PRO D CA 1
ATOM 12056 C C . PRO D 1 380 ? -21.182 -26.929 12.842 1.00 16.87 359 PRO D C 1
ATOM 12057 O O . PRO D 1 380 ? -21.954 -27.593 13.459 1.00 19.64 359 PRO D O 1
ATOM 12061 N N . GLY D 1 381 ? -19.880 -27.017 13.030 1.00 17.51 360 GLY D N 1
ATOM 12062 C CA . GLY D 1 381 ? -19.346 -27.958 14.032 1.00 16.59 360 GLY D CA 1
ATOM 12063 C C . GLY D 1 381 ? -19.649 -27.504 15.435 1.00 17.48 360 GLY D C 1
ATOM 12064 O O . GLY D 1 381 ? -19.882 -28.357 16.314 1.00 18.75 360 GLY D O 1
ATOM 12065 N N . LEU D 1 382 ? -19.614 -26.215 15.693 1.00 18.43 361 LEU D N 1
ATOM 12066 C CA . LEU D 1 382 ? -20.004 -25.696 17.023 1.00 16.87 361 LEU D CA 1
ATOM 12067 C C . LEU D 1 382 ? -21.473 -26.064 17.281 1.00 17.06 361 LEU D C 1
ATOM 12068 O O . LEU D 1 382 ? -21.813 -26.490 18.415 1.00 16.81 361 LEU D O 1
ATOM 12073 N N . LEU D 1 383 ? -22.342 -25.922 16.267 1.00 16.67 362 LEU D N 1
ATOM 12074 C CA . LEU D 1 383 ? -23.791 -26.205 16.393 1.00 17.48 362 LEU D CA 1
ATOM 12075 C C . LEU D 1 383 ? -23.978 -27.694 16.685 1.00 18.61 362 LEU D C 1
ATOM 12076 O O . LEU D 1 383 ? -24.805 -28.004 17.581 1.00 18.94 362 LEU D O 1
ATOM 12081 N N . ARG D 1 384 ? -23.205 -28.573 16.029 1.00 18.99 363 ARG D N 1
ATOM 12082 C CA . ARG D 1 384 ? -23.265 -30.030 16.311 1.00 21.98 363 ARG D CA 1
ATOM 12083 C C . ARG D 1 384 ? -22.846 -30.266 17.755 1.00 22.24 363 ARG D C 1
ATOM 12084 O O . ARG D 1 384 ? -23.458 -31.110 18.432 1.00 20.90 363 ARG D O 1
ATOM 12092 N N . LYS D 1 385 ? -21.822 -29.564 18.227 1.00 22.57 364 LYS D N 1
ATOM 12093 C CA . LYS D 1 385 ? -21.337 -29.781 19.611 1.00 23.84 364 LYS D CA 1
ATOM 12094 C C . LYS D 1 385 ? -22.395 -29.318 20.618 1.00 20.79 364 LYS D C 1
ATOM 12095 O O . LYS D 1 385 ? -22.563 -29.981 21.686 1.00 19.55 364 LYS D O 1
ATOM 12101 N N . ALA D 1 386 ? -23.110 -28.231 20.333 1.00 19.18 365 ALA D N 1
ATOM 12102 C CA . ALA D 1 386 ? -24.163 -27.668 21.203 1.00 21.92 365 ALA D CA 1
ATOM 12103 C C . ALA D 1 386 ? -25.283 -28.695 21.420 1.00 22.15 365 ALA D C 1
ATOM 12104 O O . ALA D 1 386 ? -26.023 -28.544 22.387 1.00 25.73 365 ALA D O 1
ATOM 12106 N N . GLN D 1 387 ? -25.444 -29.665 20.518 1.00 20.42 366 GLN D N 1
ATOM 12107 C CA . GLN D 1 387 ? -26.534 -30.669 20.578 1.00 21.33 366 GLN D CA 1
ATOM 12108 C C . GLN D 1 387 ? -26.092 -31.797 21.527 1.00 21.70 366 GLN D C 1
ATOM 12109 O O . GLN D 1 387 ? -26.932 -32.609 21.916 1.00 22.63 366 GLN D O 1
ATOM 12115 N N . GLU D 1 388 ? -24.808 -31.875 21.871 1.00 19.96 367 GLU D N 1
ATOM 12116 C CA . GLU D 1 388 ? -24.296 -33.001 22.698 1.00 20.85 367 GLU D CA 1
ATOM 12117 C C . GLU D 1 388 ? -24.789 -32.804 24.111 1.00 20.37 367 GLU D C 1
ATOM 12118 O O . GLU D 1 388 ? -24.890 -31.684 24.604 1.00 21.52 367 GLU D O 1
ATOM 12124 N N . PRO D 1 389 ? -25.190 -33.890 24.813 1.00 19.90 368 PRO D N 1
ATOM 12125 C CA . PRO D 1 389 ? -25.877 -33.721 26.086 1.00 20.14 368 PRO D CA 1
ATOM 12126 C C . PRO D 1 389 ? -25.176 -32.868 27.155 1.00 17.67 368 PRO D C 1
ATOM 12127 O O . PRO D 1 389 ? -25.825 -32.080 27.773 1.00 17.61 368 PRO D O 1
ATOM 12131 N N . VAL D 1 390 ? -23.863 -33.053 27.368 1.00 17.68 369 VAL D N 1
ATOM 12132 C CA . VAL D 1 390 ? -23.146 -32.279 28.426 1.00 17.86 369 VAL D CA 1
ATOM 12133 C C . VAL D 1 390 ? -23.091 -30.779 28.057 1.00 16.07 369 VAL D C 1
ATOM 12134 O O . VAL D 1 390 ? -23.237 -29.914 28.951 1.00 15.10 369 VAL D O 1
ATOM 12138 N N . ILE D 1 391 ? -22.896 -30.503 26.778 1.00 16.80 370 ILE D N 1
ATOM 12139 C CA . ILE D 1 391 ? -22.749 -29.109 26.268 1.00 17.20 370 ILE D CA 1
ATOM 12140 C C . ILE D 1 391 ? -24.120 -28.438 26.431 1.00 16.26 370 ILE D C 1
ATOM 12141 O O . ILE D 1 391 ? -24.194 -27.329 26.950 1.00 16.96 370 ILE D O 1
ATOM 12146 N N . ARG D 1 392 ? -25.179 -29.114 25.980 1.00 16.06 371 ARG D N 1
ATOM 12147 C CA . ARG D 1 392 ? -26.568 -28.616 26.142 1.00 16.56 371 ARG D CA 1
ATOM 12148 C C . ARG D 1 392 ? -26.861 -28.330 27.611 1.00 15.90 371 ARG D C 1
ATOM 12149 O O . ARG D 1 392 ? -27.494 -27.343 27.928 1.00 17.98 371 ARG D O 1
ATOM 12157 N N . ALA D 1 393 ? -26.448 -29.219 28.518 1.00 17.26 372 ALA D N 1
ATOM 12158 C CA . ALA D 1 393 ? -26.632 -29.013 29.952 1.00 17.40 372 ALA D CA 1
ATOM 12159 C C . ALA D 1 393 ? -25.914 -27.743 30.404 1.00 16.14 372 ALA D C 1
ATOM 12160 O O . ALA D 1 393 ? -26.449 -27.042 31.268 1.00 16.80 372 ALA D O 1
ATOM 12162 N N . GLY D 1 394 ? -24.713 -27.463 29.888 1.00 16.22 373 GLY D N 1
ATOM 12163 C CA . GLY D 1 394 ? -23.985 -26.277 30.326 1.00 14.71 373 GLY D CA 1
ATOM 12164 C C . GLY D 1 394 ? -24.696 -25.033 29.818 1.00 13.53 373 GLY D C 1
ATOM 12165 O O . GLY D 1 394 ? -24.780 -24.071 30.548 1.00 14.50 373 GLY D O 1
ATOM 12166 N N . MET D 1 395 ? -25.174 -25.081 28.578 1.00 15.38 374 MET D N 1
ATOM 12167 C CA . MET D 1 395 ? -25.932 -23.959 27.991 1.00 14.96 374 MET D CA 1
ATOM 12168 C C . MET D 1 395 ? -27.220 -23.748 28.794 1.00 16.14 374 MET D C 1
ATOM 12169 O O . MET D 1 395 ? -27.546 -22.610 29.112 1.00 14.76 374 MET D O 1
ATOM 12174 N N . ASP D 1 396 ? -27.908 -24.819 29.187 1.00 15.27 375 ASP D N 1
ATOM 12175 C CA . ASP D 1 396 ? -29.115 -24.689 30.023 1.00 16.60 375 ASP D CA 1
ATOM 12176 C C . ASP D 1 396 ? -28.742 -24.019 31.356 1.00 15.81 375 ASP D C 1
ATOM 12177 O O . ASP D 1 396 ? -29.510 -23.259 31.871 1.00 13.64 375 ASP D O 1
ATOM 12182 N N . LYS D 1 397 ? -27.577 -24.333 31.938 1.00 15.65 376 LYS D N 1
ATOM 12183 C CA . LYS D 1 397 ? -27.185 -23.754 33.230 1.00 16.57 376 LYS D CA 1
ATOM 12184 C C . LYS D 1 397 ? -26.830 -22.272 33.072 1.00 15.62 376 LYS D C 1
ATOM 12185 O O . LYS D 1 397 ? -27.222 -21.459 33.915 1.00 14.77 376 LYS D O 1
ATOM 12191 N N . ILE D 1 398 ? -26.122 -21.891 32.006 1.00 16.20 377 ILE D N 1
ATOM 12192 C CA . ILE D 1 398 ? -25.853 -20.457 31.721 1.00 16.34 377 ILE D CA 1
ATOM 12193 C C . ILE D 1 398 ? -27.203 -19.726 31.673 1.00 15.02 377 ILE D C 1
ATOM 12194 O O . ILE D 1 398 ? -27.327 -18.652 32.252 1.00 14.50 377 ILE D O 1
ATOM 12199 N N . LEU D 1 399 ? -28.173 -20.283 30.956 1.00 15.81 378 LEU D N 1
ATOM 12200 C CA . LEU D 1 399 ? -29.456 -19.585 30.648 1.00 15.78 378 LEU D CA 1
ATOM 12201 C C . LEU D 1 399 ? -30.407 -19.691 31.834 1.00 16.72 378 LEU D C 1
ATOM 12202 O O . LEU D 1 399 ? -31.324 -18.892 31.926 1.00 17.51 378 LEU D O 1
ATOM 12207 N N . GLY D 1 400 ? -30.219 -20.689 32.698 1.00 16.20 379 GLY D N 1
ATOM 12208 C CA . GLY D 1 400 ? -31.306 -21.138 33.587 1.00 16.73 379 GLY D CA 1
ATOM 12209 C C . GLY D 1 400 ? -32.546 -21.505 32.812 1.00 17.26 379 GLY D C 1
ATOM 12210 O O . GLY D 1 400 ? -33.663 -21.015 33.171 1.00 18.20 379 GLY D O 1
ATOM 12211 N N . TYR D 1 401 ? -32.394 -22.306 31.775 1.00 17.18 380 TYR D N 1
ATOM 12212 C CA . TYR D 1 401 ? -33.468 -22.654 30.831 1.00 18.11 380 TYR D CA 1
ATOM 12213 C C . TYR D 1 401 ? -34.378 -23.732 31.430 1.00 20.84 380 TYR D C 1
ATOM 12214 O O . TYR D 1 401 ? -33.885 -24.788 31.834 1.00 23.92 380 TYR D O 1
ATOM 12223 N N . ASP D 1 402 ? -35.675 -23.494 31.331 1.00 20.70 381 ASP D N 1
ATOM 12224 C CA . ASP D 1 402 ? -36.769 -24.429 31.703 1.00 21.35 381 ASP D CA 1
ATOM 12225 C C . ASP D 1 402 ? -37.439 -24.902 30.415 1.00 24.33 381 ASP D C 1
ATOM 12226 O O . ASP D 1 402 ? -38.097 -24.042 29.747 1.00 23.42 381 ASP D O 1
ATOM 12231 N N . ALA D 1 403 ? -37.152 -26.138 29.999 1.00 22.75 382 ALA D N 1
ATOM 12232 C CA . ALA D 1 403 ? -37.588 -26.718 28.704 1.00 26.24 382 ALA D CA 1
ATOM 12233 C C . ALA D 1 403 ? -39.122 -26.753 28.629 1.00 27.64 382 ALA D C 1
ATOM 12234 O O . ALA D 1 403 ? -39.674 -26.528 27.518 1.00 29.22 382 ALA D O 1
ATOM 12236 N N . ALA D 1 404 ? -39.770 -26.921 29.774 1.00 27.55 383 ALA D N 1
ATOM 12237 C CA . ALA D 1 404 ? -41.247 -26.996 29.908 1.00 29.71 383 ALA D CA 1
ATOM 12238 C C . ALA D 1 404 ? -41.878 -25.657 29.495 1.00 29.73 383 ALA D C 1
ATOM 12239 O O . ALA D 1 404 ? -42.834 -25.688 28.681 1.00 34.92 383 ALA D O 1
ATOM 12241 N N . THR D 1 405 ? -41.373 -24.531 30.000 1.00 26.30 384 THR D N 1
ATOM 12242 C CA . THR D 1 405 ? -41.946 -23.172 29.756 1.00 24.76 384 THR D CA 1
ATOM 12243 C C . THR D 1 405 ? -41.206 -22.426 28.635 1.00 23.54 384 THR D C 1
ATOM 12244 O O . THR D 1 405 ? -41.729 -21.415 28.172 1.00 22.98 384 THR D O 1
ATOM 12248 N N . MET D 1 406 ? -40.053 -22.929 28.196 1.00 21.48 385 MET D N 1
ATOM 12249 C CA . MET D 1 406 ? -39.132 -22.266 27.246 1.00 20.48 385 MET D CA 1
ATOM 12250 C C . MET D 1 406 ? -38.748 -20.891 27.790 1.00 21.12 385 MET D C 1
ATOM 12251 O O . MET D 1 406 ? -38.425 -19.996 26.992 1.00 19.90 385 MET D O 1
ATOM 12256 N N . LYS D 1 407 ? -38.687 -20.754 29.106 1.00 18.28 386 LYS D N 1
ATOM 12257 C CA . LYS D 1 407 ? -38.353 -19.496 29.802 1.00 20.80 386 LYS D CA 1
ATOM 12258 C C . LYS D 1 407 ? -36.970 -19.611 30.448 1.00 20.58 386 LYS D C 1
ATOM 12259 O O . LYS D 1 407 ? -36.616 -20.687 31.052 1.00 20.40 386 LYS D O 1
ATOM 12265 N N . CYS D 1 408 ? -36.231 -18.512 30.423 1.00 18.83 387 CYS D N 1
ATOM 12266 C CA . CYS D 1 408 ? -34.879 -18.441 31.037 1.00 17.78 387 CYS D CA 1
ATOM 12267 C C . CYS D 1 408 ? -35.000 -17.741 32.373 1.00 18.57 387 CYS D C 1
ATOM 12268 O O . CYS D 1 408 ? -35.963 -16.991 32.606 1.00 18.68 387 CYS D O 1
ATOM 12271 N N . LYS D 1 409 ? -34.069 -18.012 33.256 1.00 19.09 388 LYS D N 1
ATOM 12272 C CA . LYS D 1 409 ? -34.152 -17.486 34.635 1.00 17.65 388 LYS D CA 1
ATOM 12273 C C . LYS D 1 409 ? -34.346 -15.973 34.625 1.00 18.77 388 LYS D C 1
ATOM 12274 O O . LYS D 1 409 ? -35.234 -15.479 35.356 1.00 19.51 388 LYS D O 1
ATOM 12280 N N . TYR D 1 410 ? -33.537 -15.236 33.873 1.00 16.85 389 TYR D N 1
ATOM 12281 C CA . TYR D 1 410 ? -33.674 -13.772 33.695 1.00 16.82 389 TYR D CA 1
ATOM 12282 C C . TYR D 1 410 ? -34.170 -13.540 32.275 1.00 18.23 389 TYR D C 1
ATOM 12283 O O . TYR D 1 410 ? -33.424 -13.876 31.337 1.00 16.29 389 TYR D O 1
ATOM 12292 N N . GLU D 1 411 ? -35.422 -13.076 32.131 1.00 17.36 390 GLU D N 1
ATOM 12293 C CA . GLU D 1 411 ? -36.068 -12.951 30.815 1.00 17.53 390 GLU D CA 1
ATOM 12294 C C . GLU D 1 411 ? -37.045 -11.784 30.896 1.00 19.72 390 GLU D C 1
ATOM 12295 O O . GLU D 1 411 ? -37.789 -11.672 31.892 1.00 20.05 390 GLU D O 1
ATOM 12301 N N . VAL D 1 412 ? -37.004 -10.935 29.879 1.00 17.74 391 VAL D N 1
ATOM 12302 C CA . VAL D 1 412 ? -37.934 -9.797 29.697 1.00 19.51 391 VAL D CA 1
ATOM 12303 C C . VAL D 1 412 ? -38.483 -9.868 28.277 1.00 19.92 391 VAL D C 1
ATOM 12304 O O . VAL D 1 412 ? -37.857 -10.480 27.404 1.00 16.32 391 VAL D O 1
ATOM 12308 N N . ASP D 1 413 ? -39.705 -9.366 28.094 1.00 18.40 392 ASP D N 1
ATOM 12309 C CA . ASP D 1 413 ? -40.421 -9.498 26.811 1.00 18.38 392 ASP D CA 1
ATOM 12310 C C . ASP D 1 413 ? -40.574 -8.090 26.249 1.00 17.39 392 ASP D C 1
ATOM 12311 O O . ASP D 1 413 ? -41.119 -7.228 26.957 1.00 18.81 392 ASP D O 1
ATOM 12316 N N . ILE D 1 414 ? -40.118 -7.868 25.022 1.00 16.82 393 ILE D N 1
ATOM 12317 C CA . ILE D 1 414 ? -40.216 -6.532 24.377 1.00 19.56 393 ILE D CA 1
ATOM 12318 C C . ILE D 1 414 ? -41.678 -6.079 24.319 1.00 20.72 393 ILE D C 1
ATOM 12319 O O . ILE D 1 414 ? -41.899 -4.875 24.114 1.00 21.99 393 ILE D O 1
ATOM 12324 N N . ARG D 1 415 ? -42.617 -7.012 24.348 1.00 19.96 394 ARG D N 1
ATOM 12325 C CA . ARG D 1 415 ? -44.053 -6.674 24.185 1.00 20.11 394 ARG D CA 1
ATOM 12326 C C . ARG D 1 415 ? -44.660 -6.213 25.506 1.00 23.45 394 ARG D C 1
ATOM 12327 O O . ARG D 1 415 ? -45.834 -5.808 25.480 1.00 23.51 394 ARG D O 1
ATOM 12335 N N . GLU D 1 416 ? -43.904 -6.156 26.599 1.00 22.21 395 GLU D N 1
ATOM 12336 C CA . GLU D 1 416 ? -44.459 -5.896 27.951 1.00 24.52 395 GLU D CA 1
ATOM 12337 C C . GLU D 1 416 ? -44.016 -4.543 28.486 1.00 23.75 395 GLU D C 1
ATOM 12338 O O . GLU D 1 416 ? -44.153 -4.335 29.690 1.00 29.33 395 GLU D O 1
ATOM 12344 N N . GLY D 1 417 ? -43.542 -3.630 27.636 1.00 22.81 396 GLY D N 1
ATOM 12345 C CA . GLY D 1 417 ? -43.391 -2.217 28.041 1.00 23.31 396 GLY D CA 1
ATOM 12346 C C . GLY D 1 417 ? -41.975 -1.854 28.465 1.00 22.23 396 GLY D C 1
ATOM 12347 O O . GLY D 1 417 ? -41.221 -2.740 28.957 1.00 21.40 396 GLY D O 1
ATOM 12348 N N . THR D 1 418 ? -41.645 -0.568 28.325 1.00 20.95 397 THR D N 1
ATOM 12349 C CA . THR D 1 418 ? -40.314 0.014 28.675 1.00 21.60 397 THR D CA 1
ATOM 12350 C C . THR D 1 418 ? -40.022 -0.203 30.164 1.00 23.55 397 THR D C 1
ATOM 12351 O O . THR D 1 418 ? -38.881 -0.531 30.517 1.00 21.38 397 THR D O 1
ATOM 12355 N N . PRO D 1 419 ? -40.959 0.007 31.110 1.00 22.61 398 PRO D N 1
ATOM 12356 C CA . PRO D 1 419 ? -40.592 -0.115 32.526 1.00 23.77 398 PRO D CA 1
ATOM 12357 C C . PRO D 1 419 ? -40.022 -1.486 32.947 1.00 22.37 398 PRO D C 1
ATOM 12358 O O . PRO D 1 419 ? -39.057 -1.516 33.691 1.00 22.28 398 PRO D O 1
ATOM 12362 N N . ALA D 1 420 ? -40.568 -2.575 32.433 1.00 21.30 399 ALA D N 1
ATOM 12363 C CA . ALA D 1 420 ? -40.056 -3.941 32.708 1.00 19.98 399 ALA D CA 1
ATOM 12364 C C . ALA D 1 420 ? -38.643 -4.070 32.119 1.00 20.29 399 ALA D C 1
ATOM 12365 O O . ALA D 1 420 ? -37.784 -4.700 32.729 1.00 19.27 399 ALA D O 1
ATOM 12367 N N . LEU D 1 421 ? -38.434 -3.505 30.929 1.00 18.22 400 LEU D N 1
ATOM 12368 C CA . LEU D 1 421 ? -37.101 -3.584 30.262 1.00 18.17 400 LEU D CA 1
ATOM 12369 C C . LEU D 1 421 ? -36.075 -2.826 31.093 1.00 18.42 400 LEU D C 1
ATOM 12370 O O . LEU D 1 421 ? -34.964 -3.332 31.264 1.00 19.10 400 LEU D O 1
ATOM 12375 N N . LEU D 1 422 ? -36.370 -1.615 31.545 1.00 18.42 401 LEU D N 1
ATOM 12376 C CA . LEU D 1 422 ? -35.417 -0.809 32.356 1.00 18.70 401 LEU D CA 1
ATOM 12377 C C . LEU D 1 422 ? -35.027 -1.570 33.641 1.00 19.30 401 LEU D C 1
ATOM 12378 O O . LEU D 1 422 ? -33.837 -1.583 34.027 1.00 19.77 401 LEU D O 1
ATOM 12383 N N . LYS D 1 423 ? -35.999 -2.146 34.312 1.00 20.14 402 LYS D N 1
ATOM 12384 C CA . LYS D 1 423 ? -35.745 -2.993 35.508 1.00 21.54 402 LYS D CA 1
ATOM 12385 C C . LYS D 1 423 ? -34.810 -4.164 35.130 1.00 20.99 402 LYS D C 1
ATOM 12386 O O . LYS D 1 423 ? -33.852 -4.414 35.853 1.00 18.52 402 LYS D O 1
ATOM 12392 N N . ALA D 1 424 ? -35.096 -4.853 34.015 1.00 19.26 403 ALA D N 1
ATOM 12393 C CA . ALA D 1 424 ? -34.289 -6.005 33.566 1.00 16.52 403 ALA D CA 1
ATOM 12394 C C . ALA D 1 424 ? -32.852 -5.545 33.288 1.00 18.29 403 ALA D C 1
ATOM 12395 O O . ALA D 1 424 ? -31.926 -6.290 33.611 1.00 18.51 403 ALA D O 1
ATOM 12397 N N . LEU D 1 425 ? -32.651 -4.380 32.677 1.00 17.42 404 LEU D N 1
ATOM 12398 C CA . LEU D 1 425 ? -31.280 -3.848 32.417 1.00 18.65 404 LEU D CA 1
ATOM 12399 C C . LEU D 1 425 ? -30.547 -3.570 33.732 1.00 18.79 404 LEU D C 1
ATOM 12400 O O . LEU D 1 425 ? -29.361 -3.867 33.836 1.00 19.33 404 LEU D O 1
ATOM 12405 N N . GLU D 1 426 ? -31.215 -3.070 34.752 1.00 19.34 405 GLU D N 1
ATOM 12406 C CA . GLU D 1 426 ? -30.538 -2.855 36.056 1.00 21.00 405 GLU D CA 1
ATOM 12407 C C . GLU D 1 426 ? -30.179 -4.219 36.637 1.00 20.51 405 GLU D C 1
ATOM 12408 O O . GLU D 1 426 ? -29.088 -4.336 37.228 1.00 23.18 405 GLU D O 1
ATOM 12414 N N . GLU D 1 427 ? -31.054 -5.211 36.448 1.00 18.23 406 GLU D N 1
ATOM 12415 C CA . GLU D 1 427 ? -30.860 -6.570 37.036 1.00 19.82 406 GLU D CA 1
ATOM 12416 C C . GLU D 1 427 ? -29.820 -7.385 36.256 1.00 19.75 406 GLU D C 1
ATOM 12417 O O . GLU D 1 427 ? -29.425 -8.421 36.761 1.00 17.62 406 GLU D O 1
ATOM 12423 N N . VAL D 1 428 ? -29.284 -6.890 35.135 1.00 19.44 407 VAL D N 1
ATOM 12424 C CA . VAL D 1 428 ? -28.065 -7.508 34.516 1.00 19.35 407 VAL D CA 1
ATOM 12425 C C . VAL D 1 428 ? -26.944 -7.554 35.563 1.00 19.78 407 VAL D C 1
ATOM 12426 O O . VAL D 1 428 ? -26.081 -8.442 35.463 1.00 20.04 407 VAL D O 1
ATOM 12430 N N . GLU D 1 429 ? -26.945 -6.634 36.531 1.00 19.55 408 GLU D N 1
ATOM 12431 C CA . GLU D 1 429 ? -25.885 -6.503 37.543 1.00 18.47 408 GLU D CA 1
ATOM 12432 C C . GLU D 1 429 ? -26.185 -7.386 38.757 1.00 21.99 408 GLU D C 1
ATOM 12433 O O . GLU D 1 429 ? -25.331 -7.438 39.628 1.00 21.89 408 GLU D O 1
ATOM 12439 N N . ASN D 1 430 ? -27.334 -8.074 38.801 1.00 19.45 409 ASN D N 1
ATOM 12440 C CA . ASN D 1 430 ? -27.606 -9.015 39.908 1.00 20.05 409 ASN D CA 1
ATOM 12441 C C . ASN D 1 430 ? -26.517 -10.096 39.916 1.00 20.63 409 ASN D C 1
ATOM 12442 O O . ASN D 1 430 ? -26.142 -10.613 38.848 1.00 18.12 409 ASN D O 1
ATOM 12447 N N . VAL D 1 431 ? -26.141 -10.558 41.097 1.00 20.12 410 VAL D N 1
ATOM 12448 C CA A VAL D 1 431 ? -25.038 -11.546 41.291 0.50 20.45 410 VAL D CA 1
ATOM 12449 C CA B VAL D 1 431 ? -25.006 -11.513 41.232 0.50 20.32 410 VAL D CA 1
ATOM 12450 C C . VAL D 1 431 ? -25.309 -12.817 40.474 1.00 18.70 410 VAL D C 1
ATOM 12451 O O . VAL D 1 431 ? -24.358 -13.421 39.983 1.00 19.13 410 VAL D O 1
ATOM 12458 N N . ASP D 1 432 ? -26.579 -13.237 40.351 1.00 17.17 411 ASP D N 1
ATOM 12459 C CA . ASP D 1 432 ? -26.980 -14.520 39.733 1.00 16.53 411 ASP D CA 1
ATOM 12460 C C . ASP D 1 432 ? -27.563 -14.314 38.342 1.00 15.98 411 ASP D C 1
ATOM 12461 O O . ASP D 1 432 ? -28.047 -15.297 37.769 1.00 16.62 411 ASP D O 1
ATOM 12466 N N . CYS D 1 433 ? -27.424 -13.124 37.766 1.00 15.39 412 CYS D N 1
ATOM 12467 C CA . CYS D 1 433 ? -27.809 -12.915 36.346 1.00 16.33 412 CYS D CA 1
ATOM 12468 C C . CYS D 1 433 ? -26.598 -13.200 35.465 1.00 15.98 412 CYS D C 1
ATOM 12469 O O . CYS D 1 433 ? -25.691 -12.351 35.391 1.00 18.79 412 CYS D O 1
ATOM 12472 N N . VAL D 1 434 ? -26.627 -14.349 34.814 1.00 16.18 413 VAL D N 1
ATOM 12473 C CA . VAL D 1 434 ? -25.520 -14.726 33.920 1.00 15.88 413 VAL D CA 1
ATOM 12474 C C . VAL D 1 434 ? -25.885 -14.211 32.516 1.00 15.32 413 VAL D C 1
ATOM 12475 O O . VAL D 1 434 ? -24.994 -13.654 31.834 1.00 14.68 413 VAL D O 1
ATOM 12479 N N . LYS D 1 435 ? -27.103 -14.470 32.048 1.00 15.47 414 LYS D N 1
ATOM 12480 C CA . LYS D 1 435 ? -27.500 -14.118 30.661 1.00 15.40 414 LYS D CA 1
ATOM 12481 C C . LYS D 1 435 ? -28.975 -13.707 30.697 1.00 16.12 414 LYS D C 1
ATOM 12482 O O . LYS D 1 435 ? -29.838 -14.590 30.728 1.00 15.41 414 LYS D O 1
ATOM 12488 N N . LEU D 1 436 ? -29.258 -12.417 30.560 1.00 16.22 415 LEU D N 1
ATOM 12489 C CA . LEU D 1 436 ? -30.665 -11.938 30.439 1.00 15.77 415 LEU D CA 1
ATOM 12490 C C . LEU D 1 436 ? -31.121 -12.214 28.997 1.00 15.05 415 LEU D C 1
ATOM 12491 O O . LEU D 1 436 ? -30.362 -11.841 28.074 1.00 15.59 415 LEU D O 1
ATOM 12496 N N . VAL D 1 437 ? -32.306 -12.767 28.801 1.00 14.60 416 VAL D N 1
ATOM 12497 C CA . VAL D 1 437 ? -32.893 -13.025 27.464 1.00 16.24 416 VAL D CA 1
ATOM 12498 C C . VAL D 1 437 ? -33.972 -11.962 27.235 1.00 16.21 416 VAL D C 1
ATOM 12499 O O . VAL D 1 437 ? -34.794 -11.722 28.139 1.00 15.69 416 VAL D O 1
ATOM 12503 N N . ILE D 1 438 ? -33.988 -11.362 26.042 1.00 15.03 417 ILE D N 1
ATOM 12504 C CA . ILE D 1 438 ? -35.098 -10.492 25.594 1.00 15.19 417 ILE D CA 1
ATOM 12505 C C . ILE D 1 438 ? -35.957 -11.287 24.621 1.00 15.78 417 ILE D C 1
ATOM 12506 O O . ILE D 1 438 ? -35.547 -11.506 23.495 1.00 15.00 417 ILE D O 1
ATOM 12511 N N . LYS D 1 439 ? -37.145 -11.714 25.043 1.00 14.72 418 LYS D N 1
ATOM 12512 C CA . LYS D 1 439 ? -38.068 -12.414 24.123 1.00 16.61 418 LYS D CA 1
ATOM 12513 C C . LYS D 1 439 ? -38.673 -11.365 23.181 1.00 15.16 418 LYS D C 1
ATOM 12514 O O . LYS D 1 439 ? -39.049 -10.309 23.642 1.00 17.43 418 LYS D O 1
ATOM 12520 N N . LEU D 1 440 ? -38.701 -11.671 21.911 1.00 16.20 419 LEU D N 1
ATOM 12521 C CA . LEU D 1 440 ? -39.168 -10.705 20.878 1.00 17.34 419 LEU D CA 1
ATOM 12522 C C . LEU D 1 440 ? -40.462 -11.152 20.208 1.00 19.64 419 LEU D C 1
ATOM 12523 O O . LEU D 1 440 ? -41.229 -10.268 19.711 1.00 20.82 419 LEU D O 1
ATOM 12528 N N . ASN D 1 441 ? -40.664 -12.448 20.089 1.00 18.64 420 ASN D N 1
ATOM 12529 C CA . ASN D 1 441 ? -41.833 -12.995 19.368 1.00 19.96 420 ASN D CA 1
ATOM 12530 C C . ASN D 1 441 ? -42.227 -14.290 20.041 1.00 21.19 420 ASN D C 1
ATOM 12531 O O . ASN D 1 441 ? -41.381 -14.895 20.741 1.00 20.65 420 ASN D O 1
ATOM 12536 N N . ASP D 1 442 ? -43.435 -14.774 19.748 1.00 20.42 421 ASP D N 1
ATOM 12537 C CA . ASP D 1 442 ? -43.798 -16.177 20.057 1.00 21.41 421 ASP D CA 1
ATOM 12538 C C . ASP D 1 442 ? -42.790 -17.145 19.397 1.00 19.67 421 ASP D C 1
ATOM 12539 O O . ASP D 1 442 ? -42.363 -16.935 18.245 1.00 21.07 421 ASP D O 1
ATOM 12544 N N . TYR D 1 443 ? -42.412 -18.198 20.105 1.00 22.38 422 TYR D N 1
ATOM 12545 C CA . TYR D 1 443 ? -41.447 -19.221 19.624 1.00 23.78 422 TYR D CA 1
ATOM 12546 C C . TYR D 1 443 ? -42.097 -20.223 18.641 1.00 26.45 422 TYR D C 1
ATOM 12547 O O . TYR D 1 443 ? -43.326 -20.333 18.814 1.00 29.12 422 TYR D O 1
#

Secondary structure (DSSP, 8-state):
-PEEEEEEEE-S---TT--HHHHEEEEEEEEPPP-TTEEEEEEEEEE--HHHHHHHTTTT-SS--SEE--S-EEEEEEEE-TT--S--TT-EEE--S----S-SHHHHHSS----SSS---TT-S-TTS--SEEEE-TTS-EEE-B-SSS--SSBSEEEEEGGG-EE-TTT-TT--HHHHHHHTTHHHHHHHIIIIIS---TT-EEEEE--SHHHHHHHHHHHHTT-SEEEEEBS-HHHHHHHHHTT----BGGGS-TT--HHHHHHTTSGGG--BSEEEE-S--HHHHHHHHHHBPTTTSEEEE------GGGEEEEEHHHHHTT-EEEE-SGGG--TTTTHHHHHHHHTSHHHHHHHHHHHT-BTTTTB-SSEEEGGG-HHHHHHHHHHTTSTT-S--EEE-S--/----TTS-EEEEEEEE-S---TT--HHHHEEEEEEEEPPP-TTEEEEEEEEEE--HHHHHHHTTTT-SS--SEE--S-EEEEEEEE-TT--S--TT-EEE--S----SSSHHHHTSS----SSS---TT-S-TTS--SEEEE-TTS-EEEEB-SSS--SSBSEEEEEGGG-EE-TTT-TT--HHHHHHHTTHHHHHHHIIIIIS---TT-EEEEE--SHHHHHHHHHHHHTT-SEEEEEBS-HHHHHHHHHTT----BTTSPPTT--HHHHHHHTSGGG--BSEEEE-S--HHHHHHHHHHBPTTTSEEEE------GGGEEEEEHHHHHTT-EEEE-SGGG--TTTTHHHHHHHHTSHHHHHHHHHHHT-BTTTTB-SSEEEGGG-HHHHHHHHHHTTSTT-S--EEE-S--/---EEEEEEEE-S---TT--HHHHEEEEEEEEPPP-TTEEEEEEEEEE--HHHHHHHTTTT-SS--SEE--S-EEEEEEEE-TT--S--TT-EEE--S----SSSHHHHHSS----SSS---TT-S-TTS--SEEEE-TTS-EEE-B-SSS--SSBSEEEEEGGG-EE-TTT-TT--HHHHHHHHTHHHHHHHIIIIIS---TT-EEEEE--SHHHHHHHHHHHHTT-SEEEEEBS-HHHHHHHHHTT----BTTSS-TT--HHHHHHHTSGGG--BSEEEE-S--HHHHHHHHHHBPTTTSEEEE------GGGEEEEEHHHHHTT-EEEE-SGGG--TTTTHHHHHHHHTSHHHHHHHHHHHT-BTTTTB-SSEEEGGG-HHHHHHHHHHTTSTT-S--EEE-S--/--EEEEEEEE-S---TT--HHHHEEEEEEEEPPP-TTEEEEEEEEEE--HHHHHHHTTTT-SS--SEE--S-EEEEEEEE-TT--S--TT-EEE--S----SSSHHHHHSS----SSS---TT-S-TTS--SEEEE-TTS-EEEEB-SSS--SSBSEEEEEGGG-EE-TTT-TT--HHHHHHHHTHHHHHHHIIIIIS---TT-EEEEE--SHHHHHHHHHHHHTT-SEEEEEBS-HHHHHHHHHTT----BGGG--TT--HHHHHHHTSGGG--BSEEEE-S--HHHHHHHHHHBPTTTSEEEE------GGGEEEEEHHHHHTT-EEEE-SGGG--TTTTHHHHHHHHTSHHHHHHHHHHHT-BTTTTB-SSEEEGGG-HHHHHHHHHHTTSTT-S--EEE-S--

Nearest PDB structures (foldseek):
  7vb3-assembly1_A  TM=1.001E+00  e=4.821E-92  Linum usitatissimum
  1d1t-assembly1_B  TM=9.114E-01  e=4.093E-31  Homo sapiens
  8h2a-assembly2_H  TM=8.780E-01  e=3.231E-29  Formosa agariphila
  8h2a-assembly1_B  TM=8.777E-01  e=1.600E-28  Formosa agariphila
  5k1s-assembly2_C  TM=8.244E-01  e=3.862E-24  Myxococcus xanthus DK 1622

InterPro domains:
  IPR011032 GroES-like superfamily [SSF50129] (14-223)
  IPR013149 Alcohol dehydrogenase-like, C-terminal [PF00107] (228-365)
  IPR013154 Alcohol dehydrogenase-like, N-terminal [PF08240] (52-182)
  IPR036291 NAD(P)-binding domain superfamily [SSF51735] (194-365)

Radius of gyration: 37.96 Å; Cα contacts (8 Å, |Δi|>4): 4295; chains: 4; bounding box: 98×72×98 Å

Foldseek 3Di:
DKDKWWFWWFADAQAPPRACVVGIFIDIKIFADAAAQKFKWQWFWAWDDVVQVQVSNPVLNPPQPGAGTGQFTKTFGCDGHPNHPDDDGGFIKHFAQAFAPCPDPQNVVVQFRCDPPGHGQSVLDDPVRAHSIWDQDPVRDIGGHGYHTQWHRRISIIMGRCSRMFTQCVQPVPDQGVLSRCLNFQLLALLLLQCRNQVDAAAFEEEEEDQFSNSLSVLLNCVVRNHVAYEYEEQQVLSVVLSVVLHHDYYNQVPDDPPQHPLNVLLVVPPVSQATQEFEYDHLPLSSQQSSQLRHRAARTAYEYAHHDDDVVPDGDHDPVSCVRRGHYDYTGSSSQHSPPHSSVVSNVCPPPSNVVSSCQLFVADVVVRDGPAEAESVPTDVSVSVSVVCCPPSRNRMYMYGYDDD/DAADPQRKDKWWFWKFADAQAPPRACVVGTFIDIKIFHDAAAQKFKWQWFWAWDDVVQVQVSNVPLNPPQPGAGTGQFTKTFGCDGHPNHDDDDGGFIKHFHQAFAPCPDPQNVVVQFRCHPVGHWQSLLDDPVRAHSIWDQDPVRDTGGHGANTQWHRRISIIMGRCSRMFTQCVLPVPDFGVLSRCLNFQLLALLLLQCRNQVAAAQWAEEEEDQFSNVLSVLLNCVVRNHVAYEYEEQQPQSVVLSVVLHHDYYRQVPDPPPAHLLQVQLVVDVVSQATQEFEYDHLDLSSQQSSQSRHRAQRTAYEYAHHDDDDVNDGDYDPVSCVRRGHYDYTGSSSQHSPPHSSVVSNVCPPDSNVVSSCQLQVADPVVRHGPAEAESVPTDVRVSVSVVCCPPSSNRMHMYGYDDD/DQKDWWWFWWFADAQAPPRACVVGTFIDIKIFADAAAQKFKWQWQWAWDDVVQVVVSNVVLNPPQPRAGTGQFTKTFGCDGHPNHPDDDGGFIKHFHQAFQPCPDPQNVVVQFRCDPVGHGQSVLDDPVRAHSIWDQPPVRDTGGHGASTQWHNRISIIMGRCSRMFTLCVQPVPDFGVLSRCLNFQLLALLLLQCRNQVAAAQWAEEEEAQFSNSLSVLLNCVVRHHPAYEYEEQLVLSVVLSVVLHHDYYNQVPDDPPQHLLQVQLVVDVVSQATQEFEYAHLPLSVQQSSQLRHRAARTAYEYAHHDDDVVPDGDHDPVSCVRRGHYDYDGSSSQHSPPHSSVVSNVCPPVSNVVSSCQLQVADPVVRHGPAEAESVPTDVSVSVSVVCCPPSRNRMHMYGYDHD/DKDKWWFWWFADAQAPPRACVNGIFIDIKIFAAAAAQKFKWQWFWAWDDVVQVVVSNVVLNPPQPGAGTGQFTKTFGCDGHPNHPDDDGGFIKHFHQAFQPCPDPQNVVVQFRCDPVRHWQSVLDDPVRAHSIWDQDPVRDTGGHGANTQWHNRISIIMGRCSRMFTQCVQPVPDFTVLRRCLNFQLLALLLLQCRNQVAAAQFAEEEEDQFSNVLSVLLNCVVRNHVAYEYEELQVLSVVLSVVLHHDYYNQVPDDDPQHPLNVQLVVPPVSQATQEFEYDHLPLSSQQSSQLRHRAQRTEYEYAHHDDDDVPDGDHDPVSCVRRGHYDYDGSSSQHSPPHSSVVSNVCPDVSNVVSSCQLQVADPVVRHGPAEAESVPTDVSVSVSVVCCPPSRNRMHMYGYDHD

B-factor: mean 18.88, std 8.23, range [8.05, 73.01]

Sequence (1635 aa):
GVITCKKAIMMLKEAKLPGMSYADTVQIIDIQVDPPQNVELRVKMLCASVCRTDILTIEGFMAPTQFPKINGHEGVGIIESMGPDTKNFKVGDVIVAPTLGECQTCSSCRSGRTNFCQNYGANESALEPDGTSRFSYIDDSDGKKKLLYYKLGCSTWTQYMVVDSNYATKLNEIAPELPPPHGSILSCAFATGYGAVWLDAAVQEGDSVAIFGVGSVGISAVIAAKELKAKQIIVVDRRNEYKLKMAMELGATHINSEKLPEGVTPSQAVRRKLTPKEVGVDASIESSGYDVFMNEAMKAAIHGKAKTVITGEGIYENDRIFFFDFKDFLFGGNVVGNVTGRVRIHSDFPGLLRKAQEPVIRAGMDKILGYDAATMKCKYEVDIREGTPALLKALEEVENVDCVKLVIKLNDYAKPDKNGVITCKAIMMLKEAKLPGMSYADTVQIIDIQVDPPQNVELRVKMLCASVCRTDILTIEGFMAPTQFPKINGHEGVGIIESMGPDTKNFKVGDVIVAPTLGECQTCSSCRSGRTNFCQNYGANESALEPDGTSRFSYIDDSDGKKKLLYYKLGCSTWTQYMVVDSNYATKLNEIAPELPPPHGSILSCAFATGYGAVWLDAAVQEGDSVAIFGVGSVGISAVIAAKELKAKQIIVVDRNEEYKLKMAMELGATHINSEKLPEGVTPSQAVRKLTPKEVGVDASIESSGYDVFMNEAMKKAAIHGKAKTVITGEGIYENDRIFFDFKDFLFGGNVVGNVTGRVRIHSDFPGLLRKAQEPVIRAGMDKILGYDAATMKCKYEVDIREEGTPALLKALEEVENVDCVKLVIKLNDYNGVITCKAIMMLKEAKLPGMSYADTVQIIDIQVDPPQNVELRVKMLCASVCRTDILTIEGFMAPTQFPKINGHEGVGIIESMGPDTKNFKVGDVIVAPTLGECQTCSSCRSGRTNFCQNYGANESALEPDGTSRFSYIDSDGKKKLLYYKLGCSTWTQYMVVDSNYATKLNEIAPELPPPHGSILSCAFATGYGAVWLDAAVQEGDSVAIFGVGSVGISAVIAAKELKAKQIIVVDRNEYKLKMAMELGATHINSEKLPEGVTPSQAVRKLTPKEVGVDASIESSGYDVFMNEAMKAAIHGKAKTVITGEGIYENDRIFFDFKDFLFGGNVVGNVTGRVRIHSDFPGLLRKAQEPVIRAGMDKILGYDAATMKCKYEVDIREGTPALLKALEEVENVDCVKLVIKLNDYGVITCKAIMLKEAKLPGMSYADTVQIIDIQVDPPQNVELRVKMLCASVCRTDILTIEGFMAPTQFPKINGHEGVGIIESMGPDTKNFKVGDVIVAPTLGECQTCSSCRSGRTNFCQNYGANESALEPDGTSRFSYIDSDGKKKLLYYKLGCSTWTQYMVVDSNYATKLNEIAPELPPPHGSILSCAFATGYGAVWLDAAVQEGDSVAIFGVGSVGISAVIAAKELKAKQIIVVDRNEYKLKMAMELGATHINSEKLPEGVTPSQAVRRKLTPKEVGVDASIESSGYDVFMNEAMKAAIHGKAKTVITGEGIYENDRIFFFDFKDFLFGGNVVGNVTGRVRIHSDFPGLLRKAQEPVIRAGMDKILGYDAATMKCKYEVDIREGTPALLKALEEVENVVDCVKLVIKLNDY